Protein 9G03 (pdb70)

B-factor: mean 44.49, std 22.49, range [16.26, 176.78]

Secondary structure (DSSP, 8-state):
--HHHHHHHHHHHHHHHHHHHHHHHHHHH-TTSB---TT-SSSSHHHHHHH-PPP-BHHHHHHTHHHHHHT----SSHHHHHHHHHHHHHHHHHHHHHHHHH-S----TT---S--HHHHHHHHHHHHHSSS--EEEEEE--SSHHHHHHHHHHHHHTT-EEEEETTHHHHHHHTT---BTTTTEEEEESSGGGGHHHHHHHHHHHHHTS-PPTT-HHHHHHHHHHH--EEEEEES---HHHHHHHHHHHHTT--EEESS----BTTTEEE---TTSHHHHHHHHTT---/---SBS-HHHHHHHHHHHHHT---HHHHHHHH-S--HHHHHT-EE-SSTT--EE--SSTTSS--S-TT---HHHHHHHHHHHHHHHHHHHHHHHHHHHHHHHHT--TTSSS--S-HHHHHHHHHHTT---TT--HHHHHHHHHHHHHHHHH--SS-----TTS-HHHHHHHHHHT-----HHHHHHHHHHHTSTTS-B-HHHHHHHHHHHHHHIIIIIHHHHHHHHHHHH-----EEEEESGGG--SSSEEEEEESS-HHHHHHHHHHHT-HHHHHHHHHTT-S-EEEEEEHHHHHHHHHHH-PEEEE-GGGHHHHHHTS--SEEEE-SSS--THHHHHHHTSS-EEEE--TT--BTTSEE----SSSHHHHHHHHHHHHHHGGGG--GGG----S--EEEEE---HHHHHHHHGGGS-TTT---SSSHHHHHHHHHTSS-EEEEE-----TTS-BTHHHHHHHHHHHHTTEEEEEEHHHHHHHHHHT-SSHHHHHHH--HHHHHHHHHHT--SEEEEESSTTHHHHHHHHHHHHHHHTS-GGGSSEEEEETT--SHHHHHHHHHHHHTT-EEEESS--TTTT-HHHHHIIIIIHHHHHS--EEE-S-HHHHHHHHHHHHHHHHHHHT-/--SBS-HHHHHHHHHHHHHT---HHHHHHHH-S--HHHHHT-EE-SSTT--EE--SSTTSS--S-TT---HHHHHHHHHHHHHHHHHHHHHHHHHHHHHHHHT--TTSSS--S-HHHHHHHHHHTT---TT--HHHHHHHHHHHHHHHHH--SSPPP--TTS-HHHHHHHHHHT-----HHHHHHHHHHHTSTTS-B-HHHHHHHHHHHHHHIIIIIHHHHHHHHHHHH-----EEEEESGGG--TTSEEEEEESS-HHHHHHHHHHHT-HHHHHHHHHTT-S-EEEEEEHHHHHHHHHHH-PEEEE-GGGHHHHHHTS--SEEEE-SSS--THHHHHHHTSS-EEEE--TT--BTTSEE----SSSHHHHHHHHHHHHHHGGGG--GGG----S--EEEEE---HHHHHHHHGGGS-TTT---SSSHHHHHHHHHTSS-EEEEE-----TTS-BTHHHHHHHHHHHHTTEEEEE-HHHHHHHHHHT-SSHHHHHHH--HHHHHHHHHHT--SEEE--SSTTHHHHHHHHHHHHHHHTS-GGGSSEEEEETT--SHHHHHHHHHHHHTT-EEEESS--TTTT-HHHHHIIIIIHHHHHS--EEE-S-HHHHHHHHHHHHHHHHHHHT-/--HHHHHHHHHHHHHHHHHHHHHHHHHHH-TTSB---TT-SSSSHHHHHHH-----BHHHHHHTHHHHHHT----SSHHHHHHHHHHHHHHHHHHHHHHHHHSSS---TT---S--HHHHHHHHHHHHHTSS--EEEEEE--SSHHHHHHHHHHHHHTT-EEEEETTHHHHHHHTT---BTTTTEEEEESSGGGGHHHHHHHHHHHHHTS-PPTT-HHHHHHHHHHH--EEEEEES---HHHHHHHHHHHHTT--EEESS----BTTTEEE---TTSHHHHHHHHTT----/----TT-----HHHHH-SS--EEE-SSSEEE-GGG-----HHHHS-SS----

Solvent-accessible surface area: 61496 Å² total; per-residue (Å²): 152,22,10,0,62,22,1,0,28,0,0,97,78,2,26,60,50,0,60,42,28,2,131,87,0,24,96,109,82,30,125,140,98,138,3,40,8,65,98,32,68,36,18,0,0,10,0,26,1,20,50,29,121,94,11,71,40,0,20,70,0,58,41,3,7,82,20,0,106,80,30,25,61,85,94,35,44,7,45,46,6,50,52,0,0,12,0,3,11,1,0,7,0,0,12,0,0,0,47,38,10,39,52,152,78,41,41,82,151,44,7,55,0,14,5,19,5,63,51,3,116,71,16,7,106,27,34,115,92,42,93,1,23,0,6,0,5,1,10,16,76,4,88,75,22,120,28,1,5,79,0,0,87,30,0,44,93,61,15,0,2,0,0,0,0,9,104,0,0,51,23,0,80,107,15,140,9,126,42,24,66,125,72,61,0,5,4,0,0,76,82,40,14,0,16,2,1,10,18,1,16,2,4,0,2,0,13,39,83,31,47,29,156,23,28,92,42,121,54,0,33,106,39,0,27,113,134,8,28,4,0,14,0,3,1,6,107,44,60,58,40,17,27,0,20,11,4,3,10,21,12,3,18,9,4,7,0,0,11,56,129,26,47,28,10,10,44,32,14,11,16,12,104,62,54,102,71,0,2,95,0,0,16,64,24,39,111,15,157,119,226,184,62,82,3,77,20,94,0,0,59,64,0,14,93,21,2,164,147,56,70,20,55,2,0,20,50,4,50,69,71,13,105,74,27,19,47,46,4,49,9,2,0,14,12,51,12,15,7,1,5,11,11,24,1,15,49,90,96,73,140,49,42,85,52,2,0,10,0,1,43,16,30,9,1,0,1,6,21,8,0,30,14,0,0,0,0,0,0,0,2,0,1,3,0,3,26,3,0,48,12,0,62,110,1,48,134,119,24,55,14,81,16,125,28,85,117,34,0,89,109,8,0,160,33,14,145,16,105,31,143,81,88,80,27,29,70,0,0,47,36,0,0,85,71,0,5,45,1,0,6,49,33,71,74,104,6,44,19,15,105,9,3,3,123,100,0,30,75,43,0,103,150,37,44,0,25,2,76,1,0,1,21,2,0,0,5,0,0,1,0,0,0,4,2,2,1,6,28,1,58,14,0,0,58,31,0,0,60,0,0,0,0,0,0,1,1,0,0,19,4,0,6,15,0,2,0,0,1,10,17,14,2,92,55,50,102,11,40,0,6,0,12,1,6,64,90,103,12,0,0,0,0,2,1,0,12,28,0,12,8,2,8,9,0,27,80,0,17,85,25,107,124,9,44,93,28,0,125,76,11,60,7,116,14,37,14,17,0,0,0,2,6,1,0,0,3,0,0,2,26,70,16,26,36,0,0,0,0,2,0,0,0,1,0,1,0,0,0,2,0,1,0,0,2,2,0,7,0,1,10,0,0,9,4,0,5,103,10,12,120,58,20,32,9,62,4,1,0,2,10,66,37,0,47,10,64,104,23,72,75,31,96,17,60,99,140,77,4,32,89,17,0,58,97,2,0,72,50,0,0,66,3,17,146,88,23,65,66,104,75,21,65,23,2,163,65,112,25,146,2,29,1,0,2,0,4,48,11,10,9,64,41,13,29,135,11,19,14,88,46,54,14,74,83,104,40,6,60,6,15,3,24,12,5,37,0,0,4,0,12,0,17,1,11,0,14,8,14,0,0,21,86,32,47,0,3,22,6,0,3,65,1,0,56,20,0,0,120,46,0,1,10,0,8,0,0,0,14,0,0,0,1,0,0,13,88,7,0,0,35,82,97,0,7,131,115,49,16,3,52,0,0,29,34,9,3,151,46,6,55,10,0,0,0,6,0,0,0,1,21,8,1,4,1,10,10,2,12,13,13,0,81,5,0,71,80,59,57,25,12,0,18,55,2,1,9,4,6,4,5,4,0,2,0,4,2,5,9,13,0,10,4,1,0,15,0,0,0,0,6,0,6,2,14,9,8,45,4,30,1,83,1,0,64,59,0,47,56,0,5,38,84,52,1,61,124,31,0,22,0,38,9,39,62,32,98,48,30,117,112,4,10,88,47,0,27,78,25,3,36,53,10,1,129,152,51,48,20,171,61,83,3,78,20,94,0,0,57,66,0,17,94,21,2,162,150,55,70,21,60,3,0,18,55,5,51,69,71,8,86,36,26,18,21,5,3,50,9,1,0,14,12,52,12,16,7,1,6,10,11,18,1,10,32,84,98,75,77,46,28,86,54,2,0,11,0,2,44,16,29,7,2,0,1,7,21,8,0,28,14,0,0,0,0,0,0,0,3,0,1,5,0,2,14,3,0,50,8,0,61,112,2,49,133,120,24,55,13,80,16,124,30,84,107,26,0,91,106,8,0,175,33,14,144,16,114,31,146,80,86,82,28,30,70,0,0,47,34,0,0,85,70,0,5,43,1,0,6,50,32,72,75,105,5,45,16,13,103,11,3,4,121,123,0,30,76,43,0,104,153,36,43,0,24,3,78,1,0,0,21,2,0,0,5,0,0,1,0,0,0,3,2,3,2,6,28,1,58,14,0,0,47,31,0,0,62,0,0,0,0,0,0,1,0,0,0,20,4,0,7,14,0,2,0,0,1,11,17,16,2,91,52,53,102,11,41,0,6,0,9,0,5,60,90,89,14,0,0,0,0,3,1,0,14,22,0,7,6,2,8,8,0,26,81,0,18,84,26,108,132,12,46,92,31,0,126,75,12,60,7,105,15,38,14,17,0,0,0,4,6,2,0,0,4,0,0,2,27,69,18,25,35,1,0,0,0,2,0,0,0,1,0,0,0,0,0,3,0,0,0,0,1,1,0,6,0,2,12,1,0,10,6,0,6,111,12,7,118,56,19,36,9,42,6,0,1,2,10,71,37,0,48,10,62,105,22,75,76,39,99,23,63,94,143,77,4,33,81,14,0,57,144,2,0,83,56,0,0,63,2,16,141,89,23,67,65,103,76,20,63,24,2,165,62,109,24,146,2,28,0,0,1,0,3,50,13,10,10,64,42,11,28,117,10,19,12,90,53,55,14,72,83,104,40,6,56,6,15,2,27,10,6,35,1,1,4,0,15,0,18,1,12,0,13,7,13,0,0,6,78,31,33,0,3,23,5,0,3,64,2,0,58,19,0,0,120,46,0,0,9,0,8,0,0,0,14,0,0,0,1,0,0,12,90,8,0,0,35,73,96,0,7,128,113,50,15,3,50,0,0,28,32,10,3,150,44,5,57,11,0,0,0,6,0,0,0,1,21,10,1,4,1,8,10,1,13,12,11,0,83,5,0,70,83,60,52,27,12,0,16,39,2,1,9,4,6,4,5,4,0,2,1,4,1,7,9,12,0,9,4,1,0,14,0,0,0,0,7,0,6,1,15,9,7,47,4,29,1,85,1,0,65,64,0,48,57,1,6,34,87,61,0,64,122,31,0,22,0,31,9,34,60,30,96,48,29,118,111,4,10,84,47,0,27,80,31,3,33,65,11,5,154,154,53,45,22,150,21,12,1,62,21,1,0,27,0,0,98,79,2,25,61,53,0,62,34,25,2,135,94,0,23,102,119,80,27,125,140,93,138,3,42,8,63,91,31,70,37,18,1,0,10,0,27,0,22,54,29,101,98,6,74,42,0,22,78,0,60,38,1,8,84,18,0,103,79,30,26,64,89,90,39,43,9,45,45,6,49,56,0,0,11,0,2,10,1,0,6,0,0,15,0,0,0,44,38,7,44,56,144,82,43,40,80,152,47,6,58,0,12,5,20,9,72,51,1,122,73,11,0,94,31,29,112,89,44,91,6,23,0,5,0,5,2,9,24,76,6,92,68,21,115,26,2,1,82,1,0,86,25,0,41,94,62,18,0,2,0,0,0,1,9,108,0,0,37,22,0,85,102,5,145,8,132,45,21,78,129,74,63,0,6,5,0,0,94,81,42,15,0,16,2,0,9,20,0,7,3,4,0,5,0,13,31,76,29,58,26,165,20,26,94,40,119,61,0,31,103,31,0,35,126,168,10,29,4,0,11,0,2,1,7,106,43,60,59,40,20,27,0,18,10,4,4,10,21,13,3,18,8,4,8,0,0,10,55,134,25,44,26,9,10,42,34,13,11,13,12,119,61,52,100,74,0,0,72,0,0,18,63,21,37,120,16,159,71,224,68,153,23,47,152,52,20,40,1,12,6,13,12,24,91,64,16,89,34,97,4,13,62,45,16,150,89,31,10,72,22,43,91,152,109,34,129,114,80,13,46,10,30,99,7,18,31,24,45,1,8,105

Sequence (1890 aa):
MNLFQTVFTGSKQALAAAEGIVKQAVDEKGRDYKVAFPDTAYSLPVIFAATGKKITNVGELEGALDIVRSLIVEEEMLDKLLNSGLATAVAAEIIEAAKYVLSDAPYAEPCVGFISDPIIRSLGVPLVTGDIPGVAVILGECPDSETAAKIIKDYQSKGLLTCLVGKVIDQAIEGKVKMGLDLRVIPLGYDVTSVIHVVTIAIRAALIFGGIKGGQLNDILKYTAERVPAFVNAFGPLSELVVSAGAGAIALGFPVLTDQVVPEVPTLLLTQKDYDKMVKTSLEARNIKIEKAKSIDQATLQLLDKAKQDGVETVWDRKADMKVQCGFGSAGVCCRNCSMGPCRVSPVPGKGVERGICGATADVIVSRNFARMVAAGTAAHSDHGRSIALSLYHTSKDGDIKVKDENKLKEVAKSFNVETEGRDIYDIAHDVAKEGLSNYGKQLGEVTLPPSLPEKRKELWRKLGVYPRAVDREIAAVMHSTHIGCNADAEAMIKMSMRCSLTDGWMGSFMGTEFSDIMFGTPHSIDTEANLGVLEKNSVNVVLHGHEPLLSEMVVEAASDPELVELAKSVGADGINLCGMCCTGNEVSMRHGIKIAGNFMQQELAVVTGAVDGLIVDVQCIMPALAKLSKSYHTKFITTSPKAHITDSIYMEFDEENPLDSAKKILKEAILNFKNRDQSKVMIPELKCKAILGYSVEEIINKLDKVVNTQIGPMQTVKPLADVLVSGVLRGAAAVVGCNNPKVVQDSAHIETIKGLIKNDVIVVVTGCAAQAAAKYGLLQKEAAEKYAGPGLATVCKLVDIPPVLHMGSCVDISRILDLVGRVANLLGVDMSDLPVAGVAPEWMSEKAVAIGTYVVTSGIDTWLGVAPPVTGGPEVVDILTNKMEDWVGAKFFIETDPHKAVEQIVNRMNEKRKKLGIKAKSIDQATLQLLDKAKQDGVETVWDRKADMKVQCGFGSAGVCCRNCSMGPCRVSPVPGKGVERGICGATADVIVSRNFARMVAAGTAAHSDHGRSIALSLYHTSKDGDIKVKDENKLKEVAKSFNVETEGRDIYDIAHDVAKEGLSNYGKQLGEVTLPPSLPEKRKELWRKLGVYPRAVDREIAAVMHSTHIGCNADAEAMIKMSMRCSLTDGWMGSFMGTEFSDIMFGTPHSIDTEANLGVLEKNSVNVVLHGHEPLLSEMVVEAASDPELVELAKSVGADGINLCGMCCTGNEVSMRHGIKIAGNFMQQELAVVTGAVDGLIVDVQCIMPALAKLSKSYHTKFITTSPKAHITDSIYMEFDEENPLDSAKKILKEAILNFKNRDQSKVMIPELKCKAILGYSVEEIINKLDKVVNTQIGPMQTVKPLADVLVSGVLRGAAAVVGCNNPKVVQDSAHIETIKGLIKNDVIVVVTGCAAQAAAKYGLLQKEAAEKYAGPGLATVCKLVDIPPVLHMGSCVDISRILDLVGRVANLLGVDMSDLPVAGVAPEWMSEKAVAIGTYVVTSGIDTWLGVAPPVTGGPEVVDILTNKMEDWVGAKFFIETDPHKAVEQIVNRMNEKRKKLGIMNLFQTVFTGSKQALAAAEGIVKQAVDEKGRDYKVAFPDTAYSLPVIFAATGKKITNVGELEGALDIVRSLIVEEEMLDKLLNSGLATAVAAEIIEAAKYVLSDAPYAEPCVGFISDPIIRSLGVPLVTGDIPGVAVILGECPDSETAAKIIKDYQSKGLLTCLVGKVIDQAIEGKVKMGLDLRVIPLGYDVTSVIHVVTIAIRAALIFGGIKGGQLNDILKYTAERVPAFVNAFGPLSELVVSAGAGAIALGFPVLTDQVVPEVPTLLLTQKDYDKMVKTSLEARNIKIKYKITEDCVSCGSCASECPADAISQGDSQFVIDPEKCIECGNCANVCPVGAPV

Organism: NCBI:txid84023

InterPro domains:
  IPR004461 CO dehydrogenase/acetyl-CoA synthase complex beta subunit [PF03598] (297-450)
  IPR004461 CO dehydrogenase/acetyl-CoA synthase complex beta subunit [PTHR42281] (5-704)
  IPR004461 CO dehydrogenase/acetyl-CoA synthase complex beta subunit [TIGR00316] (296-703)
  IPR011254 Prismane-like superfamily [SSF56821] (3-707)
  IPR016099 Prismane-like, alpha/beta-sandwich [G3DSA:3.40.50.2030] (103-288)
  IPR038571 Bifunctional carbon monoxide dehydrogenase/acetyl-coa synthase, domain 3 superfamily [G3DSA:3.30.1650.10] (295-473)
  IPR041350 Carbon monoxide dehydrogenase subunit alpha ,N-terminal [PF18537] (20-101)
  IPR045822 CO dehydrogenase/acetyl-CoA synthase complex beta subunit , C-terminal [PF19436] (464-708)

Nearest PDB structures (foldseek):
  6ytt-assembly1_A  TM=1.000E+00  e=1.122E-45  Clostridium autoethanogenum DSM 10061
  6yua-assembly1_A  TM=1.000E+00  e=5.962E-45  Clostridium autoethanogenum DSM 10061
  6ytt-assembly1_D  TM=1.000E+00  e=1.815E-44  Clostridium autoethanogenum DSM 10061
  1mjg-assembly2_P  TM=9.627E-01  e=6.123E-26  Neomoorella thermoacetica
  8cjb-assembly1_B  TM=9.700E-01  e=4.190E-25  Carboxydothermus hydrogenoformans Z-2901

Structure (mmCIF, N/CA/C/O backbone):
data_9G03
#
_entry.id   9G03
#
_cell.length_a   1.00
_cell.length_b   1.00
_cell.length_c   1.00
_cell.angle_alpha   90.00
_cell.angle_beta   90.00
_cell.angle_gamma   90.00
#
_symmetry.space_group_name_H-M   'P 1'
#
loop_
_entity.id
_entity.type
_entity.pdbx_description
1 polymer 'CO-methylating acetyl-CoA synthase'
2 polymer 'Carbon monoxide dehydrogenase/acetyl-CoA synthase beta subunit'
3 polymer Ferredoxin
4 non-polymer 'IRON/SULFUR CLUSTER'
5 non-polymer 'Fe(3)-Ni(1)-S(4) cluster'
#
loop_
_atom_site.group_PDB
_atom_site.id
_atom_site.type_symbol
_atom_site.label_atom_id
_atom_site.label_alt_id
_atom_site.label_comp_id
_atom_site.label_asym_id
_atom_site.label_entity_id
_atom_site.label_seq_id
_atom_site.pdbx_PDB_ins_code
_atom_site.Cartn_x
_atom_site.Cartn_y
_atom_site.Cartn_z
_atom_site.occupancy
_atom_site.B_iso_or_equiv
_atom_site.auth_seq_id
_atom_site.auth_comp_id
_atom_site.auth_asym_id
_atom_site.auth_atom_id
_atom_site.pdbx_PDB_model_num
ATOM 1 N N . MET A 1 1 ? 214.684 206.419 246.491 1.00 61.39 1 MET A N 1
ATOM 2 C CA . MET A 1 1 ? 215.282 205.259 247.205 1.00 59.07 1 MET A CA 1
ATOM 3 C C . MET A 1 1 ? 216.646 204.922 246.625 1.00 53.21 1 MET A C 1
ATOM 4 O O . MET A 1 1 ? 216.765 204.567 245.455 1.00 53.36 1 MET A O 1
ATOM 9 N N . ASN A 1 2 ? 217.676 205.052 247.453 1.00 46.88 2 ASN A N 1
ATOM 10 C CA . ASN A 1 2 ? 219.036 204.816 247.009 1.00 41.92 2 ASN A CA 1
ATOM 11 C C . ASN A 1 2 ? 219.338 203.315 247.017 1.00 38.91 2 ASN A C 1
ATOM 12 O O . ASN A 1 2 ? 218.486 202.480 247.329 1.00 38.18 2 ASN A O 1
ATOM 17 N N . LEU A 1 3 ? 220.578 202.970 246.662 1.00 36.74 3 LEU A N 1
ATOM 18 C CA . LEU A 1 3 ? 220.968 201.568 246.541 1.00 35.33 3 LEU A CA 1
ATOM 19 C C . LEU A 1 3 ? 220.843 200.824 247.866 1.00 35.20 3 LEU A C 1
ATOM 20 O O . LEU A 1 3 ? 220.299 199.716 247.917 1.00 35.87 3 LEU A O 1
ATOM 25 N N . PHE A 1 4 ? 221.341 201.420 248.950 1.00 35.53 4 PHE A N 1
ATOM 26 C CA . PHE A 1 4 ? 221.280 200.765 250.252 1.00 37.02 4 PHE A CA 1
ATOM 27 C C . PHE A 1 4 ? 219.840 200.519 250.670 1.00 36.66 4 PHE A C 1
ATOM 28 O O . PHE A 1 4 ? 219.493 199.427 251.130 1.00 38.69 4 PHE A O 1
ATOM 36 N N . GLN A 1 5 ? 218.985 201.520 250.502 1.00 36.32 5 GLN A N 1
ATOM 37 C CA . GLN A 1 5 ? 217.589 201.371 250.887 1.00 37.42 5 GLN A CA 1
ATOM 38 C C . GLN A 1 5 ? 216.886 200.357 250.003 1.00 35.88 5 GLN A C 1
ATOM 39 O O . GLN A 1 5 ? 216.059 199.580 250.487 1.00 35.65 5 GLN A O 1
ATOM 45 N N . THR A 1 6 ? 217.214 200.328 248.714 1.00 34.41 6 THR A N 1
ATOM 46 C CA . THR A 1 6 ? 216.632 199.316 247.842 1.00 34.36 6 THR A CA 1
ATOM 47 C C . THR A 1 6 ? 217.021 197.914 248.302 1.00 32.88 6 THR A C 1
ATOM 48 O O . THR A 1 6 ? 216.173 197.019 248.361 1.00 33.03 6 THR A O 1
ATOM 52 N N . VAL A 1 7 ? 218.296 197.708 248.638 1.00 31.81 7 VAL A N 1
ATOM 53 C CA . VAL A 1 7 ? 218.749 196.392 249.087 1.00 31.31 7 VAL A CA 1
ATOM 54 C C . VAL A 1 7 ? 218.088 196.010 250.406 1.00 31.00 7 VAL A C 1
ATOM 55 O O . VAL A 1 7 ? 217.654 194.868 250.585 1.00 31.41 7 VAL A O 1
ATOM 59 N N . PHE A 1 8 ? 217.998 196.952 251.345 1.00 31.74 8 PHE A N 1
ATOM 60 C CA . PHE A 1 8 ? 217.354 196.657 252.621 1.00 33.30 8 PHE A CA 1
ATOM 61 C C . PHE A 1 8 ? 215.878 196.311 252.432 1.00 34.62 8 PHE A C 1
ATOM 62 O O . PHE A 1 8 ? 215.370 195.373 253.056 1.00 35.51 8 PHE A O 1
ATOM 70 N N . THR A 1 9 ? 215.176 197.054 251.572 1.00 36.59 9 THR A N 1
ATOM 71 C CA . THR A 1 9 ? 213.772 196.760 251.299 1.00 36.95 9 THR A CA 1
ATOM 72 C C . THR A 1 9 ? 213.613 195.383 250.671 1.00 36.70 9 THR A C 1
ATOM 73 O O . THR A 1 9 ? 212.722 194.614 251.054 1.00 37.50 9 THR A O 1
ATOM 77 N N . GLY A 1 10 ? 214.481 195.048 249.717 1.00 35.59 10 GLY A N 1
ATOM 78 C CA . GLY A 1 10 ? 214.430 193.726 249.121 1.00 34.50 10 GLY A CA 1
ATOM 79 C C . GLY A 1 10 ? 214.671 192.617 250.125 1.00 33.35 10 GLY A C 1
ATOM 80 O O . GLY A 1 10 ? 214.001 191.585 250.093 1.00 34.07 10 GLY A O 1
ATOM 81 N N . SER A 1 11 ? 215.644 192.808 251.018 1.00 35.45 11 SER A N 1
ATOM 82 C CA . SER A 1 11 ? 215.930 191.806 252.042 1.00 35.95 11 SER A CA 1
ATOM 83 C C . SER A 1 11 ? 214.762 191.637 252.999 1.00 39.00 11 SER A C 1
ATOM 84 O O . SER A 1 11 ? 214.448 190.517 253.413 1.00 38.39 11 SER A O 1
ATOM 87 N N . LYS A 1 12 ? 214.109 192.740 253.367 1.00 40.75 12 LYS A N 1
ATOM 88 C CA . LYS A 1 12 ? 212.947 192.650 254.242 1.00 42.34 12 LYS A CA 1
ATOM 89 C C . LYS A 1 12 ? 211.796 191.924 253.555 1.00 42.41 12 LYS A C 1
ATOM 90 O O . LYS A 1 12 ? 211.100 191.120 254.182 1.00 43.82 12 LYS A O 1
ATOM 96 N N . GLN A 1 13 ? 211.588 192.184 252.265 1.00 43.10 13 GLN A N 1
ATOM 97 C CA . GLN A 1 13 ? 210.560 191.458 251.521 1.00 44.67 13 GLN A CA 1
ATOM 98 C C . GLN A 1 13 ? 210.880 189.969 251.447 1.00 44.64 13 GLN A C 1
ATOM 99 O O . GLN A 1 13 ? 209.985 189.123 251.575 1.00 46.86 13 GLN A O 1
ATOM 105 N N . ALA A 1 14 ? 212.150 189.627 251.226 1.00 43.83 14 ALA A N 1
ATOM 106 C CA . ALA A 1 14 ? 212.542 188.220 251.211 1.00 43.24 14 ALA A CA 1
ATOM 107 C C . ALA A 1 14 ? 212.302 187.571 252.571 1.00 43.65 14 ALA A C 1
ATOM 108 O O . ALA A 1 14 ? 211.836 186.429 252.649 1.00 43.82 14 ALA A O 1
ATOM 110 N N . LEU A 1 15 ? 212.616 188.287 253.653 1.00 44.98 15 LEU A N 1
ATOM 111 C CA . LEU A 1 15 ? 212.358 187.776 254.995 1.00 45.80 15 LEU A CA 1
ATOM 112 C C . LEU A 1 15 ? 210.868 187.562 255.232 1.00 47.15 15 LEU A C 1
ATOM 113 O O . LEU A 1 15 ? 210.468 186.563 255.832 1.00 49.38 15 LEU A O 1
ATOM 118 N N . ALA A 1 16 ? 210.033 188.495 254.777 1.00 48.16 16 ALA A N 1
ATOM 119 C CA . ALA A 1 16 ? 208.590 188.345 254.942 1.00 48.11 16 ALA A CA 1
ATOM 120 C C . ALA A 1 16 ? 208.068 187.130 254.184 1.00 48.84 16 ALA A C 1
ATOM 121 O O . ALA A 1 16 ? 207.247 186.367 254.708 1.00 51.58 16 ALA A O 1
ATOM 123 N N . ALA A 1 17 ? 208.530 186.933 252.948 1.00 49.16 17 ALA A N 1
ATOM 124 C CA . ALA A 1 17 ? 208.107 185.765 252.180 1.00 48.21 17 ALA A CA 1
ATOM 125 C C . ALA A 1 17 ? 208.561 184.473 252.850 1.00 49.37 17 ALA A C 1
ATOM 126 O O . ALA A 1 17 ? 207.807 183.492 252.907 1.00 50.73 17 ALA A O 1
ATOM 128 N N . ALA A 1 18 ? 209.796 184.452 253.354 1.00 50.28 18 ALA A N 1
ATOM 129 C CA . ALA A 1 18 ? 210.302 183.273 254.046 1.00 50.45 18 ALA A CA 1
ATOM 130 C C . ALA A 1 18 ? 209.491 182.986 255.303 1.00 54.29 18 ALA A C 1
ATOM 131 O O . ALA A 1 18 ? 209.167 181.830 255.590 1.00 55.00 18 ALA A O 1
ATOM 133 N N . GLU A 1 19 ? 209.156 184.025 256.068 1.00 58.85 19 GLU A N 1
ATOM 134 C CA . GLU A 1 19 ? 208.348 183.834 257.267 1.00 61.64 19 GLU A CA 1
ATOM 135 C C . GLU A 1 19 ? 206.975 183.279 256.915 1.00 63.81 19 GLU A C 1
ATOM 136 O O . GLU A 1 19 ? 206.479 182.364 257.581 1.00 66.06 19 GLU A O 1
ATOM 142 N N . GLY A 1 20 ? 206.349 183.807 255.863 1.00 64.94 20 GLY A N 1
ATOM 143 C CA . GLY A 1 20 ? 205.044 183.299 255.471 1.00 65.85 20 GLY A CA 1
ATOM 144 C C . GLY A 1 20 ? 205.087 181.841 255.049 1.00 66.95 20 GLY A C 1
ATOM 145 O O . GLY A 1 20 ? 204.257 181.031 255.474 1.00 70.24 20 GLY A O 1
ATOM 146 N N . ILE A 1 21 ? 206.061 181.482 254.210 1.00 67.25 21 ILE A N 1
ATOM 147 C CA . ILE A 1 21 ? 206.125 180.104 253.729 1.00 66.91 21 ILE A CA 1
ATOM 148 C C . ILE A 1 21 ? 206.514 179.149 254.856 1.00 67.90 21 ILE A C 1
ATOM 149 O O . ILE A 1 21 ? 206.050 178.005 254.897 1.00 67.94 21 ILE A O 1
ATOM 154 N N . VAL A 1 22 ? 207.354 179.591 255.792 1.00 70.93 22 VAL A N 1
ATOM 155 C CA . VAL A 1 22 ? 207.700 178.750 256.931 1.00 73.76 22 VAL A CA 1
ATOM 156 C C . VAL A 1 22 ? 206.489 178.553 257.834 1.00 79.48 22 VAL A C 1
ATOM 157 O O . VAL A 1 22 ? 206.288 177.469 258.390 1.00 79.85 22 VAL A O 1
ATOM 161 N N . LYS A 1 23 ? 205.681 179.598 258.022 1.00 82.81 23 LYS A N 1
ATOM 162 C CA . LYS A 1 23 ? 204.454 179.442 258.795 1.00 86.13 23 LYS A CA 1
ATOM 163 C C . LYS A 1 23 ? 203.515 178.451 258.123 1.00 86.58 23 LYS A C 1
ATOM 164 O O . LYS A 1 23 ? 202.902 177.612 258.792 1.00 87.95 23 LYS A O 1
ATOM 170 N N . GLN A 1 24 ? 203.398 178.524 256.798 1.00 86.50 24 GLN A N 1
ATOM 171 C CA . GLN A 1 24 ? 202.561 177.563 256.086 1.00 86.64 24 GLN A CA 1
ATOM 172 C C . GLN A 1 24 ? 203.088 176.142 256.262 1.00 84.02 24 GLN A C 1
ATOM 173 O O . GLN A 1 24 ? 202.309 175.203 256.465 1.00 85.69 24 GLN A O 1
ATOM 179 N N . ALA A 1 25 ? 204.405 175.961 256.163 1.00 82.24 25 ALA A N 1
ATOM 180 C CA . ALA A 1 25 ? 204.987 174.636 256.353 1.00 82.30 25 ALA A CA 1
ATOM 181 C C . ALA A 1 25 ? 204.756 174.124 257.769 1.00 85.43 25 ALA A C 1
ATOM 182 O O . ALA A 1 25 ? 204.484 172.939 257.969 1.00 87.18 25 ALA A O 1
ATOM 184 N N . VAL A 1 26 ? 204.893 174.995 258.768 1.00 88.94 26 VAL A N 1
ATOM 185 C CA . VAL A 1 26 ? 204.643 174.607 260.154 1.00 90.03 26 VAL A CA 1
ATOM 186 C C . VAL A 1 26 ? 203.189 174.203 260.347 1.00 91.97 26 VAL A C 1
ATOM 187 O O . VAL A 1 26 ? 202.886 173.235 261.056 1.00 93.37 26 VAL A O 1
ATOM 191 N N . ASP A 1 27 ? 202.267 174.930 259.721 1.00 93.77 27 ASP A N 1
ATOM 192 C CA . ASP A 1 27 ? 200.853 174.607 259.860 1.00 95.25 27 ASP A CA 1
ATOM 193 C C . ASP A 1 27 ? 200.532 173.268 259.213 1.00 95.71 27 ASP A C 1
ATOM 194 O O . ASP A 1 27 ? 199.907 172.401 259.834 1.00 97.18 27 ASP A O 1
ATOM 199 N N . GLU A 1 28 ? 200.948 173.077 257.965 1.00 95.13 28 GLU A N 1
ATOM 200 C CA . GLU A 1 28 ? 200.609 171.844 257.266 1.00 95.19 28 GLU A CA 1
ATOM 201 C C . GLU A 1 28 ? 201.376 170.633 257.798 1.00 92.72 28 GLU A C 1
ATOM 202 O O . GLU A 1 28 ? 200.768 169.601 258.103 1.00 94.34 28 GLU A O 1
ATOM 208 N N . LYS A 1 29 ? 202.708 170.718 257.916 1.00 89.68 29 LYS A N 1
ATOM 209 C CA . LYS A 1 29 ? 203.488 169.509 258.162 1.00 87.93 29 LYS A CA 1
ATOM 210 C C . LYS A 1 29 ? 204.057 169.290 259.564 1.00 85.42 29 LYS A C 1
ATOM 211 O O . LYS A 1 29 ? 204.431 168.153 259.862 1.00 86.01 29 LYS A O 1
ATOM 217 N N . GLY A 1 30 ? 204.156 170.294 260.426 1.00 84.85 30 GLY A N 1
ATOM 218 C CA . GLY A 1 30 ? 204.711 169.956 261.730 1.00 84.18 30 GLY A CA 1
ATOM 219 C C . GLY A 1 30 ? 206.201 170.237 261.862 1.00 83.56 30 GLY A C 1
ATOM 220 O O . GLY A 1 30 ? 206.962 170.175 260.894 1.00 84.97 30 GLY A O 1
ATOM 221 N N . ARG A 1 31 ? 206.631 170.547 263.093 1.00 83.83 31 ARG A N 1
ATOM 222 C CA . ARG A 1 31 ? 208.010 170.969 263.334 1.00 84.92 31 ARG A CA 1
ATOM 223 C C . ARG A 1 31 ? 208.989 169.801 263.385 1.00 86.65 31 ARG A C 1
ATOM 224 O O . ARG A 1 31 ? 210.198 170.019 263.264 1.00 87.05 31 ARG A O 1
ATOM 232 N N . ASP A 1 32 ? 208.498 168.574 263.552 1.00 89.20 32 ASP A N 1
ATOM 233 C CA . ASP A 1 32 ? 209.311 167.365 263.484 1.00 91.54 32 ASP A CA 1
ATOM 234 C C . ASP A 1 32 ? 209.464 166.836 262.068 1.00 89.28 32 ASP A C 1
ATOM 235 O O . ASP A 1 32 ? 210.280 165.937 261.841 1.00 87.38 32 ASP A O 1
ATOM 240 N N . TYR A 1 33 ? 208.702 167.368 261.123 1.00 86.69 33 TYR A N 1
ATOM 241 C CA . TYR A 1 33 ? 208.774 166.912 259.747 1.00 85.91 33 TYR A CA 1
ATOM 242 C C . TYR A 1 33 ? 210.135 167.241 259.150 1.00 86.65 33 TYR A C 1
ATOM 243 O O . TYR A 1 33 ? 210.714 168.296 259.417 1.00 86.74 33 TYR A O 1
ATOM 252 N N . LYS A 1 34 ? 210.653 166.313 258.351 1.00 86.94 34 LYS A N 1
ATOM 253 C CA . LYS A 1 34 ? 212.011 166.421 257.838 1.00 88.52 34 LYS A CA 1
ATOM 254 C C . LYS A 1 34 ? 212.113 167.528 256.796 1.00 84.97 34 LYS A C 1
ATOM 255 O O . LYS A 1 34 ? 211.197 167.744 255.999 1.00 84.91 34 LYS A O 1
ATOM 261 N N . VAL A 1 35 ? 213.247 168.225 256.809 1.00 78.82 35 VAL A N 1
ATOM 262 C CA . VAL A 1 35 ? 213.574 169.256 255.829 1.00 74.48 35 VAL A CA 1
ATOM 263 C C . VAL A 1 35 ? 214.876 168.861 255.151 1.00 71.94 35 VAL A C 1
ATOM 264 O O . VAL A 1 35 ? 215.890 168.644 255.825 1.00 71.64 35 VAL A O 1
ATOM 268 N N . ALA A 1 36 ? 214.848 168.754 253.825 1.00 70.17 36 ALA A N 1
ATOM 269 C CA . ALA A 1 36 ? 216.034 168.360 253.080 1.00 69.87 36 ALA A CA 1
ATOM 27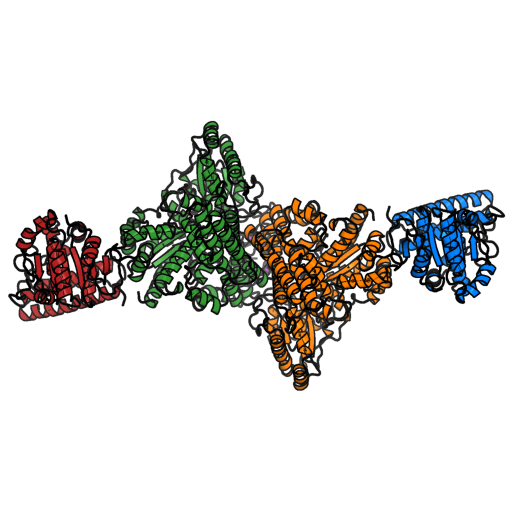0 C C . ALA A 1 36 ? 215.877 168.770 251.624 1.00 70.06 36 ALA A C 1
ATOM 271 O O . ALA A 1 36 ? 214.772 169.040 251.148 1.00 70.07 36 ALA A O 1
ATOM 273 N N . PHE A 1 37 ? 217.012 168.818 250.930 1.00 68.16 37 PHE A N 1
ATOM 274 C CA . PHE A 1 37 ? 217.180 169.005 249.499 1.00 66.34 37 PHE A CA 1
ATOM 275 C C . PHE A 1 37 ? 217.551 167.682 248.837 1.00 68.90 37 PHE A C 1
ATOM 276 O O . PHE A 1 37 ? 218.286 166.878 249.415 1.00 68.73 37 PHE A O 1
ATOM 284 N N . PRO A 1 38 ? 217.093 167.426 247.612 1.00 71.21 38 PRO A N 1
ATOM 285 C CA . PRO A 1 38 ? 217.315 166.107 247.000 1.00 74.03 38 PRO A CA 1
ATOM 286 C C . PRO A 1 38 ? 218.788 165.861 246.700 1.00 74.45 38 PRO A C 1
ATOM 287 O O . PRO A 1 38 ? 219.410 166.583 245.919 1.00 75.19 38 PRO A O 1
ATOM 291 N N . ASP A 1 39 ? 219.336 164.817 247.324 1.00 74.78 39 ASP A N 1
ATOM 292 C CA . ASP A 1 39 ? 220.683 164.321 247.045 1.00 76.67 39 ASP A CA 1
ATOM 293 C C . ASP A 1 39 ? 221.746 165.398 247.283 1.00 73.45 39 ASP A C 1
ATOM 294 O O . ASP A 1 39 ? 222.468 165.815 246.379 1.00 73.30 39 ASP A O 1
ATOM 299 N N . THR A 1 40 ? 221.847 165.820 248.540 1.00 72.13 40 THR A N 1
ATOM 300 C CA . THR A 1 40 ? 222.904 166.718 248.979 1.00 72.50 40 THR A CA 1
ATOM 301 C C . THR A 1 40 ? 223.449 166.228 250.312 1.00 71.87 40 THR A C 1
ATOM 302 O O . THR A 1 40 ? 222.750 165.569 251.084 1.00 75.09 40 THR A O 1
ATOM 306 N N . ALA A 1 41 ? 224.717 166.545 250.564 1.00 72.48 41 ALA A N 1
ATOM 307 C CA . ALA A 1 41 ? 225.399 166.174 251.796 1.00 71.19 41 ALA A CA 1
ATOM 308 C C . ALA A 1 41 ? 225.672 167.368 252.699 1.00 69.04 41 ALA A C 1
ATOM 309 O O . ALA A 1 41 ? 226.359 167.219 253.712 1.00 69.19 41 ALA A O 1
ATOM 311 N N . TYR A 1 42 ? 225.158 168.550 252.359 1.00 67.90 42 TYR A N 1
ATOM 312 C CA . TYR A 1 42 ? 225.414 169.762 253.126 1.00 66.30 42 TYR A CA 1
ATOM 313 C C . TYR A 1 42 ? 224.118 170.413 253.594 1.00 64.17 42 TYR A C 1
ATOM 314 O O . TYR A 1 42 ? 224.071 171.618 253.839 1.00 65.03 42 TYR A O 1
ATOM 323 N N . SER A 1 43 ? 223.066 169.612 253.740 1.00 63.15 43 SER A N 1
ATOM 324 C CA . SER A 1 43 ? 221.772 170.096 254.200 1.00 63.53 43 SER A CA 1
ATOM 325 C C . SER A 1 43 ? 221.303 171.294 253.383 1.00 62.58 43 SER A C 1
ATOM 326 O O . SER A 1 43 ? 221.029 171.163 252.187 1.00 62.31 43 SER A O 1
ATOM 329 N N . LEU A 1 44 ? 221.190 172.462 254.021 1.00 60.48 44 LEU A N 1
ATOM 330 C CA . LEU A 1 44 ? 220.939 173.700 253.305 1.00 60.21 44 LEU A CA 1
ATOM 331 C C . LEU A 1 44 ? 222.277 174.397 253.112 1.00 56.51 44 LEU A C 1
ATOM 332 O O . LEU A 1 44 ? 222.825 174.939 254.082 1.00 56.92 44 LEU A O 1
ATOM 337 N N . PRO A 1 45 ? 222.832 174.426 251.898 1.00 53.71 45 PRO A N 1
ATOM 338 C CA . PRO A 1 45 ? 224.234 174.854 251.748 1.00 54.63 45 PRO A CA 1
ATOM 339 C C . PRO A 1 45 ? 224.538 176.261 252.242 1.00 54.84 45 PRO A C 1
ATOM 340 O O . PRO A 1 45 ? 225.614 176.477 252.808 1.00 55.06 45 PRO A O 1
ATOM 344 N N . VAL A 1 46 ? 223.647 177.232 252.035 1.00 54.07 46 VAL A N 1
ATOM 345 C CA . VAL A 1 46 ? 223.955 178.605 252.429 1.00 54.64 46 VAL A CA 1
ATOM 346 C C . VAL A 1 46 ? 224.022 178.722 253.945 1.00 54.86 46 VAL A C 1
ATOM 347 O O . VAL A 1 46 ? 224.953 179.319 254.496 1.00 55.17 46 VAL A O 1
ATOM 351 N N . ILE A 1 47 ? 223.038 178.156 254.643 1.00 56.36 47 ILE A N 1
ATOM 352 C CA . ILE A 1 47 ? 223.045 178.192 256.102 1.00 57.35 47 ILE A CA 1
ATOM 353 C C . ILE A 1 47 ? 224.226 177.398 256.646 1.00 56.52 47 ILE A C 1
ATOM 354 O O . ILE A 1 47 ? 224.872 177.806 257.616 1.00 56.01 47 ILE A O 1
ATOM 359 N N . PHE A 1 48 ? 224.526 176.254 256.033 1.00 58.36 48 PHE A N 1
ATOM 360 C CA . PHE A 1 48 ? 225.659 175.456 256.487 1.00 59.57 48 PHE A CA 1
ATOM 361 C C . PHE A 1 48 ? 226.971 176.214 256.327 1.00 59.33 48 PHE A C 1
ATOM 362 O O . PHE A 1 48 ? 227.840 176.152 257.202 1.00 60.80 48 PHE A O 1
ATOM 370 N N . ALA A 1 49 ? 227.139 176.931 255.215 1.00 59.65 49 ALA A N 1
ATOM 371 C CA . ALA A 1 49 ? 228.354 177.717 255.022 1.00 59.19 49 ALA A CA 1
ATOM 372 C C . ALA A 1 49 ? 228.405 178.900 255.981 1.00 59.36 49 ALA A C 1
ATOM 373 O O . ALA A 1 49 ? 229.475 179.242 256.494 1.00 60.48 49 ALA A O 1
ATOM 375 N N . ALA A 1 50 ? 227.264 179.547 256.227 1.00 61.09 50 ALA A N 1
ATOM 376 C CA . ALA A 1 50 ? 227.267 180.749 257.055 1.00 65.27 50 ALA A CA 1
ATOM 377 C C . ALA A 1 50 ? 227.482 180.424 258.528 1.00 68.44 50 ALA A C 1
ATOM 378 O O . ALA A 1 50 ? 228.185 181.157 259.232 1.00 70.44 50 ALA A O 1
ATOM 380 N N . THR A 1 51 ? 226.899 179.327 259.014 1.00 71.43 51 THR A N 1
ATOM 381 C CA . THR A 1 51 ? 226.910 179.019 260.440 1.00 73.61 51 THR A CA 1
ATOM 382 C C . THR A 1 51 ? 227.435 177.635 260.781 1.00 74.28 51 THR A C 1
ATOM 383 O O . THR A 1 51 ? 227.831 177.423 261.932 1.00 76.24 51 THR A O 1
ATOM 387 N N . GLY A 1 52 ? 227.437 176.687 259.847 1.00 76.70 52 GLY A N 1
ATOM 388 C CA . GLY A 1 52 ? 227.812 175.323 260.141 1.00 78.31 52 GLY A CA 1
ATOM 389 C C . GLY A 1 52 ? 226.675 174.440 260.598 1.00 80.97 52 GLY A C 1
ATOM 390 O O . GLY A 1 52 ? 226.861 173.222 260.700 1.00 82.99 52 GLY A O 1
ATOM 391 N N . LYS A 1 53 ? 225.503 175.009 260.853 1.00 83.66 53 LYS A N 1
ATOM 392 C CA . LYS A 1 53 ? 224.353 174.236 261.294 1.00 86.53 53 LYS A CA 1
ATOM 393 C C . LYS A 1 53 ? 223.673 173.557 260.116 1.00 84.46 53 LYS A C 1
ATOM 394 O O . LYS A 1 53 ? 223.549 174.133 259.033 1.00 84.07 53 LYS A O 1
ATOM 400 N N . LYS A 1 54 ? 223.230 172.323 260.334 1.00 82.85 54 LYS A N 1
ATOM 401 C CA . LYS A 1 54 ? 222.475 171.578 259.338 1.00 81.13 54 LYS A CA 1
ATOM 402 C C . LYS A 1 54 ? 221.001 171.603 259.722 1.00 78.98 54 LYS A C 1
ATOM 403 O O . LYS A 1 54 ? 220.641 171.224 260.840 1.00 80.22 54 LYS A O 1
ATOM 409 N N . ILE A 1 55 ? 220.161 172.065 258.804 1.00 77.53 55 ILE A N 1
ATOM 410 C CA . ILE A 1 55 ? 218.722 172.137 259.020 1.00 76.20 55 ILE A CA 1
ATOM 411 C C . ILE A 1 55 ? 218.121 170.798 258.613 1.00 77.33 55 ILE A C 1
ATOM 412 O O . ILE A 1 55 ? 218.210 170.402 257.446 1.00 76.65 55 ILE A O 1
ATOM 417 N N . THR A 1 56 ? 217.500 170.107 259.566 1.00 76.78 56 THR A N 1
ATOM 418 C CA . THR A 1 56 ? 216.958 168.778 259.323 1.00 76.91 56 THR A CA 1
ATOM 419 C C . THR A 1 56 ? 215.448 168.686 259.477 1.00 75.72 56 THR A C 1
ATOM 420 O O . THR A 1 56 ? 214.832 167.845 258.821 1.00 79.16 56 THR A O 1
ATOM 424 N N . ASN A 1 57 ? 214.837 169.510 260.322 1.00 71.49 57 ASN A N 1
ATOM 425 C CA . ASN A 1 57 ? 213.400 169.477 260.543 1.00 70.72 57 ASN A CA 1
ATOM 426 C C . ASN A 1 57 ? 212.821 170.871 260.338 1.00 68.90 57 ASN A C 1
ATOM 427 O O . ASN A 1 57 ? 213.545 171.857 260.192 1.00 70.51 57 ASN A O 1
ATOM 432 N N . VAL A 1 58 ? 211.488 170.934 260.320 1.00 64.97 58 VAL A N 1
ATOM 433 C CA . VAL A 1 58 ? 210.789 172.189 260.064 1.00 65.17 58 VAL A CA 1
ATOM 434 C C . VAL A 1 58 ? 211.017 173.179 261.201 1.00 67.05 58 VAL A C 1
ATOM 435 O O . VAL A 1 58 ? 211.083 174.391 260.970 1.00 69.07 58 VAL A O 1
ATOM 439 N N . GLY A 1 59 ? 211.116 172.698 262.440 1.00 68.29 59 GLY A N 1
ATOM 440 C CA . GLY A 1 59 ? 211.383 173.598 263.550 1.00 69.50 59 GLY A CA 1
ATOM 441 C C . GLY A 1 59 ? 212.712 174.313 263.401 1.00 71.58 59 GLY A C 1
ATOM 442 O O . GLY A 1 59 ? 212.821 175.511 263.674 1.00 73.65 59 GLY A O 1
ATOM 443 N N . GLU A 1 60 ? 213.744 173.591 262.966 1.00 72.00 60 GLU A N 1
ATOM 444 C CA . GLU A 1 60 ? 215.031 174.226 262.708 1.00 74.06 60 GLU A CA 1
ATOM 445 C C . GLU A 1 60 ? 214.941 175.208 261.545 1.00 73.88 60 GLU A C 1
ATOM 446 O O . GLU A 1 60 ? 215.603 176.251 261.559 1.00 73.72 60 GLU A O 1
ATOM 452 N N . LEU A 1 61 ? 214.124 174.903 260.539 1.00 72.02 61 LEU A N 1
ATOM 453 C CA . LEU A 1 61 ? 213.923 175.844 259.444 1.00 71.16 61 LEU A CA 1
ATOM 454 C C . LEU A 1 61 ? 213.287 177.133 259.950 1.00 72.58 61 LEU A C 1
ATOM 455 O O . LEU A 1 61 ? 213.671 178.231 259.533 1.00 72.86 61 LEU A O 1
ATOM 460 N N . GLU A 1 62 ? 212.313 177.017 260.854 1.00 74.82 62 GLU A N 1
ATOM 461 C CA . GLU A 1 62 ? 211.720 178.202 261.468 1.00 76.12 62 GLU A CA 1
ATOM 462 C C . GLU A 1 62 ? 212.735 178.954 262.321 1.00 74.33 62 GLU A C 1
ATOM 463 O O . GLU A 1 62 ? 212.699 180.187 262.395 1.00 75.16 62 GLU A O 1
ATOM 469 N N . GLY A 1 63 ? 213.624 178.232 262.995 1.00 72.49 63 GLY A N 1
ATOM 470 C CA . GLY A 1 63 ? 214.682 178.880 263.751 1.00 71.23 63 GLY A CA 1
ATOM 471 C C . GLY A 1 63 ? 215.780 179.482 262.900 1.00 69.90 63 GLY A C 1
ATOM 472 O O . GLY A 1 63 ? 216.589 180.257 263.420 1.00 70.59 63 GLY A O 1
ATOM 473 N N . ALA A 1 64 ? 215.823 179.148 261.612 1.00 68.76 64 ALA A N 1
ATOM 474 C CA . ALA A 1 64 ? 216.808 179.710 260.698 1.00 65.26 64 ALA A CA 1
ATOM 475 C C . ALA A 1 64 ? 216.445 181.113 260.232 1.00 63.71 64 ALA A C 1
ATOM 476 O O . ALA A 1 64 ? 217.297 181.798 259.661 1.00 64.51 64 ALA A O 1
ATOM 478 N N . LEU A 1 65 ? 215.211 181.559 260.467 1.00 62.20 65 LEU A N 1
ATOM 479 C CA . LEU A 1 65 ? 214.844 182.931 260.144 1.00 63.00 65 LEU A CA 1
ATOM 480 C C . LEU A 1 65 ? 215.618 183.937 260.986 1.00 63.17 65 LEU A C 1
ATOM 481 O O . LEU A 1 65 ? 215.776 185.089 260.571 1.00 64.36 65 LEU A O 1
ATOM 486 N N . ASP A 1 66 ? 216.093 183.531 262.163 1.00 64.84 66 ASP A N 1
ATOM 487 C CA . ASP A 1 66 ? 216.887 184.432 262.988 1.00 66.88 66 ASP A CA 1
ATOM 488 C C . ASP A 1 66 ? 218.200 184.801 262.312 1.00 64.21 66 ASP A C 1
ATOM 489 O O . ASP A 1 66 ? 218.722 185.897 262.535 1.00 65.56 66 ASP A O 1
ATOM 494 N N . ILE A 1 67 ? 218.761 183.899 261.508 1.00 60.90 67 ILE A N 1
ATOM 495 C CA . ILE A 1 67 ? 219.952 184.235 260.733 1.00 59.85 67 ILE A CA 1
ATOM 496 C C . ILE A 1 67 ? 219.645 185.370 259.764 1.00 58.14 67 ILE A C 1
ATOM 497 O O . ILE A 1 67 ? 220.411 186.332 259.641 1.00 60.15 67 ILE A O 1
ATOM 502 N N . VAL A 1 68 ? 218.522 185.267 259.053 1.00 53.78 68 VAL A N 1
ATOM 503 C CA . VAL A 1 68 ? 218.124 186.322 258.126 1.00 52.37 68 VAL A CA 1
ATOM 504 C C . VAL A 1 68 ? 217.906 187.630 258.872 1.00 53.70 68 VAL A C 1
ATOM 505 O O . VAL A 1 68 ? 218.330 188.699 258.420 1.00 54.15 68 VAL A O 1
ATOM 509 N N . ARG A 1 69 ? 217.247 187.563 260.029 1.00 54.41 69 ARG A N 1
ATOM 510 C CA . ARG A 1 69 ? 216.990 188.769 260.809 1.00 54.24 69 ARG A CA 1
ATOM 511 C C . ARG A 1 69 ? 218.282 189.422 261.280 1.00 53.36 69 ARG A C 1
ATOM 512 O O . ARG A 1 69 ? 218.422 190.647 261.223 1.00 55.40 69 ARG A O 1
ATOM 520 N N . SER A 1 70 ? 219.242 188.622 261.741 1.00 51.67 70 SER A N 1
ATOM 521 C CA . SER A 1 70 ? 220.492 189.172 262.244 1.00 52.42 70 SER A CA 1
ATOM 522 C C . SER A 1 70 ? 221.413 189.659 261.133 1.00 51.75 70 SER A C 1
ATOM 523 O O . SER A 1 70 ? 222.334 190.433 261.409 1.00 53.28 70 SER A O 1
ATOM 526 N N . LEU A 1 71 ? 221.218 189.204 259.901 1.00 50.23 71 LEU A N 1
ATOM 527 C CA . LEU A 1 71 ? 222.042 189.660 258.792 1.00 47.99 71 LEU A CA 1
ATOM 528 C C . LEU A 1 71 ? 221.549 190.958 258.167 1.00 46.38 71 LEU A C 1
ATOM 529 O O . LEU A 1 71 ? 222.225 191.485 257.281 1.00 44.80 71 LEU A O 1
ATOM 534 N N . ILE A 1 72 ? 220.435 191.512 258.633 1.00 46.70 72 ILE A N 1
ATOM 535 C CA . ILE A 1 72 ? 219.886 192.753 258.100 1.00 47.09 72 ILE A CA 1
ATOM 536 C C . ILE A 1 72 ? 220.087 193.832 259.156 1.00 48.40 72 ILE A C 1
ATOM 537 O O . ILE A 1 72 ? 219.342 193.908 260.137 1.00 49.76 72 ILE A O 1
ATOM 542 N N . VAL A 1 73 ? 221.101 194.668 258.955 1.00 49.71 73 VAL A N 1
ATOM 543 C CA . VAL A 1 73 ? 221.356 195.841 259.782 1.00 51.09 73 VAL A CA 1
ATOM 544 C C . VAL A 1 73 ? 221.282 197.050 258.861 1.00 52.30 73 VAL A C 1
ATOM 545 O O . VAL A 1 73 ? 222.110 197.193 257.954 1.00 54.27 73 VAL A O 1
ATOM 549 N N . GLU A 1 74 ? 220.298 197.916 259.091 1.00 53.91 74 GLU A N 1
ATOM 550 C CA . GLU A 1 74 ? 220.002 199.013 258.168 1.00 55.34 74 GLU A CA 1
ATOM 551 C C . GLU A 1 74 ? 220.868 200.232 258.487 1.00 55.22 74 GLU A C 1
ATOM 552 O O . GLU A 1 74 ? 220.409 201.259 258.987 1.00 56.25 74 GLU A O 1
ATOM 558 N N . GLU A 1 75 ? 222.150 200.100 258.165 1.00 53.90 75 GLU A N 1
ATOM 559 C CA . GLU A 1 75 ? 223.102 201.197 258.242 1.00 54.55 75 GLU A CA 1
ATOM 560 C C . GLU A 1 75 ? 223.837 201.276 256.914 1.00 51.78 75 GLU A C 1
ATOM 561 O O . GLU A 1 75 ? 224.292 200.254 256.395 1.00 50.60 75 GLU A O 1
ATOM 567 N N . GLU A 1 76 ? 223.923 202.484 256.354 1.00 50.01 76 GLU A N 1
ATOM 568 C CA . GLU A 1 76 ? 224.411 202.672 254.987 1.00 48.45 76 GLU A CA 1
ATOM 569 C C . GLU A 1 76 ? 225.940 202.625 254.954 1.00 46.03 76 GLU A C 1
ATOM 570 O O . GLU A 1 76 ? 226.634 203.631 254.805 1.00 47.09 76 GLU A O 1
ATOM 576 N N . MET A 1 77 ? 226.459 201.416 255.127 1.00 43.98 77 MET A N 1
ATOM 577 C CA . MET A 1 77 ? 227.868 201.112 254.934 1.00 44.20 77 MET A CA 1
ATOM 578 C C . MET A 1 77 ? 227.956 199.825 254.127 1.00 42.37 77 MET A C 1
ATOM 579 O O . MET A 1 77 ? 227.062 198.979 254.186 1.00 44.48 77 MET A O 1
ATOM 584 N N . LEU A 1 78 ? 229.052 199.675 253.389 1.00 41.42 78 LEU A N 1
ATOM 585 C CA . LEU A 1 78 ? 229.149 198.608 252.396 1.00 41.48 78 LEU A CA 1
ATOM 586 C C . LEU A 1 78 ? 229.024 197.223 253.031 1.00 41.64 78 LEU A C 1
ATOM 587 O O . LEU A 1 78 ? 228.398 196.324 252.457 1.00 41.24 78 LEU A O 1
ATOM 592 N N . ASP A 1 79 ? 229.636 197.024 254.198 1.00 43.85 79 ASP A N 1
ATOM 593 C CA . ASP A 1 79 ? 229.565 195.719 254.848 1.00 46.20 79 ASP A CA 1
ATOM 594 C C . ASP A 1 79 ? 228.124 195.342 255.182 1.00 45.28 79 ASP A C 1
ATOM 595 O O . ASP A 1 79 ? 227.724 194.188 255.000 1.00 45.21 79 ASP A O 1
ATOM 600 N N . LYS A 1 80 ? 227.325 196.301 255.656 1.00 43.99 80 LYS A N 1
ATOM 601 C CA . LYS A 1 80 ? 225.919 196.019 255.938 1.00 43.34 80 LYS A CA 1
ATOM 602 C C . LYS A 1 80 ? 225.157 195.676 254.663 1.00 40.53 80 LYS A C 1
ATOM 603 O O . LYS A 1 80 ? 224.260 194.831 254.683 1.00 39.43 80 LYS A O 1
ATOM 609 N N . LEU A 1 81 ? 225.477 196.341 253.554 1.00 38.75 81 LEU A N 1
ATOM 610 C CA . LEU A 1 81 ? 224.829 196.016 252.288 1.00 37.72 81 LEU A CA 1
ATOM 611 C C . LEU A 1 81 ? 225.155 194.586 251.859 1.00 35.83 81 LEU A C 1
ATOM 612 O O . LEU A 1 81 ? 224.271 193.843 251.412 1.00 34.29 81 LEU A O 1
ATOM 617 N N . LEU A 1 82 ? 226.418 194.180 251.990 1.00 35.16 82 LEU A N 1
ATOM 618 C CA . LEU A 1 82 ? 226.779 192.809 251.638 1.00 35.46 82 LEU A CA 1
ATOM 619 C C . LEU A 1 82 ? 226.103 191.800 252.570 1.00 35.03 82 LEU A C 1
ATOM 620 O O . LEU A 1 82 ? 225.625 190.752 252.118 1.00 35.28 82 LEU A O 1
ATOM 625 N N . ASN A 1 83 ? 226.036 192.105 253.869 1.00 34.65 83 ASN A N 1
ATOM 626 C CA . ASN A 1 83 ? 225.341 191.225 254.805 1.00 34.68 83 ASN A CA 1
ATOM 627 C C . ASN A 1 83 ? 223.856 191.134 254.487 1.00 31.80 83 ASN A C 1
ATOM 628 O O . ASN A 1 83 ? 223.243 190.083 254.666 1.00 31.95 83 ASN A O 1
ATOM 633 N N . SER A 1 84 ? 223.259 192.230 254.029 1.00 30.61 84 SER A N 1
ATOM 634 C CA . SER A 1 84 ? 221.849 192.215 253.660 1.00 30.44 84 SER A CA 1
ATOM 635 C C . SER A 1 84 ? 221.615 191.390 252.397 1.00 30.11 84 SER A C 1
ATOM 636 O O . SER A 1 84 ? 220.611 190.677 252.288 1.00 29.95 84 SER A O 1
ATOM 639 N N . GLY A 1 85 ? 222.535 191.467 251.436 1.00 29.61 85 GLY A N 1
ATOM 640 C CA . GLY A 1 85 ? 222.462 190.568 250.296 1.00 29.51 85 GLY A CA 1
ATOM 641 C C . GLY A 1 85 ? 222.540 189.112 250.714 1.00 30.04 85 GLY A C 1
ATOM 642 O O . GLY A 1 85 ? 221.780 188.268 250.231 1.00 31.22 85 GLY A O 1
ATOM 643 N N . LEU A 1 86 ? 223.439 188.804 251.647 1.00 32.16 86 LEU A N 1
ATOM 644 C CA . LEU A 1 86 ? 223.531 187.446 252.180 1.00 35.49 86 LEU A CA 1
ATOM 645 C C . LEU A 1 86 ? 222.263 187.044 252.925 1.00 34.26 86 LEU A C 1
ATOM 646 O O . LEU A 1 86 ? 221.868 185.875 252.891 1.00 33.90 86 LEU A O 1
ATOM 651 N N . ALA A 1 87 ? 221.622 187.991 253.608 1.00 33.56 87 ALA A N 1
ATOM 652 C CA . ALA A 1 87 ? 220.343 187.710 254.248 1.00 33.87 87 ALA A CA 1
ATOM 653 C C . ALA A 1 87 ? 219.291 187.335 253.214 1.00 32.67 87 ALA A C 1
ATOM 654 O O . ALA A 1 87 ? 218.500 186.414 253.432 1.00 34.34 87 ALA A O 1
ATOM 656 N N . THR A 1 88 ? 219.259 188.049 252.093 1.00 31.99 88 THR A N 1
ATOM 657 C CA . THR A 1 88 ? 218.349 187.687 251.009 1.00 31.52 88 THR A CA 1
ATOM 658 C C . THR A 1 88 ? 218.646 186.287 250.486 1.00 31.90 88 THR A C 1
ATOM 659 O O . THR A 1 88 ? 217.724 185.519 250.199 1.00 31.26 88 THR A O 1
ATOM 663 N N . ALA A 1 89 ? 219.926 185.942 250.346 1.00 31.97 89 ALA A N 1
ATOM 664 C CA . ALA A 1 89 ? 220.282 184.603 249.879 1.00 32.55 89 ALA A CA 1
ATOM 665 C C . ALA A 1 89 ? 219.808 183.534 250.862 1.00 34.33 89 ALA A C 1
ATOM 666 O O . ALA A 1 89 ? 219.271 182.496 250.455 1.00 35.06 89 ALA A O 1
ATOM 668 N N . VAL A 1 90 ? 220.002 183.765 252.162 1.00 35.42 90 VAL A N 1
ATOM 669 C CA . VAL A 1 90 ? 219.546 182.802 253.163 1.00 35.78 90 VAL A CA 1
ATOM 670 C C . VAL A 1 90 ? 218.025 182.680 253.127 1.00 36.64 90 VAL A C 1
ATOM 671 O O . VAL A 1 90 ? 217.475 181.576 253.212 1.00 38.72 90 VAL A O 1
ATOM 675 N N . ALA A 1 91 ? 217.321 183.807 252.998 1.00 35.84 91 ALA A N 1
ATOM 676 C CA . ALA A 1 91 ? 215.864 183.763 252.925 1.00 35.91 91 ALA A CA 1
ATOM 677 C C . ALA A 1 91 ? 215.394 182.996 251.690 1.00 36.23 91 ALA A C 1
ATOM 678 O O . ALA A 1 91 ? 214.440 182.216 251.764 1.00 36.97 91 ALA A O 1
ATOM 680 N N . ALA A 1 92 ? 216.056 183.196 250.549 1.00 37.08 92 ALA A N 1
ATOM 681 C CA . ALA A 1 92 ? 215.702 182.454 249.341 1.00 37.83 92 ALA A CA 1
ATOM 682 C C . ALA A 1 92 ? 215.927 180.961 249.532 1.00 37.85 92 ALA A C 1
ATOM 683 O O . ALA A 1 92 ? 215.119 180.140 249.086 1.00 37.96 92 ALA A O 1
ATOM 685 N N . GLU A 1 93 ? 217.026 180.588 250.181 1.00 40.70 93 GLU A N 1
ATOM 686 C CA . GLU A 1 93 ? 217.259 179.177 250.451 1.00 43.62 93 GLU A CA 1
ATOM 687 C C . GLU A 1 93 ? 216.172 178.604 251.355 1.00 44.33 93 GLU A C 1
ATOM 688 O O . GLU A 1 93 ? 215.718 177.473 251.153 1.00 45.73 93 GLU A O 1
ATOM 694 N N . ILE A 1 94 ? 215.760 179.359 252.372 1.00 43.27 94 ILE A N 1
ATOM 695 C CA . ILE A 1 94 ? 214.695 178.892 253.254 1.00 43.73 94 ILE A CA 1
ATOM 696 C C . ILE A 1 94 ? 213.392 178.723 252.481 1.00 43.89 94 ILE A C 1
ATOM 697 O O . ILE A 1 94 ? 212.648 177.761 252.695 1.00 44.85 94 ILE A O 1
ATOM 702 N N . ILE A 1 95 ? 213.093 179.657 251.577 1.00 43.96 95 ILE A N 1
ATOM 703 C CA . ILE A 1 95 ? 211.885 179.546 250.764 1.00 43.88 95 ILE A CA 1
ATOM 704 C C . ILE A 1 95 ? 211.937 178.300 249.889 1.00 46.64 95 ILE A C 1
ATOM 705 O O . ILE A 1 95 ? 210.944 177.578 249.754 1.00 48.12 95 ILE A O 1
ATOM 710 N N . GLU A 1 96 ? 213.086 178.033 249.267 1.00 47.71 96 GLU A N 1
ATOM 711 C CA . GLU A 1 96 ? 213.207 176.844 248.427 1.00 48.47 96 GLU A CA 1
ATOM 712 C C . GLU A 1 96 ? 213.082 175.560 249.244 1.00 51.00 96 GLU A C 1
ATOM 713 O O . GLU A 1 96 ? 212.456 174.589 248.800 1.00 53.73 96 GLU A O 1
ATOM 719 N N . ALA A 1 97 ? 213.680 175.531 250.435 1.00 50.63 97 ALA A N 1
ATOM 720 C CA . ALA A 1 97 ? 213.547 174.363 251.299 1.00 51.26 97 ALA A CA 1
ATOM 721 C C . ALA A 1 97 ? 212.096 174.143 251.709 1.00 52.29 97 ALA A C 1
ATOM 722 O O . ALA A 1 97 ? 211.612 173.005 251.730 1.00 55.95 97 ALA A O 1
ATOM 724 N N . ALA A 1 98 ? 211.380 175.225 252.027 1.00 53.19 98 ALA A N 1
ATOM 725 C CA . ALA A 1 98 ? 209.965 175.111 252.364 1.00 52.54 98 ALA A CA 1
ATOM 726 C C . ALA A 1 98 ? 209.151 174.620 251.172 1.00 55.28 98 ALA A C 1
ATOM 727 O O . ALA A 1 98 ? 208.209 173.838 251.334 1.00 56.79 98 ALA A O 1
ATOM 729 N N . LYS A 1 99 ? 209.499 175.072 249.966 1.00 57.47 99 LYS A N 1
ATOM 730 C CA . LYS A 1 99 ? 208.852 174.559 248.763 1.00 58.02 99 LYS A CA 1
ATOM 731 C C . LYS A 1 99 ? 209.049 173.056 248.638 1.00 57.55 99 LYS A C 1
ATOM 732 O O . LYS A 1 99 ? 208.111 172.321 248.311 1.00 56.64 99 LYS A O 1
ATOM 738 N N . TYR A 1 100 ? 210.268 172.582 248.880 1.00 58.99 100 TYR A N 1
ATOM 739 C CA . TYR A 1 100 ? 210.537 171.154 248.753 1.00 60.47 100 TYR A CA 1
ATOM 740 C C . TYR A 1 100 ? 209.826 170.341 249.826 1.00 62.77 100 TYR A C 1
ATOM 741 O O . TYR A 1 100 ? 209.404 169.212 249.560 1.00 64.68 100 TYR A O 1
ATOM 750 N N . VAL A 1 101 ? 209.687 170.878 251.036 1.00 66.63 101 VAL A N 1
ATOM 751 C CA . VAL A 1 101 ? 209.000 170.116 252.075 1.00 68.56 101 VAL A CA 1
ATOM 752 C C . VAL A 1 101 ? 207.484 170.213 251.954 1.00 69.61 101 VAL A C 1
ATOM 753 O O . VAL A 1 101 ? 206.777 169.367 252.510 1.00 71.32 101 VAL A O 1
ATOM 757 N N . LEU A 1 102 ? 206.963 171.202 251.232 1.00 70.83 102 LEU A N 1
ATOM 758 C CA . LEU A 1 102 ? 205.522 171.321 251.047 1.00 73.22 102 LEU A CA 1
ATOM 759 C C . LEU A 1 102 ? 205.012 170.477 249.888 1.00 78.97 102 LEU A C 1
ATOM 760 O O . LEU A 1 102 ? 203.944 169.866 249.996 1.00 80.79 102 LEU A O 1
ATOM 765 N N . SER A 1 103 ? 205.734 170.452 248.773 1.00 84.67 103 SER A N 1
ATOM 766 C CA . SER A 1 103 ? 205.321 169.727 247.582 1.00 89.14 103 SER A CA 1
ATOM 767 C C . SER A 1 103 ? 206.329 168.630 247.272 1.00 92.92 103 SER A C 1
ATOM 768 O O . SER A 1 103 ? 207.534 168.806 247.464 1.00 93.28 103 SER A O 1
ATOM 771 N N . ASP A 1 104 ? 205.819 167.487 246.810 1.00 98.38 104 ASP A N 1
ATOM 772 C CA . ASP A 1 104 ? 206.688 166.369 246.457 1.00 101.05 104 ASP A CA 1
ATOM 773 C C . ASP A 1 104 ? 207.587 166.715 245.275 1.00 97.52 104 ASP A C 1
ATOM 774 O O . ASP A 1 104 ? 208.771 166.360 245.260 1.00 97.77 104 ASP A O 1
ATOM 779 N N . ALA A 1 105 ? 207.040 167.406 244.276 1.00 94.42 105 ALA A N 1
ATOM 780 C CA . ALA A 1 105 ? 207.774 167.820 243.079 1.00 91.77 105 ALA A CA 1
ATOM 781 C C . ALA A 1 105 ? 207.537 169.307 242.852 1.00 87.05 105 ALA A C 1
ATOM 782 O O . ALA A 1 105 ? 206.681 169.699 242.048 1.00 86.87 105 ALA A O 1
ATOM 784 N N . PRO A 1 106 ? 208.267 170.166 243.567 1.00 83.06 106 PRO A N 1
ATOM 785 C CA . PRO A 1 106 ? 208.058 171.616 243.423 1.00 80.59 106 PRO A CA 1
ATOM 786 C C . PRO A 1 106 ? 208.319 172.141 242.026 1.00 79.65 106 PRO A C 1
ATOM 787 O O . PRO A 1 106 ? 207.661 173.099 241.603 1.00 80.18 106 PRO A O 1
ATOM 791 N N . TYR A 1 107 ? 209.263 171.556 241.299 1.00 78.43 107 TYR A N 1
ATOM 792 C CA . TYR A 1 107 ? 209.666 172.046 239.992 1.00 78.55 107 TYR A CA 1
ATOM 793 C C . TYR A 1 107 ? 209.312 171.035 238.915 1.00 82.49 107 TYR A C 1
ATOM 794 O O . TYR A 1 107 ? 209.604 169.843 239.049 1.00 83.49 107 TYR A O 1
ATOM 803 N N . ALA A 1 108 ? 208.680 171.525 237.851 1.00 85.09 108 ALA A N 1
ATOM 804 C CA . ALA A 1 108 ? 208.270 170.715 236.718 1.00 87.62 108 ALA A CA 1
ATOM 805 C C . ALA A 1 108 ? 209.042 171.189 235.499 1.00 89.46 108 ALA A C 1
ATOM 806 O O . ALA A 1 108 ? 209.167 172.393 235.260 1.00 90.76 108 ALA A O 1
ATOM 808 N N . GLU A 1 109 ? 209.544 170.231 234.736 1.00 90.82 109 GLU A N 1
ATOM 809 C CA . GLU A 1 109 ? 210.375 170.528 233.581 1.00 92.21 109 GLU A CA 1
ATOM 810 C C . GLU A 1 109 ? 209.756 171.629 232.721 1.00 88.98 109 GLU A C 1
ATOM 811 O O . GLU A 1 109 ? 208.527 171.702 232.591 1.00 89.21 109 GLU A O 1
ATOM 817 N N . PRO A 1 110 ? 210.578 172.505 232.122 1.00 83.27 110 PRO A N 1
ATOM 818 C CA . PRO A 1 110 ? 212.027 172.333 231.981 1.00 79.56 110 PRO A CA 1
ATOM 819 C C . PRO A 1 110 ? 212.808 172.788 233.207 1.00 75.66 110 PRO A C 1
ATOM 820 O O . PRO A 1 110 ? 214.023 172.636 233.248 1.00 76.05 110 PRO A O 1
ATOM 824 N N . CYS A 1 111 ? 212.143 173.340 234.219 1.00 70.60 111 CYS A N 1
ATOM 825 C CA . CYS A 1 111 ? 212.848 173.803 235.405 1.00 66.25 111 CYS A CA 1
ATOM 826 C C . CYS A 1 111 ? 213.404 172.618 236.184 1.00 64.65 111 CYS A C 1
ATOM 827 O O . CYS A 1 111 ? 212.741 171.590 236.331 1.00 67.45 111 CYS A O 1
ATOM 830 N N . VAL A 1 112 ? 214.626 172.762 236.688 1.00 60.90 112 VAL A N 1
ATOM 831 C CA . VAL A 1 112 ? 215.280 171.678 237.405 1.00 60.03 112 VAL A CA 1
ATOM 832 C C . VAL A 1 112 ? 215.344 171.915 238.909 1.00 58.57 112 VAL A C 1
ATOM 833 O O . VAL A 1 112 ? 215.524 170.947 239.662 1.00 60.21 112 VAL A O 1
ATOM 837 N N . GLY A 1 113 ? 215.193 173.149 239.368 1.00 55.82 113 GLY A N 1
ATOM 838 C CA . GLY A 1 113 ? 215.233 173.417 240.795 1.00 53.46 113 GLY A CA 1
ATOM 839 C C . GLY A 1 113 ? 216.613 173.170 241.370 1.00 53.30 113 GLY A C 1
ATOM 840 O O . GLY A 1 113 ? 217.629 173.623 240.834 1.00 53.78 113 GLY A O 1
ATOM 841 N N . PHE A 1 114 ? 216.657 172.412 242.460 1.00 53.24 114 PHE A N 1
ATOM 842 C CA . PHE A 1 114 ? 217.906 172.168 243.162 1.00 53.01 114 PHE A CA 1
ATOM 843 C C . PHE A 1 114 ? 218.839 171.295 242.328 1.00 54.70 114 PHE A C 1
ATOM 844 O O . PHE A 1 114 ? 218.407 170.389 241.613 1.00 57.85 114 PHE A O 1
ATOM 852 N N . ILE A 1 115 ? 220.136 171.559 242.450 1.00 55.60 115 ILE A N 1
ATOM 853 C CA . ILE A 1 115 ? 221.169 170.809 241.745 1.00 57.40 115 ILE A CA 1
ATOM 854 C C . ILE A 1 115 ? 221.881 169.936 242.766 1.00 58.19 115 ILE A C 1
ATOM 855 O O . ILE A 1 115 ? 222.434 170.441 243.749 1.00 57.52 115 ILE A O 1
ATOM 860 N N . SER A 1 116 ? 221.908 168.634 242.510 1.00 60.53 116 SER A N 1
ATOM 861 C CA . SER A 1 116 ? 222.451 167.687 243.467 1.00 63.33 116 SER A CA 1
ATOM 862 C C . SER A 1 116 ? 223.974 167.736 243.492 1.00 66.12 116 SER A C 1
ATOM 863 O O . SER A 1 116 ? 224.627 168.243 242.579 1.00 69.74 116 SER A O 1
ATOM 866 N N . ASP A 1 117 ? 224.536 167.154 244.547 1.00 68.32 117 ASP A N 1
ATOM 867 C CA . ASP A 1 117 ? 225.988 167.079 244.674 1.00 71.50 117 ASP A CA 1
ATOM 868 C C . ASP A 1 117 ? 226.671 166.338 243.529 1.00 73.34 117 ASP A C 1
ATOM 869 O O . ASP A 1 117 ? 227.731 166.809 243.080 1.00 76.19 117 ASP A O 1
ATOM 874 N N . PRO A 1 118 ? 226.187 165.187 243.053 1.00 75.06 118 PRO A N 1
ATOM 875 C CA . PRO A 1 118 ? 226.886 164.533 241.936 1.00 76.50 118 PRO A CA 1
ATOM 876 C C . PRO A 1 118 ? 226.992 165.401 240.694 1.00 77.47 118 PRO A C 1
ATOM 877 O O . PRO A 1 118 ? 228.008 165.330 239.995 1.00 80.41 118 PRO A O 1
ATOM 881 N N . ILE A 1 119 ? 225.989 166.230 240.402 1.00 76.44 119 ILE A N 1
ATOM 882 C CA . ILE A 1 119 ? 226.096 167.151 239.273 1.00 75.11 119 ILE A CA 1
ATOM 883 C C . ILE A 1 119 ? 227.195 168.177 239.524 1.00 73.66 119 ILE A C 1
ATOM 884 O O . ILE A 1 119 ? 227.940 168.545 238.609 1.00 74.78 119 ILE A O 1
ATOM 889 N N . ILE A 1 120 ? 227.314 168.655 240.762 1.00 71.75 120 ILE A N 1
ATOM 890 C CA . ILE A 1 120 ? 228.381 169.593 241.099 1.00 72.27 120 ILE A CA 1
ATOM 891 C C . ILE A 1 120 ? 229.741 168.946 240.882 1.00 76.24 120 ILE A C 1
ATOM 892 O O . ILE A 1 120 ? 230.654 169.557 240.316 1.00 78.33 120 ILE A O 1
ATOM 897 N N . ARG A 1 121 ? 229.901 167.702 241.330 1.00 79.49 121 ARG A N 1
ATOM 898 C CA . ARG A 1 121 ? 231.172 167.011 241.140 1.00 80.54 121 ARG A CA 1
ATOM 899 C C . ARG A 1 121 ? 231.453 166.760 239.663 1.00 82.90 121 ARG A C 1
ATOM 900 O O . ARG A 1 121 ? 232.605 166.849 239.223 1.00 84.87 121 ARG A O 1
ATOM 908 N N . SER A 1 122 ? 230.420 166.445 238.882 1.00 84.44 122 SER A N 1
ATOM 909 C CA . SER A 1 122 ? 230.609 166.261 237.447 1.00 85.86 122 SER A CA 1
ATOM 910 C C . SER A 1 122 ? 231.059 167.553 236.778 1.00 88.37 122 SER A C 1
ATOM 911 O O . SER A 1 122 ? 231.940 167.536 235.911 1.00 90.30 122 SER A O 1
ATOM 914 N N . LEU A 1 123 ? 230.470 168.682 237.166 1.00 91.49 123 LEU A N 1
ATOM 915 C CA . LEU A 1 123 ? 230.845 169.965 236.582 1.00 93.85 123 LEU A CA 1
ATOM 916 C C . LEU A 1 123 ? 232.162 170.506 237.123 1.00 98.15 123 LEU A C 1
ATOM 917 O O . LEU A 1 123 ? 232.751 171.393 236.498 1.00 100.86 123 LEU A O 1
ATOM 922 N N . GLY A 1 124 ? 232.644 169.986 238.249 1.00 101.30 124 GLY A N 1
ATOM 923 C CA . GLY A 1 124 ? 233.898 170.476 238.798 1.00 104.91 124 GLY A CA 1
ATOM 924 C C . GLY A 1 124 ? 235.098 170.230 237.901 1.00 109.67 124 GLY A C 1
ATOM 925 O O . GLY A 1 124 ? 235.994 171.071 237.809 1.00 111.32 124 GLY A O 1
ATOM 926 N N . VAL A 1 125 ? 235.145 169.072 237.243 1.00 114.42 125 VAL A N 1
ATOM 927 C CA . VAL A 1 125 ? 236.286 168.761 236.378 1.00 117.75 125 VAL A CA 1
ATOM 928 C C . VAL A 1 125 ? 236.412 169.743 235.218 1.00 118.69 125 VAL A C 1
ATOM 929 O O . VAL A 1 125 ? 237.483 170.365 235.074 1.00 119.14 125 VAL A O 1
ATOM 933 N N . PRO A 1 126 ? 235.359 170.026 234.442 1.00 118.95 126 PRO A N 1
ATOM 934 C CA . PRO A 1 126 ? 235.491 171.054 233.403 1.00 119.44 126 PRO A CA 1
ATOM 935 C C . PRO A 1 126 ? 235.539 172.462 233.954 1.00 119.03 126 PRO A C 1
ATOM 936 O O . PRO A 1 126 ? 235.915 173.380 233.215 1.00 118.32 126 PRO A O 1
ATOM 940 N N . LEU A 1 127 ? 235.175 172.668 235.219 1.00 120.30 127 LEU A N 1
ATOM 941 C CA . LEU A 1 127 ? 235.213 174.013 235.776 1.00 121.66 127 LEU A CA 1
ATOM 942 C C . LEU A 1 127 ? 236.658 174.456 235.943 1.00 126.89 127 LEU A C 1
ATOM 943 O O . LEU A 1 127 ? 237.078 175.487 235.407 1.00 128.65 127 LEU A O 1
ATOM 948 N N . VAL A 1 128 ? 237.436 173.674 236.694 1.00 131.05 128 VAL A N 1
ATOM 949 C CA . VAL A 1 128 ? 238.832 174.016 236.928 1.00 134.06 128 VAL A CA 1
ATOM 950 C C . VAL A 1 128 ? 239.640 173.826 235.654 1.00 134.46 128 VAL A C 1
ATOM 951 O O . VAL A 1 128 ? 240.622 174.542 235.425 1.00 134.25 128 VAL A O 1
ATOM 955 N N . THR A 1 129 ? 239.255 172.868 234.800 1.00 134.35 129 THR A N 1
ATOM 956 C CA . THR A 1 129 ? 240.049 172.631 233.598 1.00 134.44 129 THR A CA 1
ATOM 957 C C . THR A 1 129 ? 240.053 173.852 232.687 1.00 131.42 129 THR A C 1
ATOM 958 O O . THR A 1 129 ? 241.092 174.205 232.117 1.00 132.38 129 THR A O 1
ATOM 962 N N . GLY A 1 130 ? 238.908 174.512 232.536 1.00 125.92 130 GLY A N 1
ATOM 963 C CA . GLY A 1 130 ? 238.777 175.646 231.638 1.00 120.63 130 GLY A CA 1
ATOM 964 C C . GLY A 1 130 ? 237.806 175.421 230.504 1.00 115.33 130 GLY A C 1
ATOM 965 O O . GLY A 1 130 ? 237.507 176.371 229.765 1.00 116.38 130 GLY A O 1
ATOM 966 N N . ASP A 1 131 ? 237.304 174.197 230.327 1.00 109.71 131 ASP A N 1
ATOM 967 C CA . ASP A 1 131 ? 236.232 173.970 229.366 1.00 105.66 131 ASP A CA 1
ATOM 968 C C . ASP A 1 131 ? 234.985 174.752 229.745 1.00 94.44 131 ASP A C 1
ATOM 969 O O . ASP A 1 131 ? 234.194 175.124 228.871 1.00 93.27 131 ASP A O 1
ATOM 974 N N . ILE A 1 132 ? 234.788 174.999 231.036 1.00 84.21 132 ILE A N 1
ATOM 975 C CA . ILE A 1 132 ? 233.768 175.930 231.506 1.00 76.13 132 ILE A CA 1
ATOM 976 C C . ILE A 1 132 ? 234.496 177.163 232.023 1.00 68.10 132 ILE A C 1
ATOM 977 O O . ILE A 1 132 ? 234.932 177.185 233.182 1.00 67.65 132 ILE A O 1
ATOM 982 N N . PRO A 1 133 ? 234.661 178.203 231.2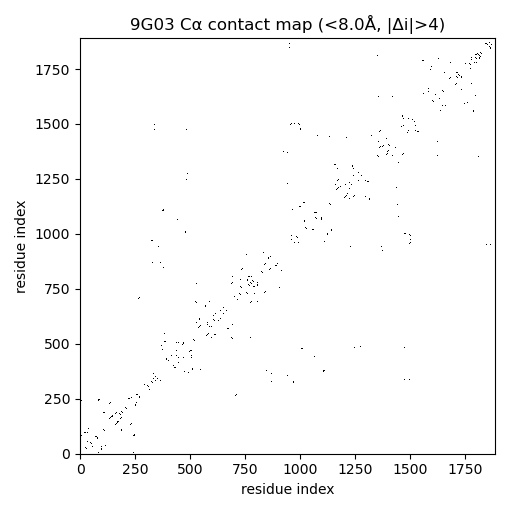03 1.00 61.65 133 PRO A N 1
ATOM 983 C CA . PRO A 1 133 ? 235.388 179.394 231.651 1.00 58.82 133 PRO A CA 1
ATOM 984 C C . PRO A 1 133 ? 234.565 180.349 232.501 1.00 55.10 133 PRO A C 1
ATOM 985 O O . PRO A 1 133 ? 235.122 181.328 233.007 1.00 56.35 133 PRO A O 1
ATOM 989 N N . GLY A 1 134 ? 233.283 180.081 232.708 1.00 50.38 134 GLY A N 1
ATOM 990 C CA . GLY A 1 134 ? 232.474 180.949 233.541 1.00 48.96 134 GLY A CA 1
ATOM 991 C C . GLY A 1 134 ? 231.073 180.406 233.681 1.00 45.75 134 GLY A C 1
ATOM 992 O O . GLY A 1 134 ? 230.681 179.442 233.016 1.00 45.12 134 GLY A O 1
ATOM 993 N N . VAL A 1 135 ? 230.323 181.039 234.579 1.00 42.07 135 VAL A N 1
ATOM 994 C CA . VAL A 1 135 ? 228.925 180.712 234.824 1.00 38.93 135 VAL A CA 1
ATOM 995 C C . VAL A 1 135 ? 228.103 181.974 234.617 1.00 35.98 135 VAL A C 1
ATOM 996 O O . VAL A 1 135 ? 228.283 182.965 235.333 1.00 36.29 135 VAL A O 1
ATOM 1000 N N . ALA A 1 136 ? 227.209 181.937 233.638 1.00 35.73 136 ALA A N 1
ATOM 1001 C CA . ALA A 1 136 ? 226.356 183.068 233.297 1.00 34.43 136 ALA A CA 1
ATOM 1002 C C . ALA A 1 136 ? 224.999 182.859 233.961 1.00 35.57 136 ALA A C 1
ATOM 1003 O O . ALA A 1 136 ? 224.256 181.947 233.593 1.00 36.61 136 ALA A O 1
ATOM 1005 N N . VAL A 1 137 ? 224.693 183.681 234.957 1.00 36.03 137 VAL A N 1
ATOM 1006 C CA . VAL A 1 137 ? 223.422 183.629 235.668 1.00 35.88 137 VAL A CA 1
ATOM 1007 C C . VAL A 1 137 ? 222.526 184.687 235.037 1.00 36.48 137 VAL A C 1
ATOM 1008 O O . VAL A 1 137 ? 222.690 185.883 235.280 1.00 36.06 137 VAL A O 1
ATOM 1012 N N . ILE A 1 138 ? 221.571 184.248 234.228 1.00 36.93 138 ILE A N 1
ATOM 1013 C CA . ILE A 1 138 ? 220.680 185.142 233.503 1.00 37.90 138 ILE A CA 1
ATOM 1014 C C . ILE A 1 138 ? 219.338 185.162 234.220 1.00 39.47 138 ILE A C 1
ATOM 1015 O O . ILE A 1 138 ? 218.699 184.118 234.387 1.00 38.50 138 ILE A O 1
ATOM 1020 N N . LEU A 1 139 ? 218.918 186.347 234.657 1.00 41.91 139 LEU A N 1
ATOM 1021 C CA . LEU A 1 139 ? 217.703 186.507 235.437 1.00 44.89 139 LEU A CA 1
ATOM 1022 C C . LEU A 1 139 ? 216.834 187.594 234.822 1.00 45.78 139 LEU A C 1
ATOM 1023 O O . LEU A 1 139 ? 217.338 188.622 234.363 1.00 45.61 139 LEU A O 1
ATOM 1028 N N . GLY A 1 140 ? 215.523 187.365 234.822 1.00 47.63 140 GLY A N 1
ATOM 1029 C CA . GLY A 1 140 ? 214.579 188.372 234.380 1.00 49.47 140 GLY A CA 1
ATOM 1030 C C . GLY A 1 140 ? 213.987 188.081 233.016 1.00 53.19 140 GLY A C 1
ATOM 1031 O O . GLY A 1 140 ? 213.744 186.923 232.671 1.00 53.12 140 GLY A O 1
ATOM 1032 N N . GLU A 1 141 ? 213.736 189.135 232.238 1.00 58.36 141 GLU A N 1
ATOM 1033 C CA . GLU A 1 141 ? 213.162 189.015 230.904 1.00 62.93 141 GLU A CA 1
ATOM 1034 C C . GLU A 1 141 ? 213.826 190.019 229.975 1.00 63.58 141 GLU A C 1
ATOM 1035 O O . GLU A 1 141 ? 213.961 191.193 230.326 1.00 61.37 141 GLU A O 1
ATOM 1041 N N . CYS A 1 142 ? 214.236 189.559 228.795 1.00 66.69 142 CYS A N 1
ATOM 1042 C CA . CYS A 1 142 ? 214.744 190.448 227.762 1.00 70.23 142 CYS A CA 1
ATOM 1043 C C . CYS A 1 142 ? 213.593 191.095 226.996 1.00 73.56 142 CYS A C 1
ATOM 1044 O O . CYS A 1 142 ? 212.472 190.582 226.993 1.00 74.04 142 CYS A O 1
ATOM 1047 N N . PRO A 1 143 ? 213.840 192.229 226.334 1.00 78.67 143 PRO A N 1
ATOM 1048 C CA . PRO A 1 143 ? 212.757 192.857 225.562 1.00 81.24 143 PRO A CA 1
ATOM 1049 C C . PRO A 1 143 ? 212.155 191.948 224.505 1.00 83.15 143 PRO A C 1
ATOM 1050 O O . PRO A 1 143 ? 210.965 192.077 224.197 1.00 84.02 143 PRO A O 1
ATOM 1054 N N . ASP A 1 144 ? 212.937 191.033 223.941 1.00 84.59 144 ASP A N 1
ATOM 1055 C CA . ASP A 1 144 ? 212.455 190.105 222.932 1.00 86.56 144 ASP A CA 1
ATOM 1056 C C . ASP A 1 144 ? 212.962 188.707 223.248 1.00 83.49 144 ASP A C 1
ATOM 1057 O O . ASP A 1 144 ? 213.942 188.528 223.975 1.00 82.53 144 ASP A O 1
ATOM 1062 N N . SER A 1 145 ? 212.283 187.708 222.685 1.00 81.20 145 SER A N 1
ATOM 1063 C CA . SER A 1 145 ? 212.797 186.347 222.747 1.00 80.71 145 SER A CA 1
ATOM 1064 C C . SER A 1 145 ? 214.046 186.185 221.894 1.00 81.47 145 SER A C 1
ATOM 1065 O O . SER A 1 145 ? 214.934 185.395 222.234 1.00 80.70 145 SER A O 1
ATOM 1068 N N . GLU A 1 146 ? 214.128 186.923 220.787 1.00 81.19 146 GLU A N 1
ATOM 1069 C CA . GLU A 1 146 ? 215.265 186.789 219.884 1.00 81.21 146 GLU A CA 1
ATOM 1070 C C . GLU A 1 146 ? 216.559 187.221 220.560 1.00 74.76 146 GLU A C 1
ATOM 1071 O O . GLU A 1 146 ? 217.585 186.544 220.448 1.00 73.34 146 GLU A O 1
ATOM 1077 N N . THR A 1 147 ? 216.536 188.357 221.259 1.00 69.13 147 THR A N 1
ATOM 1078 C CA . THR A 1 147 ? 217.750 188.834 221.914 1.00 66.29 147 THR A CA 1
ATOM 1079 C C . THR A 1 147 ? 218.155 187.924 223.068 1.00 62.95 147 THR A C 1
ATOM 1080 O O . THR A 1 147 ? 219.349 187.669 223.278 1.00 61.75 147 THR A O 1
ATOM 1084 N N . ALA A 1 148 ? 217.181 187.418 223.824 1.00 60.79 148 ALA A N 1
ATOM 1085 C CA . ALA A 1 148 ? 217.497 186.471 224.886 1.00 58.55 148 ALA A CA 1
ATOM 1086 C C . ALA A 1 148 ? 218.143 185.215 224.320 1.00 57.24 148 ALA A C 1
ATOM 1087 O O . ALA A 1 148 ? 219.153 184.729 224.843 1.00 57.74 148 ALA A O 1
ATOM 1089 N N . ALA A 1 149 ? 217.579 184.683 223.236 1.00 56.41 149 ALA A N 1
ATOM 1090 C CA . ALA A 1 149 ? 218.163 183.510 222.599 1.00 54.99 149 ALA A CA 1
ATOM 1091 C C . ALA A 1 149 ? 219.560 183.802 222.075 1.00 54.40 149 ALA A C 1
ATOM 1092 O O . ALA A 1 149 ? 220.465 182.977 222.213 1.00 54.91 149 ALA A O 1
ATOM 1094 N N . LYS A 1 150 ? 219.757 184.978 221.480 1.00 56.34 150 LYS A N 1
ATOM 1095 C CA . LYS A 1 150 ? 221.067 185.338 220.955 1.00 56.66 150 LYS A CA 1
ATOM 1096 C C . LYS A 1 150 ? 222.108 185.378 222.066 1.00 54.49 150 LYS A C 1
ATOM 1097 O O . LYS A 1 150 ? 223.202 184.822 221.926 1.00 55.10 150 LYS A O 1
ATOM 1103 N N . ILE A 1 151 ? 221.784 186.031 223.184 1.00 51.94 151 ILE A N 1
ATOM 1104 C CA . ILE A 1 151 ? 222.736 186.130 224.291 1.00 50.05 151 ILE A CA 1
ATOM 1105 C C . ILE A 1 151 ? 223.019 184.754 224.882 1.00 47.61 151 ILE A C 1
ATOM 1106 O O . ILE A 1 151 ? 224.179 184.391 225.132 1.00 45.78 151 ILE A O 1
ATOM 1111 N N . ILE A 1 152 ? 221.968 183.957 225.094 1.00 48.53 152 ILE A N 1
ATOM 1112 C CA . ILE A 1 152 ? 222.140 182.640 225.697 1.00 47.26 152 ILE A CA 1
ATOM 1113 C C . ILE A 1 152 ? 222.987 181.753 224.802 1.00 47.60 152 ILE A C 1
ATOM 1114 O O . ILE A 1 152 ? 223.887 181.052 225.275 1.00 46.41 152 ILE A O 1
ATOM 1119 N N . LYS A 1 153 ? 222.731 181.775 223.495 1.00 48.69 153 LYS A N 1
ATOM 1120 C CA . LYS A 1 153 ? 223.499 180.931 222.596 1.00 49.56 153 LYS A CA 1
ATOM 1121 C C . LYS A 1 153 ? 224.918 181.450 222.392 1.00 49.63 153 LYS A C 1
ATOM 1122 O O . LYS A 1 153 ? 225.826 180.655 222.156 1.00 50.78 153 LYS A O 1
ATOM 1128 N N . ASP A 1 154 ? 225.144 182.760 222.499 1.00 49.07 154 ASP A N 1
ATOM 1129 C CA . ASP A 1 154 ? 226.515 183.266 222.495 1.00 48.11 154 ASP A CA 1
ATOM 1130 C C . ASP A 1 154 ? 227.304 182.752 223.695 1.00 46.35 154 ASP A C 1
ATOM 1131 O O . ASP A 1 154 ? 228.414 182.204 223.545 1.00 48.14 154 ASP A O 1
ATOM 1136 N N . TYR A 1 155 ? 226.682 182.776 224.875 1.00 43.73 155 TYR A N 1
ATOM 1137 C CA . TYR A 1 155 ? 227.344 182.204 226.040 1.00 41.64 155 TYR A CA 1
ATOM 1138 C C . TYR A 1 155 ? 227.565 180.712 225.849 1.00 43.47 155 TYR A C 1
ATOM 1139 O O . TYR A 1 155 ? 228.624 180.184 226.205 1.00 42.63 155 TYR A O 1
ATOM 1148 N N . GLN A 1 156 ? 226.575 180.014 225.292 1.00 45.56 156 GLN A N 1
ATOM 1149 C CA . GLN A 1 156 ? 226.703 178.573 225.133 1.00 48.14 156 GLN A CA 1
ATOM 1150 C C . GLN A 1 156 ? 227.825 178.234 224.160 1.00 50.55 156 GLN A C 1
ATOM 1151 O O . GLN A 1 156 ? 228.617 177.320 224.409 1.00 50.81 156 GLN A O 1
ATOM 1157 N N . SER A 1 157 ? 227.920 178.976 223.053 1.00 52.19 157 SER A N 1
ATOM 1158 C CA . SER A 1 157 ? 228.944 178.705 222.058 1.00 53.61 157 SER A CA 1
ATOM 1159 C C . SER A 1 157 ? 230.327 179.011 222.594 1.00 53.13 157 SER A C 1
ATOM 1160 O O . SER A 1 157 ? 231.316 178.531 222.036 1.00 55.15 157 SER A O 1
ATOM 1163 N N . LYS A 1 158 ? 230.414 179.777 223.679 1.00 51.86 158 LYS A N 1
ATOM 1164 C CA . LYS A 1 158 ? 231.705 180.073 224.283 1.00 50.39 158 LYS A CA 1
ATOM 1165 C C . LYS A 1 158 ? 232.077 179.095 225.399 1.00 49.90 158 LYS A C 1
ATOM 1166 O O . LYS A 1 158 ? 233.142 179.237 225.997 1.00 50.79 158 LYS A O 1
ATOM 1172 N N . GLY A 1 159 ? 231.229 178.110 225.682 1.00 49.83 159 GLY A N 1
ATOM 1173 C CA . GLY A 1 159 ? 231.493 177.064 226.651 1.00 49.66 159 GLY A CA 1
ATOM 1174 C C . GLY A 1 159 ? 231.023 177.363 228.055 1.00 50.62 159 GLY A C 1
ATOM 1175 O O . GLY A 1 159 ? 231.189 176.516 228.934 1.00 52.17 159 GLY A O 1
ATOM 1176 N N . LEU A 1 160 ? 230.494 178.551 228.296 1.00 47.70 160 LEU A N 1
ATOM 1177 C CA . LEU A 1 160 ? 230.033 178.947 229.622 1.00 47.01 160 LEU A CA 1
ATOM 1178 C C . LEU A 1 160 ? 228.805 178.138 230.038 1.00 48.35 160 LEU A C 1
ATOM 1179 O O . LEU A 1 160 ? 227.973 177.785 229.204 1.00 48.62 160 LEU A O 1
ATOM 1184 N N . LEU A 1 161 ? 228.704 177.825 231.327 1.00 48.54 161 LEU A N 1
ATOM 1185 C CA . LEU A 1 161 ? 227.516 177.170 231.872 1.00 48.78 161 LEU A CA 1
ATOM 1186 C C . LEU A 1 161 ? 226.503 178.238 232.259 1.00 46.84 161 LEU A C 1
ATOM 1187 O O . LEU A 1 161 ? 226.711 178.951 233.241 1.00 46.81 161 LEU A O 1
ATOM 1192 N N . THR A 1 162 ? 225.437 178.381 231.477 1.00 47.64 162 THR A N 1
ATOM 1193 C CA . THR A 1 162 ? 224.437 179.418 231.712 1.00 48.30 162 THR A CA 1
ATOM 1194 C C . THR A 1 162 ? 223.231 178.855 232.464 1.00 47.87 162 THR A C 1
ATOM 1195 O O . THR A 1 162 ? 222.714 177.787 232.116 1.00 47.36 162 THR A O 1
ATOM 1199 N N . CYS A 1 163 ? 222.803 179.570 233.504 1.00 47.71 163 CYS A N 1
ATOM 1200 C CA . CYS A 1 163 ? 221.610 179.240 234.275 1.00 45.69 163 CYS A CA 1
ATOM 1201 C C . CYS A 1 163 ? 220.546 180.313 234.064 1.00 45.09 163 CYS A C 1
ATOM 1202 O O . CYS A 1 163 ? 220.859 181.505 233.997 1.00 45.21 163 CYS A O 1
ATOM 1205 N N . LEU A 1 164 ? 219.284 179.897 233.983 1.00 43.55 164 LEU A N 1
ATOM 1206 C CA . LEU A 1 164 ? 218.185 180.788 233.634 1.00 43.37 164 LEU A CA 1
ATOM 1207 C C . LEU A 1 164 ? 217.180 180.863 234.770 1.00 42.69 164 LEU A C 1
ATOM 1208 O O . LEU A 1 164 ? 216.723 179.831 235.270 1.00 44.33 164 LEU A O 1
ATOM 1213 N N . VAL A 1 165 ? 216.831 182.082 235.162 1.00 43.06 165 VAL A N 1
ATOM 1214 C CA . VAL A 1 165 ? 215.829 182.336 236.188 1.00 43.76 165 VAL A CA 1
ATOM 1215 C C . VAL A 1 165 ? 214.809 183.308 235.619 1.00 43.60 165 VAL A C 1
ATOM 1216 O O . VAL A 1 165 ? 215.185 184.322 235.025 1.00 45.11 165 VAL A O 1
ATOM 1220 N N . GLY A 1 166 ? 213.531 182.982 235.765 1.00 45.23 166 GLY A N 1
ATOM 1221 C CA . GLY A 1 166 ? 212.464 183.876 235.370 1.00 46.13 166 GLY A CA 1
ATOM 1222 C C . GLY A 1 166 ? 211.952 183.627 233.966 1.00 48.35 166 GLY A C 1
ATOM 1223 O O . GLY A 1 166 ? 212.085 182.547 233.387 1.00 47.79 166 GLY A O 1
ATOM 1224 N N . LYS A 1 167 ? 211.323 184.670 233.421 1.00 53.30 167 LYS A N 1
ATOM 1225 C CA . LYS A 1 167 ? 210.672 184.589 232.120 1.00 57.34 167 LYS A CA 1
ATOM 1226 C C . LYS A 1 167 ? 211.656 184.413 230.976 1.00 54.66 167 LYS A C 1
ATOM 1227 O O . LYS A 1 167 ? 211.229 184.101 229.862 1.00 55.47 167 LYS A O 1
ATOM 1233 N N . VAL A 1 168 ? 212.956 184.589 231.222 1.00 53.78 168 VAL A N 1
ATOM 1234 C CA . VAL A 1 168 ? 213.951 184.334 230.192 1.00 52.28 168 VAL A CA 1
ATOM 1235 C C . VAL A 1 168 ? 213.935 182.872 229.780 1.00 52.29 168 VAL A C 1
ATOM 1236 O O . VAL A 1 168 ? 214.369 182.539 228.676 1.00 54.75 168 VAL A O 1
ATOM 1240 N N . ILE A 1 169 ? 213.450 181.984 230.649 1.00 52.48 169 ILE A N 1
ATOM 1241 C CA . ILE A 1 169 ? 213.310 180.576 230.288 1.00 54.75 169 ILE A CA 1
ATOM 1242 C C . ILE A 1 169 ? 212.313 180.418 229.145 1.00 57.89 169 ILE A C 1
ATOM 1243 O O . ILE A 1 169 ? 212.577 179.728 228.153 1.00 59.87 169 ILE A O 1
ATOM 1248 N N . ASP A 1 170 ? 211.155 181.070 229.260 1.00 61.61 170 ASP A N 1
ATOM 1249 C CA . ASP A 1 170 ? 210.153 180.990 228.203 1.00 64.71 170 ASP A CA 1
ATOM 1250 C C . ASP A 1 170 ? 210.641 181.653 226.925 1.00 65.03 170 ASP A C 1
ATOM 1251 O O . ASP A 1 170 ? 210.407 181.141 225.826 1.00 66.82 170 ASP A O 1
ATOM 1256 N N . GLN A 1 171 ? 211.334 182.783 227.052 1.00 65.31 171 GLN A N 1
ATOM 1257 C CA . GLN A 1 171 ? 211.888 183.455 225.883 1.00 64.09 171 GLN A CA 1
ATOM 1258 C C . GLN A 1 171 ? 212.915 182.576 225.180 1.00 64.53 171 GLN A C 1
ATOM 1259 O O . GLN A 1 171 ? 212.943 182.508 223.946 1.00 67.68 171 GLN A O 1
ATOM 1265 N N . ALA A 1 172 ? 213.756 181.884 225.945 1.00 64.46 172 ALA A N 1
ATOM 1266 C CA . ALA A 1 172 ? 214.735 180.984 225.345 1.00 65.55 172 ALA A CA 1
ATOM 1267 C C . ALA A 1 172 ? 214.055 179.794 224.682 1.00 69.46 172 ALA A C 1
ATOM 1268 O O . ALA A 1 172 ? 214.509 179.320 223.635 1.00 71.46 172 ALA A O 1
ATOM 1270 N N . ILE A 1 173 ? 212.982 179.280 225.284 1.00 73.22 173 ILE A N 1
ATOM 1271 C CA . ILE A 1 173 ? 212.233 178.196 224.652 1.00 75.74 173 ILE A CA 1
ATOM 1272 C C . ILE A 1 173 ? 211.637 178.662 223.329 1.00 77.94 173 ILE A C 1
ATOM 1273 O O . ILE A 1 173 ? 211.678 177.941 222.325 1.00 79.95 173 ILE A O 1
ATOM 1278 N N . GLU A 1 174 ? 211.077 179.872 223.304 1.00 80.66 174 GLU A N 1
ATOM 1279 C CA . GLU A 1 174 ? 210.582 180.436 222.052 1.00 83.85 174 GLU A CA 1
ATOM 1280 C C . GLU A 1 174 ? 211.713 180.676 221.063 1.00 84.18 174 GLU A C 1
ATOM 1281 O O . GLU A 1 174 ? 211.486 180.675 219.848 1.00 85.82 174 GLU A O 1
ATOM 1287 N N . GLY A 1 175 ? 212.926 180.894 221.556 1.00 84.63 175 GLY A N 1
ATOM 1288 C CA . GLY A 1 175 ? 214.097 181.102 220.735 1.00 84.39 175 GLY A CA 1
ATOM 1289 C C . GLY A 1 175 ? 214.809 179.835 220.317 1.00 85.52 175 GLY A C 1
ATOM 1290 O O . GLY A 1 175 ? 215.893 179.913 219.728 1.00 86.43 175 GLY A O 1
ATOM 1291 N N . LYS A 1 176 ? 214.232 178.668 220.597 1.00 86.29 176 LYS A N 1
ATOM 1292 C CA . LYS A 1 176 ? 214.788 177.383 220.172 1.00 88.57 176 LYS A CA 1
ATOM 1293 C C . LYS A 1 176 ? 216.177 177.140 220.756 1.00 86.84 176 LYS A C 1
ATOM 1294 O O . LYS A 1 176 ? 217.068 176.612 220.088 1.00 87.67 176 LYS A O 1
ATOM 1300 N N . VAL A 1 177 ? 216.366 177.527 222.013 1.00 83.85 177 VAL A N 1
ATOM 1301 C CA . VAL A 1 177 ? 217.610 177.248 222.722 1.00 81.54 177 VAL A CA 1
ATOM 1302 C C . VAL A 1 177 ? 217.524 175.839 223.295 1.00 83.78 177 VAL A C 1
ATOM 1303 O O . VAL A 1 177 ? 216.575 175.507 224.012 1.00 83.42 177 VAL A O 1
ATOM 1307 N N . LYS A 1 178 ? 218.499 174.999 222.957 1.00 85.52 178 LYS A N 1
ATOM 1308 C CA . LYS A 1 178 ? 218.519 173.620 223.429 1.00 87.91 178 LYS A CA 1
ATOM 1309 C C . LYS A 1 178 ? 219.102 173.575 224.835 1.00 85.32 178 LYS A C 1
ATOM 1310 O O . LYS A 1 178 ? 220.232 174.018 225.059 1.00 85.87 178 LYS A O 1
ATOM 1316 N N . MET A 1 179 ? 218.338 173.029 225.777 1.00 83.15 179 MET A N 1
ATOM 1317 C CA . MET A 1 179 ? 218.664 173.100 227.191 1.00 81.42 179 MET A CA 1
ATOM 1318 C C . MET A 1 179 ? 219.032 171.731 227.746 1.00 79.43 179 MET A C 1
ATOM 1319 O O . MET A 1 179 ? 218.663 170.688 227.202 1.00 80.79 179 MET A O 1
ATOM 1324 N N . GLY A 1 180 ? 219.767 171.755 228.843 1.00 78.10 180 GLY A N 1
ATOM 1325 C CA . GLY A 1 180 ? 220.184 170.542 229.518 1.00 79.71 180 GLY A CA 1
ATOM 1326 C C . GLY A 1 180 ? 221.523 170.741 230.193 1.00 81.08 180 GLY A C 1
ATOM 1327 O O . GLY A 1 180 ? 222.199 171.750 230.014 1.00 83.31 180 GLY A O 1
ATOM 1328 N N . LEU A 1 181 ? 221.904 169.740 230.986 1.00 82.08 181 LEU A N 1
ATOM 1329 C CA . LEU A 1 181 ? 223.190 169.795 231.673 1.00 83.55 181 LEU A CA 1
ATOM 1330 C C . LEU A 1 181 ? 224.346 169.611 230.699 1.00 87.09 181 LEU A C 1
ATOM 1331 O O . LEU A 1 181 ? 225.392 170.255 230.841 1.00 87.94 181 LEU A O 1
ATOM 1336 N N . ASP A 1 182 ? 224.189 168.722 229.717 1.00 89.52 182 ASP A N 1
ATOM 1337 C CA . ASP A 1 182 ? 225.234 168.540 228.715 1.00 91.12 182 ASP A CA 1
ATOM 1338 C C . ASP A 1 182 ? 225.286 169.710 227.742 1.00 86.74 182 ASP A C 1
ATOM 1339 O O . ASP A 1 182 ? 226.354 170.019 227.205 1.00 87.82 182 ASP A O 1
ATOM 1344 N N . LEU A 1 183 ? 224.154 170.363 227.501 1.00 81.94 183 LEU A N 1
ATOM 1345 C CA . LEU A 1 183 ? 224.098 171.549 226.660 1.00 79.18 183 LEU A CA 1
ATOM 1346 C C . LEU A 1 183 ? 224.422 172.826 227.426 1.00 74.48 183 LEU A C 1
ATOM 1347 O O . LEU A 1 183 ? 224.465 173.901 226.822 1.00 72.74 183 LEU A O 1
ATOM 1352 N N . ARG A 1 184 ? 224.635 172.727 228.738 1.00 70.19 184 ARG A N 1
ATOM 1353 C CA . ARG A 1 184 ? 225.073 173.843 229.574 1.00 67.74 184 ARG A CA 1
ATOM 1354 C C . ARG A 1 184 ? 224.077 175.001 229.589 1.00 64.30 184 ARG A C 1
ATOM 1355 O O . ARG A 1 184 ? 224.470 176.165 229.678 1.00 62.85 184 ARG A O 1
ATOM 1363 N N . VAL A 1 185 ? 222.785 174.701 229.486 1.00 60.82 185 VAL A N 1
ATOM 1364 C CA . VAL A 1 185 ? 221.720 175.689 229.637 1.00 59.64 185 VAL A CA 1
ATOM 1365 C C . VAL A 1 185 ? 220.747 175.107 230.655 1.00 59.22 185 VAL A C 1
ATOM 1366 O O . VAL A 1 185 ? 219.945 174.231 230.321 1.00 61.49 185 VAL A O 1
ATOM 1370 N N . ILE A 1 186 ? 220.806 175.591 231.890 1.00 57.17 186 ILE A N 1
ATOM 1371 C CA . ILE A 1 186 ? 220.077 174.996 233.003 1.00 54.37 186 ILE A CA 1
ATOM 1372 C C . ILE A 1 186 ? 218.976 175.967 233.423 1.00 53.61 186 ILE A C 1
ATOM 1373 O O . ILE A 1 186 ? 219.276 177.047 233.941 1.00 53.29 186 ILE A O 1
ATOM 1378 N N . PRO A 1 187 ? 217.699 175.627 233.237 1.00 53.16 187 PRO A N 1
ATOM 1379 C CA . PRO A 1 187 ? 216.617 176.461 233.778 1.00 51.07 187 PRO A CA 1
ATOM 1380 C C . PRO A 1 187 ? 216.362 176.097 235.234 1.00 49.71 187 PRO A C 1
ATOM 1381 O O . PRO A 1 187 ? 216.003 174.961 235.543 1.00 50.89 187 PRO A O 1
ATOM 1385 N N . LEU A 1 188 ? 216.552 177.062 236.132 1.00 48.84 188 LEU A N 1
ATOM 1386 C CA . LEU A 1 188 ? 216.404 176.798 237.557 1.00 47.44 188 LEU A CA 1
ATOM 1387 C C . LEU A 1 188 ? 214.956 176.927 238.014 1.00 46.86 188 LEU A C 1
ATOM 1388 O O . LEU A 1 188 ? 214.457 176.064 238.742 1.00 47.82 188 LEU A O 1
ATOM 1393 N N . GLY A 1 189 ? 214.276 177.996 237.617 1.00 47.22 189 GLY A N 1
ATOM 1394 C CA . GLY A 1 189 ? 212.903 178.208 238.025 1.00 46.58 189 GLY A CA 1
ATOM 1395 C C . GLY A 1 189 ? 212.412 179.591 237.666 1.00 47.30 189 GLY A C 1
ATOM 1396 O O . GLY A 1 189 ? 213.217 180.486 237.402 1.00 49.08 189 GLY A O 1
ATOM 1397 N N . TYR A 1 190 ? 211.093 179.776 237.633 1.00 48.91 190 TYR A N 1
ATOM 1398 C CA . TYR A 1 190 ? 210.521 181.059 237.244 1.00 53.12 190 TYR A CA 1
ATOM 1399 C C . TYR A 1 190 ? 210.541 182.094 238.359 1.00 53.55 190 TYR A C 1
ATOM 1400 O O . TYR A 1 190 ? 210.398 183.288 238.077 1.00 57.14 190 TYR A O 1
ATOM 1409 N N . ASP A 1 191 ? 210.699 181.673 239.605 1.00 54.30 191 ASP A N 1
ATOM 1410 C CA . ASP A 1 191 ? 210.747 182.590 240.731 1.00 55.46 191 ASP A CA 1
ATOM 1411 C C . ASP A 1 191 ? 212.173 183.057 240.989 1.00 53.08 191 ASP A C 1
ATOM 1412 O O . ASP A 1 191 ? 213.139 182.340 240.723 1.00 53.12 191 ASP A O 1
ATOM 1417 N N . VAL A 1 192 ? 212.291 184.269 241.534 1.00 51.97 192 VAL A N 1
ATOM 1418 C CA . VAL A 1 192 ? 213.605 184.867 241.763 1.00 50.26 192 VAL A CA 1
ATOM 1419 C C . VAL A 1 192 ? 214.419 184.014 242.729 1.00 48.02 192 VAL A C 1
ATOM 1420 O O . VAL A 1 192 ? 215.633 183.846 242.559 1.00 48.91 192 VAL A O 1
ATOM 1424 N N . THR A 1 193 ? 213.763 183.450 243.745 1.00 45.90 193 THR A N 1
ATOM 1425 C CA . THR A 1 193 ? 214.462 182.648 244.743 1.00 44.52 193 THR A CA 1
ATOM 1426 C C . THR A 1 193 ? 215.180 181.454 244.126 1.00 41.68 193 THR A C 1
ATOM 1427 O O . THR A 1 193 ? 216.136 180.947 244.718 1.00 40.08 193 THR A O 1
ATOM 1431 N N . SER A 1 194 ? 214.747 181.001 242.950 1.00 41.42 194 SER A N 1
ATOM 1432 C CA . SER A 1 194 ? 215.419 179.889 242.293 1.00 40.75 194 SER A CA 1
ATOM 1433 C C . SER A 1 194 ? 216.870 180.206 241.966 1.00 38.64 194 SER A C 1
ATOM 1434 O O . SER A 1 194 ? 217.655 179.282 241.744 1.00 39.41 194 SER A O 1
ATOM 1437 N N . VAL A 1 195 ? 217.248 181.485 241.945 1.00 38.17 195 VAL A N 1
ATOM 1438 C CA . VAL A 1 195 ? 218.643 181.840 241.716 1.00 37.88 195 VAL A CA 1
ATOM 1439 C C . VAL A 1 195 ? 219.529 181.247 242.809 1.00 37.69 195 VAL A C 1
ATOM 1440 O O . VAL A 1 195 ? 220.709 180.960 242.581 1.00 36.80 195 VAL A O 1
ATOM 1444 N N . ILE A 1 196 ? 218.973 181.014 244.000 1.00 37.03 196 ILE A N 1
ATOM 1445 C CA . ILE A 1 196 ? 219.781 180.413 245.054 1.00 39.30 196 ILE A CA 1
ATOM 1446 C C . ILE A 1 196 ? 220.310 179.056 244.615 1.00 39.74 196 ILE A C 1
ATOM 1447 O O . ILE A 1 196 ? 221.383 178.630 245.054 1.00 39.60 196 ILE A O 1
ATOM 1452 N N . HIS A 1 197 ? 219.598 178.380 243.712 1.00 40.25 197 HIS A N 1
ATOM 1453 C CA . HIS A 1 197 ? 220.030 177.064 243.273 1.00 40.82 197 HIS A CA 1
ATOM 1454 C C . HIS A 1 197 ? 221.332 177.107 242.482 1.00 42.64 197 HIS A C 1
ATOM 1455 O O . HIS A 1 197 ? 221.998 176.074 242.376 1.00 42.55 197 HIS A O 1
ATOM 1462 N N . VAL A 1 198 ? 221.726 178.261 241.938 1.00 45.15 198 VAL A N 1
ATOM 1463 C CA . VAL A 1 198 ? 223.072 178.368 241.383 1.00 45.43 198 VAL A CA 1
ATOM 1464 C C . VAL A 1 198 ? 224.036 178.914 242.431 1.00 44.98 198 VAL A C 1
ATOM 1465 O O . VAL A 1 198 ? 225.228 178.598 242.400 1.00 48.10 198 VAL A O 1
ATOM 1469 N N . VAL A 1 199 ? 223.541 179.699 243.384 1.00 45.07 199 VAL A N 1
ATOM 1470 C CA . VAL A 1 199 ? 224.405 180.189 244.452 1.00 46.14 199 VAL A CA 1
ATOM 1471 C C . VAL A 1 199 ? 224.969 179.013 245.239 1.00 47.32 199 VAL A C 1
ATOM 1472 O O . VAL A 1 199 ? 226.171 178.944 245.515 1.00 49.04 199 VAL A O 1
ATOM 1476 N N . THR A 1 200 ? 224.109 178.052 245.583 1.00 47.56 200 THR A N 1
ATOM 1477 C CA . THR A 1 200 ? 224.573 176.856 246.276 1.00 48.96 200 THR A CA 1
ATOM 1478 C C . THR A 1 200 ? 225.548 176.045 245.435 1.00 48.98 200 THR A C 1
ATOM 1479 O O . THR A 1 200 ? 226.321 175.262 245.994 1.00 50.12 200 THR A O 1
ATOM 1483 N N . ILE A 1 201 ? 225.538 176.211 244.112 1.00 49.50 201 ILE A N 1
ATOM 1484 C CA . ILE A 1 201 ? 226.565 175.583 243.286 1.00 48.91 201 ILE A CA 1
ATOM 1485 C C . ILE A 1 201 ? 227.933 176.146 243.646 1.00 49.48 201 ILE A C 1
ATOM 1486 O O . ILE A 1 201 ? 228.907 175.405 243.816 1.00 50.20 201 ILE A O 1
ATOM 1491 N N . ALA A 1 202 ? 228.024 177.470 243.778 1.00 49.91 202 ALA A N 1
ATOM 1492 C CA . ALA A 1 202 ? 229.286 178.087 244.168 1.00 47.98 202 ALA A CA 1
ATOM 1493 C C . ALA A 1 202 ? 229.644 177.737 245.605 1.00 48.23 202 ALA A C 1
ATOM 1494 O O . ALA A 1 202 ? 230.786 177.373 245.900 1.00 50.15 202 ALA A O 1
ATOM 1496 N N . ILE A 1 203 ? 228.676 177.830 246.514 1.00 48.96 203 ILE A N 1
ATOM 1497 C CA . ILE A 1 203 ? 228.956 177.582 247.923 1.00 49.71 203 ILE A CA 1
ATOM 1498 C C . ILE A 1 203 ? 229.504 176.172 248.111 1.00 50.59 203 ILE A C 1
ATOM 1499 O O . ILE A 1 203 ? 230.551 175.972 248.738 1.00 51.97 203 ILE A O 1
ATOM 1504 N N . ARG A 1 204 ? 228.807 175.175 247.563 1.00 50.06 204 ARG A N 1
ATOM 1505 C CA . ARG A 1 204 ? 229.285 173.801 247.663 1.00 51.28 204 ARG A CA 1
ATOM 1506 C C . ARG A 1 204 ? 230.597 173.610 246.921 1.00 53.88 204 ARG A C 1
ATOM 1507 O O . ARG A 1 204 ? 231.400 172.752 247.299 1.00 58.35 204 ARG A O 1
ATOM 1515 N N . ALA A 1 205 ? 230.852 174.414 245.888 1.00 53.95 205 ALA A N 1
ATOM 1516 C CA . ALA A 1 205 ? 232.155 174.364 245.237 1.00 54.75 205 ALA A CA 1
ATOM 1517 C C . ALA A 1 205 ? 233.258 174.704 246.224 1.00 54.29 205 ALA A C 1
ATOM 1518 O O . ALA A 1 205 ? 234.341 174.114 246.186 1.00 57.30 205 ALA A O 1
ATOM 1520 N N . ALA A 1 206 ? 232.996 175.643 247.131 1.00 55.24 206 ALA A N 1
ATOM 1521 C CA . ALA A 1 206 ? 233.944 175.905 248.204 1.00 55.90 206 ALA A CA 1
ATOM 1522 C C . ALA A 1 206 ? 233.967 174.773 249.222 1.00 58.87 206 ALA A C 1
ATOM 1523 O O . ALA A 1 206 ? 235.014 174.499 249.816 1.00 59.93 206 ALA A O 1
ATOM 1525 N N . LEU A 1 207 ? 232.831 174.114 249.445 1.00 61.23 207 LEU A N 1
ATOM 1526 C CA . LEU A 1 207 ? 232.771 173.043 250.434 1.00 62.28 207 LEU A CA 1
ATOM 1527 C C . LEU A 1 207 ? 233.436 171.770 249.925 1.00 63.80 207 LEU A C 1
ATOM 1528 O O . LEU A 1 207 ? 234.064 171.045 250.702 1.00 66.91 207 LEU A O 1
ATOM 1533 N N . ILE A 1 208 ? 233.312 171.480 248.631 1.00 66.15 208 ILE A N 1
ATOM 1534 C CA . ILE A 1 208 ? 233.825 170.236 248.068 1.00 67.12 208 ILE A CA 1
ATOM 1535 C C . ILE A 1 208 ? 235.236 170.447 247.539 1.00 70.60 208 ILE A C 1
ATOM 1536 O O . ILE A 1 208 ? 236.188 169.812 248.005 1.00 73.39 208 ILE A O 1
ATOM 1541 N N . PHE A 1 209 ? 235.382 171.341 246.562 1.00 72.72 209 PHE A N 1
ATOM 1542 C CA . PHE A 1 209 ? 236.678 171.516 245.919 1.00 73.17 209 PHE A CA 1
ATOM 1543 C C . PHE A 1 209 ? 237.646 172.274 246.815 1.00 74.64 209 PHE A C 1
ATOM 1544 O O . PHE A 1 209 ? 238.823 171.912 246.913 1.00 78.30 209 PHE A O 1
ATOM 1552 N N . GLY A 1 210 ? 237.173 173.333 247.473 1.00 75.95 210 GLY A N 1
ATOM 1553 C CA . GLY A 1 210 ? 238.051 174.131 248.308 1.00 77.59 210 GLY A CA 1
ATOM 1554 C C . GLY A 1 210 ? 238.392 173.506 249.640 1.00 79.20 210 GLY A C 1
ATOM 1555 O O . GLY A 1 210 ? 239.416 173.862 250.231 1.00 80.30 210 GLY A O 1
ATOM 1556 N N . GLY A 1 211 ? 237.561 172.593 250.133 1.00 80.04 211 GLY A N 1
ATOM 1557 C CA . GLY A 1 211 ? 237.824 171.973 251.411 1.00 80.83 211 GLY A CA 1
ATOM 1558 C C . GLY A 1 211 ? 237.542 172.845 252.611 1.00 81.83 211 GLY A C 1
ATOM 1559 O O . GLY A 1 211 ? 237.892 172.458 253.730 1.00 84.91 211 GLY A O 1
ATOM 1560 N N . ILE A 1 212 ? 236.921 174.009 252.421 1.00 80.47 212 ILE A N 1
ATOM 1561 C CA . ILE A 1 212 ? 236.619 174.887 253.544 1.00 79.94 212 ILE A CA 1
ATOM 1562 C C . ILE A 1 212 ? 235.496 174.273 254.365 1.00 81.97 212 ILE A C 1
ATOM 1563 O O . ILE A 1 212 ? 234.455 173.877 253.827 1.00 83.21 212 ILE A O 1
ATOM 1568 N N . LYS A 1 213 ? 235.708 174.179 255.673 1.00 84.31 213 LYS A N 1
ATOM 1569 C CA . LYS A 1 213 ? 234.703 173.600 256.547 1.00 86.34 213 LYS A CA 1
ATOM 1570 C C . LYS A 1 213 ? 233.525 174.554 256.718 1.00 84.04 213 LYS A C 1
ATOM 1571 O O . LYS A 1 213 ? 233.636 175.767 256.530 1.00 84.61 213 LYS A O 1
ATOM 1577 N N . GLY A 1 214 ? 232.383 173.984 257.092 1.00 82.66 214 GLY A N 1
ATOM 1578 C CA . GLY A 1 214 ? 231.195 174.791 257.292 1.00 79.19 214 GLY A CA 1
ATOM 1579 C C . GLY A 1 214 ? 231.359 175.762 258.444 1.00 77.65 214 GLY A C 1
ATOM 1580 O O . GLY A 1 214 ? 232.011 175.470 259.447 1.00 78.91 214 GLY A O 1
ATOM 1581 N N . GLY A 1 215 ? 230.752 176.938 258.293 1.00 75.46 215 GLY A N 1
ATOM 1582 C CA . GLY A 1 215 ? 230.852 177.993 259.274 1.00 73.56 215 GLY A CA 1
ATOM 1583 C C . GLY A 1 215 ? 231.947 179.004 259.014 1.00 71.81 215 GLY A C 1
ATOM 1584 O O . GLY A 1 215 ? 231.937 180.074 259.628 1.00 73.19 215 GLY A O 1
ATOM 1585 N N . GLN A 1 216 ? 232.898 178.693 258.135 1.00 70.56 216 GLN A N 1
ATOM 1586 C CA . GLN A 1 216 ? 233.959 179.632 257.774 1.00 71.23 216 GLN A CA 1
ATOM 1587 C C . GLN A 1 216 ? 233.477 180.518 256.624 1.00 67.99 216 GLN A C 1
ATOM 1588 O O . GLN A 1 216 ? 233.925 180.425 255.485 1.00 66.50 216 GLN A O 1
ATOM 1594 N N . LEU A 1 217 ? 232.552 181.417 256.964 1.00 66.16 217 LEU A N 1
ATOM 1595 C CA . LEU A 1 217 ? 231.845 182.179 255.940 1.00 63.85 217 LEU A CA 1
ATOM 1596 C C . LEU A 1 217 ? 232.790 183.056 255.125 1.00 62.77 217 LEU A C 1
ATOM 1597 O O . LEU A 1 217 ? 232.667 183.134 253.899 1.00 62.12 217 LEU A O 1
ATOM 1602 N N . ASN A 1 218 ? 233.741 183.720 255.781 1.00 62.45 218 ASN A N 1
ATOM 1603 C CA . ASN A 1 218 ? 234.662 184.583 255.049 1.00 62.86 218 ASN A CA 1
ATOM 1604 C C . ASN A 1 218 ? 235.529 183.786 254.089 1.00 62.07 218 ASN A C 1
ATOM 1605 O O . ASN A 1 218 ? 235.797 184.233 252.969 1.00 62.61 218 ASN A O 1
ATOM 1610 N N . ASP A 1 219 ? 235.980 182.603 254.505 1.00 61.33 219 ASP A N 1
ATOM 1611 C CA . ASP A 1 219 ? 236.745 181.754 253.600 1.00 60.60 219 ASP A CA 1
ATOM 1612 C C . ASP A 1 219 ? 235.903 181.319 252.411 1.00 56.76 219 ASP A C 1
ATOM 1613 O O . ASP A 1 219 ? 236.396 181.273 251.280 1.00 56.88 219 ASP A O 1
ATOM 1618 N N . ILE A 1 220 ? 234.629 181.000 252.645 1.00 52.99 220 ILE A N 1
ATOM 1619 C CA . ILE A 1 220 ? 233.743 180.616 251.549 1.00 51.36 220 ILE A CA 1
ATOM 1620 C C . ILE A 1 220 ? 233.576 181.772 250.567 1.00 47.52 220 ILE A C 1
ATOM 1621 O O . ILE A 1 220 ? 233.636 181.583 249.349 1.00 48.58 220 ILE A O 1
ATOM 1626 N N . LEU A 1 221 ? 233.354 182.983 251.082 1.00 46.44 221 LEU A N 1
ATOM 1627 C CA . LEU A 1 221 ? 233.174 184.142 250.211 1.00 46.50 221 LEU A CA 1
ATOM 1628 C C . LEU A 1 221 ? 234.440 184.444 249.426 1.00 46.36 221 LEU A C 1
ATOM 1629 O O . LEU A 1 221 ? 234.380 184.768 248.237 1.00 46.05 221 LEU A O 1
ATOM 1634 N N . LYS A 1 222 ? 235.598 184.348 250.077 1.00 47.74 222 LYS A N 1
ATOM 1635 C CA . LYS A 1 222 ? 236.861 184.538 249.375 1.00 48.15 222 LYS A CA 1
ATOM 1636 C C . LYS A 1 222 ? 237.034 183.496 248.278 1.00 45.20 222 LYS A C 1
ATOM 1637 O O . LYS A 1 222 ? 237.469 183.818 247.168 1.00 45.95 222 LYS A O 1
ATOM 1643 N N . TYR A 1 223 ? 236.698 182.236 248.572 1.00 44.66 223 TYR A N 1
ATOM 1644 C CA . TYR A 1 223 ? 236.831 181.186 247.569 1.00 45.27 223 TYR A CA 1
ATOM 1645 C C . TYR A 1 223 ? 235.910 181.431 246.384 1.00 44.21 223 TYR A C 1
ATOM 1646 O O . TYR A 1 223 ? 236.334 181.320 245.233 1.00 42.84 223 TYR A O 1
ATOM 1655 N N . THR A 1 224 ? 234.656 181.802 246.643 1.00 43.90 224 THR A N 1
ATOM 1656 C CA . THR A 1 224 ? 233.736 182.067 245.540 1.00 43.71 224 THR A CA 1
ATOM 1657 C C . THR A 1 224 ? 234.204 183.267 244.728 1.00 42.44 224 THR A C 1
ATOM 1658 O O . THR A 1 224 ? 234.091 183.274 243.500 1.00 41.52 224 THR A O 1
ATOM 1662 N N . ALA A 1 225 ? 234.755 184.281 245.395 1.00 42.97 225 ALA A N 1
ATOM 1663 C CA . ALA A 1 225 ? 235.210 185.467 244.684 1.00 45.62 225 ALA A CA 1
ATOM 1664 C C . ALA A 1 225 ? 236.424 185.174 243.812 1.00 49.85 225 ALA A C 1
ATOM 1665 O O . ALA A 1 225 ? 236.523 185.690 242.694 1.00 51.07 225 ALA A O 1
ATOM 1667 N N . GLU A 1 226 ? 237.356 184.353 244.291 1.00 55.49 226 GLU A N 1
ATOM 1668 C CA . GLU A 1 226 ? 238.607 184.160 243.573 1.00 59.28 226 GLU A CA 1
ATOM 1669 C C . GLU A 1 226 ? 238.657 182.895 242.723 1.00 59.02 226 GLU A C 1
ATOM 1670 O O . GLU A 1 226 ? 239.606 182.737 241.951 1.00 62.29 226 GLU A O 1
ATOM 1676 N N . ARG A 1 227 ? 237.667 182.020 242.809 1.00 58.22 227 ARG A N 1
ATOM 1677 C CA . ARG A 1 227 ? 237.739 180.728 242.128 1.00 58.41 227 ARG A CA 1
ATOM 1678 C C . ARG A 1 227 ? 236.540 180.456 241.237 1.00 56.10 227 ARG A C 1
ATOM 1679 O O . ARG A 1 227 ? 236.695 179.801 240.204 1.00 57.20 227 ARG A O 1
ATOM 1687 N N . VAL A 1 228 ? 235.344 180.886 241.632 1.00 51.84 228 VAL A N 1
ATOM 1688 C CA . VAL A 1 228 ? 234.126 180.614 240.875 1.00 49.32 228 VAL A CA 1
ATOM 1689 C C . VAL A 1 228 ? 233.922 181.777 239.904 1.00 47.59 228 VAL A C 1
ATOM 1690 O O . VAL A 1 228 ? 233.692 182.908 240.359 1.00 48.97 228 VAL A O 1
ATOM 1694 N N . PRO A 1 229 ? 234.018 181.560 238.596 1.00 44.95 229 PRO A N 1
ATOM 1695 C CA . PRO A 1 229 ? 233.867 182.661 237.626 1.00 42.51 229 PRO A CA 1
ATOM 1696 C C . PRO A 1 229 ? 232.412 182.900 237.225 1.00 38.43 229 PRO A C 1
ATOM 1697 O O . PRO A 1 229 ? 232.036 182.804 236.058 1.00 39.99 229 PRO A O 1
ATOM 1701 N N . ALA A 1 230 ? 231.590 183.249 238.203 1.00 36.70 230 ALA A N 1
ATOM 1702 C CA . ALA A 1 230 ? 230.171 183.492 238.000 1.00 32.92 230 ALA A CA 1
ATOM 1703 C C . ALA A 1 230 ? 229.875 184.985 237.882 1.00 30.39 230 ALA A C 1
ATOM 1704 O O . ALA A 1 230 ? 230.599 185.822 238.416 1.00 30.48 230 ALA A O 1
ATOM 1706 N N . PHE A 1 231 ? 228.830 185.307 237.125 1.00 29.04 231 PHE A N 1
ATOM 1707 C CA . PHE A 1 231 ? 228.346 186.672 236.971 1.00 28.38 231 PHE A CA 1
ATOM 1708 C C . PHE A 1 231 ? 226.849 186.617 236.690 1.00 28.89 231 PHE A C 1
ATOM 1709 O O . PHE A 1 231 ? 226.306 185.578 236.314 1.00 27.52 231 PHE A O 1
ATOM 1717 N N . VAL A 1 232 ? 226.181 187.744 236.915 1.00 29.47 232 VAL A N 1
ATOM 1718 C CA . VAL A 1 232 ? 224.730 187.857 236.814 1.00 30.25 232 VAL A CA 1
ATOM 1719 C C . VAL A 1 232 ? 224.391 188.843 235.702 1.00 28.75 232 VAL A C 1
ATOM 1720 O O . VAL A 1 232 ? 224.958 189.938 235.645 1.00 28.60 232 VAL A O 1
ATOM 1724 N N . ASN A 1 233 ? 223.512 188.434 234.798 1.00 28.94 233 ASN A N 1
ATOM 1725 C CA . ASN A 1 233 ? 222.927 189.328 233.804 1.00 29.49 233 ASN A CA 1
ATOM 1726 C C . ASN A 1 233 ? 221.441 189.458 234.120 1.00 29.79 233 ASN A C 1
ATOM 1727 O O . ASN A 1 233 ? 220.661 188.537 233.877 1.00 30.86 233 ASN A O 1
ATOM 1732 N N . ALA A 1 234 ? 221.068 190.582 234.721 1.00 31.92 234 ALA A N 1
ATOM 1733 C CA . ALA A 1 234 ? 219.692 190.846 235.126 1.00 33.52 234 ALA A CA 1
ATOM 1734 C C . ALA A 1 234 ? 219.028 191.699 234.051 1.00 36.54 234 ALA A C 1
ATOM 1735 O O . ALA A 1 234 ? 219.393 192.861 233.861 1.00 36.56 234 ALA A O 1
ATOM 1737 N N . PHE A 1 235 ? 218.069 191.117 233.339 1.00 39.56 235 PHE A N 1
ATOM 1738 C CA . PHE A 1 235 ? 217.359 191.799 232.268 1.00 41.89 235 PHE A CA 1
ATOM 1739 C C . PHE A 1 235 ? 215.942 192.143 232.703 1.00 44.79 235 PHE A C 1
ATOM 1740 O O . PHE A 1 235 ? 215.340 191.445 233.519 1.00 47.72 235 PHE A O 1
ATOM 1748 N N . GLY A 1 236 ? 215.416 193.235 232.158 1.00 46.86 236 GLY A N 1
ATOM 1749 C CA . GLY A 1 236 ? 214.083 193.671 232.487 1.00 47.90 236 GLY A CA 1
ATOM 1750 C C . GLY A 1 236 ? 214.027 194.474 233.765 1.00 49.23 236 GLY A C 1
ATOM 1751 O O . GLY A 1 236 ? 215.015 194.595 234.491 1.00 50.08 236 GLY A O 1
ATOM 1752 N N . PRO A 1 237 ? 212.857 195.031 234.073 1.00 52.26 237 PRO A N 1
ATOM 1753 C CA . PRO A 1 237 ? 212.733 195.846 235.286 1.00 53.87 237 PRO A CA 1
ATOM 1754 C C . PRO A 1 237 ? 213.079 195.029 236.522 1.00 52.75 237 PRO A C 1
ATOM 1755 O O . PRO A 1 237 ? 212.748 193.848 236.623 1.00 52.68 237 PRO A O 1
ATOM 1759 N N . LEU A 1 238 ? 213.767 195.670 237.461 1.00 53.00 238 LEU A N 1
ATOM 1760 C CA . LEU A 1 238 ? 214.299 195.007 238.646 1.00 52.79 238 LEU A CA 1
ATOM 1761 C C . LEU A 1 238 ? 213.555 195.490 239.880 1.00 52.50 238 LEU A C 1
ATOM 1762 O O . LEU A 1 238 ? 213.552 196.689 240.174 1.00 55.54 238 LEU A O 1
ATOM 1767 N N . SER A 1 239 ? 212.940 194.561 240.603 1.00 50.53 239 SER A N 1
ATOM 1768 C CA . SER A 1 239 ? 212.310 194.913 241.863 1.00 49.69 239 SER A CA 1
ATOM 1769 C C . SER A 1 239 ? 213.363 195.022 242.960 1.00 49.12 239 SER A C 1
ATOM 1770 O O . SER A 1 239 ? 214.538 194.699 242.771 1.00 49.47 239 SER A O 1
ATOM 1773 N N . GLU A 1 240 ? 212.911 195.447 244.139 1.00 47.99 240 GLU A N 1
ATOM 1774 C CA . GLU A 1 240 ? 213.812 195.557 245.277 1.00 47.01 240 GLU A CA 1
ATOM 1775 C C . GLU A 1 240 ? 214.363 194.193 245.661 1.00 43.87 240 GLU A C 1
ATOM 1776 O O . GLU A 1 240 ? 215.520 194.077 246.073 1.00 42.38 240 GLU A O 1
ATOM 1782 N N . LEU A 1 241 ? 213.537 193.153 245.568 1.00 42.53 241 LEU A N 1
ATOM 1783 C CA . LEU A 1 241 ? 214.009 191.810 245.871 1.00 43.34 241 LEU A CA 1
ATOM 1784 C C . LEU A 1 241 ? 215.106 191.378 244.902 1.00 40.38 241 LEU A C 1
ATOM 1785 O O . LEU A 1 241 ? 216.089 190.752 245.305 1.00 39.70 241 LEU A O 1
ATOM 1790 N N . VAL A 1 242 ? 214.951 191.698 243.619 1.00 40.50 242 VAL A N 1
ATOM 1791 C CA . VAL A 1 242 ? 215.979 191.362 242.639 1.00 39.20 242 VAL A CA 1
ATOM 1792 C C . VAL A 1 242 ? 217.276 192.098 242.953 1.00 37.93 242 VAL A C 1
ATOM 1793 O O . VAL A 1 242 ? 218.364 191.525 242.869 1.00 38.24 242 VAL A O 1
ATOM 1797 N N . VAL A 1 243 ? 217.181 193.367 243.351 1.00 37.55 243 VAL A N 1
ATOM 1798 C CA . VAL A 1 243 ? 218.377 194.134 243.686 1.00 37.91 243 VAL A CA 1
ATOM 1799 C C . VAL A 1 243 ? 219.045 193.568 244.933 1.00 36.84 243 VAL A C 1
ATOM 1800 O O . VAL A 1 243 ? 220.275 193.530 245.030 1.00 37.11 243 VAL A O 1
ATOM 1804 N N . SER A 1 244 ? 218.251 193.114 245.898 1.00 35.37 244 SER A N 1
ATOM 1805 C CA . SER A 1 244 ? 218.813 192.505 247.099 1.00 33.91 244 SER A CA 1
ATOM 1806 C C . SER A 1 244 ? 219.508 191.180 246.780 1.00 33.03 244 SER A C 1
ATOM 1807 O O . SER A 1 244 ? 220.578 190.881 247.323 1.00 34.25 244 SER A O 1
ATOM 1810 N N . ALA A 1 245 ? 218.915 190.378 245.898 1.00 32.03 245 ALA A N 1
ATOM 1811 C CA . ALA A 1 245 ? 219.555 189.143 245.451 1.00 32.86 245 ALA A CA 1
ATOM 1812 C C . ALA A 1 245 ? 220.849 189.440 244.694 1.00 33.24 245 ALA A C 1
ATOM 1813 O O . ALA A 1 245 ? 221.837 188.711 244.821 1.00 34.41 245 ALA A O 1
ATOM 1815 N N . GLY A 1 246 ? 220.860 190.510 243.901 1.00 32.02 246 GLY A N 1
ATOM 1816 C CA . GLY A 1 246 ? 222.094 190.930 243.256 1.00 31.29 246 GLY A CA 1
ATOM 1817 C C . GLY A 1 246 ? 223.142 191.368 244.262 1.00 30.62 246 GLY A C 1
ATOM 1818 O O . GLY A 1 246 ? 224.333 191.139 244.072 1.00 30.55 246 GLY A O 1
ATOM 1819 N N . ALA A 1 247 ? 222.706 192.002 245.347 1.00 31.66 247 ALA A N 1
ATOM 1820 C CA . ALA A 1 247 ? 223.622 192.335 246.432 1.00 31.95 247 ALA A CA 1
ATOM 1821 C C . ALA A 1 247 ? 224.207 191.069 247.046 1.00 33.08 247 ALA A C 1
ATOM 1822 O O . ALA A 1 247 ? 225.386 191.031 247.403 1.00 30.99 247 ALA A O 1
ATOM 1824 N N . GLY A 1 248 ? 223.399 190.018 247.158 1.00 32.93 248 GLY A N 1
ATOM 1825 C CA . GLY A 1 248 ? 223.934 188.738 247.597 1.00 33.46 248 GLY A CA 1
ATOM 1826 C C . GLY A 1 248 ? 224.970 188.188 246.631 1.00 33.41 248 GLY A C 1
ATOM 1827 O O . GLY A 1 248 ? 225.999 187.652 247.048 1.00 32.91 248 GLY A O 1
ATOM 1828 N N . ALA A 1 249 ? 224.695 188.276 245.332 1.00 31.81 249 ALA A N 1
ATOM 1829 C CA . ALA A 1 249 ? 225.668 187.830 244.335 1.00 30.73 249 ALA A CA 1
ATOM 1830 C C . ALA A 1 249 ? 226.974 188.621 244.440 1.00 29.75 249 ALA A C 1
ATOM 1831 O O . ALA A 1 249 ? 228.065 188.045 244.405 1.00 28.91 249 ALA A O 1
ATOM 1833 N N . ILE A 1 250 ? 226.871 189.930 244.669 1.00 28.65 250 ILE A N 1
ATOM 1834 C CA . ILE A 1 250 ? 228.045 190.773 244.876 1.00 29.61 250 ILE A CA 1
ATOM 1835 C C . ILE A 1 250 ? 228.789 190.360 246.140 1.00 29.74 250 ILE A C 1
ATOM 1836 O O . ILE A 1 250 ? 230.023 190.307 246.156 1.00 29.26 250 ILE A O 1
ATOM 1841 N N . ALA A 1 251 ? 228.060 190.030 247.201 1.00 30.78 251 ALA A N 1
ATOM 1842 C CA . ALA A 1 251 ? 228.713 189.557 248.415 1.00 30.38 251 ALA A CA 1
ATOM 1843 C C . ALA A 1 251 ? 229.527 188.298 248.148 1.00 30.86 251 ALA A C 1
ATOM 1844 O O . ALA A 1 251 ? 230.568 188.098 248.780 1.00 31.58 251 ALA A O 1
ATOM 1846 N N . LEU A 1 252 ? 229.066 187.429 247.252 1.00 31.13 252 LEU A N 1
ATOM 1847 C CA . LEU A 1 252 ? 229.859 186.284 246.820 1.00 31.61 252 LEU A CA 1
ATOM 1848 C C . LEU A 1 252 ? 230.933 186.652 245.795 1.00 32.18 252 LEU A C 1
ATOM 1849 O O . LEU A 1 252 ? 231.589 185.752 245.264 1.00 33.16 252 LEU A O 1
ATOM 1854 N N . GLY A 1 253 ? 231.161 187.937 245.536 1.00 31.44 253 GLY A N 1
ATOM 1855 C CA . GLY A 1 253 ? 232.166 188.340 244.579 1.00 30.66 253 GLY A CA 1
ATOM 1856 C C . GLY A 1 253 ? 231.750 188.229 243.131 1.00 30.52 253 GLY A C 1
ATOM 1857 O O . GLY A 1 253 ? 232.608 188.340 242.252 1.00 31.35 253 GLY A O 1
ATOM 1858 N N . PHE A 1 254 ? 230.464 188.023 242.849 1.00 30.72 254 PHE A N 1
ATOM 1859 C CA . PHE A 1 254 ? 229.986 187.876 241.481 1.00 30.72 254 PHE A CA 1
ATOM 1860 C C . PHE A 1 254 ? 229.450 189.207 240.984 1.00 29.73 254 PHE A C 1
ATOM 1861 O O . PHE A 1 254 ? 228.500 189.737 241.576 1.00 30.97 254 PHE A O 1
ATOM 1869 N N . PRO A 1 255 ? 230.027 189.796 239.941 1.00 29.09 255 PRO A N 1
ATOM 1870 C CA . PRO A 1 255 ? 229.504 191.072 239.439 1.00 27.81 255 PRO A CA 1
ATOM 1871 C C . PRO A 1 255 ? 228.127 190.943 238.808 1.00 26.52 255 PRO A C 1
ATOM 1872 O O . PRO A 1 255 ? 227.764 189.916 238.237 1.00 25.51 255 PRO A O 1
ATOM 1876 N N . VAL A 1 256 ? 227.336 191.994 238.953 1.00 25.76 256 VAL A N 1
ATOM 1877 C CA . VAL A 1 256 ? 225.972 192.012 238.452 1.00 25.43 256 VAL A CA 1
ATOM 1878 C C . VAL A 1 256 ? 225.899 193.034 237.322 1.00 25.67 256 VAL A C 1
ATOM 1879 O O . VAL A 1 256 ? 226.246 194.206 237.504 1.00 24.95 256 VAL A O 1
ATOM 1883 N N . LEU A 1 257 ? 225.469 192.584 236.151 1.00 27.13 257 LEU A N 1
ATOM 1884 C CA . LEU A 1 257 ? 225.308 193.435 234.984 1.00 28.89 257 LEU A CA 1
ATOM 1885 C C . LEU A 1 257 ? 223.837 193.453 234.603 1.00 31.35 257 LEU A C 1
ATOM 1886 O O . LEU A 1 257 ? 223.160 192.424 234.666 1.00 31.75 257 LEU A O 1
ATOM 1891 N N . THR A 1 258 ? 223.346 194.618 234.197 1.00 33.72 258 THR A N 1
ATOM 1892 C CA . THR A 1 258 ? 221.934 194.777 233.892 1.00 35.41 258 THR A CA 1
ATOM 1893 C C . THR A 1 258 ? 221.781 195.762 232.747 1.00 37.79 258 THR A C 1
ATOM 1894 O O . THR A 1 258 ? 222.683 196.550 232.454 1.00 39.44 258 THR A O 1
ATOM 1898 N N . ASP A 1 259 ? 220.626 195.696 232.095 1.00 39.71 259 ASP A N 1
ATOM 1899 C CA . ASP A 1 259 ? 220.242 196.662 231.079 1.00 41.73 259 ASP A CA 1
ATOM 1900 C C . ASP A 1 259 ? 219.428 197.815 231.654 1.00 42.74 259 ASP A C 1
ATOM 1901 O O . ASP A 1 259 ? 218.995 198.686 230.896 1.00 45.02 259 ASP A O 1
ATOM 1906 N N . GLN A 1 260 ? 219.216 197.840 232.964 1.00 43.92 260 GLN A N 1
ATOM 1907 C CA . GLN A 1 260 ? 218.433 198.864 233.633 1.00 45.21 260 GLN A CA 1
ATOM 1908 C C . GLN A 1 260 ? 219.341 199.936 234.225 1.00 46.16 260 GLN A C 1
ATOM 1909 O O . GLN A 1 260 ? 220.517 199.703 234.507 1.00 46.16 260 GLN A O 1
ATOM 1915 N N . VAL A 1 261 ? 218.765 201.117 234.433 1.00 48.41 261 VAL A N 1
ATOM 1916 C CA . VAL A 1 261 ? 219.463 202.216 235.093 1.00 50.39 261 VAL A CA 1
ATOM 1917 C C . VAL A 1 261 ? 219.505 201.920 236.588 1.00 50.87 261 VAL A C 1
ATOM 1918 O O . VAL A 1 261 ? 218.467 201.864 237.250 1.00 53.49 261 VAL A O 1
ATOM 1922 N N . VAL A 1 262 ? 220.705 201.712 237.117 1.00 50.72 262 VAL A N 1
ATOM 1923 C CA . VAL A 1 262 ? 220.897 201.427 238.537 1.00 49.88 262 VAL A CA 1
ATOM 1924 C C . VAL A 1 262 ? 222.048 202.285 239.043 1.00 49.32 262 VAL A C 1
ATOM 1925 O O . VAL A 1 262 ? 222.855 202.790 238.249 1.00 49.82 262 VAL A O 1
ATOM 1929 N N . PRO A 1 263 ? 222.149 202.483 240.362 1.00 48.84 263 PRO A N 1
ATOM 1930 C CA . PRO A 1 263 ? 223.338 203.164 240.891 1.00 46.73 263 PRO A CA 1
ATOM 1931 C C . PRO A 1 263 ? 224.563 202.279 240.738 1.00 45.01 263 PRO A C 1
ATOM 1932 O O . PRO A 1 263 ? 224.764 201.328 241.499 1.00 45.12 263 PRO A O 1
ATOM 1936 N N . GLU A 1 264 ? 225.406 202.613 239.771 1.00 43.05 264 GLU A N 1
ATOM 1937 C CA . GLU A 1 264 ? 226.505 201.741 239.391 1.00 40.13 264 GLU A CA 1
ATOM 1938 C C . GLU A 1 264 ? 227.597 201.725 240.451 1.00 37.07 264 GLU A C 1
ATOM 1939 O O . GLU A 1 264 ? 227.875 202.732 241.102 1.00 36.59 264 GLU A O 1
ATOM 1945 N N . VAL A 1 265 ? 228.200 200.558 240.626 1.00 34.88 265 VAL A N 1
ATOM 1946 C CA . VAL A 1 265 ? 229.375 200.367 241.462 1.00 35.70 265 VAL A CA 1
ATOM 1947 C C . VAL A 1 265 ? 230.450 199.764 240.562 1.00 34.76 265 VAL A C 1
ATOM 1948 O O . VAL A 1 265 ? 230.257 198.670 240.024 1.00 34.64 265 VAL A O 1
ATOM 1952 N N . PRO A 1 266 ? 231.596 200.421 240.376 1.00 33.61 266 PRO A N 1
ATOM 1953 C CA . PRO A 1 266 ? 232.599 199.906 239.434 1.00 32.88 266 PRO A CA 1
ATOM 1954 C C . PRO A 1 266 ? 233.016 198.480 239.752 1.00 31.50 266 PRO A C 1
ATOM 1955 O O . PRO A 1 266 ? 233.291 198.127 240.898 1.00 31.66 266 PRO A O 1
ATOM 1959 N N . THR A 1 267 ? 233.094 197.679 238.693 1.00 31.17 267 THR A N 1
ATOM 1960 C CA . THR A 1 267 ? 233.494 196.275 238.727 1.00 31.80 267 THR A CA 1
ATOM 1961 C C . THR A 1 267 ? 232.478 195.379 239.434 1.00 30.78 267 THR A C 1
ATOM 1962 O O . THR A 1 267 ? 232.617 194.155 239.387 1.00 33.38 267 THR A O 1
ATOM 1966 N N . LEU A 1 268 ? 231.426 195.946 240.024 1.00 30.74 268 LEU A N 1
ATOM 1967 C CA . LEU A 1 268 ? 230.463 195.158 240.789 1.00 31.48 268 LEU A CA 1
ATOM 1968 C C . LEU A 1 268 ? 229.050 195.271 240.244 1.00 29.96 268 LEU A C 1
ATOM 1969 O O . LEU A 1 268 ? 228.393 194.251 240.034 1.00 30.30 268 LEU A O 1
ATOM 1974 N N . LEU A 1 269 ? 228.563 196.479 240.000 1.00 29.60 269 LEU A N 1
ATOM 1975 C CA . LEU A 1 269 ? 227.209 196.691 239.502 1.00 29.63 269 LEU A CA 1
ATOM 1976 C C . LEU A 1 269 ? 227.318 197.600 238.289 1.00 29.77 269 LEU A C 1
ATOM 1977 O O . LEU A 1 269 ? 227.714 198.763 238.409 1.00 30.18 269 LEU A O 1
ATOM 1982 N N . LEU A 1 270 ? 226.985 197.064 237.123 1.00 30.36 270 LEU A N 1
ATOM 1983 C CA . LEU A 1 270 ? 227.224 197.737 235.858 1.00 32.08 270 LEU A CA 1
ATOM 1984 C C . LEU A 1 270 ? 225.973 197.734 234.994 1.00 32.87 270 LEU A C 1
ATOM 1985 O O . LEU A 1 270 ? 225.242 196.742 234.939 1.00 31.58 270 LEU A O 1
ATOM 1990 N N . THR A 1 271 ? 225.749 198.845 234.307 1.00 34.84 271 THR A N 1
ATOM 1991 C CA . THR A 1 271 ? 224.641 198.977 233.375 1.00 38.06 271 THR A CA 1
ATOM 1992 C C . THR A 1 271 ? 225.167 198.892 231.951 1.00 37.35 271 THR A C 1
ATOM 1993 O O . THR A 1 271 ? 226.103 199.607 231.588 1.00 38.70 271 THR A O 1
ATOM 1997 N N . GLN A 1 272 ? 224.573 198.007 231.155 1.00 40.15 272 GLN A N 1
ATOM 1998 C CA . GLN A 1 272 ? 224.922 197.858 229.742 1.00 41.84 272 GLN A CA 1
ATOM 1999 C C . GLN A 1 272 ? 223.606 197.716 228.984 1.00 44.74 272 GLN A C 1
ATOM 2000 O O . GLN A 1 272 ? 222.986 196.650 229.006 1.00 44.76 272 GLN A O 1
ATOM 2006 N N . LYS A 1 273 ? 223.178 198.795 228.326 1.00 49.29 273 LYS A N 1
ATOM 2007 C CA . LYS A 1 273 ? 221.943 198.743 227.548 1.00 53.65 273 LYS A CA 1
ATOM 2008 C C . LYS A 1 273 ? 222.119 197.930 226.272 1.00 55.10 273 LYS A C 1
ATOM 2009 O O . LYS A 1 273 ? 221.201 197.218 225.852 1.00 59.52 273 LYS A O 1
ATOM 2015 N N . ASP A 1 274 ? 223.283 198.031 225.638 1.00 55.33 274 ASP A N 1
ATOM 2016 C CA . ASP A 1 274 ? 223.520 197.405 224.341 1.00 54.51 274 ASP A CA 1
ATOM 2017 C C . ASP A 1 274 ? 223.586 195.889 224.493 1.00 53.33 274 ASP A C 1
ATOM 2018 O O . ASP A 1 274 ? 224.564 195.350 225.016 1.00 50.78 274 ASP A O 1
ATOM 2023 N N . TYR A 1 275 ? 222.534 195.199 224.049 1.00 52.68 275 TYR A N 1
ATOM 2024 C CA . TYR A 1 275 ? 222.484 193.746 224.148 1.00 52.48 275 TYR A CA 1
ATOM 2025 C C . TYR A 1 275 ? 223.509 193.067 223.249 1.00 52.28 275 TYR A C 1
ATOM 2026 O O . TYR A 1 275 ? 223.852 191.906 223.487 1.00 52.62 275 TYR A O 1
ATOM 2035 N N . ASP A 1 276 ? 224.002 193.761 222.224 1.00 53.36 276 ASP A N 1
ATOM 2036 C CA . ASP A 1 276 ? 225.034 193.211 221.356 1.00 53.48 276 ASP A CA 1
ATOM 2037 C C . ASP A 1 276 ? 226.404 193.188 222.009 1.00 49.33 276 ASP A C 1
ATOM 2038 O O . ASP A 1 276 ? 227.290 192.491 221.513 1.00 50.16 276 ASP A O 1
ATOM 2043 N N . LYS A 1 277 ? 226.597 193.908 223.111 1.00 48.61 277 LYS A N 1
ATOM 2044 C CA . LYS A 1 277 ? 227.876 193.928 223.806 1.00 47.25 277 LYS A CA 1
ATOM 2045 C C . LYS A 1 277 ? 227.790 193.380 225.222 1.00 42.63 277 LYS A C 1
ATOM 2046 O O . LYS A 1 277 ? 228.788 193.431 225.950 1.00 43.12 277 LYS A O 1
ATOM 2052 N N . MET A 1 278 ? 226.642 192.833 225.623 1.00 40.34 278 MET A N 1
ATOM 2053 C CA . MET A 1 278 ? 226.486 192.343 226.990 1.00 38.76 278 MET A CA 1
ATOM 2054 C C . MET A 1 278 ? 227.405 191.159 227.284 1.00 36.82 278 MET A C 1
ATOM 2055 O O . MET A 1 278 ? 227.960 191.060 228.383 1.00 35.75 278 MET A O 1
ATOM 2060 N N . VAL A 1 279 ? 227.583 190.255 226.320 1.00 35.05 279 VAL A N 1
ATOM 2061 C CA . VAL A 1 279 ? 228.428 189.085 226.543 1.00 34.61 279 VAL A CA 1
ATOM 2062 C C . VAL A 1 279 ? 229.873 189.511 226.768 1.00 35.28 279 VAL A C 1
ATOM 2063 O O . VAL A 1 279 ? 230.510 189.102 227.743 1.00 36.35 279 VAL A O 1
ATOM 2067 N N . LYS A 1 280 ? 230.393 190.370 225.895 1.00 34.64 280 LYS A N 1
ATOM 2068 C CA . LYS A 1 280 ? 231.759 190.855 226.048 1.00 34.95 280 LYS A CA 1
ATOM 2069 C C . LYS A 1 280 ? 231.915 191.663 227.328 1.00 31.89 280 LYS A C 1
ATOM 2070 O O . LYS A 1 280 ? 232.943 191.564 228.010 1.00 33.04 280 LYS A O 1
ATOM 2076 N N . THR A 1 281 ? 230.913 192.476 227.663 1.00 29.78 281 THR A N 1
ATOM 2077 C CA . THR A 1 281 ? 230.970 193.246 228.900 1.00 29.34 281 THR A CA 1
ATOM 2078 C C . THR A 1 281 ? 231.056 192.331 230.112 1.00 27.97 281 THR A C 1
ATOM 2079 O O . THR A 1 281 ? 231.843 192.582 231.027 1.00 30.06 281 THR A O 1
ATOM 2083 N N . SER A 1 282 ? 230.267 191.255 230.126 1.00 28.55 282 SER A N 1
ATOM 2084 C CA . SER A 1 282 ? 230.300 190.323 231.248 1.00 28.85 282 SER A CA 1
ATOM 2085 C C . SER A 1 282 ? 231.614 189.566 231.308 1.00 28.39 282 SER A C 1
ATOM 2086 O O . SER A 1 282 ? 232.140 189.326 232.398 1.00 28.17 282 SER A O 1
ATOM 2089 N N . LEU A 1 283 ? 232.138 189.146 230.158 1.00 30.39 283 LEU A N 1
ATOM 2090 C CA . LEU A 1 283 ? 233.412 188.437 230.151 1.00 31.59 283 LEU A CA 1
ATOM 2091 C C . LEU A 1 283 ? 234.537 189.325 230.664 1.00 31.32 283 LEU A C 1
ATOM 2092 O O . LEU A 1 283 ? 235.401 188.867 231.416 1.00 34.28 283 LEU A O 1
ATOM 2097 N N . GLU A 1 284 ? 234.536 190.606 230.284 1.00 32.72 284 GLU A N 1
ATOM 2098 C CA . GLU A 1 284 ? 235.527 191.535 230.818 1.00 34.68 284 GLU A CA 1
ATOM 2099 C C . GLU A 1 284 ? 235.320 191.776 232.307 1.00 33.52 284 GLU A C 1
ATOM 2100 O O . GLU A 1 284 ? 236.288 191.840 233.068 1.00 34.72 284 GLU A O 1
ATOM 2106 N N . ALA A 1 285 ? 234.067 191.922 232.740 1.00 32.79 285 ALA A N 1
ATOM 2107 C CA . ALA A 1 285 ? 233.808 192.231 234.140 1.00 31.72 285 ALA A CA 1
ATOM 2108 C C . ALA A 1 285 ? 234.193 191.070 235.040 1.00 32.38 285 ALA A C 1
ATOM 2109 O O . ALA A 1 285 ? 234.659 191.285 236.163 1.00 32.77 285 ALA A O 1
ATOM 2111 N N . ARG A 1 286 ? 234.026 189.844 234.568 1.00 34.03 286 ARG A N 1
ATOM 2112 C CA . ARG A 1 286 ? 234.416 188.673 235.333 1.00 35.65 286 ARG A CA 1
ATOM 2113 C C . ARG A 1 286 ? 235.814 188.181 234.983 1.00 39.77 286 ARG A C 1
ATOM 2114 O O . ARG A 1 286 ? 236.262 187.175 235.542 1.00 39.67 286 ARG A O 1
ATOM 2122 N N . ASN A 1 287 ? 236.524 188.888 234.106 1.00 45.12 287 ASN A N 1
ATOM 2123 C CA . ASN A 1 287 ? 237.896 188.552 233.732 1.00 50.08 287 ASN A CA 1
ATOM 2124 C C . ASN A 1 287 ? 237.997 187.140 233.151 1.00 50.05 287 ASN A C 1
ATOM 2125 O O . ASN A 1 287 ? 238.896 186.369 233.484 1.00 51.94 287 ASN A O 1
ATOM 2130 N N . ILE A 1 288 ? 237.068 186.812 232.259 1.00 50.82 288 ILE A N 1
ATOM 2131 C CA . ILE A 1 288 ? 236.965 185.484 231.668 1.00 53.54 288 ILE A CA 1
ATOM 2132 C C . ILE A 1 288 ? 237.660 185.504 230.313 1.00 62.07 288 ILE A C 1
ATOM 2133 O O . ILE A 1 288 ? 237.400 186.385 229.485 1.00 62.78 288 ILE A O 1
ATOM 2138 N N . LYS A 1 289 ? 238.530 184.525 230.082 1.00 72.51 289 LYS A N 1
ATOM 2139 C CA . LYS A 1 289 ? 239.228 184.356 228.813 1.00 80.25 289 LYS A CA 1
ATOM 2140 C C . LYS A 1 289 ? 238.653 183.152 228.083 1.00 82.68 289 LYS A C 1
ATOM 2141 O O . LYS A 1 289 ? 238.513 182.075 228.670 1.00 82.91 289 LYS A O 1
ATOM 2147 N N . ILE A 1 290 ? 238.320 183.336 226.810 1.00 85.57 290 ILE A N 1
ATOM 2148 C CA . ILE A 1 290 ? 237.777 182.253 226.000 1.00 88.07 290 ILE A CA 1
ATOM 2149 C C . ILE A 1 290 ? 238.900 181.611 225.199 1.00 89.01 290 ILE A C 1
ATOM 2150 O O . ILE A 1 290 ? 239.670 182.300 224.530 1.00 90.91 290 ILE A O 1
ATOM 2155 N N . GLU B 2 2 ? 253.113 220.454 280.910 1.00 102.51 3 GLU B N 1
ATOM 2156 C CA . GLU B 2 2 ? 251.634 220.490 280.733 1.00 102.28 3 GLU B CA 1
ATOM 2157 C C . GLU B 2 2 ? 251.228 219.798 279.426 1.00 94.59 3 GLU B C 1
ATOM 2158 O O . GLU B 2 2 ? 251.437 218.596 279.266 1.00 95.33 3 GLU B O 1
ATOM 2164 N N . LYS B 2 3 ? 250.652 220.558 278.498 1.00 84.97 4 LYS B N 1
ATOM 2165 C CA . LYS B 2 3 ? 250.208 220.001 277.228 1.00 78.26 4 LYS B CA 1
ATOM 2166 C C . LYS B 2 3 ? 251.396 219.573 276.375 1.00 64.96 4 LYS B C 1
ATOM 2167 O O . LYS B 2 3 ? 252.438 220.233 276.356 1.00 65.72 4 LYS B O 1
ATOM 2173 N N . ALA B 2 4 ? 251.239 218.450 275.682 1.00 53.26 5 ALA B N 1
ATOM 2174 C CA . ALA B 2 4 ? 252.260 217.999 274.750 1.00 45.52 5 ALA B CA 1
ATOM 2175 C C . ALA B 2 4 ? 252.384 218.982 273.595 1.00 40.65 5 ALA B C 1
ATOM 2176 O O . ALA B 2 4 ? 251.405 219.584 273.150 1.00 39.78 5 ALA B O 1
ATOM 2178 N N . LYS B 2 5 ? 253.606 219.123 273.097 1.00 38.15 6 LYS B N 1
ATOM 2179 C CA . LYS B 2 5 ? 253.860 220.058 272.011 1.00 37.23 6 LYS B CA 1
ATOM 2180 C C . LYS B 2 5 ? 253.571 219.440 270.654 1.00 34.38 6 LYS B C 1
ATOM 2181 O O . LYS B 2 5 ? 253.190 220.155 269.725 1.00 33.18 6 LYS B O 1
ATOM 2187 N N . SER B 2 6 ? 253.685 218.124 270.531 1.00 33.31 7 SER B N 1
ATOM 2188 C CA . SER B 2 6 ? 253.453 217.478 269.249 1.00 33.63 7 SER B CA 1
ATOM 2189 C C . SER B 2 6 ? 253.164 216.006 269.485 1.00 33.20 7 SER B C 1
ATOM 2190 O O . SER B 2 6 ? 253.455 215.462 270.550 1.00 32.10 7 SER B O 1
ATOM 2193 N N . ILE B 2 7 ? 252.557 215.374 268.477 1.00 35.22 8 ILE B N 1
ATOM 2194 C CA . ILE B 2 7 ? 252.414 213.920 268.485 1.00 37.43 8 ILE B CA 1
ATOM 2195 C C . ILE B 2 7 ? 253.560 213.227 267.759 1.00 36.86 8 ILE B C 1
ATOM 2196 O O . ILE B 2 7 ? 253.657 211.993 267.815 1.00 39.38 8 ILE B O 1
ATOM 2201 N N . ASP B 2 8 ? 254.425 213.975 267.081 1.00 36.82 9 ASP B N 1
ATOM 2202 C CA . ASP B 2 8 ? 255.520 213.410 266.300 1.00 36.77 9 ASP B CA 1
ATOM 2203 C C . ASP B 2 8 ? 256.753 213.195 267.168 1.00 36.30 9 ASP B C 1
ATOM 2204 O O . ASP B 2 8 ? 257.252 214.132 267.795 1.00 36.80 9 ASP B O 1
ATOM 2209 N N . GLN B 2 9 ? 257.257 211.963 267.176 1.00 36.56 10 GLN B N 1
ATOM 2210 C CA . GLN B 2 9 ? 258.366 211.622 268.055 1.00 37.88 10 GLN B CA 1
ATOM 2211 C C . GLN B 2 9 ? 259.652 212.341 267.646 1.00 36.18 10 GLN B C 1
ATOM 2212 O O . GLN B 2 9 ? 260.406 212.797 268.510 1.00 36.39 10 GLN B O 1
ATOM 2218 N N . ALA B 2 10 ? 259.916 212.466 266.340 1.00 34.37 11 ALA B N 1
ATOM 2219 C CA . ALA B 2 10 ? 261.101 213.199 265.901 1.00 33.94 11 ALA B CA 1
ATOM 2220 C C . ALA B 2 10 ? 261.037 214.659 266.339 1.00 32.46 11 ALA B C 1
ATOM 2221 O O . ALA B 2 10 ? 262.047 215.240 266.761 1.00 32.07 11 ALA B O 1
ATOM 2223 N N . THR B 2 11 ? 259.851 215.263 266.253 1.00 31.46 12 THR B N 1
ATOM 2224 C CA . THR B 2 11 ? 259.658 216.614 266.763 1.00 31.19 12 THR B CA 1
ATOM 2225 C C . THR B 2 11 ? 259.995 216.698 268.250 1.00 29.91 12 THR B C 1
ATOM 2226 O O . THR B 2 11 ? 260.670 217.633 268.686 1.00 30.36 12 THR B O 1
ATOM 2230 N N . LEU B 2 12 ? 259.553 215.711 269.037 1.00 30.75 13 LEU B N 1
ATOM 2231 C CA . LEU B 2 12 ? 259.825 215.710 270.476 1.00 31.86 13 LEU B CA 1
ATOM 2232 C C . LEU B 2 12 ? 261.309 215.543 270.785 1.00 32.14 13 LEU B C 1
ATOM 2233 O O . LEU B 2 12 ? 261.845 216.224 271.671 1.00 34.12 13 LEU B O 1
ATOM 2238 N N . GLN B 2 13 ? 261.998 214.663 270.058 1.00 33.92 14 GLN B N 1
ATOM 2239 C CA . GLN B 2 13 ? 263.433 214.498 270.272 1.00 34.52 14 GLN B CA 1
ATOM 2240 C C . GLN B 2 13 ? 264.175 215.794 269.974 1.00 30.99 14 GLN B C 1
ATOM 2241 O O . GLN B 2 13 ? 265.071 216.203 270.722 1.00 30.93 14 GLN B O 1
ATOM 2247 N N . LEU B 2 14 ? 263.808 216.457 268.882 1.00 29.65 15 LEU B N 1
ATOM 2248 C CA . LEU B 2 14 ? 264.462 217.713 268.544 1.00 29.84 15 LEU B CA 1
ATOM 2249 C C . LEU B 2 14 ? 264.082 218.840 269.503 1.00 29.89 15 LEU B C 1
ATOM 2250 O O . LEU B 2 14 ? 264.888 219.740 269.725 1.00 29.70 15 LEU B O 1
ATOM 2255 N N . LEU B 2 15 ? 262.883 218.809 270.091 1.00 29.63 16 LEU B N 1
ATOM 2256 C CA . LEU B 2 15 ? 262.559 219.801 271.117 1.00 30.03 16 LEU B CA 1
ATOM 2257 C C . LEU B 2 15 ? 263.422 219.599 272.357 1.00 29.43 16 LEU B C 1
ATOM 2258 O O . LEU B 2 15 ? 263.877 220.572 272.963 1.00 31.12 16 LEU B O 1
ATOM 2263 N N . ASP B 2 16 ? 263.664 218.349 272.744 1.00 30.92 17 ASP B N 1
ATOM 2264 C CA . ASP B 2 16 ? 264.608 218.100 273.832 1.00 32.49 17 ASP B CA 1
ATOM 2265 C C . ASP B 2 16 ? 266.002 218.608 273.470 1.00 31.27 17 ASP B C 1
ATOM 2266 O O . ASP B 2 16 ? 266.678 219.227 274.297 1.00 31.32 17 ASP B O 1
ATOM 2271 N N . LYS B 2 17 ? 266.445 218.369 272.232 1.00 30.09 18 LYS B N 1
ATOM 2272 C CA . LYS B 2 17 ? 267.753 218.877 271.815 1.00 29.53 18 LYS B CA 1
ATOM 2273 C C . LYS B 2 17 ? 267.795 220.405 271.851 1.00 29.04 18 LYS B C 1
ATOM 2274 O O . LYS B 2 17 ? 268.770 220.990 272.328 1.00 27.91 18 LYS B O 1
ATOM 2280 N N . ALA B 2 18 ? 266.723 221.060 271.409 1.00 29.54 19 ALA B N 1
ATOM 2281 C CA . ALA B 2 18 ? 266.686 222.517 271.417 1.00 31.95 19 ALA B CA 1
ATOM 2282 C C . ALA B 2 18 ? 266.721 223.052 272.838 1.00 34.27 19 ALA B C 1
ATOM 2283 O O . ALA B 2 18 ? 267.336 224.089 273.101 1.00 32.91 19 ALA B O 1
ATOM 2285 N N . LYS B 2 19 ? 266.044 222.373 273.760 1.00 37.35 20 LYS B N 1
ATOM 2286 C CA . LYS B 2 19 ? 266.159 222.745 275.160 1.00 42.13 20 LYS B CA 1
ATOM 2287 C C . LYS B 2 19 ? 267.591 222.581 275.657 1.00 41.38 20 LYS B C 1
ATOM 2288 O O . LYS B 2 19 ? 268.121 223.462 276.340 1.00 42.31 20 LYS B O 1
ATOM 2294 N N . GLN B 2 20 ? 268.250 221.482 275.284 1.00 43.54 21 GLN B N 1
ATOM 2295 C CA . GLN B 2 20 ? 269.629 221.268 275.711 1.00 45.14 21 GLN B CA 1
ATOM 2296 C C . GLN B 2 20 ? 270.575 222.296 275.110 1.00 43.08 21 GLN B C 1
ATOM 2297 O O . GLN B 2 20 ? 271.577 222.653 275.736 1.00 44.27 21 GLN B O 1
ATOM 2303 N N . ASP B 2 21 ? 270.277 222.779 273.909 1.00 41.45 22 ASP B N 1
ATOM 2304 C CA . ASP B 2 21 ? 271.129 223.738 273.232 1.00 40.64 22 ASP B CA 1
ATOM 2305 C C . ASP B 2 21 ? 270.844 225.180 273.636 1.00 41.62 22 ASP B C 1
ATOM 2306 O O . ASP B 2 21 ? 271.576 226.077 273.214 1.00 43.55 22 ASP B O 1
ATOM 2311 N N . GLY B 2 22 ? 269.821 225.425 274.445 1.00 41.09 23 GLY B N 1
ATOM 2312 C CA . GLY B 2 22 ? 269.491 226.780 274.850 1.00 41.72 23 GLY B CA 1
ATOM 2313 C C . GLY B 2 22 ? 268.991 227.682 273.740 1.00 41.19 23 GLY B C 1
ATOM 2314 O O . GLY B 2 22 ? 269.339 228.867 273.715 1.00 43.74 23 GLY B O 1
ATOM 2315 N N . VAL B 2 23 ? 268.176 227.161 272.828 1.00 39.32 24 VAL B N 1
ATOM 2316 C CA . VAL B 2 23 ? 267.604 227.963 271.755 1.00 38.56 24 VAL B CA 1
ATOM 2317 C C . VAL B 2 23 ? 266.092 227.967 271.923 1.00 37.85 24 VAL B C 1
ATOM 2318 O O . VAL B 2 23 ? 265.502 227.018 272.446 1.00 39.13 24 VAL B O 1
ATOM 2322 N N . GLU B 2 24 ? 265.464 229.048 271.484 1.00 37.94 25 GLU B N 1
ATOM 2323 C CA . GLU B 2 24 ? 264.027 229.195 271.629 1.00 38.89 25 GLU B CA 1
ATOM 2324 C C . GLU B 2 24 ? 263.308 228.687 270.387 1.00 34.87 25 GLU B C 1
ATOM 2325 O O . GLU B 2 24 ? 263.815 228.780 269.268 1.00 34.50 25 GLU B O 1
ATOM 2331 N N . THR B 2 25 ? 262.115 228.162 270.595 1.00 32.36 26 THR B N 1
ATOM 2332 C CA . THR B 2 25 ? 261.282 227.685 269.511 1.00 31.07 26 THR B CA 1
ATOM 2333 C C . THR B 2 25 ? 259.997 228.496 269.473 1.00 29.01 26 THR B C 1
ATOM 2334 O O . THR B 2 25 ? 259.765 229.385 270.294 1.00 28.36 26 THR B O 1
ATOM 2338 N N . VAL B 2 26 ? 259.151 228.153 268.506 1.00 27.82 27 VAL B N 1
ATOM 2339 C CA . VAL B 2 26 ? 257.832 228.764 268.416 1.00 26.57 27 VAL B CA 1
ATOM 2340 C C . VAL B 2 26 ? 257.002 228.422 269.648 1.00 27.29 27 VAL B C 1
ATOM 2341 O O . VAL B 2 26 ? 256.219 229.245 270.131 1.00 29.05 27 VAL B O 1
ATOM 2345 N N . TRP B 2 27 ? 257.165 227.208 270.181 1.00 27.69 28 TRP B N 1
ATOM 2346 C CA . TRP B 2 27 ? 256.462 226.845 271.407 1.00 28.59 28 TRP B CA 1
ATOM 2347 C C . TRP B 2 27 ? 256.896 227.728 272.576 1.00 28.78 28 TRP B C 1
ATOM 2348 O O . TRP B 2 27 ? 256.060 228.174 273.370 1.00 29.42 28 TRP B O 1
ATOM 2359 N N . ASP B 2 28 ? 258.201 227.987 272.695 1.00 29.76 29 ASP B N 1
ATOM 2360 C CA . ASP B 2 28 ? 258.703 228.846 273.766 1.00 30.46 29 ASP B CA 1
ATOM 2361 C C . ASP B 2 28 ? 258.161 230.266 273.641 1.00 28.82 29 ASP B C 1
ATOM 2362 O O . ASP B 2 28 ? 257.757 230.876 274.636 1.00 28.67 29 ASP B O 1
ATOM 2367 N N . ARG B 2 29 ? 258.127 230.802 272.423 1.00 27.48 30 ARG B N 1
ATOM 2368 C CA . ARG B 2 29 ? 257.600 232.148 272.228 1.00 27.07 30 ARG B CA 1
ATOM 2369 C C . ARG B 2 29 ? 256.103 232.199 272.513 1.00 26.74 30 ARG B C 1
ATOM 2370 O O . ARG B 2 29 ? 255.624 233.149 273.138 1.00 26.22 30 ARG B O 1
ATOM 2378 N N . LYS B 2 30 ? 255.366 231.151 272.143 1.00 27.29 31 LYS B N 1
ATOM 2379 C CA . LYS B 2 30 ? 253.950 231.080 272.484 1.00 27.93 31 LYS B CA 1
ATOM 2380 C C . LYS B 2 30 ? 253.756 231.092 273.996 1.00 27.70 31 LYS B C 1
ATOM 2381 O O . LYS B 2 30 ? 252.881 231.795 274.507 1.00 28.99 31 LYS B O 1
ATOM 2387 N N . ALA B 2 31 ? 254.582 230.349 274.724 1.00 27.46 32 ALA B N 1
ATOM 2388 C CA . ALA B 2 31 ? 254.511 230.378 276.182 1.00 29.70 32 ALA B CA 1
ATOM 2389 C C . ALA B 2 31 ? 254.830 231.771 276.721 1.00 32.09 32 ALA B C 1
ATOM 2390 O O . ALA B 2 31 ? 254.158 232.257 277.636 1.00 33.63 32 ALA B O 1
ATOM 2392 N N . ASP B 2 32 ? 255.839 232.431 276.153 1.00 34.22 33 ASP B N 1
ATOM 2393 C CA . ASP B 2 32 ? 256.206 233.768 276.614 1.00 37.03 33 ASP B CA 1
ATOM 2394 C C . ASP B 2 32 ? 255.082 234.764 276.375 1.00 35.79 33 ASP B C 1
ATOM 2395 O O . ASP B 2 32 ? 254.916 235.708 277.153 1.00 36.23 33 ASP B O 1
ATOM 2400 N N . MET B 2 33 ? 254.307 234.578 275.312 1.00 34.72 34 MET B N 1
ATOM 2401 C CA . MET B 2 33 ? 253.198 235.478 275.054 1.00 35.00 34 MET B CA 1
ATOM 2402 C C . MET B 2 33 ? 252.112 235.349 276.119 1.00 36.50 34 MET B C 1
ATOM 2403 O O . MET B 2 33 ? 251.313 236.273 276.280 1.00 39.10 34 MET B O 1
ATOM 2408 N N . LYS B 2 34 ? 252.062 234.226 276.841 1.00 37.40 35 LYS B N 1
ATOM 2409 C CA . LYS B 2 34 ? 251.086 234.012 277.908 1.00 38.97 35 LYS B CA 1
ATOM 2410 C C . LYS B 2 34 ? 249.651 234.240 277.433 1.00 38.29 35 LYS B C 1
ATOM 2411 O O . LYS B 2 34 ? 249.310 233.892 276.300 1.00 39.18 35 LYS B O 1
ATOM 2417 N N . VAL B 2 35 ? 248.800 234.810 278.286 1.00 36.68 36 VAL B N 1
ATOM 2418 C CA . VAL B 2 35 ? 247.401 235.037 277.936 1.00 34.77 36 VAL B CA 1
ATOM 2419 C C . VAL B 2 35 ? 247.334 236.132 276.879 1.00 30.54 36 VAL B C 1
ATOM 2420 O O . VAL B 2 35 ? 247.731 237.276 277.116 1.00 31.78 36 VAL B O 1
ATOM 2424 N N . GLN B 2 36 ? 246.869 235.768 275.693 1.00 27.37 37 GLN B N 1
ATOM 2425 C CA . GLN B 2 36 ? 246.793 236.712 274.596 1.00 25.95 37 GLN B CA 1
ATOM 2426 C C . GLN B 2 36 ? 245.596 237.651 274.776 1.00 24.33 37 GLN B C 1
ATOM 2427 O O . GLN B 2 36 ? 244.601 237.323 275.423 1.00 24.69 37 GLN B O 1
ATOM 2433 N N . CYS B 2 37 ? 245.695 238.826 274.158 1.00 22.67 38 CYS B N 1
ATOM 2434 C CA . CYS B 2 37 ? 244.709 239.872 274.389 1.00 21.75 38 CYS B CA 1
ATOM 2435 C C . CYS B 2 37 ? 243.305 239.412 274.016 1.00 20.81 38 CYS B C 1
ATOM 2436 O O . CYS B 2 37 ? 243.054 238.994 272.887 1.00 20.13 38 CYS B O 1
ATOM 2439 N N . GLY B 2 38 ? 242.374 239.577 274.956 1.00 20.34 39 GLY B N 1
ATOM 2440 C CA . GLY B 2 38 ? 241.011 239.146 274.705 1.00 20.44 39 GLY B CA 1
ATOM 2441 C C . GLY B 2 38 ? 240.337 239.925 273.591 1.00 21.38 39 GLY B C 1
ATOM 2442 O O . GLY B 2 38 ? 239.590 239.355 272.792 1.00 22.09 39 GLY B O 1
ATOM 2443 N N . PHE B 2 39 ? 240.588 241.239 273.528 1.00 21.13 40 PHE B N 1
ATOM 2444 C CA . PHE B 2 39 ? 239.981 242.064 272.487 1.00 22.23 40 PHE B CA 1
ATOM 2445 C C . PHE B 2 39 ? 240.428 241.631 271.098 1.00 21.12 40 PHE B C 1
ATOM 2446 O O . PHE B 2 39 ? 239.606 241.454 270.198 1.00 21.88 40 PHE B O 1
ATOM 2454 N N . GLY B 2 40 ? 241.738 241.444 270.912 1.00 20.65 41 GLY B N 1
ATOM 2455 C CA . GLY B 2 40 ? 242.239 240.985 269.626 1.00 20.42 41 GLY B CA 1
ATOM 2456 C C . GLY B 2 40 ? 241.786 239.575 269.298 1.00 20.50 41 GLY B C 1
ATOM 2457 O O . GLY B 2 40 ? 241.549 239.243 268.137 1.00 20.92 41 GLY B O 1
ATOM 2458 N N . SER B 2 41 ? 241.708 238.720 270.315 1.00 20.65 42 SER B N 1
ATOM 2459 C CA . SER B 2 41 ? 241.262 237.351 270.091 1.00 21.53 42 SER B CA 1
ATOM 2460 C C . SER B 2 41 ? 239.810 237.315 269.634 1.00 21.62 42 SER B C 1
ATOM 2461 O O . SER B 2 41 ? 239.448 236.494 268.790 1.00 21.66 42 SER B O 1
ATOM 2464 N N . ALA B 2 42 ? 238.967 238.206 270.164 1.00 21.23 43 ALA B N 1
ATOM 2465 C CA . ALA B 2 42 ? 237.572 238.269 269.742 1.00 20.54 43 ALA B CA 1
ATOM 2466 C C . ALA B 2 42 ? 237.358 239.117 268.492 1.00 20.98 43 ALA B C 1
ATOM 2467 O O . ALA B 2 42 ? 236.239 239.147 267.978 1.00 20.81 43 ALA B O 1
ATOM 2469 N N . GLY B 2 43 ? 238.369 239.854 268.042 1.00 21.68 44 GLY B N 1
ATOM 2470 C CA . GLY B 2 43 ? 238.245 240.690 266.864 1.00 21.02 44 GLY B CA 1
ATOM 2471 C C . GLY B 2 43 ? 237.547 242.014 267.080 1.00 21.01 44 GLY B C 1
ATOM 2472 O O . GLY B 2 43 ? 237.188 242.670 266.103 1.00 20.17 44 GLY B O 1
ATOM 2473 N N . VAL B 2 44 ? 237.389 242.450 268.328 1.00 20.92 45 VAL B N 1
ATOM 2474 C CA . VAL B 2 44 ? 236.688 243.693 268.650 1.00 21.51 45 VAL B CA 1
ATOM 2475 C C . VAL B 2 44 ? 237.646 244.867 268.836 1.00 21.87 45 VAL B C 1
ATOM 2476 O O . VAL B 2 44 ? 237.240 245.914 269.340 1.00 23.26 45 VAL B O 1
ATOM 2480 N N . CYS B 2 45 ? 238.911 244.707 268.480 1.00 20.75 46 CYS B N 1
ATOM 2481 C CA . CYS B 2 45 ? 239.860 245.807 268.490 1.00 20.92 46 CYS B CA 1
ATOM 2482 C C . CYS B 2 45 ? 240.021 246.346 267.077 1.00 20.14 46 CYS B C 1
ATOM 2483 O O . CYS B 2 45 ? 240.124 245.577 266.122 1.00 20.45 46 CYS B O 1
ATOM 2486 N N . CYS B 2 46 ? 240.079 247.666 266.953 1.00 19.42 47 CYS B N 1
ATOM 2487 C CA . CYS B 2 46 ? 240.253 248.303 265.658 1.00 19.44 47 CYS B CA 1
ATOM 2488 C C . CYS B 2 46 ? 241.404 249.292 265.713 1.00 20.00 47 CYS B C 1
ATOM 2489 O O . CYS B 2 46 ? 241.568 250.025 266.689 1.00 20.73 47 CYS B O 1
ATOM 2492 N N . ARG B 2 47 ? 242.193 249.306 264.649 1.00 21.45 48 ARG B N 1
ATOM 2493 C CA . ARG B 2 47 ? 243.279 250.265 264.510 1.00 24.15 48 ARG B CA 1
ATOM 2494 C C . ARG B 2 47 ? 243.307 250.861 263.110 1.00 23.43 48 ARG B C 1
ATOM 2495 O O . ARG B 2 47 ? 244.366 251.265 262.624 1.00 24.73 48 ARG B O 1
ATOM 2503 N N . ASN B 2 48 ? 242.154 250.916 262.448 1.00 23.60 49 ASN B N 1
ATOM 2504 C CA . ASN B 2 48 ? 242.105 251.335 261.054 1.00 24.66 49 ASN B CA 1
ATOM 2505 C C . ASN B 2 48 ? 242.328 252.835 260.862 1.00 23.90 49 ASN B C 1
ATOM 2506 O O . ASN B 2 48 ? 242.567 253.253 259.728 1.00 25.47 49 ASN B O 1
ATOM 2511 N N . CYS B 2 49 ? 242.321 253.639 261.924 1.00 22.21 50 CYS B N 1
ATOM 2512 C CA . CYS B 2 49 ? 242.646 255.053 261.798 1.00 21.80 50 CYS B CA 1
ATOM 2513 C C . CYS B 2 49 ? 243.325 255.516 263.076 1.00 22.37 50 CYS B C 1
ATOM 2514 O O . CYS B 2 49 ? 243.245 254.855 264.111 1.00 23.04 50 CYS B O 1
ATOM 2517 N N . SER B 2 50 ? 243.971 256.681 263.003 1.00 23.21 51 SER B N 1
ATOM 2518 C CA . SER B 2 50 ? 244.735 257.181 264.142 1.00 24.13 51 SER B CA 1
ATOM 2519 C C . SER B 2 50 ? 243.875 257.894 265.174 1.00 23.87 51 SER B C 1
ATOM 2520 O O . SER B 2 50 ? 244.414 258.403 266.158 1.00 25.39 51 SER B O 1
ATOM 2523 N N . MET B 2 51 ? 242.565 257.995 264.962 1.00 24.36 52 MET B N 1
ATOM 2524 C CA . MET B 2 51 ? 241.696 258.307 266.091 1.00 23.76 52 MET B CA 1
ATOM 2525 C C . MET B 2 51 ? 241.776 257.196 267.132 1.00 23.10 52 MET B C 1
ATOM 2526 O O . MET B 2 51 ? 241.775 257.466 268.334 1.00 23.98 52 MET B O 1
ATOM 2531 N N . GLY B 2 52 ? 241.891 255.941 266.686 1.00 22.65 53 GLY B N 1
ATOM 2532 C CA . GLY B 2 52 ? 242.066 254.823 267.585 1.00 23.02 53 GLY B CA 1
ATOM 2533 C C . GLY B 2 52 ? 243.442 254.762 268.222 1.00 23.07 53 GLY B C 1
ATOM 2534 O O . GLY B 2 52 ? 244.213 255.723 268.168 1.00 25.20 53 GLY B O 1
ATOM 2535 N N . PRO B 2 53 ? 243.807 253.601 268.788 1.00 22.43 54 PRO B N 1
ATOM 2536 C CA . PRO B 2 53 ? 243.092 252.307 268.761 1.00 21.79 54 PRO B CA 1
ATOM 2537 C C . PRO B 2 53 ? 241.772 252.288 269.535 1.00 19.97 54 PRO B C 1
ATOM 2538 O O . PRO B 2 53 ? 241.668 252.856 270.612 1.00 19.76 54 PRO B O 1
ATOM 2542 N N . CYS B 2 54 ? 240.769 251.589 269.008 1.00 19.19 55 CYS B N 1
ATOM 2543 C CA . CYS B 2 54 ? 239.470 251.443 269.654 1.00 18.99 55 CYS B CA 1
ATOM 2544 C C . CYS B 2 54 ? 239.225 249.975 269.966 1.00 19.58 55 CYS B C 1
ATOM 2545 O O . CYS B 2 54 ? 239.452 249.108 269.118 1.00 20.89 55 CYS B O 1
ATOM 2548 N N . ARG B 2 55 ? 238.760 249.706 271.176 1.00 20.52 56 ARG B N 1
ATOM 2549 C CA . ARG B 2 55 ? 238.315 248.380 271.568 1.00 22.36 56 ARG B CA 1
ATOM 2550 C C . ARG B 2 55 ? 236.916 248.495 272.143 1.00 21.63 56 ARG B C 1
ATOM 2551 O O . ARG B 2 55 ? 236.646 249.364 272.975 1.00 22.65 56 ARG B O 1
ATOM 2559 N N . VAL B 2 56 ? 236.023 247.664 271.642 1.00 21.14 57 VAL B N 1
ATOM 2560 C CA . VAL B 2 56 ? 234.655 247.610 272.114 1.00 21.89 57 VAL B CA 1
ATOM 2561 C C . VAL B 2 56 ? 234.449 246.266 272.797 1.00 22.83 57 VAL B C 1
ATOM 2562 O O . VAL B 2 56 ? 235.194 245.307 272.582 1.00 23.44 57 VAL B O 1
ATOM 2566 N N . SER B 2 57 ? 233.397 246.188 273.584 1.00 24.31 58 SER B N 1
ATOM 2567 C CA . SER B 2 57 ? 233.160 244.994 274.373 1.00 26.73 58 SER B CA 1
ATOM 2568 C C . SER B 2 57 ? 232.834 243.801 273.478 1.00 27.84 58 SER B C 1
ATOM 2569 O O . SER B 2 57 ? 232.001 243.919 272.574 1.00 27.59 58 SER B O 1
ATOM 2572 N N . PRO B 2 58 ? 233.485 242.651 273.676 1.00 30.34 59 PRO B N 1
ATOM 2573 C CA . PRO B 2 58 ? 233.055 241.432 272.974 1.00 32.61 59 PRO B CA 1
ATOM 2574 C C . PRO B 2 58 ? 231.721 240.900 273.461 1.00 35.06 59 PRO B C 1
ATOM 2575 O O . PRO B 2 58 ? 231.149 240.028 272.806 1.00 36.87 59 PRO B O 1
ATOM 2579 N N . VAL B 2 59 ? 231.221 241.408 274.583 1.00 38.86 60 VAL B N 1
ATOM 2580 C CA . VAL B 2 59 ? 229.937 241.009 275.151 1.00 42.18 60 VAL B CA 1
ATOM 2581 C C . VAL B 2 59 ? 228.934 242.124 274.864 1.00 43.68 60 VAL B C 1
ATOM 2582 O O . VAL B 2 59 ? 229.089 243.229 275.406 1.00 44.34 60 VAL B O 1
ATOM 2586 N N . PRO B 2 60 ? 227.925 241.898 274.028 1.00 47.30 61 PRO B N 1
ATOM 2587 C CA . PRO B 2 60 ? 226.958 242.965 273.746 1.00 48.54 61 PRO B CA 1
ATOM 2588 C C . PRO B 2 60 ? 226.174 243.367 274.987 1.00 51.04 61 PRO B C 1
ATOM 2589 O O . PRO B 2 60 ? 225.896 242.551 275.868 1.00 51.12 61 PRO B O 1
ATOM 2593 N N . GLY B 2 61 ? 225.841 244.655 275.058 1.00 54.39 62 GLY B N 1
ATOM 2594 C CA . GLY B 2 61 ? 225.074 245.198 276.158 1.00 55.80 62 GLY B CA 1
ATOM 2595 C C . GLY B 2 61 ? 225.877 245.600 277.372 1.00 58.50 62 GLY B C 1
ATOM 2596 O O . GLY B 2 61 ? 225.291 246.092 278.344 1.00 61.52 62 GLY B O 1
ATOM 2597 N N . LYS B 2 62 ? 227.192 245.418 277.347 1.00 58.96 63 LYS B N 1
ATOM 2598 C CA . LYS B 2 62 ? 228.072 245.751 278.456 1.00 58.94 63 LYS B CA 1
ATOM 2599 C C . LYS B 2 62 ? 229.252 246.549 277.920 1.00 53.87 63 LYS B C 1
ATOM 2600 O O . LYS B 2 62 ? 229.703 246.332 276.794 1.00 54.38 63 LYS B O 1
ATOM 2606 N N . GLY B 2 63 ? 229.752 247.471 278.741 1.00 49.64 64 GLY B N 1
ATOM 2607 C CA . GLY B 2 63 ? 230.965 248.202 278.405 1.00 44.79 64 GLY B CA 1
ATOM 2608 C C . GLY B 2 63 ? 230.812 249.149 277.218 1.00 40.84 64 GLY B C 1
ATOM 2609 O O . GLY B 2 63 ? 229.719 249.597 276.866 1.00 41.80 64 GLY B O 1
ATOM 2610 N N . VAL B 2 64 ? 231.955 249.476 276.619 1.00 36.67 65 VAL B N 1
ATOM 2611 C CA . VAL B 2 64 ? 231.987 250.367 275.465 1.00 34.50 65 VAL B CA 1
ATOM 2612 C C . VAL B 2 64 ? 231.406 249.655 274.252 1.00 32.80 65 VAL B C 1
ATOM 2613 O O . VAL B 2 64 ? 231.816 248.544 273.909 1.00 35.46 65 VAL B O 1
ATOM 2617 N N . GLU B 2 65 ? 230.464 250.307 273.579 1.00 33.89 66 GLU B N 1
ATOM 2618 C CA . GLU B 2 65 ? 229.756 249.695 272.463 1.00 34.24 66 GLU B CA 1
ATOM 2619 C C . GLU B 2 65 ? 230.329 250.078 271.106 1.00 28.91 66 GLU B C 1
ATOM 2620 O O . GLU B 2 65 ? 230.325 249.253 270.195 1.00 28.56 66 GLU B O 1
ATOM 2626 N N . ARG B 2 66 ? 230.792 251.306 270.925 1.00 26.39 67 ARG B N 1
ATOM 2627 C CA . ARG B 2 66 ? 231.206 251.768 269.611 1.00 25.44 67 ARG B CA 1
ATOM 2628 C C . ARG B 2 66 ? 232.602 252.354 269.667 1.00 21.93 67 ARG B C 1
ATOM 2629 O O . ARG B 2 66 ? 233.017 252.913 270.683 1.00 22.73 67 ARG B O 1
ATOM 2637 N N . GLY B 2 67 ? 233.312 252.244 268.551 1.00 20.10 68 GLY B N 1
ATOM 2638 C CA . GLY B 2 67 ? 234.549 252.958 268.380 1.00 19.69 68 GLY B CA 1
ATOM 2639 C C . GLY B 2 67 ? 234.288 254.451 268.303 1.00 19.06 68 GLY B C 1
ATOM 2640 O O . GLY B 2 67 ? 233.152 254.918 268.283 1.00 18.54 68 GLY B O 1
ATOM 2641 N N . ILE B 2 68 ? 235.379 255.201 268.185 1.00 19.14 69 ILE B N 1
ATOM 2642 C CA . ILE B 2 68 ? 235.298 256.660 268.209 1.00 19.05 69 ILE B CA 1
ATOM 2643 C C . ILE B 2 68 ? 234.488 257.179 267.027 1.00 18.39 69 ILE B C 1
ATOM 2644 O O . ILE B 2 68 ? 233.660 258.077 267.180 1.00 18.26 69 ILE B O 1
ATOM 2649 N N . CYS B 2 69 ? 234.675 256.584 265.845 1.00 18.45 70 CYS B N 1
ATOM 2650 C CA . CYS B 2 69 ? 233.900 256.928 264.658 1.00 18.34 70 CYS B CA 1
ATOM 2651 C C . CYS B 2 69 ? 232.451 256.456 264.739 1.00 18.89 70 CYS B C 1
ATOM 2652 O O . CYS B 2 69 ? 231.654 256.811 263.870 1.00 19.55 70 CYS B O 1
ATOM 2655 N N . GLY B 2 70 ? 232.108 255.647 265.735 1.00 19.51 71 GLY B N 1
ATOM 2656 C CA . GLY B 2 70 ? 230.788 255.071 265.886 1.00 19.33 71 GLY B CA 1
ATOM 2657 C C . GLY B 2 70 ? 230.623 253.648 265.393 1.00 18.72 71 GLY B C 1
ATOM 2658 O O . GLY B 2 70 ? 229.508 253.135 265.428 1.00 19.54 71 GLY B O 1
ATOM 2659 N N . ALA B 2 71 ? 231.692 252.995 264.958 1.00 19.13 72 ALA B N 1
ATOM 2660 C CA . ALA B 2 71 ? 231.600 251.629 264.450 1.00 19.68 72 ALA B CA 1
ATOM 2661 C C . ALA B 2 71 ? 231.276 250.621 265.558 1.00 19.88 72 ALA B C 1
ATOM 2662 O O . ALA B 2 71 ? 231.895 250.629 266.621 1.00 20.18 72 ALA B O 1
ATOM 2664 N N . THR B 2 72 ? 230.318 249.737 265.291 1.00 20.22 73 THR B N 1
ATOM 2665 C CA . THR B 2 72 ? 229.899 248.718 266.245 1.00 20.50 73 THR B CA 1
ATOM 2666 C C . THR B 2 72 ? 230.881 247.550 266.259 1.00 19.98 73 THR B C 1
ATOM 2667 O O . THR B 2 72 ? 231.785 247.450 265.428 1.00 19.59 73 THR B O 1
ATOM 2671 N N . ALA B 2 73 ? 230.658 246.631 267.2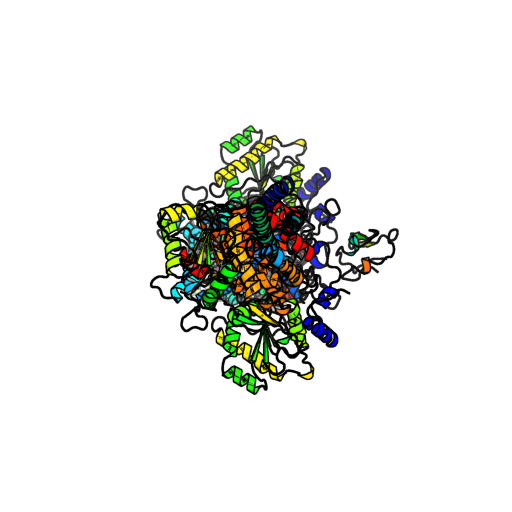00 1.00 20.62 74 ALA B N 1
ATOM 2672 C CA . ALA B 2 73 ? 231.480 245.428 267.258 1.00 21.15 74 ALA B CA 1
ATOM 2673 C C . ALA B 2 73 ? 231.355 244.617 265.974 1.00 21.84 74 ALA B C 1
ATOM 2674 O O . ALA B 2 73 ? 232.357 244.141 265.441 1.00 22.22 74 ALA B O 1
ATOM 2676 N N . ASP B 2 74 ? 230.143 244.497 265.431 1.00 23.45 75 ASP B N 1
ATOM 2677 C CA . ASP B 2 74 ? 229.975 243.760 264.186 1.00 25.18 75 ASP B CA 1
ATOM 2678 C C . ASP B 2 74 ? 230.766 244.397 263.054 1.00 23.93 75 ASP B C 1
ATOM 2679 O O . ASP B 2 74 ? 231.390 243.687 262.260 1.00 24.24 75 ASP B O 1
ATOM 2684 N N . VAL B 2 75 ? 230.759 245.732 262.964 1.00 22.26 76 VAL B N 1
ATOM 2685 C CA . VAL B 2 75 ? 231.520 246.407 261.914 1.00 21.19 76 VAL B CA 1
ATOM 2686 C C . VAL B 2 75 ? 233.016 246.146 262.075 1.00 20.71 76 VAL B C 1
ATOM 2687 O O . VAL B 2 75 ? 233.714 245.816 261.106 1.00 21.20 76 VAL B O 1
ATOM 2691 N N . ILE B 2 76 ? 233.526 246.266 263.305 1.00 19.91 77 ILE B N 1
ATOM 2692 C CA . ILE B 2 76 ? 234.959 246.075 263.539 1.00 19.51 77 ILE B CA 1
ATOM 2693 C C . ILE B 2 76 ? 235.366 244.642 263.211 1.00 18.83 77 ILE B C 1
ATOM 2694 O O . ILE B 2 76 ? 236.366 244.404 262.520 1.00 18.99 77 ILE B O 1
ATOM 2699 N N . VAL B 2 77 ? 234.562 243.672 263.657 1.00 19.66 78 VAL B N 1
ATOM 2700 C CA . VAL B 2 77 ? 234.842 242.264 263.386 1.00 19.32 78 VAL B CA 1
ATOM 2701 C C . VAL B 2 77 ? 234.806 241.985 261.885 1.00 19.08 78 VAL B C 1
ATOM 2702 O O . VAL B 2 77 ? 235.699 241.331 261.338 1.00 19.26 78 VAL B O 1
ATOM 2706 N N . SER B 2 78 ? 233.778 242.484 261.194 1.00 19.90 79 SER B N 1
ATOM 2707 C CA . SER B 2 78 ? 233.644 242.202 259.768 1.00 20.77 79 SER B CA 1
ATOM 2708 C C . SER B 2 78 ? 234.791 242.809 258.969 1.00 21.08 79 SER B C 1
ATOM 2709 O O . SER B 2 78 ? 235.333 242.158 258.072 1.00 21.77 79 SER B O 1
ATOM 2712 N N . ARG B 2 79 ? 235.210 244.033 259.309 1.00 21.83 80 ARG B N 1
ATOM 2713 C CA . ARG B 2 79 ? 236.336 244.644 258.604 1.00 22.65 80 ARG B CA 1
ATOM 2714 C C . ARG B 2 79 ? 237.633 243.880 258.854 1.00 22.58 80 ARG B C 1
ATOM 2715 O O . ARG B 2 79 ? 238.385 243.613 257.910 1.00 23.01 80 ARG B O 1
ATOM 2723 N N . ASN B 2 80 ? 237.878 243.464 260.100 1.00 22.59 81 ASN B N 1
ATOM 2724 C CA . ASN B 2 80 ? 239.073 242.674 260.394 1.00 23.11 81 ASN B CA 1
ATOM 2725 C C . ASN B 2 80 ? 239.075 241.362 259.602 1.00 23.58 81 ASN B C 1
ATOM 2726 O O . ASN B 2 80 ? 240.094 240.977 259.012 1.00 25.18 81 ASN B O 1
ATOM 2731 N N . PHE B 2 81 ? 237.934 240.678 259.558 1.00 24.22 82 PHE B N 1
ATOM 2732 C CA . PHE B 2 81 ? 237.844 239.440 258.788 1.00 25.13 82 PHE B CA 1
ATOM 2733 C C . PHE B 2 81 ? 238.104 239.695 257.305 1.00 24.43 82 PHE B C 1
ATOM 2734 O O . PHE B 2 81 ? 238.863 238.956 256.663 1.00 24.80 82 PHE B O 1
ATOM 2742 N N . ALA B 2 82 ? 237.522 240.767 256.760 1.00 23.89 83 ALA B N 1
ATOM 2743 C CA . ALA B 2 82 ? 237.714 241.088 255.350 1.00 23.89 83 ALA B CA 1
ATOM 2744 C C . ALA B 2 82 ? 239.178 241.368 255.037 1.00 24.28 83 ALA B C 1
ATOM 2745 O O . ALA B 2 82 ? 239.684 240.929 254.001 1.00 25.02 83 ALA B O 1
ATOM 2747 N N . ARG B 2 83 ? 239.885 242.055 255.935 1.00 25.43 84 ARG B N 1
ATOM 2748 C CA . ARG B 2 83 ? 241.301 242.334 255.696 1.00 26.85 84 ARG B CA 1
ATOM 2749 C C . ARG B 2 83 ? 242.135 241.054 255.762 1.00 27.21 84 ARG B C 1
ATOM 2750 O O . ARG B 2 83 ? 243.094 240.900 254.997 1.00 27.47 84 ARG B O 1
ATOM 2758 N N . MET B 2 84 ? 241.780 240.116 256.643 1.00 27.61 85 MET B N 1
ATOM 2759 C CA . MET B 2 84 ? 242.472 238.825 256.622 1.00 28.48 85 MET B CA 1
ATOM 2760 C C . MET B 2 84 ? 242.278 238.127 255.278 1.00 27.26 85 MET B C 1
ATOM 2761 O O . MET B 2 84 ? 243.235 237.586 254.699 1.00 27.49 85 MET B O 1
ATOM 2766 N N . VAL B 2 85 ? 241.044 238.132 254.770 1.00 25.76 86 VAL B N 1
ATOM 2767 C CA . VAL B 2 85 ? 240.764 237.520 253.468 1.00 25.59 86 VAL B CA 1
ATOM 2768 C C . VAL B 2 85 ? 241.565 238.208 252.367 1.00 25.80 86 VAL B C 1
ATOM 2769 O O . VAL B 2 85 ? 242.117 237.549 251.479 1.00 25.71 86 VAL B O 1
ATOM 2773 N N . ALA B 2 86 ? 241.619 239.540 252.398 1.00 25.73 87 ALA B N 1
ATOM 2774 C CA . ALA B 2 86 ? 242.343 240.287 251.377 1.00 25.45 87 ALA B CA 1
ATOM 2775 C C . ALA B 2 86 ? 243.829 239.959 251.415 1.00 25.40 87 ALA B C 1
ATOM 2776 O O . ALA B 2 86 ? 244.458 239.802 250.368 1.00 25.61 87 ALA B O 1
ATOM 2778 N N . ALA B 2 87 ? 244.405 239.831 252.610 1.00 24.98 88 ALA B N 1
ATOM 2779 C CA . ALA B 2 87 ? 245.820 239.482 252.714 1.00 24.57 88 ALA B CA 1
ATOM 2780 C C . ALA B 2 87 ? 246.093 238.080 252.164 1.00 25.01 88 ALA B C 1
ATOM 2781 O O . ALA B 2 87 ? 247.059 237.873 251.416 1.00 24.87 88 ALA B O 1
ATOM 2783 N N . GLY B 2 88 ? 245.252 237.104 252.516 1.00 24.36 89 GLY B N 1
ATOM 2784 C CA . GLY B 2 88 ? 245.435 235.764 251.973 1.00 24.30 89 GLY B CA 1
ATOM 2785 C C . GLY B 2 88 ? 245.306 235.737 250.459 1.00 24.59 89 GLY B C 1
ATOM 2786 O O . GLY B 2 88 ? 246.108 235.097 249.758 1.00 24.88 89 GLY B O 1
ATOM 2787 N N . THR B 2 89 ? 244.307 236.449 249.933 1.00 24.58 90 THR B N 1
ATOM 2788 C CA . THR B 2 89 ? 244.144 236.549 248.490 1.00 25.33 90 THR B CA 1
ATOM 2789 C C . THR B 2 89 ? 245.365 237.194 247.847 1.00 25.52 90 THR B C 1
ATOM 2790 O O . THR B 2 89 ? 245.823 236.735 246.801 1.00 26.00 90 THR B O 1
ATOM 2794 N N . ALA B 2 90 ? 245.933 238.227 248.480 1.00 25.73 91 ALA B N 1
ATOM 2795 C CA . ALA B 2 90 ? 247.119 238.882 247.932 1.00 27.07 91 ALA B CA 1
ATOM 2796 C C . ALA B 2 90 ? 248.303 237.928 247.863 1.00 27.90 91 ALA B C 1
ATOM 2797 O O . ALA B 2 90 ? 249.020 237.895 246.861 1.00 28.19 91 ALA B O 1
ATOM 2799 N N . ALA B 2 91 ? 248.528 237.151 248.920 1.00 29.04 92 ALA B N 1
ATOM 2800 C CA . ALA B 2 91 ? 249.636 236.196 248.905 1.00 31.33 92 ALA B CA 1
ATOM 2801 C C . ALA B 2 91 ? 249.479 235.196 247.761 1.00 34.73 92 ALA B C 1
ATOM 2802 O O . ALA B 2 91 ? 250.407 234.983 246.960 1.00 35.20 92 ALA B O 1
ATOM 2804 N N . HIS B 2 92 ? 248.303 234.574 247.666 1.00 37.01 93 HIS B N 1
ATOM 2805 C CA . HIS B 2 92 ? 248.100 233.580 246.616 1.00 40.19 93 HIS B CA 1
ATOM 2806 C C . HIS B 2 92 ? 248.174 234.205 245.224 1.00 41.01 93 HIS B C 1
ATOM 2807 O O . HIS B 2 92 ? 248.748 233.618 244.298 1.00 41.66 93 HIS B O 1
ATOM 2814 N N . SER B 2 93 ? 247.619 235.405 245.062 1.00 41.93 94 SER B N 1
ATOM 2815 C CA . SER B 2 93 ? 247.604 236.054 243.760 1.00 42.42 94 SER B CA 1
ATOM 2816 C C . SER B 2 93 ? 249.001 236.472 243.336 1.00 41.99 94 SER B C 1
ATOM 2817 O O . SER B 2 93 ? 249.336 236.398 242.156 1.00 42.61 94 SER B O 1
ATOM 2820 N N . ASP B 2 94 ? 249.834 236.911 244.276 1.00 42.17 95 ASP B N 1
ATOM 2821 C CA . ASP B 2 94 ? 251.210 237.236 243.924 1.00 43.13 95 ASP B CA 1
ATOM 2822 C C . ASP B 2 94 ? 251.964 235.985 243.488 1.00 41.42 95 ASP B C 1
ATOM 2823 O O . ASP B 2 94 ? 252.733 236.021 242.516 1.00 41.03 95 ASP B O 1
ATOM 2828 N N . HIS B 2 95 ? 251.736 234.859 244.172 1.00 40.83 96 HIS B N 1
ATOM 2829 C CA . HIS B 2 95 ? 252.331 233.603 243.716 1.00 40.53 96 HIS B CA 1
ATOM 2830 C C . HIS B 2 95 ? 251.911 233.275 242.277 1.00 36.72 96 HIS B C 1
ATOM 2831 O O . HIS B 2 95 ? 252.758 233.016 241.406 1.00 36.62 96 HIS B O 1
ATOM 2838 N N . GLY B 2 96 ? 250.604 233.321 242.005 1.00 34.95 97 GLY B N 1
ATOM 2839 C CA . GLY B 2 96 ? 250.118 233.028 240.660 1.00 33.41 97 GLY B CA 1
ATOM 2840 C C . GLY B 2 96 ? 250.614 234.012 239.610 1.00 32.72 97 GLY B C 1
ATOM 2841 O O . GLY B 2 96 ? 250.891 233.633 238.471 1.00 31.70 97 GLY B O 1
ATOM 2842 N N . ARG B 2 97 ? 250.744 235.286 239.983 1.00 32.23 98 ARG B N 1
ATOM 2843 C CA . ARG B 2 97 ? 251.257 236.295 239.060 1.00 32.48 98 ARG B CA 1
ATOM 2844 C C . ARG B 2 97 ? 252.703 236.003 238.675 1.00 31.20 98 ARG B C 1
ATOM 2845 O O . ARG B 2 97 ? 253.075 236.116 237.502 1.00 30.33 98 ARG B O 1
ATOM 2853 N N . SER B 2 98 ? 253.530 235.618 239.649 1.00 31.46 99 SER B N 1
ATOM 2854 C CA . SER B 2 98 ? 254.901 235.225 239.329 1.00 32.37 99 SER B CA 1
ATOM 2855 C C . SER B 2 98 ? 254.931 234.028 238.387 1.00 31.38 99 SER B C 1
ATOM 2856 O O . SER B 2 98 ? 255.731 233.992 237.442 1.00 30.34 99 SER B O 1
ATOM 2859 N N . ILE B 2 99 ? 254.060 233.045 238.622 1.00 30.81 100 ILE B N 1
ATOM 2860 C CA . ILE B 2 99 ? 254.018 231.882 237.738 1.00 30.53 100 ILE B CA 1
ATOM 2861 C C . ILE B 2 99 ? 253.629 232.299 236.324 1.00 28.67 100 ILE B C 1
ATOM 2862 O O . ILE B 2 99 ? 254.222 231.840 235.343 1.00 27.77 100 ILE B O 1
ATOM 2867 N N . ALA B 2 100 ? 252.631 233.170 236.194 1.00 28.21 101 ALA B N 1
ATOM 2868 C CA . ALA B 2 100 ? 252.218 233.607 234.863 1.00 28.29 101 ALA B CA 1
ATOM 2869 C C . ALA B 2 100 ? 253.336 234.373 234.161 1.00 28.29 101 ALA B C 1
ATOM 2870 O O . ALA B 2 100 ? 253.556 234.186 232.963 1.00 27.93 101 ALA B O 1
ATOM 2872 N N . LEU B 2 101 ? 254.055 235.235 234.884 1.00 28.96 102 LEU B N 1
ATOM 2873 C CA . LEU B 2 101 ? 255.176 235.942 234.266 1.00 29.82 102 LEU B CA 1
ATOM 2874 C C . LEU B 2 101 ? 256.272 234.969 233.814 1.00 29.69 102 LEU B C 1
ATOM 2875 O O . LEU B 2 101 ? 256.805 235.089 232.697 1.00 30.16 102 LEU B O 1
ATOM 2880 N N . SER B 2 102 ? 256.534 233.927 234.612 1.00 30.31 103 SER B N 1
ATOM 2881 C CA . SER B 2 102 ? 257.483 232.912 234.167 1.00 30.22 103 SER B CA 1
ATOM 2882 C C . SER B 2 102 ? 256.984 232.218 232.910 1.00 29.07 103 SER B C 1
ATOM 2883 O O . SER B 2 102 ? 257.761 231.964 231.987 1.00 29.77 103 SER B O 1
ATOM 2886 N N . LEU B 2 103 ? 255.690 231.924 232.843 1.00 28.94 104 LEU B N 1
ATOM 2887 C CA . LEU B 2 103 ? 255.155 231.320 231.630 1.00 28.28 104 LEU B CA 1
ATOM 2888 C C . LEU B 2 103 ? 255.354 232.250 230.436 1.00 29.62 104 LEU B C 1
ATOM 2889 O O . LEU B 2 103 ? 255.746 231.812 229.353 1.00 27.24 104 LEU B O 1
ATOM 2894 N N . TYR B 2 104 ? 255.148 233.556 230.645 1.00 32.06 105 TYR B N 1
ATOM 2895 C CA . TYR B 2 104 ? 255.303 234.518 229.564 1.00 34.51 105 TYR B CA 1
ATOM 2896 C C . TYR B 2 104 ? 256.725 234.537 229.037 1.00 34.44 105 TYR B C 1
ATOM 2897 O O . TYR B 2 104 ? 256.932 234.870 227.870 1.00 33.54 105 TYR B O 1
ATOM 2906 N N . HIS B 2 105 ? 257.705 234.139 229.852 1.00 36.62 106 HIS B N 1
ATOM 2907 C CA . HIS B 2 105 ? 259.099 234.193 229.424 1.00 38.66 106 HIS B CA 1
ATOM 2908 C C . HIS B 2 105 ? 259.664 232.841 228.982 1.00 37.45 106 HIS B C 1
ATOM 2909 O O . HIS B 2 105 ? 260.873 232.732 228.781 1.00 39.95 106 HIS B O 1
ATOM 2916 N N . THR B 2 106 ? 258.825 231.829 228.787 1.00 36.64 107 THR B N 1
ATOM 2917 C CA . THR B 2 106 ? 259.296 230.517 228.352 1.00 35.99 107 THR B CA 1
ATOM 2918 C C . THR B 2 106 ? 259.821 230.548 226.920 1.00 36.46 107 THR B C 1
ATOM 2919 O O . THR B 2 106 ? 259.320 231.279 226.061 1.00 36.43 107 THR B O 1
ATOM 2923 N N . SER B 2 107 ? 260.830 229.721 226.664 1.00 38.92 108 SER B N 1
ATOM 2924 C CA . SER B 2 107 ? 261.389 229.594 225.327 1.00 42.10 108 SER B CA 1
ATOM 2925 C C . SER B 2 107 ? 261.909 228.179 225.141 1.00 43.63 108 SER B C 1
ATOM 2926 O O . SER B 2 107 ? 262.172 227.458 226.104 1.00 46.56 108 SER B O 1
ATOM 2929 N N . LYS B 2 108 ? 262.075 227.805 223.876 1.00 47.35 109 LYS B N 1
ATOM 2930 C CA . LYS B 2 108 ? 262.546 226.468 223.540 1.00 52.31 109 LYS B CA 1
ATOM 2931 C C . LYS B 2 108 ? 263.945 226.218 224.087 1.00 54.33 109 LYS B C 1
ATOM 2932 O O . LYS B 2 108 ? 264.222 225.142 224.625 1.00 56.23 109 LYS B O 1
ATOM 2938 N N . ASP B 2 109 ? 264.845 227.188 223.946 1.00 57.89 110 ASP B N 1
ATOM 2939 C CA . ASP B 2 109 ? 266.232 227.019 224.348 1.00 61.87 110 ASP B CA 1
ATOM 2940 C C . ASP B 2 109 ? 266.551 227.706 225.672 1.00 61.05 110 ASP B C 1
ATOM 2941 O O . ASP B 2 109 ? 267.728 227.841 226.015 1.00 62.55 110 ASP B O 1
ATOM 2946 N N . GLY B 2 110 ? 265.537 228.141 226.424 1.00 59.00 111 GLY B N 1
ATOM 2947 C CA . GLY B 2 110 ? 265.761 228.820 227.682 1.00 56.77 111 GLY B CA 1
ATOM 2948 C C . GLY B 2 110 ? 265.746 227.873 228.871 1.00 54.20 111 GLY B C 1
ATOM 2949 O O . GLY B 2 110 ? 265.572 226.664 228.745 1.00 54.16 111 GLY B O 1
ATOM 2950 N N . ASP B 2 111 ? 265.940 228.460 230.055 1.00 52.59 112 ASP B N 1
ATOM 2951 C CA . ASP B 2 111 ? 265.911 227.683 231.291 1.00 51.76 112 ASP B CA 1
ATOM 2952 C C . ASP B 2 111 ? 264.509 227.184 231.615 1.00 48.62 112 ASP B C 1
ATOM 2953 O O . ASP B 2 111 ? 264.355 226.097 232.180 1.00 48.19 112 ASP B O 1
ATOM 2958 N N . ILE B 2 112 ? 263.484 227.951 231.259 1.00 45.29 113 ILE B N 1
ATOM 2959 C CA . ILE B 2 112 ? 262.097 227.604 231.532 1.00 43.91 113 ILE B CA 1
ATOM 2960 C C . ILE B 2 112 ? 261.446 227.235 230.208 1.00 42.58 113 ILE B C 1
ATOM 2961 O O . ILE B 2 112 ? 261.328 228.074 229.308 1.00 42.76 113 ILE B O 1
ATOM 2966 N N . LYS B 2 113 ? 260.985 226.002 230.110 1.00 41.21 114 LYS B N 1
ATOM 2967 C CA . LYS B 2 113 ? 260.375 225.460 228.906 1.00 39.94 114 LYS B CA 1
ATOM 2968 C C . LYS B 2 113 ? 258.940 225.038 229.192 1.00 37.23 114 LYS B C 1
ATOM 2969 O O . LYS B 2 113 ? 258.422 225.202 230.295 1.00 37.39 114 LYS B O 1
ATOM 2975 N N . VAL B 2 114 ? 258.303 224.482 228.173 1.00 37.09 115 VAL B N 1
ATOM 2976 C CA . VAL B 2 114 ? 256.987 223.873 228.298 1.00 37.27 115 VAL B CA 1
ATOM 2977 C C . VAL B 2 114 ? 257.183 222.364 228.342 1.00 38.44 115 VAL B C 1
ATOM 2978 O O . VAL B 2 114 ? 257.682 221.770 227.380 1.00 39.48 115 VAL B O 1
ATOM 2982 N N . LYS B 2 115 ? 256.809 221.739 229.459 1.00 41.38 116 LYS B N 1
ATOM 2983 C CA . LYS B 2 115 ? 257.015 220.306 229.624 1.00 44.29 116 LYS B CA 1
ATOM 2984 C C . LYS B 2 115 ? 255.753 219.484 229.423 1.00 45.34 116 LYS B C 1
ATOM 2985 O O . LYS B 2 115 ? 255.855 218.269 229.230 1.00 48.34 116 LYS B O 1
ATOM 2991 N N . ASP B 2 116 ? 254.572 220.100 229.465 1.00 46.14 117 ASP B N 1
ATOM 2992 C CA . ASP B 2 116 ? 253.306 219.396 229.267 1.00 46.63 117 ASP B CA 1
ATOM 2993 C C . ASP B 2 116 ? 252.518 220.161 228.205 1.00 45.29 117 ASP B C 1
ATOM 2994 O O . ASP B 2 116 ? 251.710 221.035 228.528 1.00 43.65 117 ASP B O 1
ATOM 2999 N N . GLU B 2 117 ? 252.713 219.778 226.942 1.00 47.43 118 GLU B N 1
ATOM 3000 C CA . GLU B 2 117 ? 252.066 220.481 225.835 1.00 49.50 118 GLU B CA 1
ATOM 3001 C C . GLU B 2 117 ? 250.568 220.207 225.778 1.00 47.27 118 GLU B C 1
ATOM 3002 O O . GLU B 2 117 ? 249.788 221.090 225.405 1.00 48.99 118 GLU B O 1
ATOM 3008 N N . ASN B 2 118 ? 250.143 218.994 226.124 1.00 47.08 119 ASN B N 1
ATOM 3009 C CA . ASN B 2 118 ? 248.713 218.702 226.127 1.00 47.48 119 ASN B CA 1
ATOM 3010 C C . ASN B 2 118 ? 247.982 219.545 227.164 1.00 43.06 119 ASN B C 1
ATOM 3011 O O . ASN B 2 118 ? 246.894 220.073 226.896 1.00 45.80 119 ASN B O 1
ATOM 3016 N N . LYS B 2 119 ? 248.566 219.680 228.356 1.00 39.62 120 LYS B N 1
ATOM 3017 C CA . LYS B 2 119 ? 247.979 220.532 229.380 1.00 39.52 120 LYS B CA 1
ATOM 3018 C C . LYS B 2 119 ? 247.905 221.983 228.913 1.00 37.63 120 LYS B C 1
ATOM 3019 O O . LYS B 2 119 ? 246.887 222.649 229.115 1.00 37.39 120 LYS B O 1
ATOM 3025 N N . LEU B 2 120 ? 248.958 222.474 228.255 1.00 36.77 121 LEU B N 1
ATOM 3026 C CA . LEU B 2 120 ? 248.938 223.838 227.739 1.00 38.66 121 LEU B CA 1
ATOM 3027 C C . LEU B 2 120 ? 247.847 224.015 226.695 1.00 40.03 121 LEU B C 1
ATOM 3028 O O . LEU B 2 120 ? 247.145 225.021 226.701 1.00 41.51 121 LEU B O 1
ATOM 3033 N N . LYS B 2 121 ? 247.664 223.036 225.817 1.00 42.68 122 LYS B N 1
ATOM 3034 C CA . LYS B 2 121 ? 246.621 223.162 224.805 1.00 46.58 122 LYS B CA 1
ATOM 3035 C C . LYS B 2 121 ? 245.232 223.169 225.436 1.00 46.72 122 LYS B C 1
ATOM 3036 O O . LYS B 2 121 ? 244.364 223.940 225.020 1.00 45.21 122 LYS B O 1
ATOM 3042 N N . GLU B 2 122 ? 245.003 222.335 226.453 1.00 47.97 123 GLU B N 1
ATOM 3043 C CA . GLU B 2 122 ? 243.712 222.371 227.135 1.00 48.93 123 GLU B CA 1
ATOM 3044 C C . GLU B 2 122 ? 243.490 223.704 227.850 1.00 46.42 123 GLU B C 1
ATOM 3045 O O . GLU B 2 122 ? 242.402 224.285 227.771 1.00 45.98 123 GLU B O 1
ATOM 3051 N N . VAL B 2 123 ? 244.528 224.228 228.506 1.00 45.32 124 VAL B N 1
ATOM 3052 C CA . VAL B 2 123 ? 244.426 225.530 229.164 1.00 44.14 124 VAL B CA 1
ATOM 3053 C C . VAL B 2 123 ? 244.160 226.627 228.142 1.00 43.54 124 VAL B C 1
ATOM 3054 O O . VAL B 2 123 ? 243.381 227.552 228.393 1.00 42.95 124 VAL B O 1
ATOM 3058 N N . ALA B 2 124 ? 244.810 226.546 226.983 1.00 43.72 125 ALA B N 1
ATOM 3059 C CA . ALA B 2 124 ? 244.592 227.520 225.921 1.00 45.39 125 ALA B CA 1
ATOM 3060 C C . ALA B 2 124 ? 243.161 227.461 225.418 1.00 45.71 125 ALA B C 1
ATOM 3061 O O . ALA B 2 124 ? 242.557 228.495 225.121 1.00 47.77 125 ALA B O 1
ATOM 3063 N N . LYS B 2 125 ? 242.601 226.257 225.333 1.00 48.52 126 LYS B N 1
ATOM 3064 C CA . LYS B 2 125 ? 241.182 226.108 225.030 1.00 51.75 126 LYS B CA 1
ATOM 3065 C C . LYS B 2 125 ? 240.325 226.798 226.085 1.00 51.90 126 LYS B C 1
ATOM 3066 O O . LYS B 2 125 ? 239.350 227.481 225.752 1.00 52.49 126 LYS B O 1
ATOM 3072 N N . SER B 2 126 ? 240.695 226.668 227.359 1.00 51.54 127 SER B N 1
ATOM 3073 C CA . SER B 2 126 ? 239.927 227.323 228.414 1.00 51.85 127 SER B CA 1
ATOM 3074 C C . SER B 2 126 ? 240.051 228.842 228.339 1.00 51.91 127 SER B C 1
ATOM 3075 O O . SER B 2 126 ? 239.156 229.551 228.805 1.00 53.32 127 SER B O 1
ATOM 3078 N N . PHE B 2 127 ? 241.135 229.361 227.764 1.00 50.61 128 PHE B N 1
ATOM 3079 C CA . PHE B 2 127 ? 241.343 230.799 227.649 1.00 49.65 128 PHE B CA 1
ATOM 3080 C C . PHE B 2 127 ? 241.021 231.331 226.258 1.00 49.87 128 PHE B C 1
ATOM 3081 O O . PHE B 2 127 ? 241.325 232.489 225.967 1.00 49.91 128 PHE B O 1
ATOM 3089 N N . ASN B 2 128 ? 240.378 230.530 225.409 1.00 52.30 129 ASN B N 1
ATOM 3090 C CA . ASN B 2 128 ? 240.036 230.944 224.047 1.00 55.62 129 ASN B CA 1
ATOM 3091 C C . ASN B 2 128 ? 241.275 231.351 223.249 1.00 52.54 129 ASN B C 1
ATOM 3092 O O . ASN B 2 128 ? 241.266 232.335 222.510 1.00 53.02 129 ASN B O 1
ATOM 3097 N N . VAL B 2 129 ? 242.343 230.571 223.379 1.00 50.11 130 VAL B N 1
ATOM 3098 C CA . VAL B 2 129 ? 243.586 230.771 222.641 1.00 48.64 130 VAL B CA 1
ATOM 3099 C C . VAL B 2 129 ? 243.681 229.673 221.592 1.00 50.74 130 VAL B C 1
ATOM 3100 O O . VAL B 2 129 ? 243.541 228.488 221.914 1.00 51.10 130 VAL B O 1
ATOM 3104 N N . GLU B 2 130 ? 243.866 230.069 220.338 1.00 54.17 131 GLU B N 1
ATOM 3105 C CA . GLU B 2 130 ? 243.973 229.101 219.253 1.00 58.88 131 GLU B CA 1
ATOM 3106 C C . GLU B 2 130 ? 245.272 228.308 219.363 1.00 57.46 131 GLU B C 1
ATOM 3107 O O . GLU B 2 130 ? 246.301 228.826 219.802 1.00 59.31 131 GLU B O 1
ATOM 3113 N N . THR B 2 131 ? 245.214 227.031 218.985 1.00 56.99 132 THR B N 1
ATOM 3114 C CA . THR B 2 131 ? 246.353 226.130 219.140 1.00 56.70 132 THR B CA 1
ATOM 3115 C C . THR B 2 131 ? 246.719 225.426 217.840 1.00 58.47 132 THR B C 1
ATOM 3116 O O . THR B 2 131 ? 247.885 225.086 217.625 1.00 60.72 132 THR B O 1
ATOM 3120 N N . GLU B 2 132 ? 245.742 225.197 216.969 1.00 63.45 133 GLU B N 1
ATOM 3121 C CA . GLU B 2 132 ? 245.968 224.373 215.790 1.00 67.91 133 GLU B CA 1
ATOM 3122 C C . GLU B 2 132 ? 246.962 225.033 214.846 1.00 66.55 133 GLU B C 1
ATOM 3123 O O . GLU B 2 132 ? 246.805 226.198 214.470 1.00 66.63 133 GLU B O 1
ATOM 3129 N N . GLY B 2 133 ? 247.978 224.271 214.453 1.00 64.90 134 GLY B N 1
ATOM 3130 C CA . GLY B 2 133 ? 248.994 224.767 213.542 1.00 63.87 134 GLY B CA 1
ATOM 3131 C C . GLY B 2 133 ? 249.760 225.961 214.063 1.00 62.82 134 GLY B C 1
ATOM 3132 O O . GLY B 2 133 ? 250.067 226.881 213.296 1.00 64.95 134 GLY B O 1
ATOM 3133 N N . ARG B 2 134 ? 250.085 225.968 215.353 1.00 58.86 135 ARG B N 1
ATOM 3134 C CA . ARG B 2 134 ? 250.782 227.084 215.969 1.00 56.50 135 ARG B CA 1
ATOM 3135 C C . ARG B 2 134 ? 251.989 226.570 216.739 1.00 53.47 135 ARG B C 1
ATOM 3136 O O . ARG B 2 134 ? 252.000 225.443 217.239 1.00 53.79 135 ARG B O 1
ATOM 3144 N N . ASP B 2 135 ? 253.000 227.423 216.833 1.00 50.58 136 ASP B N 1
ATOM 3145 C CA . ASP B 2 135 ? 254.163 227.131 217.652 1.00 49.65 136 ASP B CA 1
ATOM 3146 C C . ASP B 2 135 ? 253.762 227.056 219.121 1.00 45.90 136 ASP B C 1
ATOM 3147 O O . ASP B 2 135 ? 252.939 227.837 219.601 1.00 42.74 136 ASP B O 1
ATOM 3152 N N . ILE B 2 136 ? 254.365 226.114 219.843 1.00 44.71 137 ILE B N 1
ATOM 3153 C CA . ILE B 2 136 ? 253.945 225.848 221.213 1.00 44.68 137 ILE B CA 1
ATOM 3154 C C . ILE B 2 136 ? 254.238 227.049 222.107 1.00 40.91 137 ILE B C 1
ATOM 3155 O O . ILE B 2 136 ? 253.455 227.371 223.005 1.00 40.54 137 ILE B O 1
ATOM 3160 N N . TYR B 2 137 ? 255.358 227.734 221.878 1.00 38.38 138 TYR B N 1
ATOM 3161 C CA . TYR B 2 137 ? 255.709 228.859 222.735 1.00 38.10 138 TYR B CA 1
ATOM 3162 C C . TYR B 2 137 ? 254.907 230.115 222.401 1.00 38.08 138 TYR B C 1
ATOM 3163 O O . TYR B 2 137 ? 254.649 230.927 223.295 1.00 37.49 138 TYR B O 1
ATOM 3172 N N . ASP B 2 138 ? 254.468 230.277 221.151 1.00 38.05 139 ASP B N 1
ATOM 3173 C CA . ASP B 2 138 ? 253.509 231.336 220.857 1.00 39.05 139 ASP B CA 1
ATOM 3174 C C . ASP B 2 138 ? 252.211 231.118 221.627 1.00 35.80 139 ASP B C 1
ATOM 3175 O O . ASP B 2 138 ? 251.676 232.052 222.240 1.00 36.31 139 ASP B O 1
ATOM 3180 N N . ILE B 2 139 ? 251.726 229.873 221.649 1.00 32.78 140 ILE B N 1
ATOM 3181 C CA . ILE B 2 139 ? 250.548 229.533 222.444 1.00 31.70 140 ILE B CA 1
ATOM 3182 C C . ILE B 2 139 ? 250.796 229.823 223.917 1.00 30.77 140 ILE B C 1
ATOM 3183 O O . ILE B 2 139 ? 249.938 230.388 224.602 1.00 30.27 140 ILE B O 1
ATOM 3188 N N . ALA B 2 140 ? 251.967 229.428 224.425 1.00 29.83 141 ALA B N 1
ATOM 3189 C CA . ALA B 2 140 ? 252.266 229.653 225.835 1.00 30.22 141 ALA B CA 1
ATOM 3190 C C . ALA B 2 140 ? 252.253 231.138 226.170 1.00 30.79 141 ALA B C 1
ATOM 3191 O O . ALA B 2 140 ? 251.703 231.543 227.199 1.00 30.50 141 ALA B O 1
ATOM 3193 N N . HIS B 2 141 ? 252.829 231.965 225.301 1.00 31.50 142 HIS B N 1
ATOM 3194 C CA . HIS B 2 141 ? 252.846 233.399 225.554 1.00 32.48 142 HIS B CA 1
ATOM 3195 C C . HIS B 2 141 ? 251.438 233.985 225.510 1.00 32.74 142 HIS B C 1
ATOM 3196 O O . HIS B 2 141 ? 251.090 234.818 226.352 1.00 33.71 142 HIS B O 1
ATOM 3203 N N . ASP B 2 142 ? 250.605 233.559 224.554 1.00 32.76 143 ASP B N 1
ATOM 3204 C CA . ASP B 2 142 ? 249.224 234.048 224.532 1.00 33.28 143 ASP B CA 1
ATOM 3205 C C . ASP B 2 142 ? 248.464 233.644 225.793 1.00 31.33 143 ASP B C 1
ATOM 3206 O O . ASP B 2 142 ? 247.711 234.451 226.364 1.00 32.06 143 ASP B O 1
ATOM 3211 N N . VAL B 2 143 ? 248.636 232.396 226.232 1.00 29.04 144 VAL B N 1
ATOM 3212 C CA . VAL B 2 143 ? 247.983 231.940 227.457 1.00 29.02 144 VAL B CA 1
ATOM 3213 C C . VAL B 2 143 ? 248.451 232.763 228.650 1.00 27.76 144 VAL B C 1
ATOM 3214 O O . VAL B 2 143 ? 247.652 233.144 229.512 1.00 27.87 144 VAL B O 1
ATOM 3218 N N . ALA B 2 144 ? 249.753 233.036 228.727 1.00 28.98 145 ALA B N 1
ATOM 3219 C CA . ALA B 2 144 ? 250.272 233.856 229.817 1.00 30.54 145 ALA B CA 1
ATOM 3220 C C . ALA B 2 144 ? 249.696 235.271 229.778 1.00 31.21 145 ALA B C 1
ATOM 3221 O O . ALA B 2 144 ? 249.390 235.845 230.824 1.00 31.73 145 ALA B O 1
ATOM 3223 N N . LYS B 2 145 ? 249.541 235.842 228.585 1.00 33.76 146 LYS B N 1
ATOM 3224 C CA . LYS B 2 145 ? 248.934 237.169 228.470 1.00 36.27 146 LYS B CA 1
ATOM 3225 C C . LYS B 2 145 ? 247.499 237.174 228.996 1.00 34.65 146 LYS B C 1
ATOM 3226 O O . LYS B 2 145 ? 247.099 238.084 229.731 1.00 33.81 146 LYS B O 1
ATOM 3232 N N . GLU B 2 146 ? 246.705 236.162 228.623 1.00 35.19 147 GLU B N 1
ATOM 3233 C CA . GLU B 2 146 ? 245.326 236.074 229.117 1.00 36.78 147 GLU B CA 1
ATOM 3234 C C . GLU B 2 146 ? 245.284 235.913 230.634 1.00 35.35 147 GLU B C 1
ATOM 3235 O O . GLU B 2 146 ? 244.490 236.572 231.324 1.00 36.93 147 GLU B O 1
ATOM 3241 N N . GLY B 2 147 ? 246.155 235.061 231.172 1.00 33.63 148 GLY B N 1
ATOM 3242 C CA . GLY B 2 147 ? 246.213 234.878 232.610 1.00 32.61 148 GLY B CA 1
ATOM 3243 C C . GLY B 2 147 ? 246.576 236.159 233.339 1.00 33.29 148 GLY B C 1
ATOM 3244 O O . GLY B 2 147 ? 245.943 236.520 234.333 1.00 33.36 148 GLY B O 1
ATOM 3245 N N . LEU B 2 148 ? 247.559 236.894 232.814 1.00 31.88 149 LEU B N 1
ATOM 3246 C CA . LEU B 2 148 ? 247.950 238.173 233.401 1.00 31.93 149 LEU B CA 1
ATOM 3247 C C . LEU B 2 148 ? 246.810 239.178 233.328 1.00 31.29 149 LEU B C 1
ATOM 3248 O O . LEU B 2 148 ? 246.616 239.972 234.256 1.00 30.24 149 LEU B O 1
ATOM 3253 N N . SER B 2 149 ? 246.065 239.184 232.225 1.00 31.63 150 SER B N 1
ATOM 3254 C CA . SER B 2 149 ? 244.924 240.087 232.129 1.00 32.78 150 SER B CA 1
ATOM 3255 C C . SER B 2 149 ? 243.883 239.764 233.198 1.00 33.57 150 SER B C 1
ATOM 3256 O O . SER B 2 149 ? 243.221 240.671 233.706 1.00 35.14 150 SER B O 1
ATOM 3259 N N . ASN B 2 150 ? 243.765 238.496 233.591 1.00 35.10 151 ASN B N 1
ATOM 3260 C CA . ASN B 2 150 ? 242.855 238.155 234.688 1.00 35.74 151 ASN B CA 1
ATOM 3261 C C . ASN B 2 150 ? 243.192 238.924 235.966 1.00 35.32 151 ASN B C 1
ATOM 3262 O O . ASN B 2 150 ? 242.310 239.148 236.799 1.00 35.10 151 ASN B O 1
ATOM 3267 N N . TYR B 2 151 ? 244.455 239.304 236.163 1.00 35.68 152 TYR B N 1
ATOM 3268 C CA . TYR B 2 151 ? 244.839 239.974 237.402 1.00 37.19 152 TYR B CA 1
ATOM 3269 C C . TYR B 2 151 ? 244.445 241.450 237.441 1.00 37.86 152 TYR B C 1
ATOM 3270 O O . TYR B 2 151 ? 244.118 241.956 238.519 1.00 37.23 152 TYR B O 1
ATOM 3279 N N . GLY B 2 152 ? 244.475 242.158 236.315 1.00 36.79 153 GLY B N 1
ATOM 3280 C CA . GLY B 2 152 ? 244.336 243.603 236.367 1.00 38.11 153 GLY B CA 1
ATOM 3281 C C . GLY B 2 152 ? 243.450 244.242 235.315 1.00 38.36 153 GLY B C 1
ATOM 3282 O O . GLY B 2 152 ? 243.501 245.460 235.132 1.00 40.68 153 GLY B O 1
ATOM 3283 N N . LYS B 2 153 ? 242.611 243.462 234.642 1.00 38.42 154 LYS B N 1
ATOM 3284 C CA . LYS B 2 153 ? 241.697 244.032 233.662 1.00 39.53 154 LYS B CA 1
ATOM 3285 C C . LYS B 2 153 ? 240.658 244.913 234.347 1.00 38.83 154 LYS B C 1
ATOM 3286 O O . LYS B 2 153 ? 240.112 244.562 235.395 1.00 38.47 154 LYS B O 1
ATOM 3292 N N . GLN B 2 154 ? 240.393 246.072 233.750 1.00 38.78 155 GLN B N 1
ATOM 3293 C CA . GLN B 2 154 ? 239.417 247.006 234.289 1.00 39.33 155 GLN B CA 1
ATOM 3294 C C . GLN B 2 154 ? 238.110 247.020 233.513 1.00 41.08 155 GLN B C 1
ATOM 3295 O O . GLN B 2 154 ? 237.106 247.512 234.032 1.00 42.72 155 GLN B O 1
ATOM 3301 N N . LEU B 2 155 ? 238.103 246.499 232.292 1.00 44.36 156 LEU B N 1
ATOM 3302 C CA . LEU B 2 155 ? 236.908 246.377 231.471 1.00 46.75 156 LEU B CA 1
ATOM 3303 C C . LEU B 2 155 ? 236.693 244.914 231.108 1.00 48.52 156 LEU B C 1
ATOM 3304 O O . LEU B 2 155 ? 237.654 244.189 230.844 1.00 50.59 156 LEU B O 1
ATOM 3309 N N . GLY B 2 156 ? 235.438 244.484 231.105 1.00 49.63 157 GLY B N 1
ATOM 3310 C CA . GLY B 2 156 ? 235.098 243.129 230.723 1.00 50.12 157 GLY B CA 1
ATOM 3311 C C . GLY B 2 156 ? 235.082 242.159 231.884 1.00 50.37 157 GLY B C 1
ATOM 3312 O O . GLY B 2 156 ? 235.322 242.499 233.045 1.00 51.93 157 GLY B O 1
ATOM 3313 N N . GLU B 2 157 ? 234.801 240.906 231.545 1.00 49.82 158 GLU B N 1
ATOM 3314 C CA . GLU B 2 157 ? 234.699 239.830 232.516 1.00 49.90 158 GLU B CA 1
ATOM 3315 C C . GLU B 2 157 ? 235.968 238.987 232.531 1.00 44.65 158 GLU B C 1
ATOM 3316 O O . GLU B 2 157 ? 236.645 238.829 231.515 1.00 44.47 158 GLU B O 1
ATOM 3322 N N . VAL B 2 158 ? 236.277 238.441 233.702 1.00 41.36 159 VAL B N 1
ATOM 3323 C CA . VAL B 2 158 ? 237.439 237.579 233.881 1.00 40.13 159 VAL B CA 1
ATOM 3324 C C . VAL B 2 158 ? 237.162 236.195 233.302 1.00 39.27 159 VAL B C 1
ATOM 3325 O O . VAL B 2 158 ? 236.016 235.842 233.015 1.00 38.81 159 VAL B O 1
ATOM 3329 N N . THR B 2 159 ? 238.205 235.387 233.170 1.00 40.36 160 THR B N 1
ATOM 3330 C CA . THR B 2 159 ? 238.090 234.045 232.620 1.00 41.80 160 THR B CA 1
ATOM 3331 C C . THR B 2 159 ? 238.168 233.029 233.753 1.00 40.58 160 THR B C 1
ATOM 3332 O O . THR B 2 159 ? 239.090 233.075 234.573 1.00 42.05 160 THR B O 1
ATOM 3336 N N . LEU B 2 160 ? 237.203 232.114 233.791 1.00 38.79 161 LEU B N 1
ATOM 3337 C CA . LEU B 2 160 ? 237.102 231.123 234.848 1.00 38.14 161 LEU B CA 1
ATOM 3338 C C . LEU B 2 160 ? 237.201 229.718 234.259 1.00 35.94 161 LEU B C 1
ATOM 3339 O O . LEU B 2 160 ? 236.861 229.507 233.096 1.00 37.52 161 LEU B O 1
ATOM 3344 N N . PRO B 2 161 ? 237.691 228.745 235.034 1.00 36.25 162 PRO B N 1
ATOM 3345 C CA . PRO B 2 161 ? 237.904 227.406 234.480 1.00 36.29 162 PRO B CA 1
ATOM 3346 C C . PRO B 2 161 ? 236.599 226.745 234.075 1.00 35.59 162 PRO B C 1
ATOM 3347 O O . PRO B 2 161 ? 235.544 226.997 234.681 1.00 36.04 162 PRO B O 1
ATOM 3351 N N . PRO B 2 162 ? 236.624 225.870 233.062 1.00 36.13 163 PRO B N 1
ATOM 3352 C CA . PRO B 2 162 ? 235.380 225.213 232.632 1.00 36.23 163 PRO B CA 1
ATOM 3353 C C . PRO B 2 162 ? 234.794 224.259 233.668 1.00 34.97 163 PRO B C 1
ATOM 3354 O O . PRO B 2 162 ? 233.624 223.886 233.541 1.00 35.74 163 PRO B O 1
ATOM 3358 N N . SER B 2 163 ? 235.569 223.820 234.659 1.00 34.74 164 SER B N 1
ATOM 3359 C CA . SER B 2 163 ? 235.035 222.902 235.656 1.00 34.79 164 SER B CA 1
ATOM 3360 C C . SER B 2 163 ? 234.037 223.582 236.594 1.00 34.59 164 SER B C 1
ATOM 3361 O O . SER B 2 163 ? 233.270 222.887 237.267 1.00 33.53 164 SER B O 1
ATOM 3364 N N . LEU B 2 164 ? 234.017 224.908 236.633 1.00 33.30 165 LEU B N 1
ATOM 3365 C CA . LEU B 2 164 ? 233.104 225.637 237.505 1.00 32.74 165 LEU B CA 1
ATOM 3366 C C . LEU B 2 164 ? 231.679 225.551 236.965 1.00 32.41 165 LEU B C 1
ATOM 3367 O O . LEU B 2 164 ? 231.426 226.004 235.845 1.00 33.97 165 LEU B O 1
ATOM 3372 N N . PRO B 2 165 ? 230.725 225.017 237.723 1.00 32.29 166 PRO B N 1
ATOM 3373 C CA . PRO B 2 165 ? 229.367 224.838 237.189 1.00 33.42 166 PRO B CA 1
ATOM 3374 C C . PRO B 2 165 ? 228.683 226.151 236.835 1.00 34.59 166 PRO B C 1
ATOM 3375 O O . PRO B 2 165 ? 228.859 227.172 237.501 1.00 34.87 166 PRO B O 1
ATOM 3379 N N . GLU B 2 166 ? 227.852 226.097 235.793 1.00 37.18 167 GLU B N 1
ATOM 3380 C CA . GLU B 2 166 ? 227.115 227.285 235.376 1.00 39.20 167 GLU B CA 1
ATOM 3381 C C . GLU B 2 166 ? 226.177 227.760 236.476 1.00 37.59 167 GLU B C 1
ATOM 3382 O O . GLU B 2 166 ? 225.987 228.968 236.658 1.00 37.09 167 GLU B O 1
ATOM 3388 N N . LYS B 2 167 ? 225.583 226.825 237.214 1.00 37.44 168 LYS B N 1
ATOM 3389 C CA . LYS B 2 167 ? 224.676 227.202 238.290 1.00 38.43 168 LYS B CA 1
ATOM 3390 C C . LYS B 2 167 ? 225.404 227.988 239.372 1.00 35.89 168 LYS B C 1
ATOM 3391 O O . LYS B 2 167 ? 224.861 228.953 239.915 1.00 36.90 168 LYS B O 1
ATOM 3397 N N . ARG B 2 168 ? 226.629 227.583 239.710 1.00 32.06 169 ARG B N 1
ATOM 3398 C CA . ARG B 2 168 ? 227.398 228.318 240.709 1.00 31.13 169 ARG B CA 1
ATOM 3399 C C . ARG B 2 168 ? 227.712 229.736 240.236 1.00 31.10 169 ARG B C 1
ATOM 3400 O O . ARG B 2 168 ? 227.620 230.690 241.014 1.00 30.10 169 ARG B O 1
ATOM 3408 N N . LYS B 2 169 ? 228.066 229.897 238.962 1.00 32.94 170 LYS B N 1
ATOM 3409 C CA . LYS B 2 169 ? 228.318 231.236 238.439 1.00 35.62 170 LYS B CA 1
ATOM 3410 C C . LYS B 2 169 ? 227.057 232.092 238.474 1.00 36.12 170 LYS B C 1
ATOM 3411 O O . LYS B 2 169 ? 227.107 233.267 238.854 1.00 36.40 170 LYS B O 1
ATOM 3417 N N . GLU B 2 170 ? 225.913 231.515 238.105 1.00 36.63 171 GLU B N 1
ATOM 3418 C CA . GLU B 2 170 ? 224.667 232.277 238.146 1.00 38.66 171 GLU B CA 1
ATOM 3419 C C . GLU B 2 170 ? 224.289 232.661 239.575 1.00 36.85 171 GLU B C 1
ATOM 3420 O O . GLU B 2 170 ? 223.811 233.774 239.823 1.00 36.87 171 GLU B O 1
ATOM 3426 N N . LEU B 2 171 ? 224.497 231.754 240.527 1.00 33.88 172 LEU B N 1
ATOM 3427 C CA . LEU B 2 171 ? 224.247 232.084 241.921 1.00 32.48 172 LEU B CA 1
ATOM 3428 C C . LEU B 2 171 ? 225.146 233.225 242.385 1.00 31.81 172 LEU B C 1
ATOM 3429 O O . LEU B 2 171 ? 224.681 234.153 243.050 1.00 30.46 172 LEU B O 1
ATOM 3434 N N . TRP B 2 172 ? 226.424 233.192 242.002 1.00 30.47 173 TRP B N 1
ATOM 3435 C CA . TRP B 2 172 ? 227.336 234.280 242.344 1.00 30.77 173 TRP B CA 1
ATOM 3436 C C . TRP B 2 172 ? 226.870 235.607 241.753 1.00 32.48 173 TRP B C 1
ATOM 3437 O O . TRP B 2 172 ? 226.884 236.636 242.437 1.00 31.63 173 TRP B O 1
ATOM 3448 N N . ARG B 2 173 ? 226.449 235.598 240.485 1.00 35.18 174 ARG B N 1
ATOM 3449 C CA . ARG B 2 173 ? 225.980 236.823 239.842 1.00 38.16 174 ARG B CA 1
ATOM 3450 C C . ARG B 2 173 ? 224.746 237.374 240.543 1.00 39.71 174 ARG B C 1
ATOM 3451 O O . ARG B 2 173 ? 224.650 238.581 240.786 1.00 41.66 174 ARG B O 1
ATOM 3459 N N . LYS B 2 174 ? 223.803 236.505 240.900 1.00 40.95 175 LYS B N 1
ATOM 3460 C CA . LYS B 2 174 ? 222.613 236.972 241.603 1.00 42.59 175 LYS B CA 1
ATOM 3461 C C . LYS B 2 174 ? 222.975 237.518 242.978 1.00 40.52 175 LYS B C 1
ATOM 3462 O O . LYS B 2 174 ? 222.388 238.503 243.433 1.00 42.80 175 LYS B O 1
ATOM 3468 N N . LEU B 2 175 ? 223.927 236.888 243.661 1.00 39.08 176 LEU B N 1
ATOM 3469 C CA . LEU B 2 175 ? 224.301 237.340 244.993 1.00 37.85 176 LEU B CA 1
ATOM 3470 C C . LEU B 2 175 ? 225.132 238.620 244.967 1.00 37.11 176 LEU B C 1
ATOM 3471 O O . LEU B 2 175 ? 225.180 239.328 245.975 1.00 37.91 176 LEU B O 1
ATOM 3476 N N . GLY B 2 176 ? 225.772 238.938 243.848 1.00 36.23 177 GLY B N 1
ATOM 3477 C CA . GLY B 2 176 ? 226.641 240.092 243.777 1.00 35.41 177 GLY B CA 1
ATOM 3478 C C . GLY B 2 176 ? 228.084 239.838 244.157 1.00 34.82 177 GLY B C 1
ATOM 3479 O O . GLY B 2 176 ? 228.784 240.789 244.516 1.00 37.28 177 GLY B O 1
ATOM 3480 N N . VAL B 2 177 ? 228.542 238.588 244.137 1.00 32.13 178 VAL B N 1
ATOM 3481 C CA . VAL B 2 177 ? 229.914 238.245 244.496 1.00 30.95 178 VAL B CA 1
ATOM 3482 C C . VAL B 2 177 ? 230.690 237.703 243.305 1.00 29.32 178 VAL B C 1
ATOM 3483 O O . VAL B 2 177 ? 231.765 237.127 243.488 1.00 29.61 178 VAL B O 1
ATOM 3487 N N . TYR B 2 178 ? 230.180 237.877 242.095 1.00 28.61 179 TYR B N 1
ATOM 3488 C CA . TYR B 2 178 ? 230.875 237.374 240.923 1.00 29.84 179 TYR B CA 1
ATOM 3489 C C . TYR B 2 178 ? 232.222 238.078 240.784 1.00 29.08 179 TYR B C 1
ATOM 3490 O O . TYR B 2 178 ? 232.277 239.312 240.820 1.00 30.32 179 TYR B O 1
ATOM 3499 N N . PRO B 2 179 ? 233.323 237.339 240.683 1.00 30.05 180 PRO B N 1
ATOM 3500 C CA . PRO B 2 179 ? 234.649 237.957 240.792 1.00 30.66 180 PRO B CA 1
ATOM 3501 C C . PRO B 2 179 ? 234.990 238.884 239.634 1.00 31.37 180 PRO B C 1
ATOM 3502 O O . PRO B 2 179 ? 234.587 238.683 238.488 1.00 31.65 180 PRO B O 1
ATOM 3506 N N . ARG B 2 180 ? 235.790 239.888 239.958 1.00 33.28 181 ARG B N 1
ATOM 3507 C CA . ARG B 2 180 ? 236.473 240.763 239.021 1.00 34.18 181 ARG B CA 1
ATOM 3508 C C . ARG B 2 180 ? 237.967 240.433 239.065 1.00 32.71 181 ARG B C 1
ATOM 3509 O O . ARG B 2 180 ? 238.376 239.420 239.635 1.00 32.64 181 ARG B O 1
ATOM 3517 N N . ALA B 2 181 ? 238.779 241.267 238.420 1.00 31.33 182 ALA B N 1
ATOM 3518 C CA . ALA B 2 181 ? 240.225 241.079 238.439 1.00 31.36 182 ALA B CA 1
ATOM 3519 C C . ALA B 2 181 ? 240.750 241.027 239.876 1.00 30.84 182 ALA B C 1
ATOM 3520 O O . ALA B 2 181 ? 240.261 241.737 240.759 1.00 30.44 182 ALA B O 1
ATOM 3522 N N . VAL B 2 182 ? 241.755 240.171 240.103 1.00 31.15 183 VAL B N 1
ATOM 3523 C CA . VAL B 2 182 ? 242.150 239.812 241.468 1.00 32.40 183 VAL B CA 1
ATOM 3524 C C . VAL B 2 182 ? 242.627 241.039 242.243 1.00 32.54 183 VAL B C 1
ATOM 3525 O O . VAL B 2 182 ? 242.141 241.331 243.346 1.00 32.00 183 VAL B O 1
ATOM 3529 N N . ASP B 2 183 ? 243.570 241.786 241.668 1.00 32.88 184 ASP B N 1
ATOM 3530 C CA . ASP B 2 183 ? 244.098 242.961 242.357 1.00 35.25 184 ASP B CA 1
ATOM 3531 C C . ASP B 2 183 ? 243.013 244.009 242.575 1.00 33.43 184 ASP B C 1
ATOM 3532 O O . ASP B 2 183 ? 242.998 244.678 243.612 1.00 33.85 184 ASP B O 1
ATOM 3537 N N . ARG B 2 184 ? 242.075 244.125 241.635 1.00 32.98 185 ARG B N 1
ATOM 3538 C CA . ARG B 2 184 ? 240.950 245.035 241.801 1.00 33.46 185 ARG B CA 1
ATOM 3539 C C . ARG B 2 184 ? 240.109 244.661 243.020 1.00 32.96 185 ARG B C 1
ATOM 3540 O O . ARG B 2 184 ? 239.691 245.535 243.778 1.00 32.68 185 ARG B O 1
ATOM 3548 N N . GLU B 2 185 ? 239.870 243.367 243.236 1.00 32.86 186 GLU B N 1
ATOM 3549 C CA . GLU B 2 185 ? 239.062 242.947 244.380 1.00 33.08 186 GLU B CA 1
ATOM 3550 C C . GLU B 2 185 ? 239.804 243.158 245.696 1.00 30.72 186 GLU B C 1
ATOM 3551 O O . GLU B 2 185 ? 239.196 243.559 246.697 1.00 30.50 186 GLU B O 1
ATOM 3557 N N . ILE B 2 186 ? 241.114 242.903 245.712 1.00 28.86 187 ILE B N 1
ATOM 3558 C CA . ILE B 2 186 ? 241.904 243.201 246.908 1.00 28.95 187 ILE B CA 1
ATOM 3559 C C . ILE B 2 186 ? 241.816 244.690 247.235 1.00 28.32 187 ILE B C 1
ATOM 3560 O O . ILE B 2 186 ? 241.621 245.088 248.394 1.00 27.62 187 ILE B O 1
ATOM 3565 N N . ALA B 2 187 ? 241.981 245.533 246.216 1.00 27.78 188 ALA B N 1
ATOM 3566 C CA . ALA B 2 187 ? 241.890 246.973 246.431 1.00 28.37 188 ALA B CA 1
ATOM 3567 C C . ALA B 2 187 ? 240.498 247.374 246.905 1.00 27.42 188 ALA B C 1
ATOM 3568 O O . ALA B 2 187 ? 240.367 248.226 247.783 1.00 27.26 188 ALA B O 1
ATOM 3570 N N . ALA B 2 188 ? 239.453 246.746 246.364 1.00 27.39 189 ALA B N 1
ATOM 3571 C CA . ALA B 2 188 ? 238.094 247.063 246.796 1.00 27.74 189 ALA B CA 1
ATOM 3572 C C . ALA B 2 188 ? 237.898 246.741 248.270 1.00 28.02 189 ALA B C 1
ATOM 3573 O O . ALA B 2 188 ? 237.347 247.555 249.018 1.00 28.54 189 ALA B O 1
ATOM 3575 N N . VAL B 2 189 ? 238.379 245.580 248.714 1.00 28.07 190 VAL B N 1
ATOM 3576 C CA . VAL B 2 189 ? 238.257 245.226 250.126 1.00 28.15 190 VAL B CA 1
ATOM 3577 C C . VAL B 2 189 ? 239.013 246.230 250.989 1.00 28.27 190 VAL B C 1
ATOM 3578 O O . VAL B 2 189 ? 238.492 246.729 251.992 1.00 27.73 190 VAL B O 1
ATOM 3582 N N . MET B 2 190 ? 240.247 246.557 250.602 1.00 29.39 191 MET B N 1
ATOM 3583 C CA . MET B 2 190 ? 241.029 247.505 251.394 1.00 30.56 191 MET B CA 1
ATOM 3584 C C . MET B 2 190 ? 240.365 248.880 251.441 1.00 30.86 191 MET B C 1
ATOM 3585 O O . MET B 2 190 ? 240.381 249.551 252.480 1.00 30.63 191 MET B O 1
ATOM 3590 N N . HIS B 2 191 ? 239.765 249.310 250.335 1.00 30.04 192 HIS B N 1
ATOM 3591 C CA . HIS B 2 191 ? 239.051 250.580 250.313 1.00 30.46 192 HIS B CA 1
ATOM 3592 C C . HIS B 2 191 ? 237.834 250.568 251.231 1.00 28.33 192 HIS B C 1
ATOM 3593 O O . HIS B 2 191 ? 237.637 251.492 252.023 1.00 28.76 192 HIS B O 1
ATOM 3600 N N . SER B 2 192 ? 237.035 249.507 251.181 1.00 26.76 193 SER B N 1
ATOM 3601 C CA . SER B 2 192 ? 235.805 249.499 251.961 1.00 26.24 193 SER B CA 1
ATOM 3602 C C . SER B 2 192 ? 236.048 249.331 253.455 1.00 25.45 193 SER B C 1
ATOM 3603 O O . SER B 2 192 ? 235.159 249.663 254.239 1.00 25.93 193 SER B O 1
ATOM 3606 N N . THR B 2 193 ? 237.197 248.798 253.873 1.00 25.13 194 THR B N 1
ATOM 3607 C CA . THR B 2 193 ? 237.506 248.759 255.297 1.00 25.40 194 THR B CA 1
ATOM 3608 C C . THR B 2 193 ? 238.075 250.076 255.834 1.00 25.01 194 THR B C 1
ATOM 3609 O O . THR B 2 193 ? 238.272 250.193 257.044 1.00 25.05 194 THR B O 1
ATOM 3613 N N . HIS B 2 194 ? 238.361 251.053 254.973 1.00 25.10 195 HIS B N 1
ATOM 3614 C CA . HIS B 2 194 ? 238.887 252.341 255.418 1.00 24.08 195 HIS B CA 1
ATOM 3615 C C . HIS B 2 194 ? 237.882 253.055 256.326 1.00 22.91 195 HIS B C 1
ATOM 3616 O O . HIS B 2 194 ? 236.672 252.874 256.199 1.00 23.02 195 HIS B O 1
ATOM 3623 N N . ILE B 2 195 ? 238.392 253.885 257.244 1.00 22.71 196 ILE B N 1
ATOM 3624 C CA . ILE B 2 195 ? 237.518 254.554 258.208 1.00 22.61 196 ILE B CA 1
ATOM 3625 C C . ILE B 2 195 ? 236.405 255.272 257.455 1.00 22.33 196 ILE B C 1
ATOM 3626 O O . ILE B 2 195 ? 236.645 255.917 256.432 1.00 22.35 196 ILE B O 1
ATOM 3631 N N . GLY B 2 196 ? 235.176 255.097 257.915 1.00 22.07 197 GLY B N 1
ATOM 3632 C CA . GLY B 2 196 ? 234.055 255.819 257.353 1.00 22.60 197 GLY B CA 1
ATOM 3633 C C . GLY B 2 196 ? 233.624 255.351 255.984 1.00 23.61 197 GLY B C 1
ATOM 3634 O O . GLY B 2 196 ? 233.023 256.125 255.243 1.00 22.98 197 GLY B O 1
ATOM 3635 N N . CYS B 2 197 ? 233.877 254.085 255.636 1.00 24.54 198 CYS B N 1
ATOM 3636 C CA . CYS B 2 197 ? 233.339 253.534 254.408 1.00 26.51 198 CYS B CA 1
ATOM 3637 C C . CYS B 2 197 ? 232.221 252.572 254.749 1.00 26.14 198 CYS B C 1
ATOM 3638 O O . CYS B 2 197 ? 231.081 253.008 254.979 1.00 27.24 198 CYS B O 1
ATOM 3641 N N . ASN B 2 198 ? 232.493 251.287 254.910 1.00 27.18 199 ASN B N 1
ATOM 3642 C CA . ASN B 2 198 ? 231.463 250.269 254.987 1.00 27.98 199 ASN B CA 1
ATOM 3643 C C . ASN B 2 198 ? 231.274 249.915 256.449 1.00 27.07 199 ASN B C 1
ATOM 3644 O O . ASN B 2 198 ? 232.241 249.603 257.147 1.00 27.90 199 ASN B O 1
ATOM 3649 N N . ALA B 2 199 ? 230.040 250.020 256.913 1.00 26.70 200 ALA B N 1
ATOM 3650 C CA . ALA B 2 199 ? 229.667 249.757 258.295 1.00 26.95 200 ALA B CA 1
ATOM 3651 C C . ALA B 2 199 ? 228.420 248.890 258.331 1.00 27.80 200 ALA B C 1
ATOM 3652 O O . ALA B 2 199 ? 227.434 249.185 259.008 1.00 28.55 200 ALA B O 1
ATOM 3654 N N . ASP B 2 200 ? 228.446 247.823 257.533 1.00 28.99 201 ASP B N 1
ATOM 3655 C CA . ASP B 2 200 ? 227.368 246.842 257.457 1.00 29.47 201 ASP B CA 1
ATOM 3656 C C . ASP B 2 200 ? 227.988 245.461 257.289 1.00 27.95 201 ASP B C 1
ATOM 3657 O O . ASP B 2 200 ? 228.636 245.200 256.274 1.00 27.06 201 ASP B O 1
ATOM 3662 N N . ALA B 2 201 ? 227.760 244.575 258.262 1.00 28.00 202 ALA B N 1
ATOM 3663 C CA . ALA B 2 201 ? 228.479 243.303 258.314 1.00 28.84 202 ALA B CA 1
ATOM 3664 C C . ALA B 2 201 ? 228.181 242.421 257.099 1.00 28.62 202 ALA B C 1
ATOM 3665 O O . ALA B 2 201 ? 229.091 241.791 256.550 1.00 28.01 202 ALA B O 1
ATOM 3667 N N . GLU B 2 202 ? 226.919 242.352 256.668 1.00 29.06 203 GLU B N 1
ATOM 3668 C CA . GLU B 2 202 ? 226.573 241.461 255.559 1.00 31.65 203 GLU B CA 1
ATOM 3669 C C . GLU B 2 202 ? 227.297 241.866 254.281 1.00 29.41 203 GLU B C 1
ATOM 3670 O O . GLU B 2 202 ? 227.866 241.020 253.578 1.00 29.80 203 GLU B O 1
ATOM 3676 N N . ALA B 2 203 ? 227.281 243.161 253.967 1.00 27.58 204 ALA B N 1
ATOM 3677 C CA . ALA B 2 203 ? 227.959 243.646 252.769 1.00 27.05 204 ALA B CA 1
ATOM 3678 C C . ALA B 2 203 ? 229.464 243.426 252.863 1.00 25.25 204 ALA B C 1
ATOM 3679 O O . ALA B 2 203 ? 230.112 243.090 251.867 1.00 26.23 204 ALA B O 1
ATOM 3681 N N . MET B 2 204 ? 230.036 243.603 254.052 1.00 25.34 205 MET B N 1
ATOM 3682 C CA . MET B 2 204 ? 231.467 243.382 254.226 1.00 25.71 205 MET B CA 1
ATOM 3683 C C . MET B 2 204 ? 231.837 241.921 253.971 1.00 25.50 205 MET B C 1
ATOM 3684 O O . MET B 2 204 ? 232.813 241.627 253.269 1.00 26.58 205 MET B O 1
ATOM 3689 N N . ILE B 2 205 ? 231.054 240.989 254.521 1.00 25.57 206 ILE B N 1
ATOM 3690 C CA . ILE B 2 205 ? 231.307 239.566 254.303 1.00 26.55 206 ILE B CA 1
ATOM 3691 C C . ILE B 2 205 ? 231.163 239.216 252.827 1.00 27.07 206 ILE B C 1
ATOM 3692 O O . ILE B 2 205 ? 231.935 238.416 252.288 1.00 26.55 206 ILE B O 1
ATOM 3697 N N . LYS B 2 206 ? 230.159 239.787 252.158 1.00 27.32 207 LYS B N 1
ATOM 3698 C CA . LYS B 2 206 ? 229.987 239.517 250.732 1.00 28.76 207 LYS B CA 1
ATOM 3699 C C . LYS B 2 206 ? 231.166 240.041 249.919 1.00 28.55 207 LYS B C 1
ATOM 3700 O O . LYS B 2 206 ? 231.627 239.371 248.988 1.00 29.28 207 LYS B O 1
ATOM 3706 N N . MET B 2 207 ? 231.685 241.221 250.270 1.00 28.98 208 MET B N 1
ATOM 3707 C CA . MET B 2 207 ? 232.877 241.715 249.584 1.00 29.95 208 MET B CA 1
ATOM 3708 C C . MET B 2 207 ? 234.063 240.780 249.810 1.00 28.29 208 MET B C 1
ATOM 3709 O O . MET B 2 207 ? 234.845 240.530 248.886 1.00 28.71 208 MET B O 1
ATOM 3714 N N . SER B 2 208 ? 234.222 240.264 251.032 1.00 27.89 209 SER B N 1
ATOM 3715 C CA . SER B 2 208 ? 235.326 239.340 251.305 1.00 28.58 209 SER B CA 1
ATOM 3716 C C . SER B 2 208 ? 235.174 238.032 250.518 1.00 27.79 209 SER B C 1
ATOM 3717 O O . SER B 2 208 ? 236.159 237.494 250.003 1.00 27.44 209 SER B O 1
ATOM 3720 N N . MET B 2 209 ? 233.948 237.513 250.408 1.00 26.58 210 MET B N 1
ATOM 3721 C CA . MET B 2 209 ? 233.710 236.323 249.588 1.00 27.21 210 MET B CA 1
ATOM 3722 C C . MET B 2 209 ? 234.063 236.590 248.129 1.00 27.54 210 MET B C 1
ATOM 3723 O O . MET B 2 209 ? 234.711 235.762 247.471 1.00 27.82 210 MET B O 1
ATOM 3728 N N . ARG B 2 210 ? 233.643 237.745 247.615 1.00 27.91 211 ARG B N 1
ATOM 3729 C CA . ARG B 2 210 ? 233.957 238.116 246.242 1.00 29.52 211 ARG B CA 1
ATOM 3730 C C . ARG B 2 210 ? 235.466 238.156 246.032 1.00 28.30 211 ARG B C 1
ATOM 3731 O O . ARG B 2 210 ? 235.977 237.596 245.057 1.00 28.23 211 ARG B O 1
ATOM 3739 N N . CYS B 2 211 ? 236.198 238.742 246.985 1.00 26.67 212 CYS B N 1
ATOM 3740 C CA . CYS B 2 211 ? 237.654 238.776 246.891 1.00 26.14 212 CYS B CA 1
ATOM 3741 C C . CYS B 2 211 ? 238.253 237.371 246.930 1.00 25.34 212 CYS B C 1
ATOM 3742 O O . CYS B 2 211 ? 239.164 237.062 246.158 1.00 24.87 212 CYS B O 1
ATOM 3745 N N . SER B 2 212 ? 237.756 236.505 247.818 1.00 24.64 213 SER B N 1
ATOM 3746 C CA . SER B 2 212 ? 238.332 235.166 247.943 1.00 25.30 213 SER B CA 1
ATOM 3747 C C . SER B 2 212 ? 238.110 234.326 246.685 1.00 25.56 213 SER B C 1
ATOM 3748 O O . SER B 2 212 ? 238.934 233.459 246.367 1.00 26.00 213 SER B O 1
ATOM 3751 N N . LEU B 2 213 ? 237.028 234.587 245.947 1.00 25.95 214 LEU B N 1
ATOM 3752 C CA . LEU B 2 213 ? 236.793 233.850 244.703 1.00 26.39 214 LEU B CA 1
ATOM 3753 C C . LEU B 2 213 ? 237.911 234.078 243.687 1.00 28.13 214 LEU B C 1
ATOM 3754 O O . LEU B 2 213 ? 238.275 233.159 242.944 1.00 28.50 214 LEU B O 1
ATOM 3759 N N . THR B 2 214 ? 238.436 235.304 243.609 1.00 29.84 215 THR B N 1
ATOM 3760 C CA . THR B 2 214 ? 239.564 235.584 242.723 1.00 30.93 215 THR B CA 1
ATOM 3761 C C . THR B 2 214 ? 240.815 234.820 243.142 1.00 32.40 215 THR B C 1
ATOM 3762 O O . THR B 2 214 ? 241.734 234.664 242.333 1.00 32.14 215 THR B O 1
ATOM 3766 N N . ASP B 2 215 ? 240.903 234.408 244.404 1.00 33.67 216 ASP B N 1
ATOM 3767 C CA . ASP B 2 215 ? 241.989 233.531 244.822 1.00 36.04 216 ASP B CA 1
ATOM 3768 C C . ASP B 2 215 ? 241.717 232.096 244.374 1.00 35.34 216 ASP B C 1
ATOM 3769 O O . ASP B 2 215 ? 242.507 231.502 243.633 1.00 35.77 216 ASP B O 1
ATOM 3774 N N . GLY B 2 216 ? 240.577 231.543 244.789 1.00 33.04 217 GLY B N 1
ATOM 3775 C CA . GLY B 2 216 ? 240.322 230.126 244.571 1.00 32.32 217 GLY B CA 1
ATOM 3776 C C . GLY B 2 216 ? 240.266 229.743 243.103 1.00 31.69 217 GLY B C 1
ATOM 3777 O O . GLY B 2 216 ? 240.913 228.789 242.669 1.00 30.96 217 GLY B O 1
ATOM 3778 N N . TRP B 2 217 ? 239.531 230.515 242.308 1.00 30.43 218 TRP B N 1
ATOM 3779 C CA . TRP B 2 217 ? 239.256 230.132 240.935 1.00 29.85 218 TRP B CA 1
ATOM 3780 C C . TRP B 2 217 ? 240.138 230.835 239.910 1.00 30.47 218 TRP B C 1
ATOM 3781 O O . TRP B 2 217 ? 240.101 230.452 238.739 1.00 30.12 218 TRP B O 1
ATOM 3792 N N . MET B 2 218 ? 240.864 231.891 240.284 1.00 31.97 219 MET B N 1
ATOM 3793 C CA . MET B 2 218 ? 241.722 232.579 239.324 1.00 33.36 219 MET B CA 1
ATOM 3794 C C . MET B 2 218 ? 243.192 232.501 239.712 1.00 33.52 219 MET B C 1
ATOM 3795 O O . MET B 2 218 ? 243.985 231.930 238.965 1.00 33.39 219 MET B O 1
ATOM 3800 N N . GLY B 2 219 ? 243.569 232.997 240.892 1.00 34.22 220 GLY B N 1
ATOM 3801 C CA . GLY B 2 219 ? 244.967 233.049 241.276 1.00 34.78 220 GLY B CA 1
ATOM 3802 C C . GLY B 2 219 ? 245.607 231.692 241.504 1.00 35.44 220 GLY B C 1
ATOM 3803 O O . GLY B 2 219 ? 246.582 231.328 240.840 1.00 35.90 220 GLY B O 1
ATOM 3804 N N . SER B 2 220 ? 245.070 230.947 242.476 1.00 34.93 221 SER B N 1
ATOM 3805 C CA . SER B 2 220 ? 245.593 229.618 242.776 1.00 34.90 221 SER B CA 1
ATOM 3806 C C . SER B 2 220 ? 245.422 228.674 241.593 1.00 32.72 221 SER B C 1
ATOM 3807 O O . SER B 2 220 ? 246.309 227.869 241.299 1.00 32.35 221 SER B O 1
ATOM 3810 N N . PHE B 2 221 ? 244.286 228.770 240.900 1.00 32.18 222 PHE B N 1
ATOM 3811 C CA . PHE B 2 221 ? 244.013 227.893 239.768 1.00 32.92 222 PHE B CA 1
ATOM 3812 C C . PHE B 2 221 ? 245.023 228.117 238.646 1.00 34.25 222 PHE B C 1
ATOM 3813 O O . PHE B 2 221 ? 245.592 227.163 238.103 1.00 34.18 222 PHE B O 1
ATOM 3821 N N . MET B 2 222 ? 245.238 229.379 238.273 1.00 35.69 223 MET B N 1
ATOM 3822 C CA . MET B 2 222 ? 246.188 229.685 237.214 1.00 37.29 223 MET B CA 1
ATOM 3823 C C . MET B 2 222 ? 247.608 229.341 237.637 1.00 35.10 223 MET B C 1
ATOM 3824 O O . MET B 2 222 ? 248.379 228.800 236.840 1.00 34.53 223 MET B O 1
ATOM 3829 N N . GLY B 2 223 ? 247.959 229.609 238.895 1.00 32.90 224 GLY B N 1
ATOM 3830 C CA . GLY B 2 223 ? 249.278 229.228 239.363 1.00 32.19 224 GLY B CA 1
ATOM 3831 C C . GLY B 2 223 ? 249.513 227.737 239.238 1.00 32.15 224 GLY B C 1
ATOM 3832 O O . GLY B 2 223 ? 250.532 227.299 238.700 1.00 32.27 224 GLY B O 1
ATOM 3833 N N . THR B 2 224 ? 248.540 226.940 239.684 1.00 30.47 225 THR B N 1
ATOM 3834 C CA . THR B 2 224 ? 248.663 225.490 239.605 1.00 30.29 225 THR B CA 1
ATOM 3835 C C . THR B 2 224 ? 248.770 225.017 238.159 1.00 29.77 225 THR B C 1
ATOM 3836 O O . THR B 2 224 ? 249.658 224.230 237.820 1.00 29.72 225 THR B O 1
ATOM 3840 N N . GLU B 2 225 ? 247.883 225.497 237.282 1.00 29.67 226 GLU B N 1
ATOM 3841 C CA . GLU B 2 225 ? 247.878 224.978 235.915 1.00 30.83 226 GLU B CA 1
ATOM 3842 C C . GLU B 2 225 ? 249.121 225.414 235.137 1.00 29.23 226 GLU B C 1
ATOM 3843 O O . GLU B 2 225 ? 249.682 224.623 234.371 1.00 28.02 226 GLU B O 1
ATOM 3849 N N . PHE B 2 226 ? 249.588 226.651 235.336 1.00 28.60 227 PHE B N 1
ATOM 3850 C CA . PHE B 2 226 ? 250.805 227.094 234.664 1.00 29.04 227 PHE B CA 1
ATOM 3851 C C . PHE B 2 226 ? 252.034 226.378 235.222 1.00 28.99 227 PHE B C 1
ATOM 3852 O O . PHE B 2 226 ? 252.959 226.056 234.470 1.00 29.44 227 PHE B O 1
ATOM 3860 N N . SER B 2 227 ? 252.045 226.090 236.530 1.00 28.46 228 SER B N 1
ATOM 3861 C CA . SER B 2 227 ? 253.122 225.292 237.105 1.00 29.02 228 SER B CA 1
ATOM 3862 C C . SER B 2 227 ? 253.137 223.900 236.507 1.00 28.98 228 SER B C 1
ATOM 3863 O O . SER B 2 227 ? 254.202 223.352 236.235 1.00 29.10 228 SER B O 1
ATOM 3866 N N . ASP B 2 228 ? 251.964 223.310 236.302 1.00 28.21 229 ASP B N 1
ATOM 3867 C CA . ASP B 2 228 ? 251.914 222.025 235.615 1.00 29.31 229 ASP B CA 1
ATOM 3868 C C . ASP B 2 228 ? 252.469 222.140 234.197 1.00 29.21 229 ASP B C 1
ATOM 3869 O O . ASP B 2 228 ? 253.246 221.290 233.760 1.00 29.48 229 ASP B O 1
ATOM 3874 N N . ILE B 2 229 ? 252.107 223.206 233.480 1.00 29.28 230 ILE B N 1
ATOM 3875 C CA . ILE B 2 229 ? 252.564 223.381 232.101 1.00 29.10 230 ILE B CA 1
ATOM 3876 C C . ILE B 2 229 ? 254.088 223.480 232.045 1.00 27.43 230 ILE B C 1
ATOM 3877 O O . ILE B 2 229 ? 254.739 222.843 231.212 1.00 26.44 230 ILE B O 1
ATOM 3882 N N . MET B 2 230 ? 254.676 224.265 232.941 1.00 27.95 231 MET B N 1
ATOM 3883 C CA . MET B 2 230 ? 256.111 224.530 232.878 1.00 28.93 231 MET B CA 1
ATOM 3884 C C . MET B 2 230 ? 256.930 223.407 233.503 1.00 28.57 231 MET B C 1
ATOM 3885 O O . MET B 2 230 ? 258.008 223.085 233.003 1.00 29.45 231 MET B O 1
ATOM 3890 N N . PHE B 2 231 ? 256.471 222.825 234.604 1.00 28.83 232 PHE B N 1
ATOM 3891 C CA . PHE B 2 231 ? 257.280 221.877 235.352 1.00 30.05 232 PHE B CA 1
ATOM 3892 C C . PHE B 2 231 ? 256.749 220.451 235.296 1.00 29.51 232 PHE B C 1
ATOM 3893 O O . PHE B 2 231 ? 257.373 219.557 235.865 1.00 30.58 232 PHE B O 1
ATOM 3901 N N . GLY B 2 232 ? 255.635 220.211 234.612 1.00 28.86 233 GLY B N 1
ATOM 3902 C CA . GLY B 2 232 ? 255.100 218.873 234.481 1.00 28.59 233 GLY B CA 1
ATOM 3903 C C . GLY B 2 232 ? 253.916 218.600 235.379 1.00 27.81 233 GLY B C 1
ATOM 3904 O O . GLY B 2 232 ? 253.909 219.000 236.543 1.00 27.41 233 GLY B O 1
ATOM 3905 N N . THR B 2 233 ? 252.920 217.914 234.848 1.00 28.21 234 THR B N 1
ATOM 3906 C CA . THR B 2 233 ? 251.777 217.521 235.659 1.00 29.19 234 THR B CA 1
ATOM 3907 C C . THR B 2 233 ? 252.194 216.413 236.627 1.00 29.05 234 THR B C 1
ATOM 3908 O O . THR B 2 233 ? 252.800 215.426 236.203 1.00 30.38 234 THR B O 1
ATOM 3912 N N . PRO B 2 234 ? 251.887 216.535 237.917 1.00 28.85 235 PRO B N 1
ATOM 3913 C CA . PRO B 2 234 ? 252.271 215.489 238.874 1.00 29.52 235 PRO B CA 1
ATOM 3914 C C . PRO B 2 234 ? 251.588 214.165 238.569 1.00 30.89 235 PRO B C 1
ATOM 3915 O O . PRO B 2 234 ? 250.443 214.123 238.113 1.00 33.22 235 PRO B O 1
ATOM 3919 N N . HIS B 2 235 ? 252.310 213.081 238.814 1.00 31.98 236 HIS B N 1
ATOM 3920 C CA . HIS B 2 235 ? 251.774 211.730 238.753 1.00 34.67 236 HIS B CA 1
ATOM 3921 C C . HIS B 2 235 ? 252.189 210.992 240.018 1.00 33.70 236 HIS B C 1
ATOM 3922 O O . HIS B 2 235 ? 253.044 211.452 240.776 1.00 33.73 236 HIS B O 1
ATOM 3929 N N . SER B 2 236 ? 251.591 209.823 240.231 1.00 33.83 237 SER B N 1
ATOM 3930 C CA . SER B 2 236 ? 251.872 209.069 241.444 1.00 33.44 237 SER B CA 1
ATOM 3931 C C . SER B 2 236 ? 253.365 208.787 241.560 1.00 31.08 237 SER B C 1
ATOM 3932 O O . SER B 2 236 ? 254.007 208.337 240.611 1.00 32.16 237 SER B O 1
ATOM 3935 N N . ILE B 2 237 ? 253.924 209.111 242.722 1.00 29.98 238 ILE B N 1
ATOM 3936 C CA . ILE B 2 237 ? 255.362 209.043 242.940 1.00 30.42 238 ILE B CA 1
ATOM 3937 C C . ILE B 2 237 ? 255.626 208.782 244.418 1.00 30.68 238 ILE B C 1
ATOM 3938 O O . ILE B 2 237 ? 254.869 209.215 245.293 1.00 30.53 238 ILE B O 1
ATOM 3943 N N . ASP B 2 238 ? 256.697 208.045 244.689 1.00 32.85 239 ASP B N 1
ATOM 3944 C CA . ASP B 2 238 ? 257.112 207.715 246.044 1.00 35.80 239 ASP B CA 1
ATOM 3945 C C . ASP B 2 238 ? 258.084 208.759 246.589 1.00 36.97 239 ASP B C 1
ATOM 3946 O O . ASP B 2 238 ? 258.835 209.384 245.836 1.00 38.36 239 ASP B O 1
ATOM 3951 N N . THR B 2 239 ? 258.069 208.939 247.904 1.00 35.42 240 THR B N 1
ATOM 3952 C CA . THR B 2 239 ? 259.000 209.840 248.572 1.00 36.14 240 THR B CA 1
ATOM 3953 C C . THR B 2 239 ? 259.110 209.410 250.032 1.00 33.92 240 THR B C 1
ATOM 3954 O O . THR B 2 239 ? 258.450 208.466 250.471 1.00 32.98 240 THR B O 1
ATOM 3958 N N . GLU B 2 240 ? 259.959 210.111 250.778 1.00 34.73 241 GLU B N 1
ATOM 3959 C CA . GLU B 2 240 ? 260.110 209.919 252.213 1.00 34.10 241 GLU B CA 1
ATOM 3960 C C . GLU B 2 240 ? 259.850 211.239 252.927 1.00 30.18 241 GLU B C 1
ATOM 3961 O O . GLU B 2 240 ? 260.122 212.310 252.387 1.00 30.44 241 GLU B O 1
ATOM 3967 N N . ALA B 2 241 ? 259.349 211.156 254.157 1.00 29.14 242 ALA B N 1
ATOM 3968 C CA . ALA B 2 241 ? 258.913 212.326 254.904 1.00 27.49 242 ALA B CA 1
ATOM 3969 C C . ALA B 2 241 ? 259.466 212.277 256.324 1.00 27.19 242 ALA B C 1
ATOM 3970 O O . ALA B 2 241 ? 259.814 211.216 256.844 1.00 26.90 242 ALA B O 1
ATOM 3972 N N . ASN B 2 242 ? 259.492 213.461 256.947 1.00 27.51 243 ASN B N 1
ATOM 3973 C CA . ASN B 2 242 ? 259.932 213.746 258.314 1.00 27.55 243 ASN B CA 1
ATOM 3974 C C . ASN B 2 242 ? 261.440 213.978 258.392 1.00 27.77 243 ASN B C 1
ATOM 3975 O O . ASN B 2 242 ? 262.166 213.727 257.433 1.00 28.27 243 ASN B O 1
ATOM 3980 N N . LEU B 2 243 ? 261.906 214.479 259.538 1.00 28.72 244 LEU B N 1
ATOM 3981 C CA . LEU B 2 243 ? 263.260 215.009 259.658 1.00 29.03 244 LEU B CA 1
ATOM 3982 C C . LEU B 2 243 ? 264.337 213.945 259.478 1.00 27.29 244 LEU B C 1
ATOM 3983 O O . LEU B 2 243 ? 265.503 214.298 259.295 1.00 26.52 244 LEU B O 1
ATOM 3988 N N . GLY B 2 244 ? 263.981 212.663 259.548 1.00 27.36 245 GLY B N 1
ATOM 3989 C CA . GLY B 2 244 ? 264.959 211.610 259.364 1.00 26.33 245 GLY B CA 1
ATOM 3990 C C . GLY B 2 244 ? 265.570 211.584 257.981 1.00 25.79 245 GLY B C 1
ATOM 3991 O O . GLY B 2 244 ? 266.585 210.921 257.777 1.00 25.56 245 GLY B O 1
ATOM 3992 N N . VAL B 2 245 ? 264.964 212.279 257.016 1.00 26.26 246 VAL B N 1
ATOM 3993 C CA . VAL B 2 245 ? 265.497 212.285 255.660 1.00 25.79 246 VAL B CA 1
ATOM 3994 C C . VAL B 2 245 ? 266.823 213.027 255.549 1.00 26.42 246 VAL B C 1
ATOM 3995 O O . VAL B 2 245 ? 267.515 212.872 254.542 1.00 27.41 246 VAL B O 1
ATOM 3999 N N . LEU B 2 246 ? 267.205 213.808 256.556 1.00 27.00 247 LEU B N 1
ATOM 4000 C CA . LEU B 2 246 ? 268.502 214.477 256.532 1.00 28.50 247 LEU B CA 1
ATOM 4001 C C . LEU B 2 246 ? 269.638 213.466 256.645 1.00 29.06 247 LEU B C 1
ATOM 4002 O O . LEU B 2 246 ? 269.534 212.471 257.361 1.00 29.97 247 LEU B O 1
ATOM 4007 N N . GLU B 2 247 ? 270.732 213.733 255.937 1.00 31.50 248 GLU B N 1
ATOM 4008 C CA . GLU B 2 247 ? 271.894 212.852 255.919 1.00 33.87 248 GLU B CA 1
ATOM 4009 C C . GLU B 2 247 ? 273.030 213.511 256.684 1.00 33.91 248 GLU B C 1
ATOM 4010 O O . GLU B 2 247 ? 273.368 214.670 256.425 1.00 36.27 248 GLU B O 1
ATOM 4016 N N . LYS B 2 248 ? 273.638 212.762 257.600 1.00 34.03 249 LYS B N 1
ATOM 4017 C CA . LYS B 2 248 ? 274.774 213.292 258.342 1.00 35.51 249 LYS B CA 1
ATOM 4018 C C . LYS B 2 248 ? 275.983 213.486 257.437 1.00 34.31 249 LYS B C 1
ATOM 4019 O O . LYS B 2 248 ? 276.689 214.493 257.544 1.00 34.76 249 LYS B O 1
ATOM 4025 N N . ASN B 2 249 ? 276.231 212.544 256.535 1.00 35.18 250 ASN B N 1
ATOM 4026 C CA . ASN B 2 249 ? 277.439 212.529 255.723 1.00 34.96 250 ASN B CA 1
ATOM 4027 C C . ASN B 2 249 ? 277.278 213.234 254.379 1.00 32.03 250 ASN B C 1
ATOM 4028 O O . ASN B 2 249 ? 278.200 213.193 253.568 1.00 33.10 250 ASN B O 1
ATOM 4033 N N . SER B 2 250 ? 276.144 213.873 254.120 1.00 30.70 251 SER B N 1
ATOM 4034 C CA . SER B 2 250 ? 275.929 214.573 252.865 1.00 31.27 251 SER B CA 1
ATOM 4035 C C . SER B 2 250 ? 275.629 216.038 253.137 1.00 29.66 251 SER B C 1
ATOM 4036 O O . SER B 2 250 ? 275.176 216.408 254.219 1.00 30.43 251 SER B O 1
ATOM 4039 N N . VAL B 2 251 ? 275.860 216.874 252.126 1.00 28.29 252 VAL B N 1
ATOM 4040 C CA . VAL B 2 251 ? 275.373 218.241 252.193 1.00 26.87 252 VAL B CA 1
ATOM 4041 C C . VAL B 2 251 ? 273.855 218.210 252.278 1.00 25.27 252 VAL B C 1
ATOM 4042 O O . VAL B 2 251 ? 273.200 217.514 251.503 1.00 25.92 252 VAL B O 1
ATOM 4046 N N . ASN B 2 252 ? 273.288 218.976 253.202 1.00 23.77 253 ASN B N 1
ATOM 4047 C CA . ASN B 2 252 ? 271.843 219.035 253.386 1.00 23.10 253 ASN B CA 1
ATOM 4048 C C . ASN B 2 252 ? 271.377 220.423 252.973 1.00 23.19 253 ASN B C 1
ATOM 4049 O O . ASN B 2 252 ? 271.758 221.431 253.589 1.00 24.53 253 ASN B O 1
ATOM 4054 N N . VAL B 2 253 ? 270.546 220.469 251.940 1.00 24.63 254 VAL B N 1
ATOM 4055 C CA . VAL B 2 253 ? 269.996 221.712 251.414 1.00 25.73 254 VAL B CA 1
ATOM 4056 C C . VAL B 2 253 ? 268.489 221.626 251.559 1.00 25.43 254 VAL B C 1
ATOM 4057 O O . VAL B 2 253 ? 267.850 220.756 250.956 1.00 26.12 254 VAL B O 1
ATOM 4061 N N . VAL B 2 254 ? 267.927 222.520 252.360 1.00 25.04 255 VAL B N 1
ATOM 4062 C CA . VAL B 2 254 ? 266.510 222.524 252.691 1.00 25.20 255 VAL B CA 1
ATOM 4063 C C . VAL B 2 254 ? 265.863 223.711 251.988 1.00 25.38 255 VAL B C 1
ATOM 4064 O O . VAL B 2 254 ? 266.284 224.859 252.179 1.00 25.67 255 VAL B O 1
ATOM 4068 N N . LEU B 2 255 ? 264.854 223.427 251.166 1.00 27.00 256 LEU B N 1
ATOM 4069 C CA . LEU B 2 255 ? 264.111 224.437 250.421 1.00 28.28 256 LEU B CA 1
ATOM 4070 C C . LEU B 2 255 ? 262.805 224.725 251.152 1.00 28.35 256 LEU B C 1
ATOM 4071 O O . LEU B 2 255 ? 261.978 223.827 251.328 1.00 29.40 256 LEU B O 1
ATOM 4076 N N . HIS B 2 256 ? 262.627 225.963 251.578 1.00 28.40 257 HIS B N 1
ATOM 4077 C CA . HIS B 2 256 ? 261.482 226.382 252.373 1.00 29.05 257 HIS B CA 1
ATOM 4078 C C . HIS B 2 256 ? 260.805 227.555 251.672 1.00 30.01 257 HIS B C 1
ATOM 4079 O O . HIS B 2 256 ? 261.479 228.387 251.069 1.00 29.66 257 HIS B O 1
ATOM 4086 N N . GLY B 2 257 ? 259.477 227.598 251.712 1.00 31.76 258 GLY B N 1
ATOM 4087 C CA . GLY B 2 257 ? 258.744 228.657 251.041 1.00 33.24 258 GLY B CA 1
ATOM 4088 C C . GLY B 2 257 ? 257.633 228.169 250.138 1.00 34.71 258 GLY B C 1
ATOM 4089 O O . GLY B 2 257 ? 257.068 227.099 250.383 1.00 34.58 258 GLY B O 1
ATOM 4090 N N . HIS B 2 258 ? 257.273 228.957 249.125 1.00 36.29 259 HIS B N 1
ATOM 4091 C CA . HIS B 2 258 ? 256.107 228.621 248.320 1.00 38.99 259 HIS B CA 1
ATOM 4092 C C . HIS B 2 258 ? 256.328 228.676 246.812 1.00 44.11 259 HIS B C 1
ATOM 4093 O O . HIS B 2 258 ? 255.698 227.911 246.075 1.00 46.27 259 HIS B O 1
ATOM 4100 N N . GLU B 2 259 ? 257.208 229.547 246.333 1.00 47.48 260 GLU B N 1
ATOM 4101 C CA . GLU B 2 259 ? 257.314 229.771 244.892 1.00 50.45 260 GLU B CA 1
ATOM 4102 C C . GLU B 2 259 ? 258.134 228.669 244.228 1.00 48.55 260 GLU B C 1
ATOM 4103 O O . GLU B 2 259 ? 259.293 228.465 244.600 1.00 51.28 260 GLU B O 1
ATOM 4109 N N . PRO B 2 260 ? 257.588 227.960 243.233 1.00 46.59 261 PRO B N 1
ATOM 4110 C CA . PRO B 2 260 ? 258.233 226.728 242.759 1.00 44.69 261 PRO B CA 1
ATOM 4111 C C . PRO B 2 260 ? 259.379 226.921 241.776 1.00 42.35 261 PRO B C 1
ATOM 4112 O O . PRO B 2 260 ? 260.175 225.990 241.623 1.00 41.97 261 PRO B O 1
ATOM 4116 N N . LEU B 2 261 ? 259.503 228.068 241.102 1.00 39.79 262 LEU B N 1
ATOM 4117 C CA . LEU B 2 261 ? 260.546 228.193 240.086 1.00 38.54 262 LEU B CA 1
ATOM 4118 C C . LEU B 2 261 ? 261.935 228.036 240.697 1.00 36.26 262 LEU B C 1
ATOM 4119 O O . LEU B 2 261 ? 262.793 227.340 240.139 1.00 35.38 262 LEU B O 1
ATOM 4124 N N . LEU B 2 262 ? 262.174 228.675 241.844 1.00 34.73 263 LEU B N 1
ATOM 4125 C CA . LEU B 2 262 ? 263.477 228.570 242.494 1.00 33.04 263 LEU B CA 1
ATOM 4126 C C . LEU B 2 262 ? 263.787 227.132 242.890 1.00 30.79 263 LEU B C 1
ATOM 4127 O O . LEU B 2 262 ? 264.895 226.649 242.652 1.00 30.41 263 LEU B O 1
ATOM 4132 N N . SER B 2 263 ? 262.821 226.427 243.478 1.00 30.34 264 SER B N 1
ATOM 4133 C CA . SER B 2 263 ? 263.085 225.060 243.919 1.00 30.41 264 SER B CA 1
ATOM 4134 C C . SER B 2 263 ? 263.283 224.132 242.725 1.00 29.80 264 SER B C 1
ATOM 4135 O O . SER B 2 263 ? 264.124 223.232 242.772 1.00 29.28 264 SER B O 1
ATOM 4138 N N . GLU B 2 264 ? 262.542 224.350 241.642 1.00 30.37 265 GLU B N 1
ATOM 4139 C CA . GLU B 2 264 ? 262.765 223.585 240.420 1.00 31.41 265 GLU B CA 1
ATOM 4140 C C . GLU B 2 264 ? 264.178 223.807 239.896 1.00 29.96 265 GLU B C 1
ATOM 4141 O O . GLU B 2 264 ? 264.864 222.855 239.506 1.00 29.56 265 GLU B O 1
ATOM 4147 N N . MET B 2 265 ? 264.630 225.065 239.868 1.00 30.69 266 MET B N 1
ATOM 4148 C CA . MET B 2 265 ? 265.983 225.331 239.388 1.00 31.00 266 MET B CA 1
ATOM 4149 C C . MET B 2 265 ? 267.040 224.759 240.328 1.00 29.07 266 MET B C 1
ATOM 4150 O O . MET B 2 265 ? 268.071 224.284 239.861 1.00 28.85 266 MET B O 1
ATOM 4155 N N . VAL B 2 266 ? 266.792 224.759 241.642 1.00 28.09 267 VAL B N 1
ATOM 4156 C CA . VAL B 2 266 ? 267.731 224.144 242.583 1.00 28.28 267 VAL B CA 1
ATOM 4157 C C . VAL B 2 266 ? 267.802 222.636 242.360 1.00 27.81 267 VAL B C 1
ATOM 4158 O O . VAL B 2 266 ? 268.882 222.038 242.409 1.00 27.01 267 VAL B O 1
ATOM 4162 N N . VAL B 2 267 ? 266.656 221.996 242.125 1.00 29.14 268 VAL B N 1
ATOM 4163 C CA . VAL B 2 267 ? 266.658 220.567 241.840 1.00 31.11 268 VAL B CA 1
ATOM 4164 C C . VAL B 2 267 ? 267.463 220.296 240.579 1.00 33.15 268 VAL B C 1
ATOM 4165 O O . VAL B 2 267 ? 268.292 219.383 240.541 1.00 34.70 268 VAL B O 1
ATOM 4169 N N . GLU B 2 268 ? 267.257 221.102 239.538 1.00 35.39 269 GLU B N 1
ATOM 4170 C CA . GLU B 2 268 ? 268.029 220.919 238.313 1.00 38.77 269 GLU B CA 1
ATOM 4171 C C . GLU B 2 268 ? 269.520 221.155 238.552 1.00 38.40 269 GLU B C 1
ATOM 4172 O O . GLU B 2 268 ? 270.361 220.408 238.044 1.00 38.80 269 GLU B O 1
ATOM 4178 N N . ALA B 2 269 ? 269.865 222.177 239.339 1.00 38.01 270 ALA B N 1
ATOM 4179 C CA . ALA B 2 269 ? 271.266 222.476 239.617 1.00 37.84 270 ALA B CA 1
ATOM 4180 C C . ALA B 2 269 ? 271.939 221.379 240.431 1.00 38.54 270 ALA B C 1
ATOM 4181 O O . ALA B 2 269 ? 273.140 221.148 240.272 1.00 39.94 270 ALA B O 1
ATOM 4183 N N . ALA B 2 270 ? 271.188 220.677 241.281 1.00 39.40 271 ALA B N 1
ATOM 4184 C CA . ALA B 2 270 ? 271.782 219.632 242.109 1.00 41.49 271 ALA B CA 1
ATOM 4185 C C . ALA B 2 270 ? 272.380 218.495 241.287 1.00 45.71 271 ALA B C 1
ATOM 4186 O O . ALA B 2 270 ? 273.247 217.775 241.791 1.00 47.66 271 ALA B O 1
ATOM 4188 N N . SER B 2 271 ? 271.929 218.300 240.053 1.00 49.22 272 SER B N 1
ATOM 4189 C CA . SER B 2 271 ? 272.492 217.287 239.171 1.00 52.64 272 SER B CA 1
ATOM 4190 C C . SER B 2 271 ? 273.633 217.817 238.309 1.00 54.71 272 SER B C 1
ATOM 4191 O O . SER B 2 271 ? 274.170 217.066 237.491 1.00 56.66 272 SER B O 1
ATOM 4194 N N . ASP B 2 272 ? 274.023 219.075 238.480 1.00 56.55 273 ASP B N 1
ATOM 4195 C CA . ASP B 2 272 ? 275.138 219.625 237.718 1.00 57.57 273 ASP B CA 1
ATOM 4196 C C . ASP B 2 272 ? 276.434 218.910 238.094 1.00 57.70 273 ASP B C 1
ATOM 4197 O O . ASP B 2 272 ? 276.753 218.807 239.283 1.00 57.07 273 ASP B O 1
ATOM 4202 N N . PRO B 2 273 ? 277.208 218.415 237.119 1.00 58.38 274 PRO B N 1
ATOM 4203 C CA . PRO B 2 273 ? 278.430 217.670 237.469 1.00 57.34 274 PRO B CA 1
ATOM 4204 C C . PRO B 2 273 ? 279.427 218.465 238.290 1.00 54.87 274 PRO B C 1
ATOM 4205 O O . PRO B 2 273 ? 280.069 217.904 239.185 1.00 54.32 274 PRO B O 1
ATOM 4209 N N . GLU B 2 274 ? 279.573 219.762 238.020 1.00 54.43 275 GLU B N 1
ATOM 4210 C CA . GLU B 2 274 ? 280.522 220.560 238.786 1.00 55.66 275 GLU B CA 1
ATOM 4211 C C . GLU B 2 274 ? 280.108 220.667 240.250 1.00 50.61 275 GLU B C 1
ATOM 4212 O O . GLU B 2 274 ? 280.950 220.551 241.140 1.00 50.69 275 GLU B O 1
ATOM 4218 N N . LEU B 2 275 ? 278.816 220.850 240.519 1.00 46.32 276 LEU B N 1
ATOM 4219 C CA . LEU B 2 275 ? 278.362 220.965 241.901 1.00 43.72 276 LEU B CA 1
ATOM 4220 C C . LEU B 2 275 ? 278.462 219.633 242.637 1.00 42.35 276 LEU B C 1
ATOM 4221 O O . LEU B 2 275 ? 278.792 219.602 243.824 1.00 41.58 276 LEU B O 1
ATOM 4226 N N . VAL B 2 276 ? 278.179 218.523 241.954 1.00 43.17 277 VAL B N 1
ATOM 4227 C CA . VAL B 2 276 ? 278.339 217.208 242.572 1.00 43.96 277 VAL B CA 1
ATOM 4228 C C . VAL B 2 276 ? 279.806 216.950 242.894 1.00 43.70 277 VAL B C 1
ATOM 4229 O O . VAL B 2 276 ? 280.147 216.423 243.963 1.00 44.62 277 VAL B O 1
ATOM 4233 N N . GLU B 2 277 ? 280.697 217.307 241.972 1.00 45.90 278 GLU B N 1
ATOM 4234 C CA . GLU B 2 277 ? 282.125 217.174 242.230 1.00 48.46 278 GLU B CA 1
ATOM 4235 C C . GLU B 2 277 ? 282.552 218.053 243.403 1.00 44.02 278 GLU B C 1
ATOM 4236 O O . GLU B 2 277 ? 283.365 217.637 244.230 1.00 43.95 278 GLU B O 1
ATOM 4242 N N . LEU B 2 278 ? 282.020 219.274 243.481 1.00 41.86 279 LEU B N 1
ATOM 4243 C CA . LEU B 2 278 ? 282.334 220.165 244.594 1.00 41.07 279 LEU B CA 1
ATOM 4244 C C . LEU B 2 278 ? 281.851 219.588 245.916 1.00 39.98 279 LEU B C 1
ATOM 4245 O O . LEU B 2 278 ? 282.545 219.679 246.933 1.00 39.87 279 LEU B O 1
ATOM 4250 N N . ALA B 2 279 ? 280.653 219.007 245.925 1.00 38.75 280 ALA B N 1
ATOM 4251 C CA . ALA B 2 279 ? 280.154 218.368 247.132 1.00 38.37 280 ALA B CA 1
ATOM 4252 C C . ALA B 2 279 ? 281.061 217.220 247.554 1.00 38.89 280 ALA B C 1
ATOM 4253 O O . ALA B 2 279 ? 281.346 217.053 248.743 1.00 38.11 280 ALA B O 1
ATOM 4255 N N . LYS B 2 280 ? 281.542 216.431 246.591 1.00 40.80 281 LYS B N 1
ATOM 4256 C CA . LYS B 2 280 ? 282.504 215.383 246.920 1.00 43.96 281 LYS B CA 1
ATOM 4257 C C . LYS B 2 280 ? 283.800 215.969 247.467 1.00 42.71 281 LYS B C 1
ATOM 4258 O O . LYS B 2 280 ? 284.408 215.401 248.380 1.00 43.84 281 LYS B O 1
ATOM 4264 N N . SER B 2 281 ? 284.251 217.091 246.907 1.00 41.51 282 SER B N 1
ATOM 4265 C CA . SER B 2 281 ? 285.532 217.661 247.300 1.00 42.80 282 SER B CA 1
ATOM 4266 C C . SER B 2 281 ? 285.486 218.329 248.672 1.00 41.88 282 SER B C 1
ATOM 4267 O O . SER B 2 281 ? 286.527 218.435 249.325 1.00 42.14 282 SER B O 1
ATOM 4270 N N . VAL B 2 282 ? 284.318 218.780 249.129 1.00 40.59 283 VAL B N 1
ATOM 4271 C CA . VAL B 2 282 ? 284.220 219.387 250.452 1.00 40.67 283 VAL B CA 1
ATOM 4272 C C . VAL B 2 282 ? 284.055 218.288 251.495 1.00 40.76 283 VAL B C 1
ATOM 4273 O O . VAL B 2 282 ? 283.847 218.572 252.677 1.00 43.55 283 VAL B O 1
ATOM 4277 N N . GLY B 2 283 ? 284.136 217.030 251.072 1.00 39.97 284 GLY B N 1
ATOM 4278 C CA . GLY B 2 283 ? 284.114 215.920 251.997 1.00 39.22 284 GLY B CA 1
ATOM 4279 C C . GLY B 2 283 ? 282.767 215.282 252.229 1.00 39.64 284 GLY B C 1
ATOM 4280 O O . GLY B 2 283 ? 282.634 214.502 253.177 1.00 40.92 284 GLY B O 1
ATOM 4281 N N . ALA B 2 284 ? 281.766 215.586 251.413 1.00 38.64 285 ALA B N 1
ATOM 4282 C CA . ALA B 2 284 ? 280.445 214.997 251.558 1.00 38.85 285 ALA B CA 1
ATOM 4283 C C . ALA B 2 284 ? 280.225 213.890 250.537 1.00 41.74 285 ALA B C 1
ATOM 4284 O O . ALA B 2 284 ? 280.877 213.845 249.493 1.00 45.10 285 ALA B O 1
ATOM 4286 N N . ASP B 2 285 ? 279.335 212.958 250.883 1.00 45.42 286 ASP B N 1
ATOM 4287 C CA . ASP B 2 285 ? 278.993 211.885 249.954 1.00 49.37 286 ASP B CA 1
ATOM 4288 C C . ASP B 2 285 ? 278.229 212.415 248.747 1.00 46.03 286 ASP B C 1
ATOM 4289 O O . ASP B 2 285 ? 278.370 211.889 247.638 1.00 50.28 286 ASP B O 1
ATOM 4294 N N . GLY B 2 286 ? 277.390 213.421 248.944 1.00 41.44 287 GLY B N 1
ATOM 4295 C CA . GLY B 2 286 ? 276.642 213.984 247.842 1.00 36.53 287 GLY B CA 1
ATOM 4296 C C . GLY B 2 286 ? 275.778 215.131 248.310 1.00 33.83 287 GLY B C 1
ATOM 4297 O O . GLY B 2 286 ? 275.985 215.674 249.393 1.00 35.64 287 GLY B O 1
ATOM 4298 N N . ILE B 2 287 ? 274.792 215.481 247.492 1.00 32.22 288 ILE B N 1
ATOM 4299 C CA . ILE B 2 287 ? 273.859 216.565 247.784 1.00 31.58 288 ILE B CA 1
ATOM 4300 C C . ILE B 2 287 ? 272.513 215.943 248.126 1.00 30.83 288 ILE B C 1
ATOM 4301 O O . ILE B 2 287 ? 271.971 215.162 247.340 1.00 31.49 288 ILE B O 1
ATOM 4306 N N . ASN B 2 288 ? 271.951 216.329 249.266 1.00 29.94 289 ASN B N 1
ATOM 4307 C CA . ASN B 2 288 ? 270.659 215.844 249.733 1.00 29.33 289 ASN B CA 1
ATOM 4308 C C . ASN B 2 288 ? 269.730 217.051 249.806 1.00 29.75 289 ASN B C 1
ATOM 4309 O O . ASN B 2 288 ? 269.809 217.858 250.742 1.00 29.03 289 ASN B O 1
ATOM 4314 N N . LEU B 2 289 ? 268.857 217.164 248.809 1.00 30.67 290 LEU B N 1
ATOM 4315 C CA . LEU B 2 289 ? 267.823 218.184 248.784 1.00 32.64 290 LEU B CA 1
ATOM 4316 C C . LEU B 2 289 ? 266.609 217.679 249.547 1.00 32.51 290 LEU B C 1
ATOM 4317 O O . LEU B 2 289 ? 266.141 216.560 249.320 1.00 32.79 290 LEU B O 1
ATOM 4322 N N . CYS B 2 290 ? 266.111 218.506 250.450 1.00 32.24 291 CYS B N 1
ATOM 4323 C CA . CYS B 2 290 ? 264.906 218.230 251.205 1.00 33.06 291 CYS B CA 1
ATOM 4324 C C . CYS B 2 290 ? 264.021 219.462 251.155 1.00 31.21 291 CYS B C 1
ATOM 4325 O O . CYS B 2 290 ? 264.514 220.587 251.077 1.00 31.83 291 CYS B O 1
ATOM 4328 N N . GLY B 2 291 ? 262.715 219.243 251.151 1.00 29.71 292 GLY B N 1
ATOM 4329 C CA . GLY B 2 291 ? 261.784 220.343 251.045 1.00 28.75 292 GLY B CA 1
ATOM 4330 C C . GLY B 2 291 ? 260.939 220.506 252.288 1.00 27.95 292 GLY B C 1
ATOM 4331 O O . GLY B 2 291 ? 260.786 219.558 253.059 1.00 29.32 292 GLY B O 1
ATOM 4332 N N . MET B 2 292 ? 260.437 221.709 252.531 1.00 28.54 293 MET B N 1
ATOM 4333 C CA . MET B 2 292 ? 259.535 221.971 253.643 1.00 28.98 293 MET B CA 1
ATOM 4334 C C . MET B 2 292 ? 258.370 222.819 253.161 1.00 27.34 293 MET B C 1
ATOM 4335 O O . MET B 2 292 ? 258.517 223.649 252.263 1.00 27.36 293 MET B O 1
ATOM 4340 N N . CYS B 2 293 ? 257.211 222.596 253.763 1.00 27.18 294 CYS B N 1
ATOM 4341 C CA . CYS B 2 293 ? 255.997 223.386 253.489 1.00 27.79 294 CYS B CA 1
ATOM 4342 C C . CYS B 2 293 ? 255.654 223.250 251.997 1.00 27.45 294 CYS B C 1
ATOM 4343 O O . CYS B 2 293 ? 255.822 222.169 251.412 1.00 27.48 294 CYS B O 1
ATOM 4346 N N . CYS B 2 294 ? 255.164 224.311 251.354 1.00 27.85 295 CYS B N 1
ATOM 4347 C CA . CYS B 2 294 ? 254.562 224.170 250.032 1.00 29.46 295 CYS B CA 1
ATOM 4348 C C . CYS B 2 294 ? 255.590 223.995 248.920 1.00 30.69 295 CYS B C 1
ATOM 4349 O O . CYS B 2 294 ? 255.340 223.252 247.974 1.00 31.21 295 CYS B O 1
ATOM 4352 N N . THR B 2 295 ? 256.751 224.636 249.011 1.00 31.14 296 THR B N 1
ATOM 4353 C CA . THR B 2 295 ? 257.774 224.390 247.999 1.00 32.91 296 THR B CA 1
ATOM 4354 C C . THR B 2 295 ? 258.261 222.947 248.076 1.00 31.30 296 THR B C 1
ATOM 4355 O O . THR B 2 295 ? 258.478 222.301 247.040 1.00 32.04 296 THR B O 1
ATOM 4359 N N . GLY B 2 296 ? 258.406 222.419 249.292 1.00 29.24 297 GLY B N 1
ATOM 4360 C CA . GLY B 2 296 ? 258.666 221.000 249.436 1.00 29.14 297 GLY B CA 1
ATOM 4361 C C . GLY B 2 296 ? 257.560 220.147 248.838 1.00 30.07 297 GLY B C 1
ATOM 4362 O O . GLY B 2 296 ? 257.833 219.147 248.175 1.00 30.53 297 GLY B O 1
ATOM 4363 N N . ASN B 2 297 ? 256.300 220.549 249.034 1.00 30.77 298 ASN B N 1
ATOM 4364 C CA . ASN B 2 297 ? 255.197 219.811 248.423 1.00 31.41 298 ASN B CA 1
ATOM 4365 C C . ASN B 2 297 ? 255.303 219.815 246.898 1.00 31.91 298 ASN B C 1
ATOM 4366 O O . ASN B 2 297 ? 255.107 218.782 246.260 1.00 31.94 298 ASN B O 1
ATOM 4371 N N . GLU B 2 298 ? 255.624 220.964 246.300 1.00 33.13 299 GLU B N 1
ATOM 4372 C CA . GLU B 2 298 ? 255.726 221.050 244.842 1.00 34.66 299 GLU B CA 1
ATOM 4373 C C . GLU B 2 298 ? 256.835 220.152 244.305 1.00 32.21 299 GLU B C 1
ATOM 4374 O O . GLU B 2 298 ? 256.610 219.338 243.398 1.00 32.71 299 GLU B O 1
ATOM 4380 N N . VAL B 2 299 ? 258.043 220.286 244.854 1.00 30.64 300 VAL B N 1
ATOM 4381 C CA . VAL B 2 299 ? 259.145 219.491 244.322 1.00 30.71 300 VAL B CA 1
ATOM 4382 C C . VAL B 2 299 ? 258.944 218.009 244.622 1.00 29.65 300 VAL B C 1
ATOM 4383 O O . VAL B 2 299 ? 259.417 217.157 243.871 1.00 29.01 300 VAL B O 1
ATOM 4387 N N . SER B 2 300 ? 258.231 217.676 245.697 1.00 29.00 301 SER B N 1
ATOM 4388 C CA . SER B 2 300 ? 257.947 216.278 246.006 1.00 30.87 301 SER B CA 1
ATOM 4389 C C . SER B 2 300 ? 256.878 215.704 245.076 1.00 30.41 301 SER B C 1
ATOM 4390 O O . SER B 2 300 ? 257.006 214.571 244.608 1.00 29.45 301 SER B O 1
ATOM 4393 N N . MET B 2 301 ? 255.841 216.486 244.767 1.00 30.72 302 MET B N 1
ATOM 4394 C CA . MET B 2 301 ? 254.813 216.039 243.833 1.00 31.74 302 MET B CA 1
ATOM 4395 C C . MET B 2 301 ? 255.403 215.796 242.454 1.00 32.14 302 MET B C 1
ATOM 4396 O O . MET B 2 301 ? 254.995 214.861 241.761 1.00 32.92 302 MET B O 1
ATOM 4401 N N . ARG B 2 302 ? 256.350 216.636 242.025 1.00 33.20 303 ARG B N 1
ATOM 4402 C CA . ARG B 2 302 ? 256.840 216.528 240.653 1.00 33.18 303 ARG B CA 1
ATOM 4403 C C . ARG B 2 302 ? 258.130 215.726 240.506 1.00 33.84 303 ARG B C 1
ATOM 4404 O O . ARG B 2 302 ? 258.408 215.248 239.405 1.00 35.15 303 ARG B O 1
ATOM 4412 N N . HIS B 2 303 ? 258.906 215.531 241.572 1.00 35.52 304 HIS B N 1
ATOM 4413 C CA . HIS B 2 303 ? 260.179 214.834 241.458 1.00 36.54 304 HIS B CA 1
ATOM 4414 C C . HIS B 2 303 ? 260.460 213.854 242.588 1.00 35.99 304 HIS B C 1
ATOM 4415 O O . HIS B 2 303 ? 261.506 213.202 242.561 1.00 37.78 304 HIS B O 1
ATOM 4422 N N . GLY B 2 304 ? 259.589 213.744 243.581 1.00 34.50 305 GLY B N 1
ATOM 4423 C CA . GLY B 2 304 ? 259.859 212.851 244.686 1.00 33.96 305 GLY B CA 1
ATOM 4424 C C . GLY B 2 304 ? 260.899 213.359 245.655 1.00 32.52 305 GLY B C 1
ATOM 4425 O O . GLY B 2 304 ? 261.492 212.563 246.373 1.00 33.98 305 GLY B O 1
ATOM 4426 N N . ILE B 2 305 ? 261.145 214.672 245.689 1.00 31.28 306 ILE B N 1
ATOM 4427 C CA . ILE B 2 305 ? 262.085 215.224 246.654 1.00 29.23 306 ILE B CA 1
ATOM 4428 C C . ILE B 2 305 ? 261.566 214.942 248.057 1.00 28.24 306 ILE B C 1
ATOM 4429 O O . ILE B 2 305 ? 260.390 215.174 248.358 1.00 28.22 306 ILE B O 1
ATOM 4434 N N . LYS B 2 306 ? 262.454 214.487 248.937 1.00 28.34 307 LYS B N 1
ATOM 4435 C CA . LYS B 2 306 ? 262.046 214.159 250.299 1.00 28.78 307 LYS B CA 1
ATOM 4436 C C . LYS B 2 306 ? 261.552 215.395 251.043 1.00 27.76 307 LYS B C 1
ATOM 4437 O O . LYS B 2 306 ? 262.060 216.498 250.851 1.00 28.11 307 LYS B O 1
ATOM 4443 N N . ILE B 2 307 ? 260.526 215.208 251.868 1.00 28.96 308 ILE B N 1
ATOM 4444 C CA . ILE B 2 307 ? 259.912 216.294 252.627 1.00 29.10 308 ILE B CA 1
ATOM 4445 C C . ILE B 2 307 ? 260.471 216.253 254.040 1.00 28.45 308 ILE B C 1
ATOM 4446 O O . ILE B 2 307 ? 260.283 215.268 254.764 1.00 28.92 308 ILE B O 1
ATOM 4451 N N . ALA B 2 308 ? 261.161 217.317 254.436 1.00 27.20 309 ALA B N 1
ATOM 4452 C CA . ALA B 2 308 ? 261.765 217.354 255.763 1.00 26.87 309 ALA B CA 1
ATOM 4453 C C . ALA B 2 308 ? 260.729 217.596 256.865 1.00 26.40 309 ALA B C 1
ATOM 4454 O O . ALA B 2 308 ? 260.830 217.004 257.943 1.00 27.33 309 ALA B O 1
ATOM 4456 N N . GLY B 2 309 ? 259.730 218.441 256.617 1.00 24.52 310 GLY B N 1
ATOM 4457 C CA . GLY B 2 309 ? 258.701 218.716 257.608 1.00 24.89 310 GLY B CA 1
ATOM 4458 C C . GLY B 2 309 ? 257.834 219.897 257.217 1.00 24.20 310 GLY B C 1
ATOM 4459 O O . GLY B 2 309 ? 258.107 220.607 256.249 1.00 25.13 310 GLY B O 1
ATOM 4460 N N . ASN B 2 310 ? 256.753 220.083 257.985 1.00 23.86 311 ASN B N 1
ATOM 4461 C CA . ASN B 2 310 ? 255.791 221.158 257.753 1.00 23.88 311 ASN B CA 1
ATOM 4462 C C . ASN B 2 310 ? 256.119 222.402 258.603 1.00 23.29 311 ASN B C 1
ATOM 4463 O O . ASN B 2 310 ? 257.182 222.501 259.216 1.00 22.85 311 ASN B O 1
ATOM 4468 N N . PHE B 2 311 ? 255.172 223.344 258.688 1.00 23.54 312 PHE B N 1
ATOM 4469 C CA . PHE B 2 311 ? 255.414 224.692 259.207 1.00 24.22 312 PHE B CA 1
ATOM 4470 C C . PHE B 2 311 ? 256.124 224.663 260.559 1.00 23.79 312 PHE B C 1
ATOM 4471 O O . PHE B 2 311 ? 257.265 225.123 260.669 1.00 23.07 312 PHE B O 1
ATOM 4479 N N . MET B 2 312 ? 255.472 224.140 261.591 1.00 25.02 313 MET B N 1
ATOM 4480 C CA . MET B 2 312 ? 256.044 224.268 262.923 1.00 27.56 313 MET B CA 1
ATOM 4481 C C . MET B 2 312 ? 257.257 223.377 263.148 1.00 27.05 313 MET B C 1
ATOM 4482 O O . MET B 2 312 ? 257.776 223.361 264.264 1.00 29.32 313 MET B O 1
ATOM 4487 N N . GLN B 2 313 ? 257.734 222.658 262.134 1.00 26.61 314 GLN B N 1
ATOM 4488 C CA . GLN B 2 313 ? 258.982 221.918 262.235 1.00 26.22 314 GLN B CA 1
ATOM 4489 C C . GLN B 2 313 ? 260.174 222.661 261.656 1.00 24.48 314 GLN B C 1
ATOM 4490 O O . GLN B 2 313 ? 261.303 222.231 261.885 1.00 23.39 314 GLN B O 1
ATOM 4496 N N . GLN B 2 314 ? 259.968 223.793 260.975 1.00 24.70 315 GLN B N 1
ATOM 4497 C CA . GLN B 2 314 ? 261.083 224.415 260.258 1.00 24.90 315 GLN B CA 1
ATOM 4498 C C . GLN B 2 314 ? 262.264 224.694 261.186 1.00 25.09 315 GLN B C 1
ATOM 4499 O O . GLN B 2 314 ? 263.393 224.276 260.907 1.00 26.74 315 GLN B O 1
ATOM 4505 N N . GLU B 2 315 ? 262.010 225.312 262.336 1.00 25.30 316 GLU B N 1
ATOM 4506 C CA . GLU B 2 315 ? 263.090 225.583 263.280 1.00 25.67 316 GLU B CA 1
ATOM 4507 C C . GLU B 2 315 ? 263.816 224.305 263.678 1.00 24.27 316 GLU B C 1
ATOM 4508 O O . GLU B 2 315 ? 265.048 224.261 263.708 1.00 22.85 316 GLU B O 1
ATOM 4514 N N . LEU B 2 316 ? 263.064 223.240 263.954 1.00 25.37 317 LEU B N 1
ATOM 4515 C CA . LEU B 2 316 ? 263.693 222.003 264.391 1.00 25.50 317 LEU B CA 1
ATOM 4516 C C . LEU B 2 316 ? 264.610 221.425 263.327 1.00 24.16 317 LEU B C 1
ATOM 4517 O O . LEU B 2 316 ? 265.586 220.752 263.670 1.00 23.48 317 LEU B O 1
ATOM 4522 N N . ALA B 2 317 ? 264.345 221.695 262.046 1.00 23.59 318 ALA B N 1
ATOM 4523 C CA . ALA B 2 317 ? 265.267 221.241 261.010 1.00 23.55 318 ALA B CA 1
ATOM 4524 C C . ALA B 2 317 ? 266.665 221.811 261.250 1.00 22.85 318 ALA B C 1
ATOM 4525 O O . ALA B 2 317 ? 267.660 221.088 261.140 1.00 21.91 318 ALA B O 1
ATOM 4527 N N . VAL B 2 318 ? 266.750 223.095 261.625 1.00 21.61 319 VAL B N 1
ATOM 4528 C CA . VAL B 2 318 ? 268.048 223.693 261.944 1.00 21.30 319 VAL B CA 1
ATOM 4529 C C . VAL B 2 318 ? 268.602 223.110 263.238 1.00 20.41 319 VAL B C 1
ATOM 4530 O O . VAL B 2 318 ? 269.820 223.043 263.424 1.00 19.93 319 VAL B O 1
ATOM 4534 N N . VAL B 2 319 ? 267.726 222.713 264.165 1.00 20.97 320 VAL B N 1
ATOM 4535 C CA . VAL B 2 319 ? 268.181 222.249 265.474 1.00 21.11 320 VAL B CA 1
ATOM 4536 C C . VAL B 2 319 ? 268.992 220.965 265.342 1.00 20.31 320 VAL B C 1
ATOM 4537 O O . VAL B 2 319 ? 269.833 220.669 266.196 1.00 20.90 320 VAL B O 1
ATOM 4541 N N . THR B 2 320 ? 268.754 220.186 264.278 1.00 20.38 321 THR B N 1
ATOM 4542 C CA . THR B 2 320 ? 269.535 218.972 264.027 1.00 21.19 321 THR B CA 1
ATOM 4543 C C . THR B 2 320 ? 271.023 219.267 263.909 1.00 22.10 321 THR B C 1
ATOM 4544 O O . THR B 2 320 ? 271.844 218.377 264.139 1.00 22.89 321 THR B O 1
ATOM 4548 N N . GLY B 2 321 ? 271.382 220.474 263.484 1.00 21.76 322 GLY B N 1
ATOM 4549 C CA . GLY B 2 321 ? 272.761 220.807 263.226 1.00 22.39 322 GLY B CA 1
ATOM 4550 C C . GLY B 2 321 ? 273.297 220.268 261.922 1.00 22.47 322 GLY B C 1
ATOM 4551 O O . GLY B 2 321 ? 274.503 220.361 261.685 1.00 23.33 322 GLY B O 1
ATOM 4552 N N . ALA B 2 322 ? 272.439 219.749 261.048 1.00 21.76 323 ALA B N 1
ATOM 4553 C CA . ALA B 2 322 ? 272.897 219.136 259.815 1.00 22.45 323 ALA B CA 1
ATOM 4554 C C . ALA B 2 322 ? 272.512 219.911 258.563 1.00 21.85 323 ALA B C 1
ATOM 4555 O O . ALA B 2 322 ? 272.951 219.539 257.475 1.00 22.82 323 ALA B O 1
ATOM 4557 N N . VAL B 2 323 ? 271.712 220.964 258.685 1.00 21.95 324 VAL B N 1
ATOM 4558 C CA . VAL B 2 323 ? 271.282 221.752 257.536 1.00 21.72 324 VAL B CA 1
ATOM 4559 C C . VAL B 2 323 ? 272.432 222.673 257.130 1.00 22.41 324 VAL B C 1
ATOM 4560 O O . VAL B 2 323 ? 272.720 223.653 257.814 1.00 22.09 324 VAL B O 1
ATOM 4564 N N . ASP B 2 324 ? 273.097 222.356 256.024 1.00 24.33 325 ASP B N 1
ATOM 4565 C CA . ASP B 2 324 ? 274.160 223.218 255.518 1.00 24.67 325 ASP B CA 1
ATOM 4566 C C . ASP B 2 324 ? 273.608 224.451 254.820 1.00 24.73 325 ASP B C 1
ATOM 4567 O O . ASP B 2 324 ? 274.188 225.534 254.930 1.00 24.63 325 ASP B O 1
ATOM 4572 N N . GLY B 2 325 ? 272.475 224.323 254.140 1.00 23.73 326 GLY B N 1
ATOM 4573 C CA . GLY B 2 325 ? 271.864 225.492 253.547 1.00 23.82 326 GLY B CA 1
ATOM 4574 C C . GLY B 2 325 ? 270.365 225.474 253.684 1.00 24.46 326 GLY B C 1
ATOM 4575 O O . GLY B 2 325 ? 269.737 224.444 253.442 1.00 25.14 326 GLY B O 1
ATOM 4576 N N . LEU B 2 326 ? 269.779 226.618 254.011 1.00 24.66 327 LEU B N 1
ATOM 4577 C CA . LEU B 2 326 ? 268.332 226.770 254.121 1.00 25.72 327 LEU B CA 1
ATOM 4578 C C . LEU B 2 326 ? 267.930 227.927 253.213 1.00 25.20 327 LEU B C 1
ATOM 4579 O O . LEU B 2 326 ? 268.150 229.093 253.542 1.00 26.47 327 LEU B O 1
ATOM 4584 N N . ILE B 2 327 ? 267.366 227.586 252.061 1.00 25.34 328 ILE B N 1
ATOM 4585 C CA . ILE B 2 327 ? 267.044 228.534 251.005 1.00 25.74 328 ILE B CA 1
ATOM 4586 C C . ILE B 2 327 ? 265.546 228.791 251.060 1.00 25.80 328 ILE B C 1
ATOM 4587 O O . ILE B 2 327 ? 264.742 227.864 250.893 1.00 26.40 328 ILE B O 1
ATOM 4592 N N . VAL B 2 328 ? 265.166 230.052 251.258 1.00 26.11 329 VAL B N 1
ATOM 4593 C CA . VAL B 2 328 ? 263.769 230.428 251.427 1.00 27.03 329 VAL B CA 1
ATOM 4594 C C . VAL B 2 328 ? 263.374 231.498 250.418 1.00 28.14 329 VAL B C 1
ATOM 4595 O O . VAL B 2 328 ? 264.212 232.308 250.011 1.00 28.68 329 VAL B O 1
ATOM 4599 N N . ASP B 2 329 ? 262.136 231.422 249.918 1.00 29.78 330 ASP B N 1
ATOM 4600 C CA . ASP B 2 329 ? 261.654 232.477 249.031 1.00 32.23 330 ASP B CA 1
ATOM 4601 C C . ASP B 2 329 ? 260.662 233.438 249.704 1.00 32.71 330 ASP B C 1
ATOM 4602 O O . ASP B 2 329 ? 261.049 234.555 250.049 1.00 36.58 330 ASP B O 1
ATOM 4607 N N . VAL B 2 330 ? 259.446 232.990 250.037 1.00 31.54 331 VAL B N 1
ATOM 4608 C CA . VAL B 2 330 ? 258.395 233.871 250.566 1.00 31.74 331 VAL B CA 1
ATOM 4609 C C . VAL B 2 330 ? 257.391 233.021 251.336 1.00 28.96 331 VAL B C 1
ATOM 4610 O O . VAL B 2 330 ? 257.161 231.860 251.002 1.00 29.04 331 VAL B O 1
ATOM 4614 N N . GLN B 2 331 ? 256.718 233.648 252.309 1.00 27.31 332 GLN B N 1
ATOM 4615 C CA . GLN B 2 331 ? 255.515 233.137 252.975 1.00 26.32 332 GLN B CA 1
ATOM 4616 C C . GLN B 2 331 ? 255.827 232.014 253.968 1.00 24.44 332 GLN B C 1
ATOM 4617 O O . GLN B 2 331 ? 256.540 231.066 253.637 1.00 23.17 332 GLN B O 1
ATOM 4623 N N . CYS B 2 332 ? 255.280 232.120 255.185 1.00 23.57 333 CYS B N 1
ATOM 4624 C CA . CYS B 2 332 ? 255.376 231.075 256.216 1.00 23.83 333 CYS B CA 1
ATOM 4625 C C . CYS B 2 332 ? 256.822 230.734 256.580 1.00 23.19 333 CYS B C 1
ATOM 4626 O O . CYS B 2 332 ? 257.123 229.614 256.987 1.00 23.02 333 CYS B O 1
ATOM 4629 N N . ILE B 2 333 ? 257.712 231.708 256.447 1.00 22.94 334 ILE B N 1
ATOM 4630 C CA . ILE B 2 333 ? 259.112 231.583 256.829 1.00 23.50 334 ILE B CA 1
ATOM 4631 C C . ILE B 2 333 ? 259.250 232.338 258.146 1.00 23.59 334 ILE B C 1
ATOM 4632 O O . ILE B 2 333 ? 259.273 233.568 258.173 1.00 24.70 334 ILE B O 1
ATOM 4637 N N . MET B 2 334 ? 259.336 231.602 259.243 1.00 23.54 335 MET B N 1
ATOM 4638 C CA . MET B 2 334 ? 259.449 232.221 260.554 1.00 24.06 335 MET B CA 1
ATOM 4639 C C . MET B 2 334 ? 260.706 233.084 260.580 1.00 23.05 335 MET B C 1
ATOM 4640 O O . MET B 2 334 ? 261.807 232.571 260.331 1.00 22.33 335 MET B O 1
ATOM 4645 N N . PRO B 2 335 ? 260.593 234.386 260.853 1.00 22.77 336 PRO B N 1
ATOM 4646 C CA . PRO B 2 335 ? 261.801 235.225 260.903 1.00 23.14 336 PRO B CA 1
ATOM 4647 C C . PRO B 2 335 ? 262.771 234.794 261.986 1.00 23.23 336 PRO B C 1
ATOM 4648 O O . PRO B 2 335 ? 263.973 235.054 261.864 1.00 24.72 336 PRO B O 1
ATOM 4652 N N . ALA B 2 336 ? 262.295 234.111 263.024 1.00 23.38 337 ALA B N 1
ATOM 4653 C CA . ALA B 2 336 ? 263.187 233.638 264.074 1.00 23.81 337 ALA B CA 1
ATOM 4654 C C . ALA B 2 336 ? 264.287 232.739 263.525 1.00 24.22 337 ALA B C 1
ATOM 4655 O O . ALA B 2 336 ? 265.353 232.643 264.140 1.00 25.21 337 ALA B O 1
ATOM 4657 N N . LEU B 2 337 ? 264.072 232.113 262.364 1.00 25.04 338 LEU B N 1
ATOM 4658 C CA . LEU B 2 337 ? 265.135 231.322 261.751 1.00 26.04 338 LEU B CA 1
ATOM 4659 C C . LEU B 2 337 ? 266.435 232.110 261.645 1.00 25.46 338 LEU B C 1
ATOM 4660 O O . LEU B 2 337 ? 267.511 231.574 261.924 1.00 25.15 338 LEU B O 1
ATOM 4665 N N . ALA B 2 338 ? 266.353 233.393 261.276 1.00 26.16 339 ALA B N 1
ATOM 4666 C CA . ALA B 2 338 ? 267.562 234.207 261.175 1.00 27.99 339 ALA B CA 1
ATOM 4667 C C . ALA B 2 338 ? 268.358 234.196 262.477 1.00 29.24 339 ALA B C 1
ATOM 4668 O O . ALA B 2 338 ? 269.562 233.923 262.479 1.00 29.39 339 ALA B O 1
ATOM 4670 N N . LYS B 2 339 ? 267.678 234.393 263.609 1.00 31.55 340 LYS B N 1
ATOM 4671 C CA . LYS B 2 339 ? 268.343 234.285 264.903 1.00 34.06 340 LYS B CA 1
ATOM 4672 C C . LYS B 2 339 ? 268.842 232.863 265.128 1.00 32.25 340 LYS B C 1
ATOM 4673 O O . LYS B 2 339 ? 270.001 232.649 265.498 1.00 32.22 340 LYS B O 1
ATOM 4679 N N . LEU B 2 340 ? 267.996 231.873 264.849 1.00 30.72 341 LEU B N 1
ATOM 4680 C CA . LEU B 2 340 ? 268.313 230.496 265.218 1.00 30.89 341 LEU B CA 1
ATOM 4681 C C . LEU B 2 340 ? 269.562 230.001 264.494 1.00 31.50 341 LEU B C 1
ATOM 4682 O O . LEU B 2 340 ? 270.419 229.350 265.100 1.00 32.43 341 LEU B O 1
ATOM 4687 N N . SER B 2 341 ? 269.704 230.339 263.213 1.00 32.97 342 SER B N 1
ATOM 4688 C CA . SER B 2 341 ? 270.852 229.896 262.430 1.00 36.11 342 SER B CA 1
ATOM 4689 C C . SER B 2 341 ? 272.171 230.448 262.956 1.00 38.40 342 SER B C 1
ATOM 4690 O O . SER B 2 341 ? 273.225 229.897 262.631 1.00 39.54 342 SER B O 1
ATOM 4693 N N . LYS B 2 342 ? 272.132 231.477 263.805 1.00 41.41 343 LYS B N 1
ATOM 4694 C CA . LYS B 2 342 ? 273.357 231.972 264.429 1.00 44.82 343 LYS B CA 1
ATOM 4695 C C . LYS B 2 342 ? 273.945 230.940 265.382 1.00 41.81 343 LYS B C 1
ATOM 4696 O O . LYS B 2 342 ? 275.165 230.900 265.572 1.00 43.14 343 LYS B O 1
ATOM 4702 N N . SER B 2 343 ? 273.107 230.112 265.991 1.00 38.68 344 SER B N 1
ATOM 4703 C CA . SER B 2 343 ? 273.567 229.097 266.930 1.00 38.24 344 SER B CA 1
ATOM 4704 C C . SER B 2 343 ? 274.146 227.867 266.236 1.00 35.53 344 SER B C 1
ATOM 4705 O O . SER B 2 343 ? 274.668 226.984 266.918 1.00 36.53 344 SER B O 1
ATOM 4708 N N . TYR B 2 344 ? 274.087 227.797 264.910 1.00 34.04 345 TYR B N 1
ATOM 4709 C CA . TYR B 2 344 ? 274.622 226.681 264.146 1.00 33.08 345 TYR B CA 1
ATOM 4710 C C . TYR B 2 344 ? 275.411 227.235 262.969 1.00 32.80 345 TYR B C 1
ATOM 4711 O O . TYR B 2 344 ? 275.546 228.449 262.801 1.00 34.54 345 TYR B O 1
ATOM 4720 N N . HIS B 2 345 ? 275.937 226.339 262.143 1.00 31.58 346 HIS B N 1
ATOM 4721 C CA . HIS B 2 345 ? 276.687 226.763 260.972 1.00 29.59 346 HIS B CA 1
ATOM 4722 C C . HIS B 2 345 ? 275.786 227.121 259.796 1.00 28.32 346 HIS B C 1
ATOM 4723 O O . HIS B 2 345 ? 276.286 227.652 258.802 1.00 29.83 346 HIS B O 1
ATOM 4730 N N . THR B 2 346 ? 274.476 226.928 259.922 1.00 26.90 347 THR B N 1
ATOM 4731 C CA . THR B 2 346 ? 273.561 227.004 258.784 1.00 27.54 347 THR B CA 1
ATOM 4732 C C . THR B 2 346 ? 273.577 228.370 258.105 1.00 28.50 347 THR B C 1
ATOM 4733 O O . THR B 2 346 ? 273.488 229.409 258.765 1.00 30.79 347 THR B O 1
ATOM 4737 N N . LYS B 2 347 ? 273.668 228.358 256.775 1.00 29.40 348 LYS B N 1
ATOM 4738 C CA . LYS B 2 347 ? 273.469 229.547 255.954 1.00 30.84 348 LYS B CA 1
ATOM 4739 C C . LYS B 2 347 ? 271.978 229.691 255.684 1.00 28.26 348 LYS B C 1
ATOM 4740 O O . LYS B 2 347 ? 271.389 228.870 254.976 1.00 28.11 348 LYS B O 1
ATOM 4746 N N . PHE B 2 348 ? 271.381 230.740 256.233 1.00 27.91 349 PHE B N 1
ATOM 4747 C CA . PHE B 2 348 ? 269.979 231.074 256.007 1.00 27.56 349 PHE B CA 1
ATOM 4748 C C . PHE B 2 348 ? 269.917 232.085 254.865 1.00 27.20 349 PHE B C 1
ATOM 4749 O O . PHE B 2 348 ? 270.311 233.242 255.029 1.00 27.72 349 PHE B O 1
ATOM 4757 N N . ILE B 2 349 ? 269.479 231.638 253.694 1.00 26.13 350 ILE B N 1
ATOM 4758 C CA . ILE B 2 349 ? 269.593 232.405 252.463 1.00 25.21 350 ILE B CA 1
ATOM 4759 C C . ILE B 2 349 ? 268.199 232.829 252.019 1.00 24.26 350 ILE B C 1
ATOM 4760 O O . ILE B 2 349 ? 267.363 231.990 251.658 1.00 24.63 350 ILE B O 1
ATOM 4765 N N . THR B 2 350 ? 267.959 234.135 252.026 1.00 23.96 351 THR B N 1
ATOM 4766 C CA . THR B 2 350 ? 266.777 234.703 251.397 1.00 23.86 351 THR B CA 1
ATOM 4767 C C . THR B 2 350 ? 267.094 235.011 249.941 1.00 23.84 351 THR B C 1
ATOM 4768 O O . THR B 2 350 ? 268.210 235.410 249.609 1.00 24.41 351 THR B O 1
ATOM 4772 N N . THR B 2 351 ? 266.101 234.829 249.084 1.00 24.67 352 THR B N 1
ATOM 4773 C CA . THR B 2 351 ? 266.281 234.955 247.648 1.00 26.09 352 THR B CA 1
ATOM 4774 C C . THR B 2 351 ? 265.274 235.863 246.962 1.00 26.78 352 THR B C 1
ATOM 4775 O O . THR B 2 351 ? 265.442 236.137 245.772 1.00 28.39 352 THR B O 1
ATOM 4779 N N . SER B 2 352 ? 264.249 236.340 247.653 1.00 27.93 353 SER B N 1
ATOM 4780 C CA . SER B 2 352 ? 263.192 237.085 246.999 1.00 29.81 353 SER B CA 1
ATOM 4781 C C . SER B 2 352 ? 263.170 238.527 247.475 1.00 31.73 353 SER B C 1
ATOM 4782 O O . SER B 2 352 ? 263.231 238.776 248.686 1.00 31.52 353 SER B O 1
ATOM 4785 N N . PRO B 2 353 ? 263.070 239.505 246.572 1.00 35.24 354 PRO B N 1
ATOM 4786 C CA . PRO B 2 353 ? 262.897 240.889 247.036 1.00 36.32 354 PRO B CA 1
ATOM 4787 C C . PRO B 2 353 ? 261.601 241.107 247.794 1.00 36.66 354 PRO B C 1
ATOM 4788 O O . PRO B 2 353 ? 261.498 242.093 248.530 1.00 37.98 354 PRO B O 1
ATOM 4792 N N . LYS B 2 354 ? 260.604 240.233 247.633 1.00 36.52 355 LYS B N 1
ATOM 4793 C CA . LYS B 2 354 ? 259.374 240.376 248.401 1.00 36.85 355 LYS B CA 1
ATOM 4794 C C . LYS B 2 354 ? 259.557 240.025 249.872 1.00 35.58 355 LYS B C 1
ATOM 4795 O O . LYS B 2 354 ? 258.784 240.499 250.708 1.00 36.62 355 LYS B O 1
ATOM 4801 N N . ALA B 2 355 ? 260.545 239.200 250.205 1.00 33.41 356 ALA B N 1
ATOM 4802 C CA . ALA B 2 355 ? 260.731 238.694 251.565 1.00 32.21 356 ALA B CA 1
ATOM 4803 C C . ALA B 2 355 ? 262.190 238.905 251.967 1.00 31.79 356 ALA B C 1
ATOM 4804 O O . ALA B 2 355 ? 263.007 237.991 251.880 1.00 32.84 356 ALA B O 1
ATOM 4806 N N . HIS B 2 356 ? 262.505 240.096 252.448 1.00 31.14 357 HIS B N 1
ATOM 4807 C CA . HIS B 2 356 ? 263.778 240.340 253.097 1.00 30.30 357 HIS B CA 1
ATOM 4808 C C . HIS B 2 356 ? 263.642 240.021 254.574 1.00 27.90 357 HIS B C 1
ATOM 4809 O O . HIS B 2 356 ? 262.607 240.287 255.186 1.00 27.87 357 HIS B O 1
ATOM 4816 N N . ILE B 2 357 ? 264.651 239.353 255.113 1.00 26.42 358 ILE B N 1
ATOM 4817 C CA . ILE B 2 357 ? 264.712 239.030 256.531 1.00 27.65 358 ILE B CA 1
ATOM 4818 C C . ILE B 2 357 ? 266.031 239.541 257.086 1.00 28.55 358 ILE B C 1
ATOM 4819 O O . ILE B 2 357 ? 267.103 239.152 256.613 1.00 28.68 358 ILE B O 1
ATOM 4824 N N . THR B 2 358 ? 265.950 240.348 258.136 1.00 31.05 359 THR B N 1
ATOM 4825 C CA . THR B 2 358 ? 267.141 240.957 258.709 1.00 33.14 359 THR B CA 1
ATOM 4826 C C . THR B 2 358 ? 268.079 239.887 259.253 1.00 34.23 359 THR B C 1
ATOM 4827 O O . THR B 2 358 ? 267.648 238.910 259.867 1.00 34.94 359 THR B O 1
ATOM 4831 N N . ASP B 2 359 ? 269.376 240.101 259.039 1.00 36.79 360 ASP B N 1
ATOM 4832 C CA . ASP B 2 359 ? 270.473 239.238 259.472 1.00 38.85 360 ASP B CA 1
ATOM 4833 C C . ASP B 2 359 ? 270.522 237.901 258.735 1.00 37.40 360 ASP B C 1
ATOM 4834 O O . ASP B 2 359 ? 271.228 236.990 259.176 1.00 37.76 360 ASP B O 1
ATOM 4839 N N . SER B 2 360 ? 269.780 237.744 257.645 1.00 34.48 361 SER B N 1
ATOM 4840 C CA . SER B 2 360 ? 269.936 236.594 256.768 1.00 33.97 361 SER B CA 1
ATOM 4841 C C . SER B 2 360 ? 270.837 236.988 255.601 1.00 33.20 361 SER B C 1
ATOM 4842 O O . SER B 2 360 ? 271.070 238.169 255.338 1.00 34.96 361 SER B O 1
ATOM 4845 N N . ILE B 2 361 ? 271.382 235.984 254.934 1.00 31.21 362 ILE B N 1
ATOM 4846 C CA . ILE B 2 361 ? 272.220 236.187 253.760 1.00 31.20 362 ILE B CA 1
ATOM 4847 C C . ILE B 2 361 ? 271.310 236.301 252.545 1.00 31.15 362 ILE B C 1
ATOM 4848 O O . ILE B 2 361 ? 270.572 235.367 252.225 1.00 30.30 362 ILE B O 1
ATOM 4853 N N . TYR B 2 362 ? 271.347 237.447 251.878 1.00 30.57 363 TYR B N 1
ATOM 4854 C CA . TYR B 2 362 ? 270.459 237.715 250.757 1.00 31.94 363 TYR B CA 1
ATOM 4855 C C . TYR B 2 362 ? 271.189 237.469 249.439 1.00 32.16 363 TYR B C 1
ATOM 4856 O O . TYR B 2 362 ? 272.184 238.132 249.141 1.00 33.39 363 TYR B O 1
ATOM 4865 N N . MET B 2 363 ? 270.684 236.519 248.660 1.00 32.23 364 MET B N 1
ATOM 4866 C CA . MET B 2 363 ? 271.193 236.209 247.322 1.00 32.94 364 MET B CA 1
ATOM 4867 C C . MET B 2 363 ? 269.984 236.224 246.396 1.00 33.56 364 MET B C 1
ATOM 4868 O O . MET B 2 363 ? 269.284 235.217 246.267 1.00 33.95 364 MET B O 1
ATOM 4873 N N . GLU B 2 364 ? 269.748 237.361 245.752 1.00 36.16 365 GLU B N 1
ATOM 4874 C CA . GLU B 2 364 ? 268.536 237.532 244.964 1.00 39.11 365 GLU B CA 1
ATOM 4875 C C . GLU B 2 364 ? 268.469 236.521 243.828 1.00 39.06 365 GLU B C 1
ATOM 4876 O O . GLU B 2 364 ? 269.392 236.414 243.019 1.00 40.27 365 GLU B O 1
ATOM 4882 N N . PHE B 2 365 ? 267.373 235.773 243.779 1.00 38.86 366 PHE B N 1
ATOM 4883 C CA . PHE B 2 365 ? 267.164 234.813 242.705 1.00 40.95 366 PHE B CA 1
ATOM 4884 C C . PHE B 2 365 ? 266.820 235.552 241.416 1.00 43.58 366 PHE B C 1
ATOM 4885 O O . PHE B 2 365 ? 265.790 236.226 241.332 1.00 43.60 366 PHE B O 1
ATOM 4893 N N . ASP B 2 366 ? 267.684 235.417 240.416 1.00 47.50 367 ASP B N 1
ATOM 4894 C CA . ASP B 2 366 ? 267.555 236.124 239.150 1.00 51.69 367 ASP B CA 1
ATOM 4895 C C . ASP B 2 366 ? 266.659 235.310 238.225 1.00 54.55 367 ASP B C 1
ATOM 4896 O O . ASP B 2 366 ? 267.075 234.277 237.696 1.00 53.00 367 ASP B O 1
ATOM 4901 N N . GLU B 2 367 ? 265.441 235.798 238.004 1.00 60.73 368 GLU B N 1
ATOM 4902 C CA . GLU B 2 367 ? 264.503 235.125 237.116 1.00 66.05 368 GLU B CA 1
ATOM 4903 C C . GLU B 2 367 ? 264.953 235.170 235.661 1.00 68.25 368 GLU B C 1
ATOM 4904 O O . GLU B 2 367 ? 264.526 234.325 234.870 1.00 68.28 368 GLU B O 1
ATOM 4910 N N . GLU B 2 368 ? 265.794 236.138 235.288 1.00 70.31 369 GLU B N 1
ATOM 4911 C CA . GLU B 2 368 ? 266.280 236.208 233.913 1.00 71.72 369 GLU B CA 1
ATOM 4912 C C . GLU B 2 368 ? 267.232 235.059 233.603 1.00 66.91 369 GLU B C 1
ATOM 4913 O O . GLU B 2 368 ? 267.233 234.539 232.482 1.00 68.25 369 GLU B O 1
ATOM 4919 N N . ASN B 2 369 ? 268.057 234.656 234.570 1.00 61.47 370 ASN B N 1
ATOM 4920 C CA . ASN B 2 369 ? 268.958 233.512 234.420 1.00 58.69 370 ASN B CA 1
ATOM 4921 C C . ASN B 2 369 ? 268.726 232.572 235.597 1.00 52.26 370 ASN B C 1
ATOM 4922 O O . ASN B 2 369 ? 269.589 232.417 236.468 1.00 50.46 370 ASN B O 1
ATOM 4927 N N . PRO B 2 370 ? 267.569 231.905 235.637 1.00 48.34 371 PRO B N 1
ATOM 4928 C CA . PRO B 2 370 ? 267.230 231.131 236.844 1.00 45.62 371 PRO B CA 1
ATOM 4929 C C . PRO B 2 370 ? 268.221 230.035 237.178 1.00 40.90 371 PRO B C 1
ATOM 4930 O O . PRO B 2 370 ? 268.553 229.849 238.353 1.00 41.36 371 PRO B O 1
ATOM 4934 N N . LEU B 2 371 ? 268.718 229.314 236.174 1.00 40.44 372 LEU B N 1
ATOM 4935 C CA . LEU B 2 371 ? 269.575 228.167 236.452 1.00 41.17 372 LEU B CA 1
ATOM 4936 C C . LEU B 2 371 ? 270.924 228.599 237.013 1.00 39.56 372 LEU B C 1
ATOM 4937 O O . LEU B 2 371 ? 271.418 228.008 237.976 1.00 40.80 372 LEU B O 1
ATOM 4942 N N . ASP B 2 372 ? 271.535 229.625 236.420 1.00 39.71 373 ASP B N 1
ATOM 4943 C CA . ASP B 2 372 ? 272.823 230.100 236.915 1.00 39.86 373 ASP B CA 1
ATOM 4944 C C . ASP B 2 372 ? 272.693 230.678 238.317 1.00 35.86 373 ASP B C 1
ATOM 4945 O O . ASP B 2 372 ? 273.532 230.413 239.184 1.00 36.42 373 ASP B O 1
ATOM 4950 N N . SER B 2 373 ? 271.624 231.431 238.566 1.00 33.47 374 SER B N 1
ATOM 4951 C CA . SER B 2 373 ? 271.399 231.977 239.898 1.00 34.05 374 SER B CA 1
ATOM 4952 C C . SER B 2 373 ? 271.203 230.863 240.929 1.00 31.68 374 SER B C 1
ATOM 4953 O O . SER B 2 373 ? 271.781 230.912 242.026 1.00 32.60 374 SER B O 1
ATOM 4956 N N . ALA B 2 374 ? 270.411 229.843 240.584 1.00 30.31 375 ALA B N 1
ATOM 4957 C CA . ALA B 2 374 ? 270.214 228.701 241.476 1.00 30.92 375 ALA B CA 1
ATOM 4958 C C . ALA B 2 374 ? 271.520 227.956 241.724 1.00 30.50 375 ALA B C 1
ATOM 4959 O O . ALA B 2 374 ? 271.788 227.527 242.848 1.00 30.33 375 ALA B O 1
ATOM 4961 N N . LYS B 2 375 ? 272.355 227.822 240.693 1.00 32.68 376 LYS B N 1
ATOM 4962 C CA . LYS B 2 375 ? 273.646 227.167 240.856 1.00 34.87 376 LYS B CA 1
ATOM 4963 C C . LYS B 2 375 ? 274.535 227.942 241.821 1.00 34.72 376 LYS B C 1
ATOM 4964 O O . LYS B 2 375 ? 275.211 227.345 242.659 1.00 35.11 376 LYS B O 1
ATOM 4970 N N . LYS B 2 376 ? 274.537 229.270 241.734 1.00 37.11 377 LYS B N 1
ATOM 4971 C CA . LYS B 2 376 ? 275.335 230.070 242.668 1.00 39.95 377 LYS B CA 1
ATOM 4972 C C . LYS B 2 376 ? 274.854 229.896 244.112 1.00 35.97 377 LYS B C 1
ATOM 4973 O O . LYS B 2 376 ? 275.661 229.680 245.032 1.00 35.73 377 LYS B O 1
ATOM 4979 N N . ILE B 2 377 ? 273.536 229.952 244.323 1.00 33.35 378 ILE B N 1
ATOM 4980 C CA . ILE B 2 377 ? 272.989 229.786 245.673 1.00 33.33 378 ILE B CA 1
ATOM 4981 C C . ILE B 2 377 ? 273.332 228.400 246.220 1.00 32.21 378 ILE B C 1
ATOM 4982 O O . ILE B 2 377 ? 273.797 228.252 247.365 1.00 33.90 378 ILE B O 1
ATOM 4987 N N . LEU B 2 378 ? 273.166 227.372 245.390 1.00 32.45 379 LEU B N 1
ATOM 4988 C CA . LEU B 2 378 ? 273.461 226.007 245.799 1.00 32.68 379 LEU B CA 1
ATOM 4989 C C . LEU B 2 378 ? 274.943 225.815 246.078 1.00 32.91 379 LEU B C 1
ATOM 4990 O O . LEU B 2 378 ? 275.299 225.098 247.014 1.00 30.58 379 LEU B O 1
ATOM 4995 N N . LYS B 2 379 ? 275.811 226.491 245.326 1.00 33.31 380 LYS B N 1
ATOM 4996 C CA . LYS B 2 379 ? 277.242 226.409 245.583 1.00 34.29 380 LYS B CA 1
ATOM 4997 C C . LYS B 2 379 ? 277.580 227.007 246.944 1.00 32.87 380 LYS B C 1
ATOM 4998 O O . LYS B 2 379 ? 278.419 226.468 247.672 1.00 30.96 380 LYS B O 1
ATOM 5004 N N . GLU B 2 380 ? 276.935 228.112 247.311 1.00 32.98 381 GLU B N 1
ATOM 5005 C CA . GLU B 2 380 ? 277.142 228.636 248.661 1.00 35.26 381 GLU B CA 1
ATOM 5006 C C . GLU B 2 380 ? 276.736 227.605 249.719 1.00 33.82 381 GLU B C 1
ATOM 5007 O O . GLU B 2 380 ? 277.474 227.353 250.685 1.00 34.22 381 GLU B O 1
ATOM 5013 N N . ALA B 2 381 ? 275.576 226.972 249.536 1.00 32.50 382 ALA B N 1
ATOM 5014 C CA . ALA B 2 381 ? 275.137 225.952 250.491 1.00 30.62 382 ALA B CA 1
ATOM 5015 C C . ALA B 2 381 ? 276.129 224.788 250.563 1.00 29.63 382 ALA B C 1
ATOM 5016 O O . ALA B 2 381 ? 276.461 224.309 251.651 1.00 27.88 382 ALA B O 1
ATOM 5018 N N . ILE B 2 382 ? 276.626 224.333 249.411 1.00 29.24 383 ILE B N 1
ATOM 5019 C CA . ILE B 2 382 ? 277.560 223.210 249.375 1.00 28.66 383 ILE B CA 1
ATOM 5020 C C . ILE B 2 382 ? 278.861 223.580 250.067 1.00 28.85 383 ILE B C 1
ATOM 5021 O O . ILE B 2 382 ? 279.429 222.779 250.817 1.00 28.54 383 ILE B O 1
ATOM 5026 N N . LEU B 2 383 ? 279.381 224.775 249.794 1.00 30.17 384 LEU B N 1
ATOM 5027 C CA . LEU B 2 383 ? 280.624 225.192 250.426 1.00 32.20 384 LEU B CA 1
ATOM 5028 C C . LEU B 2 383 ? 280.478 225.326 251.937 1.00 30.84 384 LEU B C 1
ATOM 5029 O O . LEU B 2 383 ? 281.455 225.140 252.664 1.00 32.35 384 LEU B O 1
ATOM 5034 N N . ASN B 2 384 ? 279.270 225.613 252.431 1.00 30.32 385 ASN B N 1
ATOM 5035 C CA . ASN B 2 384 ? 279.083 225.681 253.880 1.00 30.33 385 ASN B CA 1
ATOM 5036 C C . ASN B 2 384 ? 279.255 224.331 254.582 1.00 31.58 385 ASN B C 1
ATOM 5037 O O . ASN B 2 384 ? 279.356 224.305 255.811 1.00 31.91 385 ASN B O 1
ATOM 5042 N N . PHE B 2 385 ? 279.293 223.217 253.852 1.00 32.67 386 PHE B N 1
ATOM 5043 C CA . PHE B 2 385 ? 279.438 221.914 254.493 1.00 32.39 386 PHE B CA 1
ATOM 5044 C C . PHE B 2 385 ? 280.747 221.807 255.271 1.00 35.42 386 PHE B C 1
ATOM 5045 O O . PHE B 2 385 ? 280.826 221.054 256.246 1.00 35.38 386 PHE B O 1
ATOM 5053 N N . LYS B 2 386 ? 281.776 222.556 254.870 1.00 39.73 387 LYS B N 1
ATOM 5054 C CA . LYS B 2 386 ? 283.044 222.531 255.591 1.00 43.37 387 LYS B CA 1
ATOM 5055 C C . LYS B 2 386 ? 282.913 223.100 256.998 1.00 41.47 387 LYS B C 1
ATOM 5056 O O . LYS B 2 386 ? 283.739 222.785 257.859 1.00 41.26 387 LYS B O 1
ATOM 5062 N N . ASN B 2 387 ? 281.904 223.927 257.249 1.00 39.36 388 ASN B N 1
ATOM 5063 C CA . ASN B 2 387 ? 281.683 224.511 258.559 1.00 38.28 388 ASN B CA 1
ATOM 5064 C C . ASN B 2 387 ? 280.795 223.648 259.448 1.00 36.75 388 ASN B C 1
ATOM 5065 O O . ASN B 2 387 ? 280.456 224.074 260.552 1.00 38.94 388 ASN B O 1
ATOM 5070 N N . ARG B 2 388 ? 280.404 222.463 258.988 1.00 37.43 389 ARG B N 1
ATOM 5071 C CA . ARG B 2 388 ? 279.596 221.557 259.790 1.00 37.86 389 ARG B CA 1
ATOM 5072 C C . ARG B 2 388 ? 280.364 221.124 261.032 1.00 40.73 389 ARG B C 1
ATOM 5073 O O . ARG B 2 388 ? 281.542 220.764 260.963 1.00 40.92 389 ARG B O 1
ATOM 5081 N N . ASP B 2 389 ? 279.676 221.122 262.166 1.00 44.24 390 ASP B N 1
ATOM 5082 C CA . ASP B 2 389 ? 280.209 220.589 263.417 1.00 47.87 390 ASP B CA 1
ATOM 5083 C C . ASP B 2 389 ? 279.470 219.280 263.668 1.00 48.20 390 ASP B C 1
ATOM 5084 O O . ASP B 2 389 ? 278.319 219.281 264.107 1.00 49.11 390 ASP B O 1
ATOM 5089 N N . GLN B 2 390 ? 280.129 218.163 263.357 1.00 49.29 391 GLN B N 1
ATOM 5090 C CA . GLN B 2 390 ? 279.476 216.865 263.460 1.00 50.73 391 GLN B CA 1
ATOM 5091 C C . GLN B 2 390 ? 279.200 216.464 264.901 1.00 52.12 391 GLN B C 1
ATOM 5092 O O . GLN B 2 390 ? 278.352 215.598 265.135 1.00 54.35 391 GLN B O 1
ATOM 5098 N N . SER B 2 391 ? 279.879 217.079 265.869 1.00 52.78 392 SER B N 1
ATOM 5099 C CA . SER B 2 391 ? 279.597 216.792 267.269 1.00 53.85 392 SER B CA 1
ATOM 5100 C C . SER B 2 391 ? 278.267 217.383 267.712 1.00 51.88 392 SER B C 1
ATOM 5101 O O . SER B 2 391 ? 277.698 216.920 268.704 1.00 54.44 392 SER B O 1
ATOM 5104 N N . LYS B 2 392 ? 277.765 218.392 267.007 1.00 49.92 393 LYS B N 1
ATOM 5105 C CA . LYS B 2 392 ? 276.474 218.992 267.300 1.00 49.09 393 LYS B CA 1
ATOM 5106 C C . LYS B 2 392 ? 275.340 218.392 266.479 1.00 44.21 393 LYS B C 1
ATOM 5107 O O . LYS B 2 392 ? 274.213 218.889 266.552 1.00 45.33 393 LYS B O 1
ATOM 5113 N N . VAL B 2 393 ? 275.606 217.370 265.685 1.00 38.99 394 VAL B N 1
ATOM 5114 C CA . VAL B 2 393 ? 274.614 216.836 264.763 1.00 36.31 394 VAL B CA 1
ATOM 5115 C C . VAL B 2 393 ? 273.815 215.750 265.474 1.00 34.28 394 VAL B C 1
ATOM 5116 O O . VAL B 2 393 ? 274.386 214.845 266.088 1.00 34.72 394 VAL B O 1
ATOM 5120 N N . MET B 2 394 ? 272.492 215.840 265.389 1.00 33.09 395 MET B N 1
ATOM 5121 C CA . MET B 2 394 ? 271.618 214.774 265.868 1.00 34.36 395 MET B CA 1
ATOM 5122 C C . MET B 2 394 ? 270.430 214.744 264.922 1.00 31.59 395 MET B C 1
ATOM 5123 O O . MET B 2 394 ? 269.579 215.631 264.961 1.00 32.48 395 MET B O 1
ATOM 5128 N N . ILE B 2 395 ? 270.367 213.713 264.097 1.00 31.86 396 ILE B N 1
ATOM 5129 C CA . ILE B 2 395 ? 269.277 213.482 263.156 1.00 32.25 396 ILE B CA 1
ATOM 5130 C C . ILE B 2 395 ? 268.451 212.308 263.668 1.00 33.85 396 ILE B C 1
ATOM 5131 O O . ILE B 2 395 ? 268.976 211.194 263.767 1.00 35.21 396 ILE B O 1
ATOM 5136 N N . PRO B 2 396 ? 267.186 212.502 264.025 1.00 37.19 397 PRO B N 1
ATOM 5137 C CA . PRO B 2 396 ? 266.368 211.359 264.453 1.00 39.35 397 PRO B CA 1
ATOM 5138 C C . PRO B 2 396 ? 266.256 210.316 263.351 1.00 40.81 397 PRO B C 1
ATOM 5139 O O . PRO B 2 396 ? 266.121 210.644 262.174 1.00 41.52 397 PRO B O 1
ATOM 5143 N N . GLU B 2 397 ? 266.308 209.044 263.745 1.00 45.43 398 GLU B N 1
ATOM 5144 C CA . GLU B 2 397 ? 266.122 207.949 262.800 1.00 47.92 398 GLU B CA 1
ATOM 5145 C C . GLU B 2 397 ? 264.638 207.687 262.584 1.00 44.90 398 GLU B C 1
ATOM 5146 O O . GLU B 2 397 ? 264.174 206.555 262.738 1.00 45.50 398 GLU B O 1
ATOM 5152 N N . LEU B 2 398 ? 263.894 208.723 262.208 1.00 42.86 399 LEU B N 1
ATOM 5153 C CA . LEU B 2 398 ? 262.447 208.642 262.039 1.00 41.68 399 LEU B CA 1
ATOM 5154 C C . LEU B 2 398 ? 262.048 209.293 260.721 1.00 39.56 399 LEU B C 1
ATOM 5155 O O . LEU B 2 398 ? 262.032 210.521 260.603 1.00 41.05 399 LEU B O 1
ATOM 5160 N N . LYS B 2 399 ? 261.724 208.463 259.738 1.00 37.56 400 LYS B N 1
ATOM 5161 C CA . LYS B 2 399 ? 261.210 208.916 258.457 1.00 37.10 400 LYS B CA 1
ATOM 5162 C C . LYS B 2 399 ? 260.193 207.899 257.962 1.00 35.27 400 LYS B C 1
ATOM 5163 O O . LYS B 2 399 ? 260.197 206.740 258.378 1.00 35.44 400 LYS B O 1
ATOM 5169 N N . CYS B 2 400 ? 259.293 208.341 257.091 1.00 33.39 401 CYS B N 1
ATOM 5170 C CA . CYS B 2 400 ? 258.178 207.498 256.687 1.00 32.33 401 CYS B CA 1
ATOM 5171 C C . CYS B 2 400 ? 257.987 207.550 255.179 1.00 30.33 401 CYS B C 1
ATOM 5172 O O . CYS B 2 400 ? 258.125 208.607 254.566 1.00 29.84 401 CYS B O 1
ATOM 5175 N N . LYS B 2 401 ? 257.670 206.402 254.590 1.00 29.59 402 LYS B N 1
ATOM 5176 C CA . LYS B 2 401 ? 257.397 206.345 253.161 1.00 29.84 402 LYS B CA 1
ATOM 5177 C C . LYS B 2 401 ? 256.038 206.950 252.853 1.00 27.64 402 LYS B C 1
ATOM 5178 O O . LYS B 2 401 ? 255.067 206.739 253.582 1.00 28.11 402 LYS B O 1
ATOM 5184 N N . ALA B 2 402 ? 255.968 207.698 251.763 1.00 26.01 403 ALA B N 1
ATOM 5185 C CA . ALA B 2 402 ? 254.736 208.348 251.364 1.00 25.59 403 ALA B CA 1
ATOM 5186 C C . ALA B 2 402 ? 254.590 208.241 249.856 1.00 26.81 403 ALA B C 1
ATOM 5187 O O . ALA B 2 402 ? 255.576 208.168 249.122 1.00 27.61 403 ALA B O 1
ATOM 5189 N N . ILE B 2 403 ? 253.346 208.265 249.403 1.00 27.80 404 ILE B N 1
ATOM 5190 C CA . ILE B 2 403 ? 253.004 208.272 247.991 1.00 29.18 404 ILE B CA 1
ATOM 5191 C C . ILE B 2 403 ? 252.170 209.514 247.751 1.00 27.83 404 ILE B C 1
ATOM 5192 O O . ILE B 2 403 ? 251.273 209.820 248.541 1.00 29.11 404 ILE B O 1
ATOM 5197 N N . LEU B 2 404 ? 252.485 210.244 246.693 1.00 27.89 405 LEU B N 1
ATOM 5198 C CA . LEU B 2 404 ? 251.825 211.512 246.409 1.00 29.37 405 LEU B CA 1
ATOM 5199 C C . LEU B 2 404 ? 251.769 211.680 244.895 1.00 28.29 405 LEU B C 1
ATOM 5200 O O . LEU B 2 404 ? 251.965 210.719 244.148 1.00 27.68 405 LEU B O 1
ATOM 5205 N N . GLY B 2 405 ? 251.526 212.904 244.442 1.00 27.83 406 GLY B N 1
ATOM 5206 C CA . GLY B 2 405 ? 251.420 213.175 243.026 1.00 27.92 406 GLY B CA 1
ATOM 5207 C C . GLY B 2 405 ? 250.042 213.031 242.433 1.00 27.38 406 GLY B C 1
ATOM 5208 O O . GLY B 2 405 ? 249.931 212.865 241.218 1.00 28.40 406 GLY B O 1
ATOM 5209 N N . TYR B 2 406 ? 248.988 213.098 243.248 1.00 27.64 407 TYR B N 1
ATOM 5210 C CA . TYR B 2 406 ? 247.618 212.867 242.789 1.00 28.22 407 TYR B CA 1
ATOM 5211 C C . TYR B 2 406 ? 246.986 214.171 242.300 1.00 28.71 407 TYR B C 1
ATOM 5212 O O . TYR B 2 406 ? 246.148 214.785 242.958 1.00 29.43 407 TYR B O 1
ATOM 5221 N N . SER B 2 407 ? 247.407 214.595 241.114 1.00 28.35 408 SER B N 1
ATOM 5222 C CA . SER B 2 407 ? 246.678 215.627 240.397 1.00 28.44 408 SER B CA 1
ATOM 5223 C C . SER B 2 407 ? 245.355 215.043 239.886 1.00 28.80 408 SER B C 1
ATOM 5224 O O . SER B 2 407 ? 245.137 213.831 239.901 1.00 28.95 408 SER B O 1
ATOM 5227 N N . VAL B 2 408 ? 244.468 215.928 239.424 1.00 28.90 409 VAL B N 1
ATOM 5228 C CA . VAL B 2 408 ? 243.191 215.500 238.848 1.00 29.31 409 VAL B CA 1
ATOM 5229 C C . VAL B 2 408 ? 243.432 214.562 237.673 1.00 29.70 409 VAL B C 1
ATOM 5230 O O . VAL B 2 408 ? 242.727 213.561 237.505 1.00 29.72 409 VAL B O 1
ATOM 5234 N N . GLU B 2 409 ? 244.422 214.874 236.840 1.00 30.71 410 GLU B N 1
ATOM 5235 C CA . GLU B 2 409 ? 244.750 214.002 235.719 1.00 32.58 410 GLU B CA 1
ATOM 5236 C C . GLU B 2 409 ? 245.192 212.627 236.211 1.00 32.15 410 GLU B C 1
ATOM 5237 O O . GLU B 2 409 ? 244.769 211.603 235.664 1.00 31.85 410 GLU B O 1
ATOM 5243 N N . GLU B 2 410 ? 246.043 212.584 237.239 1.00 32.74 411 GLU B N 1
ATOM 5244 C CA . GLU B 2 410 ? 246.498 211.309 237.783 1.00 33.75 411 GLU B CA 1
ATOM 5245 C C . GLU B 2 410 ? 245.342 210.530 238.406 1.00 32.36 411 GLU B C 1
ATOM 5246 O O . GLU B 2 410 ? 245.256 209.308 238.252 1.00 31.25 411 GLU B O 1
ATOM 5252 N N . ILE B 2 411 ? 244.446 211.222 239.113 1.00 30.45 412 ILE B N 1
ATOM 5253 C CA . ILE B 2 411 ? 243.289 210.562 239.707 1.00 29.58 412 ILE B CA 1
ATOM 5254 C C . ILE B 2 411 ? 242.412 209.958 238.614 1.00 28.57 412 ILE B C 1
ATOM 5255 O O . ILE B 2 411 ? 241.918 208.836 238.747 1.00 26.97 412 ILE B O 1
ATOM 5260 N N . ILE B 2 412 ? 242.200 210.698 237.525 1.00 28.84 413 ILE B N 1
ATOM 5261 C CA . ILE B 2 412 ? 241.405 210.184 236.412 1.00 29.75 413 ILE B CA 1
ATOM 5262 C C . ILE B 2 412 ? 242.091 208.972 235.781 1.00 30.23 413 ILE B C 1
ATOM 5263 O O . ILE B 2 412 ? 241.440 207.968 235.468 1.00 30.33 413 ILE B O 1
ATOM 5268 N N . ASN B 2 413 ? 243.414 209.036 235.605 1.00 31.77 414 ASN B N 1
ATOM 5269 C CA . ASN B 2 413 ? 244.134 207.881 235.073 1.00 33.12 414 ASN B CA 1
ATOM 5270 C C . ASN B 2 413 ? 243.965 206.659 235.976 1.00 32.90 414 ASN B C 1
ATOM 5271 O O . ASN B 2 413 ? 243.782 205.545 235.485 1.00 32.98 414 ASN B O 1
ATOM 5276 N N . LYS B 2 414 ? 244.043 206.842 237.296 1.00 33.98 415 LYS B N 1
ATOM 5277 C CA . LYS B 2 414 ? 243.829 205.722 238.212 1.00 35.64 415 LYS B CA 1
ATOM 5278 C C . LYS B 2 414 ? 242.401 205.190 238.127 1.00 35.35 415 LYS B C 1
ATOM 5279 O O . LYS B 2 414 ? 242.179 203.975 238.124 1.00 33.91 415 LYS B O 1
ATOM 5285 N N . LEU B 2 415 ? 241.421 206.090 238.031 1.00 36.04 416 LEU B N 1
ATOM 5286 C CA . LEU B 2 415 ? 240.024 205.683 237.942 1.00 35.12 416 LEU B CA 1
ATOM 5287 C C . LEU B 2 415 ? 239.729 204.926 236.655 1.00 35.36 416 LEU B C 1
ATOM 5288 O O . LEU B 2 415 ? 238.806 204.108 236.616 1.00 35.01 416 LEU B O 1
ATOM 5293 N N . ASP B 2 416 ? 240.514 205.160 235.607 1.00 36.24 417 ASP B N 1
ATOM 5294 C CA . ASP B 2 416 ? 240.324 204.414 234.369 1.00 38.44 417 ASP B CA 1
ATOM 5295 C C . ASP B 2 416 ? 240.482 202.910 234.567 1.00 39.07 417 ASP B C 1
ATOM 5296 O O . ASP B 2 416 ? 239.953 202.135 233.770 1.00 39.35 417 ASP B O 1
ATOM 5301 N N . LYS B 2 417 ? 241.175 202.485 235.627 1.00 41.30 418 LYS B N 1
ATOM 5302 C CA . LYS B 2 417 ? 241.390 201.061 235.873 1.00 42.68 418 LYS B CA 1
ATOM 5303 C C . LYS B 2 417 ? 240.077 200.325 236.117 1.00 39.90 418 LYS B C 1
ATOM 5304 O O . LYS B 2 417 ? 239.916 199.181 235.683 1.00 41.78 418 LYS B O 1
ATOM 5310 N N . VAL B 2 418 ? 239.133 200.960 236.800 1.00 37.69 419 VAL B N 1
ATOM 5311 C CA . VAL B 2 418 ? 237.879 200.319 237.184 1.00 36.57 419 VAL B CA 1
ATOM 5312 C C . VAL B 2 418 ? 236.760 200.604 236.175 1.00 35.54 419 VAL B C 1
ATOM 5313 O O . VAL B 2 418 ? 235.589 200.440 236.500 1.00 37.46 419 VAL B O 1
ATOM 5317 N N . VAL B 2 419 ? 237.099 201.043 234.965 1.00 33.23 420 VAL B N 1
ATOM 5318 C CA . VAL B 2 419 ? 236.116 201.307 233.919 1.00 33.03 420 VAL B CA 1
ATOM 5319 C C . VAL B 2 419 ? 236.048 200.081 233.014 1.00 32.57 420 VAL B C 1
ATOM 5320 O O . VAL B 2 419 ? 237.062 199.673 232.436 1.00 33.19 420 VAL B O 1
ATOM 5324 N N . ASN B 2 420 ? 234.853 199.510 232.862 1.00 31.17 421 ASN B N 1
ATOM 5325 C CA . ASN B 2 420 ? 234.664 198.426 231.903 1.00 31.45 421 ASN B CA 1
ATOM 5326 C C . ASN B 2 420 ? 234.845 198.971 230.490 1.00 33.64 421 ASN B C 1
ATOM 5327 O O . ASN B 2 420 ? 234.163 199.917 230.092 1.00 34.16 421 ASN B O 1
ATOM 5332 N N . THR B 2 421 ? 235.735 198.347 229.720 1.00 36.42 422 THR B N 1
ATOM 5333 C CA . THR B 2 421 ? 236.065 198.852 228.387 1.00 40.66 422 THR B CA 1
ATOM 5334 C C . THR B 2 421 ? 234.848 198.830 227.475 1.00 41.12 422 THR B C 1
ATOM 5335 O O . THR B 2 421 ? 234.682 199.716 226.631 1.00 43.17 422 THR B O 1
ATOM 5339 N N . GLN B 2 422 ? 233.994 197.815 227.613 1.00 41.37 423 GLN B N 1
ATOM 5340 C CA . GLN B 2 422 ? 232.810 197.719 226.771 1.00 41.38 423 GLN B CA 1
ATOM 5341 C C . GLN B 2 422 ? 231.740 198.739 227.135 1.00 40.06 423 GLN B C 1
ATOM 5342 O O . GLN B 2 422 ? 230.777 198.885 226.378 1.00 40.24 423 GLN B O 1
ATOM 5348 N N . ILE B 2 423 ? 231.870 199.436 228.262 1.00 38.80 424 ILE B N 1
ATOM 5349 C CA . ILE B 2 423 ? 230.898 200.438 228.691 1.00 37.86 424 ILE B CA 1
ATOM 5350 C C . ILE B 2 423 ? 231.458 201.844 228.518 1.00 39.92 424 ILE B C 1
ATOM 5351 O O . ILE B 2 423 ? 230.911 202.648 227.764 1.00 41.35 424 ILE B O 1
ATOM 5356 N N . GLY B 2 424 ? 232.547 202.160 229.214 1.00 41.49 425 GLY B N 1
ATOM 5357 C CA . GLY B 2 424 ? 233.126 203.479 229.169 1.00 43.30 425 GLY B CA 1
ATOM 5358 C C . GLY B 2 424 ? 232.262 204.498 229.879 1.00 46.20 425 GLY B C 1
ATOM 5359 O O . GLY B 2 424 ? 231.356 204.152 230.640 1.00 49.36 425 GLY B O 1
ATOM 5360 N N . PRO B 2 425 ? 232.549 205.787 229.670 1.00 49.00 426 PRO B N 1
ATOM 5361 C CA . PRO B 2 425 ? 233.645 206.357 228.881 1.00 49.05 426 PRO B CA 1
ATOM 5362 C C . PRO B 2 425 ? 234.957 206.340 229.656 1.00 48.49 426 PRO B C 1
ATOM 5363 O O . PRO B 2 425 ? 234.960 206.106 230.860 1.00 49.30 426 PRO B O 1
ATOM 5367 N N . MET B 2 426 ? 236.087 206.560 228.999 1.00 47.70 427 MET B N 1
ATOM 5368 C CA . MET B 2 426 ? 237.378 206.652 229.662 1.00 45.40 427 MET B CA 1
ATOM 5369 C C . MET B 2 426 ? 237.728 208.112 229.936 1.00 43.02 427 MET B C 1
ATOM 5370 O O . MET B 2 426 ? 237.144 209.034 229.365 1.00 44.30 427 MET B O 1
ATOM 5375 N N . GLN B 2 427 ? 238.700 208.307 230.824 1.00 39.66 428 GLN B N 1
ATOM 5376 C CA . GLN B 2 427 ? 239.257 209.628 231.125 1.00 38.98 428 GLN B CA 1
ATOM 5377 C C . GLN B 2 427 ? 238.203 210.615 231.625 1.00 37.52 428 GLN B C 1
ATOM 5378 O O . GLN B 2 427 ? 238.141 211.763 231.194 1.00 38.91 428 GLN B O 1
ATOM 5384 N N . THR B 2 428 ? 237.386 210.163 232.568 1.00 36.08 429 THR B N 1
ATOM 5385 C CA . THR B 2 428 ? 236.411 211.000 233.253 1.00 34.28 429 THR B CA 1
ATOM 5386 C C . THR B 2 428 ? 236.484 210.718 234.746 1.00 32.01 429 THR B C 1
ATOM 5387 O O . THR B 2 428 ? 237.198 209.825 235.203 1.00 31.10 429 THR B O 1
ATOM 5391 N N . VAL B 2 429 ? 235.729 211.503 235.508 1.00 31.66 430 VAL B N 1
ATOM 5392 C CA . VAL B 2 429 ? 235.630 211.317 236.947 1.00 31.68 430 VAL B CA 1
ATOM 5393 C C . VAL B 2 429 ? 234.427 210.423 237.234 1.00 31.30 430 VAL B C 1
ATOM 5394 O O . VAL B 2 429 ? 234.028 210.256 238.388 1.00 30.73 430 VAL B O 1
ATOM 5398 N N . LYS B 2 430 ? 233.883 209.794 236.193 1.00 32.12 431 LYS B N 1
ATOM 5399 C CA . LYS B 2 430 ? 232.663 209.008 236.359 1.00 33.89 431 LYS B CA 1
ATOM 5400 C C . LYS B 2 430 ? 232.768 207.888 237.391 1.00 32.87 431 LYS B C 1
ATOM 5401 O O . LYS B 2 430 ? 231.793 207.694 238.130 1.00 32.59 431 LYS B O 1
ATOM 5407 N N . PRO B 2 431 ? 233.842 207.094 237.470 1.00 31.14 432 PRO B N 1
ATOM 5408 C CA . PRO B 2 431 ? 233.901 206.088 238.550 1.00 31.53 432 PRO B CA 1
ATOM 5409 C C . PRO B 2 431 ? 233.790 206.690 239.948 1.00 31.77 432 PRO B C 1
ATOM 5410 O O . PRO B 2 431 ? 233.133 206.105 240.824 1.00 31.33 432 PRO B O 1
ATOM 5414 N N . LEU B 2 432 ? 234.418 207.847 240.180 1.00 31.52 433 LEU B N 1
ATOM 5415 C CA . LEU B 2 432 ? 234.306 208.512 241.475 1.00 32.51 433 LEU B CA 1
ATOM 5416 C C . LEU B 2 432 ? 232.876 208.980 241.725 1.00 31.65 433 LEU B C 1
ATOM 5417 O O . LEU B 2 432 ? 232.335 208.798 242.823 1.00 31.13 433 LEU B O 1
ATOM 5422 N N . ALA B 2 433 ? 232.239 209.552 240.704 1.00 31.92 434 ALA B N 1
ATOM 5423 C CA . ALA B 2 433 ? 230.844 209.946 240.831 1.00 33.31 434 ALA B CA 1
ATOM 5424 C C . ALA B 2 433 ? 229.966 208.735 241.120 1.00 33.65 434 ALA B C 1
ATOM 5425 O O . ALA B 2 433 ? 229.034 208.818 241.922 1.00 34.31 434 ALA B O 1
ATOM 5427 N N . ASP B 2 434 ? 230.264 207.598 240.492 1.00 34.12 435 ASP B N 1
ATOM 5428 C CA . ASP B 2 434 ? 229.475 206.388 240.710 1.00 34.62 435 ASP B CA 1
ATOM 5429 C C . ASP B 2 434 ? 229.610 205.891 242.142 1.00 31.75 435 ASP B C 1
ATOM 5430 O O . ASP B 2 434 ? 228.610 205.581 242.788 1.00 31.25 435 ASP B O 1
ATOM 5435 N N . VAL B 2 435 ? 230.838 205.835 242.665 1.00 30.83 436 VAL B N 1
ATOM 5436 C CA . VAL B 2 435 ? 231.019 205.339 244.031 1.00 30.49 436 VAL B CA 1
ATOM 5437 C C . VAL B 2 435 ? 230.385 206.299 245.034 1.00 30.18 436 VAL B C 1
ATOM 5438 O O . VAL B 2 435 ? 229.814 205.860 246.039 1.00 30.96 436 VAL B O 1
ATOM 5442 N N . LEU B 2 436 ? 230.422 207.606 244.762 1.00 30.05 437 LEU B N 1
ATOM 5443 C CA . LEU B 2 436 ? 229.770 208.562 245.654 1.00 29.87 437 LEU B CA 1
ATOM 5444 C C . LEU B 2 436 ? 228.253 208.428 245.596 1.00 29.20 437 LEU B C 1
ATOM 5445 O O . LEU B 2 436 ? 227.588 208.470 246.632 1.00 28.74 437 LEU B O 1
ATOM 5450 N N . VAL B 2 437 ? 227.686 208.282 244.402 1.00 29.24 438 VAL B N 1
ATOM 5451 C CA . VAL B 2 437 ? 226.235 208.207 244.287 1.00 29.65 438 VAL B CA 1
ATOM 5452 C C . VAL B 2 437 ? 225.719 206.902 244.889 1.00 29.68 438 VAL B C 1
ATOM 5453 O O . VAL B 2 437 ? 224.684 206.882 245.561 1.00 30.52 438 VAL B O 1
ATOM 5457 N N . SER B 2 438 ? 226.407 205.786 244.634 1.00 28.98 439 SER B N 1
ATOM 5458 C CA . SER B 2 438 ? 225.928 204.509 245.154 1.00 29.06 439 SER B CA 1
ATOM 5459 C C . SER B 2 438 ? 225.997 204.435 246.675 1.00 28.70 439 SER B C 1
ATOM 5460 O O . SER B 2 438 ? 225.277 203.634 247.272 1.00 29.34 439 SER B O 1
ATOM 5463 N N . GLY B 2 439 ? 226.821 205.257 247.316 1.00 28.91 440 GLY B N 1
ATOM 5464 C CA . GLY B 2 439 ? 226.972 205.188 248.750 1.00 28.46 440 GLY B CA 1
ATOM 5465 C C . GLY B 2 439 ? 228.088 204.291 249.234 1.00 28.37 440 GLY B C 1
ATOM 5466 O O . GLY B 2 439 ? 228.308 204.211 250.445 1.00 29.33 440 GLY B O 1
ATOM 5467 N N . VAL B 2 440 ? 228.836 203.656 248.331 1.00 29.10 441 VAL B N 1
ATOM 5468 C CA . VAL B 2 440 ? 230.012 202.900 248.748 1.00 29.53 441 VAL B CA 1
ATOM 5469 C C . VAL B 2 440 ? 230.999 203.832 249.436 1.00 29.59 441 VAL B C 1
ATOM 5470 O O . VAL B 2 440 ? 231.582 203.491 250.469 1.00 29.67 441 VAL B O 1
ATOM 5474 N N . LEU B 2 441 ? 231.180 205.022 248.886 1.00 29.77 442 LEU B N 1
ATOM 5475 C CA . LEU B 2 441 ? 231.856 206.110 249.569 1.00 30.52 442 LEU B CA 1
ATOM 5476 C C . LEU B 2 441 ? 230.793 207.088 250.048 1.00 29.18 442 LEU B C 1
ATOM 5477 O O . LEU B 2 441 ? 229.923 207.494 249.273 1.00 28.74 442 LEU B O 1
ATOM 5482 N N . ARG B 2 442 ? 230.863 207.447 251.330 1.00 28.39 443 ARG B N 1
ATOM 5483 C CA . ARG B 2 442 ? 229.902 208.384 251.895 1.00 28.48 443 ARG B CA 1
ATOM 5484 C C . ARG B 2 442 ? 230.155 209.803 251.406 1.00 27.98 443 ARG B C 1
ATOM 5485 O O . ARG B 2 442 ? 229.208 210.579 251.272 1.00 29.02 443 ARG B O 1
ATOM 5493 N N . GLY B 2 443 ? 231.404 210.151 251.127 1.00 27.68 444 GLY B N 1
ATOM 5494 C CA . GLY B 2 443 ? 231.709 211.474 250.624 1.00 26.60 444 GLY B CA 1
ATOM 5495 C C . GLY B 2 443 ? 233.199 211.669 250.455 1.00 26.12 444 GLY B C 1
ATOM 5496 O O . GLY B 2 443 ? 233.999 210.737 250.593 1.00 26.78 444 GLY B O 1
ATOM 5497 N N . ALA B 2 444 ? 233.559 212.904 250.139 1.00 25.69 445 ALA B N 1
ATOM 5498 C CA . ALA B 2 444 ? 234.948 213.307 249.996 1.00 25.49 445 ALA B CA 1
ATOM 5499 C C . ALA B 2 444 ? 235.207 214.544 250.837 1.00 24.87 445 ALA B C 1
ATOM 5500 O O . ALA B 2 444 ? 234.395 215.471 250.862 1.00 24.19 445 ALA B O 1
ATOM 5502 N N . ALA B 2 445 ? 236.336 214.550 251.526 1.00 24.78 446 ALA B N 1
ATOM 5503 C CA . ALA B 2 445 ? 236.687 215.640 252.414 1.00 24.40 446 ALA B CA 1
ATOM 5504 C C . ALA B 2 445 ? 238.108 216.103 252.133 1.00 24.86 446 ALA B C 1
ATOM 5505 O O . ALA B 2 445 ? 239.013 215.290 251.917 1.00 25.01 446 ALA B O 1
ATOM 5507 N N . ALA B 2 446 ? 238.283 217.412 252.090 1.00 25.08 447 ALA B N 1
ATOM 5508 C CA . ALA B 2 446 ? 239.588 218.014 251.889 1.00 25.14 447 ALA B CA 1
ATOM 5509 C C . ALA B 2 446 ? 240.113 218.457 253.248 1.00 25.07 447 ALA B C 1
ATOM 5510 O O . ALA B 2 446 ? 239.411 219.153 253.988 1.00 25.45 447 ALA B O 1
ATOM 5512 N N . VAL B 2 447 ? 241.307 217.995 253.603 1.00 24.84 448 VAL B N 1
ATOM 5513 C CA . VAL B 2 447 ? 241.991 218.385 254.835 1.00 24.61 448 VAL B CA 1
ATOM 5514 C C . VAL B 2 447 ? 243.187 219.240 254.441 1.00 24.54 448 VAL B C 1
ATOM 5515 O O . VAL B 2 447 ? 244.119 218.758 253.788 1.00 25.50 448 VAL B O 1
ATOM 5519 N N . VAL B 2 448 ? 243.174 220.494 254.867 1.00 24.72 449 VAL B N 1
ATOM 5520 C CA . VAL B 2 448 ? 244.130 221.511 254.452 1.00 25.17 449 VAL B CA 1
ATOM 5521 C C . VAL B 2 448 ? 244.519 222.319 255.681 1.00 25.04 449 VAL B C 1
ATOM 5522 O O . VAL B 2 448 ? 243.914 222.203 256.741 1.00 25.53 449 VAL B O 1
ATOM 5526 N N . GLY B 2 449 ? 245.553 223.133 255.539 1.00 25.95 450 GLY B N 1
ATOM 5527 C CA . GLY B 2 449 ? 245.863 224.099 256.569 1.00 27.35 450 GLY B CA 1
ATOM 5528 C C . GLY B 2 449 ? 247.222 223.872 257.190 1.00 26.47 450 GLY B C 1
ATOM 5529 O O . GLY B 2 449 ? 247.908 222.890 256.920 1.00 26.09 450 GLY B O 1
ATOM 5530 N N . CYS B 2 450 ? 247.539 224.758 258.120 1.00 26.57 451 CYS B N 1
ATOM 5531 C CA . CYS B 2 450 ? 248.837 224.845 258.752 1.00 26.49 451 CYS B CA 1
ATOM 5532 C C . CYS B 2 450 ? 248.856 224.107 260.081 1.00 26.63 451 CYS B C 1
ATOM 5533 O O . CYS B 2 450 ? 247.985 223.293 260.372 1.00 27.55 451 CYS B O 1
ATOM 5536 N N . ASN B 2 451 ? 249.902 224.346 260.861 1.00 27.24 452 ASN B N 1
ATOM 5537 C CA . ASN B 2 451 ? 249.943 224.032 262.278 1.00 27.78 452 ASN B CA 1
ATOM 5538 C C . ASN B 2 451 ? 249.662 225.315 263.050 1.00 28.34 452 ASN B C 1
ATOM 5539 O O . ASN B 2 451 ? 249.662 226.410 262.491 1.00 29.06 452 ASN B O 1
ATOM 5544 N N . ASN B 2 452 ? 249.458 225.175 264.342 1.00 27.65 453 ASN B N 1
ATOM 5545 C CA . ASN B 2 452 ? 249.201 226.321 265.196 1.00 26.53 453 ASN B CA 1
ATOM 5546 C C . ASN B 2 452 ? 249.582 225.921 266.613 1.00 26.74 453 ASN B C 1
ATOM 5547 O O . ASN B 2 452 ? 249.066 224.923 267.127 1.00 27.19 453 ASN B O 1
ATOM 5552 N N . PRO B 2 453 ? 250.402 226.708 267.312 1.00 27.88 454 PRO B N 1
ATOM 5553 C CA . PRO B 2 453 ? 250.782 226.322 268.678 1.00 28.24 454 PRO B CA 1
ATOM 5554 C C . PRO B 2 453 ? 249.587 226.173 269.603 1.00 28.75 454 PRO B C 1
ATOM 5555 O O . PRO B 2 453 ? 249.715 225.555 270.664 1.00 29.96 454 PRO B O 1
ATOM 5559 N N . LYS B 2 454 ? 248.442 226.763 269.260 1.00 28.47 455 LYS B N 1
ATOM 5560 C CA . LYS B 2 454 ? 247.237 226.571 270.058 1.00 29.98 455 LYS B CA 1
ATOM 5561 C C . LYS B 2 454 ? 246.744 225.121 270.047 1.00 29.73 455 LYS B C 1
ATOM 5562 O O . LYS B 2 454 ? 245.965 224.743 270.925 1.00 31.18 455 LYS B O 1
ATOM 5568 N N . VAL B 2 455 ? 247.148 224.310 269.070 1.00 29.32 456 VAL B N 1
ATOM 5569 C CA . VAL B 2 455 ? 246.763 222.904 268.979 1.00 29.52 456 VAL B CA 1
ATOM 5570 C C . VAL B 2 455 ? 248.022 222.054 269.040 1.00 28.61 456 VAL B C 1
ATOM 5571 O O . VAL B 2 455 ? 249.062 222.439 268.496 1.00 31.00 456 VAL B O 1
ATOM 5575 N N . VAL B 2 456 ? 247.932 220.905 269.712 1.00 27.88 457 VAL B N 1
ATOM 5576 C CA . VAL B 2 456 ? 249.030 219.942 269.726 1.00 27.13 457 VAL B CA 1
ATOM 5577 C C . VAL B 2 456 ? 249.378 219.627 268.275 1.00 26.92 457 VAL B C 1
ATOM 5578 O O . VAL B 2 456 ? 248.530 219.175 267.500 1.00 26.16 457 VAL B O 1
ATOM 5582 N N . GLN B 2 457 ? 250.628 219.876 267.903 1.00 27.33 458 GLN B N 1
ATOM 5583 C CA . GLN B 2 457 ? 251.011 219.888 266.496 1.00 29.23 458 GLN B CA 1
ATOM 5584 C C . GLN B 2 457 ? 250.740 218.540 265.823 1.00 29.26 458 GLN B C 1
ATOM 5585 O O . GLN B 2 457 ? 251.180 217.490 266.300 1.00 28.42 458 GLN B O 1
ATOM 5591 N N . ASP B 2 458 ? 250.002 218.595 264.709 1.00 29.88 459 ASP B N 1
ATOM 5592 C CA . ASP B 2 458 ? 249.634 217.458 263.860 1.00 30.97 459 ASP B CA 1
ATOM 5593 C C . ASP B 2 458 ? 248.561 216.568 264.492 1.00 29.46 459 ASP B C 1
ATOM 5594 O O . ASP B 2 458 ? 248.031 215.680 263.824 1.00 30.78 459 ASP B O 1
ATOM 5599 N N . SER B 2 459 ? 248.190 216.817 265.748 1.00 28.73 460 SER B N 1
ATOM 5600 C CA . SER B 2 459 ? 247.199 215.966 266.403 1.00 28.45 460 SER B CA 1
ATOM 5601 C C . SER B 2 459 ? 245.849 216.075 265.703 1.00 27.61 460 SER B C 1
ATOM 5602 O O . SER B 2 459 ? 245.241 215.062 265.347 1.00 28.37 460 SER B O 1
ATOM 5605 N N . ALA B 2 460 ? 245.369 217.303 265.498 1.00 26.36 461 ALA B N 1
ATOM 5606 C CA . ALA B 2 460 ? 244.053 217.501 264.903 1.00 25.45 461 ALA B CA 1
ATOM 5607 C C . ALA B 2 460 ? 244.018 216.994 263.467 1.00 25.25 461 ALA B C 1
ATOM 5608 O O . ALA B 2 460 ? 243.040 216.361 263.061 1.00 25.77 461 ALA B O 1
ATOM 5610 N N . HIS B 2 461 ? 245.066 217.259 262.683 1.00 24.66 462 HIS B N 1
ATOM 5611 C CA . HIS B 2 461 ? 245.112 216.729 261.321 1.00 25.40 462 HIS B CA 1
ATOM 5612 C C . HIS B 2 461 ? 244.943 215.210 261.308 1.00 24.86 462 HIS B C 1
ATOM 5613 O O . HIS B 2 461 ? 244.082 214.673 260.605 1.00 24.05 462 HIS B O 1
ATOM 5620 N N . ILE B 2 462 ? 245.760 214.507 262.093 1.00 24.64 463 ILE B N 1
ATOM 5621 C CA . ILE B 2 462 ? 245.762 213.048 262.063 1.00 25.12 463 ILE B CA 1
ATOM 5622 C C . ILE B 2 462 ? 244.432 212.501 262.570 1.00 25.58 463 ILE B C 1
ATOM 5623 O O . ILE B 2 462 ? 243.842 211.606 261.955 1.00 24.50 463 ILE B O 1
ATOM 5628 N N . GLU B 2 463 ? 243.928 213.045 263.679 1.00 26.43 464 GLU B N 1
ATOM 5629 C CA . GLU B 2 463 ? 242.674 212.539 264.220 1.00 28.14 464 GLU B CA 1
ATOM 5630 C C . GLU B 2 463 ? 241.525 212.776 263.248 1.00 25.30 464 GLU B C 1
ATOM 5631 O O . GLU B 2 463 ? 240.725 211.870 262.997 1.00 25.98 464 GLU B O 1
ATOM 5637 N N . THR B 2 464 ? 241.460 213.960 262.644 1.00 23.73 465 THR B N 1
ATOM 5638 C CA . THR B 2 464 ? 240.406 214.233 261.675 1.00 23.90 465 THR B CA 1
ATOM 5639 C C . THR B 2 464 ? 240.490 213.293 260.475 1.00 23.26 465 THR B C 1
ATOM 5640 O O . THR B 2 464 ? 239.477 212.730 260.050 1.00 23.37 465 THR B O 1
ATOM 5644 N N . ILE B 2 465 ? 241.698 213.089 259.937 1.00 22.80 466 ILE B N 1
ATOM 5645 C CA . ILE B 2 465 ? 241.857 212.246 258.751 1.00 23.13 466 ILE B CA 1
ATOM 5646 C C . ILE B 2 465 ? 241.481 210.799 259.057 1.00 22.88 466 ILE B C 1
ATOM 5647 O O . ILE B 2 465 ? 240.753 210.156 258.294 1.00 23.50 466 ILE B O 1
ATOM 5652 N N . LYS B 2 466 ? 241.954 210.274 260.189 1.00 23.32 467 LYS B N 1
ATOM 5653 C CA . LYS B 2 466 ? 241.656 208.894 260.557 1.00 24.37 467 LYS B CA 1
ATOM 5654 C C . LYS B 2 466 ? 240.165 208.697 260.787 1.00 24.12 467 LYS B C 1
ATOM 5655 O O . LYS B 2 466 ? 239.584 207.720 260.304 1.00 25.67 467 LYS B O 1
ATOM 5661 N N . GLY B 2 467 ? 239.521 209.640 261.472 1.00 23.13 468 GLY B N 1
ATOM 5662 C CA . GLY B 2 467 ? 238.086 209.543 261.657 1.00 23.37 468 GLY B CA 1
ATOM 5663 C C . GLY B 2 467 ? 237.335 209.554 260.342 1.00 22.75 468 GLY B C 1
ATOM 5664 O O . GLY B 2 467 ? 236.438 208.739 260.131 1.00 23.18 468 GLY B O 1
ATOM 5665 N N . LEU B 2 468 ? 237.712 210.452 259.429 1.00 22.41 469 LEU B N 1
ATOM 5666 C CA . LEU B 2 468 ? 237.016 210.552 258.149 1.00 22.84 469 LEU B CA 1
ATOM 5667 C C . LEU B 2 468 ? 237.166 209.272 257.328 1.00 22.72 469 LEU B C 1
ATOM 5668 O O . LEU B 2 468 ? 236.183 208.758 256.783 1.00 22.53 469 LEU B O 1
ATOM 5673 N N . ILE B 2 469 ? 238.386 208.734 257.226 1.00 22.86 470 ILE B N 1
ATOM 5674 C CA . ILE B 2 469 ? 238.569 207.545 256.391 1.00 23.59 470 ILE B CA 1
ATOM 5675 C C . ILE B 2 469 ? 237.942 206.324 257.062 1.00 24.47 470 ILE B C 1
ATOM 5676 O O . ILE B 2 469 ? 237.439 205.429 256.379 1.00 24.68 470 ILE B O 1
ATOM 5681 N N . LYS B 2 470 ? 237.895 206.293 258.395 1.00 26.52 471 LYS B N 1
ATOM 5682 C CA . LYS B 2 470 ? 237.181 205.213 259.068 1.00 28.81 471 LYS B CA 1
ATOM 5683 C C . LYS B 2 470 ? 235.689 205.242 258.739 1.00 28.10 471 LYS B C 1
ATOM 5684 O O . LYS B 2 470 ? 235.052 204.187 258.689 1.00 27.96 471 LYS B O 1
ATOM 5690 N N . ASN B 2 471 ? 235.119 206.427 258.496 1.00 28.22 472 ASN B N 1
ATOM 5691 C CA . ASN B 2 471 ? 233.713 206.571 258.139 1.00 27.97 472 ASN B CA 1
ATOM 5692 C C . ASN B 2 471 ? 233.464 206.497 256.631 1.00 27.54 472 ASN B C 1
ATOM 5693 O O . ASN B 2 471 ? 232.452 207.016 256.154 1.00 28.21 472 ASN B O 1
ATOM 5698 N N . ASP B 2 472 ? 234.359 205.859 255.882 1.00 27.69 473 ASP B N 1
ATOM 5699 C CA . ASP B 2 472 ? 234.246 205.705 254.428 1.00 28.73 473 ASP B CA 1
ATOM 5700 C C . ASP B 2 472 ? 234.094 207.055 253.729 1.00 26.61 473 ASP B C 1
ATOM 5701 O O . ASP B 2 472 ? 233.329 207.200 252.779 1.00 26.48 473 ASP B O 1
ATOM 5706 N N . VAL B 2 473 ? 234.836 208.049 254.198 1.00 25.29 474 VAL B N 1
ATOM 5707 C CA . VAL B 2 473 ? 234.971 209.323 253.510 1.00 24.46 474 VAL B CA 1
ATOM 5708 C C . VAL B 2 473 ? 236.384 209.377 252.956 1.00 24.12 474 VAL B C 1
ATOM 5709 O O . VAL B 2 473 ? 237.359 209.364 253.720 1.00 23.01 474 VAL B O 1
ATOM 5713 N N . ILE B 2 474 ? 236.498 209.460 251.636 1.00 23.53 475 ILE B N 1
ATOM 5714 C CA . ILE B 2 474 ? 237.816 209.571 251.028 1.00 24.14 475 ILE B CA 1
ATOM 5715 C C . ILE B 2 474 ? 238.363 210.976 251.277 1.00 23.90 475 ILE B C 1
ATOM 5716 O O . ILE B 2 474 ? 237.619 211.965 251.245 1.00 24.01 475 ILE B O 1
ATOM 5721 N N . VAL B 2 475 ? 239.652 211.066 251.588 1.00 23.35 476 VAL B N 1
ATOM 5722 C CA . VAL B 2 475 ? 240.285 212.308 252.023 1.00 23.47 476 VAL B CA 1
ATOM 5723 C C . VAL B 2 475 ? 241.339 212.725 251.003 1.00 23.15 476 VAL B C 1
ATOM 5724 O O . VAL B 2 475 ? 242.161 211.907 250.576 1.00 22.71 476 VAL B O 1
ATOM 5728 N N . VAL B 2 476 ? 241.279 213.980 250.581 1.00 23.73 477 VAL B N 1
ATOM 5729 C CA . VAL B 2 476 ? 242.346 214.613 249.816 1.00 24.34 477 VAL B CA 1
ATOM 5730 C C . VAL B 2 476 ? 243.014 215.651 250.708 1.00 23.78 477 VAL B C 1
ATOM 5731 O O . VAL B 2 476 ? 242.334 216.368 251.447 1.00 24.22 477 VAL B O 1
ATOM 5735 N N . VAL B 2 477 ? 244.346 215.703 250.680 1.00 23.58 478 VAL B N 1
ATOM 5736 C CA . VAL B 2 477 ? 245.104 216.544 251.601 1.00 23.73 478 VAL B CA 1
ATOM 5737 C C . VAL B 2 477 ? 246.031 217.465 250.821 1.00 23.82 478 VAL B C 1
ATOM 5738 O O . VAL B 2 477 ? 246.504 217.130 249.733 1.00 24.08 478 VAL B O 1
ATOM 5742 N N . THR B 2 478 ? 246.234 218.665 251.361 1.00 24.79 479 THR B N 1
ATOM 5743 C CA . THR B 2 478 ? 247.187 219.620 250.812 1.00 25.08 479 THR B CA 1
ATOM 5744 C C . THR B 2 478 ? 247.993 220.258 251.933 1.00 24.82 479 THR B C 1
ATOM 5745 O O . THR B 2 478 ? 247.590 220.262 253.095 1.00 25.39 479 THR B O 1
ATOM 5749 N N . GLY B 2 479 ? 249.159 220.774 251.562 1.00 25.17 480 GLY B N 1
ATOM 5750 C CA . GLY B 2 479 ? 249.931 221.627 252.445 1.00 24.24 480 GLY B CA 1
ATOM 5751 C C . GLY B 2 479 ? 250.479 220.908 253.663 1.00 24.16 480 GLY B C 1
ATOM 5752 O O . GLY B 2 479 ? 250.913 219.752 253.612 1.00 23.28 480 GLY B O 1
ATOM 5753 N N . CYS B 2 480 ? 250.498 221.641 254.776 1.00 24.45 481 CYS B N 1
ATOM 5754 C CA . CYS B 2 480 ? 251.069 221.108 256.002 1.00 24.73 481 CYS B CA 1
ATOM 5755 C C . CYS B 2 480 ? 250.244 219.944 256.554 1.00 23.80 481 CYS B C 1
ATOM 5756 O O . CYS B 2 480 ? 250.801 219.040 257.176 1.00 24.13 481 CYS B O 1
ATOM 5759 N N . ALA B 2 481 ? 248.926 219.938 256.321 1.00 23.65 482 ALA B N 1
ATOM 5760 C CA . ALA B 2 481 ? 248.117 218.770 256.664 1.00 23.84 482 ALA B CA 1
ATOM 5761 C C . ALA B 2 481 ? 248.550 217.547 255.863 1.00 22.53 482 ALA B C 1
ATOM 5762 O O . ALA B 2 481 ? 248.682 216.447 256.414 1.00 22.71 482 ALA B O 1
ATOM 5764 N N . ALA B 2 482 ? 248.805 217.734 254.568 1.00 22.68 483 ALA B N 1
ATOM 5765 C CA . ALA B 2 482 ? 249.294 216.635 253.745 1.00 22.41 483 ALA B CA 1
ATOM 5766 C C . ALA B 2 482 ? 250.635 216.132 254.254 1.00 22.46 483 ALA B C 1
ATOM 5767 O O . ALA B 2 482 ? 250.888 214.925 254.276 1.00 21.57 483 ALA B O 1
ATOM 5769 N N . GLN B 2 483 ? 251.506 217.050 254.679 1.00 23.51 484 GLN B N 1
ATOM 5770 C CA . GLN B 2 483 ? 252.808 216.641 255.197 1.00 24.10 484 GLN B CA 1
ATOM 5771 C C . GLN B 2 483 ? 252.693 215.943 256.552 1.00 24.14 484 GLN B C 1
ATOM 5772 O O . GLN B 2 483 ? 253.444 215.006 256.823 1.00 24.49 484 GLN B O 1
ATOM 5778 N N . ALA B 2 484 ? 251.733 216.345 257.386 1.00 23.93 485 ALA B N 1
ATOM 5779 C CA . ALA B 2 484 ? 251.473 215.617 258.622 1.00 24.25 485 ALA B CA 1
ATOM 5780 C C . ALA B 2 484 ? 251.013 214.194 258.324 1.00 24.20 485 ALA B C 1
ATOM 5781 O O . ALA B 2 484 ? 251.428 213.241 258.993 1.00 23.26 485 ALA B O 1
ATOM 5783 N N . ALA B 2 485 ? 250.131 214.041 257.334 1.00 24.00 486 ALA B N 1
ATOM 5784 C CA . ALA B 2 485 ? 249.711 212.709 256.912 1.00 23.76 486 ALA B CA 1
ATOM 5785 C C . ALA B 2 485 ? 250.899 211.899 256.393 1.00 24.10 486 ALA B C 1
ATOM 5786 O O . ALA B 2 485 ? 251.014 210.703 256.674 1.00 23.10 486 ALA B O 1
ATOM 5788 N N . ALA B 2 486 ? 251.792 212.540 255.635 1.00 23.75 487 ALA B N 1
ATOM 5789 C CA . ALA B 2 486 ? 252.973 211.847 255.129 1.00 23.31 487 ALA B CA 1
ATOM 5790 C C . ALA B 2 486 ? 253.861 211.366 256.274 1.00 23.88 487 ALA B C 1
ATOM 5791 O O . ALA B 2 486 ? 254.298 210.214 256.290 1.00 22.69 487 ALA B O 1
ATOM 5793 N N . LYS B 2 487 ? 254.116 212.235 257.253 1.00 25.78 488 LYS B N 1
ATOM 5794 C CA . LYS B 2 487 ? 254.958 211.853 258.384 1.00 27.02 488 LYS B CA 1
ATOM 5795 C C . LYS B 2 487 ? 254.322 210.729 259.186 1.00 26.76 488 LYS B C 1
ATOM 5796 O O . LYS B 2 487 ? 255.005 209.799 259.616 1.00 27.16 488 LYS B O 1
ATOM 5802 N N . TYR B 2 488 ? 253.004 210.781 259.365 1.00 27.85 489 TYR B N 1
ATOM 5803 C CA . TYR B 2 488 ? 252.339 209.772 260.179 1.00 28.86 489 TYR B CA 1
ATOM 5804 C C . TYR B 2 488 ? 252.296 208.403 259.506 1.00 28.41 489 TYR B C 1
ATOM 5805 O O . TYR B 2 488 ? 252.290 207.385 260.196 1.00 30.04 489 TYR B O 1
ATOM 5814 N N . GLY B 2 489 ? 252.244 208.352 258.182 1.00 28.21 490 GLY B N 1
ATOM 5815 C CA . GLY B 2 489 ? 252.149 207.104 257.453 1.00 27.11 490 GLY B CA 1
ATOM 5816 C C . GLY B 2 489 ? 250.816 206.845 256.780 1.00 26.79 490 GLY B C 1
ATOM 5817 O O . GLY B 2 489 ? 250.543 205.700 256.419 1.00 26.13 490 GLY B O 1
ATOM 5818 N N . LEU B 2 490 ? 249.949 207.847 256.674 1.00 26.32 491 LEU B N 1
ATOM 5819 C CA . LEU B 2 490 ? 248.661 207.658 256.024 1.00 26.01 491 LEU B CA 1
ATOM 5820 C C . LEU B 2 490 ? 248.746 207.612 254.505 1.00 25.65 491 LEU B C 1
ATOM 5821 O O . LEU B 2 490 ? 247.864 207.032 253.874 1.00 25.86 491 LEU B O 1
ATOM 5826 N N . LEU B 2 491 ? 249.790 208.195 253.917 1.00 25.23 492 LEU B N 1
ATOM 5827 C CA . LEU B 2 491 ? 249.976 208.238 252.470 1.00 25.27 492 LEU B CA 1
ATOM 5828 C C . LEU B 2 491 ? 250.607 206.935 251.990 1.00 25.62 492 LEU B C 1
ATOM 5829 O O . LEU B 2 491 ? 251.674 206.941 251.375 1.00 25.50 492 LEU B O 1
ATOM 5834 N N . GLN B 2 492 ? 249.980 205.813 252.318 1.00 27.43 493 GLN B N 1
ATOM 5835 C CA . GLN B 2 492 ? 250.469 204.490 251.962 1.00 28.66 493 GLN B CA 1
ATOM 5836 C C . GLN B 2 492 ? 249.291 203.617 251.561 1.00 29.94 493 GLN B C 1
ATOM 5837 O O . GLN B 2 492 ? 248.197 203.736 252.113 1.00 30.76 493 GLN B O 1
ATOM 5843 N N . LYS B 2 493 ? 249.527 202.727 250.603 1.00 32.57 494 LYS B N 1
ATOM 5844 C CA . LYS B 2 493 ? 248.470 201.813 250.186 1.00 34.66 494 LYS B CA 1
ATOM 5845 C C . LYS B 2 493 ? 248.073 200.906 251.344 1.00 35.22 494 LYS B C 1
ATOM 5846 O O . LYS B 2 493 ? 246.890 200.604 251.524 1.00 36.52 494 LYS B O 1
ATOM 5852 N N . GLU B 2 494 ? 249.049 200.451 252.124 1.00 36.64 495 GLU B N 1
ATOM 5853 C CA . GLU B 2 494 ? 248.756 199.631 253.294 1.00 39.03 495 GLU B CA 1
ATOM 5854 C C . GLU B 2 494 ? 247.793 200.338 254.251 1.00 37.13 495 GLU B C 1
ATOM 5855 O O . GLU B 2 494 ? 246.961 199.684 254.895 1.00 37.19 495 GLU B O 1
ATOM 5861 N N . ALA B 2 495 ? 247.866 201.668 254.341 1.00 34.71 496 ALA B N 1
ATOM 5862 C CA . ALA B 2 495 ? 246.966 202.393 255.239 1.00 33.61 496 ALA B CA 1
ATOM 5863 C C . ALA B 2 495 ? 245.500 202.089 254.954 1.00 32.77 496 ALA B C 1
ATOM 5864 O O . ALA B 2 495 ? 244.675 202.120 255.872 1.00 32.46 496 ALA B O 1
ATOM 5866 N N . ALA B 2 496 ? 245.166 201.752 253.709 1.00 33.50 497 ALA B N 1
ATOM 5867 C CA . ALA B 2 496 ? 243.783 201.422 253.378 1.00 35.19 497 ALA B CA 1
ATOM 5868 C C . ALA B 2 496 ? 243.256 200.297 254.259 1.00 37.33 497 ALA B C 1
ATOM 5869 O O . ALA B 2 496 ? 242.183 200.417 254.857 1.00 37.42 497 ALA B O 1
ATOM 5871 N N . GLU B 2 497 ? 244.032 199.230 254.417 1.00 39.85 498 GLU B N 1
ATOM 5872 C CA . GLU B 2 497 ? 243.566 198.135 255.253 1.00 43.76 498 GLU B CA 1
ATOM 5873 C C . GLU B 2 497 ? 243.799 198.370 256.736 1.00 43.31 498 GLU B C 1
ATOM 5874 O O . GLU B 2 497 ? 243.284 197.601 257.549 1.00 44.03 498 GLU B O 1
ATOM 5880 N N . LYS B 2 498 ? 244.505 199.430 257.114 1.00 43.22 499 LYS B N 1
ATOM 5881 C CA . LYS B 2 498 ? 244.781 199.678 258.519 1.00 43.21 499 LYS B CA 1
ATOM 5882 C C . LYS B 2 498 ? 243.829 200.683 259.148 1.00 39.32 499 LYS B C 1
ATOM 5883 O O . LYS B 2 498 ? 243.559 200.585 260.346 1.00 39.81 499 LYS B O 1
ATOM 5889 N N . TYR B 2 499 ? 243.295 201.627 258.375 1.00 36.07 500 TYR B N 1
ATOM 5890 C CA . TYR B 2 499 ? 242.508 202.713 258.947 1.00 35.01 500 TYR B CA 1
ATOM 5891 C C . TYR B 2 499 ? 241.141 202.898 258.295 1.00 33.10 500 TYR B C 1
ATOM 5892 O O . TYR B 2 499 ? 240.203 203.359 258.947 1.00 34.33 500 TYR B O 1
ATOM 5901 N N . ALA B 2 500 ? 241.011 202.560 257.020 1.00 31.96 501 ALA B N 1
ATOM 5902 C CA . ALA B 2 500 ? 239.802 202.874 256.277 1.00 31.42 501 ALA B CA 1
ATOM 5903 C C . ALA B 2 500 ? 238.657 201.937 256.655 1.00 30.71 501 ALA B C 1
ATOM 5904 O O . ALA B 2 500 ? 238.860 200.816 257.120 1.00 33.51 501 ALA B O 1
ATOM 5906 N N . GLY B 2 501 ? 237.438 202.424 256.455 1.00 30.67 502 GLY B N 1
ATOM 5907 C CA . GLY B 2 501 ? 236.261 201.606 256.616 1.00 31.30 502 GLY B CA 1
ATOM 5908 C C . GLY B 2 501 ? 236.092 200.660 255.443 1.00 31.68 502 GLY B C 1
ATOM 5909 O O . GLY B 2 501 ? 236.865 200.664 254.484 1.00 32.28 502 GLY B O 1
ATOM 5910 N N . PRO B 2 502 ? 235.037 199.846 255.494 1.00 33.05 503 PRO B N 1
ATOM 5911 C CA . PRO B 2 502 ? 234.890 198.798 254.462 1.00 32.70 503 PRO B CA 1
ATOM 5912 C C . PRO B 2 502 ? 234.755 199.336 253.047 1.00 31.69 503 PRO B C 1
ATOM 5913 O O . PRO B 2 502 ? 235.446 198.852 252.142 1.00 32.27 503 PRO B O 1
ATOM 5917 N N . GLY B 2 503 ? 233.891 200.327 252.828 1.00 30.44 504 GLY B N 1
ATOM 5918 C CA . GLY B 2 503 ? 233.700 200.850 251.484 1.00 29.21 504 GLY B CA 1
ATOM 5919 C C . GLY B 2 503 ? 234.945 201.518 250.930 1.00 29.02 504 GLY B C 1
ATOM 5920 O O . GLY B 2 503 ? 235.325 201.289 249.780 1.00 29.68 504 GLY B O 1
ATOM 5921 N N . LEU B 2 504 ? 235.604 202.347 251.743 1.00 28.07 505 LEU B N 1
ATOM 5922 C CA . LEU B 2 504 ? 236.824 203.006 251.293 1.00 27.62 505 LEU B CA 1
ATOM 5923 C C . LEU B 2 504 ? 237.952 201.998 251.092 1.00 27.42 505 LEU B C 1
ATOM 5924 O O . LEU B 2 504 ? 238.757 202.153 250.173 1.00 26.86 505 LEU B O 1
ATOM 5929 N N . ALA B 2 505 ? 238.036 200.971 251.943 1.00 27.14 506 ALA B N 1
ATOM 5930 C CA . ALA B 2 505 ? 239.047 199.935 251.744 1.00 27.98 506 ALA B CA 1
ATOM 5931 C C . ALA B 2 505 ? 238.817 199.201 250.429 1.00 28.49 506 ALA B C 1
ATOM 5932 O O . ALA B 2 505 ? 239.768 198.932 249.685 1.00 29.05 506 ALA B O 1
ATOM 5934 N N . THR B 2 506 ? 237.558 198.877 250.118 1.00 29.14 507 THR B N 1
ATOM 5935 C CA . THR B 2 506 ? 237.254 198.252 248.836 1.00 30.42 507 THR B CA 1
ATOM 5936 C C . THR B 2 506 ? 237.625 199.172 247.676 1.00 29.81 507 THR B C 1
ATOM 5937 O O . THR B 2 506 ? 238.239 198.733 246.701 1.00 29.59 507 THR B O 1
ATOM 5941 N N . VAL B 2 507 ? 237.283 200.456 247.775 1.00 31.01 508 VAL B N 1
ATOM 5942 C CA . VAL B 2 507 ? 237.606 201.391 246.697 1.00 32.09 508 VAL B CA 1
ATOM 5943 C C . VAL B 2 507 ? 239.116 201.490 246.513 1.00 31.92 508 VAL B C 1
ATOM 5944 O O . VAL B 2 507 ? 239.622 201.480 245.386 1.00 31.75 508 VAL B O 1
ATOM 5948 N N . CYS B 2 508 ? 239.857 201.582 247.617 1.00 31.93 509 CYS B N 1
ATOM 5949 C CA . CYS B 2 508 ? 241.308 201.682 247.529 1.00 33.46 509 CYS B CA 1
ATOM 5950 C C . CYS B 2 508 ? 241.906 200.431 246.913 1.00 33.52 509 CYS B C 1
ATOM 5951 O O . CYS B 2 508 ? 242.840 200.518 246.112 1.00 34.72 509 CYS B O 1
ATOM 5954 N N . LYS B 2 509 ? 241.394 199.260 247.278 1.00 35.30 510 LYS B N 1
ATOM 5955 C CA . LYS B 2 509 ? 241.895 198.030 246.680 1.00 39.21 510 LYS B CA 1
ATOM 5956 C C . LYS B 2 509 ? 241.600 197.977 245.184 1.00 38.76 510 LYS B C 1
ATOM 5957 O O . LYS B 2 509 ? 242.474 197.623 244.387 1.00 40.31 510 LYS B O 1
ATOM 5963 N N . LEU B 2 510 ? 240.391 198.376 244.780 1.00 38.59 511 LEU B N 1
ATOM 5964 C CA . LEU B 2 510 ? 240.024 198.322 243.366 1.00 38.26 511 LEU B CA 1
ATOM 5965 C C . LEU B 2 510 ? 240.834 199.307 242.534 1.00 37.60 511 LEU B C 1
ATOM 5966 O O . LEU B 2 510 ? 241.296 198.966 241.443 1.00 39.87 511 LEU B O 1
ATOM 5971 N N . VAL B 2 511 ? 241.010 200.533 243.026 1.00 37.52 512 VAL B N 1
ATOM 5972 C CA . VAL B 2 511 ? 241.712 201.568 242.272 1.00 36.85 512 VAL B CA 1
ATOM 5973 C C . VAL B 2 511 ? 243.212 201.555 242.542 1.00 37.88 512 VAL B C 1
ATOM 5974 O O . VAL B 2 511 ? 243.969 202.197 241.797 1.00 39.86 512 VAL B O 1
ATOM 5978 N N . ASP B 2 512 ? 243.670 200.842 243.569 1.00 37.38 513 ASP B N 1
ATOM 5979 C CA . ASP B 2 512 ? 245.088 200.784 243.923 1.00 38.41 513 ASP B CA 1
ATOM 5980 C C . ASP B 2 512 ? 245.616 202.175 244.289 1.00 35.78 513 ASP B C 1
ATOM 5981 O O . ASP B 2 512 ? 246.569 202.684 243.702 1.00 35.78 513 ASP B O 1
ATOM 5986 N N . ILE B 2 513 ? 244.954 202.791 245.259 1.00 33.14 514 ILE B N 1
ATOM 5987 C CA . ILE B 2 513 ? 245.350 204.105 245.757 1.00 31.50 514 ILE B CA 1
ATOM 5988 C C . ILE B 2 513 ? 245.355 204.059 247.278 1.00 30.25 514 ILE B C 1
ATOM 5989 O O . ILE B 2 513 ? 244.676 203.225 247.894 1.00 30.57 514 ILE B O 1
ATOM 5994 N N . PRO B 2 514 ? 246.115 204.937 247.917 1.00 29.02 515 PRO B N 1
ATOM 5995 C CA . PRO B 2 514 ? 245.978 205.090 249.359 1.00 28.24 515 PRO B CA 1
ATOM 5996 C C . PRO B 2 514 ? 244.644 205.731 249.696 1.00 27.07 515 PRO B C 1
ATOM 5997 O O . PRO B 2 514 ? 244.017 206.355 248.829 1.00 28.35 515 PRO B O 1
ATOM 6001 N N . PRO B 2 515 ? 244.136 205.533 250.915 1.00 26.74 516 PRO B N 1
ATOM 6002 C CA . PRO B 2 515 ? 242.883 206.207 251.305 1.00 26.29 516 PRO B CA 1
ATOM 6003 C C . PRO B 2 515 ? 242.997 207.727 251.402 1.00 26.05 516 PRO B C 1
ATOM 6004 O O . PRO B 2 515 ? 241.963 208.408 251.433 1.00 25.82 516 PRO B O 1
ATOM 6008 N N . VAL B 2 516 ? 244.208 208.270 251.479 1.00 24.79 517 VAL B N 1
ATOM 6009 C CA . VAL B 2 516 ? 244.447 209.707 251.601 1.00 24.11 517 VAL B CA 1
ATOM 6010 C C . VAL B 2 516 ? 245.273 210.123 250.392 1.00 23.38 517 VAL B C 1
ATOM 6011 O O . VAL B 2 516 ? 246.354 209.574 250.166 1.00 24.38 517 VAL B O 1
ATOM 6015 N N . LEU B 2 517 ? 244.767 211.071 249.615 1.00 23.38 518 LEU B N 1
ATOM 6016 C CA . LEU B 2 517 ? 245.391 211.468 248.358 1.00 24.07 518 LEU B CA 1
ATOM 6017 C C . LEU B 2 517 ? 246.038 212.837 248.518 1.00 24.03 518 LEU B C 1
ATOM 6018 O O . LEU B 2 517 ? 245.349 213.823 248.783 1.00 23.62 518 LEU B O 1
ATOM 6023 N N . HIS B 2 518 ? 247.358 212.891 248.375 1.00 24.98 519 HIS B N 1
ATOM 6024 C CA . HIS B 2 518 ? 248.094 214.149 248.477 1.00 25.50 519 HIS B CA 1
ATOM 6025 C C . HIS B 2 518 ? 247.989 214.895 247.151 1.00 25.97 519 HIS B C 1
ATOM 6026 O O . HIS B 2 518 ? 248.608 214.499 246.159 1.00 26.39 519 HIS B O 1
ATOM 6033 N N . MET B 2 519 ? 247.223 215.981 247.129 1.00 27.40 520 MET B N 1
ATOM 6034 C CA . MET B 2 519 ? 246.987 216.721 245.897 1.00 28.95 520 MET B CA 1
ATOM 6035 C C . MET B 2 519 ? 247.911 217.927 245.718 1.00 28.83 520 MET B C 1
ATOM 6036 O O . MET B 2 519 ? 247.770 218.646 244.729 1.00 29.50 520 MET B O 1
ATOM 6041 N N . GLY B 2 520 ? 248.870 218.150 246.619 1.00 27.77 521 GLY B N 1
ATOM 6042 C CA . GLY B 2 520 ? 249.922 219.123 246.395 1.00 27.76 521 GLY B CA 1
ATOM 6043 C C . GLY B 2 520 ? 249.940 220.218 247.456 1.00 27.62 521 GLY B C 1
ATOM 6044 O O . GLY B 2 520 ? 249.657 219.976 248.634 1.00 26.93 521 GLY B O 1
ATOM 6045 N N . SER B 2 521 ? 250.316 221.422 247.022 1.00 29.60 522 SER B N 1
ATOM 6046 C CA . SER B 2 521 ? 250.527 222.557 247.909 1.00 30.73 522 SER B CA 1
ATOM 6047 C C . SER B 2 521 ? 249.202 223.277 248.169 1.00 30.66 522 SER B C 1
ATOM 6048 O O . SER B 2 521 ? 248.135 222.839 247.740 1.00 31.03 522 SER B O 1
ATOM 6051 N N . CYS B 2 522 ? 249.276 224.426 248.836 1.00 31.89 523 CYS B N 1
ATOM 6052 C CA . CYS B 2 522 ? 248.075 225.191 249.158 1.00 34.42 523 CYS B CA 1
ATOM 6053 C C . CYS B 2 522 ? 247.393 225.738 247.909 1.00 33.46 523 CYS B C 1
ATOM 6054 O O . CYS B 2 522 ? 246.163 225.728 247.820 1.00 32.69 523 CYS B O 1
ATOM 6057 N N . VAL B 2 523 ? 248.167 226.244 246.947 1.00 33.34 524 VAL B N 1
ATOM 6058 C CA . VAL B 2 523 ? 247.560 226.690 245.693 1.00 35.00 524 VAL B CA 1
ATOM 6059 C C . VAL B 2 523 ? 246.910 225.514 244.975 1.00 33.78 524 VAL B C 1
ATOM 6060 O O . VAL B 2 523 ? 245.889 225.681 244.300 1.00 32.78 524 VAL B O 1
ATOM 6064 N N . ASP B 2 524 ? 247.449 224.303 245.151 1.00 34.09 525 ASP B N 1
ATOM 6065 C CA . ASP B 2 524 ? 246.867 223.099 244.558 1.00 34.16 525 ASP B CA 1
ATOM 6066 C C . ASP B 2 524 ? 245.516 222.742 245.155 1.00 31.69 525 ASP B C 1
ATOM 6067 O O . ASP B 2 524 ? 244.882 221.795 244.686 1.00 31.15 525 ASP B O 1
ATOM 6072 N N . ILE B 2 525 ? 245.063 223.461 246.179 1.00 30.30 526 ILE B N 1
ATOM 6073 C CA . ILE B 2 525 ? 243.671 223.321 246.588 1.00 30.03 526 ILE B CA 1
ATOM 6074 C C . ILE B 2 525 ? 242.759 223.637 245.406 1.00 29.25 526 ILE B C 1
ATOM 6075 O O . ILE B 2 525 ? 241.638 223.122 245.323 1.00 27.80 526 ILE B O 1
ATOM 6080 N N . SER B 2 526 ? 243.224 224.465 244.465 1.00 28.76 527 SER B N 1
ATOM 6081 C CA . SER B 2 526 ? 242.444 224.687 243.253 1.00 29.12 527 SER B CA 1
ATOM 6082 C C . SER B 2 526 ? 242.128 223.362 242.562 1.00 28.89 527 SER B C 1
ATOM 6083 O O . SER B 2 526 ? 241.007 223.162 242.081 1.00 29.53 527 SER B O 1
ATOM 6086 N N . ARG B 2 527 ? 243.096 222.438 242.515 1.00 29.10 528 ARG B N 1
ATOM 6087 C CA . ARG B 2 527 ? 242.832 221.109 241.960 1.00 29.96 528 ARG B CA 1
ATOM 6088 C C . ARG B 2 527 ? 241.600 220.486 242.603 1.00 30.39 528 ARG B C 1
ATOM 6089 O O . ARG B 2 527 ? 240.743 219.920 241.915 1.00 30.59 528 ARG B O 1
ATOM 6097 N N . ILE B 2 528 ? 241.509 220.564 243.935 1.00 30.48 529 ILE B N 1
ATOM 6098 C CA . ILE B 2 528 ? 240.350 220.013 244.634 1.00 30.99 529 ILE B CA 1
ATOM 6099 C C . ILE B 2 528 ? 239.074 220.633 244.081 1.00 30.35 529 ILE B C 1
ATOM 6100 O O . ILE B 2 528 ? 238.156 219.925 243.647 1.00 29.86 529 ILE B O 1
ATOM 6105 N N . LEU B 2 529 ? 239.047 221.967 243.997 1.00 30.93 530 LEU B N 1
ATOM 6106 C CA . LEU B 2 529 ? 237.912 222.648 243.386 1.00 31.90 530 LEU B CA 1
ATOM 6107 C C . LEU B 2 529 ? 237.631 222.050 242.017 1.00 30.58 530 LEU B C 1
ATOM 6108 O O . LEU B 2 529 ? 236.522 221.571 241.752 1.00 30.46 530 LEU B O 1
ATOM 6113 N N . ASP B 2 530 ? 238.670 221.955 241.188 1.00 30.30 531 ASP B N 1
ATOM 6114 C CA . ASP B 2 530 ? 238.513 221.385 239.860 1.00 31.51 531 ASP B CA 1
ATOM 6115 C C . ASP B 2 530 ? 237.830 220.023 239.953 1.00 29.58 531 ASP B C 1
ATOM 6116 O O . ASP B 2 530 ? 236.762 219.815 239.368 1.00 29.95 531 ASP B O 1
ATOM 6121 N N . LEU B 2 531 ? 238.369 219.134 240.788 1.00 29.17 532 LEU B N 1
ATOM 6122 C CA . LEU B 2 531 ? 237.798 217.799 240.935 1.00 29.55 532 LEU B CA 1
ATOM 6123 C C . LEU B 2 531 ? 236.323 217.878 241.305 1.00 28.57 532 LEU B C 1
ATOM 6124 O O . LEU B 2 531 ? 235.469 217.315 240.611 1.00 28.47 532 LEU B O 1
ATOM 6129 N N . VAL B 2 532 ? 235.999 218.635 242.357 1.00 28.80 533 VAL B N 1
ATOM 6130 C CA . VAL B 2 532 ? 234.610 218.708 242.792 1.00 29.00 533 VAL B CA 1
ATOM 6131 C C . VAL B 2 532 ? 233.756 219.234 241.653 1.00 28.41 533 VAL B C 1
ATOM 6132 O O . VAL B 2 532 ? 232.716 218.655 241.319 1.00 28.10 533 VAL B O 1
ATOM 6136 N N . GLY B 2 533 ? 234.233 220.282 240.978 1.00 27.76 534 GLY B N 1
ATOM 6137 C CA . GLY B 2 533 ? 233.465 220.841 239.885 1.00 26.92 534 GLY B CA 1
ATOM 6138 C C . GLY B 2 533 ? 233.153 219.796 238.836 1.00 26.68 534 GLY B C 1
ATOM 6139 O O . GLY B 2 533 ? 232.007 219.656 238.402 1.00 26.38 534 GLY B O 1
ATOM 6140 N N . ARG B 2 534 ? 234.162 219.004 238.453 1.00 27.28 535 ARG B N 1
ATOM 6141 C CA . ARG B 2 534 ? 233.921 217.989 237.434 1.00 28.59 535 ARG B CA 1
ATOM 6142 C C . ARG B 2 534 ? 232.828 217.040 237.897 1.00 28.90 535 ARG B C 1
ATOM 6143 O O . ARG B 2 534 ? 231.856 216.792 237.175 1.00 28.86 535 ARG B O 1
ATOM 6151 N N . VAL B 2 535 ? 232.923 216.577 239.146 1.00 28.72 536 VAL B N 1
ATOM 6152 C CA . VAL B 2 535 ? 231.900 215.680 239.674 1.00 29.09 536 VAL B CA 1
ATOM 6153 C C . VAL B 2 535 ? 230.533 216.340 239.574 1.00 28.45 536 VAL B C 1
ATOM 6154 O O . VAL B 2 535 ? 229.573 215.752 239.058 1.00 28.01 536 VAL B O 1
ATOM 6158 N N . ALA B 2 536 ? 230.447 217.604 239.992 1.00 28.79 537 ALA B N 1
ATOM 6159 C CA . ALA B 2 536 ? 229.173 218.303 239.922 1.00 28.43 537 ALA B CA 1
ATOM 6160 C C . ALA B 2 536 ? 228.689 218.375 238.482 1.00 28.90 537 ALA B C 1
ATOM 6161 O O . ALA B 2 536 ? 227.530 218.067 238.188 1.00 28.35 537 ALA B O 1
ATOM 6163 N N . ASN B 2 537 ? 229.588 218.733 237.562 1.00 30.58 538 ASN B N 1
ATOM 6164 C CA . ASN B 2 537 ? 229.205 218.839 236.162 1.00 32.30 538 ASN B CA 1
ATOM 6165 C C . ASN B 2 537 ? 228.815 217.483 235.589 1.00 34.06 538 ASN B C 1
ATOM 6166 O O . ASN B 2 537 ? 227.957 217.409 234.706 1.00 37.16 538 ASN B O 1
ATOM 6171 N N . LEU B 2 538 ? 229.344 216.396 236.142 1.00 36.57 539 LEU B N 1
ATOM 6172 C CA . LEU B 2 538 ? 228.943 215.088 235.650 1.00 38.45 539 LEU B CA 1
ATOM 6173 C C . LEU B 2 538 ? 227.562 214.715 236.160 1.00 38.21 539 LEU B C 1
ATOM 6174 O O . LEU B 2 538 ? 226.835 213.986 235.485 1.00 39.64 539 LEU B O 1
ATOM 6179 N N . LEU B 2 539 ? 227.176 215.218 237.325 1.00 38.16 540 LEU B N 1
ATOM 6180 C CA . LEU B 2 539 ? 225.895 214.879 237.915 1.00 37.48 540 LEU B CA 1
ATOM 6181 C C . LEU B 2 539 ? 224.835 215.933 237.614 1.00 37.29 540 LEU B C 1
ATOM 6182 O O . LEU B 2 539 ? 223.672 215.734 237.965 1.00 38.64 540 LEU B O 1
ATOM 6187 N N . GLY B 2 540 ? 225.195 217.018 236.934 1.00 37.07 541 GLY B N 1
ATOM 6188 C CA . GLY B 2 540 ? 224.218 218.053 236.628 1.00 38.14 541 GLY B CA 1
ATOM 6189 C C . GLY B 2 540 ? 223.657 218.760 237.843 1.00 38.25 541 GLY B C 1
ATOM 6190 O O . GLY B 2 540 ? 222.470 219.100 237.865 1.00 39.54 541 GLY B O 1
ATOM 6191 N N . VAL B 2 541 ? 224.482 218.970 238.870 1.00 38.17 542 VAL B N 1
ATOM 6192 C CA . VAL B 2 541 ? 224.080 219.648 240.095 1.00 37.68 542 VAL B CA 1
ATOM 6193 C C . VAL B 2 541 ? 225.131 220.688 240.458 1.00 36.64 542 VAL B C 1
ATOM 6194 O O . VAL B 2 541 ? 226.212 220.749 239.875 1.00 36.78 542 VAL B O 1
ATOM 6198 N N . ASP B 2 542 ? 224.766 221.558 241.390 1.00 37.52 543 ASP B N 1
ATOM 6199 C CA . ASP B 2 542 ? 225.711 222.515 241.933 1.00 37.78 543 ASP B CA 1
ATOM 6200 C C . ASP B 2 542 ? 226.612 221.833 242.960 1.00 37.08 543 ASP B C 1
ATOM 6201 O O . ASP B 2 542 ? 226.278 220.791 243.528 1.00 35.88 543 ASP B O 1
ATOM 6206 N N . MET B 2 543 ? 227.766 222.452 243.207 1.00 37.58 544 MET B N 1
ATOM 6207 C CA . MET B 2 543 ? 228.725 221.879 244.140 1.00 37.78 544 MET B CA 1
ATOM 6208 C C . MET B 2 543 ? 228.191 221.837 245.568 1.00 35.92 544 MET B C 1
ATOM 6209 O O . MET B 2 543 ? 228.656 221.015 246.361 1.00 36.69 544 MET B O 1
ATOM 6214 N N . SER B 2 544 ? 227.185 222.648 245.890 1.00 34.03 545 SER B N 1
ATOM 6215 C CA . SER B 2 544 ? 226.575 222.637 247.214 1.00 32.76 545 SER B CA 1
ATOM 6216 C C . SER B 2 544 ? 225.616 221.470 247.413 1.00 31.35 545 SER B C 1
ATOM 6217 O O . SER B 2 544 ? 225.145 221.267 248.533 1.00 32.08 545 SER B O 1
ATOM 6220 N N . ASP B 2 545 ? 225.283 220.731 246.361 1.00 32.03 546 ASP B N 1
ATOM 6221 C CA . ASP B 2 545 ? 224.432 219.554 246.482 1.00 33.68 546 ASP B CA 1
ATOM 6222 C C . ASP B 2 545 ? 225.210 218.273 246.778 1.00 32.71 546 ASP B C 1
ATOM 6223 O O . ASP B 2 545 ? 224.590 217.246 247.056 1.00 34.17 546 ASP B O 1
ATOM 6228 N N . LEU B 2 546 ? 226.535 218.304 246.716 1.00 32.15 547 LEU B N 1
ATOM 6229 C CA . LEU B 2 546 ? 227.352 217.112 246.877 1.00 31.61 547 LEU B CA 1
ATOM 6230 C C . LEU B 2 546 ? 227.716 216.865 248.339 1.00 31.13 547 LEU B C 1
ATOM 6231 O O . LEU B 2 546 ? 227.773 217.799 249.136 1.00 31.15 547 LEU B O 1
ATOM 6236 N N . PRO B 2 547 ? 227.925 215.592 248.726 1.00 31.05 548 PRO B N 1
ATOM 6237 C CA . PRO B 2 547 ? 228.413 215.285 250.092 1.00 30.60 548 PRO B CA 1
ATOM 6238 C C . PRO B 2 547 ? 229.923 215.471 250.204 1.00 29.37 548 PRO B C 1
ATOM 6239 O O . PRO B 2 547 ? 230.706 214.533 250.311 1.00 29.08 548 PRO B O 1
ATOM 6243 N N . VAL B 2 548 ? 230.349 216.729 250.170 1.00 29.19 549 VAL B N 1
ATOM 6244 C CA . VAL B 2 548 ? 231.755 217.094 250.238 1.00 28.76 549 VAL B CA 1
ATOM 6245 C C . VAL B 2 548 ? 231.943 218.099 251.363 1.00 27.34 549 VAL B C 1
ATOM 6246 O O . VAL B 2 548 ? 230.999 218.755 251.802 1.00 28.71 549 VAL B O 1
ATOM 6250 N N . ALA B 2 549 ? 233.175 218.194 251.847 1.00 26.42 550 ALA B N 1
ATOM 6251 C CA . ALA B 2 549 ? 233.473 219.131 252.917 1.00 26.24 550 ALA B CA 1
ATOM 6252 C C . ALA B 2 549 ? 234.953 219.465 252.888 1.00 25.51 550 ALA B C 1
ATOM 6253 O O . ALA B 2 549 ? 235.758 218.756 252.283 1.00 25.63 550 ALA B O 1
ATOM 6255 N N . GLY B 2 550 ? 235.293 220.568 253.531 1.00 25.33 551 GLY B N 1
ATOM 6256 C CA . GLY B 2 550 ? 236.677 220.935 253.731 1.00 25.38 551 GLY B CA 1
ATOM 6257 C C . GLY B 2 550 ? 236.924 221.155 255.207 1.00 24.67 551 GLY B C 1
ATOM 6258 O O . GLY B 2 550 ? 236.042 221.592 255.943 1.00 24.69 551 GLY B O 1
ATOM 6259 N N . VAL B 2 551 ? 238.130 220.804 255.640 1.00 24.63 552 VAL B N 1
ATOM 6260 C CA . VAL B 2 551 ? 238.537 220.921 257.035 1.00 25.09 552 VAL B CA 1
ATOM 6261 C C . VAL B 2 551 ? 239.892 221.616 257.105 1.00 24.60 552 VAL B C 1
ATOM 6262 O O . VAL B 2 551 ? 240.812 221.276 256.354 1.00 24.34 552 VAL B O 1
ATOM 6266 N N . ALA B 2 552 ? 240.028 222.542 258.049 1.00 24.30 553 ALA B N 1
ATOM 6267 C CA . ALA B 2 552 ? 241.295 223.212 258.352 1.00 24.66 553 ALA B CA 1
ATOM 6268 C C . ALA B 2 552 ? 241.540 223.025 259.844 1.00 24.83 553 ALA B C 1
ATOM 6269 O O . ALA B 2 552 ? 241.276 223.927 260.647 1.00 26.22 553 ALA B O 1
ATOM 6271 N N . PRO B 2 553 ? 241.993 221.836 260.256 1.00 25.27 554 PRO B N 1
ATOM 6272 C CA . PRO B 2 553 ? 242.065 221.543 261.701 1.00 25.80 554 PRO B CA 1
ATOM 6273 C C . PRO B 2 553 ? 242.989 222.458 262.497 1.00 25.79 554 PRO B C 1
ATOM 6274 O O . PRO B 2 553 ? 242.698 222.707 263.670 1.00 26.67 554 PRO B O 1
ATOM 6278 N N . GLU B 2 554 ? 244.097 222.933 261.924 1.00 26.74 555 GLU B N 1
ATOM 6279 C CA . GLU B 2 554 ? 245.139 223.640 262.680 1.00 28.21 555 GLU B CA 1
ATOM 6280 C C . GLU B 2 554 ? 245.633 224.876 261.920 1.00 28.10 555 GLU B C 1
ATOM 6281 O O . GLU B 2 554 ? 246.828 225.180 261.924 1.00 29.79 555 GLU B O 1
ATOM 6287 N N . TRP B 2 555 ? 244.735 225.603 261.259 1.00 27.34 556 TRP B N 1
ATOM 6288 C CA . TRP B 2 555 ? 245.145 226.714 260.401 1.00 26.31 556 TRP B CA 1
ATOM 6289 C C . TRP B 2 555 ? 245.684 227.895 261.209 1.00 26.16 556 TRP B C 1
ATOM 6290 O O . TRP B 2 555 ? 245.284 228.130 262.352 1.00 26.15 556 TRP B O 1
ATOM 6301 N N . MET B 2 556 ? 246.589 228.658 260.589 1.00 26.33 557 MET B N 1
ATOM 6302 C CA . MET B 2 556 ? 247.128 229.860 261.221 1.00 26.56 557 MET B CA 1
ATOM 6303 C C . MET B 2 556 ? 247.142 231.087 260.308 1.00 26.06 557 MET B C 1
ATOM 6304 O O . MET B 2 556 ? 247.032 232.213 260.795 1.00 27.27 557 MET B O 1
ATOM 6309 N N . SER B 2 557 ? 247.277 230.897 259.002 1.00 25.80 558 SER B N 1
ATOM 6310 C CA . SER B 2 557 ? 247.621 231.983 258.094 1.00 26.23 558 SER B CA 1
ATOM 6311 C C . SER B 2 557 ? 246.371 232.695 257.565 1.00 26.10 558 SER B C 1
ATOM 6312 O O . SER B 2 557 ? 245.270 232.146 257.544 1.00 26.31 558 SER B O 1
ATOM 6315 N N . GLU B 2 558 ? 246.578 233.932 257.109 1.00 26.63 559 GLU B N 1
ATOM 6316 C CA . GLU B 2 558 ? 245.529 234.653 256.391 1.00 27.37 559 GLU B CA 1
ATOM 6317 C C . GLU B 2 558 ? 245.167 233.923 255.101 1.00 25.94 559 GLU B C 1
ATOM 6318 O O . GLU B 2 558 ? 243.998 233.916 254.698 1.00 26.10 559 GLU B O 1
ATOM 6324 N N . LYS B 2 559 ? 246.144 233.262 254.477 1.00 25.77 560 LYS B N 1
ATOM 6325 C CA . LYS B 2 559 ? 245.852 232.434 253.312 1.00 26.15 560 LYS B CA 1
ATOM 6326 C C . LYS B 2 559 ? 244.818 231.361 253.638 1.00 25.66 560 LYS B C 1
ATOM 6327 O O . LYS B 2 559 ? 243.907 231.119 252.845 1.00 25.76 560 LYS B O 1
ATOM 6333 N N . ALA B 2 560 ? 244.907 230.759 254.824 1.00 25.45 561 ALA B N 1
ATOM 6334 C CA . ALA B 2 560 ? 243.919 229.762 255.229 1.00 25.92 561 ALA B CA 1
ATOM 6335 C C . ALA B 2 560 ? 242.526 230.374 255.334 1.00 26.21 561 ALA B C 1
ATOM 6336 O O . ALA B 2 560 ? 241.537 229.741 254.951 1.00 26.93 561 ALA B O 1
ATOM 6338 N N . VAL B 2 561 ? 242.431 231.607 255.834 1.00 26.68 562 VAL B N 1
ATOM 6339 C CA . VAL B 2 561 ? 241.143 232.297 255.926 1.00 26.53 562 VAL B CA 1
ATOM 6340 C C . VAL B 2 561 ? 240.560 232.509 254.535 1.00 25.39 562 VAL B C 1
ATOM 6341 O O . VAL B 2 561 ? 239.385 232.215 254.282 1.00 25.75 562 VAL B O 1
ATOM 6345 N N . ALA B 2 562 ? 241.381 233.004 253.610 1.00 24.85 563 ALA B N 1
ATOM 6346 C CA . ALA B 2 562 ? 240.904 233.212 252.246 1.00 25.28 563 ALA B CA 1
ATOM 6347 C C . ALA B 2 562 ? 240.470 231.887 251.616 1.00 24.66 563 ALA B C 1
ATOM 6348 O O . ALA B 2 562 ? 239.451 231.827 250.917 1.00 24.39 563 ALA B O 1
ATOM 6350 N N . ILE B 2 563 ? 241.219 230.814 251.881 1.00 25.15 564 ILE B N 1
ATOM 6351 C CA . ILE B 2 563 ? 240.896 229.496 251.332 1.00 25.51 564 ILE B CA 1
ATOM 6352 C C . ILE B 2 563 ? 239.543 229.022 251.849 1.00 24.41 564 ILE B C 1
ATOM 6353 O O . ILE B 2 563 ? 238.675 228.618 251.073 1.00 24.75 564 ILE B O 1
ATOM 6358 N N . GLY B 2 564 ? 239.346 229.066 253.165 1.00 24.10 565 GLY B N 1
ATOM 6359 C CA . GLY B 2 564 ? 238.066 228.659 253.720 1.00 23.72 565 GLY B CA 1
ATOM 6360 C C . GLY B 2 564 ? 236.921 229.496 253.183 1.00 23.75 565 GLY B C 1
ATOM 6361 O O . GLY B 2 564 ? 235.846 228.970 252.875 1.00 23.35 565 GLY B O 1
ATOM 6362 N N . THR B 2 565 ? 237.149 230.801 253.024 1.00 22.94 566 THR B N 1
ATOM 6363 C CA . THR B 2 565 ? 236.097 231.670 252.511 1.00 22.52 566 THR B CA 1
ATOM 6364 C C . THR B 2 565 ? 235.712 231.282 251.087 1.00 22.42 566 THR B C 1
ATOM 6365 O O . THR B 2 565 ? 234.527 231.173 250.769 1.00 22.10 566 THR B O 1
ATOM 6369 N N . TYR B 2 566 ? 236.690 231.063 250.213 1.00 22.63 567 TYR B N 1
ATOM 6370 C CA . TYR B 2 566 ? 236.308 230.733 248.844 1.00 23.67 567 TYR B CA 1
ATOM 6371 C C . TYR B 2 566 ? 235.783 229.300 248.727 1.00 23.05 567 TYR B C 1
ATOM 6372 O O . TYR B 2 566 ? 234.984 229.018 247.831 1.00 22.32 567 TYR B O 1
ATOM 6381 N N . VAL B 2 567 ? 236.214 228.388 249.601 1.00 22.54 568 VAL B N 1
ATOM 6382 C CA . VAL B 2 567 ? 235.646 227.042 249.591 1.00 22.94 568 VAL B CA 1
ATOM 6383 C C . VAL B 2 567 ? 234.172 227.083 249.985 1.00 22.78 568 VAL B C 1
ATOM 6384 O O . VAL B 2 567 ? 233.328 226.471 249.325 1.00 22.96 568 VAL B O 1
ATOM 6388 N N . VAL B 2 568 ? 233.833 227.849 251.026 1.00 22.88 569 VAL B N 1
ATOM 6389 C CA . VAL B 2 568 ? 232.431 228.012 251.410 1.00 22.90 569 VAL B CA 1
ATOM 6390 C C . VAL B 2 568 ? 231.648 228.726 250.302 1.00 23.19 569 VAL B C 1
ATOM 6391 O O . VAL B 2 568 ? 230.547 228.302 249.931 1.00 21.72 569 VAL B O 1
ATOM 6395 N N . THR B 2 569 ? 232.234 229.774 249.708 1.00 23.56 570 THR B N 1
ATOM 6396 C CA . THR B 2 569 ? 231.541 230.521 248.661 1.00 24.10 570 THR B CA 1
ATOM 6397 C C . THR B 2 569 ? 231.292 229.651 247.435 1.00 23.78 570 THR B C 1
ATOM 6398 O O . THR B 2 569 ? 230.298 229.845 246.735 1.00 23.90 570 THR B O 1
ATOM 6402 N N . SER B 2 570 ? 232.188 228.708 247.150 1.00 24.54 571 SER B N 1
ATOM 6403 C CA . SER B 2 570 ? 231.977 227.764 246.061 1.00 24.72 571 SER B CA 1
ATOM 6404 C C . SER B 2 570 ? 230.885 226.741 246.356 1.00 24.97 571 SER B C 1
ATOM 6405 O O . SER B 2 570 ? 230.458 226.041 245.434 1.00 26.79 571 SER B O 1
ATOM 6408 N N . GLY B 2 571 ? 230.430 226.636 247.601 1.00 24.56 572 GLY B N 1
ATOM 6409 C CA . GLY B 2 571 ? 229.359 225.734 247.981 1.00 24.50 572 GLY B CA 1
ATOM 6410 C C . GLY B 2 571 ? 229.815 224.495 248.739 1.00 25.04 572 GLY B C 1
ATOM 6411 O O . GLY B 2 571 ? 229.140 223.468 248.693 1.00 25.57 572 GLY B O 1
ATOM 6412 N N . ILE B 2 572 ? 230.911 224.584 249.488 1.00 24.61 573 ILE B N 1
ATOM 6413 C CA . ILE B 2 572 ? 231.460 223.450 250.229 1.00 25.08 573 ILE B CA 1
ATOM 6414 C C . ILE B 2 572 ? 231.583 223.853 251.690 1.00 24.83 573 ILE B C 1
ATOM 6415 O O . ILE B 2 572 ? 232.330 224.780 252.023 1.00 25.93 573 ILE B O 1
ATOM 6420 N N . ASP B 2 573 ? 230.880 223.133 252.557 1.00 25.65 574 ASP B N 1
ATOM 6421 C CA . ASP B 2 573 ? 230.942 223.378 253.992 1.00 25.85 574 ASP B CA 1
ATOM 6422 C C . ASP B 2 573 ? 232.364 223.210 254.504 1.00 26.03 574 ASP B C 1
ATOM 6423 O O . ASP B 2 573 ? 233.082 222.290 254.107 1.00 26.94 574 ASP B O 1
ATOM 6428 N N . THR B 2 574 ? 232.780 224.119 255.379 1.00 26.07 575 THR B N 1
ATOM 6429 C CA . THR B 2 574 ? 234.142 224.130 255.886 1.00 25.64 575 THR B CA 1
ATOM 6430 C C . THR B 2 574 ? 234.148 224.125 257.407 1.00 24.30 575 THR B C 1
ATOM 6431 O O . THR B 2 574 ? 233.487 224.950 258.042 1.00 24.59 575 THR B O 1
ATOM 6435 N N . TRP B 2 575 ? 234.917 223.202 257.976 1.00 23.22 576 TRP B N 1
ATOM 6436 C CA . TRP B 2 575 ? 235.149 223.114 259.410 1.00 22.50 576 TRP B CA 1
ATOM 6437 C C . TRP B 2 575 ? 236.494 223.752 259.745 1.00 24.00 576 TRP B C 1
ATOM 6438 O O . TRP B 2 575 ? 237.499 223.465 259.092 1.00 23.91 576 TRP B O 1
ATOM 6449 N N . LEU B 2 576 ? 236.511 224.603 260.763 1.00 24.97 577 LEU B N 1
ATOM 6450 C CA . LEU B 2 576 ? 237.729 225.258 261.226 1.00 26.00 577 LEU B CA 1
ATOM 6451 C C . LEU B 2 576 ? 238.075 224.728 262.613 1.00 26.03 577 LEU B C 1
ATOM 6452 O O . LEU B 2 576 ? 237.266 224.827 263.538 1.00 26.29 577 LEU B O 1
ATOM 6457 N N . GLY B 2 577 ? 239.266 224.151 262.745 1.00 27.27 578 GLY B N 1
ATOM 6458 C CA . GLY B 2 577 ? 239.733 223.643 264.022 1.00 28.37 578 GLY B CA 1
ATOM 6459 C C . GLY B 2 577 ? 240.314 224.688 264.950 1.00 29.66 578 GLY B C 1
ATOM 6460 O O . GLY B 2 577 ? 240.599 224.376 266.107 1.00 30.84 578 GLY B O 1
ATOM 6461 N N . VAL B 2 578 ? 240.528 225.905 264.454 1.00 31.35 579 VAL B N 1
ATOM 6462 C CA . VAL B 2 578 ? 240.987 227.043 265.243 1.00 31.83 579 VAL B CA 1
ATOM 6463 C C . VAL B 2 578 ? 239.984 228.171 265.055 1.00 31.85 579 VAL B C 1
ATOM 6464 O O . VAL B 2 578 ? 239.665 228.540 263.921 1.00 32.72 579 VAL B O 1
ATOM 6468 N N . ALA B 2 579 ? 239.476 228.701 266.156 1.00 32.75 580 ALA B N 1
ATOM 6469 C CA . ALA B 2 579 ? 238.477 229.757 266.075 1.00 33.63 580 ALA B CA 1
ATOM 6470 C C . ALA B 2 579 ? 239.079 231.011 265.436 1.00 34.08 580 ALA B C 1
ATOM 6471 O O . ALA B 2 579 ? 240.160 231.449 265.849 1.00 36.54 580 ALA B O 1
ATOM 6473 N N . PRO B 2 580 ? 238.452 231.577 264.409 1.00 34.39 581 PRO B N 1
ATOM 6474 C CA . PRO B 2 580 ? 238.906 232.869 263.881 1.00 35.62 581 PRO B CA 1
ATOM 6475 C C . PRO B 2 580 ? 238.437 234.001 264.782 1.00 35.01 581 PRO B C 1
ATOM 6476 O O . PRO B 2 580 ? 237.448 233.845 265.509 1.00 36.15 581 PRO B O 1
ATOM 6480 N N . PRO B 2 581 ? 239.133 235.152 264.791 1.00 36.36 582 PRO B N 1
ATOM 6481 C CA . PRO B 2 581 ? 238.747 236.247 265.702 1.00 34.84 582 PRO B CA 1
ATOM 6482 C C . PRO B 2 581 ? 237.444 236.935 265.311 1.00 32.34 582 PRO B C 1
ATOM 6483 O O . PRO B 2 581 ? 237.460 238.062 264.821 1.00 34.74 582 PRO B O 1
ATOM 6487 N N . VAL B 2 582 ? 236.316 236.245 265.484 1.00 31.28 583 VAL B N 1
ATOM 6488 C CA . VAL B 2 582 ? 235.001 236.783 265.152 1.00 31.52 583 VAL B CA 1
ATOM 6489 C C . VAL B 2 582 ? 233.992 236.637 266.281 1.00 30.48 583 VAL B C 1
ATOM 6490 O O . VAL B 2 582 ? 232.869 237.119 266.151 1.00 31.14 583 VAL B O 1
ATOM 6494 N N . THR B 2 583 ? 234.354 236.005 267.396 1.00 30.30 584 THR B N 1
ATOM 6495 C CA . THR B 2 583 ? 233.383 235.761 268.456 1.00 30.30 584 THR B CA 1
ATOM 6496 C C . THR B 2 583 ? 232.869 237.046 269.082 1.00 30.17 584 THR B C 1
ATOM 6497 O O . THR B 2 583 ? 231.809 237.032 269.711 1.00 30.72 584 THR B O 1
ATOM 6501 N N . GLY B 2 584 ? 233.606 238.148 268.953 1.00 29.83 585 GLY B N 1
ATOM 6502 C CA . GLY B 2 584 ? 233.151 239.417 269.482 1.00 28.35 585 GLY B CA 1
ATOM 6503 C C . GLY B 2 584 ? 231.986 240.027 268.724 1.00 27.71 585 GLY B C 1
ATOM 6504 O O . GLY B 2 584 ? 231.285 240.875 269.280 1.00 27.34 585 GLY B O 1
ATOM 6505 N N . GLY B 2 585 ? 231.793 239.658 267.455 1.00 28.62 586 GLY B N 1
ATOM 6506 C CA . GLY B 2 585 ? 230.682 240.159 266.671 1.00 29.51 586 GLY B CA 1
ATOM 6507 C C . GLY B 2 585 ? 229.611 239.105 266.447 1.00 30.29 586 GLY B C 1
ATOM 6508 O O . GLY B 2 585 ? 229.729 238.250 265.569 1.00 32.00 586 GLY B O 1
ATOM 6509 N N . PRO B 2 586 ? 228.506 239.191 267.195 1.00 31.88 587 PRO B N 1
ATOM 6510 C CA . PRO B 2 586 ? 227.449 238.171 267.045 1.00 32.73 587 PRO B CA 1
ATOM 6511 C C . PRO B 2 586 ? 226.872 238.092 265.647 1.00 33.30 587 PRO B C 1
ATOM 6512 O O . PRO B 2 586 ? 226.620 236.990 265.147 1.00 34.53 587 PRO B O 1
ATOM 6516 N N . GLU B 2 587 ? 226.717 239.233 264.981 1.00 33.05 588 GLU B N 1
ATOM 6517 C CA . GLU B 2 587 ? 226.187 239.234 263.625 1.00 35.01 588 GLU B CA 1
ATOM 6518 C C . GLU B 2 587 ? 227.133 238.525 262.659 1.00 32.64 588 GLU B C 1
ATOM 6519 O O . GLU B 2 587 ? 226.684 237.776 261.792 1.00 34.20 588 GLU B O 1
ATOM 6525 N N . VAL B 2 588 ? 228.442 238.731 262.802 1.00 31.45 589 VAL B N 1
ATOM 6526 C CA . VAL B 2 588 ? 229.409 238.074 261.921 1.00 30.95 589 VAL B CA 1
ATOM 6527 C C . VAL B 2 588 ? 229.402 236.564 262.150 1.00 31.19 589 VAL B C 1
ATOM 6528 O O . VAL B 2 588 ? 229.486 235.778 261.199 1.00 31.29 589 VAL B O 1
ATOM 6532 N N . VAL B 2 589 ? 229.321 236.137 263.410 1.00 31.59 590 VAL B N 1
ATOM 6533 C CA . VAL B 2 589 ? 229.221 234.712 263.706 1.00 33.25 590 VAL B CA 1
ATOM 6534 C C . VAL B 2 589 ? 227.969 234.130 263.061 1.00 32.52 590 VAL B C 1
ATOM 6535 O O . VAL B 2 589 ? 228.010 233.059 262.443 1.00 32.63 590 VAL B O 1
ATOM 6539 N N . ASP B 2 590 ? 226.843 234.833 263.187 1.00 32.95 591 ASP B N 1
ATOM 6540 C CA . ASP B 2 590 ? 225.593 234.357 262.608 1.00 33.72 591 ASP B CA 1
ATOM 6541 C C . ASP B 2 590 ? 225.670 234.292 261.085 1.00 32.11 591 ASP B C 1
ATOM 6542 O O . ASP B 2 590 ? 225.132 233.365 260.475 1.00 33.75 591 ASP B O 1
ATOM 6547 N N . ILE B 2 591 ? 226.319 235.271 260.454 1.00 30.57 592 ILE B N 1
ATOM 6548 C CA . ILE B 2 591 ? 226.479 235.245 259.000 1.00 30.64 592 ILE B CA 1
ATOM 6549 C C . ILE B 2 591 ? 227.321 234.045 258.576 1.00 29.81 592 ILE B C 1
ATOM 6550 O O . ILE B 2 591 ? 226.909 233.244 257.731 1.00 29.61 592 ILE B O 1
ATOM 6555 N N . LEU B 2 592 ? 228.481 233.869 259.214 1.00 29.32 593 LEU B N 1
ATOM 6556 C CA . LEU B 2 592 ? 229.434 232.849 258.776 1.00 29.44 593 LEU B CA 1
ATOM 6557 C C . LEU B 2 592 ? 228.922 231.440 259.047 1.00 29.13 593 LEU B C 1
ATOM 6558 O O . LEU B 2 592 ? 229.159 230.531 258.246 1.00 29.52 593 LEU B O 1
ATOM 6563 N N . THR B 2 593 ? 228.219 231.233 260.156 1.00 30.07 594 THR B N 1
ATOM 6564 C CA . THR B 2 593 ? 227.841 229.884 260.547 1.00 31.01 594 THR B CA 1
ATOM 6565 C C . THR B 2 593 ? 226.376 229.570 260.292 1.00 33.00 594 THR B C 1
ATOM 6566 O O . THR B 2 593 ? 226.008 228.395 260.335 1.00 36.07 594 THR B O 1
ATOM 6570 N N . ASN B 2 594 ? 225.519 230.573 260.112 1.00 35.80 595 ASN B N 1
ATOM 6571 C CA . ASN B 2 594 ? 224.111 230.310 259.837 1.00 37.99 595 ASN B CA 1
ATOM 6572 C C . ASN B 2 594 ? 223.642 230.893 258.508 1.00 39.04 595 ASN B C 1
ATOM 6573 O O . ASN B 2 594 ? 223.205 230.134 257.639 1.00 38.97 595 ASN B O 1
ATOM 6578 N N . LYS B 2 595 ? 223.809 232.198 258.275 1.00 39.64 596 LYS B N 1
ATOM 6579 C CA . LYS B 2 595 ? 223.173 232.848 257.129 1.00 40.74 596 LYS B CA 1
ATOM 6580 C C . LYS B 2 595 ? 223.870 232.555 255.810 1.00 38.62 596 LYS B C 1
ATOM 6581 O O . LYS B 2 595 ? 223.265 232.743 254.750 1.00 37.06 596 LYS B O 1
ATOM 6587 N N . MET B 2 596 ? 225.120 232.102 255.852 1.00 38.36 597 MET B N 1
ATOM 6588 C CA . MET B 2 596 ? 225.846 231.806 254.627 1.00 38.66 597 MET B CA 1
ATOM 6589 C C . MET B 2 596 ? 225.171 230.687 253.838 1.00 37.28 597 MET B C 1
ATOM 6590 O O . MET B 2 596 ? 225.242 230.665 252.604 1.00 35.40 597 MET B O 1
ATOM 6595 N N . GLU B 2 597 ? 224.511 229.756 254.526 1.00 38.31 598 GLU B N 1
ATOM 6596 C CA . GLU B 2 597 ? 223.878 228.645 253.826 1.00 40.30 598 GLU B CA 1
ATOM 6597 C C . GLU B 2 597 ? 222.753 229.138 252.929 1.00 38.56 598 GLU B C 1
ATOM 6598 O O . GLU B 2 597 ? 222.539 228.600 251.841 1.00 37.63 598 GLU B O 1
ATOM 6604 N N . ASP B 2 598 ? 222.031 230.172 253.360 1.00 39.44 599 ASP B N 1
ATOM 6605 C CA . ASP B 2 598 ? 221.010 230.752 252.498 1.00 39.73 599 ASP B CA 1
ATOM 6606 C C . ASP B 2 598 ? 221.620 231.401 251.265 1.00 37.43 599 ASP B C 1
ATOM 6607 O O . ASP B 2 598 ? 220.999 231.394 250.197 1.00 38.97 599 ASP B O 1
ATOM 6612 N N . TRP B 2 599 ? 222.821 231.965 251.388 1.00 35.28 600 TRP B N 1
ATOM 6613 C CA . TRP B 2 599 ? 223.442 232.660 250.263 1.00 35.16 600 TRP B CA 1
ATOM 6614 C C . TRP B 2 599 ? 224.051 231.698 249.247 1.00 32.08 600 TRP B C 1
ATOM 6615 O O . TRP B 2 599 ? 223.729 231.757 248.058 1.00 32.48 600 TRP B O 1
ATOM 6626 N N . VAL B 2 600 ? 224.955 230.823 249.692 1.00 29.56 601 VAL B N 1
ATOM 6627 C CA . VAL B 2 600 ? 225.762 230.019 248.784 1.00 28.46 601 VAL B CA 1
ATOM 6628 C C . VAL B 2 600 ? 225.586 228.524 249.011 1.00 27.81 601 VAL B C 1
ATOM 6629 O O . VAL B 2 600 ? 226.259 227.727 248.367 1.00 28.15 601 VAL B O 1
ATOM 6633 N N . GLY B 2 601 ? 224.675 228.125 249.893 1.00 27.39 602 GLY B N 1
ATOM 6634 C CA . GLY B 2 601 ? 224.395 226.727 250.146 1.00 27.57 602 GLY B CA 1
ATOM 6635 C C . GLY B 2 601 ? 225.398 226.021 251.036 1.00 28.79 602 GLY B C 1
ATOM 6636 O O . GLY B 2 601 ? 225.271 224.809 251.237 1.00 30.83 602 GLY B O 1
ATOM 6637 N N . ALA B 2 602 ? 226.405 226.728 251.550 1.00 27.84 603 ALA B N 1
ATOM 6638 C CA . ALA B 2 602 ? 227.385 226.166 252.471 1.00 27.05 603 ALA B CA 1
ATOM 6639 C C . ALA B 2 602 ? 227.635 227.179 253.584 1.00 26.79 603 ALA B C 1
ATOM 6640 O O . ALA B 2 602 ? 227.212 228.331 253.496 1.00 26.49 603 ALA B O 1
ATOM 6642 N N . LYS B 2 603 ? 228.369 226.760 254.613 1.00 27.12 604 LYS B N 1
ATOM 6643 C CA . LYS B 2 603 ? 228.631 227.621 255.763 1.00 27.57 604 LYS B CA 1
ATOM 6644 C C . LYS B 2 603 ? 229.851 227.121 256.531 1.00 26.75 604 LYS B C 1
ATOM 6645 O O . LYS B 2 603 ? 230.350 226.018 256.299 1.00 26.60 604 LYS B O 1
ATOM 6651 N N . PHE B 2 604 ? 230.355 227.974 257.419 1.00 26.08 605 PHE B N 1
ATOM 6652 C CA . PHE B 2 604 ? 231.467 227.606 258.279 1.00 25.76 605 PHE B CA 1
ATOM 6653 C C . PHE B 2 604 ? 230.962 226.834 259.497 1.00 25.27 605 PHE B C 1
ATOM 6654 O O . PHE B 2 604 ? 229.866 227.074 260.007 1.00 25.42 605 PHE B O 1
ATOM 6662 N N . PHE B 2 605 ? 231.781 225.896 259.952 1.00 25.27 606 PHE B N 1
ATOM 6663 C CA . PHE B 2 605 ? 231.590 225.173 261.203 1.00 26.04 606 PHE B CA 1
ATOM 6664 C C . PHE B 2 605 ? 232.849 225.381 262.033 1.00 27.85 606 PHE B C 1
ATOM 6665 O O . PHE B 2 605 ? 233.954 225.123 261.551 1.00 28.17 606 PHE B O 1
ATOM 6673 N N . ILE B 2 606 ? 232.696 225.869 263.254 1.00 29.17 607 ILE B N 1
ATOM 6674 C CA . ILE B 2 606 ? 233.818 226.054 264.168 1.00 31.15 607 ILE B CA 1
ATOM 6675 C C . ILE B 2 606 ? 233.774 224.934 265.197 1.00 31.33 607 ILE B C 1
ATOM 6676 O O . ILE B 2 606 ? 232.831 224.845 265.990 1.00 32.16 607 ILE B O 1
ATOM 6681 N N . GLU B 2 607 ? 234.794 224.077 265.184 1.00 32.68 608 GLU B N 1
ATOM 6682 C CA . GLU B 2 607 ? 234.839 222.915 266.071 1.00 34.36 608 GLU B CA 1
ATOM 6683 C C . GLU B 2 607 ? 236.298 222.597 266.368 1.00 34.80 608 GLU B C 1
ATOM 6684 O O . GLU B 2 607 ? 237.063 222.266 265.458 1.00 34.74 608 GLU B O 1
ATOM 6690 N N . THR B 2 608 ? 236.684 222.761 267.632 1.00 34.68 609 THR B N 1
ATOM 6691 C CA . THR B 2 608 ? 238.046 222.528 268.089 1.00 35.87 609 THR B CA 1
ATOM 6692 C C . THR B 2 608 ? 238.298 221.095 268.546 1.00 36.27 609 THR B C 1
ATOM 6693 O O . THR B 2 608 ? 239.444 220.752 268.847 1.00 37.14 609 THR B O 1
ATOM 6697 N N . ASP B 2 609 ? 237.263 220.264 268.621 1.00 36.69 610 ASP B N 1
ATOM 6698 C CA . ASP B 2 609 ? 237.411 218.863 268.979 1.00 38.03 610 ASP B CA 1
ATOM 6699 C C . ASP B 2 609 ? 237.396 218.050 267.696 1.00 36.40 610 ASP B C 1
ATOM 6700 O O . ASP B 2 609 ? 236.356 218.000 267.030 1.00 35.96 610 ASP B O 1
ATOM 6705 N N . PRO B 2 610 ? 238.498 217.397 267.305 1.00 36.48 611 PRO B N 1
ATOM 6706 C CA . PRO B 2 610 ? 238.498 216.698 266.005 1.00 36.62 611 PRO B CA 1
ATOM 6707 C C . PRO B 2 610 ? 237.472 215.576 265.900 1.00 35.19 611 PRO B C 1
ATOM 6708 O O . PRO B 2 610 ? 236.855 215.419 264.841 1.00 34.57 611 PRO B O 1
ATOM 6712 N N . HIS B 2 611 ? 237.249 214.814 266.971 1.00 36.90 612 HIS B N 1
ATOM 6713 C CA . HIS B 2 611 ? 236.258 213.739 266.926 1.00 40.71 612 HIS B CA 1
ATOM 6714 C C . HIS B 2 611 ? 234.854 214.287 266.697 1.00 38.67 612 HIS B C 1
ATOM 6715 O O . HIS B 2 611 ? 234.084 213.745 265.892 1.00 39.06 612 HIS B O 1
ATOM 6722 N N . LYS B 2 612 ? 234.505 215.365 267.401 1.00 37.71 613 LYS B N 1
ATOM 6723 C CA . LYS B 2 612 ? 233.218 216.009 267.176 1.00 37.50 613 LYS B CA 1
ATOM 6724 C C . LYS B 2 612 ? 233.122 216.562 265.764 1.00 33.16 613 LYS B C 1
ATOM 6725 O O . LYS B 2 612 ? 232.058 216.509 265.146 1.00 32.84 613 LYS B O 1
ATOM 6731 N N . ALA B 2 613 ? 234.220 217.108 265.244 1.00 30.55 614 ALA B N 1
ATOM 6732 C CA . ALA B 2 613 ? 234.225 217.598 263.871 1.00 29.35 614 ALA B CA 1
ATOM 6733 C C . ALA B 2 613 ? 233.942 216.470 262.882 1.00 28.95 614 ALA B C 1
ATOM 6734 O O . ALA B 2 613 ? 233.180 216.652 261.929 1.00 28.26 614 ALA B O 1
ATOM 6736 N N . VAL B 2 614 ? 234.550 215.300 263.090 1.00 28.13 615 VAL B N 1
ATOM 6737 C CA . VAL B 2 614 ? 234.289 214.166 262.207 1.00 28.49 615 VAL B CA 1
ATOM 6738 C C . VAL B 2 614 ? 232.822 213.771 262.278 1.00 28.51 615 VAL B C 1
ATOM 6739 O O . VAL B 2 614 ? 232.169 213.568 261.246 1.00 27.55 615 VAL B O 1
ATOM 6743 N N . GLU B 2 615 ? 232.268 213.705 263.490 1.00 29.51 616 GLU B N 1
ATOM 6744 C CA . GLU B 2 615 ? 230.853 213.370 263.628 1.00 32.38 616 GLU B CA 1
ATOM 6745 C C . GLU B 2 615 ? 229.967 214.381 262.891 1.00 29.77 616 GLU B C 1
ATOM 6746 O O . GLU B 2 615 ? 229.040 214.000 262.168 1.00 29.74 616 GLU B O 1
ATOM 6752 N N . GLN B 2 616 ? 230.249 215.674 263.060 1.00 28.35 617 GLN B N 1
ATOM 6753 C CA . GLN B 2 616 ? 229.451 216.702 262.398 1.00 27.35 617 GLN B CA 1
ATOM 6754 C C . GLN B 2 616 ? 229.588 216.620 260.883 1.00 25.22 617 GLN B C 1
ATOM 6755 O O . GLN B 2 616 ? 228.604 216.783 260.159 1.00 25.15 617 GLN B O 1
ATOM 6761 N N . ILE B 2 617 ? 230.796 216.348 260.387 1.00 25.04 618 ILE B N 1
ATOM 6762 C CA . ILE B 2 617 ? 231.007 216.223 258.948 1.00 25.79 618 ILE B CA 1
ATOM 6763 C C . ILE B 2 617 ? 230.197 215.058 258.392 1.00 26.31 618 ILE B C 1
ATOM 6764 O O . ILE B 2 617 ? 229.519 215.195 257.371 1.00 26.99 618 ILE B O 1
ATOM 6769 N N . VAL B 2 618 ? 230.212 213.917 259.083 1.00 27.14 619 VAL B N 1
ATOM 6770 C CA . VAL B 2 618 ? 229.455 212.751 258.625 1.00 29.13 619 VAL B CA 1
ATOM 6771 C C . VAL B 2 618 ? 227.960 213.058 258.618 1.00 29.60 619 VAL B C 1
ATOM 6772 O O . VAL B 2 618 ? 227.253 212.737 257.657 1.00 30.07 619 VAL B O 1
ATOM 6776 N N . ASN B 2 619 ? 227.459 213.710 259.669 1.00 29.83 620 ASN B N 1
ATOM 6777 C CA . ASN B 2 619 ? 226.032 214.038 259.715 1.00 30.70 620 ASN B CA 1
ATOM 6778 C C . ASN B 2 619 ? 225.636 214.996 258.596 1.00 28.64 620 ASN B C 1
ATOM 6779 O O . ASN B 2 619 ? 224.613 214.797 257.927 1.00 28.87 620 ASN B O 1
ATOM 6784 N N . ARG B 2 620 ? 226.453 216.016 258.354 1.00 27.93 621 ARG B N 1
ATOM 6785 C CA . ARG B 2 620 ? 226.161 216.976 257.295 1.00 29.09 621 ARG B CA 1
ATOM 6786 C C . ARG B 2 620 ? 226.190 216.304 255.922 1.00 28.33 621 ARG B C 1
ATOM 6787 O O . ARG B 2 620 ? 225.314 216.544 255.084 1.00 28.46 621 ARG B O 1
ATOM 6795 N N . MET B 2 621 ? 227.173 215.438 255.688 1.00 28.88 622 MET B N 1
ATOM 6796 C CA . MET B 2 621 ? 227.232 214.705 254.426 1.00 29.95 622 MET B CA 1
ATOM 6797 C C . MET B 2 621 ? 226.008 213.813 254.255 1.00 28.65 622 MET B C 1
ATOM 6798 O O . MET B 2 621 ? 225.437 213.745 253.166 1.00 28.45 622 MET B O 1
ATOM 6803 N N . ASN B 2 622 ? 225.574 213.148 255.319 1.00 29.50 623 ASN B N 1
ATOM 6804 C CA . ASN B 2 622 ? 224.403 212.287 255.206 1.00 31.71 623 ASN B CA 1
ATOM 6805 C C . ASN B 2 622 ? 223.153 213.107 254.894 1.00 32.72 623 ASN B C 1
ATOM 6806 O O . ASN B 2 622 ? 222.331 212.699 254.067 1.00 32.69 623 ASN B O 1
ATOM 6811 N N . GLU B 2 623 ? 222.989 214.266 255.529 1.00 34.44 624 GLU B N 1
ATOM 6812 C CA . GLU B 2 623 ? 221.802 215.067 255.249 1.00 38.24 624 GLU B CA 1
ATOM 6813 C C . GLU B 2 623 ? 221.836 215.643 253.829 1.00 37.26 624 GLU B C 1
ATOM 6814 O O . GLU B 2 623 ? 220.797 215.705 253.164 1.00 36.96 624 GLU B O 1
ATOM 6820 N N . LYS B 2 624 ? 223.016 216.011 253.322 1.00 35.32 625 LYS B N 1
ATOM 6821 C CA . LYS B 2 624 ? 223.092 216.450 251.929 1.00 35.70 625 LYS B CA 1
ATOM 6822 C C . LYS B 2 624 ? 222.815 215.293 250.972 1.00 34.37 625 LYS B C 1
ATOM 6823 O O . LYS B 2 624 ? 222.200 215.492 249.920 1.00 34.04 625 LYS B O 1
ATOM 6829 N N . ARG B 2 625 ? 223.251 214.080 251.319 1.00 33.38 626 ARG B N 1
ATOM 6830 C CA . ARG B 2 625 ? 222.913 212.914 250.506 1.00 33.07 626 ARG B CA 1
ATOM 6831 C C . ARG B 2 625 ? 221.405 212.686 250.472 1.00 35.48 626 ARG B C 1
ATOM 6832 O O . ARG B 2 625 ? 220.835 212.418 249.412 1.00 34.05 626 ARG B O 1
ATOM 6840 N N . LYS B 2 626 ? 220.741 212.789 251.627 1.00 39.34 627 LYS B N 1
ATOM 6841 C CA . LYS B 2 626 ? 219.293 212.598 251.655 1.00 42.59 627 LYS B CA 1
ATOM 6842 C C . LYS B 2 626 ? 218.576 213.681 250.864 1.00 43.38 627 LYS B C 1
ATOM 6843 O O . LYS B 2 626 ? 217.565 213.416 250.207 1.00 43.06 627 LYS B O 1
ATOM 6849 N N . LYS B 2 627 ? 219.098 214.903 250.893 1.00 44.84 628 LYS B N 1
ATOM 6850 C CA . LYS B 2 627 ? 218.556 215.946 250.032 1.00 47.90 628 LYS B CA 1
ATOM 6851 C C . LYS B 2 627 ? 218.723 215.589 248.561 1.00 46.99 628 LYS B C 1
ATOM 6852 O O . LYS B 2 627 ? 217.793 215.751 247.766 1.00 46.89 628 LYS B O 1
ATOM 6858 N N . LEU B 2 628 ? 219.880 215.055 248.193 1.00 47.04 629 LEU B N 1
ATOM 6859 C CA . LEU B 2 628 ? 220.143 214.697 246.810 1.00 46.62 629 LEU B CA 1
ATOM 6860 C C . LEU B 2 628 ? 219.466 213.397 246.394 1.00 46.95 629 LEU B C 1
ATOM 6861 O O . LEU B 2 628 ? 219.397 213.114 245.196 1.00 48.85 629 LEU B O 1
ATOM 6866 N N . GLY B 2 629 ? 218.969 212.606 247.341 1.00 47.64 630 GLY B N 1
ATOM 6867 C CA . GLY B 2 629 ? 218.327 211.349 247.024 1.00 48.10 630 GLY B CA 1
ATOM 6868 C C . GLY B 2 629 ? 219.242 210.148 246.913 1.00 49.05 630 GLY B C 1
ATOM 6869 O O . GLY B 2 629 ? 218.762 209.060 246.577 1.00 51.15 630 GLY B O 1
ATOM 6870 N N . ILE B 2 630 ? 220.535 210.302 247.172 1.00 48.62 631 ILE B N 1
ATOM 6871 C CA . ILE B 2 630 ? 221.471 209.184 247.090 1.00 47.91 631 ILE B CA 1
ATOM 6872 C C . ILE B 2 630 ? 221.689 208.566 248.467 1.00 50.54 631 ILE B C 1
ATOM 6873 O O . ILE B 2 630 ? 222.504 207.656 248.628 1.00 52.26 631 ILE B O 1
ATOM 6878 N N . LYS C 2 3 ? 239.932 269.809 278.384 1.00 56.30 4 LYS C N 1
ATOM 6879 C CA . LYS C 2 3 ? 240.344 270.727 277.285 1.00 55.80 4 LYS C CA 1
ATOM 6880 C C . LYS C 2 3 ? 239.144 271.116 276.426 1.00 50.35 4 LYS C C 1
ATOM 6881 O O . LYS C 2 3 ? 238.110 270.454 276.454 1.00 52.38 4 LYS C O 1
ATOM 6887 N N . ALA C 2 4 ? 239.295 272.193 275.664 1.00 45.16 5 ALA C N 1
ATOM 6888 C CA . ALA C 2 4 ? 238.252 272.623 274.747 1.00 41.10 5 ALA C CA 1
ATOM 6889 C C . ALA C 2 4 ? 238.081 271.615 273.616 1.00 37.36 5 ALA C C 1
ATOM 6890 O O . ALA C 2 4 ? 239.036 270.981 273.166 1.00 37.52 5 ALA C O 1
ATOM 6892 N N . LYS C 2 5 ? 236.837 271.469 273.162 1.00 35.24 6 LYS C N 1
ATOM 6893 C CA . LYS C 2 5 ? 236.555 270.540 272.077 1.00 34.70 6 LYS C CA 1
ATOM 6894 C C . LYS C 2 5 ? 236.880 271.137 270.712 1.00 32.39 6 LYS C C 1
ATOM 6895 O O . LYS C 2 5 ? 237.277 270.402 269.806 1.00 30.26 6 LYS C O 1
ATOM 6901 N N . SER C 2 6 ? 236.778 272.454 270.557 1.00 31.41 7 SER C N 1
ATOM 6902 C CA . SER C 2 6 ? 237.028 273.081 269.265 1.00 32.27 7 SER C CA 1
ATOM 6903 C C . SER C 2 6 ? 237.325 274.558 269.483 1.00 32.38 7 SER C C 1
ATOM 6904 O O . SER C 2 6 ? 237.011 275.122 270.530 1.00 32.62 7 SER C O 1
ATOM 6907 N N . ILE C 2 7 ? 237.941 275.180 268.471 1.00 32.92 8 ILE C N 1
ATOM 6908 C CA . ILE C 2 7 ? 238.099 276.633 268.470 1.00 34.92 8 ILE C CA 1
ATOM 6909 C C . ILE C 2 7 ? 236.968 277.334 267.736 1.00 35.29 8 ILE C C 1
ATOM 6910 O O . ILE C 2 7 ? 236.861 278.566 267.816 1.00 37.23 8 ILE C O 1
ATOM 6915 N N . ASP C 2 8 ? 236.104 276.591 267.054 1.00 35.17 9 ASP C N 1
ATOM 6916 C CA . ASP C 2 8 ? 235.022 277.160 266.267 1.00 35.33 9 ASP C CA 1
ATOM 6917 C C . ASP C 2 8 ? 233.798 277.378 267.143 1.00 34.46 9 ASP C C 1
ATOM 6918 O O . ASP C 2 8 ? 233.311 276.443 267.786 1.00 34.65 9 ASP C O 1
ATOM 6923 N N . GLN C 2 9 ? 233.300 278.613 267.154 1.00 34.74 10 GLN C N 1
ATOM 6924 C CA . GLN C 2 9 ? 232.199 278.962 268.042 1.00 36.44 10 GLN C CA 1
ATOM 6925 C C . GLN C 2 9 ? 230.903 278.253 267.645 1.00 34.64 10 GLN C C 1
ATOM 6926 O O . GLN C 2 9 ? 230.146 277.819 268.517 1.00 34.88 10 GLN C O 1
ATOM 6932 N N . ALA C 2 10 ? 230.627 278.128 266.342 1.00 33.93 11 ALA C N 1
ATOM 6933 C CA . ALA C 2 10 ? 229.434 277.406 265.898 1.00 34.25 11 ALA C CA 1
ATOM 6934 C C . ALA C 2 10 ? 229.476 275.942 266.322 1.00 31.70 11 ALA C C 1
ATOM 6935 O O . ALA C 2 10 ? 228.462 275.375 266.752 1.00 31.35 11 ALA C O 1
ATOM 6937 N N . THR C 2 11 ? 230.656 275.330 266.233 1.00 30.44 12 THR C N 1
ATOM 6938 C CA . THR C 2 11 ? 230.844 273.974 266.722 1.00 30.01 12 THR C CA 1
ATOM 6939 C C . THR C 2 11 ? 230.509 273.883 268.204 1.00 29.17 12 THR C C 1
ATOM 6940 O O . THR C 2 11 ? 229.817 272.959 268.632 1.00 30.49 12 THR C O 1
ATOM 6944 N N . LEU C 2 12 ? 230.955 274.864 268.990 1.00 29.49 13 LEU C N 1
ATOM 6945 C CA . LEU C 2 12 ? 230.689 274.866 270.428 1.00 30.96 13 LEU C CA 1
ATOM 6946 C C . LEU C 2 12 ? 229.206 275.039 270.737 1.00 30.67 13 LEU C C 1
ATOM 6947 O O . LEU C 2 12 ? 228.669 274.366 271.629 1.00 30.66 13 LEU C O 1
ATOM 6952 N N . GLN C 2 13 ? 228.518 275.923 270.014 1.00 31.77 14 GLN C N 1
ATOM 6953 C CA . GLN C 2 13 ? 227.084 276.083 270.241 1.00 33.08 14 GLN C CA 1
ATOM 6954 C C . GLN C 2 13 ? 226.339 274.780 269.945 1.00 30.32 14 GLN C C 1
ATOM 6955 O O . GLN C 2 13 ? 225.461 274.363 270.711 1.00 29.42 14 GLN C O 1
ATOM 6961 N N . LEU C 2 14 ? 226.689 274.114 268.847 1.00 28.65 15 LEU C N 1
ATOM 6962 C CA . LEU C 2 14 ? 226.030 272.853 268.512 1.00 28.24 15 LEU C CA 1
ATOM 6963 C C . LEU C 2 14 ? 226.418 271.725 269.468 1.00 27.85 15 LEU C C 1
ATOM 6964 O O . LEU C 2 14 ? 225.609 270.838 269.721 1.00 27.41 15 LEU C O 1
ATOM 6969 N N . LEU C 2 15 ? 227.621 271.755 270.038 1.00 28.56 16 LEU C N 1
ATOM 6970 C CA . LEU C 2 15 ? 227.959 270.768 271.063 1.00 28.94 16 LEU C CA 1
ATOM 6971 C C . LEU C 2 15 ? 227.107 270.976 272.308 1.00 28.13 16 LEU C C 1
ATOM 6972 O O . LEU C 2 15 ? 226.641 270.004 272.913 1.00 27.73 16 LEU C O 1
ATOM 6977 N N . ASP C 2 16 ? 226.871 272.230 272.686 1.00 28.64 17 ASP C N 1
ATOM 6978 C CA . ASP C 2 16 ? 225.937 272.492 273.778 1.00 30.93 17 ASP C CA 1
ATOM 6979 C C . ASP C 2 16 ? 224.541 271.965 273.430 1.00 30.24 17 ASP C C 1
ATOM 6980 O O . ASP C 2 16 ? 223.865 271.363 274.273 1.00 30.86 17 ASP C O 1
ATOM 6985 N N . LYS C 2 17 ? 224.088 272.194 272.196 1.00 28.48 18 LYS C N 1
ATOM 6986 C CA . LYS C 2 17 ? 222.781 271.677 271.786 1.00 28.63 18 LYS C CA 1
ATOM 6987 C C . LYS C 2 17 ? 222.739 270.151 271.831 1.00 28.02 18 LYS C C 1
ATOM 6988 O O . LYS C 2 17 ? 221.755 269.575 272.296 1.00 27.39 18 LYS C O 1
ATOM 6994 N N . ALA C 2 18 ? 223.802 269.486 271.381 1.00 28.00 19 ALA C N 1
ATOM 6995 C CA . ALA C 2 18 ? 223.837 268.026 271.398 1.00 30.40 19 ALA C CA 1
ATOM 6996 C C . ALA C 2 18 ? 223.803 267.497 272.822 1.00 33.65 19 ALA C C 1
ATOM 6997 O O . ALA C 2 18 ? 223.167 266.476 273.100 1.00 33.42 19 ALA C O 1
ATOM 6999 N N . LYS C 2 19 ? 224.473 268.186 273.739 1.00 38.00 20 LYS C N 1
ATOM 7000 C CA . LYS C 2 19 ? 224.353 267.834 275.146 1.00 43.25 20 LYS C CA 1
ATOM 7001 C C . LYS C 2 19 ? 222.919 267.996 275.641 1.00 43.29 20 LYS C C 1
ATOM 7002 O O . LYS C 2 19 ? 222.405 267.131 276.355 1.00 44.04 20 LYS C O 1
ATOM 7008 N N . GLN C 2 20 ? 222.251 269.087 275.262 1.00 45.30 21 GLN C N 1
ATOM 7009 C CA . GLN C 2 20 ? 220.864 269.279 275.683 1.00 47.29 21 GLN C CA 1
ATOM 7010 C C . GLN C 2 20 ? 219.925 268.246 275.069 1.00 46.74 21 GLN C C 1
ATOM 7011 O O . GLN C 2 20 ? 218.932 267.865 275.695 1.00 47.41 21 GLN C O 1
ATOM 7017 N N . ASP C 2 21 ? 220.217 267.786 273.856 1.00 47.04 22 ASP C N 1
ATOM 7018 C CA . ASP C 2 21 ? 219.376 266.826 273.158 1.00 45.89 22 ASP C CA 1
ATOM 7019 C C . ASP C 2 21 ? 219.647 265.388 273.569 1.00 46.08 22 ASP C C 1
ATOM 7020 O O . ASP C 2 21 ? 218.903 264.496 273.155 1.00 47.67 22 ASP C O 1
ATOM 7025 N N . GLY C 2 22 ? 220.670 265.140 274.382 1.00 44.42 23 GLY C N 1
ATOM 7026 C CA . GLY C 2 22 ? 220.942 263.787 274.809 1.00 43.50 23 GLY C CA 1
ATOM 7027 C C . GLY C 2 22 ? 221.564 262.893 273.761 1.00 42.36 23 GLY C C 1
ATOM 7028 O O . GLY C 2 22 ? 221.433 261.673 273.857 1.00 45.70 23 GLY C O 1
ATOM 7029 N N . VAL C 2 23 ? 222.231 263.452 272.758 1.00 39.84 24 VAL C N 1
ATOM 7030 C CA . VAL C 2 23 ? 222.888 262.648 271.735 1.00 39.08 24 VAL C CA 1
ATOM 7031 C C . VAL C 2 23 ? 224.389 262.716 271.963 1.00 38.40 24 VAL C C 1
ATOM 7032 O O . VAL C 2 23 ? 224.920 263.702 272.484 1.00 39.37 24 VAL C O 1
ATOM 7036 N N . GLU C 2 24 ? 225.082 261.669 271.543 1.00 38.81 25 GLU C N 1
ATOM 7037 C CA . GLU C 2 24 ? 226.519 261.588 271.734 1.00 40.94 25 GLU C CA 1
ATOM 7038 C C . GLU C 2 24 ? 227.258 261.910 270.445 1.00 36.71 25 GLU C C 1
ATOM 7039 O O . GLU C 2 24 ? 226.799 261.596 269.346 1.00 38.03 25 GLU C O 1
ATOM 7045 N N . THR C 2 25 ? 228.409 262.539 270.594 1.00 33.62 26 THR C N 1
ATOM 7046 C CA . THR C 2 25 ? 229.229 262.938 269.469 1.00 31.93 26 THR C CA 1
ATOM 7047 C C . THR C 2 25 ? 230.509 262.114 269.443 1.00 29.02 26 THR C C 1
ATOM 7048 O O . THR C 2 25 ? 230.762 261.272 270.306 1.00 28.52 26 THR C O 1
ATOM 7052 N N . VAL C 2 26 ? 231.364 262.449 268.482 1.00 28.10 27 VAL C N 1
ATOM 7053 C CA . VAL C 2 26 ? 232.680 261.833 268.394 1.00 27.31 27 VAL C CA 1
ATOM 7054 C C . VAL C 2 26 ? 233.503 262.181 269.627 1.00 27.66 27 VAL C C 1
ATOM 7055 O O . VAL C 2 26 ? 234.294 261.368 270.111 1.00 28.10 27 VAL C O 1
ATOM 7059 N N . TRP C 2 27 ? 233.333 263.395 270.152 1.00 28.02 28 TRP C N 1
ATOM 7060 C CA . TRP C 2 27 ? 234.030 263.759 271.379 1.00 28.89 28 TRP C CA 1
ATOM 7061 C C . TRP C 2 27 ? 233.593 262.872 272.543 1.00 28.95 28 TRP C C 1
ATOM 7062 O O . TRP C 2 27 ? 234.426 262.445 273.352 1.00 30.34 28 TRP C O 1
ATOM 7073 N N . ASP C 2 28 ? 232.290 262.606 272.661 1.00 29.22 29 ASP C N 1
ATOM 7074 C CA . ASP C 2 28 ? 231.802 261.741 273.736 1.00 30.30 29 ASP C CA 1
ATOM 7075 C C . ASP C 2 28 ? 232.355 260.324 273.610 1.00 28.53 29 ASP C C 1
ATOM 7076 O O . ASP C 2 28 ? 232.774 259.723 274.605 1.00 28.17 29 ASP C O 1
ATOM 7081 N N . ARG C 2 29 ? 232.390 259.782 272.391 1.00 26.66 30 ARG C N 1
ATOM 7082 C CA . ARG C 2 29 ? 232.927 258.439 272.201 1.00 26.36 30 ARG C CA 1
ATOM 7083 C C . ARG C 2 29 ? 234.425 258.406 272.482 1.00 26.92 30 ARG C C 1
ATOM 7084 O O . ARG C 2 29 ? 234.922 257.450 273.078 1.00 26.43 30 ARG C O 1
ATOM 7092 N N . LYS C 2 30 ? 235.149 259.461 272.109 1.00 28.09 31 LYS C N 1
ATOM 7093 C CA . LYS C 2 30 ? 236.564 259.542 272.452 1.00 29.13 31 LYS C CA 1
ATOM 7094 C C . LYS C 2 30 ? 236.753 259.539 273.964 1.00 29.24 31 LYS C C 1
ATOM 7095 O O . LYS C 2 30 ? 237.622 258.833 274.481 1.00 30.27 31 LYS C O 1
ATOM 7101 N N . ALA C 2 31 ? 235.917 260.279 274.690 1.00 29.51 32 ALA C N 1
ATOM 7102 C CA . ALA C 2 31 ? 235.989 260.252 276.149 1.00 30.63 32 ALA C CA 1
ATOM 7103 C C . ALA C 2 31 ? 235.682 258.861 276.692 1.00 34.39 32 ALA C C 1
ATOM 7104 O O . ALA C 2 31 ? 236.352 258.388 277.615 1.00 37.34 32 ALA C O 1
ATOM 7106 N N . ASP C 2 32 ? 234.679 258.190 276.129 1.00 36.87 33 ASP C N 1
ATOM 7107 C CA . ASP C 2 32 ? 234.320 256.852 276.591 1.00 38.68 33 ASP C CA 1
ATOM 7108 C C . ASP C 2 32 ? 235.449 255.859 276.355 1.00 38.61 33 ASP C C 1
ATOM 7109 O O . ASP C 2 32 ? 235.621 254.921 277.138 1.00 39.64 33 ASP C O 1
ATOM 7114 N N . MET C 2 33 ? 236.227 256.044 275.290 1.00 38.10 34 MET C N 1
ATOM 7115 C CA . MET C 2 33 ? 237.338 255.139 275.048 1.00 37.99 34 MET C CA 1
ATOM 7116 C C . MET C 2 33 ? 238.420 255.266 276.114 1.00 40.12 34 MET C C 1
ATOM 7117 O O . MET C 2 33 ? 239.229 254.349 276.266 1.00 43.54 34 MET C O 1
ATOM 7122 N N . LYS C 2 34 ? 238.475 256.390 276.829 1.00 41.39 35 LYS C N 1
ATOM 7123 C CA . LYS C 2 34 ? 239.446 256.605 277.898 1.00 42.15 35 LYS C CA 1
ATOM 7124 C C . LYS C 2 34 ? 240.881 256.366 277.431 1.00 40.91 35 LYS C C 1
ATOM 7125 O O . LYS C 2 34 ? 241.224 256.680 276.290 1.00 40.76 35 LYS C O 1
ATOM 7131 N N . VAL C 2 35 ? 241.723 255.795 278.294 1.00 38.99 36 VAL C N 1
ATOM 7132 C CA . VAL C 2 35 ? 243.118 255.562 277.938 1.00 36.88 36 VAL C CA 1
ATOM 7133 C C . VAL C 2 35 ? 243.175 254.464 276.887 1.00 32.39 36 VAL C C 1
ATOM 7134 O O . VAL C 2 35 ? 242.761 253.328 277.133 1.00 34.36 36 VAL C O 1
ATOM 7138 N N . GLN C 2 36 ? 243.635 254.811 275.697 1.00 27.91 37 GLN C N 1
ATOM 7139 C CA . GLN C 2 36 ? 243.699 253.850 274.609 1.00 26.15 37 GLN C CA 1
ATOM 7140 C C . GLN C 2 36 ? 244.890 252.904 274.788 1.00 23.94 37 GLN C C 1
ATOM 7141 O O . GLN C 2 36 ? 245.890 253.232 275.425 1.00 24.43 37 GLN C O 1
ATOM 7147 N N . CYS C 2 37 ? 244.780 251.723 274.183 1.00 21.33 38 CYS C N 1
ATOM 7148 C CA . CYS C 2 37 ? 245.761 250.672 274.415 1.00 19.78 38 CYS C CA 1
ATOM 7149 C C . CYS C 2 37 ? 247.161 251.131 274.020 1.00 18.98 38 CYS C C 1
ATOM 7150 O O . CYS C 2 37 ? 247.401 251.529 272.880 1.00 18.45 38 CYS C O 1
ATOM 7153 N N . GLY C 2 38 ? 248.103 250.974 274.952 1.00 18.28 39 GLY C N 1
ATOM 7154 C CA . GLY C 2 38 ? 249.470 251.401 274.699 1.00 18.88 39 GLY C CA 1
ATOM 7155 C C . GLY C 2 38 ? 250.159 250.620 273.590 1.00 19.29 39 GLY C C 1
ATOM 7156 O O . GLY C 2 38 ? 250.889 251.196 272.782 1.00 20.22 39 GLY C O 1
ATOM 7157 N N . PHE C 2 39 ? 249.914 249.305 273.520 1.00 19.14 40 PHE C N 1
ATOM 7158 C CA . PHE C 2 39 ? 250.536 248.481 272.483 1.00 19.49 40 PHE C CA 1
ATOM 7159 C C . PHE C 2 39 ? 250.096 248.920 271.095 1.00 19.16 40 PHE C C 1
ATOM 7160 O O . PHE C 2 39 ? 250.919 249.074 270.191 1.00 19.75 40 PHE C O 1
ATOM 7168 N N . GLY C 2 40 ? 248.789 249.101 270.904 1.00 19.40 41 GLY C N 1
ATOM 7169 C CA . GLY C 2 40 ? 248.291 249.561 269.620 1.00 19.51 41 GLY C CA 1
ATOM 7170 C C . GLY C 2 40 ? 248.731 250.978 269.299 1.00 20.19 41 GLY C C 1
ATOM 7171 O O . GLY C 2 40 ? 248.954 251.321 268.137 1.00 20.37 41 GLY C O 1
ATOM 7172 N N . SER C 2 41 ? 248.808 251.831 270.318 1.00 20.61 42 SER C N 1
ATOM 7173 C CA . SER C 2 41 ? 249.251 253.206 270.098 1.00 22.37 42 SER C CA 1
ATOM 7174 C C . SER C 2 41 ? 250.704 253.254 269.639 1.00 22.64 42 SER C C 1
ATOM 7175 O O . SER C 2 41 ? 251.068 254.096 268.816 1.00 23.74 42 SER C O 1
ATOM 7178 N N . ALA C 2 42 ? 251.551 252.369 270.168 1.00 21.74 43 ALA C N 1
ATOM 7179 C CA . ALA C 2 42 ? 252.948 252.303 269.758 1.00 21.28 43 ALA C CA 1
ATOM 7180 C C . ALA C 2 42 ? 253.178 251.455 268.510 1.00 22.12 43 ALA C C 1
ATOM 7181 O O . ALA C 2 42 ? 254.296 251.448 267.992 1.00 22.72 43 ALA C O 1
ATOM 7183 N N . GLY C 2 43 ? 252.170 250.723 268.047 1.00 21.96 44 GLY C N 1
ATOM 7184 C CA . GLY C 2 43 ? 252.290 249.883 266.874 1.00 21.26 44 GLY C CA 1
ATOM 7185 C C . GLY C 2 43 ? 252.985 248.556 267.092 1.00 20.88 44 GLY C C 1
ATOM 7186 O O . GLY C 2 43 ? 253.363 247.909 266.118 1.00 21.34 44 GLY C O 1
ATOM 7187 N N . VAL C 2 44 ? 253.134 248.114 268.340 1.00 20.57 45 VAL C N 1
ATOM 7188 C CA . VAL C 2 44 ? 253.824 246.868 268.669 1.00 21.01 45 VAL C CA 1
ATOM 7189 C C . VAL C 2 44 ? 252.855 245.699 268.856 1.00 20.75 45 VAL C C 1
ATOM 7190 O O . VAL C 2 44 ? 253.243 244.661 269.391 1.00 21.54 45 VAL C O 1
ATOM 7194 N N . CYS C 2 45 ? 251.592 245.866 268.492 1.00 19.73 46 CYS C N 1
ATOM 7195 C CA . CYS C 2 45 ? 250.634 244.771 268.503 1.00 19.93 46 CYS C CA 1
ATOM 7196 C C . CYS C 2 45 ? 250.489 244.240 267.088 1.00 19.03 46 CYS C C 1
ATOM 7197 O O . CYS C 2 45 ? 250.440 245.014 266.131 1.00 19.25 46 CYS C O 1
ATOM 7200 N N . CYS C 2 46 ? 250.426 242.921 266.959 1.00 18.79 47 CYS C N 1
ATOM 7201 C CA . CYS C 2 46 ? 250.264 242.282 265.663 1.00 18.67 47 CYS C CA 1
ATOM 7202 C C . CYS C 2 46 ? 249.103 241.299 265.706 1.00 18.96 47 CYS C C 1
ATOM 7203 O O . CYS C 2 46 ? 248.915 240.584 266.689 1.00 19.15 47 CYS C O 1
ATOM 7206 N N . ARG C 2 47 ? 248.319 241.285 264.636 1.00 20.78 48 ARG C N 1
ATOM 7207 C CA . ARG C 2 47 ? 247.233 240.323 264.498 1.00 23.43 48 ARG C CA 1
ATOM 7208 C C . ARG C 2 47 ? 247.209 239.716 263.103 1.00 22.87 48 ARG C C 1
ATOM 7209 O O . ARG C 2 47 ? 246.154 239.292 262.625 1.00 23.61 48 ARG C O 1
ATOM 7217 N N . ASN C 2 48 ? 248.363 239.655 262.444 1.00 22.97 49 ASN C N 1
ATOM 7218 C CA . ASN C 2 48 ? 248.408 239.223 261.055 1.00 24.07 49 ASN C CA 1
ATOM 7219 C C . ASN C 2 48 ? 248.183 237.722 260.871 1.00 23.56 49 ASN C C 1
ATOM 7220 O O . ASN C 2 48 ? 247.939 237.301 259.740 1.00 25.71 49 ASN C O 1
ATOM 7225 N N . CYS C 2 49 ? 248.190 236.922 261.936 1.00 22.48 50 CYS C N 1
ATOM 7226 C CA . CYS C 2 49 ? 247.864 235.505 261.822 1.00 22.15 50 CYS C CA 1
ATOM 7227 C C . CYS C 2 49 ? 247.190 235.036 263.104 1.00 22.56 50 CYS C C 1
ATOM 7228 O O . CYS C 2 49 ? 247.254 235.701 264.138 1.00 22.57 50 CYS C O 1
ATOM 7231 N N . SER C 2 50 ? 246.549 233.869 263.030 1.00 23.08 51 SER C N 1
ATOM 7232 C CA . SER C 2 50 ? 245.792 233.365 264.170 1.00 23.67 51 SER C CA 1
ATOM 7233 C C . SER C 2 50 ? 246.663 232.654 265.200 1.00 23.21 51 SER C C 1
ATOM 7234 O O . SER C 2 50 ? 246.133 232.142 266.185 1.00 23.89 51 SER C O 1
ATOM 7237 N N . MET C 2 51 ? 247.974 232.557 264.989 1.00 23.44 52 MET C N 1
ATOM 7238 C CA . MET C 2 51 ? 248.846 232.251 266.120 1.00 23.00 52 MET C CA 1
ATOM 7239 C C . MET C 2 51 ? 248.761 233.364 267.160 1.00 22.54 52 MET C C 1
ATOM 7240 O O . MET C 2 51 ? 248.785 233.102 268.363 1.00 22.72 52 MET C O 1
ATOM 7245 N N . GLY C 2 52 ? 248.649 234.615 266.705 1.00 22.68 53 GLY C N 1
ATOM 7246 C CA . GLY C 2 52 ? 248.458 235.743 267.585 1.00 22.92 53 GLY C CA 1
ATOM 7247 C C . GLY C 2 52 ? 247.084 235.801 268.228 1.00 23.04 53 GLY C C 1
ATOM 7248 O O . GLY C 2 52 ? 246.321 234.835 268.200 1.00 25.55 53 GLY C O 1
ATOM 7249 N N . PRO C 2 53 ? 246.721 236.962 268.790 1.00 22.25 54 PRO C N 1
ATOM 7250 C CA . PRO C 2 53 ? 247.423 238.260 268.761 1.00 21.10 54 PRO C CA 1
ATOM 7251 C C . PRO C 2 53 ? 248.741 238.272 269.540 1.00 19.14 54 PRO C C 1
ATOM 7252 O O . PRO C 2 53 ? 248.839 237.673 270.599 1.00 19.15 54 PRO C O 1
ATOM 7256 N N . CYS C 2 54 ? 249.750 238.965 269.015 1.00 18.47 55 CYS C N 1
ATOM 7257 C CA . CYS C 2 54 ? 251.049 239.107 269.661 1.00 18.41 55 CYS C CA 1
ATOM 7258 C C . CYS C 2 54 ? 251.280 240.578 269.965 1.00 19.91 55 CYS C C 1
ATOM 7259 O O . CYS C 2 54 ? 251.056 241.443 269.111 1.00 21.44 55 CYS C O 1
ATOM 7262 N N . ARG C 2 55 ? 251.735 240.854 271.174 1.00 20.76 56 ARG C N 1
ATOM 7263 C CA . ARG C 2 55 ? 252.169 242.183 271.567 1.00 23.00 56 ARG C CA 1
ATOM 7264 C C . ARG C 2 55 ? 253.565 242.070 272.147 1.00 22.94 56 ARG C C 1
ATOM 7265 O O . ARG C 2 55 ? 253.842 241.188 272.963 1.00 23.52 56 ARG C O 1
ATOM 7273 N N . VAL C 2 56 ? 254.455 242.904 271.645 1.00 22.97 57 VAL C N 1
ATOM 7274 C CA . VAL C 2 56 ? 255.820 242.962 272.123 1.00 24.00 57 VAL C CA 1
ATOM 7275 C C . VAL C 2 56 ? 256.017 244.307 272.809 1.00 24.97 57 VAL C C 1
ATOM 7276 O O . VAL C 2 56 ? 255.257 245.258 272.612 1.00 25.25 57 VAL C O 1
ATOM 7280 N N . SER C 2 57 ? 257.067 244.383 273.600 1.00 26.19 58 SER C N 1
ATOM 7281 C CA . SER C 2 57 ? 257.310 245.572 274.396 1.00 27.91 58 SER C CA 1
ATOM 7282 C C . SER C 2 57 ? 257.644 246.765 273.507 1.00 28.87 58 SER C C 1
ATOM 7283 O O . SER C 2 57 ? 258.486 246.649 272.613 1.00 29.14 58 SER C O 1
ATOM 7286 N N . PRO C 2 58 ? 256.998 247.919 273.706 1.00 31.19 59 PRO C N 1
ATOM 7287 C CA . PRO C 2 58 ? 257.449 249.136 273.017 1.00 33.22 59 PRO C CA 1
ATOM 7288 C C . PRO C 2 58 ? 258.792 249.658 273.507 1.00 35.83 59 PRO C C 1
ATOM 7289 O O . PRO C 2 58 ? 259.380 250.508 272.837 1.00 36.58 59 PRO C O 1
ATOM 7293 N N . VAL C 2 59 ? 259.295 249.161 274.635 1.00 39.39 60 VAL C N 1
ATOM 7294 C CA . VAL C 2 59 ? 260.584 249.570 275.185 1.00 41.77 60 VAL C CA 1
ATOM 7295 C C . VAL C 2 59 ? 261.587 248.456 274.896 1.00 44.08 60 VAL C C 1
ATOM 7296 O O . VAL C 2 59 ? 261.459 247.364 275.470 1.00 44.86 60 VAL C O 1
ATOM 7300 N N . PRO C 2 60 ? 262.591 248.680 274.051 1.00 47.85 61 PRO C N 1
ATOM 7301 C CA . PRO C 2 60 ? 263.557 247.614 273.771 1.00 49.83 61 PRO C CA 1
ATOM 7302 C C . PRO C 2 60 ? 264.337 247.218 275.017 1.00 51.55 61 PRO C C 1
ATOM 7303 O O . PRO C 2 60 ? 264.648 248.046 275.874 1.00 52.61 61 PRO C O 1
ATOM 7307 N N . GLY C 2 61 ? 264.651 245.928 275.104 1.00 54.38 62 GLY C N 1
ATOM 7308 C CA . GLY C 2 61 ? 265.408 245.373 276.207 1.00 55.59 62 GLY C CA 1
ATOM 7309 C C . GLY C 2 61 ? 264.587 244.972 277.412 1.00 57.21 62 GLY C C 1
ATOM 7310 O O . GLY C 2 61 ? 265.155 244.464 278.386 1.00 59.61 62 GLY C O 1
ATOM 7311 N N . LYS C 2 62 ? 263.276 245.177 277.375 1.00 56.91 63 LYS C N 1
ATOM 7312 C CA . LYS C 2 62 ? 262.380 244.871 278.478 1.00 57.05 63 LYS C CA 1
ATOM 7313 C C . LYS C 2 62 ? 261.220 244.044 277.945 1.00 51.93 63 LYS C C 1
ATOM 7314 O O . LYS C 2 62 ? 260.776 244.248 276.815 1.00 50.84 63 LYS C O 1
ATOM 7320 N N . GLY C 2 63 ? 260.744 243.104 278.756 1.00 47.37 64 GLY C N 1
ATOM 7321 C CA . GLY C 2 63 ? 259.539 242.367 278.431 1.00 43.69 64 GLY C CA 1
ATOM 7322 C C . GLY C 2 63 ? 259.682 241.431 277.238 1.00 40.30 64 GLY C C 1
ATOM 7323 O O . GLY C 2 63 ? 260.772 240.990 276.868 1.00 42.21 64 GLY C O 1
ATOM 7324 N N . VAL C 2 64 ? 258.534 241.105 276.651 1.00 36.02 65 VAL C N 1
ATOM 7325 C CA . VAL C 2 64 ? 258.503 240.224 275.488 1.00 33.59 65 VAL C CA 1
ATOM 7326 C C . VAL C 2 64 ? 259.082 240.955 274.286 1.00 31.85 65 VAL C C 1
ATOM 7327 O O . VAL C 2 64 ? 258.669 242.071 273.960 1.00 32.18 65 VAL C O 1
ATOM 7331 N N . GLU C 2 65 ? 260.021 240.311 273.602 1.00 32.23 66 GLU C N 1
ATOM 7332 C CA . GLU C 2 65 ? 260.732 240.930 272.494 1.00 32.62 66 GLU C CA 1
ATOM 7333 C C . GLU C 2 65 ? 260.178 240.548 271.130 1.00 28.72 66 GLU C C 1
ATOM 7334 O O . GLU C 2 65 ? 260.172 241.384 270.226 1.00 27.53 66 GLU C O 1
ATOM 7340 N N . ARG C 2 66 ? 259.725 239.313 270.947 1.00 25.62 67 ARG C N 1
ATOM 7341 C CA . ARG C 2 66 ? 259.316 238.836 269.637 1.00 24.43 67 ARG C CA 1
ATOM 7342 C C . ARG C 2 66 ? 257.917 238.250 269.692 1.00 21.04 67 ARG C C 1
ATOM 7343 O O . ARG C 2 66 ? 257.511 237.677 270.699 1.00 21.12 67 ARG C O 1
ATOM 7351 N N . GLY C 2 67 ? 257.219 238.337 268.568 1.00 18.72 68 GLY C N 1
ATOM 7352 C CA . GLY C 2 67 ? 255.978 237.630 268.398 1.00 18.65 68 GLY C CA 1
ATOM 7353 C C . GLY C 2 67 ? 256.225 236.131 268.317 1.00 18.36 68 GLY C C 1
ATOM 7354 O O . GLY C 2 67 ? 257.354 235.645 268.336 1.00 17.78 68 GLY C O 1
ATOM 7355 N N . ILE C 2 68 ? 255.129 235.394 268.176 1.00 18.41 69 ILE C N 1
ATOM 7356 C CA . ILE C 2 68 ? 255.224 233.937 268.201 1.00 18.64 69 ILE C CA 1
ATOM 7357 C C . ILE C 2 68 ? 256.036 233.422 267.017 1.00 18.41 69 ILE C C 1
ATOM 7358 O O . ILE C 2 68 ? 256.847 232.506 267.164 1.00 18.19 69 ILE C O 1
ATOM 7363 N N . CYS C 2 69 ? 255.834 234.001 265.833 1.00 18.26 70 CYS C N 1
ATOM 7364 C CA . CYS C 2 69 ? 256.609 233.646 264.649 1.00 17.89 70 CYS C CA 1
ATOM 7365 C C . CYS C 2 69 ? 258.064 234.105 264.717 1.00 18.89 70 CYS C C 1
ATOM 7366 O O . CYS C 2 69 ? 258.854 233.734 263.847 1.00 19.03 70 CYS C O 1
ATOM 7369 N N . GLY C 2 70 ? 258.418 234.925 265.702 1.00 19.27 71 GLY C N 1
ATOM 7370 C CA . GLY C 2 70 ? 259.737 235.502 265.847 1.00 19.09 71 GLY C CA 1
ATOM 7371 C C . GLY C 2 70 ? 259.885 236.940 265.387 1.00 18.86 71 GLY C C 1
ATOM 7372 O O . GLY C 2 70 ? 260.992 237.471 265.450 1.00 19.62 71 GLY C O 1
ATOM 7373 N N . ALA C 2 71 ? 258.809 237.590 264.952 1.00 19.07 72 ALA C N 1
ATOM 7374 C CA . ALA C 2 71 ? 258.900 238.956 264.446 1.00 19.16 72 ALA C CA 1
ATOM 7375 C C . ALA C 2 71 ? 259.216 239.952 265.565 1.00 19.33 72 ALA C C 1
ATOM 7376 O O . ALA C 2 71 ? 258.566 239.951 266.611 1.00 19.83 72 ALA C O 1
ATOM 7378 N N . THR C 2 72 ? 260.172 240.842 265.311 1.00 19.32 73 THR C N 1
ATOM 7379 C CA . THR C 2 72 ? 260.580 241.862 266.267 1.00 19.76 73 THR C CA 1
ATOM 7380 C C . THR C 2 72 ? 259.603 243.031 266.271 1.00 19.38 73 THR C C 1
ATOM 7381 O O . THR C 2 72 ? 258.704 243.137 265.437 1.00 19.41 73 THR C O 1
ATOM 7385 N N . ALA C 2 73 ? 259.827 243.946 267.215 1.00 20.25 74 ALA C N 1
ATOM 7386 C CA . ALA C 2 73 ? 259.008 245.149 267.272 1.00 20.44 74 ALA C CA 1
ATOM 7387 C C . ALA C 2 73 ? 259.144 245.958 265.987 1.00 21.73 74 ALA C C 1
ATOM 7388 O O . ALA C 2 73 ? 258.146 246.446 265.456 1.00 22.91 74 ALA C O 1
ATOM 7390 N N . ASP C 2 74 ? 260.360 246.079 265.446 1.00 23.07 75 ASP C N 1
ATOM 7391 C CA . ASP C 2 74 ? 260.524 246.821 264.200 1.00 24.39 75 ASP C CA 1
ATOM 7392 C C . ASP C 2 74 ? 259.736 246.187 263.063 1.00 23.86 75 ASP C C 1
ATOM 7393 O O . ASP C 2 74 ? 259.137 246.898 262.250 1.00 24.05 75 ASP C O 1
ATOM 7398 N N . VAL C 2 75 ? 259.748 244.852 262.972 1.00 22.22 76 VAL C N 1
ATOM 7399 C CA . VAL C 2 75 ? 258.996 244.173 261.922 1.00 21.48 76 VAL C CA 1
ATOM 7400 C C . VAL C 2 75 ? 257.498 244.424 262.081 1.00 20.36 76 VAL C C 1
ATOM 7401 O O . VAL C 2 75 ? 256.802 244.753 261.114 1.00 20.55 76 VAL C O 1
ATOM 7405 N N . ILE C 2 76 ? 256.988 244.305 263.312 1.00 20.16 77 ILE C N 1
ATOM 7406 C CA . ILE C 2 76 ? 255.556 244.486 263.548 1.00 20.02 77 ILE C CA 1
ATOM 7407 C C . ILE C 2 76 ? 255.143 245.920 263.219 1.00 20.20 77 ILE C C 1
ATOM 7408 O O . ILE C 2 76 ? 254.140 246.156 262.530 1.00 20.39 77 ILE C O 1
ATOM 7413 N N . VAL C 2 77 ? 255.947 246.891 263.662 1.00 20.38 78 VAL C N 1
ATOM 7414 C CA . VAL C 2 77 ? 255.667 248.297 263.390 1.00 20.96 78 VAL C CA 1
ATOM 7415 C C . VAL C 2 77 ? 255.699 248.572 261.890 1.00 21.02 78 VAL C C 1
ATOM 7416 O O . VAL C 2 77 ? 254.802 249.222 261.343 1.00 21.94 78 VAL C O 1
ATOM 7420 N N . SER C 2 78 ? 256.730 248.072 261.199 1.00 21.34 79 SER C N 1
ATOM 7421 C CA . SER C 2 78 ? 256.862 248.353 259.775 1.00 22.13 79 SER C CA 1
ATOM 7422 C C . SER C 2 78 ? 255.715 247.746 258.978 1.00 22.47 79 SER C C 1
ATOM 7423 O O . SER C 2 78 ? 255.169 248.396 258.082 1.00 23.27 79 SER C O 1
ATOM 7426 N N . ARG C 2 79 ? 255.300 246.522 259.321 1.00 22.82 80 ARG C N 1
ATOM 7427 C CA . ARG C 2 79 ? 254.176 245.909 258.617 1.00 23.35 80 ARG C CA 1
ATOM 7428 C C . ARG C 2 79 ? 252.880 246.673 258.870 1.00 22.83 80 ARG C C 1
ATOM 7429 O O . ARG C 2 79 ? 252.119 246.928 257.931 1.00 23.15 80 ARG C O 1
ATOM 7437 N N . ASN C 2 80 ? 252.635 247.089 260.116 1.00 23.29 81 ASN C N 1
ATOM 7438 C CA . ASN C 2 80 ? 251.438 247.880 260.402 1.00 23.57 81 ASN C CA 1
ATOM 7439 C C . ASN C 2 80 ? 251.433 249.190 259.606 1.00 23.86 81 ASN C C 1
ATOM 7440 O O . ASN C 2 80 ? 250.413 249.565 259.010 1.00 24.74 81 ASN C O 1
ATOM 7445 N N . PHE C 2 81 ? 252.573 249.881 259.563 1.00 23.71 82 PHE C N 1
ATOM 7446 C CA . PHE C 2 81 ? 252.668 251.122 258.794 1.00 24.78 82 PHE C CA 1
ATOM 7447 C C . PHE C 2 81 ? 252.415 250.874 257.310 1.00 23.87 82 PHE C C 1
ATOM 7448 O O . PHE C 2 81 ? 251.653 251.609 256.668 1.00 24.43 82 PHE C O 1
ATOM 7456 N N . ALA C 2 82 ? 253.001 249.806 256.765 1.00 23.98 83 ALA C N 1
ATOM 7457 C CA . ALA C 2 82 ? 252.819 249.486 255.353 1.00 24.56 83 ALA C CA 1
ATOM 7458 C C . ALA C 2 82 ? 251.358 249.206 255.038 1.00 24.73 83 ALA C C 1
ATOM 7459 O O . ALA C 2 82 ? 250.852 249.635 253.999 1.00 25.19 83 ALA C O 1
ATOM 7461 N N . ARG C 2 83 ? 250.657 248.520 255.938 1.00 25.79 84 ARG C N 1
ATOM 7462 C CA . ARG C 2 83 ? 249.243 248.235 255.706 1.00 27.05 84 ARG C CA 1
ATOM 7463 C C . ARG C 2 83 ? 248.408 249.512 255.774 1.00 26.94 84 ARG C C 1
ATOM 7464 O O . ARG C 2 83 ? 247.441 249.660 255.018 1.00 26.67 84 ARG C O 1
ATOM 7472 N N . MET C 2 84 ? 248.768 250.452 256.650 1.00 27.24 85 MET C N 1
ATOM 7473 C CA . MET C 2 84 ? 248.072 251.740 256.625 1.00 27.87 85 MET C CA 1
ATOM 7474 C C . MET C 2 84 ? 248.261 252.431 255.275 1.00 26.52 85 MET C C 1
ATOM 7475 O O . MET C 2 84 ? 247.303 252.968 254.696 1.00 25.88 85 MET C O 1
ATOM 7480 N N . VAL C 2 85 ? 249.494 252.423 254.762 1.00 25.35 86 VAL C N 1
ATOM 7481 C CA . VAL C 2 85 ? 249.764 253.028 253.456 1.00 25.03 86 VAL C CA 1
ATOM 7482 C C . VAL C 2 85 ? 248.958 252.326 252.361 1.00 24.93 86 VAL C C 1
ATOM 7483 O O . VAL C 2 85 ? 248.397 252.977 251.474 1.00 24.69 86 VAL C O 1
ATOM 7487 N N . ALA C 2 86 ? 248.904 250.993 252.400 1.00 24.53 87 ALA C N 1
ATOM 7488 C CA . ALA C 2 86 ? 248.172 250.245 251.383 1.00 24.04 87 ALA C CA 1
ATOM 7489 C C . ALA C 2 86 ? 246.687 250.579 251.427 1.00 23.86 87 ALA C C 1
ATOM 7490 O O . ALA C 2 86 ? 246.057 250.743 250.382 1.00 23.65 87 ALA C O 1
ATOM 7492 N N . ALA C 2 87 ? 246.118 250.709 252.625 1.00 23.28 88 ALA C N 1
ATOM 7493 C CA . ALA C 2 87 ? 244.704 251.062 252.729 1.00 23.41 88 ALA C CA 1
ATOM 7494 C C . ALA C 2 87 ? 244.434 252.465 252.177 1.00 23.24 88 ALA C C 1
ATOM 7495 O O . ALA C 2 87 ? 243.467 252.670 251.431 1.00 24.16 88 ALA C O 1
ATOM 7497 N N . GLY C 2 88 ? 245.280 253.442 252.523 1.00 23.40 89 GLY C N 1
ATOM 7498 C CA . GLY C 2 88 ? 245.101 254.785 251.978 1.00 23.56 89 GLY C CA 1
ATOM 7499 C C . GLY C 2 88 ? 245.226 254.818 250.465 1.00 23.62 89 GLY C C 1
ATOM 7500 O O . GLY C 2 88 ? 244.421 255.457 249.766 1.00 24.60 89 GLY C O 1
ATOM 7501 N N . THR C 2 89 ? 246.224 254.108 249.938 1.00 24.00 90 THR C N 1
ATOM 7502 C CA . THR C 2 89 ? 246.395 254.007 248.497 1.00 24.57 90 THR C CA 1
ATOM 7503 C C . THR C 2 89 ? 245.175 253.368 247.850 1.00 25.27 90 THR C C 1
ATOM 7504 O O . THR C 2 89 ? 244.722 253.825 246.799 1.00 26.57 90 THR C O 1
ATOM 7508 N N . ALA C 2 90 ? 244.605 252.339 248.482 1.00 25.44 91 ALA C N 1
ATOM 7509 C CA . ALA C 2 90 ? 243.419 251.684 247.937 1.00 27.07 91 ALA C CA 1
ATOM 7510 C C . ALA C 2 90 ? 242.237 252.639 247.862 1.00 28.18 91 ALA C C 1
ATOM 7511 O O . ALA C 2 90 ? 241.531 252.679 246.851 1.00 28.54 91 ALA C O 1
ATOM 7513 N N . ALA C 2 91 ? 242.009 253.419 248.917 1.00 29.40 92 ALA C N 1
ATOM 7514 C CA . ALA C 2 91 ? 240.900 254.371 248.891 1.00 31.17 92 ALA C CA 1
ATOM 7515 C C . ALA C 2 91 ? 241.059 255.367 247.743 1.00 33.78 92 ALA C C 1
ATOM 7516 O O . ALA C 2 91 ? 240.137 255.559 246.929 1.00 34.32 92 ALA C O 1
ATOM 7518 N N . HIS C 2 92 ? 242.234 255.994 247.645 1.00 36.71 93 HIS C N 1
ATOM 7519 C CA . HIS C 2 92 ? 242.437 256.987 246.587 1.00 39.35 93 HIS C CA 1
ATOM 7520 C C . HIS C 2 92 ? 242.368 256.357 245.196 1.00 41.05 93 HIS C C 1
ATOM 7521 O O . HIS C 2 92 ? 241.784 256.934 244.269 1.00 42.37 93 HIS C O 1
ATOM 7528 N N . SER C 2 93 ? 242.926 255.156 245.037 1.00 42.96 94 SER C N 1
ATOM 7529 C CA . SER C 2 93 ? 242.941 254.507 243.732 1.00 43.78 94 SER C CA 1
ATOM 7530 C C . SER C 2 93 ? 241.546 254.089 243.303 1.00 43.83 94 SER C C 1
ATOM 7531 O O . SER C 2 93 ? 241.212 254.173 242.121 1.00 44.28 94 SER C O 1
ATOM 7534 N N . ASP C 2 94 ? 240.711 253.648 244.240 1.00 43.07 95 ASP C N 1
ATOM 7535 C CA . ASP C 2 94 ? 239.336 253.318 243.889 1.00 43.64 95 ASP C CA 1
ATOM 7536 C C . ASP C 2 94 ? 238.577 254.569 243.449 1.00 41.15 95 ASP C C 1
ATOM 7537 O O . ASP C 2 94 ? 237.797 254.526 242.487 1.00 40.15 95 ASP C O 1
ATOM 7542 N N . HIS C 2 95 ? 238.802 255.693 244.133 1.00 39.98 96 HIS C N 1
ATOM 7543 C CA . HIS C 2 95 ? 238.209 256.953 243.682 1.00 40.30 96 HIS C CA 1
ATOM 7544 C C . HIS C 2 95 ? 238.627 257.285 242.244 1.00 37.03 96 HIS C C 1
ATOM 7545 O O . HIS C 2 95 ? 237.778 257.544 241.375 1.00 37.15 96 HIS C O 1
ATOM 7552 N N . GLY C 2 96 ? 239.930 257.241 241.969 1.00 35.20 97 GLY C N 1
ATOM 7553 C CA . GLY C 2 96 ? 240.414 257.536 240.627 1.00 34.08 97 GLY C CA 1
ATOM 7554 C C . GLY C 2 96 ? 239.902 256.553 239.584 1.00 34.40 97 GLY C C 1
ATOM 7555 O O . GLY C 2 96 ? 239.638 256.929 238.442 1.00 33.56 97 GLY C O 1
ATOM 7556 N N . ARG C 2 97 ? 239.761 255.280 239.962 1.00 32.87 98 ARG C N 1
ATOM 7557 C CA . ARG C 2 97 ? 239.241 254.274 239.041 1.00 32.09 98 ARG C CA 1
ATOM 7558 C C . ARG C 2 97 ? 237.795 254.568 238.662 1.00 30.74 98 ARG C C 1
ATOM 7559 O O . ARG C 2 97 ? 237.418 254.460 237.489 1.00 29.59 98 ARG C O 1
ATOM 7567 N N . SER C 2 98 ? 236.971 254.951 239.640 1.00 30.05 99 SER C N 1
ATOM 7568 C CA . SER C 2 98 ? 235.605 255.345 239.311 1.00 30.29 99 SER C CA 1
ATOM 7569 C C . SER C 2 98 ? 235.592 256.536 238.361 1.00 28.96 99 SER C C 1
ATOM 7570 O O . SER C 2 98 ? 234.806 256.565 237.404 1.00 28.63 99 SER C O 1
ATOM 7573 N N . ILE C 2 99 ? 236.460 257.523 238.603 1.00 28.55 100 ILE C N 1
ATOM 7574 C CA . ILE C 2 99 ? 236.515 258.677 237.704 1.00 28.38 100 ILE C CA 1
ATOM 7575 C C . ILE C 2 99 ? 236.922 258.253 236.293 1.00 27.04 100 ILE C C 1
ATOM 7576 O O . ILE C 2 99 ? 236.374 258.741 235.300 1.00 25.58 100 ILE C O 1
ATOM 7581 N N . ALA C 2 100 ? 237.909 257.362 236.180 1.00 26.54 101 ALA C N 1
ATOM 7582 C CA . ALA C 2 100 ? 238.355 256.919 234.860 1.00 26.20 101 ALA C CA 1
ATOM 7583 C C . ALA C 2 100 ? 237.251 256.163 234.127 1.00 26.36 101 ALA C C 1
ATOM 7584 O O . ALA C 2 100 ? 237.053 256.355 232.923 1.00 26.07 101 ALA C O 1
ATOM 7586 N N . LEU C 2 101 ? 236.508 255.318 234.843 1.00 27.26 102 LEU C N 1
ATOM 7587 C CA . LEU C 2 101 ? 235.385 254.620 234.223 1.00 28.64 102 LEU C CA 1
ATOM 7588 C C . LEU C 2 101 ? 234.320 255.610 233.761 1.00 28.98 102 LEU C C 1
ATOM 7589 O O . LEU C 2 101 ? 233.780 255.477 232.660 1.00 29.74 102 LEU C O 1
ATOM 7594 N N . SER C 2 102 ? 234.031 256.631 234.575 1.00 29.31 103 SER C N 1
ATOM 7595 C CA . SER C 2 102 ? 233.085 257.663 234.158 1.00 29.67 103 SER C CA 1
ATOM 7596 C C . SER C 2 102 ? 233.561 258.374 232.898 1.00 28.68 103 SER C C 1
ATOM 7597 O O . SER C 2 102 ? 232.770 258.638 231.990 1.00 28.94 103 SER C O 1
ATOM 7600 N N . LEU C 2 103 ? 234.856 258.669 232.817 1.00 28.67 104 LEU C N 1
ATOM 7601 C CA . LEU C 2 103 ? 235.412 259.259 231.600 1.00 29.02 104 LEU C CA 1
ATOM 7602 C C . LEU C 2 103 ? 235.230 258.335 230.397 1.00 29.95 104 LEU C C 1
ATOM 7603 O O . LEU C 2 103 ? 234.899 258.792 229.299 1.00 28.16 104 LEU C O 1
ATOM 7608 N N . TYR C 2 104 ? 235.446 257.034 230.585 1.00 32.01 105 TYR C N 1
ATOM 7609 C CA . TYR C 2 104 ? 235.262 256.091 229.492 1.00 34.60 105 TYR C CA 1
ATOM 7610 C C . TYR C 2 104 ? 233.822 256.073 228.988 1.00 36.35 105 TYR C C 1
ATOM 7611 O O . TYR C 2 104 ? 233.588 255.792 227.809 1.00 35.79 105 TYR C O 1
ATOM 7620 N N . HIS C 2 105 ? 232.851 256.364 229.854 1.00 38.71 106 HIS C N 1
ATOM 7621 C CA . HIS C 2 105 ? 231.440 256.357 229.486 1.00 41.91 106 HIS C CA 1
ATOM 7622 C C . HIS C 2 105 ? 230.905 257.749 229.145 1.00 40.67 106 HIS C C 1
ATOM 7623 O O . HIS C 2 105 ? 229.702 257.990 229.274 1.00 42.63 106 HIS C O 1
ATOM 7630 N N . THR C 2 106 ? 231.755 258.662 228.685 1.00 37.86 107 THR C N 1
ATOM 7631 C CA . THR C 2 106 ? 231.286 259.989 228.307 1.00 37.02 107 THR C CA 1
ATOM 7632 C C . THR C 2 106 ? 230.746 259.967 226.883 1.00 37.90 107 THR C C 1
ATOM 7633 O O . THR C 2 106 ? 231.230 259.229 226.023 1.00 37.89 107 THR C O 1
ATOM 7637 N N . SER C 2 107 ? 229.762 260.822 226.630 1.00 38.74 108 SER C N 1
ATOM 7638 C CA . SER C 2 107 ? 229.197 260.955 225.298 1.00 41.51 108 SER C CA 1
ATOM 7639 C C . SER C 2 107 ? 228.685 262.371 225.110 1.00 44.47 108 SER C C 1
ATOM 7640 O O . SER C 2 107 ? 228.452 263.107 226.070 1.00 46.34 108 SER C O 1
ATOM 7643 N N . LYS C 2 108 ? 228.506 262.735 223.844 1.00 48.81 109 LYS C N 1
ATOM 7644 C CA . LYS C 2 108 ? 228.036 264.071 223.506 1.00 54.39 109 LYS C CA 1
ATOM 7645 C C . LYS C 2 108 ? 226.636 264.319 224.054 1.00 56.84 109 LYS C C 1
ATOM 7646 O O . LYS C 2 108 ? 226.352 265.405 224.569 1.00 57.39 109 LYS C O 1
ATOM 7652 N N . ASP C 2 109 ? 225.735 263.352 223.911 1.00 61.25 110 ASP C N 1
ATOM 7653 C CA . ASP C 2 109 ? 224.347 263.523 224.312 1.00 65.28 110 ASP C CA 1
ATOM 7654 C C . ASP C 2 109 ? 224.026 262.843 225.638 1.00 64.24 110 ASP C C 1
ATOM 7655 O O . ASP C 2 109 ? 222.849 262.727 225.988 1.00 67.47 110 ASP C O 1
ATOM 7660 N N . GLY C 2 110 ? 225.037 262.404 226.393 1.00 61.06 111 GLY C N 1
ATOM 7661 C CA . GLY C 2 110 ? 224.806 261.735 227.654 1.00 57.48 111 GLY C CA 1
ATOM 7662 C C . GLY C 2 110 ? 224.820 262.684 228.839 1.00 54.12 111 GLY C C 1
ATOM 7663 O O . GLY C 2 110 ? 225.019 263.889 228.712 1.00 54.24 111 GLY C O 1
ATOM 7664 N N . ASP C 2 111 ? 224.620 262.102 230.025 1.00 51.23 112 ASP C N 1
ATOM 7665 C CA . ASP C 2 111 ? 224.648 262.889 231.254 1.00 49.55 112 ASP C CA 1
ATOM 7666 C C . ASP C 2 111 ? 226.050 263.387 231.573 1.00 46.39 112 ASP C C 1
ATOM 7667 O O . ASP C 2 111 ? 226.204 264.473 232.140 1.00 46.71 112 ASP C O 1
ATOM 7672 N N . ILE C 2 112 ? 227.073 262.616 231.221 1.00 44.77 113 ILE C N 1
ATOM 7673 C CA . ILE C 2 112 ? 228.464 262.953 231.492 1.00 43.84 113 ILE C CA 1
ATOM 7674 C C . ILE C 2 112 ? 229.117 263.313 230.168 1.00 42.17 113 ILE C C 1
ATOM 7675 O O . ILE C 2 112 ? 229.154 262.495 229.243 1.00 41.45 113 ILE C O 1
ATOM 7680 N N . LYS C 2 113 ? 229.571 264.551 230.058 1.00 42.15 114 LYS C N 1
ATOM 7681 C CA . LYS C 2 113 ? 230.184 265.092 228.855 1.00 41.33 114 LYS C CA 1
ATOM 7682 C C . LYS C 2 113 ? 231.623 265.512 229.150 1.00 39.10 114 LYS C C 1
ATOM 7683 O O . LYS C 2 113 ? 232.140 265.330 230.250 1.00 38.75 114 LYS C O 1
ATOM 7689 N N . VAL C 2 114 ? 232.269 266.069 228.133 1.00 38.64 115 VAL C N 1
ATOM 7690 C CA . VAL C 2 114 ? 233.588 266.674 228.261 1.00 38.41 115 VAL C CA 1
ATOM 7691 C C . VAL C 2 114 ? 233.381 268.181 228.302 1.00 39.52 115 VAL C C 1
ATOM 7692 O O . VAL C 2 114 ? 232.908 268.774 227.327 1.00 40.20 115 VAL C O 1
ATOM 7696 N N . LYS C 2 115 ? 233.735 268.811 229.419 1.00 42.41 116 LYS C N 1
ATOM 7697 C CA . LYS C 2 115 ? 233.515 270.243 229.562 1.00 46.07 116 LYS C CA 1
ATOM 7698 C C . LYS C 2 115 ? 234.771 271.071 229.346 1.00 46.63 116 LYS C C 1
ATOM 7699 O O . LYS C 2 115 ? 234.658 272.267 229.066 1.00 49.93 116 LYS C O 1
ATOM 7705 N N . ASP C 2 116 ? 235.954 270.463 229.423 1.00 46.67 117 ASP C N 1
ATOM 7706 C CA . ASP C 2 116 ? 237.228 271.153 229.223 1.00 46.97 117 ASP C CA 1
ATOM 7707 C C . ASP C 2 116 ? 238.029 270.385 228.174 1.00 45.83 117 ASP C C 1
ATOM 7708 O O . ASP C 2 116 ? 238.807 269.489 228.508 1.00 45.45 117 ASP C O 1
ATOM 7713 N N . GLU C 2 117 ? 237.821 270.738 226.904 1.00 47.08 118 GLU C N 1
ATOM 7714 C CA . GLU C 2 117 ? 238.485 270.038 225.808 1.00 49.28 118 GLU C CA 1
ATOM 7715 C C . GLU C 2 117 ? 239.983 270.323 225.773 1.00 47.62 118 GLU C C 1
ATOM 7716 O O . GLU C 2 117 ? 240.773 269.452 225.396 1.00 48.15 118 GLU C O 1
ATOM 7722 N N . ASN C 2 118 ? 240.393 271.541 226.125 1.00 48.26 119 ASN C N 1
ATOM 7723 C CA . ASN C 2 118 ? 241.820 271.855 226.144 1.00 49.61 119 ASN C CA 1
ATOM 7724 C C . ASN C 2 118 ? 242.553 271.004 227.171 1.00 47.23 119 ASN C C 1
ATOM 7725 O O . ASN C 2 118 ? 243.641 270.479 226.897 1.00 48.10 119 ASN C O 1
ATOM 7730 N N . LYS C 2 119 ? 241.978 270.871 228.367 1.00 43.86 120 LYS C N 1
ATOM 7731 C CA . LYS C 2 119 ? 242.579 270.019 229.384 1.00 42.85 120 LYS C CA 1
ATOM 7732 C C . LYS C 2 119 ? 242.644 268.574 228.908 1.00 40.78 120 LYS C C 1
ATOM 7733 O O . LYS C 2 119 ? 243.660 267.899 229.100 1.00 41.27 120 LYS C O 1
ATOM 7739 N N . LEU C 2 120 ? 241.585 268.091 228.251 1.00 39.34 121 LEU C N 1
ATOM 7740 C CA . LEU C 2 120 ? 241.604 266.729 227.726 1.00 38.94 121 LEU C CA 1
ATOM 7741 C C . LEU C 2 120 ? 242.702 266.550 226.690 1.00 39.23 121 LEU C C 1
ATOM 7742 O O . LEU C 2 120 ? 243.411 265.541 226.698 1.00 39.48 121 LEU C O 1
ATOM 7747 N N . LYS C 2 121 ? 242.888 267.529 225.814 1.00 39.85 122 LYS C N 1
ATOM 7748 C CA . LYS C 2 121 ? 243.933 267.402 224.805 1.00 43.44 122 LYS C CA 1
ATOM 7749 C C . LYS C 2 121 ? 245.322 267.412 225.435 1.00 43.10 122 LYS C C 1
ATOM 7750 O O . LYS C 2 121 ? 246.205 266.661 225.009 1.00 42.57 122 LYS C O 1
ATOM 7756 N N . GLU C 2 122 ? 245.535 268.238 226.459 1.00 44.60 123 GLU C N 1
ATOM 7757 C CA . GLU C 2 122 ? 246.822 268.214 227.154 1.00 48.51 123 GLU C CA 1
ATOM 7758 C C . GLU C 2 122 ? 247.065 266.878 227.856 1.00 45.25 123 GLU C C 1
ATOM 7759 O O . GLU C 2 122 ? 248.161 266.309 227.771 1.00 45.74 123 GLU C O 1
ATOM 7765 N N . VAL C 2 123 ? 246.036 266.334 228.508 1.00 43.03 124 VAL C N 1
ATOM 7766 C CA . VAL C 2 123 ? 246.156 265.031 229.159 1.00 40.80 124 VAL C CA 1
ATOM 7767 C C . VAL C 2 123 ? 246.435 263.939 228.132 1.00 40.09 124 VAL C C 1
ATOM 7768 O O . VAL C 2 123 ? 247.218 263.017 228.388 1.00 39.34 124 VAL C O 1
ATOM 7772 N N . ALA C 2 124 ? 245.785 264.015 226.970 1.00 39.65 125 ALA C N 1
ATOM 7773 C CA . ALA C 2 124 ? 246.015 263.048 225.902 1.00 40.66 125 ALA C CA 1
ATOM 7774 C C . ALA C 2 124 ? 247.445 263.125 225.399 1.00 42.64 125 ALA C C 1
ATOM 7775 O O . ALA C 2 124 ? 248.073 262.097 225.131 1.00 42.35 125 ALA C O 1
ATOM 7777 N N . LYS C 2 125 ? 247.988 264.338 225.310 1.00 46.14 126 LYS C N 1
ATOM 7778 C CA . LYS C 2 125 ? 249.409 264.492 225.022 1.00 50.62 126 LYS C CA 1
ATOM 7779 C C . LYS C 2 125 ? 250.251 263.780 226.078 1.00 48.33 126 LYS C C 1
ATOM 7780 O O . LYS C 2 125 ? 251.217 263.085 225.743 1.00 48.66 126 LYS C O 1
ATOM 7786 N N . SER C 2 126 ? 249.887 263.917 227.354 1.00 46.91 127 SER C N 1
ATOM 7787 C CA . SER C 2 126 ? 250.644 263.246 228.411 1.00 46.22 127 SER C CA 1
ATOM 7788 C C . SER C 2 126 ? 250.512 261.724 228.340 1.00 44.71 127 SER C C 1
ATOM 7789 O O . SER C 2 126 ? 251.393 261.012 228.829 1.00 46.46 127 SER C O 1
ATOM 7792 N N . PHE C 2 127 ? 249.432 261.204 227.760 1.00 43.60 128 PHE C N 1
ATOM 7793 C CA . PHE C 2 127 ? 249.216 259.766 227.645 1.00 43.59 128 PHE C CA 1
ATOM 7794 C C . PHE C 2 127 ? 249.538 259.235 226.252 1.00 44.34 128 PHE C C 1
ATOM 7795 O O . PHE C 2 127 ? 249.207 258.086 225.949 1.00 43.27 128 PHE C O 1
ATOM 7803 N N . ASN C 2 128 ? 250.185 260.036 225.405 1.00 47.45 129 ASN C N 1
ATOM 7804 C CA . ASN C 2 128 ? 250.528 259.625 224.043 1.00 51.10 129 ASN C CA 1
ATOM 7805 C C . ASN C 2 128 ? 249.292 259.237 223.235 1.00 48.11 129 ASN C C 1
ATOM 7806 O O . ASN C 2 128 ? 249.287 258.243 222.508 1.00 49.86 129 ASN C O 1
ATOM 7811 N N . VAL C 2 129 ? 248.238 260.032 223.353 1.00 46.21 130 VAL C N 1
ATOM 7812 C CA . VAL C 2 129 ? 247.005 259.841 222.598 1.00 44.43 130 VAL C CA 1
ATOM 7813 C C . VAL C 2 129 ? 246.924 260.947 221.558 1.00 45.56 130 VAL C C 1
ATOM 7814 O O . VAL C 2 129 ? 247.027 262.131 221.894 1.00 46.82 130 VAL C O 1
ATOM 7818 N N . GLU C 2 130 ? 246.773 260.560 220.296 1.00 49.51 131 GLU C N 1
ATOM 7819 C CA . GLU C 2 130 ? 246.663 261.534 219.218 1.00 55.26 131 GLU C CA 1
ATOM 7820 C C . GLU C 2 130 ? 245.348 262.296 219.334 1.00 54.17 131 GLU C C 1
ATOM 7821 O O . GLU C 2 130 ? 244.322 261.740 219.728 1.00 54.11 131 GLU C O 1
ATOM 7827 N N . THR C 2 131 ? 245.391 263.586 219.012 1.00 56.08 132 THR C N 1
ATOM 7828 C CA . THR C 2 131 ? 244.221 264.453 219.107 1.00 59.34 132 THR C CA 1
ATOM 7829 C C . THR C 2 131 ? 243.876 265.192 217.823 1.00 61.32 132 THR C C 1
ATOM 7830 O O . THR C 2 131 ? 242.713 265.570 217.654 1.00 62.53 132 THR C O 1
ATOM 7834 N N . GLU C 2 132 ? 244.819 265.390 216.910 1.00 66.71 133 GLU C N 1
ATOM 7835 C CA . GLU C 2 132 ? 244.570 266.222 215.740 1.00 71.93 133 GLU C CA 1
ATOM 7836 C C . GLU C 2 132 ? 243.580 265.554 214.797 1.00 69.97 133 GLU C C 1
ATOM 7837 O O . GLU C 2 132 ? 243.745 264.389 214.422 1.00 68.75 133 GLU C O 1
ATOM 7843 N N . GLY C 2 133 ? 242.554 266.305 214.409 1.00 67.82 134 GLY C N 1
ATOM 7844 C CA . GLY C 2 133 ? 241.544 265.798 213.496 1.00 66.73 134 GLY C CA 1
ATOM 7845 C C . GLY C 2 133 ? 240.788 264.597 214.019 1.00 64.63 134 GLY C C 1
ATOM 7846 O O . GLY C 2 133 ? 240.455 263.691 213.245 1.00 66.87 134 GLY C O 1
ATOM 7847 N N . ARG C 2 134 ? 240.492 264.577 215.315 1.00 59.29 135 ARG C N 1
ATOM 7848 C CA . ARG C 2 134 ? 239.797 263.465 215.942 1.00 54.72 135 ARG C CA 1
ATOM 7849 C C . ARG C 2 134 ? 238.595 263.981 216.718 1.00 52.87 135 ARG C C 1
ATOM 7850 O O . ARG C 2 134 ? 238.596 265.098 217.237 1.00 52.46 135 ARG C O 1
ATOM 7858 N N . ASP C 2 135 ? 237.574 263.137 216.800 1.00 51.35 136 ASP C N 1
ATOM 7859 C CA . ASP C 2 135 ? 236.417 263.428 217.630 1.00 50.28 136 ASP C CA 1
ATOM 7860 C C . ASP C 2 135 ? 236.825 263.502 219.096 1.00 47.27 136 ASP C C 1
ATOM 7861 O O . ASP C 2 135 ? 237.674 262.740 219.563 1.00 46.12 136 ASP C O 1
ATOM 7866 N N . ILE C 2 136 ? 236.232 264.448 219.820 1.00 45.12 137 ILE C N 1
ATOM 7867 C CA . ILE C 2 136 ? 236.665 264.714 221.188 1.00 43.72 137 ILE C CA 1
ATOM 7868 C C . ILE C 2 136 ? 236.356 263.524 222.091 1.00 39.67 137 ILE C C 1
ATOM 7869 O O . ILE C 2 136 ? 237.135 263.199 222.994 1.00 38.02 137 ILE C O 1
ATOM 7874 N N . TYR C 2 137 ? 235.234 262.840 221.856 1.00 37.97 138 TYR C N 1
ATOM 7875 C CA . TYR C 2 137 ? 234.870 261.715 222.710 1.00 37.18 138 TYR C CA 1
ATOM 7876 C C . TYR C 2 137 ? 235.674 260.460 222.391 1.00 37.58 138 TYR C C 1
ATOM 7877 O O . TYR C 2 137 ? 235.933 259.659 223.293 1.00 37.28 138 TYR C O 1
ATOM 7886 N N . ASP C 2 138 ? 236.116 260.285 221.144 1.00 39.27 139 ASP C N 1
ATOM 7887 C CA . ASP C 2 138 ? 237.078 259.223 220.860 1.00 39.73 139 ASP C CA 1
ATOM 7888 C C . ASP C 2 138 ? 238.375 259.449 221.632 1.00 36.49 139 ASP C C 1
ATOM 7889 O O . ASP C 2 138 ? 238.939 258.510 222.214 1.00 36.72 139 ASP C O 1
ATOM 7894 N N . ILE C 2 139 ? 238.854 260.695 221.658 1.00 32.31 140 ILE C N 1
ATOM 7895 C CA . ILE C 2 139 ? 240.030 261.034 222.456 1.00 31.61 140 ILE C CA 1
ATOM 7896 C C . ILE C 2 139 ? 239.779 260.749 223.929 1.00 31.00 140 ILE C C 1
ATOM 7897 O O . ILE C 2 139 ? 240.628 260.173 224.617 1.00 30.02 140 ILE C O 1
ATOM 7902 N N . ALA C 2 140 ? 238.610 261.143 224.433 1.00 30.18 141 ALA C N 1
ATOM 7903 C CA . ALA C 2 140 ? 238.306 260.919 225.841 1.00 30.42 141 ALA C CA 1
ATOM 7904 C C . ALA C 2 140 ? 238.318 259.433 226.175 1.00 30.16 141 ALA C C 1
ATOM 7905 O O . ALA C 2 140 ? 238.858 259.028 227.208 1.00 28.88 141 ALA C O 1
ATOM 7907 N N . HIS C 2 141 ? 237.744 258.608 225.304 1.00 31.08 142 HIS C N 1
ATOM 7908 C CA . HIS C 2 141 ? 237.725 257.171 225.550 1.00 32.51 142 HIS C CA 1
ATOM 7909 C C . HIS C 2 141 ? 239.127 256.579 225.515 1.00 32.39 142 HIS C C 1
ATOM 7910 O O . HIS C 2 141 ? 239.468 255.747 226.362 1.00 32.91 142 HIS C O 1
ATOM 7917 N N . ASP C 2 142 ? 239.960 257.006 224.563 1.00 32.20 143 ASP C N 1
ATOM 7918 C CA . ASP C 2 142 ? 241.337 256.520 224.534 1.00 31.87 143 ASP C CA 1
ATOM 7919 C C . ASP C 2 142 ? 242.096 256.916 225.795 1.00 29.80 143 ASP C C 1
ATOM 7920 O O . ASP C 2 142 ? 242.831 256.101 226.371 1.00 30.33 143 ASP C O 1
ATOM 7925 N N . VAL C 2 143 ? 241.922 258.161 226.239 1.00 28.02 144 VAL C N 1
ATOM 7926 C CA . VAL C 2 143 ? 242.576 258.620 227.462 1.00 27.61 144 VAL C CA 1
ATOM 7927 C C . VAL C 2 143 ? 242.114 257.800 228.659 1.00 26.80 144 VAL C C 1
ATOM 7928 O O . VAL C 2 143 ? 242.917 257.421 229.519 1.00 26.36 144 VAL C O 1
ATOM 7932 N N . ALA C 2 144 ? 240.814 257.525 228.740 1.00 27.82 145 ALA C N 1
ATOM 7933 C CA . ALA C 2 144 ? 240.304 256.709 229.836 1.00 29.77 145 ALA C CA 1
ATOM 7934 C C . ALA C 2 144 ? 240.883 255.299 229.796 1.00 31.56 145 ALA C C 1
ATOM 7935 O O . ALA C 2 144 ? 241.222 254.740 230.841 1.00 30.56 145 ALA C O 1
ATOM 7937 N N . LYS C 2 145 ? 241.036 254.728 228.601 1.00 33.72 146 LYS C N 1
ATOM 7938 C CA . LYS C 2 145 ? 241.650 253.406 228.482 1.00 37.23 146 LYS C CA 1
ATOM 7939 C C . LYS C 2 145 ? 243.086 253.410 228.999 1.00 35.72 146 LYS C C 1
ATOM 7940 O O . LYS C 2 145 ? 243.484 252.513 229.748 1.00 37.07 146 LYS C O 1
ATOM 7946 N N . GLU C 2 146 ? 243.872 254.422 228.628 1.00 35.93 147 GLU C N 1
ATOM 7947 C CA . GLU C 2 146 ? 245.249 254.507 229.122 1.00 37.46 147 GLU C CA 1
ATOM 7948 C C . GLU C 2 146 ? 245.286 254.663 230.641 1.00 35.55 147 GLU C C 1
ATOM 7949 O O . GLU C 2 146 ? 246.082 254.004 231.332 1.00 36.90 147 GLU C O 1
ATOM 7955 N N . GLY C 2 147 ? 244.412 255.512 231.180 1.00 33.55 148 GLY C N 1
ATOM 7956 C CA . GLY C 2 147 ? 244.351 255.689 232.621 1.00 32.03 148 GLY C CA 1
ATOM 7957 C C . GLY C 2 147 ? 243.989 254.407 233.347 1.00 31.28 148 GLY C C 1
ATOM 7958 O O . GLY C 2 147 ? 244.612 254.050 234.347 1.00 31.63 148 GLY C O 1
ATOM 7959 N N . LEU C 2 148 ? 243.012 253.671 232.821 1.00 31.09 149 LEU C N 1
ATOM 7960 C CA . LEU C 2 148 ? 242.628 252.391 233.408 1.00 31.26 149 LEU C CA 1
ATOM 7961 C C . LEU C 2 148 ? 243.770 251.387 233.338 1.00 30.93 149 LEU C C 1
ATOM 7962 O O . LEU C 2 148 ? 244.019 250.656 234.300 1.00 30.93 149 LEU C O 1
ATOM 7967 N N . SER C 2 149 ? 244.514 251.381 232.237 1.00 31.33 150 SER C N 1
ATOM 7968 C CA . SER C 2 149 ? 245.658 250.482 232.143 1.00 32.82 150 SER C CA 1
ATOM 7969 C C . SER C 2 149 ? 246.690 250.811 233.217 1.00 33.02 150 SER C C 1
ATOM 7970 O O . SER C 2 149 ? 247.370 249.911 233.715 1.00 32.73 150 SER C O 1
ATOM 7973 N N . ASN C 2 150 ? 246.798 252.080 233.606 1.00 33.96 151 ASN C N 1
ATOM 7974 C CA . ASN C 2 150 ? 247.700 252.421 234.706 1.00 35.47 151 ASN C CA 1
ATOM 7975 C C . ASN C 2 150 ? 247.352 251.649 235.981 1.00 35.29 151 ASN C C 1
ATOM 7976 O O . ASN C 2 150 ? 248.230 251.412 236.813 1.00 34.40 151 ASN C O 1
ATOM 7981 N N . TYR C 2 151 ? 246.088 251.263 236.165 1.00 35.62 152 TYR C N 1
ATOM 7982 C CA . TYR C 2 151 ? 245.693 250.598 237.404 1.00 36.66 152 TYR C CA 1
ATOM 7983 C C . TYR C 2 151 ? 246.101 249.127 237.436 1.00 37.36 152 TYR C C 1
ATOM 7984 O O . TYR C 2 151 ? 246.417 248.616 238.514 1.00 37.89 152 TYR C O 1
ATOM 7993 N N . GLY C 2 152 ? 246.083 248.424 236.306 1.00 37.37 153 GLY C N 1
ATOM 7994 C CA . GLY C 2 152 ? 246.228 246.983 236.361 1.00 38.31 153 GLY C CA 1
ATOM 7995 C C . GLY C 2 152 ? 247.127 246.344 235.319 1.00 39.37 153 GLY C C 1
ATOM 7996 O O . GLY C 2 152 ? 247.054 245.130 235.122 1.00 41.20 153 GLY C O 1
ATOM 7997 N N . LYS C 2 153 ? 247.973 247.119 234.645 1.00 38.88 154 LYS C N 1
ATOM 7998 C CA . LYS C 2 153 ? 248.893 246.541 233.673 1.00 39.28 154 LYS C CA 1
ATOM 7999 C C . LYS C 2 153 ? 249.936 245.660 234.359 1.00 39.72 154 LYS C C 1
ATOM 8000 O O . LYS C 2 153 ? 250.500 246.025 235.394 1.00 40.21 154 LYS C O 1
ATOM 8006 N N . GLN C 2 154 ? 250.189 244.489 233.776 1.00 39.98 155 GLN C N 1
ATOM 8007 C CA . GLN C 2 154 ? 251.169 243.556 234.317 1.00 40.43 155 GLN C CA 1
ATOM 8008 C C . GLN C 2 154 ? 252.477 243.559 233.542 1.00 41.18 155 GLN C C 1
ATOM 8009 O O . GLN C 2 154 ? 253.497 243.115 234.072 1.00 42.04 155 GLN C O 1
ATOM 8015 N N . LEU C 2 155 ? 252.473 244.072 232.319 1.00 43.90 156 LEU C N 1
ATOM 8016 C CA . LEU C 2 155 ? 253.664 244.205 231.496 1.00 46.16 156 LEU C CA 1
ATOM 8017 C C . LEU C 2 155 ? 253.862 245.670 231.139 1.00 48.77 156 LEU C C 1
ATOM 8018 O O . LEU C 2 155 ? 252.892 246.403 230.932 1.00 48.99 156 LEU C O 1
ATOM 8023 N N . GLY C 2 156 ? 255.118 246.096 231.095 1.00 50.84 157 GLY C N 1
ATOM 8024 C CA . GLY C 2 156 ? 255.457 247.452 230.716 1.00 51.53 157 GLY C CA 1
ATOM 8025 C C . GLY C 2 156 ? 255.477 248.415 231.883 1.00 52.14 157 GLY C C 1
ATOM 8026 O O . GLY C 2 156 ? 255.207 248.076 233.037 1.00 53.23 157 GLY C O 1
ATOM 8027 N N . GLU C 2 157 ? 255.760 249.668 231.552 1.00 51.94 158 GLU C N 1
ATOM 8028 C CA . GLU C 2 157 ? 255.868 250.736 232.532 1.00 51.40 158 GLU C CA 1
ATOM 8029 C C . GLU C 2 157 ? 254.597 251.575 232.543 1.00 45.13 158 GLU C C 1
ATOM 8030 O O . GLU C 2 157 ? 253.927 251.733 231.523 1.00 45.50 158 GLU C O 1
ATOM 8036 N N . VAL C 2 158 ? 254.279 252.117 233.713 1.00 41.76 159 VAL C N 1
ATOM 8037 C CA . VAL C 2 158 ? 253.112 252.974 233.892 1.00 40.03 159 VAL C CA 1
ATOM 8038 C C . VAL C 2 158 ? 253.393 254.358 233.315 1.00 39.09 159 VAL C C 1
ATOM 8039 O O . VAL C 2 158 ? 254.541 254.697 233.016 1.00 38.98 159 VAL C O 1
ATOM 8043 N N . THR C 2 159 ? 252.349 255.169 233.171 1.00 39.36 160 THR C N 1
ATOM 8044 C CA . THR C 2 159 ? 252.464 256.515 232.626 1.00 40.02 160 THR C CA 1
ATOM 8045 C C . THR C 2 159 ? 252.385 257.538 233.752 1.00 38.49 160 THR C C 1
ATOM 8046 O O . THR C 2 159 ? 251.465 257.496 234.572 1.00 38.90 160 THR C O 1
ATOM 8050 N N . LEU C 2 160 ? 253.348 258.456 233.783 1.00 37.48 161 LEU C N 1
ATOM 8051 C CA . LEU C 2 160 ? 253.441 259.454 234.835 1.00 36.14 161 LEU C CA 1
ATOM 8052 C C . LEU C 2 160 ? 253.343 260.868 234.257 1.00 34.76 161 LEU C C 1
ATOM 8053 O O . LEU C 2 160 ? 253.679 261.085 233.092 1.00 35.55 161 LEU C O 1
ATOM 8058 N N . PRO C 2 161 ? 252.848 261.832 235.032 1.00 34.15 162 PRO C N 1
ATOM 8059 C CA . PRO C 2 161 ? 252.637 263.171 234.485 1.00 34.47 162 PRO C CA 1
ATOM 8060 C C . PRO C 2 161 ? 253.947 263.825 234.091 1.00 33.97 162 PRO C C 1
ATOM 8061 O O . PRO C 2 161 ? 254.992 263.595 234.725 1.00 32.34 162 PRO C O 1
ATOM 8065 N N . PRO C 2 162 ? 253.927 264.693 233.073 1.00 35.46 163 PRO C N 1
ATOM 8066 C CA . PRO C 2 162 ? 255.171 265.361 232.644 1.00 35.83 163 PRO C CA 1
ATOM 8067 C C . PRO C 2 162 ? 255.766 266.307 233.683 1.00 36.01 163 PRO C C 1
ATOM 8068 O O . PRO C 2 162 ? 256.944 266.658 233.566 1.00 37.45 163 PRO C O 1
ATOM 8072 N N . SER C 2 163 ? 254.995 266.752 234.676 1.00 35.58 164 SER C N 1
ATOM 8073 C CA . SER C 2 163 ? 255.527 267.673 235.677 1.00 36.03 164 SER C CA 1
ATOM 8074 C C . SER C 2 163 ? 256.529 267.004 236.613 1.00 36.36 164 SER C C 1
ATOM 8075 O O . SER C 2 163 ? 257.279 267.706 237.298 1.00 36.17 164 SER C O 1
ATOM 8078 N N . LEU C 2 164 ? 256.557 265.680 236.657 1.00 35.28 165 LEU C N 1
ATOM 8079 C CA . LEU C 2 164 ? 257.479 264.956 237.523 1.00 34.79 165 LEU C CA 1
ATOM 8080 C C . LEU C 2 164 ? 258.905 265.048 236.985 1.00 33.87 165 LEU C C 1
ATOM 8081 O O . LEU C 2 164 ? 259.160 264.602 235.861 1.00 35.41 165 LEU C O 1
ATOM 8086 N N . PRO C 2 165 ? 259.861 265.580 237.748 1.00 34.35 166 PRO C N 1
ATOM 8087 C CA . PRO C 2 165 ? 261.223 265.751 237.218 1.00 34.54 166 PRO C CA 1
ATOM 8088 C C . PRO C 2 165 ? 261.902 264.435 236.867 1.00 36.39 166 PRO C C 1
ATOM 8089 O O . PRO C 2 165 ? 261.709 263.409 237.521 1.00 36.33 166 PRO C O 1
ATOM 8093 N N . GLU C 2 166 ? 262.736 264.486 235.826 1.00 39.44 167 GLU C N 1
ATOM 8094 C CA . GLU C 2 166 ? 263.474 263.296 235.417 1.00 40.97 167 GLU C CA 1
ATOM 8095 C C . GLU C 2 166 ? 264.411 262.827 236.519 1.00 39.00 167 GLU C C 1
ATOM 8096 O O . GLU C 2 166 ? 264.622 261.620 236.692 1.00 38.01 167 GLU C O 1
ATOM 8102 N N . LYS C 2 167 ? 264.987 263.766 237.267 1.00 39.30 168 LYS C N 1
ATOM 8103 C CA . LYS C 2 167 ? 265.886 263.397 238.352 1.00 39.40 168 LYS C CA 1
ATOM 8104 C C . LYS C 2 167 ? 265.157 262.594 239.422 1.00 36.13 168 LYS C C 1
ATOM 8105 O O . LYS C 2 167 ? 265.715 261.645 239.980 1.00 37.39 168 LYS C O 1
ATOM 8111 N N . ARG C 2 168 ? 263.924 262.984 239.752 1.00 32.80 169 ARG C N 1
ATOM 8112 C CA . ARG C 2 168 ? 263.148 262.233 240.734 1.00 31.66 169 ARG C CA 1
ATOM 8113 C C . ARG C 2 168 ? 262.831 260.824 240.241 1.00 31.88 169 ARG C C 1
ATOM 8114 O O . ARG C 2 168 ? 262.898 259.862 241.012 1.00 30.47 169 ARG C O 1
ATOM 8122 N N . LYS C 2 169 ? 262.500 260.680 238.954 1.00 34.48 170 LYS C N 1
ATOM 8123 C CA . LYS C 2 169 ? 262.266 259.354 238.389 1.00 36.14 170 LYS C CA 1
ATOM 8124 C C . LYS C 2 169 ? 263.516 258.490 238.496 1.00 36.88 170 LYS C C 1
ATOM 8125 O O . LYS C 2 169 ? 263.450 257.326 238.906 1.00 35.73 170 LYS C O 1
ATOM 8131 N N . GLU C 2 170 ? 264.674 259.057 238.150 1.00 37.82 171 GLU C N 1
ATOM 8132 C CA . GLU C 2 170 ? 265.912 258.290 238.202 1.00 40.62 171 GLU C CA 1
ATOM 8133 C C . GLU C 2 170 ? 266.275 257.912 239.634 1.00 39.53 171 GLU C C 1
ATOM 8134 O O . GLU C 2 170 ? 266.748 256.799 239.890 1.00 40.88 171 GLU C O 1
ATOM 8140 N N . LEU C 2 171 ? 266.056 258.824 240.581 1.00 36.79 172 LEU C N 1
ATOM 8141 C CA . LEU C 2 171 ? 266.292 258.505 241.980 1.00 35.51 172 LEU C CA 1
ATOM 8142 C C . LEU C 2 171 ? 265.390 257.361 242.436 1.00 33.92 172 LEU C C 1
ATOM 8143 O O . LEU C 2 171 ? 265.844 256.447 243.129 1.00 32.90 172 LEU C O 1
ATOM 8148 N N . TRP C 2 172 ? 264.112 257.391 242.040 1.00 31.80 173 TRP C N 1
ATOM 8149 C CA . TRP C 2 172 ? 263.204 256.299 242.378 1.00 31.22 173 TRP C CA 1
ATOM 8150 C C . TRP C 2 172 ? 263.679 254.972 241.790 1.00 32.51 173 TRP C C 1
ATOM 8151 O O . TRP C 2 172 ? 263.676 253.948 242.479 1.00 31.40 173 TRP C O 1
ATOM 8162 N N . ARG C 2 173 ? 264.109 254.978 240.526 1.00 35.13 174 ARG C N 1
ATOM 8163 C CA . ARG C 2 173 ? 264.581 253.749 239.887 1.00 36.80 174 ARG C CA 1
ATOM 8164 C C . ARG C 2 173 ? 265.812 253.197 240.597 1.00 38.00 174 ARG C C 1
ATOM 8165 O O . ARG C 2 173 ? 265.898 251.994 240.858 1.00 38.00 174 ARG C O 1
ATOM 8173 N N . LYS C 2 174 ? 266.754 254.065 240.957 1.00 39.34 175 LYS C N 1
ATOM 8174 C CA . LYS C 2 174 ? 267.942 253.594 241.660 1.00 41.95 175 LYS C CA 1
ATOM 8175 C C . LYS C 2 174 ? 267.582 253.067 243.042 1.00 40.62 175 LYS C C 1
ATOM 8176 O O . LYS C 2 174 ? 268.172 252.089 243.511 1.00 42.59 175 LYS C O 1
ATOM 8182 N N . LEU C 2 175 ? 266.620 253.696 243.712 1.00 39.34 176 LEU C N 1
ATOM 8183 C CA . LEU C 2 175 ? 266.249 253.247 245.046 1.00 38.87 176 LEU C CA 1
ATOM 8184 C C . LEU C 2 175 ? 265.428 251.963 245.014 1.00 38.40 176 LEU C C 1
ATOM 8185 O O . LEU C 2 175 ? 265.401 251.242 246.013 1.00 39.84 176 LEU C O 1
ATOM 8190 N N . GLY C 2 176 ? 264.788 251.644 243.892 1.00 37.23 177 GLY C N 1
ATOM 8191 C CA . GLY C 2 176 ? 263.922 250.485 243.816 1.00 35.79 177 GLY C CA 1
ATOM 8192 C C . GLY C 2 176 ? 262.476 250.722 244.191 1.00 35.48 177 GLY C C 1
ATOM 8193 O O . GLY C 2 176 ? 261.773 249.757 244.505 1.00 37.95 177 GLY C O 1
ATOM 8194 N N . VAL C 2 177 ? 262.009 251.968 244.180 1.00 32.19 178 VAL C N 1
ATOM 8195 C CA . VAL C 2 177 ? 260.640 252.311 244.537 1.00 30.79 178 VAL C CA 1
ATOM 8196 C C . VAL C 2 177 ? 259.868 252.863 243.347 1.00 29.78 178 VAL C C 1
ATOM 8197 O O . VAL C 2 177 ? 258.795 253.437 243.528 1.00 29.97 178 VAL C O 1
ATOM 8201 N N . TYR C 2 178 ? 260.381 252.695 242.138 1.00 29.97 179 TYR C N 1
ATOM 8202 C CA . TYR C 2 178 ? 259.693 253.206 240.967 1.00 31.34 179 TYR C CA 1
ATOM 8203 C C . TYR C 2 178 ? 258.344 252.505 240.815 1.00 31.17 179 TYR C C 1
ATOM 8204 O O . TYR C 2 178 ? 258.284 251.272 240.846 1.00 32.05 179 TYR C O 1
ATOM 8213 N N . PRO C 2 179 ? 257.247 253.245 240.707 1.00 31.67 180 PRO C N 1
ATOM 8214 C CA . PRO C 2 179 ? 255.921 252.623 240.808 1.00 32.25 180 PRO C CA 1
ATOM 8215 C C . PRO C 2 179 ? 255.588 251.696 239.648 1.00 32.58 180 PRO C C 1
ATOM 8216 O O . PRO C 2 179 ? 256.010 251.895 238.508 1.00 32.62 180 PRO C O 1
ATOM 8220 N N . ARG C 2 180 ? 254.788 250.684 239.966 1.00 34.04 181 ARG C N 1
ATOM 8221 C CA . ARG C 2 180 ? 254.113 249.811 239.018 1.00 34.08 181 ARG C CA 1
ATOM 8222 C C . ARG C 2 180 ? 252.616 250.148 239.060 1.00 31.49 181 ARG C C 1
ATOM 8223 O O . ARG C 2 180 ? 252.212 251.145 239.660 1.00 32.50 181 ARG C O 1
ATOM 8231 N N . ALA C 2 181 ? 251.797 249.322 238.411 1.00 30.54 182 ALA C N 1
ATOM 8232 C CA . ALA C 2 181 ? 250.346 249.513 238.424 1.00 30.03 182 ALA C CA 1
ATOM 8233 C C . ALA C 2 181 ? 249.812 249.563 239.858 1.00 30.44 182 ALA C C 1
ATOM 8234 O O . ALA C 2 181 ? 250.298 248.854 240.741 1.00 30.89 182 ALA C O 1
ATOM 8236 N N . VAL C 2 182 ? 248.805 250.417 240.084 1.00 30.35 183 VAL C N 1
ATOM 8237 C CA . VAL C 2 182 ? 248.404 250.762 241.451 1.00 32.50 183 VAL C CA 1
ATOM 8238 C C . VAL C 2 182 ? 247.918 249.535 242.225 1.00 32.08 183 VAL C C 1
ATOM 8239 O O . VAL C 2 182 ? 248.389 249.254 243.336 1.00 31.90 183 VAL C O 1
ATOM 8243 N N . ASP C 2 183 ? 246.973 248.786 241.652 1.00 32.70 184 ASP C N 1
ATOM 8244 C CA . ASP C 2 183 ? 246.447 247.614 242.347 1.00 34.23 184 ASP C CA 1
ATOM 8245 C C . ASP C 2 183 ? 247.531 246.564 242.568 1.00 32.67 184 ASP C C 1
ATOM 8246 O O . ASP C 2 183 ? 247.551 245.906 243.610 1.00 32.50 184 ASP C O 1
ATOM 8251 N N . ARG C 2 184 ? 248.465 246.438 241.623 1.00 31.97 185 ARG C N 1
ATOM 8252 C CA . ARG C 2 184 ? 249.587 245.522 241.788 1.00 32.31 185 ARG C CA 1
ATOM 8253 C C . ARG C 2 184 ? 250.437 245.906 242.994 1.00 31.69 185 ARG C C 1
ATOM 8254 O O . ARG C 2 184 ? 250.866 245.038 243.754 1.00 30.82 185 ARG C O 1
ATOM 8262 N N . GLU C 2 185 ? 250.683 247.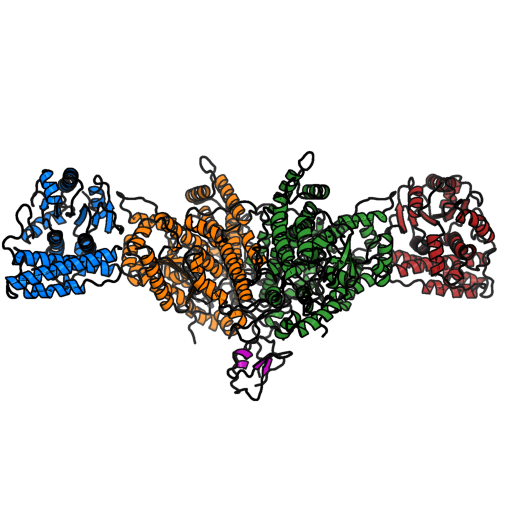204 243.193 1.00 31.62 186 GLU C N 1
ATOM 8263 C CA . GLU C 2 185 ? 251.496 247.631 244.331 1.00 31.87 186 GLU C CA 1
ATOM 8264 C C . GLU C 2 185 ? 250.759 247.430 245.650 1.00 29.70 186 GLU C C 1
ATOM 8265 O O . GLU C 2 185 ? 251.366 247.025 246.649 1.00 30.34 186 GLU C O 1
ATOM 8271 N N . ILE C 2 186 ? 249.449 247.687 245.667 1.00 28.24 187 ILE C N 1
ATOM 8272 C CA . ILE C 2 186 ? 248.650 247.401 246.859 1.00 27.71 187 ILE C CA 1
ATOM 8273 C C . ILE C 2 186 ? 248.724 245.914 247.201 1.00 26.96 187 ILE C C 1
ATOM 8274 O O . ILE C 2 186 ? 248.906 245.525 248.362 1.00 26.94 187 ILE C O 1
ATOM 8279 N N . ALA C 2 187 ? 248.566 245.063 246.186 1.00 26.29 188 ALA C N 1
ATOM 8280 C CA . ALA C 2 187 ? 248.634 243.621 246.402 1.00 25.94 188 ALA C CA 1
ATOM 8281 C C . ALA C 2 187 ? 250.012 243.207 246.892 1.00 25.10 188 ALA C C 1
ATOM 8282 O O . ALA C 2 187 ? 250.128 242.361 247.778 1.00 25.52 188 ALA C O 1
ATOM 8284 N N . ALA C 2 188 ? 251.066 243.806 246.340 1.00 25.55 189 ALA C N 1
ATOM 8285 C CA . ALA C 2 188 ? 252.415 243.480 246.781 1.00 26.27 189 ALA C CA 1
ATOM 8286 C C . ALA C 2 188 ? 252.618 243.827 248.249 1.00 26.92 189 ALA C C 1
ATOM 8287 O O . ALA C 2 188 ? 253.165 243.020 249.011 1.00 26.87 189 ALA C O 1
ATOM 8289 N N . VAL C 2 189 ? 252.161 245.007 248.674 1.00 27.57 190 VAL C N 1
ATOM 8290 C CA . VAL C 2 189 ? 252.293 245.377 250.082 1.00 27.98 190 VAL C CA 1
ATOM 8291 C C . VAL C 2 189 ? 251.524 244.399 250.961 1.00 27.91 190 VAL C C 1
ATOM 8292 O O . VAL C 2 189 ? 252.051 243.896 251.959 1.00 28.13 190 VAL C O 1
ATOM 8296 N N . MET C 2 190 ? 250.289 244.063 250.571 1.00 28.68 191 MET C N 1
ATOM 8297 C CA . MET C 2 190 ? 249.523 243.107 251.369 1.00 30.41 191 MET C CA 1
ATOM 8298 C C . MET C 2 190 ? 250.188 241.733 251.411 1.00 30.33 191 MET C C 1
ATOM 8299 O O . MET C 2 190 ? 250.117 241.041 252.432 1.00 30.16 191 MET C O 1
ATOM 8304 N N . HIS C 2 191 ? 250.834 241.321 250.325 1.00 29.56 192 HIS C N 1
ATOM 8305 C CA . HIS C 2 191 ? 251.520 240.033 250.310 1.00 29.06 192 HIS C CA 1
ATOM 8306 C C . HIS C 2 191 ? 252.719 240.029 251.252 1.00 27.41 192 HIS C C 1
ATOM 8307 O O . HIS C 2 191 ? 252.901 239.092 252.037 1.00 27.07 192 HIS C O 1
ATOM 8314 N N . SER C 2 192 ? 253.542 241.078 251.204 1.00 25.51 193 SER C N 1
ATOM 8315 C CA . SER C 2 192 ? 254.780 241.060 251.975 1.00 24.99 193 SER C CA 1
ATOM 8316 C C . SER C 2 192 ? 254.558 241.218 253.475 1.00 24.01 193 SER C C 1
ATOM 8317 O O . SER C 2 192 ? 255.465 240.900 254.245 1.00 24.41 193 SER C O 1
ATOM 8320 N N . THR C 2 193 ? 253.396 241.705 253.910 1.00 23.78 194 THR C N 1
ATOM 8321 C CA . THR C 2 193 ? 253.079 241.765 255.332 1.00 24.18 194 THR C CA 1
ATOM 8322 C C . THR C 2 193 ? 252.476 240.461 255.859 1.00 24.25 194 THR C C 1
ATOM 8323 O O . THR C 2 193 ? 252.287 240.335 257.072 1.00 25.07 194 THR C O 1
ATOM 8327 N N . HIS C 2 194 ? 252.148 239.508 254.986 1.00 24.96 195 HIS C N 1
ATOM 8328 C CA . HIS C 2 194 ? 251.642 238.213 255.430 1.00 24.65 195 HIS C CA 1
ATOM 8329 C C . HIS C 2 194 ? 252.660 237.503 256.327 1.00 23.82 195 HIS C C 1
ATOM 8330 O O . HIS C 2 194 ? 253.870 237.681 256.182 1.00 24.77 195 HIS C O 1
ATOM 8337 N N . ILE C 2 195 ? 252.159 236.692 257.265 1.00 22.97 196 ILE C N 1
ATOM 8338 C CA . ILE C 2 195 ? 253.035 236.055 258.248 1.00 22.38 196 ILE C CA 1
ATOM 8339 C C . ILE C 2 195 ? 254.146 235.324 257.509 1.00 21.92 196 ILE C C 1
ATOM 8340 O O . ILE C 2 195 ? 253.904 234.671 256.492 1.00 22.23 196 ILE C O 1
ATOM 8345 N N . GLY C 2 196 ? 255.377 235.488 257.970 1.00 21.81 197 GLY C N 1
ATOM 8346 C CA . GLY C 2 196 ? 256.473 234.750 257.380 1.00 21.63 197 GLY C CA 1
ATOM 8347 C C . GLY C 2 196 ? 256.931 235.243 256.030 1.00 22.41 197 GLY C C 1
ATOM 8348 O O . GLY C 2 196 ? 257.526 234.471 255.276 1.00 21.58 197 GLY C O 1
ATOM 8349 N N . CYS C 2 197 ? 256.677 236.506 255.694 1.00 23.44 198 CYS C N 1
ATOM 8350 C CA . CYS C 2 197 ? 257.256 237.084 254.488 1.00 24.58 198 CYS C CA 1
ATOM 8351 C C . CYS C 2 197 ? 258.358 238.083 254.840 1.00 24.20 198 CYS C C 1
ATOM 8352 O O . CYS C 2 197 ? 259.434 237.679 255.288 1.00 24.35 198 CYS C O 1
ATOM 8355 N N . ASN C 2 198 ? 258.111 239.374 254.625 1.00 25.03 199 ASN C N 1
ATOM 8356 C CA . ASN C 2 198 ? 259.101 240.425 254.855 1.00 25.57 199 ASN C CA 1
ATOM 8357 C C . ASN C 2 198 ? 259.254 240.699 256.351 1.00 25.13 199 ASN C C 1
ATOM 8358 O O . ASN C 2 198 ? 258.297 241.108 257.014 1.00 26.52 199 ASN C O 1
ATOM 8363 N N . ALA C 2 199 ? 260.450 240.442 256.877 1.00 24.78 200 ALA C N 1
ATOM 8364 C CA . ALA C 2 199 ? 260.846 240.741 258.255 1.00 25.20 200 ALA C CA 1
ATOM 8365 C C . ALA C 2 199 ? 262.089 241.627 258.307 1.00 26.93 200 ALA C C 1
ATOM 8366 O O . ALA C 2 199 ? 263.067 241.306 258.987 1.00 27.29 200 ALA C O 1
ATOM 8368 N N . ASP C 2 200 ? 262.076 242.697 257.512 1.00 28.39 201 ASP C N 1
ATOM 8369 C CA . ASP C 2 200 ? 263.143 243.696 257.456 1.00 29.68 201 ASP C CA 1
ATOM 8370 C C . ASP C 2 200 ? 262.513 245.073 257.275 1.00 27.87 201 ASP C C 1
ATOM 8371 O O . ASP C 2 200 ? 261.916 245.341 256.230 1.00 27.54 201 ASP C O 1
ATOM 8376 N N . ALA C 2 201 ? 262.678 245.948 258.274 1.00 27.75 202 ALA C N 1
ATOM 8377 C CA . ALA C 2 201 ? 261.949 247.220 258.314 1.00 28.60 202 ALA C CA 1
ATOM 8378 C C . ALA C 2 201 ? 262.287 248.117 257.128 1.00 27.93 202 ALA C C 1
ATOM 8379 O O . ALA C 2 201 ? 261.401 248.780 256.583 1.00 27.22 202 ALA C O 1
ATOM 8381 N N . GLU C 2 202 ? 263.559 248.185 256.735 1.00 29.03 203 GLU C N 1
ATOM 8382 C CA . GLU C 2 202 ? 263.943 249.087 255.655 1.00 31.57 203 GLU C CA 1
ATOM 8383 C C . GLU C 2 202 ? 263.250 248.704 254.349 1.00 29.73 203 GLU C C 1
ATOM 8384 O O . GLU C 2 202 ? 262.674 249.557 253.661 1.00 29.29 203 GLU C O 1
ATOM 8390 N N . ALA C 2 203 ? 263.273 247.411 254.011 1.00 28.55 204 ALA C N 1
ATOM 8391 C CA . ALA C 2 203 ? 262.609 246.942 252.799 1.00 27.06 204 ALA C CA 1
ATOM 8392 C C . ALA C 2 203 ? 261.103 247.149 252.882 1.00 26.08 204 ALA C C 1
ATOM 8393 O O . ALA C 2 203 ? 260.460 247.486 251.882 1.00 26.80 204 ALA C O 1
ATOM 8395 N N . MET C 2 204 ? 260.523 246.956 254.064 1.00 26.35 205 MET C N 1
ATOM 8396 C CA . MET C 2 204 ? 259.089 247.162 254.229 1.00 27.15 205 MET C CA 1
ATOM 8397 C C . MET C 2 204 ? 258.703 248.620 253.983 1.00 26.95 205 MET C C 1
ATOM 8398 O O . MET C 2 204 ? 257.724 248.901 253.277 1.00 27.34 205 MET C O 1
ATOM 8403 N N . ILE C 2 205 ? 259.475 249.558 254.543 1.00 26.48 206 ILE C N 1
ATOM 8404 C CA . ILE C 2 205 ? 259.213 250.981 254.336 1.00 27.33 206 ILE C CA 1
ATOM 8405 C C . ILE C 2 205 ? 259.366 251.348 252.862 1.00 27.20 206 ILE C C 1
ATOM 8406 O O . ILE C 2 205 ? 258.571 252.120 252.315 1.00 27.12 206 ILE C O 1
ATOM 8411 N N . LYS C 2 206 ? 260.378 250.789 252.196 1.00 27.04 207 LYS C N 1
ATOM 8412 C CA . LYS C 2 206 ? 260.563 251.066 250.770 1.00 28.15 207 LYS C CA 1
ATOM 8413 C C . LYS C 2 206 ? 259.390 250.543 249.950 1.00 27.65 207 LYS C C 1
ATOM 8414 O O . LYS C 2 206 ? 258.938 251.208 249.011 1.00 27.70 207 LYS C O 1
ATOM 8420 N N . MET C 2 207 ? 258.875 249.360 250.297 1.00 28.74 208 MET C N 1
ATOM 8421 C CA . MET C 2 207 ? 257.692 248.859 249.604 1.00 29.58 208 MET C CA 1
ATOM 8422 C C . MET C 2 207 ? 256.496 249.782 249.822 1.00 28.21 208 MET C C 1
ATOM 8423 O O . MET C 2 207 ? 255.717 250.024 248.891 1.00 28.01 208 MET C O 1
ATOM 8428 N N . SER C 2 208 ? 256.328 250.300 251.044 1.00 27.60 209 SER C N 1
ATOM 8429 C CA . SER C 2 208 ? 255.214 251.214 251.315 1.00 28.11 209 SER C CA 1
ATOM 8430 C C . SER C 2 208 ? 255.361 252.522 250.529 1.00 27.33 209 SER C C 1
ATOM 8431 O O . SER C 2 208 ? 254.374 253.056 250.015 1.00 27.67 209 SER C O 1
ATOM 8434 N N . MET C 2 209 ? 256.587 253.047 250.420 1.00 26.85 210 MET C N 1
ATOM 8435 C CA . MET C 2 209 ? 256.834 254.239 249.599 1.00 27.60 210 MET C CA 1
ATOM 8436 C C . MET C 2 209 ? 256.488 253.972 248.139 1.00 27.83 210 MET C C 1
ATOM 8437 O O . MET C 2 209 ? 255.850 254.804 247.472 1.00 27.88 210 MET C O 1
ATOM 8442 N N . ARG C 2 210 ? 256.908 252.815 247.631 1.00 28.41 211 ARG C N 1
ATOM 8443 C CA . ARG C 2 210 ? 256.602 252.448 246.257 1.00 29.78 211 ARG C CA 1
ATOM 8444 C C . ARG C 2 210 ? 255.094 252.416 246.041 1.00 29.08 211 ARG C C 1
ATOM 8445 O O . ARG C 2 210 ? 254.590 252.978 245.065 1.00 28.06 211 ARG C O 1
ATOM 8453 N N . CYS C 2 211 ? 254.358 251.833 246.992 1.00 28.14 212 CYS C N 1
ATOM 8454 C CA . CYS C 2 211 ? 252.902 251.804 246.896 1.00 28.23 212 CYS C CA 1
ATOM 8455 C C . CYS C 2 211 ? 252.305 253.211 246.936 1.00 27.56 212 CYS C C 1
ATOM 8456 O O . CYS C 2 211 ? 251.401 253.523 246.156 1.00 27.97 212 CYS C O 1
ATOM 8459 N N . SER C 2 212 ? 252.797 254.077 247.827 1.00 26.81 213 SER C N 1
ATOM 8460 C CA . SER C 2 212 ? 252.221 255.418 247.953 1.00 26.39 213 SER C CA 1
ATOM 8461 C C . SER C 2 212 ? 252.443 256.260 246.695 1.00 25.95 213 SER C C 1
ATOM 8462 O O . SER C 2 212 ? 251.637 257.150 246.393 1.00 25.76 213 SER C O 1
ATOM 8465 N N . LEU C 2 213 ? 253.525 255.997 245.959 1.00 26.30 214 LEU C N 1
ATOM 8466 C CA . LEU C 2 213 ? 253.764 256.730 244.716 1.00 26.75 214 LEU C CA 1
ATOM 8467 C C . LEU C 2 213 ? 252.641 256.496 243.704 1.00 28.44 214 LEU C C 1
ATOM 8468 O O . LEU C 2 213 ? 252.274 257.409 242.957 1.00 28.97 214 LEU C O 1
ATOM 8473 N N . THR C 2 214 ? 252.115 255.272 243.635 1.00 29.25 215 THR C N 1
ATOM 8474 C CA . THR C 2 214 ? 250.984 254.993 242.751 1.00 30.67 215 THR C CA 1
ATOM 8475 C C . THR C 2 214 ? 249.729 255.758 243.167 1.00 31.40 215 THR C C 1
ATOM 8476 O O . THR C 2 214 ? 248.806 255.889 242.363 1.00 31.52 215 THR C O 1
ATOM 8480 N N . ASP C 2 215 ? 249.633 256.179 244.427 1.00 33.22 216 ASP C N 1
ATOM 8481 C CA . ASP C 2 215 ? 248.541 257.058 244.835 1.00 35.35 216 ASP C CA 1
ATOM 8482 C C . ASP C 2 215 ? 248.807 258.489 244.384 1.00 34.81 216 ASP C C 1
ATOM 8483 O O . ASP C 2 215 ? 248.025 259.071 243.624 1.00 33.58 216 ASP C O 1
ATOM 8488 N N . GLY C 2 216 ? 249.948 259.042 244.803 1.00 33.64 217 GLY C N 1
ATOM 8489 C CA . GLY C 2 216 ? 250.204 260.458 244.585 1.00 33.01 217 GLY C CA 1
ATOM 8490 C C . GLY C 2 216 ? 250.271 260.839 243.119 1.00 32.86 217 GLY C C 1
ATOM 8491 O O . GLY C 2 216 ? 249.609 261.779 242.678 1.00 33.81 217 GLY C O 1
ATOM 8492 N N . TRP C 2 217 ? 251.008 260.069 242.328 1.00 32.45 218 TRP C N 1
ATOM 8493 C CA . TRP C 2 217 ? 251.284 260.466 240.959 1.00 32.13 218 TRP C CA 1
ATOM 8494 C C . TRP C 2 217 ? 250.407 259.772 239.925 1.00 33.23 218 TRP C C 1
ATOM 8495 O O . TRP C 2 217 ? 250.439 260.172 238.759 1.00 33.37 218 TRP C O 1
ATOM 8506 N N . MET C 2 218 ? 249.688 258.710 240.289 1.00 34.75 219 MET C N 1
ATOM 8507 C CA . MET C 2 218 ? 248.829 258.019 239.332 1.00 35.84 219 MET C CA 1
ATOM 8508 C C . MET C 2 218 ? 247.357 258.082 239.721 1.00 35.86 219 MET C C 1
ATOM 8509 O O . MET C 2 218 ? 246.552 258.633 238.969 1.00 36.06 219 MET C O 1
ATOM 8514 N N . GLY C 2 219 ? 246.985 257.580 240.899 1.00 35.08 220 GLY C N 1
ATOM 8515 C CA . GLY C 2 219 ? 245.583 257.518 241.278 1.00 35.46 220 GLY C CA 1
ATOM 8516 C C . GLY C 2 219 ? 244.948 258.875 241.500 1.00 35.59 220 GLY C C 1
ATOM 8517 O O . GLY C 2 219 ? 243.975 259.237 240.831 1.00 36.46 220 GLY C O 1
ATOM 8518 N N . SER C 2 220 ? 245.480 259.621 242.467 1.00 34.16 221 SER C N 1
ATOM 8519 C CA . SER C 2 220 ? 244.955 260.950 242.762 1.00 33.58 221 SER C CA 1
ATOM 8520 C C . SER C 2 220 ? 245.132 261.895 241.577 1.00 32.65 221 SER C C 1
ATOM 8521 O O . SER C 2 220 ? 244.242 262.690 241.269 1.00 32.62 221 SER C O 1
ATOM 8524 N N . PHE C 2 221 ? 246.268 261.800 240.887 1.00 33.46 222 PHE C N 1
ATOM 8525 C CA . PHE C 2 221 ? 246.540 262.681 239.755 1.00 35.24 222 PHE C CA 1
ATOM 8526 C C . PHE C 2 221 ? 245.530 262.452 238.638 1.00 35.86 222 PHE C C 1
ATOM 8527 O O . PHE C 2 221 ? 244.956 263.404 238.098 1.00 36.24 222 PHE C O 1
ATOM 8535 N N . MET C 2 222 ? 245.320 261.187 238.268 1.00 36.95 223 MET C N 1
ATOM 8536 C CA . MET C 2 222 ? 244.367 260.871 237.212 1.00 38.64 223 MET C CA 1
ATOM 8537 C C . MET C 2 222 ? 242.950 261.208 237.643 1.00 36.32 223 MET C C 1
ATOM 8538 O O . MET C 2 222 ? 242.166 261.736 236.848 1.00 35.68 223 MET C O 1
ATOM 8543 N N . GLY C 2 223 ? 242.610 260.945 238.902 1.00 34.62 224 GLY C N 1
ATOM 8544 C CA . GLY C 2 223 ? 241.292 261.325 239.367 1.00 35.11 224 GLY C CA 1
ATOM 8545 C C . GLY C 2 223 ? 241.058 262.815 239.229 1.00 34.02 224 GLY C C 1
ATOM 8546 O O . GLY C 2 223 ? 240.044 263.247 238.681 1.00 34.97 224 GLY C O 1
ATOM 8547 N N . THR C 2 224 ? 242.028 263.618 239.669 1.00 32.85 225 THR C N 1
ATOM 8548 C CA . THR C 2 224 ? 241.905 265.066 239.580 1.00 32.05 225 THR C CA 1
ATOM 8549 C C . THR C 2 224 ? 241.800 265.541 238.135 1.00 32.08 225 THR C C 1
ATOM 8550 O O . THR C 2 224 ? 240.908 266.322 237.793 1.00 31.87 225 THR C O 1
ATOM 8554 N N . GLU C 2 225 ? 242.691 265.062 237.261 1.00 32.49 226 GLU C N 1
ATOM 8555 C CA . GLU C 2 225 ? 242.700 265.580 235.896 1.00 33.52 226 GLU C CA 1
ATOM 8556 C C . GLU C 2 225 ? 241.460 265.144 235.120 1.00 31.05 226 GLU C C 1
ATOM 8557 O O . GLU C 2 225 ? 240.900 265.934 234.353 1.00 30.07 226 GLU C O 1
ATOM 8563 N N . PHE C 2 226 ? 240.996 263.906 235.321 1.00 30.13 227 PHE C N 1
ATOM 8564 C CA . PHE C 2 226 ? 239.780 263.465 234.647 1.00 29.68 227 PHE C CA 1
ATOM 8565 C C . PHE C 2 226 ? 238.552 264.183 235.205 1.00 28.91 227 PHE C C 1
ATOM 8566 O O . PHE C 2 226 ? 237.621 264.494 234.455 1.00 28.98 227 PHE C O 1
ATOM 8574 N N . SER C 2 227 ? 238.540 264.471 236.512 1.00 28.44 228 SER C N 1
ATOM 8575 C CA . SER C 2 227 ? 237.459 265.271 237.078 1.00 29.36 228 SER C CA 1
ATOM 8576 C C . SER C 2 227 ? 237.446 266.665 236.477 1.00 28.51 228 SER C C 1
ATOM 8577 O O . SER C 2 227 ? 236.385 267.196 236.164 1.00 29.46 228 SER C O 1
ATOM 8580 N N . ASP C 2 228 ? 238.620 267.262 236.277 1.00 28.34 229 ASP C N 1
ATOM 8581 C CA . ASP C 2 228 ? 238.667 268.549 235.588 1.00 28.96 229 ASP C CA 1
ATOM 8582 C C . ASP C 2 228 ? 238.118 268.427 234.172 1.00 28.37 229 ASP C C 1
ATOM 8583 O O . ASP C 2 228 ? 237.355 269.284 233.720 1.00 27.59 229 ASP C O 1
ATOM 8588 N N . ILE C 2 229 ? 238.488 267.362 233.462 1.00 27.77 230 ILE C N 1
ATOM 8589 C CA . ILE C 2 229 ? 238.036 267.181 232.085 1.00 28.19 230 ILE C CA 1
ATOM 8590 C C . ILE C 2 229 ? 236.515 267.076 232.028 1.00 27.09 230 ILE C C 1
ATOM 8591 O O . ILE C 2 229 ? 235.859 267.709 231.197 1.00 27.53 230 ILE C O 1
ATOM 8596 N N . MET C 2 230 ? 235.930 266.290 232.924 1.00 27.89 231 MET C N 1
ATOM 8597 C CA . MET C 2 230 ? 234.497 266.023 232.852 1.00 29.03 231 MET C CA 1
ATOM 8598 C C . MET C 2 230 ? 233.670 267.145 233.470 1.00 29.47 231 MET C C 1
ATOM 8599 O O . MET C 2 230 ? 232.600 267.470 232.953 1.00 30.40 231 MET C O 1
ATOM 8604 N N . PHE C 2 231 ? 234.117 267.733 234.573 1.00 29.12 232 PHE C N 1
ATOM 8605 C CA . PHE C 2 231 ? 233.299 268.679 235.315 1.00 30.32 232 PHE C CA 1
ATOM 8606 C C . PHE C 2 231 ? 233.836 270.101 235.257 1.00 29.18 232 PHE C C 1
ATOM 8607 O O . PHE C 2 231 ? 233.207 271.001 235.810 1.00 30.77 232 PHE C O 1
ATOM 8615 N N . GLY C 2 232 ? 234.957 270.334 234.579 1.00 29.22 233 GLY C N 1
ATOM 8616 C CA . GLY C 2 232 ? 235.492 271.673 234.453 1.00 28.18 233 GLY C CA 1
ATOM 8617 C C . GLY C 2 232 ? 236.671 271.953 235.355 1.00 27.12 233 GLY C C 1
ATOM 8618 O O . GLY C 2 232 ? 236.683 271.546 236.517 1.00 25.95 233 GLY C O 1
ATOM 8619 N N . THR C 2 233 ? 237.665 272.645 234.827 1.00 27.20 234 THR C N 1
ATOM 8620 C CA . THR C 2 233 ? 238.802 273.045 235.644 1.00 28.34 234 THR C CA 1
ATOM 8621 C C . THR C 2 233 ? 238.378 274.152 236.613 1.00 27.81 234 THR C C 1
ATOM 8622 O O . THR C 2 233 ? 237.739 275.118 236.196 1.00 28.73 234 THR C O 1
ATOM 8626 N N . PRO C 2 234 ? 238.686 274.031 237.904 1.00 28.52 235 PRO C N 1
ATOM 8627 C CA . PRO C 2 234 ? 238.303 275.073 238.866 1.00 29.57 235 PRO C CA 1
ATOM 8628 C C . PRO C 2 234 ? 238.983 276.401 238.565 1.00 30.56 235 PRO C C 1
ATOM 8629 O O . PRO C 2 234 ? 240.132 276.452 238.128 1.00 32.11 235 PRO C O 1
ATOM 8633 N N . HIS C 2 235 ? 238.260 277.481 238.824 1.00 32.90 236 HIS C N 1
ATOM 8634 C CA . HIS C 2 235 ? 238.786 278.837 238.754 1.00 34.99 236 HIS C CA 1
ATOM 8635 C C . HIS C 2 235 ? 238.364 279.593 240.006 1.00 33.74 236 HIS C C 1
ATOM 8636 O O . HIS C 2 235 ? 237.555 279.114 240.803 1.00 33.38 236 HIS C O 1
ATOM 8643 N N . SER C 2 236 ? 238.918 280.794 240.170 1.00 33.49 237 SER C N 1
ATOM 8644 C CA . SER C 2 236 ? 238.612 281.605 241.341 1.00 33.25 237 SER C CA 1
ATOM 8645 C C . SER C 2 236 ? 237.110 281.788 241.478 1.00 31.36 237 SER C C 1
ATOM 8646 O O . SER C 2 236 ? 236.432 282.177 240.528 1.00 32.10 237 SER C O 1
ATOM 8649 N N . ILE C 2 237 ? 236.592 281.474 242.661 1.00 30.51 238 ILE C N 1
ATOM 8650 C CA . ILE C 2 237 ? 235.157 281.499 242.905 1.00 30.81 238 ILE C CA 1
ATOM 8651 C C . ILE C 2 237 ? 234.900 281.766 244.384 1.00 31.11 238 ILE C C 1
ATOM 8652 O O . ILE C 2 237 ? 235.670 281.353 245.257 1.00 29.72 238 ILE C O 1
ATOM 8657 N N . ASP C 2 238 ? 233.825 282.499 244.656 1.00 33.58 239 ASP C N 1
ATOM 8658 C CA . ASP C 2 238 ? 233.419 282.829 246.016 1.00 36.80 239 ASP C CA 1
ATOM 8659 C C . ASP C 2 238 ? 232.444 281.787 246.556 1.00 37.57 239 ASP C C 1
ATOM 8660 O O . ASP C 2 238 ? 231.684 281.170 245.806 1.00 39.21 239 ASP C O 1
ATOM 8665 N N . THR C 2 239 ? 232.464 281.608 247.870 1.00 36.56 240 THR C N 1
ATOM 8666 C CA . THR C 2 239 ? 231.540 280.703 248.537 1.00 36.07 240 THR C CA 1
ATOM 8667 C C . THR C 2 239 ? 231.425 281.134 249.995 1.00 33.70 240 THR C C 1
ATOM 8668 O O . THR C 2 239 ? 232.089 282.072 250.440 1.00 33.67 240 THR C O 1
ATOM 8672 N N . GLU C 2 240 ? 230.562 280.440 250.732 1.00 34.38 241 GLU C N 1
ATOM 8673 C CA . GLU C 2 240 ? 230.399 280.621 252.166 1.00 34.10 241 GLU C CA 1
ATOM 8674 C C . GLU C 2 240 ? 230.675 279.306 252.883 1.00 31.20 241 GLU C C 1
ATOM 8675 O O . GLU C 2 240 ? 230.445 278.228 252.335 1.00 31.24 241 GLU C O 1
ATOM 8681 N N . ALA C 2 241 ? 231.166 279.405 254.116 1.00 29.07 242 ALA C N 1
ATOM 8682 C CA . ALA C 2 241 ? 231.608 278.252 254.884 1.00 27.51 242 ALA C CA 1
ATOM 8683 C C . ALA C 2 241 ? 231.055 278.317 256.307 1.00 26.66 242 ALA C C 1
ATOM 8684 O O . ALA C 2 241 ? 230.669 279.377 256.803 1.00 25.11 242 ALA C O 1
ATOM 8686 N N . ASN C 2 242 ? 231.037 277.136 256.938 1.00 26.70 243 ASN C N 1
ATOM 8687 C CA . ASN C 2 242 ? 230.596 276.839 258.304 1.00 27.81 243 ASN C CA 1
ATOM 8688 C C . ASN C 2 242 ? 229.094 276.577 258.372 1.00 28.16 243 ASN C C 1
ATOM 8689 O O . ASN C 2 242 ? 228.364 276.841 257.418 1.00 27.60 243 ASN C O 1
ATOM 8694 N N . LEU C 2 243 ? 228.633 276.063 259.516 1.00 29.55 244 LEU C N 1
ATOM 8695 C CA . LEU C 2 243 ? 227.287 275.505 259.622 1.00 30.96 244 LEU C CA 1
ATOM 8696 C C . LEU C 2 243 ? 226.185 276.537 259.443 1.00 29.26 244 LEU C C 1
ATOM 8697 O O . LEU C 2 243 ? 225.030 276.151 259.244 1.00 28.92 244 LEU C O 1
ATOM 8702 N N . GLY C 2 244 ? 226.512 277.824 259.526 1.00 27.95 245 GLY C N 1
ATOM 8703 C CA . GLY C 2 244 ? 225.538 278.878 259.348 1.00 27.10 245 GLY C CA 1
ATOM 8704 C C . GLY C 2 244 ? 224.929 278.931 257.964 1.00 27.05 245 GLY C C 1
ATOM 8705 O O . GLY C 2 244 ? 223.923 279.619 257.781 1.00 27.23 245 GLY C O 1
ATOM 8706 N N . VAL C 2 245 ? 225.529 278.251 256.983 1.00 27.92 246 VAL C N 1
ATOM 8707 C CA . VAL C 2 245 ? 225.010 278.260 255.622 1.00 27.79 246 VAL C CA 1
ATOM 8708 C C . VAL C 2 245 ? 223.683 277.526 255.492 1.00 27.87 246 VAL C C 1
ATOM 8709 O O . VAL C 2 245 ? 223.000 277.691 254.484 1.00 29.10 246 VAL C O 1
ATOM 8713 N N . LEU C 2 246 ? 223.298 276.739 256.492 1.00 29.08 247 LEU C N 1
ATOM 8714 C CA . LEU C 2 246 ? 222.007 276.064 256.470 1.00 30.17 247 LEU C CA 1
ATOM 8715 C C . LEU C 2 246 ? 220.877 277.079 256.591 1.00 31.43 247 LEU C C 1
ATOM 8716 O O . LEU C 2 246 ? 221.005 278.097 257.275 1.00 30.85 247 LEU C O 1
ATOM 8721 N N . GLU C 2 247 ? 219.784 276.816 255.886 1.00 32.86 248 GLU C N 1
ATOM 8722 C CA . GLU C 2 247 ? 218.619 277.692 255.864 1.00 34.95 248 GLU C CA 1
ATOM 8723 C C . GLU C 2 247 ? 217.471 277.044 256.625 1.00 33.16 248 GLU C C 1
ATOM 8724 O O . GLU C 2 247 ? 217.092 275.910 256.330 1.00 33.13 248 GLU C O 1
ATOM 8730 N N . LYS C 2 248 ? 216.861 277.802 257.530 1.00 33.50 249 LYS C N 1
ATOM 8731 C CA . LYS C 2 248 ? 215.717 277.285 258.270 1.00 35.19 249 LYS C CA 1
ATOM 8732 C C . LYS C 2 248 ? 214.510 277.098 257.358 1.00 34.44 249 LYS C C 1
ATOM 8733 O O . LYS C 2 248 ? 213.793 276.096 257.461 1.00 34.44 249 LYS C O 1
ATOM 8739 N N . ASN C 2 249 ? 214.274 278.042 256.457 1.00 34.88 250 ASN C N 1
ATOM 8740 C CA . ASN C 2 249 ? 213.074 278.076 255.634 1.00 35.16 250 ASN C CA 1
ATOM 8741 C C . ASN C 2 249 ? 213.236 277.377 254.286 1.00 32.99 250 ASN C C 1
ATOM 8742 O O . ASN C 2 249 ? 212.321 277.442 253.464 1.00 33.21 250 ASN C O 1
ATOM 8747 N N . SER C 2 250 ? 214.353 276.701 254.045 1.00 30.92 251 SER C N 1
ATOM 8748 C CA . SER C 2 250 ? 214.582 275.986 252.801 1.00 31.91 251 SER C CA 1
ATOM 8749 C C . SER C 2 250 ? 214.880 274.523 253.093 1.00 28.89 251 SER C C 1
ATOM 8750 O O . SER C 2 250 ? 215.300 274.162 254.189 1.00 28.91 251 SER C O 1
ATOM 8753 N N . VAL C 2 251 ? 214.654 273.678 252.085 1.00 27.26 252 VAL C N 1
ATOM 8754 C CA . VAL C 2 251 ? 215.153 272.311 252.143 1.00 26.44 252 VAL C CA 1
ATOM 8755 C C . VAL C 2 251 ? 216.670 272.342 252.214 1.00 24.97 252 VAL C C 1
ATOM 8756 O O . VAL C 2 251 ? 217.318 273.022 251.419 1.00 25.35 252 VAL C O 1
ATOM 8760 N N . ASN C 2 252 ? 217.248 271.594 253.151 1.00 24.10 253 ASN C N 1
ATOM 8761 C CA . ASN C 2 252 ? 218.696 271.533 253.290 1.00 23.51 253 ASN C CA 1
ATOM 8762 C C . ASN C 2 252 ? 219.195 270.139 252.916 1.00 23.73 253 ASN C C 1
ATOM 8763 O O . ASN C 2 252 ? 218.816 269.125 253.536 1.00 24.23 253 ASN C O 1
ATOM 8768 N N . VAL C 2 253 ? 219.972 270.088 251.841 1.00 24.06 254 VAL C N 1
ATOM 8769 C CA . VAL C 2 253 ? 220.537 268.845 251.340 1.00 24.63 254 VAL C CA 1
ATOM 8770 C C . VAL C 2 253 ? 222.044 268.915 251.516 1.00 24.53 254 VAL C C 1
ATOM 8771 O O . VAL C 2 253 ? 222.697 269.798 250.950 1.00 25.45 254 VAL C O 1
ATOM 8775 N N . VAL C 2 254 ? 222.589 268.019 252.324 1.00 23.75 255 VAL C N 1
ATOM 8776 C CA . VAL C 2 254 ? 224.004 268.020 252.673 1.00 23.99 255 VAL C CA 1
ATOM 8777 C C . VAL C 2 254 ? 224.675 266.859 251.944 1.00 24.35 255 VAL C C 1
ATOM 8778 O O . VAL C 2 254 ? 224.278 265.701 252.118 1.00 25.07 255 VAL C O 1
ATOM 8782 N N . LEU C 2 255 ? 225.697 267.161 251.148 1.00 26.43 256 LEU C N 1
ATOM 8783 C CA . LEU C 2 255 ? 226.436 266.156 250.390 1.00 27.28 256 LEU C CA 1
ATOM 8784 C C . LEU C 2 255 ? 227.743 265.864 251.118 1.00 27.57 256 LEU C C 1
ATOM 8785 O O . LEU C 2 255 ? 228.562 266.765 251.320 1.00 28.11 256 LEU C O 1
ATOM 8790 N N . HIS C 2 256 ? 227.921 264.619 251.530 1.00 27.86 257 HIS C N 1
ATOM 8791 C CA . HIS C 2 256 ? 229.058 264.197 252.334 1.00 29.14 257 HIS C CA 1
ATOM 8792 C C . HIS C 2 256 ? 229.736 263.024 251.636 1.00 29.18 257 HIS C C 1
ATOM 8793 O O . HIS C 2 256 ? 229.061 262.190 251.033 1.00 29.17 257 HIS C O 1
ATOM 8800 N N . GLY C 2 257 ? 231.065 262.983 251.676 1.00 30.53 258 GLY C N 1
ATOM 8801 C CA . GLY C 2 257 ? 231.799 261.917 251.020 1.00 32.77 258 GLY C CA 1
ATOM 8802 C C . GLY C 2 257 ? 232.916 262.396 250.115 1.00 35.15 258 GLY C C 1
ATOM 8803 O O . GLY C 2 257 ? 233.494 263.463 250.351 1.00 33.25 258 GLY C O 1
ATOM 8804 N N . HIS C 2 258 ? 233.253 261.602 249.097 1.00 36.90 259 HIS C N 1
ATOM 8805 C CA . HIS C 2 258 ? 234.411 261.919 248.272 1.00 39.81 259 HIS C CA 1
ATOM 8806 C C . HIS C 2 258 ? 234.156 261.816 246.770 1.00 44.72 259 HIS C C 1
ATOM 8807 O O . HIS C 2 258 ? 234.809 262.518 245.993 1.00 47.24 259 HIS C O 1
ATOM 8814 N N . GLU C 2 259 ? 233.211 260.989 246.342 1.00 47.78 260 GLU C N 1
ATOM 8815 C CA . GLU C 2 259 ? 233.023 260.764 244.910 1.00 51.57 260 GLU C CA 1
ATOM 8816 C C . GLU C 2 259 ? 232.309 261.954 244.281 1.00 49.61 260 GLU C C 1
ATOM 8817 O O . GLU C 2 259 ? 231.197 262.286 244.699 1.00 52.91 260 GLU C O 1
ATOM 8823 N N . PRO C 2 260 ? 232.889 262.598 243.265 1.00 48.01 261 PRO C N 1
ATOM 8824 C CA . PRO C 2 260 ? 232.310 263.851 242.767 1.00 46.87 261 PRO C CA 1
ATOM 8825 C C . PRO C 2 260 ? 231.174 263.682 241.772 1.00 43.61 261 PRO C C 1
ATOM 8826 O O . PRO C 2 260 ? 230.377 264.615 241.641 1.00 42.83 261 PRO C O 1
ATOM 8830 N N . LEU C 2 261 ? 231.044 262.538 241.095 1.00 39.91 262 LEU C N 1
ATOM 8831 C CA . LEU C 2 261 ? 229.999 262.403 240.083 1.00 37.45 262 LEU C CA 1
ATOM 8832 C C . LEU C 2 261 ? 228.613 262.543 240.696 1.00 35.46 262 LEU C C 1
ATOM 8833 O O . LEU C 2 261 ? 227.746 263.225 240.136 1.00 35.03 262 LEU C O 1
ATOM 8838 N N . LEU C 2 262 ? 228.380 261.900 241.841 1.00 33.85 263 LEU C N 1
ATOM 8839 C CA . LEU C 2 262 ? 227.076 261.997 242.485 1.00 33.09 263 LEU C CA 1
ATOM 8840 C C . LEU C 2 262 ? 226.759 263.434 242.876 1.00 30.91 263 LEU C C 1
ATOM 8841 O O . LEU C 2 262 ? 225.653 263.914 242.628 1.00 30.08 263 LEU C O 1
ATOM 8846 N N . SER C 2 263 ? 227.721 264.142 243.461 1.00 31.09 264 SER C N 1
ATOM 8847 C CA . SER C 2 263 ? 227.457 265.507 243.899 1.00 30.77 264 SER C CA 1
ATOM 8848 C C . SER C 2 263 ? 227.262 266.431 242.700 1.00 29.97 264 SER C C 1
ATOM 8849 O O . SER C 2 263 ? 226.426 267.335 242.743 1.00 29.70 264 SER C O 1
ATOM 8852 N N . GLU C 2 264 ? 228.006 266.210 241.617 1.00 31.00 265 GLU C N 1
ATOM 8853 C CA . GLU C 2 264 ? 227.782 266.972 240.393 1.00 31.79 265 GLU C CA 1
ATOM 8854 C C . GLU C 2 264 ? 226.368 266.751 239.865 1.00 30.44 265 GLU C C 1
ATOM 8855 O O . GLU C 2 264 ? 225.687 267.704 239.465 1.00 30.67 265 GLU C O 1
ATOM 8861 N N . MET C 2 265 ? 225.911 265.494 239.836 1.00 30.13 266 MET C N 1
ATOM 8862 C CA . MET C 2 265 ? 224.558 265.231 239.351 1.00 29.87 266 MET C CA 1
ATOM 8863 C C . MET C 2 265 ? 223.496 265.805 240.287 1.00 28.33 266 MET C C 1
ATOM 8864 O O . MET C 2 265 ? 222.466 266.285 239.820 1.00 27.78 266 MET C O 1
ATOM 8869 N N . VAL C 2 266 ? 223.740 265.798 241.601 1.00 28.60 267 VAL C N 1
ATOM 8870 C CA . VAL C 2 266 ? 222.800 266.414 242.540 1.00 28.76 267 VAL C CA 1
ATOM 8871 C C . VAL C 2 266 ? 222.730 267.921 242.321 1.00 28.32 267 VAL C C 1
ATOM 8872 O O . VAL C 2 266 ? 221.650 268.517 242.371 1.00 28.07 267 VAL C O 1
ATOM 8876 N N . VAL C 2 267 ? 223.877 268.563 242.092 1.00 30.24 268 VAL C N 1
ATOM 8877 C CA . VAL C 2 267 ? 223.871 269.995 241.805 1.00 31.97 268 VAL C CA 1
ATOM 8878 C C . VAL C 2 267 ? 223.077 270.281 240.541 1.00 33.31 268 VAL C C 1
ATOM 8879 O O . VAL C 2 267 ? 222.249 271.198 240.508 1.00 32.54 268 VAL C O 1
ATOM 8883 N N . GLU C 2 268 ? 223.289 269.482 239.492 1.00 34.52 269 GLU C N 1
ATOM 8884 C CA . GLU C 2 268 ? 222.527 269.675 238.263 1.00 36.79 269 GLU C CA 1
ATOM 8885 C C . GLU C 2 268 ? 221.033 269.444 238.486 1.00 35.55 269 GLU C C 1
ATOM 8886 O O . GLU C 2 268 ? 220.201 270.210 237.991 1.00 35.10 269 GLU C O 1
ATOM 8892 N N . ALA C 2 269 ? 220.679 268.420 239.268 1.00 35.03 270 ALA C N 1
ATOM 8893 C CA . ALA C 2 269 ? 219.276 268.115 239.535 1.00 35.32 270 ALA C CA 1
ATOM 8894 C C . ALA C 2 269 ? 218.605 269.203 240.363 1.00 36.16 270 ALA C C 1
ATOM 8895 O O . ALA C 2 269 ? 217.404 269.443 240.211 1.00 35.73 270 ALA C O 1
ATOM 8897 N N . ALA C 2 270 ? 219.364 269.891 241.215 1.00 37.92 271 ALA C N 1
ATOM 8898 C CA . ALA C 2 270 ? 218.775 270.934 242.048 1.00 41.01 271 ALA C CA 1
ATOM 8899 C C . ALA C 2 270 ? 218.183 272.076 241.230 1.00 44.02 271 ALA C C 1
ATOM 8900 O O . ALA C 2 270 ? 217.297 272.778 241.723 1.00 46.54 271 ALA C O 1
ATOM 8902 N N . SER C 2 271 ? 218.639 272.271 239.999 1.00 47.83 272 SER C N 1
ATOM 8903 C CA . SER C 2 271 ? 218.085 273.289 239.117 1.00 51.88 272 SER C CA 1
ATOM 8904 C C . SER C 2 271 ? 216.944 272.766 238.249 1.00 54.20 272 SER C C 1
ATOM 8905 O O . SER C 2 271 ? 216.415 273.521 237.430 1.00 56.52 272 SER C O 1
ATOM 8908 N N . ASP C 2 272 ? 216.550 271.513 238.416 1.00 56.94 273 ASP C N 1
ATOM 8909 C CA . ASP C 2 272 ? 215.438 270.966 237.653 1.00 59.95 273 ASP C CA 1
ATOM 8910 C C . ASP C 2 272 ? 214.145 271.684 238.030 1.00 59.96 273 ASP C C 1
ATOM 8911 O O . ASP C 2 272 ? 213.831 271.798 239.219 1.00 59.91 273 ASP C O 1
ATOM 8916 N N . PRO C 2 273 ? 213.374 272.182 237.055 1.00 60.88 274 PRO C N 1
ATOM 8917 C CA . PRO C 2 273 ? 212.153 272.936 237.397 1.00 60.56 274 PRO C CA 1
ATOM 8918 C C . PRO C 2 273 ? 211.153 272.140 238.216 1.00 58.31 274 PRO C C 1
ATOM 8919 O O . PRO C 2 273 ? 210.484 272.704 239.088 1.00 59.49 274 PRO C O 1
ATOM 8923 N N . GLU C 2 274 ? 211.043 270.840 237.968 1.00 58.39 275 GLU C N 1
ATOM 8924 C CA . GLU C 2 274 ? 210.070 270.038 238.699 1.00 58.80 275 GLU C CA 1
ATOM 8925 C C . GLU C 2 274 ? 210.473 269.927 240.161 1.00 54.01 275 GLU C C 1
ATOM 8926 O O . GLU C 2 274 ? 209.619 270.010 241.047 1.00 53.25 275 GLU C O 1
ATOM 8932 N N . LEU C 2 275 ? 211.764 269.743 240.433 1.00 49.09 276 LEU C N 1
ATOM 8933 C CA . LEU C 2 275 ? 212.220 269.612 241.812 1.00 45.91 276 LEU C CA 1
ATOM 8934 C C . LEU C 2 275 ? 212.114 270.938 242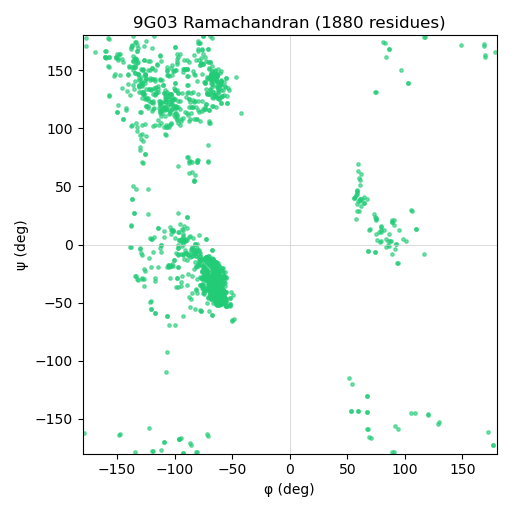.555 1.00 44.58 276 LEU C C 1
ATOM 8935 O O . LEU C 2 275 ? 211.784 270.960 243.743 1.00 44.92 276 LEU C O 1
ATOM 8940 N N . VAL C 2 276 ? 212.386 272.052 241.874 1.00 44.52 277 VAL C N 1
ATOM 8941 C CA . VAL C 2 276 ? 212.220 273.363 242.496 1.00 45.02 277 VAL C CA 1
ATOM 8942 C C . VAL C 2 276 ? 210.751 273.615 242.819 1.00 45.44 277 VAL C C 1
ATOM 8943 O O . VAL C 2 276 ? 210.407 274.126 243.895 1.00 47.12 277 VAL C O 1
ATOM 8947 N N . GLU C 2 277 ? 209.859 273.258 241.895 1.00 46.13 278 GLU C N 1
ATOM 8948 C CA . GLU C 2 277 ? 208.432 273.383 242.164 1.00 47.91 278 GLU C CA 1
ATOM 8949 C C . GLU C 2 277 ? 208.012 272.496 243.334 1.00 43.70 278 GLU C C 1
ATOM 8950 O O . GLU C 2 277 ? 207.202 272.907 244.168 1.00 41.74 278 GLU C O 1
ATOM 8956 N N . LEU C 2 278 ? 208.550 271.277 243.407 1.00 41.52 279 LEU C N 1
ATOM 8957 C CA . LEU C 2 278 ? 208.237 270.380 244.517 1.00 40.45 279 LEU C CA 1
ATOM 8958 C C . LEU C 2 278 ? 208.714 270.949 245.849 1.00 38.05 279 LEU C C 1
ATOM 8959 O O . LEU C 2 278 ? 208.003 270.865 246.854 1.00 37.97 279 LEU C O 1
ATOM 8964 N N . ALA C 2 279 ? 209.908 271.544 245.873 1.00 37.95 280 ALA C N 1
ATOM 8965 C CA . ALA C 2 279 ? 210.384 272.182 247.094 1.00 39.54 280 ALA C CA 1
ATOM 8966 C C . ALA C 2 279 ? 209.456 273.319 247.499 1.00 39.78 280 ALA C C 1
ATOM 8967 O O . ALA C 2 279 ? 209.126 273.465 248.678 1.00 38.74 280 ALA C O 1
ATOM 8969 N N . LYS C 2 280 ? 208.984 274.103 246.528 1.00 42.87 281 LYS C N 1
ATOM 8970 C CA . LYS C 2 280 ? 208.005 275.140 246.844 1.00 45.47 281 LYS C CA 1
ATOM 8971 C C . LYS C 2 280 ? 206.712 274.535 247.384 1.00 45.47 281 LYS C C 1
ATOM 8972 O O . LYS C 2 280 ? 206.069 275.113 248.266 1.00 44.77 281 LYS C O 1
ATOM 8978 N N . SER C 2 281 ? 206.299 273.382 246.850 1.00 45.45 282 SER C N 1
ATOM 8979 C CA . SER C 2 281 ? 205.005 272.822 247.216 1.00 45.49 282 SER C CA 1
ATOM 8980 C C . SER C 2 281 ? 205.010 272.199 248.608 1.00 46.76 282 SER C C 1
ATOM 8981 O O . SER C 2 281 ? 203.935 272.007 249.182 1.00 49.73 282 SER C O 1
ATOM 8984 N N . VAL C 2 282 ? 206.179 271.875 249.165 1.00 46.73 283 VAL C N 1
ATOM 8985 C CA . VAL C 2 282 ? 206.237 271.292 250.503 1.00 44.87 283 VAL C CA 1
ATOM 8986 C C . VAL C 2 282 ? 206.425 272.403 251.529 1.00 45.91 283 VAL C C 1
ATOM 8987 O O . VAL C 2 282 ? 206.655 272.136 252.714 1.00 48.11 283 VAL C O 1
ATOM 8991 N N . GLY C 2 283 ? 206.322 273.653 251.088 1.00 44.36 284 GLY C N 1
ATOM 8992 C CA . GLY C 2 283 ? 206.387 274.783 251.989 1.00 43.55 284 GLY C CA 1
ATOM 8993 C C . GLY C 2 283 ? 207.765 275.349 252.229 1.00 43.54 284 GLY C C 1
ATOM 8994 O O . GLY C 2 283 ? 207.945 276.099 253.194 1.00 44.37 284 GLY C O 1
ATOM 8995 N N . ALA C 2 284 ? 208.738 275.036 251.384 1.00 42.51 285 ALA C N 1
ATOM 8996 C CA . ALA C 2 284 ? 210.092 275.546 251.537 1.00 42.36 285 ALA C CA 1
ATOM 8997 C C . ALA C 2 284 ? 210.356 276.668 250.542 1.00 44.34 285 ALA C C 1
ATOM 8998 O O . ALA C 2 284 ? 209.740 276.738 249.477 1.00 47.97 285 ALA C O 1
ATOM 9000 N N . ASP C 2 285 ? 211.260 277.572 250.922 1.00 44.21 286 ASP C N 1
ATOM 9001 C CA . ASP C 2 285 ? 211.642 278.667 250.037 1.00 44.98 286 ASP C CA 1
ATOM 9002 C C . ASP C 2 285 ? 212.396 278.167 248.814 1.00 42.57 286 ASP C C 1
ATOM 9003 O O . ASP C 2 285 ? 212.328 278.787 247.749 1.00 44.83 286 ASP C O 1
ATOM 9008 N N . GLY C 2 286 ? 213.115 277.059 248.943 1.00 39.74 287 GLY C N 1
ATOM 9009 C CA . GLY C 2 286 ? 213.862 276.521 247.825 1.00 36.58 287 GLY C CA 1
ATOM 9010 C C . GLY C 2 286 ? 214.741 275.378 248.282 1.00 33.89 287 GLY C C 1
ATOM 9011 O O . GLY C 2 286 ? 214.542 274.823 249.358 1.00 33.62 287 GLY C O 1
ATOM 9012 N N . ILE C 2 287 ? 215.736 275.064 247.462 1.00 32.31 288 ILE C N 1
ATOM 9013 C CA . ILE C 2 287 ? 216.683 273.990 247.732 1.00 31.60 288 ILE C CA 1
ATOM 9014 C C . ILE C 2 287 ? 218.027 274.610 248.075 1.00 30.41 288 ILE C C 1
ATOM 9015 O O . ILE C 2 287 ? 218.548 275.434 247.317 1.00 33.09 288 ILE C O 1
ATOM 9020 N N . ASN C 2 288 ? 218.595 274.207 249.204 1.00 29.54 289 ASN C N 1
ATOM 9021 C CA . ASN C 2 288 ? 219.882 274.707 249.665 1.00 28.94 289 ASN C CA 1
ATOM 9022 C C . ASN C 2 288 ? 220.823 273.513 249.750 1.00 28.99 289 ASN C C 1
ATOM 9023 O O . ASN C 2 288 ? 220.752 272.711 250.690 1.00 28.71 289 ASN C O 1
ATOM 9028 N N . LEU C 2 289 ? 221.683 273.391 248.747 1.00 29.38 290 LEU C N 1
ATOM 9029 C CA . LEU C 2 289 ? 222.717 272.373 248.750 1.00 31.53 290 LEU C CA 1
ATOM 9030 C C . LEU C 2 289 ? 223.926 272.871 249.526 1.00 30.53 290 LEU C C 1
ATOM 9031 O O . LEU C 2 289 ? 224.369 274.005 249.333 1.00 31.52 290 LEU C O 1
ATOM 9036 N N . CYS C 2 290 ? 224.418 272.051 250.435 1.00 30.67 291 CYS C N 1
ATOM 9037 C CA . CYS C 2 290 ? 225.622 272.342 251.191 1.00 31.41 291 CYS C CA 1
ATOM 9038 C C . CYS C 2 290 ? 226.507 271.108 251.141 1.00 30.00 291 CYS C C 1
ATOM 9039 O O . CYS C 2 290 ? 226.007 269.983 251.109 1.00 29.56 291 CYS C O 1
ATOM 9042 N N . GLY C 2 291 ? 227.815 271.307 251.129 1.00 28.50 292 GLY C N 1
ATOM 9043 C CA . GLY C 2 291 ? 228.753 270.211 251.014 1.00 28.10 292 GLY C CA 1
ATOM 9044 C C . GLY C 2 291 ? 229.595 270.087 252.270 1.00 27.63 292 GLY C C 1
ATOM 9045 O O . GLY C 2 291 ? 229.789 271.057 253.000 1.00 28.95 292 GLY C O 1
ATOM 9046 N N . MET C 2 292 ? 230.089 268.881 252.517 1.00 27.82 293 MET C N 1
ATOM 9047 C CA . MET C 2 292 ? 230.989 268.606 253.627 1.00 28.51 293 MET C CA 1
ATOM 9048 C C . MET C 2 292 ? 232.150 267.752 253.144 1.00 28.19 293 MET C C 1
ATOM 9049 O O . MET C 2 292 ? 231.989 266.894 252.273 1.00 27.68 293 MET C O 1
ATOM 9054 N N . CYS C 2 293 ? 233.309 267.962 253.752 1.00 28.38 294 CYS C N 1
ATOM 9055 C CA . CYS C 2 293 ? 234.523 267.171 253.482 1.00 28.87 294 CYS C CA 1
ATOM 9056 C C . CYS C 2 293 ? 234.875 267.306 251.993 1.00 28.63 294 CYS C C 1
ATOM 9057 O O . CYS C 2 293 ? 234.702 268.385 251.409 1.00 28.77 294 CYS C O 1
ATOM 9060 N N . CYS C 2 294 ? 235.368 266.242 251.350 1.00 29.18 295 CYS C N 1
ATOM 9061 C CA . CYS C 2 294 ? 235.982 266.377 250.031 1.00 30.85 295 CYS C CA 1
ATOM 9062 C C . CYS C 2 294 ? 234.970 266.552 248.905 1.00 31.59 295 CYS C C 1
ATOM 9063 O O . CYS C 2 294 ? 235.240 267.282 247.953 1.00 32.49 295 CYS C O 1
ATOM 9066 N N . THR C 2 295 ? 233.805 265.912 248.986 1.00 31.82 296 THR C N 1
ATOM 9067 C CA . THR C 2 295 ? 232.782 266.147 247.971 1.00 32.84 296 THR C CA 1
ATOM 9068 C C . THR C 2 295 ? 232.289 267.588 248.029 1.00 31.20 296 THR C C 1
ATOM 9069 O O . THR C 2 295 ? 232.092 268.228 246.987 1.00 32.48 296 THR C O 1
ATOM 9073 N N . GLY C 2 296 ? 232.138 268.123 249.238 1.00 30.10 297 GLY C N 1
ATOM 9074 C CA . GLY C 2 296 ? 231.870 269.542 249.383 1.00 29.80 297 GLY C CA 1
ATOM 9075 C C . GLY C 2 296 ? 232.968 270.401 248.788 1.00 30.00 297 GLY C C 1
ATOM 9076 O O . GLY C 2 296 ? 232.688 271.390 248.111 1.00 29.86 297 GLY C O 1
ATOM 9077 N N . ASN C 2 297 ? 234.228 270.005 248.985 1.00 30.45 298 ASN C N 1
ATOM 9078 C CA . ASN C 2 297 ? 235.335 270.744 248.381 1.00 31.09 298 ASN C CA 1
ATOM 9079 C C . ASN C 2 297 ? 235.232 270.740 246.857 1.00 31.92 298 ASN C C 1
ATOM 9080 O O . ASN C 2 297 ? 235.427 271.774 246.218 1.00 30.96 298 ASN C O 1
ATOM 9085 N N . GLU C 2 298 ? 234.910 269.592 246.260 1.00 33.06 299 GLU C N 1
ATOM 9086 C CA . GLU C 2 298 ? 234.809 269.507 244.802 1.00 34.99 299 GLU C CA 1
ATOM 9087 C C . GLU C 2 298 ? 233.698 270.408 244.268 1.00 32.67 299 GLU C C 1
ATOM 9088 O O . GLU C 2 298 ? 233.924 271.230 243.367 1.00 32.43 299 GLU C O 1
ATOM 9094 N N . VAL C 2 299 ? 232.491 270.277 244.819 1.00 31.40 300 VAL C N 1
ATOM 9095 C CA . VAL C 2 299 ? 231.387 271.076 244.290 1.00 32.15 300 VAL C CA 1
ATOM 9096 C C . VAL C 2 299 ? 231.594 272.557 244.593 1.00 31.09 300 VAL C C 1
ATOM 9097 O O . VAL C 2 299 ? 231.141 273.411 243.831 1.00 31.84 300 VAL C O 1
ATOM 9101 N N . SER C 2 300 ? 232.312 272.892 245.668 1.00 30.42 301 SER C N 1
ATOM 9102 C CA . SER C 2 300 ? 232.597 274.293 245.973 1.00 30.88 301 SER C CA 1
ATOM 9103 C C . SER C 2 300 ? 233.664 274.869 245.040 1.00 30.31 301 SER C C 1
ATOM 9104 O O . SER C 2 300 ? 233.527 275.996 244.556 1.00 29.24 301 SER C O 1
ATOM 9107 N N . MET C 2 301 ? 234.704 274.093 244.734 1.00 30.87 302 MET C N 1
ATOM 9108 C CA . MET C 2 301 ? 235.728 274.541 243.799 1.00 31.94 302 MET C CA 1
ATOM 9109 C C . MET C 2 301 ? 235.140 274.784 242.414 1.00 31.76 302 MET C C 1
ATOM 9110 O O . MET C 2 301 ? 235.543 275.727 241.725 1.00 32.15 302 MET C O 1
ATOM 9115 N N . ARG C 2 302 ? 234.199 273.945 241.982 1.00 31.71 303 ARG C N 1
ATOM 9116 C CA . ARG C 2 302 ? 233.709 274.047 240.611 1.00 31.98 303 ARG C CA 1
ATOM 9117 C C . ARG C 2 302 ? 232.416 274.842 240.457 1.00 33.03 303 ARG C C 1
ATOM 9118 O O . ARG C 2 302 ? 232.140 275.315 239.354 1.00 34.37 303 ARG C O 1
ATOM 9126 N N . HIS C 2 303 ? 231.638 275.036 241.520 1.00 35.39 304 HIS C N 1
ATOM 9127 C CA . HIS C 2 303 ? 230.361 275.726 241.404 1.00 36.88 304 HIS C CA 1
ATOM 9128 C C . HIS C 2 303 ? 230.081 276.705 242.535 1.00 36.38 304 HIS C C 1
ATOM 9129 O O . HIS C 2 303 ? 229.038 277.362 242.507 1.00 37.37 304 HIS C O 1
ATOM 9136 N N . GLY C 2 304 ? 230.957 276.820 243.526 1.00 34.64 305 GLY C N 1
ATOM 9137 C CA . GLY C 2 304 ? 230.689 277.714 244.631 1.00 34.59 305 GLY C CA 1
ATOM 9138 C C . GLY C 2 304 ? 229.651 277.221 245.609 1.00 33.37 305 GLY C C 1
ATOM 9139 O O . GLY C 2 304 ? 229.036 278.032 246.298 1.00 34.40 305 GLY C O 1
ATOM 9140 N N . ILE C 2 305 ? 229.402 275.911 245.656 1.00 31.68 306 ILE C N 1
ATOM 9141 C CA . ILE C 2 305 ? 228.466 275.364 246.633 1.00 29.90 306 ILE C CA 1
ATOM 9142 C C . ILE C 2 305 ? 228.988 275.650 248.033 1.00 27.96 306 ILE C C 1
ATOM 9143 O O . ILE C 2 305 ? 230.174 275.458 248.319 1.00 27.72 306 ILE C O 1
ATOM 9148 N N . LYS C 2 306 ? 228.103 276.109 248.913 1.00 28.11 307 LYS C N 1
ATOM 9149 C CA . LYS C 2 306 ? 228.504 276.445 250.274 1.00 29.59 307 LYS C CA 1
ATOM 9150 C C . LYS C 2 306 ? 228.995 275.209 251.021 1.00 28.76 307 LYS C C 1
ATOM 9151 O O . LYS C 2 306 ? 228.501 274.101 250.812 1.00 29.59 307 LYS C O 1
ATOM 9157 N N . ILE C 2 307 ? 230.017 275.393 251.847 1.00 29.22 308 ILE C N 1
ATOM 9158 C CA . ILE C 2 307 ? 230.624 274.306 252.609 1.00 30.08 308 ILE C CA 1
ATOM 9159 C C . ILE C 2 307 ? 230.062 274.338 254.021 1.00 29.43 308 ILE C C 1
ATOM 9160 O O . ILE C 2 307 ? 230.250 275.316 254.752 1.00 29.65 308 ILE C O 1
ATOM 9165 N N . ALA C 2 308 ? 229.370 273.272 254.407 1.00 29.17 309 ALA C N 1
ATOM 9166 C CA . ALA C 2 308 ? 228.763 273.223 255.731 1.00 29.44 309 ALA C CA 1
ATOM 9167 C C . ALA C 2 308 ? 229.801 272.970 256.825 1.00 28.85 309 ALA C C 1
ATOM 9168 O O . ALA C 2 308 ? 229.700 273.541 257.913 1.00 29.99 309 ALA C O 1
ATOM 9170 N N . GLY C 2 309 ? 230.804 272.136 256.558 1.00 27.77 310 GLY C N 1
ATOM 9171 C CA . GLY C 2 309 ? 231.831 271.845 257.546 1.00 27.41 310 GLY C CA 1
ATOM 9172 C C . GLY C 2 309 ? 232.705 270.681 257.127 1.00 25.77 310 GLY C C 1
ATOM 9173 O O . GLY C 2 309 ? 232.460 270.015 256.122 1.00 26.30 310 GLY C O 1
ATOM 9174 N N . ASN C 2 310 ? 233.764 270.469 257.909 1.00 25.44 311 ASN C N 1
ATOM 9175 C CA . ASN C 2 310 ? 234.746 269.411 257.688 1.00 25.64 311 ASN C CA 1
ATOM 9176 C C . ASN C 2 310 ? 234.418 268.171 258.547 1.00 25.61 311 ASN C C 1
ATOM 9177 O O . ASN C 2 310 ? 233.340 268.066 259.136 1.00 25.33 311 ASN C O 1
ATOM 9182 N N . PHE C 2 311 ? 235.371 267.232 258.643 1.00 25.76 312 PHE C N 1
ATOM 9183 C CA . PHE C 2 311 ? 235.116 265.889 259.175 1.00 25.77 312 PHE C CA 1
ATOM 9184 C C . PHE C 2 311 ? 234.388 265.909 260.517 1.00 26.15 312 PHE C C 1
ATOM 9185 O O . PHE C 2 311 ? 233.239 265.460 260.600 1.00 26.76 312 PHE C O 1
ATOM 9193 N N . MET C 2 312 ? 235.022 266.429 261.566 1.00 26.70 313 MET C N 1
ATOM 9194 C CA . MET C 2 312 ? 234.449 266.304 262.900 1.00 28.57 313 MET C CA 1
ATOM 9195 C C . MET C 2 312 ? 233.231 267.197 263.117 1.00 28.21 313 MET C C 1
ATOM 9196 O O . MET C 2 312 ? 232.688 267.201 264.220 1.00 29.18 313 MET C O 1
ATOM 9201 N N . GLN C 2 313 ? 232.756 267.913 262.097 1.00 28.99 314 GLN C N 1
ATOM 9202 C CA . GLN C 2 313 ? 231.508 268.652 262.200 1.00 28.09 314 GLN C CA 1
ATOM 9203 C C . GLN C 2 313 ? 230.322 267.899 261.621 1.00 26.51 314 GLN C C 1
ATOM 9204 O O . GLN C 2 313 ? 229.188 268.344 261.806 1.00 25.64 314 GLN C O 1
ATOM 9210 N N . GLN C 2 314 ? 230.542 266.772 260.941 1.00 24.93 315 GLN C N 1
ATOM 9211 C CA . GLN C 2 314 ? 229.433 266.142 260.227 1.00 24.58 315 GLN C CA 1
ATOM 9212 C C . GLN C 2 314 ? 228.261 265.862 261.169 1.00 24.42 315 GLN C C 1
ATOM 9213 O O . GLN C 2 314 ? 227.125 266.262 260.895 1.00 25.05 315 GLN C O 1
ATOM 9219 N N . GLU C 2 315 ? 228.530 265.249 262.323 1.00 24.94 316 GLU C N 1
ATOM 9220 C CA . GLU C 2 315 ? 227.447 264.983 263.269 1.00 26.66 316 GLU C CA 1
ATOM 9221 C C . GLU C 2 315 ? 226.721 266.269 263.658 1.00 25.80 316 GLU C C 1
ATOM 9222 O O . GLU C 2 315 ? 225.489 266.304 263.691 1.00 25.83 316 GLU C O 1
ATOM 9228 N N . LEU C 2 316 ? 227.467 267.341 263.928 1.00 25.98 317 LEU C N 1
ATOM 9229 C CA . LEU C 2 316 ? 226.832 268.584 264.358 1.00 26.47 317 LEU C CA 1
ATOM 9230 C C . LEU C 2 316 ? 225.914 269.151 263.283 1.00 25.34 317 LEU C C 1
ATOM 9231 O O . LEU C 2 316 ? 224.927 269.816 263.610 1.00 24.95 317 LEU C O 1
ATOM 9236 N N . ALA C 2 317 ? 226.184 268.866 262.007 1.00 25.08 318 ALA C N 1
ATOM 9237 C CA . ALA C 2 317 ? 225.268 269.312 260.963 1.00 24.76 318 ALA C CA 1
ATOM 9238 C C . ALA C 2 317 ? 223.870 268.741 261.196 1.00 23.83 318 ALA C C 1
ATOM 9239 O O . ALA C 2 317 ? 222.879 269.465 261.079 1.00 23.59 318 ALA C O 1
ATOM 9241 N N . VAL C 2 318 ? 223.780 267.459 261.583 1.00 23.27 319 VAL C N 1
ATOM 9242 C CA . VAL C 2 318 ? 222.478 266.869 261.898 1.00 22.82 319 VAL C CA 1
ATOM 9243 C C . VAL C 2 318 ? 221.899 267.454 263.184 1.00 22.57 319 VAL C C 1
ATOM 9244 O O . VAL C 2 318 ? 220.678 267.582 263.316 1.00 22.92 319 VAL C O 1
ATOM 9248 N N . VAL C 2 319 ? 222.756 267.857 264.128 1.00 23.17 320 VAL C N 1
ATOM 9249 C CA . VAL C 2 319 ? 222.301 268.331 265.440 1.00 22.66 320 VAL C CA 1
ATOM 9250 C C . VAL C 2 319 ? 221.493 269.617 265.317 1.00 22.12 320 VAL C C 1
ATOM 9251 O O . VAL C 2 319 ? 220.649 269.910 266.170 1.00 21.71 320 VAL C O 1
ATOM 9255 N N . THR C 2 320 ? 221.732 270.394 264.254 1.00 21.39 321 THR C N 1
ATOM 9256 C CA . THR C 2 320 ? 220.960 271.608 263.993 1.00 21.60 321 THR C CA 1
ATOM 9257 C C . THR C 2 320 ? 219.474 271.312 263.874 1.00 22.09 321 THR C C 1
ATOM 9258 O O . THR C 2 320 ? 218.650 272.184 264.162 1.00 22.21 321 THR C O 1
ATOM 9262 N N . GLY C 2 321 ? 219.115 270.112 263.427 1.00 21.41 322 GLY C N 1
ATOM 9263 C CA . GLY C 2 321 ? 217.737 269.780 263.169 1.00 21.90 322 GLY C CA 1
ATOM 9264 C C . GLY C 2 321 ? 217.202 270.311 261.864 1.00 22.23 322 GLY C C 1
ATOM 9265 O O . GLY C 2 321 ? 215.993 270.238 261.633 1.00 22.48 322 GLY C O 1
ATOM 9266 N N . ALA C 2 322 ? 218.066 270.818 260.995 1.00 22.35 323 ALA C N 1
ATOM 9267 C CA . ALA C 2 322 ? 217.650 271.433 259.747 1.00 22.73 323 ALA C CA 1
ATOM 9268 C C . ALA C 2 322 ? 218.062 270.640 258.515 1.00 22.47 323 ALA C C 1
ATOM 9269 O O . ALA C 2 322 ? 217.692 271.026 257.407 1.00 23.44 323 ALA C O 1
ATOM 9271 N N . VAL C 2 323 ? 218.791 269.537 258.670 1.00 22.08 324 VAL C N 1
ATOM 9272 C CA . VAL C 2 323 ? 219.207 268.735 257.526 1.00 22.30 324 VAL C CA 1
ATOM 9273 C C . VAL C 2 323 ? 218.073 267.788 257.144 1.00 22.65 324 VAL C C 1
ATOM 9274 O O . VAL C 2 323 ? 217.765 266.842 257.870 1.00 22.39 324 VAL C O 1
ATOM 9278 N N . ASP C 2 324 ? 217.418 268.081 256.022 1.00 22.28 325 ASP C N 1
ATOM 9279 C CA . ASP C 2 324 ? 216.360 267.229 255.504 1.00 22.64 325 ASP C CA 1
ATOM 9280 C C . ASP C 2 324 ? 216.939 265.980 254.866 1.00 22.41 325 ASP C C 1
ATOM 9281 O O . ASP C 2 324 ? 216.374 264.892 255.006 1.00 22.38 325 ASP C O 1
ATOM 9286 N N . GLY C 2 325 ? 218.028 266.130 254.113 1.00 22.29 326 GLY C N 1
ATOM 9287 C CA . GLY C 2 325 ? 218.630 264.954 253.520 1.00 21.86 326 GLY C CA 1
ATOM 9288 C C . GLY C 2 325 ? 220.138 264.970 253.578 1.00 21.83 326 GLY C C 1
ATOM 9289 O O . GLY C 2 325 ? 220.751 265.954 253.164 1.00 23.26 326 GLY C O 1
ATOM 9290 N N . LEU C 2 326 ? 220.755 263.902 254.069 1.00 22.48 327 LEU C N 1
ATOM 9291 C CA . LEU C 2 326 ? 222.207 263.798 254.116 1.00 23.63 327 LEU C CA 1
ATOM 9292 C C . LEU C 2 326 ? 222.605 262.659 253.185 1.00 23.94 327 LEU C C 1
ATOM 9293 O O . LEU C 2 326 ? 222.398 261.485 253.507 1.00 24.38 327 LEU C O 1
ATOM 9298 N N . ILE C 2 327 ? 223.175 263.010 252.039 1.00 23.75 328 ILE C N 1
ATOM 9299 C CA . ILE C 2 327 ? 223.496 262.055 250.991 1.00 24.54 328 ILE C CA 1
ATOM 9300 C C . ILE C 2 327 ? 224.990 261.774 251.057 1.00 24.83 328 ILE C C 1
ATOM 9301 O O . ILE C 2 327 ? 225.801 262.702 250.950 1.00 25.53 328 ILE C O 1
ATOM 9306 N N . VAL C 2 328 ? 225.363 260.505 251.209 1.00 25.11 329 VAL C N 1
ATOM 9307 C CA . VAL C 2 328 ? 226.759 260.126 251.398 1.00 26.61 329 VAL C CA 1
ATOM 9308 C C . VAL C 2 328 ? 227.190 259.088 250.367 1.00 27.95 329 VAL C C 1
ATOM 9309 O O . VAL C 2 328 ? 226.382 258.241 249.971 1.00 27.48 329 VAL C O 1
ATOM 9313 N N . ASP C 2 329 ? 228.408 259.234 249.823 1.00 30.24 330 ASP C N 1
ATOM 9314 C CA . ASP C 2 329 ? 228.918 258.179 248.946 1.00 33.16 330 ASP C CA 1
ATOM 9315 C C . ASP C 2 329 ? 229.902 257.201 249.625 1.00 32.57 330 ASP C C 1
ATOM 9316 O O . ASP C 2 329 ? 229.515 256.067 249.916 1.00 34.30 330 ASP C O 1
ATOM 9321 N N . VAL C 2 330 ? 231.118 257.640 249.978 1.00 30.85 331 VAL C N 1
ATOM 9322 C CA . VAL C 2 330 ? 232.165 256.751 250.510 1.00 30.86 331 VAL C CA 1
ATOM 9323 C C . VAL C 2 330 ? 233.165 257.581 251.317 1.00 29.06 331 VAL C C 1
ATOM 9324 O O . VAL C 2 330 ? 233.392 258.752 251.021 1.00 28.80 331 VAL C O 1
ATOM 9328 N N . GLN C 2 331 ? 233.820 256.937 252.292 1.00 27.53 332 GLN C N 1
ATOM 9329 C CA . GLN C 2 331 ? 235.013 257.441 252.985 1.00 27.59 332 GLN C CA 1
ATOM 9330 C C . GLN C 2 331 ? 234.710 258.564 253.980 1.00 25.39 332 GLN C C 1
ATOM 9331 O O . GLN C 2 331 ? 234.030 259.534 253.645 1.00 24.58 332 GLN C O 1
ATOM 9337 N N . CYS C 2 332 ? 235.231 258.443 255.203 1.00 25.07 333 CYS C N 1
ATOM 9338 C CA . CYS C 2 332 ? 235.138 259.490 256.229 1.00 25.09 333 CYS C CA 1
ATOM 9339 C C . CYS C 2 332 ? 233.691 259.831 256.581 1.00 24.31 333 CYS C C 1
ATOM 9340 O O . CYS C 2 332 ? 233.385 260.947 256.992 1.00 24.25 333 CYS C O 1
ATOM 9343 N N . ILE C 2 333 ? 232.806 258.855 256.438 1.00 24.33 334 ILE C N 1
ATOM 9344 C CA . ILE C 2 333 ? 231.404 258.976 256.807 1.00 24.29 334 ILE C CA 1
ATOM 9345 C C . ILE C 2 333 ? 231.268 258.224 258.124 1.00 24.32 334 ILE C C 1
ATOM 9346 O O . ILE C 2 333 ? 231.264 256.993 258.154 1.00 24.58 334 ILE C O 1
ATOM 9351 N N . MET C 2 334 ? 231.165 258.965 259.216 1.00 23.87 335 MET C N 1
ATOM 9352 C CA . MET C 2 334 ? 231.045 258.352 260.531 1.00 24.09 335 MET C CA 1
ATOM 9353 C C . MET C 2 334 ? 229.795 257.479 260.559 1.00 23.82 335 MET C C 1
ATOM 9354 O O . MET C 2 334 ? 228.695 257.982 260.287 1.00 24.15 335 MET C O 1
ATOM 9359 N N . PRO C 2 335 ? 229.915 256.177 260.835 1.00 23.57 336 PRO C N 1
ATOM 9360 C CA . PRO C 2 335 ? 228.705 255.342 260.880 1.00 23.54 336 PRO C CA 1
ATOM 9361 C C . PRO C 2 335 ? 227.722 255.792 261.946 1.00 23.58 336 PRO C C 1
ATOM 9362 O O . PRO C 2 335 ? 226.513 255.610 261.775 1.00 25.11 336 PRO C O 1
ATOM 9366 N N . ALA C 2 336 ? 228.195 256.443 263.008 1.00 23.40 337 ALA C N 1
ATOM 9367 C CA . ALA C 2 336 ? 227.290 256.916 264.045 1.00 23.96 337 ALA C CA 1
ATO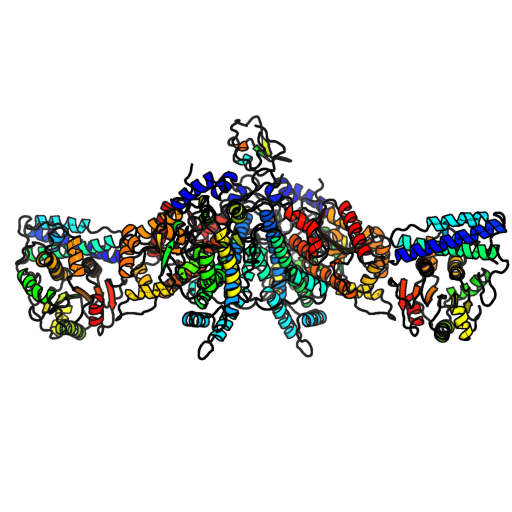M 9368 C C . ALA C 2 336 ? 226.207 257.829 263.488 1.00 24.77 337 ALA C C 1
ATOM 9369 O O . ALA C 2 336 ? 225.134 257.935 264.091 1.00 25.88 337 ALA C O 1
ATOM 9371 N N . LEU C 2 337 ? 226.449 258.464 262.339 1.00 25.46 338 LEU C N 1
ATOM 9372 C CA . LEU C 2 337 ? 225.412 259.290 261.732 1.00 27.18 338 LEU C CA 1
ATOM 9373 C C . LEU C 2 337 ? 224.088 258.545 261.652 1.00 27.58 338 LEU C C 1
ATOM 9374 O O . LEU C 2 337 ? 223.039 259.106 261.981 1.00 27.84 338 LEU C O 1
ATOM 9379 N N . ALA C 2 338 ? 224.117 257.266 261.257 1.00 28.42 339 ALA C N 1
ATOM 9380 C CA . ALA C 2 338 ? 222.867 256.522 261.175 1.00 30.24 339 ALA C CA 1
ATOM 9381 C C . ALA C 2 338 ? 222.104 256.573 262.494 1.00 31.28 339 ALA C C 1
ATOM 9382 O O . ALA C 2 338 ? 220.958 257.033 262.545 1.00 34.69 339 ALA C O 1
ATOM 9384 N N . LYS C 2 339 ? 222.770 256.207 263.593 1.00 33.23 340 LYS C N 1
ATOM 9385 C CA . LYS C 2 339 ? 222.132 256.294 264.902 1.00 34.88 340 LYS C CA 1
ATOM 9386 C C . LYS C 2 339 ? 221.659 257.716 265.180 1.00 31.94 340 LYS C C 1
ATOM 9387 O O . LYS C 2 339 ? 220.497 257.941 265.534 1.00 30.89 340 LYS C O 1
ATOM 9393 N N . LEU C 2 340 ? 222.520 258.698 264.906 1.00 31.00 341 LEU C N 1
ATOM 9394 C CA . LEU C 2 340 ? 222.167 260.088 265.173 1.00 32.13 341 LEU C CA 1
ATOM 9395 C C . LEU C 2 340 ? 220.934 260.507 264.386 1.00 32.54 341 LEU C C 1
ATOM 9396 O O . LEU C 2 340 ? 220.065 261.210 264.913 1.00 31.82 341 LEU C O 1
ATOM 9401 N N . SER C 2 341 ? 220.793 260.004 263.159 1.00 34.54 342 SER C N 1
ATOM 9402 C CA . SER C 2 341 ? 219.669 260.390 262.312 1.00 36.50 342 SER C CA 1
ATOM 9403 C C . SER C 2 341 ? 218.333 259.946 262.886 1.00 40.13 342 SER C C 1
ATOM 9404 O O . SER C 2 341 ? 217.302 260.527 262.540 1.00 44.23 342 SER C O 1
ATOM 9407 N N . LYS C 2 342 ? 218.334 258.978 263.800 1.00 42.07 343 LYS C N 1
ATOM 9408 C CA . LYS C 2 342 ? 217.090 258.550 264.431 1.00 43.80 343 LYS C CA 1
ATOM 9409 C C . LYS C 2 342 ? 216.554 259.606 265.387 1.00 40.97 343 LYS C C 1
ATOM 9410 O O . LYS C 2 342 ? 215.341 259.673 265.606 1.00 40.68 343 LYS C O 1
ATOM 9416 N N . SER C 2 343 ? 217.420 260.443 265.950 1.00 39.13 344 SER C N 1
ATOM 9417 C CA . SER C 2 343 ? 216.984 261.457 266.900 1.00 37.88 344 SER C CA 1
ATOM 9418 C C . SER C 2 343 ? 216.400 262.689 266.220 1.00 35.04 344 SER C C 1
ATOM 9419 O O . SER C 2 343 ? 215.906 263.581 266.914 1.00 34.95 344 SER C O 1
ATOM 9422 N N . TYR C 2 344 ? 216.442 262.753 264.890 1.00 33.79 345 TYR C N 1
ATOM 9423 C CA . TYR C 2 344 ? 215.904 263.869 264.131 1.00 32.41 345 TYR C CA 1
ATOM 9424 C C . TYR C 2 344 ? 215.137 263.311 262.937 1.00 31.78 345 TYR C C 1
ATOM 9425 O O . TYR C 2 344 ? 215.025 262.095 262.761 1.00 33.71 345 TYR C O 1
ATOM 9434 N N . HIS C 2 345 ? 214.559 264.205 262.137 1.00 30.15 346 HIS C N 1
ATOM 9435 C CA . HIS C 2 345 ? 213.827 263.796 260.944 1.00 27.95 346 HIS C CA 1
ATOM 9436 C C . HIS C 2 345 ? 214.738 263.451 259.769 1.00 26.28 346 HIS C C 1
ATOM 9437 O O . HIS C 2 345 ? 214.250 262.920 258.771 1.00 27.96 346 HIS C O 1
ATOM 9444 N N . THR C 2 346 ? 216.042 263.676 259.893 1.00 25.45 347 THR C N 1
ATOM 9445 C CA . THR C 2 346 ? 216.960 263.595 258.760 1.00 25.78 347 THR C CA 1
ATOM 9446 C C . THR C 2 346 ? 216.935 262.232 258.072 1.00 26.53 347 THR C C 1
ATOM 9447 O O . THR C 2 346 ? 217.003 261.189 258.727 1.00 27.60 347 THR C O 1
ATOM 9451 N N . LYS C 2 347 ? 216.849 262.246 256.742 1.00 26.63 348 LYS C N 1
ATOM 9452 C CA . LYS C 2 347 ? 217.008 261.034 255.943 1.00 27.77 348 LYS C CA 1
ATOM 9453 C C . LYS C 2 347 ? 218.483 260.868 255.613 1.00 25.63 348 LYS C C 1
ATOM 9454 O O . LYS C 2 347 ? 219.060 261.689 254.894 1.00 25.31 348 LYS C O 1
ATOM 9460 N N . PHE C 2 348 ? 219.092 259.826 256.163 1.00 25.06 349 PHE C N 1
ATOM 9461 C CA . PHE C 2 348 ? 220.494 259.502 255.936 1.00 24.68 349 PHE C CA 1
ATOM 9462 C C . PHE C 2 348 ? 220.574 258.491 254.795 1.00 25.45 349 PHE C C 1
ATOM 9463 O O . PHE C 2 348 ? 220.175 257.333 254.955 1.00 25.37 349 PHE C O 1
ATOM 9471 N N . ILE C 2 349 ? 221.048 258.929 253.634 1.00 24.46 350 ILE C N 1
ATOM 9472 C CA . ILE C 2 349 ? 220.951 258.155 252.403 1.00 24.06 350 ILE C CA 1
ATOM 9473 C C . ILE C 2 349 ? 222.352 257.736 251.978 1.00 23.82 350 ILE C C 1
ATOM 9474 O O . ILE C 2 349 ? 223.182 258.579 251.614 1.00 24.91 350 ILE C O 1
ATOM 9479 N N . THR C 2 350 ? 222.600 256.432 251.990 1.00 23.73 351 THR C N 1
ATOM 9480 C CA . THR C 2 350 ? 223.786 255.864 251.366 1.00 24.31 351 THR C CA 1
ATOM 9481 C C . THR C 2 350 ? 223.467 255.555 249.912 1.00 24.23 351 THR C C 1
ATOM 9482 O O . THR C 2 350 ? 222.349 255.156 249.584 1.00 24.44 351 THR C O 1
ATOM 9486 N N . THR C 2 351 ? 224.461 255.733 249.052 1.00 25.05 352 THR C N 1
ATOM 9487 C CA . THR C 2 351 ? 224.282 255.599 247.613 1.00 26.19 352 THR C CA 1
ATOM 9488 C C . THR C 2 351 ? 225.286 254.680 246.935 1.00 27.38 352 THR C C 1
ATOM 9489 O O . THR C 2 351 ? 225.102 254.374 245.753 1.00 27.35 352 THR C O 1
ATOM 9493 N N . SER C 2 352 ? 226.315 254.224 247.625 1.00 28.43 353 SER C N 1
ATOM 9494 C CA . SER C 2 352 ? 227.341 253.459 246.958 1.00 29.79 353 SER C CA 1
ATOM 9495 C C . SER C 2 352 ? 227.372 252.019 247.450 1.00 32.26 353 SER C C 1
ATOM 9496 O O . SER C 2 352 ? 227.313 251.773 248.659 1.00 32.21 353 SER C O 1
ATOM 9499 N N . PRO C 2 353 ? 227.497 251.046 246.543 1.00 36.09 354 PRO C N 1
ATOM 9500 C CA . PRO C 2 353 ? 227.633 249.653 246.993 1.00 37.81 354 PRO C CA 1
ATOM 9501 C C . PRO C 2 353 ? 228.890 249.408 247.803 1.00 38.33 354 PRO C C 1
ATOM 9502 O O . PRO C 2 353 ? 228.952 248.414 248.531 1.00 41.97 354 PRO C O 1
ATOM 9506 N N . LYS C 2 354 ? 229.891 250.280 247.708 1.00 37.67 355 LYS C N 1
ATOM 9507 C CA . LYS C 2 354 ? 231.105 250.118 248.494 1.00 37.60 355 LYS C CA 1
ATOM 9508 C C . LYS C 2 354 ? 230.955 250.566 249.943 1.00 35.39 355 LYS C C 1
ATOM 9509 O O . LYS C 2 354 ? 231.827 250.257 250.759 1.00 35.45 355 LYS C O 1
ATOM 9515 N N . ALA C 2 355 ? 229.897 251.296 250.275 1.00 33.00 356 ALA C N 1
ATOM 9516 C CA . ALA C 2 355 ? 229.775 251.962 251.569 1.00 31.77 356 ALA C CA 1
ATOM 9517 C C . ALA C 2 355 ? 228.377 251.775 252.161 1.00 31.30 356 ALA C C 1
ATOM 9518 O O . ALA C 2 355 ? 227.685 252.741 252.475 1.00 32.94 356 ALA C O 1
ATOM 9520 N N . HIS C 2 356 ? 227.890 250.537 252.205 1.00 30.75 357 HIS C N 1
ATOM 9521 C CA . HIS C 2 356 ? 226.664 250.254 252.948 1.00 30.81 357 HIS C CA 1
ATOM 9522 C C . HIS C 2 356 ? 226.843 250.590 254.423 1.00 29.07 357 HIS C C 1
ATOM 9523 O O . HIS C 2 356 ? 227.905 250.366 255.003 1.00 28.63 357 HIS C O 1
ATOM 9530 N N . ILE C 2 357 ? 225.825 251.218 255.004 1.00 28.01 358 ILE C N 1
ATOM 9531 C CA . ILE C 2 357 ? 225.796 251.537 256.425 1.00 28.45 358 ILE C CA 1
ATOM 9532 C C . ILE C 2 357 ? 224.483 251.034 257.012 1.00 28.62 358 ILE C C 1
ATOM 9533 O O . ILE C 2 357 ? 223.405 251.412 256.548 1.00 28.74 358 ILE C O 1
ATOM 9538 N N . THR C 2 358 ? 224.579 250.236 258.072 1.00 29.60 359 THR C N 1
ATOM 9539 C CA . THR C 2 358 ? 223.400 249.623 258.668 1.00 31.61 359 THR C CA 1
ATOM 9540 C C . THR C 2 358 ? 222.458 250.693 259.204 1.00 32.40 359 THR C C 1
ATOM 9541 O O . THR C 2 358 ? 222.883 251.687 259.796 1.00 34.32 359 THR C O 1
ATOM 9545 N N . ASP C 2 359 ? 221.165 250.477 258.983 1.00 35.46 360 ASP C N 1
ATOM 9546 C CA . ASP C 2 359 ? 220.062 251.331 259.416 1.00 37.91 360 ASP C CA 1
ATOM 9547 C C . ASP C 2 359 ? 220.007 252.659 258.670 1.00 37.33 360 ASP C C 1
ATOM 9548 O O . ASP C 2 359 ? 219.294 253.570 259.098 1.00 38.25 360 ASP C O 1
ATOM 9553 N N . SER C 2 360 ? 220.736 252.803 257.570 1.00 36.10 361 SER C N 1
ATOM 9554 C CA . SER C 2 360 ? 220.577 253.956 256.697 1.00 34.63 361 SER C CA 1
ATOM 9555 C C . SER C 2 360 ? 219.679 253.575 255.525 1.00 32.79 361 SER C C 1
ATOM 9556 O O . SER C 2 360 ? 219.492 252.399 255.211 1.00 33.36 361 SER C O 1
ATOM 9559 N N . ILE C 2 361 ? 219.111 254.593 254.890 1.00 31.36 362 ILE C N 1
ATOM 9560 C CA . ILE C 2 361 ? 218.285 254.413 253.701 1.00 30.52 362 ILE C CA 1
ATOM 9561 C C . ILE C 2 361 ? 219.216 254.282 252.503 1.00 30.56 362 ILE C C 1
ATOM 9562 O O . ILE C 2 361 ? 219.978 255.201 252.193 1.00 29.84 362 ILE C O 1
ATOM 9567 N N . TYR C 2 362 ? 219.168 253.140 251.835 1.00 30.76 363 TYR C N 1
ATOM 9568 C CA . TYR C 2 362 ? 220.060 252.864 250.718 1.00 31.87 363 TYR C CA 1
ATOM 9569 C C . TYR C 2 362 ? 219.342 253.126 249.401 1.00 31.52 363 TYR C C 1
ATOM 9570 O O . TYR C 2 362 ? 218.327 252.491 249.102 1.00 33.07 363 TYR C O 1
ATOM 9579 N N . MET C 2 363 ? 219.875 254.062 248.620 1.00 31.89 364 MET C N 1
ATOM 9580 C CA . MET C 2 363 ? 219.359 254.391 247.290 1.00 31.96 364 MET C CA 1
ATOM 9581 C C . MET C 2 363 ? 220.567 254.376 246.367 1.00 33.02 364 MET C C 1
ATOM 9582 O O . MET C 2 363 ? 221.273 255.377 246.231 1.00 33.08 364 MET C O 1
ATOM 9587 N N . GLU C 2 364 ? 220.791 253.237 245.725 1.00 36.29 365 GLU C N 1
ATOM 9588 C CA . GLU C 2 364 ? 222.001 253.059 244.942 1.00 39.41 365 GLU C CA 1
ATOM 9589 C C . GLU C 2 364 ? 222.068 254.069 243.806 1.00 39.54 365 GLU C C 1
ATOM 9590 O O . GLU C 2 364 ? 221.136 254.190 243.008 1.00 40.52 365 GLU C O 1
ATOM 9596 N N . PHE C 2 365 ? 223.168 254.809 243.751 1.00 39.62 366 PHE C N 1
ATOM 9597 C CA . PHE C 2 365 ? 223.378 255.765 242.673 1.00 41.27 366 PHE C CA 1
ATOM 9598 C C . PHE C 2 365 ? 223.714 255.021 241.384 1.00 43.07 366 PHE C C 1
ATOM 9599 O O . PHE C 2 365 ? 224.737 254.337 241.301 1.00 42.55 366 PHE C O 1
ATOM 9607 N N . ASP C 2 366 ? 222.849 255.152 240.384 1.00 47.25 367 ASP C N 1
ATOM 9608 C CA . ASP C 2 366 ? 222.985 254.444 239.119 1.00 51.91 367 ASP C CA 1
ATOM 9609 C C . ASP C 2 366 ? 223.842 255.294 238.189 1.00 55.56 367 ASP C C 1
ATOM 9610 O O . ASP C 2 366 ? 223.416 256.363 237.744 1.00 55.24 367 ASP C O 1
ATOM 9615 N N . GLU C 2 367 ? 225.049 254.815 237.894 1.00 61.22 368 GLU C N 1
ATOM 9616 C CA . GLU C 2 367 ? 225.951 255.528 237.000 1.00 66.92 368 GLU C CA 1
ATOM 9617 C C . GLU C 2 367 ? 225.537 255.407 235.540 1.00 69.79 368 GLU C C 1
ATOM 9618 O O . GLU C 2 367 ? 225.995 256.200 234.713 1.00 70.32 368 GLU C O 1
ATOM 9624 N N . GLU C 2 368 ? 224.700 254.425 235.202 1.00 73.99 369 GLU C N 1
ATOM 9625 C CA . GLU C 2 368 ? 224.186 254.327 233.839 1.00 77.56 369 GLU C CA 1
ATOM 9626 C C . GLU C 2 368 ? 223.270 255.498 233.513 1.00 73.45 369 GLU C C 1
ATOM 9627 O O . GLU C 2 368 ? 223.303 256.022 232.393 1.00 75.44 369 GLU C O 1
ATOM 9633 N N . ASN C 2 369 ? 222.450 255.925 234.470 1.00 67.90 370 ASN C N 1
ATOM 9634 C CA . ASN C 2 369 ? 221.581 257.091 234.313 1.00 64.48 370 ASN C CA 1
ATOM 9635 C C . ASN C 2 369 ? 221.814 258.018 235.498 1.00 56.80 370 ASN C C 1
ATOM 9636 O O . ASN C 2 369 ? 220.950 258.173 236.367 1.00 56.26 370 ASN C O 1
ATOM 9641 N N . PRO C 2 370 ? 222.981 258.665 235.552 1.00 50.21 371 PRO C N 1
ATOM 9642 C CA . PRO C 2 370 ? 223.328 259.431 236.760 1.00 47.21 371 PRO C CA 1
ATOM 9643 C C . PRO C 2 370 ? 222.349 260.542 237.105 1.00 42.39 371 PRO C C 1
ATOM 9644 O O . PRO C 2 370 ? 222.031 260.730 238.285 1.00 41.08 371 PRO C O 1
ATOM 9648 N N . LEU C 2 371 ? 221.834 261.263 236.107 1.00 39.72 372 LEU C N 1
ATOM 9649 C CA . LEU C 2 371 ? 220.987 262.418 236.394 1.00 40.28 372 LEU C CA 1
ATOM 9650 C C . LEU C 2 371 ? 219.643 262.005 236.985 1.00 39.42 372 LEU C C 1
ATOM 9651 O O . LEU C 2 371 ? 219.179 262.609 237.957 1.00 38.88 372 LEU C O 1
ATOM 9656 N N . ASP C 2 372 ? 219.008 260.980 236.414 1.00 39.82 373 ASP C N 1
ATOM 9657 C CA . ASP C 2 372 ? 217.726 260.508 236.932 1.00 40.36 373 ASP C CA 1
ATOM 9658 C C . ASP C 2 372 ? 217.871 259.925 238.329 1.00 37.23 373 ASP C C 1
ATOM 9659 O O . ASP C 2 372 ? 217.020 260.153 239.199 1.00 39.04 373 ASP C O 1
ATOM 9664 N N . SER C 2 373 ? 218.951 259.185 238.564 1.00 35.39 374 SER C N 1
ATOM 9665 C CA . SER C 2 373 ? 219.210 258.639 239.891 1.00 34.85 374 SER C CA 1
ATOM 9666 C C . SER C 2 373 ? 219.402 259.755 240.916 1.00 32.55 374 SER C C 1
ATOM 9667 O O . SER C 2 373 ? 218.814 259.718 242.010 1.00 34.27 374 SER C O 1
ATOM 9670 N N . ALA C 2 374 ? 220.180 260.779 240.558 1.00 30.93 375 ALA C N 1
ATOM 9671 C CA . ALA C 2 374 ? 220.357 261.924 241.445 1.00 30.77 375 ALA C CA 1
ATOM 9672 C C . ALA C 2 374 ? 219.032 262.634 241.690 1.00 29.73 375 ALA C C 1
ATOM 9673 O O . ALA C 2 374 ? 218.752 263.054 242.812 1.00 29.85 375 ALA C O 1
ATOM 9675 N N . LYS C 2 375 ? 218.195 262.738 240.661 1.00 30.97 376 LYS C N 1
ATOM 9676 C CA . LYS C 2 375 ? 216.902 263.393 240.800 1.00 32.74 376 LYS C CA 1
ATOM 9677 C C . LYS C 2 375 ? 215.999 262.650 241.779 1.00 33.69 376 LYS C C 1
ATOM 9678 O O . LYS C 2 375 ? 215.354 263.278 242.620 1.00 34.03 376 LYS C O 1
ATOM 9684 N N . LYS C 2 376 ? 215.953 261.318 241.713 1.00 35.25 377 LYS C N 1
ATOM 9685 C CA . LYS C 2 376 ? 215.091 260.592 242.648 1.00 38.97 377 LYS C CA 1
ATOM 9686 C C . LYS C 2 376 ? 215.622 260.679 244.081 1.00 36.33 377 LYS C C 1
ATOM 9687 O O . LYS C 2 376 ? 214.842 260.877 245.026 1.00 35.15 377 LYS C O 1
ATOM 9693 N N . ILE C 2 377 ? 216.944 260.608 244.256 1.00 34.76 378 ILE C N 1
ATOM 9694 C CA . ILE C 2 377 ? 217.522 260.771 245.593 1.00 33.89 378 ILE C CA 1
ATOM 9695 C C . ILE C 2 377 ? 217.196 262.157 246.149 1.00 33.16 378 ILE C C 1
ATOM 9696 O O . ILE C 2 377 ? 216.751 262.309 247.301 1.00 33.37 378 ILE C O 1
ATOM 9701 N N . LEU C 2 378 ? 217.364 263.186 245.316 1.00 32.50 379 LEU C N 1
ATOM 9702 C CA . LEU C 2 378 ? 217.081 264.551 245.739 1.00 33.06 379 LEU C CA 1
ATOM 9703 C C . LEU C 2 378 ? 215.604 264.750 246.030 1.00 32.48 379 LEU C C 1
ATOM 9704 O O . LEU C 2 378 ? 215.258 265.496 246.945 1.00 32.21 379 LEU C O 1
ATOM 9709 N N . LYS C 2 379 ? 214.730 264.077 245.285 1.00 34.18 380 LYS C N 1
ATOM 9710 C CA . LYS C 2 379 ? 213.298 264.160 245.542 1.00 35.94 380 LYS C CA 1
ATOM 9711 C C . LYS C 2 379 ? 212.955 263.567 246.902 1.00 33.98 380 LYS C C 1
ATOM 9712 O O . LYS C 2 379 ? 212.100 264.094 247.621 1.00 31.20 380 LYS C O 1
ATOM 9718 N N . GLU C 2 380 ? 213.601 262.463 247.265 1.00 34.58 381 GLU C N 1
ATOM 9719 C CA . GLU C 2 380 ? 213.395 261.933 248.609 1.00 35.98 381 GLU C CA 1
ATOM 9720 C C . GLU C 2 380 ? 213.817 262.957 249.661 1.00 32.99 381 GLU C C 1
ATOM 9721 O O . GLU C 2 380 ? 213.078 263.220 250.622 1.00 32.98 381 GLU C O 1
ATOM 9727 N N . ALA C 2 381 ? 214.974 263.588 249.461 1.00 31.98 382 ALA C N 1
ATOM 9728 C CA . ALA C 2 381 ? 215.425 264.608 250.406 1.00 30.94 382 ALA C CA 1
ATOM 9729 C C . ALA C 2 381 ? 214.428 265.767 250.489 1.00 30.11 382 ALA C C 1
ATOM 9730 O O . ALA C 2 381 ? 214.117 266.250 251.583 1.00 29.50 382 ALA C O 1
ATOM 9732 N N . ILE C 2 382 ? 213.913 266.219 249.344 1.00 29.97 383 ILE C N 1
ATOM 9733 C CA . ILE C 2 382 ? 212.972 267.337 249.318 1.00 29.59 383 ILE C CA 1
ATOM 9734 C C . ILE C 2 382 ? 211.669 266.973 250.015 1.00 30.43 383 ILE C C 1
ATOM 9735 O O . ILE C 2 382 ? 211.116 267.777 250.773 1.00 28.73 383 ILE C O 1
ATOM 9740 N N . LEU C 2 383 ? 211.140 265.775 249.752 1.00 31.28 384 LEU C N 1
ATOM 9741 C CA . LEU C 2 383 ? 209.898 265.371 250.396 1.00 32.45 384 LEU C CA 1
ATOM 9742 C C . LEU C 2 383 ? 210.058 265.243 251.904 1.00 31.67 384 LEU C C 1
ATOM 9743 O O . LEU C 2 383 ? 209.091 265.446 252.640 1.00 31.70 384 LEU C O 1
ATOM 9748 N N . ASN C 2 384 ? 211.269 264.954 252.388 1.00 31.11 385 ASN C N 1
ATOM 9749 C CA . ASN C 2 384 ? 211.457 264.895 253.835 1.00 29.91 385 ASN C CA 1
ATOM 9750 C C . ASN C 2 384 ? 211.294 266.249 254.526 1.00 31.01 385 ASN C C 1
ATOM 9751 O O . ASN C 2 384 ? 211.158 266.284 255.753 1.00 32.21 385 ASN C O 1
ATOM 9756 N N . PHE C 2 385 ? 211.251 267.355 253.782 1.00 31.53 386 PHE C N 1
ATOM 9757 C CA . PHE C 2 385 ? 211.105 268.663 254.415 1.00 31.10 386 PHE C CA 1
ATOM 9758 C C . PHE C 2 385 ? 209.788 268.764 255.174 1.00 33.42 386 PHE C C 1
ATOM 9759 O O . PHE C 2 385 ? 209.687 269.528 256.136 1.00 34.15 386 PHE C O 1
ATOM 9767 N N . LYS C 2 386 ? 208.771 268.006 254.764 1.00 37.70 387 LYS C N 1
ATOM 9768 C CA . LYS C 2 386 ? 207.496 268.042 255.470 1.00 42.14 387 LYS C CA 1
ATOM 9769 C C . LYS C 2 386 ? 207.601 267.478 256.880 1.00 40.43 387 LYS C C 1
ATOM 9770 O O . LYS C 2 386 ? 206.760 267.799 257.723 1.00 40.57 387 LYS C O 1
ATOM 9776 N N . ASN C 2 387 ? 208.609 266.658 257.154 1.00 40.37 388 ASN C N 1
ATOM 9777 C CA . ASN C 2 387 ? 208.825 266.073 258.468 1.00 39.02 388 ASN C CA 1
ATOM 9778 C C . ASN C 2 387 ? 209.712 266.930 259.361 1.00 38.54 388 ASN C C 1
ATOM 9779 O O . ASN C 2 387 ? 210.065 266.497 260.461 1.00 43.17 388 ASN C O 1
ATOM 9784 N N . ARG C 2 388 ? 210.101 268.110 258.900 1.00 38.01 389 ARG C N 1
ATOM 9785 C CA . ARG C 2 388 ? 210.907 269.016 259.700 1.00 37.76 389 ARG C CA 1
ATOM 9786 C C . ARG C 2 388 ? 210.143 269.451 260.943 1.00 41.32 389 ARG C C 1
ATOM 9787 O O . ARG C 2 388 ? 208.956 269.775 260.881 1.00 43.62 389 ARG C O 1
ATOM 9795 N N . ASP C 2 389 ? 210.827 269.444 262.081 1.00 44.43 390 ASP C N 1
ATOM 9796 C CA . ASP C 2 389 ? 210.294 269.979 263.333 1.00 47.69 390 ASP C CA 1
ATOM 9797 C C . ASP C 2 389 ? 211.030 271.292 263.590 1.00 46.60 390 ASP C C 1
ATOM 9798 O O . ASP C 2 389 ? 212.179 271.291 264.036 1.00 47.67 390 ASP C O 1
ATOM 9803 N N . GLN C 2 390 ? 210.375 272.412 263.281 1.00 46.58 391 GLN C N 1
ATOM 9804 C CA . GLN C 2 390 ? 211.037 273.707 263.390 1.00 47.65 391 GLN C CA 1
ATOM 9805 C C . GLN C 2 390 ? 211.325 274.116 264.833 1.00 47.48 391 GLN C C 1
ATOM 9806 O O . GLN C 2 390 ? 212.171 274.985 265.055 1.00 47.48 391 GLN C O 1
ATOM 9812 N N . SER C 2 391 ? 210.651 273.512 265.813 1.00 49.12 392 SER C N 1
ATOM 9813 C CA . SER C 2 391 ? 210.935 273.802 267.217 1.00 49.96 392 SER C CA 1
ATOM 9814 C C . SER C 2 391 ? 212.261 273.207 267.671 1.00 48.43 392 SER C C 1
ATOM 9815 O O . SER C 2 391 ? 212.840 273.684 268.651 1.00 50.47 392 SER C O 1
ATOM 9818 N N . LYS C 2 392 ? 212.758 272.193 266.975 1.00 46.77 393 LYS C N 1
ATOM 9819 C CA . LYS C 2 392 ? 214.044 271.584 267.270 1.00 46.63 393 LYS C CA 1
ATOM 9820 C C . LYS C 2 392 ? 215.182 272.178 266.456 1.00 42.56 393 LYS C C 1
ATOM 9821 O O . LYS C 2 392 ? 216.313 271.699 266.565 1.00 42.57 393 LYS C O 1
ATOM 9827 N N . VAL C 2 393 ? 214.915 273.195 265.650 1.00 38.69 394 VAL C N 1
ATOM 9828 C CA . VAL C 2 393 ? 215.904 273.739 264.729 1.00 37.00 394 VAL C CA 1
ATOM 9829 C C . VAL C 2 393 ? 216.706 274.822 265.435 1.00 36.45 394 VAL C C 1
ATOM 9830 O O . VAL C 2 393 ? 216.142 275.715 266.075 1.00 37.56 394 VAL C O 1
ATOM 9834 N N . MET C 2 394 ? 218.027 274.731 265.328 1.00 36.10 395 MET C N 1
ATOM 9835 C CA . MET C 2 394 ? 218.920 275.786 265.791 1.00 36.89 395 MET C CA 1
ATOM 9836 C C . MET C 2 394 ? 220.103 275.832 264.837 1.00 34.51 395 MET C C 1
ATOM 9837 O O . MET C 2 394 ? 220.925 274.915 264.820 1.00 34.14 395 MET C O 1
ATOM 9842 N N . ILE C 2 395 ? 220.154 276.872 264.017 1.00 33.24 396 ILE C N 1
ATOM 9843 C CA . ILE C 2 395 ? 221.243 277.117 263.081 1.00 32.53 396 ILE C CA 1
ATOM 9844 C C . ILE C 2 395 ? 222.045 278.306 263.608 1.00 33.28 396 ILE C C 1
ATOM 9845 O O . ILE C 2 395 ? 221.521 279.427 263.657 1.00 33.99 396 ILE C O 1
ATOM 9850 N N . PRO C 2 396 ? 223.277 278.114 264.070 1.00 37.35 397 PRO C N 1
ATOM 9851 C CA . PRO C 2 396 ? 224.066 279.265 264.526 1.00 39.38 397 PRO C CA 1
ATOM 9852 C C . PRO C 2 396 ? 224.289 280.257 263.394 1.00 40.32 397 PRO C C 1
ATOM 9853 O O . PRO C 2 396 ? 224.531 279.874 262.250 1.00 40.11 397 PRO C O 1
ATOM 9857 N N . GLU C 2 397 ? 224.182 281.545 263.716 1.00 44.47 398 GLU C N 1
ATOM 9858 C CA . GLU C 2 397 ? 224.381 282.606 262.730 1.00 47.68 398 GLU C CA 1
ATOM 9859 C C . GLU C 2 397 ? 225.873 282.896 262.558 1.00 44.92 398 GLU C C 1
ATOM 9860 O O . GLU C 2 397 ? 226.358 283.999 262.798 1.00 46.63 398 GLU C O 1
ATOM 9866 N N . LEU C 2 398 ? 226.605 281.864 262.149 1.00 42.77 399 LEU C N 1
ATOM 9867 C CA . LEU C 2 398 ? 228.053 281.945 261.979 1.00 41.86 399 LEU C CA 1
ATOM 9868 C C . LEU C 2 398 ? 228.436 281.341 260.633 1.00 39.68 399 LEU C C 1
ATOM 9869 O O . LEU C 2 398 ? 228.508 280.118 260.481 1.00 38.62 399 LEU C O 1
ATOM 9874 N N . LYS C 2 399 ? 228.689 282.209 259.666 1.00 39.61 400 LYS C N 1
ATOM 9875 C CA . LYS C 2 399 ? 229.125 281.828 258.334 1.00 39.83 400 LYS C CA 1
ATOM 9876 C C . LYS C 2 399 ? 230.276 282.740 257.947 1.00 37.81 400 LYS C C 1
ATOM 9877 O O . LYS C 2 399 ? 230.390 283.855 258.457 1.00 39.11 400 LYS C O 1
ATOM 9883 N N . CYS C 2 400 ? 231.130 282.268 257.050 1.00 34.45 401 CYS C N 1
ATOM 9884 C CA . CYS C 2 400 ? 232.299 283.043 256.670 1.00 32.99 401 CYS C CA 1
ATOM 9885 C C . CYS C 2 400 ? 232.506 283.010 255.162 1.00 32.12 401 CYS C C 1
ATOM 9886 O O . CYS C 2 400 ? 232.358 281.961 254.539 1.00 32.43 401 CYS C O 1
ATOM 9889 N N . LYS C 2 401 ? 232.829 284.160 254.579 1.00 31.56 402 LYS C N 1
ATOM 9890 C CA . LYS C 2 401 ? 233.110 284.218 253.149 1.00 32.26 402 LYS C CA 1
ATOM 9891 C C . LYS C 2 401 ? 234.474 283.616 252.836 1.00 29.40 402 LYS C C 1
ATOM 9892 O O . LYS C 2 401 ? 235.443 283.824 253.565 1.00 28.08 402 LYS C O 1
ATOM 9898 N N . ALA C 2 402 ? 234.547 282.867 251.738 1.00 27.79 403 ALA C N 1
ATOM 9899 C CA . ALA C 2 402 ? 235.782 282.220 251.333 1.00 28.13 403 ALA C CA 1
ATOM 9900 C C . ALA C 2 402 ? 235.931 282.316 249.821 1.00 28.87 403 ALA C C 1
ATOM 9901 O O . ALA C 2 402 ? 234.944 282.377 249.086 1.00 28.26 403 ALA C O 1
ATOM 9903 N N . ILE C 2 403 ? 237.179 282.287 249.368 1.00 29.76 404 ILE C N 1
ATOM 9904 C CA . ILE C 2 403 ? 237.527 282.279 247.952 1.00 30.80 404 ILE C CA 1
ATOM 9905 C C . ILE C 2 403 ? 238.363 281.038 247.701 1.00 29.17 404 ILE C C 1
ATOM 9906 O O . ILE C 2 403 ? 239.280 280.744 248.474 1.00 29.62 404 ILE C O 1
ATOM 9911 N N . LEU C 2 404 ? 238.045 280.312 246.639 1.00 28.95 405 LEU C N 1
ATOM 9912 C CA . LEU C 2 404 ? 238.721 279.050 246.342 1.00 29.84 405 LEU C CA 1
ATOM 9913 C C . LEU C 2 404 ? 238.772 278.875 244.829 1.00 29.30 405 LEU C C 1
ATOM 9914 O O . LEU C 2 404 ? 238.539 279.824 244.075 1.00 29.07 405 LEU C O 1
ATOM 9919 N N . GLY C 2 405 ? 239.053 277.652 244.385 1.00 28.67 406 GLY C N 1
ATOM 9920 C CA . GLY C 2 405 ? 239.172 277.374 242.972 1.00 29.16 406 GLY C CA 1
ATOM 9921 C C . GLY C 2 405 ? 240.558 277.518 242.397 1.00 29.30 406 GLY C C 1
ATOM 9922 O O . GLY C 2 405 ? 240.692 277.692 241.183 1.00 29.70 406 GLY C O 1
ATOM 9923 N N . TYR C 2 406 ? 241.599 277.455 243.229 1.00 28.79 407 TYR C N 1
ATOM 9924 C CA . TYR C 2 406 ? 242.968 277.693 242.778 1.00 29.18 407 TYR C CA 1
ATOM 9925 C C . TYR C 2 406 ? 243.608 276.390 242.305 1.00 29.21 407 TYR C C 1
ATOM 9926 O O . TYR C 2 406 ? 244.480 275.809 242.948 1.00 31.59 407 TYR C O 1
ATOM 9935 N N . SER C 2 407 ? 243.194 275.962 241.122 1.00 28.93 408 SER C N 1
ATOM 9936 C CA . SER C 2 407 ? 243.917 274.932 240.403 1.00 29.13 408 SER C CA 1
ATOM 9937 C C . SER C 2 407 ? 245.236 275.511 239.889 1.00 29.08 408 SER C C 1
ATOM 9938 O O . SER C 2 407 ? 245.473 276.719 239.933 1.00 28.46 408 SER C O 1
ATOM 9941 N N . VAL C 2 408 ? 246.113 274.621 239.426 1.00 29.76 409 VAL C N 1
ATOM 9942 C CA . VAL C 2 408 ? 247.385 275.051 238.848 1.00 30.37 409 VAL C CA 1
ATOM 9943 C C . VAL C 2 408 ? 247.136 275.993 237.673 1.00 30.89 409 VAL C C 1
ATOM 9944 O O . VAL C 2 408 ? 247.830 277.002 237.509 1.00 30.19 409 VAL C O 1
ATOM 9948 N N . GLU C 2 409 ? 246.143 275.682 236.844 1.00 31.91 410 GLU C N 1
ATOM 9949 C CA . GLU C 2 409 ? 245.807 276.558 235.725 1.00 33.75 410 GLU C CA 1
ATOM 9950 C C . GLU C 2 409 ? 245.362 277.935 236.216 1.00 33.43 410 GLU C C 1
ATOM 9951 O O . GLU C 2 409 ? 245.785 278.961 235.672 1.00 32.57 410 GLU C O 1
ATOM 9957 N N . GLU C 2 410 ? 244.515 277.975 237.245 1.00 33.74 411 GLU C N 1
ATOM 9958 C CA . GLU C 2 410 ? 244.057 279.249 237.790 1.00 33.92 411 GLU C CA 1
ATOM 9959 C C . GLU C 2 410 ? 245.215 280.026 238.403 1.00 32.55 411 GLU C C 1
ATOM 9960 O O . GLU C 2 410 ? 245.302 281.247 238.247 1.00 32.89 411 GLU C O 1
ATOM 9966 N N . ILE C 2 411 ? 246.114 279.336 239.105 1.00 31.27 412 ILE C N 1
ATOM 9967 C CA . ILE C 2 411 ? 247.275 279.996 239.691 1.00 31.26 412 ILE C CA 1
ATOM 9968 C C . ILE C 2 411 ? 248.150 280.598 238.598 1.00 31.25 412 ILE C C 1
ATOM 9969 O O . ILE C 2 411 ? 248.638 281.725 238.726 1.00 30.75 412 ILE C O 1
ATOM 9974 N N . ILE C 2 412 ? 248.362 279.859 237.509 1.00 30.75 413 ILE C N 1
ATOM 9975 C CA . ILE C 2 412 ? 249.158 280.377 236.400 1.00 31.55 413 ILE C CA 1
ATOM 9976 C C . ILE C 2 412 ? 248.473 281.593 235.776 1.00 30.71 413 ILE C C 1
ATOM 9977 O O . ILE C 2 412 ? 249.120 282.605 235.476 1.00 30.82 413 ILE C O 1
ATOM 9982 N N . ASN C 2 413 ? 247.154 281.527 235.600 1.00 30.98 414 ASN C N 1
ATOM 9983 C CA . ASN C 2 413 ? 246.426 282.676 235.072 1.00 32.67 414 ASN C CA 1
ATOM 9984 C C . ASN C 2 413 ? 246.582 283.895 235.974 1.00 33.11 414 ASN C C 1
ATOM 9985 O O . ASN C 2 413 ? 246.785 285.009 235.484 1.00 33.87 414 ASN C O 1
ATOM 9990 N N . LYS C 2 414 ? 246.502 283.707 237.292 1.00 33.34 415 LYS C N 1
ATOM 9991 C CA . LYS C 2 414 ? 246.702 284.830 238.204 1.00 34.97 415 LYS C CA 1
ATOM 9992 C C . LYS C 2 414 ? 248.125 285.372 238.119 1.00 34.54 415 LYS C C 1
ATOM 9993 O O . LYS C 2 414 ? 248.330 286.589 238.127 1.00 34.91 415 LYS C O 1
ATOM 9999 N N . LEU C 2 415 ? 249.121 284.483 238.037 1.00 34.06 416 LEU C N 1
ATOM 10000 C CA . LEU C 2 415 ? 250.515 284.903 237.945 1.00 34.35 416 LEU C CA 1
ATOM 10001 C C . LEU C 2 415 ? 250.816 285.655 236.657 1.00 34.89 416 LEU C C 1
ATOM 10002 O O . LEU C 2 415 ? 251.748 286.461 236.626 1.00 34.91 416 LEU C O 1
ATOM 10007 N N . ASP C 2 416 ? 250.033 285.429 235.607 1.00 37.52 417 ASP C N 1
ATOM 10008 C CA . ASP C 2 416 ? 250.237 286.148 234.354 1.00 39.53 417 ASP C CA 1
ATOM 10009 C C . ASP C 2 416 ? 250.106 287.658 234.514 1.00 40.75 417 ASP C C 1
ATOM 10010 O O . ASP C 2 416 ? 250.631 288.399 233.682 1.00 42.21 417 ASP C O 1
ATOM 10015 N N . LYS C 2 417 ? 249.427 288.133 235.559 1.00 40.97 418 LYS C N 1
ATOM 10016 C CA . LYS C 2 417 ? 249.255 289.571 235.734 1.00 41.89 418 LYS C CA 1
ATOM 10017 C C . LYS C 2 417 ? 250.586 290.264 236.017 1.00 39.77 418 LYS C C 1
ATOM 10018 O O . LYS C 2 417 ? 250.794 291.401 235.588 1.00 40.86 418 LYS C O 1
ATOM 10024 N N . VAL C 2 418 ? 251.482 289.622 236.765 1.00 38.22 419 VAL C N 1
ATOM 10025 C CA . VAL C 2 418 ? 252.725 290.266 237.183 1.00 36.56 419 VAL C CA 1
ATOM 10026 C C . VAL C 2 418 ? 253.844 289.980 236.183 1.00 36.42 419 VAL C C 1
ATOM 10027 O O . VAL C 2 418 ? 255.023 290.179 236.490 1.00 38.40 419 VAL C O 1
ATOM 10031 N N . VAL C 2 419 ? 253.492 289.521 234.986 1.00 35.34 420 VAL C N 1
ATOM 10032 C CA . VAL C 2 419 ? 254.457 289.258 233.924 1.00 35.73 420 VAL C CA 1
ATOM 10033 C C . VAL C 2 419 ? 254.530 290.480 233.017 1.00 35.03 420 VAL C C 1
ATOM 10034 O O . VAL C 2 419 ? 253.510 290.919 232.476 1.00 36.71 420 VAL C O 1
ATOM 10038 N N . ASN C 2 420 ? 255.727 291.038 232.856 1.00 35.05 421 ASN C N 1
ATOM 10039 C CA . ASN C 2 420 ? 255.911 292.114 231.893 1.00 34.95 421 ASN C CA 1
ATOM 10040 C C . ASN C 2 420 ? 255.730 291.563 230.484 1.00 36.69 421 ASN C C 1
ATOM 10041 O O . ASN C 2 420 ? 256.402 290.610 230.087 1.00 36.45 421 ASN C O 1
ATOM 10046 N N . THR C 2 421 ? 254.858 292.206 229.710 1.00 39.25 422 THR C N 1
ATOM 10047 C CA . THR C 2 421 ? 254.533 291.707 228.378 1.00 41.80 422 THR C CA 1
ATOM 10048 C C . THR C 2 421 ? 255.759 291.713 227.481 1.00 40.73 422 THR C C 1
ATOM 10049 O O . THR C 2 421 ? 255.932 290.817 226.649 1.00 42.26 422 THR C O 1
ATOM 10053 N N . GLN C 2 422 ? 256.599 292.737 227.604 1.00 39.78 423 GLN C N 1
ATOM 10054 C CA . GLN C 2 422 ? 257.787 292.831 226.771 1.00 39.03 423 GLN C CA 1
ATOM 10055 C C . GLN C 2 422 ? 258.851 291.801 227.133 1.00 36.87 423 GLN C C 1
ATOM 10056 O O . GLN C 2 422 ? 259.804 291.637 226.368 1.00 37.58 423 GLN C O 1
ATOM 10062 N N . ILE C 2 423 ? 258.725 291.115 228.264 1.00 36.37 424 ILE C N 1
ATOM 10063 C CA . ILE C 2 423 ? 259.694 290.106 228.694 1.00 37.99 424 ILE C CA 1
ATOM 10064 C C . ILE C 2 423 ? 259.123 288.702 228.523 1.00 40.05 424 ILE C C 1
ATOM 10065 O O . ILE C 2 423 ? 259.660 287.893 227.769 1.00 42.44 424 ILE C O 1
ATOM 10070 N N . GLY C 2 424 ? 258.030 288.397 229.218 1.00 42.73 425 GLY C N 1
ATOM 10071 C CA . GLY C 2 424 ? 257.445 287.080 229.199 1.00 45.45 425 GLY C CA 1
ATOM 10072 C C . GLY C 2 424 ? 258.325 286.067 229.897 1.00 48.21 425 GLY C C 1
ATOM 10073 O O . GLY C 2 424 ? 259.246 286.421 230.637 1.00 51.29 425 GLY C O 1
ATOM 10074 N N . PRO C 2 425 ? 258.047 284.777 229.686 1.00 49.87 426 PRO C N 1
ATOM 10075 C CA . PRO C 2 425 ? 256.949 284.206 228.899 1.00 50.25 426 PRO C CA 1
ATOM 10076 C C . PRO C 2 425 ? 255.637 284.215 229.670 1.00 48.79 426 PRO C C 1
ATOM 10077 O O . PRO C 2 425 ? 255.619 284.467 230.872 1.00 49.15 426 PRO C O 1
ATOM 10081 N N . MET C 2 426 ? 254.522 283.954 229.005 1.00 46.66 427 MET C N 1
ATOM 10082 C CA . MET C 2 426 ? 253.227 283.865 229.656 1.00 45.00 427 MET C CA 1
ATOM 10083 C C . MET C 2 426 ? 252.874 282.406 229.934 1.00 41.86 427 MET C C 1
ATOM 10084 O O . MET C 2 426 ? 253.492 281.481 229.408 1.00 41.93 427 MET C O 1
ATOM 10089 N N . GLN C 2 427 ? 251.895 282.217 230.816 1.00 39.87 428 GLN C N 1
ATOM 10090 C CA . GLN C 2 427 ? 251.333 280.900 231.128 1.00 39.15 428 GLN C CA 1
ATOM 10091 C C . GLN C 2 427 ? 252.385 279.915 231.639 1.00 38.58 428 GLN C C 1
ATOM 10092 O O . GLN C 2 427 ? 252.422 278.751 231.244 1.00 40.50 428 GLN C O 1
ATOM 10098 N N . THR C 2 428 ? 253.218 280.378 232.558 1.00 37.28 429 THR C N 1
ATOM 10099 C CA . THR C 2 428 ? 254.194 279.544 233.246 1.00 37.19 429 THR C CA 1
ATOM 10100 C C . THR C 2 428 ? 254.121 279.842 234.736 1.00 34.30 429 THR C C 1
ATOM 10101 O O . THR C 2 428 ? 253.432 280.762 235.177 1.00 35.21 429 THR C O 1
ATOM 10105 N N . VAL C 2 429 ? 254.870 279.066 235.507 1.00 32.63 430 VAL C N 1
ATOM 10106 C CA . VAL C 2 429 ? 254.962 279.267 236.945 1.00 32.27 430 VAL C CA 1
ATOM 10107 C C . VAL C 2 429 ? 256.165 280.160 237.234 1.00 31.51 430 VAL C C 1
ATOM 10108 O O . VAL C 2 429 ? 256.569 280.320 238.386 1.00 30.89 430 VAL C O 1
ATOM 10112 N N . LYS C 2 430 ? 256.713 280.787 236.195 1.00 32.51 431 LYS C N 1
ATOM 10113 C CA . LYS C 2 430 ? 257.936 281.565 236.369 1.00 34.06 431 LYS C CA 1
ATOM 10114 C C . LYS C 2 430 ? 257.820 282.690 237.399 1.00 32.73 431 LYS C C 1
ATOM 10115 O O . LYS C 2 430 ? 258.779 282.872 238.161 1.00 31.72 431 LYS C O 1
ATOM 10121 N N . PRO C 2 431 ? 256.743 283.483 237.469 1.00 31.78 432 PRO C N 1
ATOM 10122 C CA . PRO C 2 431 ? 256.671 284.490 238.551 1.00 31.45 432 PRO C CA 1
ATOM 10123 C C . PRO C 2 431 ? 256.767 283.900 239.958 1.00 31.43 432 PRO C C 1
ATOM 10124 O O . PRO C 2 431 ? 257.422 284.486 240.834 1.00 30.58 432 PRO C O 1
ATOM 10128 N N . LEU C 2 432 ? 256.138 282.742 240.189 1.00 31.19 433 LEU C N 1
ATOM 10129 C CA . LEU C 2 432 ? 256.230 282.081 241.489 1.00 31.41 433 LEU C CA 1
ATOM 10130 C C . LEU C 2 432 ? 257.653 281.615 241.762 1.00 30.58 433 LEU C C 1
ATOM 10131 O O . LEU C 2 432 ? 258.187 281.817 242.862 1.00 30.13 433 LEU C O 1
ATOM 10136 N N . ALA C 2 433 ? 258.298 281.039 240.749 1.00 30.54 434 ALA C N 1
ATOM 10137 C CA . ALA C 2 433 ? 259.689 280.638 240.880 1.00 30.94 434 ALA C CA 1
ATOM 10138 C C . ALA C 2 433 ? 260.574 281.843 241.169 1.00 31.96 434 ALA C C 1
ATOM 10139 O O . ALA C 2 433 ? 261.499 281.756 241.976 1.00 32.78 434 ALA C O 1
ATOM 10141 N N . ASP C 2 434 ? 260.282 282.979 240.541 1.00 32.80 435 ASP C N 1
ATOM 10142 C CA . ASP C 2 434 ? 261.073 284.187 240.756 1.00 34.12 435 ASP C CA 1
ATOM 10143 C C . ASP C 2 434 ? 260.935 284.685 242.184 1.00 32.14 435 ASP C C 1
ATOM 10144 O O . ASP C 2 434 ? 261.932 285.006 242.829 1.00 31.75 435 ASP C O 1
ATOM 10149 N N . VAL C 2 435 ? 259.707 284.743 242.701 1.00 31.45 436 VAL C N 1
ATOM 10150 C CA . VAL C 2 435 ? 259.535 285.240 244.066 1.00 30.62 436 VAL C CA 1
ATOM 10151 C C . VAL C 2 435 ? 260.171 284.278 245.064 1.00 29.09 436 VAL C C 1
ATOM 10152 O O . VAL C 2 435 ? 260.746 284.710 246.069 1.00 29.32 436 VAL C O 1
ATOM 10156 N N . LEU C 2 436 ? 260.128 282.972 244.790 1.00 28.94 437 LEU C N 1
ATOM 10157 C CA . LEU C 2 436 ? 260.784 282.015 245.680 1.00 29.43 437 LEU C CA 1
ATOM 10158 C C . LEU C 2 436 ? 262.299 282.146 245.617 1.00 29.18 437 LEU C C 1
ATOM 10159 O O . LEU C 2 436 ? 262.970 282.087 246.651 1.00 30.62 437 LEU C O 1
ATOM 10164 N N . VAL C 2 437 ? 262.864 282.286 244.421 1.00 28.71 438 VAL C N 1
ATOM 10165 C CA . VAL C 2 437 ? 264.313 282.355 244.306 1.00 29.06 438 VAL C CA 1
ATOM 10166 C C . VAL C 2 437 ? 264.830 283.658 244.906 1.00 28.66 438 VAL C C 1
ATOM 10167 O O . VAL C 2 437 ? 265.863 283.675 245.582 1.00 30.87 438 VAL C O 1
ATOM 10171 N N . SER C 2 438 ? 264.146 284.772 244.649 1.00 27.64 439 SER C N 1
ATOM 10172 C CA . SER C 2 438 ? 264.629 286.046 245.168 1.00 28.00 439 SER C CA 1
ATOM 10173 C C . SER C 2 438 ? 264.558 286.118 246.688 1.00 27.84 439 SER C C 1
ATOM 10174 O O . SER C 2 438 ? 265.313 286.885 247.287 1.00 28.22 439 SER C O 1
ATOM 10177 N N . GLY C 2 439 ? 263.729 285.299 247.325 1.00 28.03 440 GLY C N 1
ATOM 10178 C CA . GLY C 2 439 ? 263.578 285.368 248.759 1.00 29.09 440 GLY C CA 1
ATOM 10179 C C . GLY C 2 439 ? 262.463 286.269 249.245 1.00 29.40 440 GLY C C 1
ATOM 10180 O O . GLY C 2 439 ? 262.262 286.373 250.459 1.00 29.36 440 GLY C O 1
ATOM 10181 N N . VAL C 2 440 ? 261.719 286.908 248.342 1.00 30.24 441 VAL C N 1
ATOM 10182 C CA . VAL C 2 440 ? 260.545 287.671 248.758 1.00 31.30 441 VAL C CA 1
ATOM 10183 C C . VAL C 2 440 ? 259.555 286.747 249.446 1.00 31.11 441 VAL C C 1
ATOM 10184 O O . VAL C 2 440 ? 258.965 287.097 250.474 1.00 31.79 441 VAL C O 1
ATOM 10188 N N . LEU C 2 441 ? 259.370 285.557 248.896 1.00 30.50 442 LEU C N 1
ATOM 10189 C CA . LEU C 2 441 ? 258.690 284.471 249.580 1.00 30.63 442 LEU C CA 1
ATOM 10190 C C . LEU C 2 441 ? 259.748 283.489 250.060 1.00 28.97 442 LEU C C 1
ATOM 10191 O O . LEU C 2 441 ? 260.619 283.077 249.285 1.00 28.67 442 LEU C O 1
ATOM 10196 N N . ARG C 2 442 ? 259.675 283.132 251.340 1.00 27.96 443 ARG C N 1
ATOM 10197 C CA . ARG C 2 442 ? 260.633 282.191 251.902 1.00 27.83 443 ARG C CA 1
ATOM 10198 C C . ARG C 2 442 ? 260.374 280.774 251.412 1.00 26.16 443 ARG C C 1
ATOM 10199 O O . ARG C 2 442 ? 261.316 279.986 251.295 1.00 26.82 443 ARG C O 1
ATOM 10207 N N . GLY C 2 443 ? 259.123 280.433 251.133 1.00 25.56 444 GLY C N 1
ATOM 10208 C CA . GLY C 2 443 ? 258.809 279.112 250.627 1.00 25.18 444 GLY C CA 1
ATOM 10209 C C . GLY C 2 443 ? 257.317 278.922 250.462 1.00 25.16 444 GLY C C 1
ATOM 10210 O O . GLY C 2 443 ? 256.527 279.859 250.591 1.00 25.88 444 GLY C O 1
ATOM 10211 N N . ALA C 2 444 ? 256.949 277.685 250.145 1.00 24.83 445 ALA C N 1
ATOM 10212 C CA . ALA C 2 444 ? 255.562 277.274 249.997 1.00 24.55 445 ALA C CA 1
ATOM 10213 C C . ALA C 2 444 ? 255.300 276.032 250.836 1.00 24.15 445 ALA C C 1
ATOM 10214 O O . ALA C 2 444 ? 256.102 275.097 250.841 1.00 23.95 445 ALA C O 1
ATOM 10216 N N . ALA C 2 445 ? 254.169 276.018 251.523 1.00 24.15 446 ALA C N 1
ATOM 10217 C CA . ALA C 2 445 ? 253.812 274.924 252.409 1.00 24.34 446 ALA C CA 1
ATOM 10218 C C . ALA C 2 445 ? 252.393 274.454 252.127 1.00 24.67 446 ALA C C 1
ATOM 10219 O O . ALA C 2 445 ? 251.484 275.265 251.925 1.00 25.64 446 ALA C O 1
ATOM 10221 N N . ALA C 2 446 ? 252.219 273.144 252.083 1.00 25.11 447 ALA C N 1
ATOM 10222 C CA . ALA C 2 446 ? 250.913 272.542 251.881 1.00 25.02 447 ALA C CA 1
ATOM 10223 C C . ALA C 2 446 ? 250.401 272.100 253.246 1.00 24.25 447 ALA C C 1
ATOM 10224 O O . ALA C 2 446 ? 251.106 271.401 253.980 1.00 24.41 447 ALA C O 1
ATOM 10226 N N . VAL C 2 447 ? 249.210 272.563 253.608 1.00 24.30 448 VAL C N 1
ATOM 10227 C CA . VAL C 2 447 ? 248.532 272.180 254.847 1.00 23.99 448 VAL C CA 1
ATOM 10228 C C . VAL C 2 447 ? 247.338 271.325 254.457 1.00 23.84 448 VAL C C 1
ATOM 10229 O O . VAL C 2 447 ? 246.415 271.797 253.782 1.00 23.99 448 VAL C O 1
ATOM 10233 N N . VAL C 2 448 ? 247.355 270.070 254.888 1.00 24.61 449 VAL C N 1
ATOM 10234 C CA . VAL C 2 448 ? 246.396 269.053 254.476 1.00 25.63 449 VAL C CA 1
ATOM 10235 C C . VAL C 2 448 ? 246.004 268.246 255.705 1.00 25.80 449 VAL C C 1
ATOM 10236 O O . VAL C 2 448 ? 246.598 268.375 256.771 1.00 25.88 449 VAL C O 1
ATOM 10240 N N . GLY C 2 449 ? 244.983 267.416 255.554 1.00 26.38 450 GLY C N 1
ATOM 10241 C CA . GLY C 2 449 ? 244.675 266.450 256.584 1.00 28.03 450 GLY C CA 1
ATOM 10242 C C . GLY C 2 449 ? 243.312 266.681 257.197 1.00 27.34 450 GLY C C 1
ATOM 10243 O O . GLY C 2 449 ? 242.621 267.655 256.908 1.00 26.41 450 GLY C O 1
ATOM 10244 N N . CYS C 2 450 ? 242.987 265.803 258.127 1.00 27.70 451 CYS C N 1
ATOM 10245 C CA . CYS C 2 450 ? 241.687 265.717 258.754 1.00 27.67 451 CYS C CA 1
ATOM 10246 C C . CYS C 2 450 ? 241.655 266.460 260.080 1.00 27.48 451 CYS C C 1
ATOM 10247 O O . CYS C 2 450 ? 242.500 267.304 260.364 1.00 29.23 451 CYS C O 1
ATOM 10250 N N . ASN C 2 451 ? 240.605 266.220 260.853 1.00 27.70 452 ASN C N 1
ATOM 10251 C CA . ASN C 2 451 ? 240.565 266.544 262.268 1.00 27.99 452 ASN C CA 1
ATOM 10252 C C . ASN C 2 451 ? 240.848 265.269 263.048 1.00 28.01 452 ASN C C 1
ATOM 10253 O O . ASN C 2 451 ? 240.899 264.176 262.491 1.00 29.28 452 ASN C O 1
ATOM 10258 N N . ASN C 2 452 ? 241.051 265.418 264.338 1.00 27.99 453 ASN C N 1
ATOM 10259 C CA . ASN C 2 452 ? 241.306 264.268 265.187 1.00 26.38 453 ASN C CA 1
ATOM 10260 C C . ASN C 2 452 ? 240.930 264.649 266.614 1.00 26.30 453 ASN C C 1
ATOM 10261 O O . ASN C 2 452 ? 241.460 265.633 267.135 1.00 26.56 453 ASN C O 1
ATOM 10266 N N . PRO C 2 453 ? 240.093 263.873 267.309 1.00 27.06 454 PRO C N 1
ATOM 10267 C CA . PRO C 2 453 ? 239.722 264.261 268.680 1.00 27.38 454 PRO C CA 1
ATOM 10268 C C . PRO C 2 453 ? 240.918 264.408 269.607 1.00 27.23 454 PRO C C 1
ATOM 10269 O O . PRO C 2 453 ? 240.803 265.073 270.640 1.00 28.04 454 PRO C O 1
ATOM 10273 N N . LYS C 2 454 ? 242.065 263.814 269.265 1.00 27.51 455 LYS C N 1
ATOM 10274 C CA . LYS C 2 454 ? 243.272 264.003 270.063 1.00 30.00 455 LYS C CA 1
ATOM 10275 C C . LYS C 2 454 ? 243.767 265.450 270.056 1.00 29.61 455 LYS C C 1
ATOM 10276 O O . LYS C 2 454 ? 244.513 265.833 270.959 1.00 31.17 455 LYS C O 1
ATOM 10282 N N . VAL C 2 455 ? 243.368 266.261 269.078 1.00 28.71 456 VAL C N 1
ATOM 10283 C CA . VAL C 2 455 ? 243.753 267.666 268.988 1.00 28.60 456 VAL C CA 1
ATOM 10284 C C . VAL C 2 455 ? 242.493 268.518 269.050 1.00 27.19 456 VAL C C 1
ATOM 10285 O O . VAL C 2 455 ? 241.452 268.127 268.514 1.00 27.46 456 VAL C O 1
ATOM 10289 N N . VAL C 2 456 ? 242.582 269.669 269.724 1.00 25.89 457 VAL C N 1
ATOM 10290 C CA . VAL C 2 456 ? 241.486 270.637 269.738 1.00 26.66 457 VAL C CA 1
ATOM 10291 C C . VAL C 2 456 ? 241.141 270.955 268.285 1.00 25.71 457 VAL C C 1
ATOM 10292 O O . VAL C 2 456 ? 241.979 271.461 267.535 1.00 24.59 457 VAL C O 1
ATOM 10296 N N . GLN C 2 457 ? 239.889 270.719 267.903 1.00 25.57 458 GLN C N 1
ATOM 10297 C CA . GLN C 2 457 ? 239.513 270.705 266.491 1.00 27.48 458 GLN C CA 1
ATOM 10298 C C . GLN C 2 457 ? 239.786 272.049 265.811 1.00 27.55 458 GLN C C 1
ATOM 10299 O O . GLN C 2 457 ? 239.343 273.103 266.276 1.00 26.69 458 GLN C O 1
ATOM 10305 N N . ASP C 2 458 ? 240.526 271.982 264.697 1.00 28.26 459 ASP C N 1
ATOM 10306 C CA . ASP C 2 458 ? 240.895 273.117 263.847 1.00 29.46 459 ASP C CA 1
ATOM 10307 C C . ASP C 2 458 ? 241.966 274.006 264.475 1.00 29.70 459 ASP C C 1
ATOM 10308 O O . ASP C 2 458 ? 242.483 274.904 263.806 1.00 30.44 459 ASP C O 1
ATOM 10313 N N . SER C 2 459 ? 242.338 273.757 265.734 1.00 29.05 460 SER C N 1
ATOM 10314 C CA . SER C 2 459 ? 243.330 274.609 266.385 1.00 29.67 460 SER C CA 1
ATOM 10315 C C . SER C 2 459 ? 244.675 274.494 265.681 1.00 29.22 460 SER C C 1
ATOM 10316 O O . SER C 2 459 ? 245.291 275.505 265.333 1.00 30.41 460 SER C O 1
ATOM 10319 N N . ALA C 2 460 ? 245.152 273.267 265.478 1.00 29.22 461 ALA C N 1
ATOM 10320 C CA . ALA C 2 460 ? 246.463 273.073 264.878 1.00 28.52 461 ALA C CA 1
ATOM 10321 C C . ALA C 2 460 ? 246.492 273.578 263.440 1.00 27.93 461 ALA C C 1
ATOM 10322 O O . ALA C 2 460 ? 247.465 274.216 263.031 1.00 27.63 461 ALA C O 1
ATOM 10324 N N . HIS C 2 461 ? 245.441 273.312 262.657 1.00 26.78 462 HIS C N 1
ATOM 10325 C CA . HIS C 2 461 ? 245.393 273.840 261.294 1.00 26.57 462 HIS C CA 1
ATOM 10326 C C . HIS C 2 461 ? 245.559 275.361 261.285 1.00 25.24 462 HIS C C 1
ATOM 10327 O O . HIS C 2 461 ? 246.424 275.902 260.587 1.00 25.24 462 HIS C O 1
ATOM 10334 N N . ILE C 2 462 ? 244.744 276.062 262.073 1.00 24.42 463 ILE C N 1
ATOM 10335 C CA . ILE C 2 462 ? 244.745 277.520 262.042 1.00 25.02 463 ILE C CA 1
ATOM 10336 C C . ILE C 2 462 ? 246.081 278.069 262.544 1.00 25.24 463 ILE C C 1
ATOM 10337 O O . ILE C 2 462 ? 246.662 278.970 261.932 1.00 24.34 463 ILE C O 1
ATOM 10342 N N . GLU C 2 463 ? 246.592 277.527 263.652 1.00 26.58 464 GLU C N 1
ATOM 10343 C CA . GLU C 2 463 ? 247.851 278.031 264.194 1.00 28.33 464 GLU C CA 1
ATOM 10344 C C . GLU C 2 463 ? 249.004 277.791 263.228 1.00 26.24 464 GLU C C 1
ATOM 10345 O O . GLU C 2 463 ? 249.828 278.685 263.004 1.00 25.92 464 GLU C O 1
ATOM 10351 N N . THR C 2 464 ? 249.067 276.605 262.624 1.00 24.88 465 THR C N 1
ATOM 10352 C CA . THR C 2 464 ? 250.126 276.329 261.660 1.00 24.93 465 THR C CA 1
ATOM 10353 C C . THR C 2 464 ? 250.046 277.269 260.461 1.00 24.47 465 THR C C 1
ATOM 10354 O O . THR C 2 464 ? 251.063 277.826 260.038 1.00 23.67 465 THR C O 1
ATOM 10358 N N . ILE C 2 465 ? 248.838 277.477 259.922 1.00 24.77 466 ILE C N 1
ATOM 10359 C CA . ILE C 2 465 ? 248.680 278.320 258.737 1.00 24.30 466 ILE C CA 1
ATOM 10360 C C . ILE C 2 465 ? 249.055 279.768 259.043 1.00 24.18 466 ILE C C 1
ATOM 10361 O O . ILE C 2 465 ? 249.765 280.419 258.268 1.00 25.70 466 ILE C O 1
ATOM 10366 N N . LYS C 2 466 ? 248.582 280.293 260.173 1.00 25.21 467 LYS C N 1
ATOM 10367 C CA . LYS C 2 466 ? 248.881 281.673 260.539 1.00 26.65 467 LYS C CA 1
ATOM 10368 C C . LYS C 2 466 ? 250.372 281.867 260.768 1.00 26.18 467 LYS C C 1
ATOM 10369 O O . LYS C 2 466 ? 250.950 282.856 260.307 1.00 27.28 467 LYS C O 1
ATOM 10375 N N . GLY C 2 467 ? 251.015 280.921 261.456 1.00 24.94 468 GLY C N 1
ATOM 10376 C CA . GLY C 2 467 ? 252.449 281.013 261.643 1.00 24.07 468 GLY C CA 1
ATOM 10377 C C . GLY C 2 467 ? 253.207 281.000 260.330 1.00 23.31 468 GLY C C 1
ATOM 10378 O O . GLY C 2 467 ? 254.095 281.822 260.115 1.00 23.18 468 GLY C O 1
ATOM 10379 N N . LEU C 2 468 ? 252.832 280.101 259.415 1.00 23.02 469 LEU C N 1
ATOM 10380 C CA . LEU C 2 468 ? 253.535 279.999 258.139 1.00 23.33 469 LEU C CA 1
ATOM 10381 C C . LEU C 2 468 ? 253.392 281.280 257.320 1.00 23.21 469 LEU C C 1
ATOM 10382 O O . LEU C 2 468 ? 254.378 281.789 256.774 1.00 23.04 469 LEU C O 1
ATOM 10387 N N . ILE C 2 469 ? 252.174 281.817 257.212 1.00 23.42 470 ILE C N 1
ATOM 10388 C CA . ILE C 2 469 ? 251.994 283.008 256.379 1.00 24.06 470 ILE C CA 1
ATOM 10389 C C . ILE C 2 469 ? 252.616 284.231 257.051 1.00 25.56 470 ILE C C 1
ATOM 10390 O O . ILE C 2 469 ? 253.089 285.143 256.368 1.00 26.29 470 ILE C O 1
ATOM 10395 N N . LYS C 2 470 ? 252.659 284.265 258.383 1.00 27.01 471 LYS C N 1
ATOM 10396 C CA . LYS C 2 470 ? 253.369 285.347 259.056 1.00 29.36 471 LYS C CA 1
ATOM 10397 C C . LYS C 2 470 ? 254.863 285.323 258.737 1.00 28.94 471 LYS C C 1
ATOM 10398 O O . LYS C 2 470 ? 255.490 286.383 258.648 1.00 28.78 471 LYS C O 1
ATOM 10404 N N . ASN C 2 471 ? 255.434 284.139 258.499 1.00 28.75 472 ASN C N 1
ATOM 10405 C CA . ASN C 2 471 ? 256.840 283.987 258.149 1.00 28.72 472 ASN C CA 1
ATOM 10406 C C . ASN C 2 471 ? 257.086 284.057 256.637 1.00 28.67 472 ASN C C 1
ATOM 10407 O O . ASN C 2 471 ? 258.094 283.531 256.156 1.00 29.21 472 ASN C O 1
ATOM 10412 N N . ASP C 2 472 ? 256.189 284.700 255.884 1.00 28.23 473 ASP C N 1
ATOM 10413 C CA . ASP C 2 472 ? 256.305 284.848 254.428 1.00 28.65 473 ASP C CA 1
ATOM 10414 C C . ASP C 2 472 ? 256.452 283.498 253.728 1.00 26.92 473 ASP C C 1
ATOM 10415 O O . ASP C 2 472 ? 257.217 283.347 252.776 1.00 27.87 473 ASP C O 1
ATOM 10420 N N . VAL C 2 473 ? 255.711 282.506 254.199 1.00 25.41 474 VAL C N 1
ATOM 10421 C CA . VAL C 2 473 ? 255.565 281.235 253.509 1.00 24.35 474 VAL C CA 1
ATOM 10422 C C . VAL C 2 473 ? 254.152 281.193 252.949 1.00 23.86 474 VAL C C 1
ATOM 10423 O O . VAL C 2 473 ? 253.175 281.197 253.709 1.00 23.41 474 VAL C O 1
ATOM 10427 N N . ILE C 2 474 ? 254.041 281.109 251.629 1.00 23.53 475 ILE C N 1
ATOM 10428 C CA . ILE C 2 474 ? 252.725 281.005 251.016 1.00 24.45 475 ILE C CA 1
ATOM 10429 C C . ILE C 2 474 ? 252.176 279.604 251.263 1.00 24.11 475 ILE C C 1
ATOM 10430 O O . ILE C 2 474 ? 252.921 278.617 251.256 1.00 24.10 475 ILE C O 1
ATOM 10435 N N . VAL C 2 475 ? 250.888 279.520 251.572 1.00 24.19 476 VAL C N 1
ATOM 10436 C CA . VAL C 2 475 ? 250.257 278.278 252.005 1.00 24.45 476 VAL C CA 1
ATOM 10437 C C . VAL C 2 475 ? 249.209 277.863 250.985 1.00 24.46 476 VAL C C 1
ATOM 10438 O O . VAL C 2 475 ? 248.373 278.676 250.575 1.00 25.11 476 VAL C O 1
ATOM 10442 N N . VAL C 2 476 ? 249.272 276.607 250.564 1.00 24.43 477 VAL C N 1
ATOM 10443 C CA . VAL C 2 476 ? 248.211 275.971 249.797 1.00 24.78 477 VAL C CA 1
ATOM 10444 C C . VAL C 2 476 ? 247.546 274.932 250.694 1.00 24.30 477 VAL C C 1
ATOM 10445 O O . VAL C 2 476 ? 248.229 274.198 251.412 1.00 24.17 477 VAL C O 1
ATOM 10449 N N . VAL C 2 477 ? 246.216 274.875 250.664 1.00 23.86 478 VAL C N 1
ATOM 10450 C CA . VAL C 2 477 ? 245.458 274.035 251.586 1.00 23.49 478 VAL C CA 1
ATOM 10451 C C . VAL C 2 477 ? 244.540 273.115 250.794 1.00 23.03 478 VAL C C 1
ATOM 10452 O O . VAL C 2 477 ? 244.083 273.452 249.698 1.00 23.07 478 VAL C O 1
ATOM 10456 N N . THR C 2 478 ? 244.334 271.911 251.328 1.00 23.36 479 THR C N 1
ATOM 10457 C CA . THR C 2 478 ? 243.387 270.957 250.763 1.00 24.28 479 THR C CA 1
ATOM 10458 C C . THR C 2 478 ? 242.574 270.318 251.884 1.00 23.60 479 THR C C 1
ATOM 10459 O O . THR C 2 478 ? 242.967 270.328 253.049 1.00 23.92 479 THR C O 1
ATOM 10463 N N . GLY C 2 479 ? 241.408 269.799 251.512 1.00 23.90 480 GLY C N 1
ATOM 10464 C CA . GLY C 2 479 ? 240.625 268.943 252.393 1.00 23.20 480 GLY C CA 1
ATOM 10465 C C . GLY C 2 479 ? 240.072 269.664 253.609 1.00 23.65 480 GLY C C 1
ATOM 10466 O O . GLY C 2 479 ? 239.629 270.817 253.549 1.00 23.60 480 GLY C O 1
ATOM 10467 N N . CYS C 2 480 ? 240.044 268.933 254.728 1.00 23.65 481 CYS C N 1
ATOM 10468 C CA . CYS C 2 480 ? 239.463 269.466 255.955 1.00 24.09 481 CYS C CA 1
ATOM 10469 C C . CYS C 2 480 ? 240.274 270.631 256.527 1.00 23.33 481 CYS C C 1
ATOM 10470 O O . CYS C 2 480 ? 239.702 271.526 257.148 1.00 24.23 481 CYS C O 1
ATOM 10473 N N . ALA C 2 481 ? 241.595 270.650 256.310 1.00 22.90 482 ALA C N 1
ATOM 10474 C CA . ALA C 2 481 ? 242.402 271.815 256.668 1.00 22.93 482 ALA C CA 1
ATOM 10475 C C . ALA C 2 481 ? 241.974 273.039 255.872 1.00 22.14 482 ALA C C 1
ATOM 10476 O O . ALA C 2 481 ? 241.819 274.132 256.429 1.00 21.66 482 ALA C O 1
ATOM 10478 N N . ALA C 2 482 ? 241.732 272.854 254.574 1.00 22.52 483 ALA C N 1
ATOM 10479 C CA . ALA C 2 482 ? 241.250 273.946 253.742 1.00 22.18 483 ALA C CA 1
ATOM 10480 C C . ALA C 2 482 ? 239.905 274.433 254.247 1.00 22.83 483 ALA C C 1
ATOM 10481 O O . ALA C 2 482 ? 239.638 275.637 254.270 1.00 22.41 483 ALA C O 1
ATOM 10483 N N . GLN C 2 483 ? 239.044 273.504 254.667 1.00 23.43 484 GLN C N 1
ATOM 10484 C CA . GLN C 2 483 ? 237.737 273.906 255.178 1.00 24.29 484 GLN C CA 1
ATOM 10485 C C . GLN C 2 483 ? 237.852 274.608 256.538 1.00 22.64 484 GLN C C 1
ATOM 10486 O O . GLN C 2 483 ? 237.111 275.555 256.797 1.00 22.68 484 GLN C O 1
ATOM 10492 N N . ALA C 2 484 ? 238.812 274.215 257.379 1.00 21.81 485 ALA C N 1
ATOM 10493 C CA . ALA C 2 484 ? 239.066 274.953 258.613 1.00 21.83 485 ALA C CA 1
ATOM 10494 C C . ALA C 2 484 ? 239.519 276.380 258.316 1.00 21.34 485 ALA C C 1
ATOM 10495 O O . ALA C 2 484 ? 239.095 277.331 258.984 1.00 19.91 485 ALA C O 1
ATOM 10497 N N . ALA C 2 485 ? 240.401 276.538 257.328 1.00 21.39 486 ALA C N 1
ATOM 10498 C CA . ALA C 2 485 ? 240.817 277.870 256.906 1.00 21.52 486 ALA C CA 1
ATOM 10499 C C . ALA C 2 485 ? 239.632 278.677 256.383 1.00 21.28 486 ALA C C 1
ATOM 10500 O O . ALA C 2 485 ? 239.509 279.869 256.671 1.00 20.59 486 ALA C O 1
ATOM 10502 N N . ALA C 2 486 ? 238.744 278.035 255.619 1.00 21.71 487 ALA C N 1
ATOM 10503 C CA . ALA C 2 486 ? 237.563 278.727 255.111 1.00 22.20 487 ALA C CA 1
ATOM 10504 C C . ALA C 2 486 ? 236.670 279.202 256.252 1.00 22.49 487 ALA C C 1
ATOM 10505 O O . ALA C 2 486 ? 236.262 280.363 256.292 1.00 22.66 487 ALA C O 1
ATOM 10507 N N . LYS C 2 487 ? 236.422 278.332 257.229 1.00 24.84 488 LYS C N 1
ATOM 10508 C CA . LYS C 2 487 ? 235.584 278.709 258.366 1.00 25.95 488 LYS C CA 1
ATOM 10509 C C . LYS C 2 487 ? 236.200 279.845 259.162 1.00 24.97 488 LYS C C 1
ATOM 10510 O O . LYS C 2 487 ? 235.504 280.775 259.568 1.00 25.11 488 LYS C O 1
ATOM 10516 N N . TYR C 2 488 ? 237.517 279.803 259.357 1.00 25.97 489 TYR C N 1
ATOM 10517 C CA . TYR C 2 488 ? 238.184 280.810 260.172 1.00 27.18 489 TYR C CA 1
ATOM 10518 C C . TYR C 2 488 ? 238.232 282.180 259.500 1.00 27.70 489 TYR C C 1
ATOM 10519 O O . TYR C 2 488 ? 238.274 283.196 260.192 1.00 28.22 489 TYR C O 1
ATOM 10528 N N . GLY C 2 489 ? 238.288 282.229 258.174 1.00 27.59 490 GLY C N 1
ATOM 10529 C CA . GLY C 2 489 ? 238.389 283.474 257.441 1.00 26.57 490 GLY C CA 1
ATOM 10530 C C . GLY C 2 489 ? 239.725 283.727 256.772 1.00 25.55 490 GLY C C 1
ATOM 10531 O O . GLY C 2 489 ? 239.975 284.852 256.340 1.00 25.31 490 GLY C O 1
ATOM 10532 N N . LEU C 2 490 ? 240.585 282.721 256.667 1.00 25.14 491 LEU C N 1
ATOM 10533 C CA . LEU C 2 490 ? 241.876 282.906 256.021 1.00 25.04 491 LEU C CA 1
ATOM 10534 C C . LEU C 2 490 ? 241.789 282.950 254.498 1.00 25.22 491 LEU C C 1
ATOM 10535 O O . LEU C 2 490 ? 242.679 283.518 253.864 1.00 26.20 491 LEU C O 1
ATOM 10540 N N . LEU C 2 491 ? 240.740 282.378 253.912 1.00 24.55 492 LEU C N 1
ATOM 10541 C CA . LEU C 2 491 ? 240.547 282.331 252.459 1.00 25.91 492 LEU C CA 1
ATOM 10542 C C . LEU C 2 491 ? 239.917 283.638 251.964 1.00 26.35 492 LEU C C 1
ATOM 10543 O O . LEU C 2 491 ? 238.862 283.664 251.338 1.00 26.47 492 LEU C O 1
ATOM 10548 N N . GLN C 2 492 ? 240.573 284.742 252.288 1.00 27.78 493 GLN C N 1
ATOM 10549 C CA . GLN C 2 492 ? 240.091 286.063 251.921 1.00 29.20 493 GLN C CA 1
ATOM 10550 C C . GLN C 2 492 ? 241.264 286.937 251.505 1.00 30.09 493 GLN C C 1
ATOM 10551 O O . GLN C 2 492 ? 242.367 286.818 252.042 1.00 30.82 493 GLN C O 1
ATOM 10557 N N . LYS C 2 493 ? 241.008 287.832 250.553 1.00 32.45 494 LYS C N 1
ATOM 10558 C CA . LYS C 2 493 ? 242.052 288.760 250.130 1.00 35.29 494 LYS C CA 1
ATOM 10559 C C . LYS C 2 493 ? 242.469 289.642 251.300 1.00 35.93 494 LYS C C 1
ATOM 10560 O O . LYS C 2 493 ? 243.650 289.955 251.455 1.00 36.90 494 LYS C O 1
ATOM 10566 N N . GLU C 2 494 ? 241.501 290.092 252.095 1.00 35.74 495 GLU C N 1
ATOM 10567 C CA . GLU C 2 494 ? 241.795 290.918 253.262 1.00 38.27 495 GLU C CA 1
ATOM 10568 C C . GLU C 2 494 ? 242.760 290.222 254.225 1.00 37.00 495 GLU C C 1
ATOM 10569 O O . GLU C 2 494 ? 243.591 290.883 254.859 1.00 38.01 495 GLU C O 1
ATOM 10575 N N . ALA C 2 495 ? 242.697 288.889 254.317 1.00 34.62 496 ALA C N 1
ATOM 10576 C CA . ALA C 2 495 ? 243.594 288.161 255.215 1.00 33.82 496 ALA C CA 1
ATOM 10577 C C . ALA C 2 495 ? 245.060 288.469 254.945 1.00 32.67 496 ALA C C 1
ATOM 10578 O O . ALA C 2 495 ? 245.876 288.441 255.871 1.00 31.98 496 ALA C O 1
ATOM 10580 N N . ALA C 2 496 ? 245.402 288.808 253.706 1.00 34.18 497 ALA C N 1
ATOM 10581 C CA . ALA C 2 496 ? 246.784 289.139 253.378 1.00 34.87 497 ALA C CA 1
ATOM 10582 C C . ALA C 2 496 ? 247.303 290.271 254.254 1.00 37.38 497 ALA C C 1
ATOM 10583 O O . ALA C 2 496 ? 248.379 290.162 254.851 1.00 38.41 497 ALA C O 1
ATOM 10585 N N . GLU C 2 497 ? 246.520 291.334 254.410 1.00 40.21 498 GLU C N 1
ATOM 10586 C CA . GLU C 2 497 ? 246.981 292.431 255.247 1.00 44.12 498 GLU C CA 1
ATOM 10587 C C . GLU C 2 497 ? 246.744 292.199 256.729 1.00 43.64 498 GLU C C 1
ATOM 10588 O O . GLU C 2 497 ? 247.271 292.958 257.544 1.00 45.61 498 GLU C O 1
ATOM 10594 N N . LYS C 2 498 ? 246.039 291.141 257.109 1.00 43.07 499 LYS C N 1
ATOM 10595 C CA . LYS C 2 498 ? 245.768 290.905 258.516 1.00 42.32 499 LYS C CA 1
ATOM 10596 C C . LYS C 2 498 ? 246.722 289.904 259.148 1.00 39.23 499 LYS C C 1
ATOM 10597 O O . LYS C 2 498 ? 246.999 290.012 260.343 1.00 39.75 499 LYS C O 1
ATOM 10603 N N . TYR C 2 499 ? 247.255 288.956 258.381 1.00 36.48 500 TYR C N 1
ATOM 10604 C CA . TYR C 2 499 ? 248.043 287.876 258.964 1.00 35.03 500 TYR C CA 1
ATOM 10605 C C . TYR C 2 499 ? 249.402 287.697 258.301 1.00 32.20 500 TYR C C 1
ATOM 10606 O O . TYR C 2 499 ? 250.355 287.265 258.956 1.00 33.26 500 TYR C O 1
ATOM 10615 N N . ALA C 2 500 ? 249.517 288.028 257.023 1.00 30.17 501 ALA C N 1
ATOM 10616 C CA . ALA C 2 500 ? 250.729 287.712 256.288 1.00 30.44 501 ALA C CA 1
ATOM 10617 C C . ALA C 2 500 ? 251.867 288.659 256.657 1.00 30.96 501 ALA C C 1
ATOM 10618 O O . ALA C 2 500 ? 251.658 289.786 257.107 1.00 32.10 501 ALA C O 1
ATOM 10620 N N . GLY C 2 501 ? 253.091 288.169 256.464 1.00 32.07 502 GLY C N 1
ATOM 10621 C CA . GLY C 2 501 ? 254.268 288.985 256.616 1.00 32.30 502 GLY C CA 1
ATOM 10622 C C . GLY C 2 501 ? 254.447 289.919 255.434 1.00 33.24 502 GLY C C 1
ATOM 10623 O O . GLY C 2 501 ? 253.665 289.929 254.480 1.00 32.66 502 GLY C O 1
ATOM 10624 N N . PRO C 2 502 ? 255.508 290.725 255.485 1.00 34.57 503 PRO C N 1
ATOM 10625 C CA . PRO C 2 502 ? 255.673 291.763 254.445 1.00 34.33 503 PRO C CA 1
ATOM 10626 C C . PRO C 2 502 ? 255.815 291.214 253.034 1.00 31.98 503 PRO C C 1
ATOM 10627 O O . PRO C 2 502 ? 255.130 291.691 252.119 1.00 32.98 503 PRO C O 1
ATOM 10631 N N . GLY C 2 503 ? 256.668 290.210 252.828 1.00 30.45 504 GLY C N 1
ATOM 10632 C CA . GLY C 2 503 ? 256.860 289.687 251.486 1.00 29.40 504 GLY C CA 1
ATOM 10633 C C . GLY C 2 503 ? 255.605 289.037 250.930 1.00 28.73 504 GLY C C 1
ATOM 10634 O O . GLY C 2 503 ? 255.219 289.283 249.784 1.00 26.76 504 GLY C O 1
ATOM 10635 N N . LEU C 2 504 ? 254.934 288.222 251.746 1.00 28.03 505 LEU C N 1
ATOM 10636 C CA . LEU C 2 504 ? 253.710 287.572 251.300 1.00 28.05 505 LEU C CA 1
ATOM 10637 C C . LEU C 2 504 ? 252.581 288.580 251.097 1.00 27.72 505 LEU C C 1
ATOM 10638 O O . LEU C 2 504 ? 251.794 288.438 250.164 1.00 27.72 505 LEU C O 1
ATOM 10643 N N . ALA C 2 505 ? 252.497 289.613 251.942 1.00 27.50 506 ALA C N 1
ATOM 10644 C CA . ALA C 2 505 ? 251.486 290.650 251.741 1.00 28.29 506 ALA C CA 1
ATOM 10645 C C . ALA C 2 505 ? 251.714 291.382 250.423 1.00 28.76 506 ALA C C 1
ATOM 10646 O O . ALA C 2 505 ? 250.764 291.640 249.672 1.00 28.39 506 ALA C O 1
ATOM 10648 N N . THR C 2 506 ? 252.973 291.701 250.115 1.00 29.22 507 THR C N 1
ATOM 10649 C CA . THR C 2 506 ? 253.282 292.322 248.834 1.00 29.65 507 THR C CA 1
ATOM 10650 C C . THR C 2 506 ? 252.913 291.403 247.676 1.00 29.70 507 THR C C 1
ATOM 10651 O O . THR C 2 506 ? 252.301 291.844 246.700 1.00 30.44 507 THR C O 1
ATOM 10655 N N . VAL C 2 507 ? 253.247 290.117 247.780 1.00 29.98 508 VAL C N 1
ATOM 10656 C CA . VAL C 2 507 ? 252.924 289.178 246.708 1.00 31.95 508 VAL C CA 1
ATOM 10657 C C . VAL C 2 507 ? 251.414 289.080 246.517 1.00 31.50 508 VAL C C 1
ATOM 10658 O O . VAL C 2 507 ? 250.916 289.080 245.387 1.00 31.43 508 VAL C O 1
ATOM 10662 N N . CYS C 2 508 ? 250.666 288.996 247.615 1.00 31.24 509 CYS C N 1
ATOM 10663 C CA . CYS C 2 508 ? 249.218 288.896 247.518 1.00 32.23 509 CYS C CA 1
ATOM 10664 C C . CYS C 2 508 ? 248.624 290.145 246.890 1.00 33.42 509 CYS C C 1
ATOM 10665 O O . CYS C 2 508 ? 247.698 290.057 246.079 1.00 33.73 509 CYS C O 1
ATOM 10668 N N . LYS C 2 509 ? 249.138 291.319 247.254 1.00 34.84 510 LYS C N 1
ATOM 10669 C CA . LYS C 2 509 ? 248.647 292.545 246.644 1.00 37.45 510 LYS C CA 1
ATOM 10670 C C . LYS C 2 509 ? 248.958 292.589 245.149 1.00 37.53 510 LYS C C 1
ATOM 10671 O O . LYS C 2 509 ? 248.106 292.978 244.345 1.00 39.37 510 LYS C O 1
ATOM 10677 N N . LEU C 2 510 ? 250.169 292.187 244.759 1.00 37.58 511 LEU C N 1
ATOM 10678 C CA . LEU C 2 510 ? 250.551 292.232 243.348 1.00 37.96 511 LEU C CA 1
ATOM 10679 C C . LEU C 2 510 ? 249.742 291.249 242.511 1.00 36.42 511 LEU C C 1
ATOM 10680 O O . LEU C 2 510 ? 249.313 291.582 241.404 1.00 36.96 511 LEU C O 1
ATOM 10685 N N . VAL C 2 511 ? 249.522 290.035 243.022 1.00 35.77 512 VAL C N 1
ATOM 10686 C CA . VAL C 2 511 ? 248.820 288.999 242.270 1.00 35.93 512 VAL C CA 1
ATOM 10687 C C . VAL C 2 511 ? 247.318 289.000 242.535 1.00 37.42 512 VAL C C 1
ATOM 10688 O O . VAL C 2 511 ? 246.572 288.341 241.797 1.00 37.95 512 VAL C O 1
ATOM 10692 N N . ASP C 2 512 ? 246.852 289.711 243.560 1.00 38.25 513 ASP C N 1
ATOM 10693 C CA . ASP C 2 512 ? 245.434 289.755 243.924 1.00 40.35 513 ASP C CA 1
ATOM 10694 C C . ASP C 2 512 ? 244.920 288.355 244.278 1.00 37.25 513 ASP C C 1
ATOM 10695 O O . ASP C 2 512 ? 243.968 287.842 243.693 1.00 37.01 513 ASP C O 1
ATOM 10700 N N . ILE C 2 513 ? 245.577 287.747 245.259 1.00 34.02 514 ILE C N 1
ATOM 10701 C CA . ILE C 2 513 ? 245.191 286.429 245.754 1.00 31.88 514 ILE C CA 1
ATOM 10702 C C . ILE C 2 513 ? 245.172 286.471 247.273 1.00 29.71 514 ILE C C 1
ATOM 10703 O O . ILE C 2 513 ? 245.809 287.334 247.895 1.00 29.98 514 ILE C O 1
ATOM 10708 N N . PRO C 2 514 ? 244.435 285.567 247.903 1.00 29.01 515 PRO C N 1
ATOM 10709 C CA . PRO C 2 514 ? 244.563 285.409 249.342 1.00 28.09 515 PRO C CA 1
ATOM 10710 C C . PRO C 2 514 ? 245.917 284.815 249.687 1.00 26.17 515 PRO C C 1
ATOM 10711 O O . PRO C 2 514 ? 246.565 284.207 248.825 1.00 24.55 515 PRO C O 1
ATOM 10715 N N . PRO C 2 515 ? 246.408 285.027 250.913 1.00 24.89 516 PRO C N 1
ATOM 10716 C CA . PRO C 2 515 ? 247.660 284.365 251.319 1.00 24.95 516 PRO C CA 1
ATOM 10717 C C . PRO C 2 515 ? 247.545 282.847 251.406 1.00 24.31 516 PRO C C 1
ATOM 10718 O O . PRO C 2 515 ? 248.573 282.163 251.428 1.00 24.28 516 PRO C O 1
ATOM 10722 N N . VAL C 2 516 ? 246.330 282.307 251.470 1.00 23.28 517 VAL C N 1
ATOM 10723 C CA . VAL C 2 516 ? 246.088 280.874 251.585 1.00 23.41 517 VAL C CA 1
ATOM 10724 C C . VAL C 2 516 ? 245.269 280.453 250.374 1.00 22.64 517 VAL C C 1
ATOM 10725 O O . VAL C 2 516 ? 244.187 280.999 250.140 1.00 23.24 517 VAL C O 1
ATOM 10729 N N . LEU C 2 517 ? 245.776 279.503 249.603 1.00 22.79 518 LEU C N 1
ATOM 10730 C CA . LEU C 2 517 ? 245.150 279.103 248.351 1.00 23.10 518 LEU C CA 1
ATOM 10731 C C . LEU C 2 517 ? 244.505 277.734 248.516 1.00 23.71 518 LEU C C 1
ATOM 10732 O O . LEU C 2 517 ? 245.200 276.751 248.779 1.00 23.19 518 LEU C O 1
ATOM 10737 N N . HIS C 2 518 ? 243.184 277.674 248.373 1.00 24.60 519 HIS C N 1
ATOM 10738 C CA . HIS C 2 518 ? 242.442 276.419 248.479 1.00 24.48 519 HIS C CA 1
ATOM 10739 C C . HIS C 2 518 ? 242.549 275.679 247.148 1.00 24.76 519 HIS C C 1
ATOM 10740 O O . HIS C 2 518 ? 241.934 276.085 246.157 1.00 24.60 519 HIS C O 1
ATOM 10747 N N . MET C 2 519 ? 243.313 274.589 247.118 1.00 25.47 520 MET C N 1
ATOM 10748 C CA . MET C 2 519 ? 243.558 273.855 245.885 1.00 26.26 520 MET C CA 1
ATOM 10749 C C . MET C 2 519 ? 242.633 272.650 245.693 1.00 26.37 520 MET C C 1
ATOM 10750 O O . MET C 2 519 ? 242.769 271.940 244.696 1.00 25.64 520 MET C O 1
ATOM 10755 N N . GLY C 2 520 ? 241.668 272.426 246.589 1.00 25.80 521 GLY C N 1
ATOM 10756 C CA . GLY C 2 520 ? 240.613 271.459 246.352 1.00 26.46 521 GLY C CA 1
ATOM 10757 C C . GLY C 2 520 ? 240.591 270.364 247.408 1.00 27.35 521 GLY C C 1
ATOM 10758 O O . GLY C 2 520 ? 240.882 270.602 248.586 1.00 27.60 521 GLY C O 1
ATOM 10759 N N . SER C 2 521 ? 240.224 269.159 246.973 1.00 28.32 522 SER C N 1
ATOM 10760 C CA . SER C 2 521 ? 239.998 268.039 247.873 1.00 29.26 522 SER C CA 1
ATOM 10761 C C . SER C 2 521 ? 241.316 267.304 248.135 1.00 28.96 522 SER C C 1
ATOM 10762 O O . SER C 2 521 ? 242.394 267.761 247.752 1.00 28.77 522 SER C O 1
ATOM 10765 N N . CYS C 2 522 ? 241.234 266.146 248.792 1.00 30.53 523 CYS C N 1
ATOM 10766 C CA . CYS C 2 522 ? 242.434 265.387 249.144 1.00 33.16 523 CYS C CA 1
ATOM 10767 C C . CYS C 2 522 ? 243.119 264.768 247.933 1.00 32.89 523 CYS C C 1
ATOM 10768 O O . CYS C 2 522 ? 244.349 264.674 247.908 1.00 34.10 523 CYS C O 1
ATOM 10771 N N . VAL C 2 523 ? 242.359 264.370 246.916 1.00 32.22 524 VAL C N 1
ATOM 10772 C CA . VAL C 2 523 ? 242.986 263.918 245.677 1.00 33.56 524 VAL C CA 1
ATOM 10773 C C . VAL C 2 523 ? 243.651 265.095 244.979 1.00 32.81 524 VAL C C 1
ATOM 10774 O O . VAL C 2 523 ? 244.681 264.927 244.318 1.00 33.25 524 VAL C O 1
ATOM 10778 N N . ASP C 2 524 ? 243.111 266.304 245.146 1.00 33.04 525 ASP C N 1
ATOM 10779 C CA . ASP C 2 524 ? 243.684 267.504 244.539 1.00 33.67 525 ASP C CA 1
ATOM 10780 C C . ASP C 2 524 ? 245.041 267.869 245.135 1.00 31.69 525 ASP C C 1
ATOM 10781 O O . ASP C 2 524 ? 245.673 268.815 244.657 1.00 31.46 525 ASP C O 1
ATOM 10786 N N . ILE C 2 525 ? 245.499 267.151 246.162 1.00 29.84 526 ILE C N 1
ATOM 10787 C CA . ILE C 2 525 ? 246.893 267.273 246.582 1.00 29.74 526 ILE C CA 1
ATOM 10788 C C . ILE C 2 525 ? 247.815 266.946 245.412 1.00 29.56 526 ILE C C 1
ATOM 10789 O O . ILE C 2 525 ? 248.939 267.450 245.339 1.00 28.90 526 ILE C O 1
ATOM 10794 N N . SER C 2 526 ? 247.355 266.114 244.475 1.00 29.20 527 SER C N 1
ATOM 10795 C CA . SER C 2 526 ? 248.138 265.881 243.270 1.00 30.22 527 SER C CA 1
ATOM 10796 C C . SER C 2 526 ? 248.456 267.204 242.577 1.00 29.43 527 SER C C 1
ATOM 10797 O O . SER C 2 526 ? 249.577 267.406 242.104 1.00 31.02 527 SER C O 1
ATOM 10800 N N . ARG C 2 527 ? 247.487 268.125 242.528 1.00 28.98 528 ARG C N 1
ATOM 10801 C CA . ARG C 2 527 ? 247.747 269.454 241.977 1.00 29.82 528 ARG C CA 1
ATOM 10802 C C . ARG C 2 527 ? 248.974 270.085 242.624 1.00 29.58 528 ARG C C 1
ATOM 10803 O O . ARG C 2 527 ? 249.832 270.648 241.938 1.00 29.95 528 ARG C O 1
ATOM 10811 N N . ILE C 2 528 ? 249.062 270.009 243.955 1.00 30.52 529 ILE C N 1
ATOM 10812 C CA . ILE C 2 528 ? 250.220 270.566 244.647 1.00 31.44 529 ILE C CA 1
ATOM 10813 C C . ILE C 2 528 ? 251.494 269.947 244.095 1.00 31.26 529 ILE C C 1
ATOM 10814 O O . ILE C 2 528 ? 252.412 270.656 243.667 1.00 31.61 529 ILE C O 1
ATOM 10819 N N . LEU C 2 529 ? 251.526 268.610 244.015 1.00 31.38 530 LEU C N 1
ATOM 10820 C CA . LEU C 2 529 ? 252.663 267.933 243.400 1.00 32.09 530 LEU C CA 1
ATOM 10821 C C . LEU C 2 529 ? 252.938 268.526 242.029 1.00 31.09 530 LEU C C 1
ATOM 10822 O O . LEU C 2 529 ? 254.048 268.995 241.752 1.00 30.98 530 LEU C O 1
ATOM 10827 N N . ASP C 2 530 ? 251.894 268.613 241.201 1.00 31.00 531 ASP C N 1
ATOM 10828 C CA . ASP C 2 530 ? 252.043 269.179 239.869 1.00 32.00 531 ASP C CA 1
ATOM 10829 C C . ASP C 2 530 ? 252.714 270.546 239.950 1.00 30.90 531 ASP C C 1
ATOM 10830 O O . ASP C 2 530 ? 253.783 270.759 239.366 1.00 30.53 531 ASP C O 1
ATOM 10835 N N . LEU C 2 531 ? 252.171 271.432 240.789 1.00 30.01 532 LEU C N 1
ATOM 10836 C CA . LEU C 2 531 ? 252.738 272.768 240.926 1.00 30.54 532 LEU C CA 1
ATOM 10837 C C . LEU C 2 531 ? 254.213 272.689 241.290 1.00 29.14 532 LEU C C 1
ATOM 10838 O O . LEU C 2 531 ? 255.070 273.237 240.584 1.00 28.12 532 LEU C O 1
ATOM 10843 N N . VAL C 2 532 ? 254.534 271.934 242.347 1.00 28.80 533 VAL C N 1
ATOM 10844 C CA . VAL C 2 532 ? 255.920 271.848 242.787 1.00 29.12 533 VAL C CA 1
ATOM 10845 C C . VAL C 2 532 ? 256.781 271.306 241.660 1.00 28.01 533 VAL C C 1
ATOM 10846 O O . VAL C 2 532 ? 257.844 271.860 241.350 1.00 28.03 533 VAL C O 1
ATOM 10850 N N . GLY C 2 533 ? 256.303 270.260 240.983 1.00 26.92 534 GLY C N 1
ATOM 10851 C CA . GLY C 2 533 ? 257.080 269.696 239.899 1.00 27.17 534 GLY C CA 1
ATOM 10852 C C . GLY C 2 533 ? 257.407 270.738 238.853 1.00 26.85 534 GLY C C 1
ATOM 10853 O O . GLY C 2 533 ? 258.560 270.881 238.439 1.00 26.98 534 GLY C O 1
ATOM 10854 N N . ARG C 2 534 ? 256.402 271.525 238.454 1.00 28.18 535 ARG C N 1
ATOM 10855 C CA . ARG C 2 534 ? 256.645 272.552 237.450 1.00 29.71 535 ARG C CA 1
ATOM 10856 C C . ARG C 2 534 ? 257.746 273.488 237.923 1.00 30.16 535 ARG C C 1
ATOM 10857 O O . ARG C 2 534 ? 258.725 273.730 237.207 1.00 30.42 535 ARG C O 1
ATOM 10865 N N . VAL C 2 535 ? 257.645 273.952 239.167 1.00 29.51 536 VAL C N 1
ATOM 10866 C CA . VAL C 2 535 ? 258.664 274.851 239.692 1.00 30.02 536 VAL C CA 1
ATOM 10867 C C . VAL C 2 535 ? 260.028 274.188 239.600 1.00 29.27 536 VAL C C 1
ATOM 10868 O O . VAL C 2 535 ? 260.994 274.774 239.095 1.00 28.25 536 VAL C O 1
ATOM 10872 N N . ALA C 2 536 ? 260.106 272.926 240.019 1.00 28.92 537 ALA C N 1
ATOM 10873 C CA . ALA C 2 536 ? 261.380 272.231 239.955 1.00 28.74 537 ALA C CA 1
ATOM 10874 C C . ALA C 2 536 ? 261.871 272.163 238.516 1.00 29.04 537 ALA C C 1
ATOM 10875 O O . ALA C 2 536 ? 263.021 272.504 238.226 1.00 29.45 537 ALA C O 1
ATOM 10877 N N . ASN C 2 537 ? 260.980 271.801 237.589 1.00 30.66 538 ASN C N 1
ATOM 10878 C CA . ASN C 2 537 ? 261.375 271.698 236.190 1.00 32.20 538 ASN C CA 1
ATOM 10879 C C . ASN C 2 537 ? 261.766 273.049 235.610 1.00 33.18 538 ASN C C 1
ATOM 10880 O O . ASN C 2 537 ? 262.625 273.114 234.728 1.00 34.57 538 ASN C O 1
ATOM 10885 N N . LEU C 2 538 ? 261.233 274.139 236.155 1.00 35.13 539 LEU C N 1
ATOM 10886 C CA . LEU C 2 538 ? 261.633 275.446 235.656 1.00 37.15 539 LEU C CA 1
ATOM 10887 C C . LEU C 2 538 ? 263.009 275.835 236.166 1.00 36.72 539 LEU C C 1
ATOM 10888 O O . LEU C 2 538 ? 263.737 276.551 235.477 1.00 38.99 539 LEU C O 1
ATOM 10893 N N . LEU C 2 539 ? 263.394 275.343 237.333 1.00 36.87 540 LEU C N 1
ATOM 10894 C CA . LEU C 2 539 ? 264.667 275.689 237.940 1.00 37.21 540 LEU C CA 1
ATOM 10895 C C . LEU C 2 539 ? 265.739 274.646 237.663 1.00 38.10 540 LEU C C 1
ATOM 10896 O O . LEU C 2 539 ? 266.886 274.843 238.068 1.00 38.78 540 LEU C O 1
ATOM 10901 N N . GLY C 2 540 ? 265.398 273.555 236.982 1.00 37.52 541 GLY C N 1
ATOM 10902 C CA . GLY C 2 540 ? 266.383 272.525 236.686 1.00 38.05 541 GLY C CA 1
ATOM 10903 C C . GLY C 2 540 ? 266.938 271.817 237.901 1.00 37.79 541 GLY C C 1
ATOM 10904 O O . GLY C 2 540 ? 268.120 271.455 237.921 1.00 39.57 541 GLY C O 1
ATOM 10905 N N . VAL C 2 541 ? 266.105 271.600 238.915 1.00 37.24 542 VAL C N 1
ATOM 10906 C CA . VAL C 2 541 ? 266.493 270.913 240.137 1.00 36.70 542 VAL C CA 1
ATOM 10907 C C . VAL C 2 541 ? 265.430 269.874 240.477 1.00 36.26 542 VAL C C 1
ATOM 10908 O O . VAL C 2 541 ? 264.351 269.837 239.888 1.00 36.52 542 VAL C O 1
ATOM 10912 N N . ASP C 2 542 ? 265.777 268.989 241.405 1.00 36.79 543 ASP C N 1
ATOM 10913 C CA . ASP C 2 542 ? 264.829 268.032 241.947 1.00 36.97 543 ASP C CA 1
ATOM 10914 C C . ASP C 2 542 ? 263.912 268.717 242.959 1.00 36.37 543 ASP C C 1
ATOM 10915 O O . ASP C 2 542 ? 264.218 269.781 243.500 1.00 36.59 543 ASP C O 1
ATOM 10920 N N . MET C 2 543 ? 262.776 268.077 243.225 1.00 36.05 544 MET C N 1
ATOM 10921 C CA . MET C 2 543 ? 261.820 268.660 244.157 1.00 37.32 544 MET C CA 1
ATOM 10922 C C . MET C 2 543 ? 262.345 268.717 245.587 1.00 34.72 544 MET C C 1
ATOM 10923 O O . MET C 2 543 ? 261.893 269.565 246.359 1.00 34.06 544 MET C O 1
ATOM 10928 N N . SER C 2 544 ? 263.354 267.917 245.923 1.00 33.54 545 SER C N 1
ATOM 10929 C CA . SER C 2 544 ? 263.953 267.938 247.249 1.00 32.65 545 SER C CA 1
ATOM 10930 C C . SER C 2 544 ? 264.904 269.113 247.450 1.00 32.18 545 SER C C 1
ATOM 10931 O O . SER C 2 544 ? 265.351 269.334 248.578 1.00 32.33 545 SER C O 1
ATOM 10934 N N . ASP C 2 545 ? 265.241 269.849 246.395 1.00 33.10 546 ASP C N 1
ATOM 10935 C CA . ASP C 2 545 ? 266.082 271.035 246.510 1.00 35.01 546 ASP C CA 1
ATOM 10936 C C . ASP C 2 545 ? 265.289 272.308 246.787 1.00 34.83 546 ASP C C 1
ATOM 10937 O O . ASP C 2 545 ? 265.892 273.349 247.056 1.00 36.35 546 ASP C O 1
ATOM 10942 N N . LEU C 2 546 ? 263.991 272.259 246.719 1.00 34.03 547 LEU C N 1
ATOM 10943 C CA . LEU C 2 546 ? 263.175 273.453 246.865 1.00 33.61 547 LEU C CA 1
ATOM 10944 C C . LEU C 2 546 ? 262.814 273.708 248.327 1.00 33.47 547 LEU C C 1
ATOM 10945 O O . LEU C 2 546 ? 262.761 272.775 249.131 1.00 33.16 547 LEU C O 1
ATOM 10950 N N . PRO C 2 547 ? 262.608 274.978 248.709 1.00 33.36 548 PRO C N 1
ATOM 10951 C CA . PRO C 2 547 ? 262.125 275.285 250.075 1.00 33.01 548 PRO C CA 1
ATOM 10952 C C . PRO C 2 547 ? 260.616 275.098 250.195 1.00 31.94 548 PRO C C 1
ATOM 10953 O O . PRO C 2 547 ? 259.829 276.038 250.288 1.00 31.47 548 PRO C O 1
ATOM 10957 N N . VAL C 2 548 ? 260.193 273.835 250.165 1.00 30.60 549 VAL C N 1
ATOM 10958 C CA . VAL C 2 548 ? 258.788 273.466 250.241 1.00 29.81 549 VAL C CA 1
ATOM 10959 C C . VAL C 2 548 ? 258.604 272.458 251.365 1.00 28.03 549 VAL C C 1
ATOM 10960 O O . VAL C 2 548 ? 259.544 271.784 251.786 1.00 29.26 549 VAL C O 1
ATOM 10964 N N . ALA C 2 549 ? 257.372 272.362 251.851 1.00 26.81 550 ALA C N 1
ATOM 10965 C CA . ALA C 2 549 ? 257.069 271.427 252.922 1.00 25.87 550 ALA C CA 1
ATOM 10966 C C . ALA C 2 549 ? 255.584 271.097 252.890 1.00 25.01 550 ALA C C 1
ATOM 10967 O O . ALA C 2 549 ? 254.784 271.816 252.291 1.00 25.23 550 ALA C O 1
ATOM 10969 N N . GLY C 2 550 ? 255.232 269.994 253.533 1.00 25.31 551 GLY C N 1
ATOM 10970 C CA . GLY C 2 550 ? 253.841 269.638 253.725 1.00 25.15 551 GLY C CA 1
ATOM 10971 C C . GLY C 2 550 ? 253.585 269.422 255.201 1.00 24.24 551 GLY C C 1
ATOM 10972 O O . GLY C 2 550 ? 254.450 268.954 255.936 1.00 24.53 551 GLY C O 1
ATOM 10973 N N . VAL C 2 551 ? 252.379 269.781 255.631 1.00 24.40 552 VAL C N 1
ATOM 10974 C CA . VAL C 2 551 ? 251.974 269.667 257.024 1.00 25.10 552 VAL C CA 1
ATOM 10975 C C . VAL C 2 551 ? 250.615 268.982 257.094 1.00 24.77 552 VAL C C 1
ATOM 10976 O O . VAL C 2 551 ? 249.705 269.305 256.323 1.00 25.20 552 VAL C O 1
ATOM 10980 N N . ALA C 2 552 ? 250.480 268.058 258.038 1.00 24.42 553 ALA C N 1
ATOM 10981 C CA . ALA C 2 552 ? 249.217 267.392 258.350 1.00 24.95 553 ALA C CA 1
ATOM 10982 C C . ALA C 2 552 ? 248.967 267.571 259.843 1.00 25.47 553 ALA C C 1
ATOM 10983 O O . ALA C 2 552 ? 249.221 266.663 260.641 1.00 26.20 553 ALA C O 1
ATOM 10985 N N . PRO C 2 553 ? 248.512 268.757 260.259 1.00 26.56 554 PRO C N 1
ATOM 10986 C CA . PRO C 2 553 ? 248.431 269.046 261.704 1.00 27.08 554 PRO C CA 1
ATOM 10987 C C . PRO C 2 553 ? 247.505 268.124 262.488 1.00 26.91 554 PRO C C 1
ATOM 10988 O O . PRO C 2 553 ? 247.789 267.866 263.660 1.00 28.28 554 PRO C O 1
ATOM 10992 N N . GLU C 2 554 ? 246.402 267.647 261.907 1.00 27.76 555 GLU C N 1
ATOM 10993 C CA . GLU C 2 554 ? 245.370 266.937 262.669 1.00 28.65 555 GLU C CA 1
ATOM 10994 C C . GLU C 2 554 ? 244.873 265.696 261.916 1.00 27.22 555 GLU C C 1
ATOM 10995 O O . GLU C 2 554 ? 243.679 265.387 261.929 1.00 27.77 555 GLU C O 1
ATOM 11001 N N . TRP C 2 555 ? 245.767 264.970 261.252 1.00 25.50 556 TRP C N 1
ATOM 11002 C CA . TRP C 2 555 ? 245.355 263.852 260.405 1.00 24.98 556 TRP C CA 1
ATOM 11003 C C . TRP C 2 555 ? 244.831 262.673 261.227 1.00 25.01 556 TRP C C 1
ATOM 11004 O O . TRP C 2 555 ? 245.225 262.462 262.376 1.00 24.81 556 TRP C O 1
ATOM 11015 N N . MET C 2 556 ? 243.931 261.899 260.617 1.00 25.12 557 MET C N 1
ATOM 11016 C CA . MET C 2 556 ? 243.396 260.701 261.260 1.00 26.09 557 MET C CA 1
ATOM 11017 C C . MET C 2 556 ? 243.366 259.478 260.338 1.00 26.26 557 MET C C 1
ATOM 11018 O O . MET C 2 556 ? 243.489 258.353 260.820 1.00 26.89 557 MET C O 1
ATOM 11023 N N . SER C 2 557 ? 243.266 259.673 259.027 1.00 26.03 558 SER C N 1
ATOM 11024 C CA . SER C 2 557 ? 242.915 258.596 258.108 1.00 26.18 558 SER C CA 1
ATOM 11025 C C . SER C 2 557 ? 244.159 257.882 257.566 1.00 26.56 558 SER C C 1
ATOM 11026 O O . SER C 2 557 ? 245.266 258.420 257.546 1.00 26.92 558 SER C O 1
ATOM 11029 N N . GLU C 2 558 ? 243.947 256.650 257.104 1.00 26.87 559 GLU C N 1
ATOM 11030 C CA . GLU C 2 558 ? 244.994 255.937 256.374 1.00 28.05 559 GLU C CA 1
ATOM 11031 C C . GLU C 2 558 ? 245.360 256.665 255.086 1.00 26.50 559 GLU C C 1
ATOM 11032 O O . GLU C 2 558 ? 246.527 256.660 254.680 1.00 26.21 559 GLU C O 1
ATOM 11038 N N . LYS C 2 559 ? 244.389 257.327 254.460 1.00 26.48 560 LYS C N 1
ATOM 11039 C CA . LYS C 2 559 ? 244.687 258.153 253.298 1.00 27.22 560 LYS C CA 1
ATOM 11040 C C . LYS C 2 559 ? 245.724 259.217 253.632 1.00 26.54 560 LYS C C 1
ATOM 11041 O O . LYS C 2 559 ? 246.635 259.467 252.840 1.00 26.63 560 LYS C O 1
ATOM 11047 N N . ALA C 2 560 ? 245.627 259.819 254.819 1.00 25.70 561 ALA C N 1
ATOM 11048 C CA . ALA C 2 560 ? 246.617 260.808 255.231 1.00 25.77 561 ALA C CA 1
ATOM 11049 C C . ALA C 2 560 ? 248.006 260.190 255.346 1.00 25.79 561 ALA C C 1
ATOM 11050 O O . ALA C 2 560 ? 249.002 260.822 254.978 1.00 26.13 561 ALA C O 1
ATOM 11052 N N . VAL C 2 561 ? 248.092 258.956 255.848 1.00 25.68 562 VAL C N 1
ATOM 11053 C CA . VAL C 2 561 ? 249.382 258.269 255.943 1.00 26.28 562 VAL C CA 1
ATOM 11054 C C . VAL C 2 561 ? 249.974 258.063 254.553 1.00 25.34 562 VAL C C 1
ATOM 11055 O O . VAL C 2 561 ? 251.149 258.365 254.307 1.00 25.94 562 VAL C O 1
ATOM 11059 N N . ALA C 2 562 ? 249.161 257.566 253.620 1.00 24.76 563 ALA C N 1
ATOM 11060 C CA . ALA C 2 562 ? 249.648 257.365 252.257 1.00 25.65 563 ALA C CA 1
ATOM 11061 C C . ALA C 2 562 ? 250.081 258.690 251.628 1.00 25.54 563 ALA C C 1
ATOM 11062 O O . ALA C 2 562 ? 251.099 258.748 250.930 1.00 26.39 563 ALA C O 1
ATOM 11064 N N . ILE C 2 563 ? 249.331 259.762 251.886 1.00 26.44 564 ILE C N 1
ATOM 11065 C CA . ILE C 2 563 ? 249.657 261.078 251.337 1.00 26.95 564 ILE C CA 1
ATOM 11066 C C . ILE C 2 563 ? 251.008 261.552 251.859 1.00 25.93 564 ILE C C 1
ATOM 11067 O O . ILE C 2 563 ? 251.883 261.949 251.086 1.00 25.73 564 ILE C O 1
ATOM 11072 N N . GLY C 2 564 ? 251.200 261.512 253.176 1.00 25.04 565 GLY C N 1
ATOM 11073 C CA . GLY C 2 564 ? 252.481 261.918 253.727 1.00 25.05 565 GLY C CA 1
ATOM 11074 C C . GLY C 2 564 ? 253.621 261.075 253.190 1.00 24.65 565 GLY C C 1
ATOM 11075 O O . GLY C 2 564 ? 254.701 261.592 252.894 1.00 24.82 565 GLY C O 1
ATOM 11076 N N . THR C 2 565 ? 253.389 259.772 253.039 1.00 24.34 566 THR C N 1
ATOM 11077 C CA . THR C 2 565 ? 254.435 258.894 252.529 1.00 23.90 566 THR C CA 1
ATOM 11078 C C . THR C 2 565 ? 254.821 259.267 251.099 1.00 23.51 566 THR C C 1
ATOM 11079 O O . THR C 2 565 ? 256.007 259.332 250.766 1.00 22.91 566 THR C O 1
ATOM 11083 N N . TYR C 2 566 ? 253.842 259.501 250.231 1.00 23.20 567 TYR C N 1
ATOM 11084 C CA . TYR C 2 566 ? 254.235 259.828 248.864 1.00 23.90 567 TYR C CA 1
ATOM 11085 C C . TYR C 2 566 ? 254.770 261.253 248.741 1.00 23.51 567 TYR C C 1
ATOM 11086 O O . TYR C 2 566 ? 255.615 261.508 247.880 1.00 23.80 567 TYR C O 1
ATOM 11095 N N . VAL C 2 567 ? 254.341 262.171 249.606 1.00 23.56 568 VAL C N 1
ATOM 11096 C CA . VAL C 2 567 ? 254.906 263.519 249.604 1.00 23.66 568 VAL C CA 1
ATOM 11097 C C . VAL C 2 567 ? 256.378 263.486 250.010 1.00 22.90 568 VAL C C 1
ATOM 11098 O O . VAL C 2 567 ? 257.228 264.080 249.341 1.00 22.48 568 VAL C O 1
ATOM 11102 N N . VAL C 2 568 ? 256.710 262.726 251.056 1.00 23.03 569 VAL C N 1
ATOM 11103 C CA . VAL C 2 568 ? 258.110 262.567 251.449 1.00 23.47 569 VAL C CA 1
ATOM 11104 C C . VAL C 2 568 ? 258.898 261.850 250.352 1.00 23.44 569 VAL C C 1
ATOM 11105 O O . VAL C 2 568 ? 260.008 262.261 250.000 1.00 22.90 569 VAL C O 1
ATOM 11109 N N . THR C 2 569 ? 258.320 260.799 249.766 1.00 23.61 570 THR C N 1
ATOM 11110 C CA . THR C 2 569 ? 259.011 260.047 248.720 1.00 24.29 570 THR C CA 1
ATOM 11111 C C . THR C 2 569 ? 259.260 260.917 247.492 1.00 23.97 570 THR C C 1
ATOM 11112 O O . THR C 2 569 ? 260.239 260.704 246.777 1.00 23.02 570 THR C O 1
ATOM 11116 N N . SER C 2 570 ? 258.371 261.870 247.213 1.00 24.33 571 SER C N 1
ATOM 11117 C CA . SER C 2 570 ? 258.583 262.807 246.117 1.00 25.04 571 SER C CA 1
ATOM 11118 C C . SER C 2 570 ? 259.674 263.830 246.409 1.00 25.50 571 SER C C 1
ATOM 11119 O O . SER C 2 570 ? 260.075 264.549 245.492 1.00 27.19 571 SER C O 1
ATOM 11122 N N . GLY C 2 571 ? 260.121 263.947 247.654 1.00 25.33 572 GLY C N 1
ATOM 11123 C CA . GLY C 2 571 ? 261.191 264.852 248.026 1.00 25.69 572 GLY C CA 1
ATOM 11124 C C . GLY C 2 571 ? 260.728 266.083 248.781 1.00 25.28 572 GLY C C 1
ATOM 11125 O O . GLY C 2 571 ? 261.407 267.108 248.761 1.00 25.24 572 GLY C O 1
ATOM 11126 N N . ILE C 2 572 ? 259.633 265.981 249.522 1.00 24.99 573 ILE C N 1
ATOM 11127 C CA . ILE C 2 572 ? 259.085 267.113 250.254 1.00 25.38 573 ILE C CA 1
ATOM 11128 C C . ILE C 2 572 ? 258.961 266.706 251.712 1.00 24.80 573 ILE C C 1
ATOM 11129 O O . ILE C 2 572 ? 258.228 265.768 252.043 1.00 25.83 573 ILE C O 1
ATOM 11134 N N . ASP C 2 573 ? 259.665 267.425 252.576 1.00 25.09 574 ASP C N 1
ATOM 11135 C CA . ASP C 2 573 ? 259.604 267.183 254.010 1.00 25.93 574 ASP C CA 1
ATOM 11136 C C . ASP C 2 573 ? 258.178 267.355 254.511 1.00 26.82 574 ASP C C 1
ATOM 11137 O O . ASP C 2 573 ? 257.467 268.276 254.106 1.00 26.66 574 ASP C O 1
ATOM 11142 N N . THR C 2 574 ? 257.751 266.450 255.384 1.00 27.47 575 THR C N 1
ATOM 11143 C CA . THR C 2 574 ? 256.386 266.439 255.886 1.00 26.90 575 THR C CA 1
ATOM 11144 C C . THR C 2 574 ? 256.382 266.445 257.406 1.00 26.24 575 THR C C 1
ATOM 11145 O O . THR C 2 574 ? 257.068 265.642 258.041 1.00 26.62 575 THR C O 1
ATOM 11149 N N . TRP C 2 575 ? 255.612 267.368 257.972 1.00 25.21 576 TRP C N 1
ATOM 11150 C CA . TRP C 2 575 ? 255.377 267.461 259.405 1.00 24.73 576 TRP C CA 1
ATOM 11151 C C . TRP C 2 575 ? 254.033 266.820 259.739 1.00 25.64 576 TRP C C 1
ATOM 11152 O O . TRP C 2 575 ? 253.030 267.087 259.074 1.00 25.93 576 TRP C O 1
ATOM 11163 N N . LEU C 2 576 ? 254.017 265.977 260.761 1.00 26.87 577 LEU C N 1
ATOM 11164 C CA . LEU C 2 576 ? 252.800 265.319 261.223 1.00 27.60 577 LEU C CA 1
ATOM 11165 C C . LEU C 2 576 ? 252.442 265.849 262.604 1.00 26.93 577 LEU C C 1
ATOM 11166 O O . LEU C 2 576 ? 253.245 265.756 263.535 1.00 27.11 577 LEU C O 1
ATOM 11171 N N . GLY C 2 577 ? 251.248 266.421 262.724 1.00 27.53 578 GLY C N 1
ATOM 11172 C CA . GLY C 2 577 ? 250.777 266.929 263.999 1.00 28.58 578 GLY C CA 1
ATOM 11173 C C . GLY C 2 577 ? 250.197 265.886 264.931 1.00 30.01 578 GLY C C 1
ATOM 11174 O O . GLY C 2 577 ? 249.902 266.207 266.085 1.00 31.09 578 GLY C O 1
ATOM 11175 N N . VAL C 2 578 ? 249.984 264.666 264.442 1.00 31.02 579 VAL C N 1
ATOM 11176 C CA . VAL C 2 578 ? 249.527 263.532 265.238 1.00 31.49 579 VAL C CA 1
ATOM 11177 C C . VAL C 2 578 ? 250.535 262.402 265.057 1.00 31.96 579 VAL C C 1
ATOM 11178 O O . VAL C 2 578 ? 250.840 262.014 263.926 1.00 32.21 579 VAL C O 1
ATOM 11182 N N . ALA C 2 579 ? 251.044 261.878 266.161 1.00 33.09 580 ALA C N 1
ATOM 11183 C CA . ALA C 2 579 ? 252.046 260.822 266.087 1.00 33.44 580 ALA C CA 1
ATOM 11184 C C . ALA C 2 579 ? 251.445 259.565 265.454 1.00 33.41 580 ALA C C 1
ATOM 11185 O O . ALA C 2 579 ? 250.358 259.140 265.857 1.00 35.28 580 ALA C O 1
ATOM 11187 N N . PRO C 2 580 ? 252.069 258.994 264.430 1.00 33.84 581 PRO C N 1
ATOM 11188 C CA . PRO C 2 580 ? 251.614 257.695 263.909 1.00 35.03 581 PRO C CA 1
ATOM 11189 C C . PRO C 2 580 ? 252.081 256.559 264.805 1.00 34.14 581 PRO C C 1
ATOM 11190 O O . PRO C 2 580 ? 253.090 256.693 265.509 1.00 33.47 581 PRO C O 1
ATOM 11194 N N . PRO C 2 581 ? 251.377 255.410 264.809 1.00 35.16 582 PRO C N 1
ATOM 11195 C CA . PRO C 2 581 ? 251.759 254.309 265.717 1.00 33.35 582 PRO C CA 1
ATOM 11196 C C . PRO C 2 581 ? 253.058 253.615 265.320 1.00 31.04 582 PRO C C 1
ATOM 11197 O O . PRO C 2 581 ? 253.039 252.504 264.788 1.00 32.34 582 PRO C O 1
ATOM 11201 N N . VAL C 2 582 ? 254.185 254.304 265.511 1.00 29.38 583 VAL C N 1
ATOM 11202 C CA . VAL C 2 582 ? 255.507 253.780 265.188 1.00 29.77 583 VAL C CA 1
ATOM 11203 C C . VAL C 2 582 ? 256.506 253.930 266.327 1.00 29.29 583 VAL C C 1
ATOM 11204 O O . VAL C 2 582 ? 257.620 253.419 266.223 1.00 30.20 583 VAL C O 1
ATOM 11208 N N . THR C 2 583 ? 256.130 254.560 267.437 1.00 28.51 584 THR C N 1
ATOM 11209 C CA . THR C 2 583 ? 257.092 254.810 268.505 1.00 29.12 584 THR C CA 1
ATOM 11210 C C . THR C 2 583 ? 257.613 253.517 269.114 1.00 27.72 584 THR C C 1
ATOM 11211 O O . THR C 2 583 ? 258.669 253.534 269.750 1.00 28.58 584 THR C O 1
ATOM 11215 N N . GLY C 2 584 ? 256.886 252.410 268.972 1.00 26.69 585 GLY C N 1
ATOM 11216 C CA . GLY C 2 584 ? 257.363 251.142 269.488 1.00 25.81 585 GLY C CA 1
ATOM 11217 C C . GLY C 2 584 ? 258.530 250.550 268.712 1.00 25.54 585 GLY C C 1
ATOM 11218 O O . GLY C 2 584 ? 259.257 249.719 269.260 1.00 25.55 585 GLY C O 1
ATOM 11219 N N . GLY C 2 585 ? 258.702 250.923 267.438 1.00 26.57 586 GLY C N 1
ATOM 11220 C CA . GLY C 2 585 ? 259.822 250.453 266.645 1.00 28.04 586 GLY C CA 1
ATOM 11221 C C . GLY C 2 585 ? 260.906 251.502 266.441 1.00 29.68 586 GLY C C 1
ATOM 11222 O O . GLY C 2 585 ? 260.816 252.349 265.551 1.00 30.31 586 GLY C O 1
ATOM 11223 N N . PRO C 2 586 ? 262.001 251.406 267.202 1.00 32.38 587 PRO C N 1
ATOM 11224 C CA . PRO C 2 586 ? 263.071 252.416 267.064 1.00 33.61 587 PRO C CA 1
ATOM 11225 C C . PRO C 2 586 ? 263.658 252.483 265.664 1.00 34.87 587 PRO C C 1
ATOM 11226 O O . PRO C 2 586 ? 263.943 253.580 265.167 1.00 36.01 587 PRO C O 1
ATOM 11230 N N . GLU C 2 587 ? 263.814 251.337 265.002 1.00 34.43 588 GLU C N 1
ATOM 11231 C CA . GLU C 2 587 ? 264.349 251.333 263.647 1.00 36.18 588 GLU C CA 1
ATOM 11232 C C . GLU C 2 587 ? 263.407 252.046 262.681 1.00 32.94 588 GLU C C 1
ATOM 11233 O O . GLU C 2 587 ? 263.859 252.783 261.805 1.00 33.90 588 GLU C O 1
ATOM 11239 N N . VAL C 2 588 ? 262.095 251.841 262.826 1.00 31.33 589 VAL C N 1
ATOM 11240 C CA . VAL C 2 588 ? 261.129 252.499 261.947 1.00 30.52 589 VAL C CA 1
ATOM 11241 C C . VAL C 2 588 ? 261.133 254.010 262.171 1.00 30.77 589 VAL C C 1
ATOM 11242 O O . VAL C 2 588 ? 261.053 254.790 261.216 1.00 31.29 589 VAL C O 1
ATOM 11246 N N . VAL C 2 589 ? 261.215 254.446 263.430 1.00 31.37 590 VAL C N 1
ATOM 11247 C CA . VAL C 2 589 ? 261.310 255.875 263.721 1.00 33.56 590 VAL C CA 1
ATOM 11248 C C . VAL C 2 589 ? 262.562 256.460 263.075 1.00 32.82 590 VAL C C 1
ATOM 11249 O O . VAL C 2 589 ? 262.522 257.529 262.454 1.00 33.12 590 VAL C O 1
ATOM 11253 N N . ASP C 2 590 ? 263.688 255.760 263.211 1.00 33.01 591 ASP C N 1
ATOM 11254 C CA . ASP C 2 590 ? 264.939 256.235 262.632 1.00 33.84 591 ASP C CA 1
ATOM 11255 C C . ASP C 2 590 ? 264.858 256.294 261.109 1.00 32.66 591 ASP C C 1
ATOM 11256 O O . ASP C 2 590 ? 265.411 257.207 260.491 1.00 32.97 591 ASP C O 1
ATOM 11261 N N . ILE C 2 591 ? 264.208 255.310 260.486 1.00 31.36 592 ILE C N 1
ATOM 11262 C CA . ILE C 2 591 ? 264.056 255.327 259.033 1.00 30.86 592 ILE C CA 1
ATOM 11263 C C . ILE C 2 591 ? 263.203 256.516 258.601 1.00 31.00 592 ILE C C 1
ATOM 11264 O O . ILE C 2 591 ? 263.587 257.285 257.713 1.00 30.49 592 ILE C O 1
ATOM 11269 N N . LEU C 2 592 ? 262.043 256.694 259.242 1.00 30.75 593 LEU C N 1
ATOM 11270 C CA . LEU C 2 592 ? 261.093 257.714 258.799 1.00 31.68 593 LEU C CA 1
ATOM 11271 C C . LEU C 2 592 ? 261.603 259.128 259.056 1.00 31.49 593 LEU C C 1
ATOM 11272 O O . LEU C 2 592 ? 261.350 260.035 258.256 1.00 31.15 593 LEU C O 1
ATOM 11277 N N . THR C 2 593 ? 262.314 259.342 260.162 1.00 31.11 594 THR C N 1
ATOM 11278 C CA . THR C 2 593 ? 262.689 260.695 260.548 1.00 31.43 594 THR C CA 1
ATOM 11279 C C . THR C 2 593 ? 264.151 261.021 260.288 1.00 33.51 594 THR C C 1
ATOM 11280 O O . THR C 2 593 ? 264.507 262.202 260.302 1.00 36.53 594 THR C O 1
ATOM 11284 N N . ASN C 2 594 ? 265.013 260.023 260.129 1.00 35.39 595 ASN C N 1
ATOM 11285 C CA . ASN C 2 594 ? 266.424 260.281 259.872 1.00 38.11 595 ASN C CA 1
ATOM 11286 C C . ASN C 2 594 ? 266.909 259.694 258.552 1.00 39.63 595 ASN C C 1
ATOM 11287 O O . ASN C 2 594 ? 267.360 260.445 257.683 1.00 41.13 595 ASN C O 1
ATOM 11292 N N . LYS C 2 595 ? 266.743 258.388 258.333 1.00 39.13 596 LYS C N 1
ATOM 11293 C CA . LYS C 2 595 ? 267.380 257.742 257.184 1.00 40.65 596 LYS C CA 1
ATOM 11294 C C . LYS C 2 595 ? 266.697 258.077 255.862 1.00 38.02 596 LYS C C 1
ATOM 11295 O O . LYS C 2 595 ? 267.346 258.057 254.815 1.00 36.99 596 LYS C O 1
ATOM 11301 N N . MET C 2 596 ? 265.414 258.428 255.896 1.00 37.94 597 MET C N 1
ATOM 11302 C CA . MET C 2 596 ? 264.679 258.735 254.672 1.00 38.86 597 MET C CA 1
ATOM 11303 C C . MET C 2 596 ? 265.359 259.848 253.879 1.00 37.25 597 MET C C 1
ATOM 11304 O O . MET C 2 596 ? 265.358 259.827 252.644 1.00 35.72 597 MET C O 1
ATOM 11309 N N . GLU C 2 597 ? 265.950 260.821 254.567 1.00 38.29 598 GLU C N 1
ATOM 11310 C CA . GLU C 2 597 ? 266.610 261.912 253.861 1.00 41.52 598 GLU C CA 1
ATOM 11311 C C . GLU C 2 597 ? 267.744 261.408 252.979 1.00 39.89 598 GLU C C 1
ATOM 11312 O O . GLU C 2 597 ? 268.006 261.986 251.922 1.00 40.90 598 GLU C O 1
ATOM 11318 N N . ASP C 2 598 ? 268.428 260.341 253.386 1.00 40.08 599 ASP C N 1
ATOM 11319 C CA . ASP C 2 598 ? 269.468 259.779 252.536 1.00 40.90 599 ASP C CA 1
ATOM 11320 C C . ASP C 2 598 ? 268.890 259.138 251.281 1.00 38.20 599 ASP C C 1
ATOM 11321 O O . ASP C 2 598 ? 269.552 259.123 250.241 1.00 39.52 599 ASP C O 1
ATOM 11326 N N . TRP C 2 599 ? 267.665 258.619 251.352 1.00 35.17 600 TRP C N 1
ATOM 11327 C CA . TRP C 2 599 ? 267.083 257.930 250.205 1.00 34.18 600 TRP C CA 1
ATOM 11328 C C . TRP C 2 599 ? 266.478 258.908 249.205 1.00 32.17 600 TRP C C 1
ATOM 11329 O O . TRP C 2 599 ? 266.828 258.890 248.023 1.00 33.42 600 TRP C O 1
ATOM 11340 N N . VAL C 2 600 ? 265.558 259.763 249.660 1.00 29.62 601 VAL C N 1
ATOM 11341 C CA . VAL C 2 600 ? 264.761 260.586 248.763 1.00 29.00 601 VAL C CA 1
ATOM 11342 C C . VAL C 2 600 ? 264.947 262.076 249.016 1.00 27.98 601 VAL C C 1
ATOM 11343 O O . VAL C 2 600 ? 264.264 262.889 248.403 1.00 28.18 601 VAL C O 1
ATOM 11347 N N . GLY C 2 601 ? 265.852 262.453 249.910 1.00 28.06 602 GLY C N 1
ATOM 11348 C CA . GLY C 2 601 ? 266.138 263.847 250.176 1.00 28.02 602 GLY C CA 1
ATOM 11349 C C . GLY C 2 601 ? 265.137 264.550 251.072 1.00 28.91 602 GLY C C 1
ATOM 11350 O O . GLY C 2 601 ? 265.263 265.761 251.275 1.00 30.19 602 GLY C O 1
ATOM 11351 N N . ALA C 2 602 ? 264.130 263.845 251.583 1.00 28.28 603 ALA C N 1
ATOM 11352 C CA . ALA C 2 602 ? 263.158 264.414 252.506 1.00 27.54 603 ALA C CA 1
ATOM 11353 C C . ALA C 2 602 ? 262.903 263.403 253.618 1.00 28.05 603 ALA C C 1
ATOM 11354 O O . ALA C 2 602 ? 263.336 262.252 253.541 1.00 28.65 603 ALA C O 1
ATOM 11356 N N . LYS C 2 603 ? 262.172 263.825 254.649 1.00 28.27 604 LYS C N 1
ATOM 11357 C CA . LYS C 2 603 ? 261.901 262.960 255.793 1.00 28.91 604 LYS C CA 1
ATOM 11358 C C . LYS C 2 603 ? 260.690 263.482 256.559 1.00 27.66 604 LYS C C 1
ATOM 11359 O O . LYS C 2 603 ? 260.209 264.592 256.325 1.00 28.29 604 LYS C O 1
ATOM 11365 N N . PHE C 2 604 ? 260.177 262.637 257.448 1.00 26.92 605 PHE C N 1
ATOM 11366 C CA . PHE C 2 604 ? 259.067 263.002 258.311 1.00 26.20 605 PHE C CA 1
ATOM 11367 C C . PHE C 2 604 ? 259.554 263.775 259.533 1.00 26.50 605 PHE C C 1
ATOM 11368 O O . PHE C 2 604 ? 260.638 263.529 260.070 1.00 26.57 605 PHE C O 1
ATOM 11376 N N . PHE C 2 605 ? 258.729 264.713 259.974 1.00 27.22 606 PHE C N 1
ATOM 11377 C CA . PHE C 2 605 ? 258.909 265.426 261.231 1.00 27.38 606 PHE C CA 1
ATOM 11378 C C . PHE C 2 605 ? 257.648 265.209 262.051 1.00 29.43 606 PHE C C 1
ATOM 11379 O O . PHE C 2 605 ? 256.542 265.453 261.563 1.00 30.61 606 PHE C O 1
ATOM 11387 N N . ILE C 2 606 ? 257.805 264.735 263.275 1.00 31.74 607 ILE C N 1
ATOM 11388 C CA . ILE C 2 606 ? 256.682 264.534 264.179 1.00 34.55 607 ILE C CA 1
ATOM 11389 C C . ILE C 2 606 ? 256.724 265.652 265.209 1.00 35.13 607 ILE C C 1
ATOM 11390 O O . ILE C 2 606 ? 257.669 265.741 266.000 1.00 36.40 607 ILE C O 1
ATOM 11395 N N . GLU C 2 607 ? 255.704 266.505 265.199 1.00 35.53 608 GLU C N 1
ATOM 11396 C CA . GLU C 2 607 ? 255.669 267.662 266.088 1.00 36.92 608 GLU C CA 1
ATOM 11397 C C . GLU C 2 607 ? 254.211 267.978 266.393 1.00 36.69 608 GLU C C 1
ATOM 11398 O O . GLU C 2 607 ? 253.451 268.356 265.500 1.00 38.03 608 GLU C O 1
ATOM 11404 N N . THR C 2 608 ? 253.827 267.803 267.654 1.00 36.97 609 THR C N 1
ATOM 11405 C CA . THR C 2 608 ? 252.461 268.044 268.096 1.00 37.64 609 THR C CA 1
ATOM 11406 C C . THR C 2 608 ? 252.222 269.478 268.540 1.00 37.38 609 THR C C 1
ATOM 11407 O O . THR C 2 608 ? 251.080 269.831 268.840 1.00 39.37 609 THR C O 1
ATOM 11411 N N . ASP C 2 609 ? 253.264 270.294 268.618 1.00 37.85 610 ASP C N 1
ATOM 11412 C CA . ASP C 2 609 ? 253.115 271.694 268.965 1.00 38.67 610 ASP C CA 1
ATOM 11413 C C . ASP C 2 609 ? 253.142 272.505 267.680 1.00 37.26 610 ASP C C 1
ATOM 11414 O O . ASP C 2 609 ? 254.172 272.512 266.993 1.00 37.59 610 ASP C O 1
ATOM 11419 N N . PRO C 2 610 ? 252.042 273.157 267.285 1.00 36.99 611 PRO C N 1
ATOM 11420 C CA . PRO C 2 610 ? 252.037 273.863 265.988 1.00 37.39 611 PRO C CA 1
ATOM 11421 C C . PRO C 2 610 ? 253.058 274.987 265.893 1.00 36.89 611 PRO C C 1
ATOM 11422 O O . PRO C 2 610 ? 253.629 275.201 264.818 1.00 35.58 611 PRO C O 1
ATOM 11426 N N . HIS C 2 611 ? 253.269 275.745 266.972 1.00 38.10 612 HIS C N 1
ATOM 11427 C CA . HIS C 2 611 ? 254.256 276.823 266.931 1.00 40.56 612 HIS C CA 1
ATOM 11428 C C . HIS C 2 611 ? 255.662 276.279 266.702 1.00 38.32 612 HIS C C 1
ATOM 11429 O O . HIS C 2 611 ? 256.424 276.816 265.884 1.00 38.46 612 HIS C O 1
ATOM 11436 N N . LYS C 2 612 ? 256.013 275.198 267.401 1.00 36.31 613 LYS C N 1
ATOM 11437 C CA . LYS C 2 612 ? 257.305 274.563 267.172 1.00 36.47 613 LYS C CA 1
ATOM 11438 C C . LYS C 2 612 ? 257.402 274.017 265.757 1.00 32.21 613 LYS C C 1
ATOM 11439 O O . LYS C 2 612 ? 258.454 274.107 265.124 1.00 32.26 613 LYS C O 1
ATOM 11445 N N . ALA C 2 613 ? 256.304 273.468 265.241 1.00 29.84 614 ALA C N 1
ATOM 11446 C CA . ALA C 2 613 ? 256.287 272.980 263.868 1.00 29.27 614 ALA C CA 1
ATOM 11447 C C . ALA C 2 613 ? 256.559 274.112 262.880 1.00 28.79 614 ALA C C 1
ATOM 11448 O O . ALA C 2 613 ? 257.331 273.941 261.933 1.00 28.46 614 ALA C O 1
ATOM 11450 N N . VAL C 2 614 ? 255.949 275.280 263.094 1.00 27.67 615 VAL C N 1
ATOM 11451 C CA . VAL C 2 614 ? 256.200 276.415 262.211 1.00 27.48 615 VAL C CA 1
ATOM 11452 C C . VAL C 2 614 ? 257.668 276.813 262.276 1.00 27.40 615 VAL C C 1
ATOM 11453 O O . VAL C 2 614 ? 258.312 277.037 261.241 1.00 26.38 615 VAL C O 1
ATOM 11457 N N . GLU C 2 615 ? 258.230 276.877 263.486 1.00 29.88 616 GLU C N 1
ATOM 11458 C CA . GLU C 2 615 ? 259.647 277.215 263.622 1.00 32.95 616 GLU C CA 1
ATOM 11459 C C . GLU C 2 615 ? 260.536 276.214 262.883 1.00 30.80 616 GLU C C 1
ATOM 11460 O O . GLU C 2 615 ? 261.461 276.603 262.156 1.00 31.33 616 GLU C O 1
ATOM 11466 N N . GLN C 2 616 ? 260.258 274.920 263.048 1.00 29.13 617 GLN C N 1
ATOM 11467 C CA . GLN C 2 616 ? 261.056 273.894 262.385 1.00 28.00 617 GLN C CA 1
ATOM 11468 C C . GLN C 2 616 ? 260.919 273.973 260.870 1.00 25.69 617 GLN C C 1
ATOM 11469 O O . GLN C 2 616 ? 261.903 273.807 260.146 1.00 25.70 617 GLN C O 1
ATOM 11475 N N . ILE C 2 617 ? 259.712 274.242 260.375 1.00 25.44 618 ILE C N 1
ATOM 11476 C CA . ILE C 2 617 ? 259.505 274.363 258.935 1.00 25.56 618 ILE C CA 1
ATOM 11477 C C . ILE C 2 617 ? 260.320 275.525 258.383 1.00 25.74 618 ILE C C 1
ATOM 11478 O O . ILE C 2 617 ? 261.003 275.386 257.364 1.00 26.43 618 ILE C O 1
ATOM 11483 N N . VAL C 2 618 ? 260.300 276.670 259.068 1.00 26.25 619 VAL C N 1
ATOM 11484 C CA . VAL C 2 618 ? 261.068 277.825 258.602 1.00 27.74 619 VAL C CA 1
ATOM 11485 C C . VAL C 2 618 ? 262.563 277.518 258.606 1.00 28.53 619 VAL C C 1
ATOM 11486 O O . VAL C 2 618 ? 263.273 277.826 257.644 1.00 28.73 619 VAL C O 1
ATOM 11490 N N . ASN C 2 619 ? 263.055 276.876 259.669 1.00 29.83 620 ASN C N 1
ATOM 11491 C CA . ASN C 2 619 ? 264.478 276.545 259.738 1.00 30.76 620 ASN C CA 1
ATOM 11492 C C . ASN C 2 619 ? 264.886 275.578 258.635 1.00 29.21 620 ASN C C 1
ATOM 11493 O O . ASN C 2 619 ? 265.917 275.767 257.983 1.00 29.77 620 ASN C O 1
ATOM 11498 N N . ARG C 2 620 ? 264.073 274.560 258.391 1.00 28.31 621 ARG C N 1
ATOM 11499 C CA . ARG C 2 620 ? 264.385 273.593 257.348 1.00 28.62 621 ARG C CA 1
ATOM 11500 C C . ARG C 2 620 ? 264.362 274.249 255.968 1.00 28.32 621 ARG C C 1
ATOM 11501 O O . ARG C 2 620 ? 265.232 273.982 255.133 1.00 29.16 621 ARG C O 1
ATOM 11509 N N . MET C 2 621 ? 263.385 275.124 255.722 1.00 28.58 622 MET C N 1
ATOM 11510 C CA . MET C 2 621 ? 263.330 275.842 254.450 1.00 29.51 622 MET C CA 1
ATOM 11511 C C . MET C 2 621 ? 264.552 276.732 254.263 1.00 28.82 622 MET C C 1
ATOM 11512 O O . MET C 2 621 ? 265.110 276.795 253.168 1.00 28.51 622 MET C O 1
ATOM 11517 N N . ASN C 2 622 ? 264.989 277.415 255.320 1.00 29.07 623 ASN C N 1
ATOM 11518 C CA . ASN C 2 622 ? 266.188 278.239 255.208 1.00 30.49 623 ASN C CA 1
ATOM 11519 C C . ASN C 2 622 ? 267.417 277.376 254.939 1.00 31.41 623 ASN C C 1
ATOM 11520 O O . ASN C 2 622 ? 268.290 277.756 254.155 1.00 31.49 623 ASN C O 1
ATOM 11525 N N . GLU C 2 623 ? 267.493 276.204 255.566 1.00 34.05 624 GLU C N 1
ATOM 11526 C CA . GLU C 2 623 ? 268.599 275.290 255.300 1.00 36.59 624 GLU C CA 1
ATOM 11527 C C . GLU C 2 623 ? 268.616 274.870 253.832 1.00 34.94 624 GLU C C 1
ATOM 11528 O O . GLU C 2 623 ? 269.669 274.870 253.183 1.00 34.23 624 GLU C O 1
ATOM 11534 N N . LYS C 2 624 ? 267.453 274.523 253.285 1.00 33.43 625 LYS C N 1
ATOM 11535 C CA . LYS C 2 624 ? 267.419 274.121 251.884 1.00 32.86 625 LYS C CA 1
ATOM 11536 C C . LYS C 2 624 ? 267.705 275.303 250.959 1.00 32.10 625 LYS C C 1
ATOM 11537 O O . LYS C 2 624 ? 268.325 275.120 249.908 1.00 32.17 625 LYS C O 1
ATOM 11543 N N . ARG C 2 625 ? 267.287 276.515 251.335 1.00 31.59 626 ARG C N 1
ATOM 11544 C CA . ARG C 2 625 ? 267.645 277.696 250.553 1.00 32.57 626 ARG C 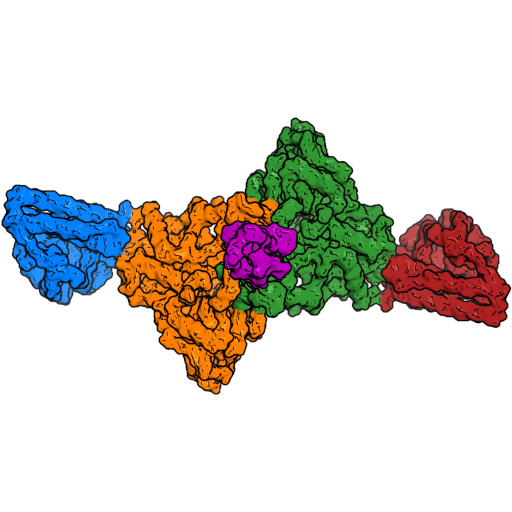CA 1
ATOM 11545 C C . ARG C 2 625 ? 269.156 277.912 250.537 1.00 35.27 626 ARG C C 1
ATOM 11546 O O . ARG C 2 625 ? 269.739 278.208 249.491 1.00 35.22 626 ARG C O 1
ATOM 11554 N N . LYS C 2 626 ? 269.806 277.767 251.692 1.00 38.09 627 LYS C N 1
ATOM 11555 C CA . LYS C 2 626 ? 271.254 277.924 251.745 1.00 41.99 627 LYS C CA 1
ATOM 11556 C C . LYS C 2 626 ? 271.958 276.841 250.942 1.00 42.57 627 LYS C C 1
ATOM 11557 O O . LYS C 2 626 ? 272.978 277.106 250.302 1.00 43.30 627 LYS C O 1
ATOM 11563 N N . LYS C 2 627 ? 271.414 275.628 250.933 1.00 44.80 628 LYS C N 1
ATOM 11564 C CA . LYS C 2 627 ? 271.952 274.603 250.048 1.00 47.75 628 LYS C CA 1
ATOM 11565 C C . LYS C 2 627 ? 271.802 274.996 248.583 1.00 46.74 628 LYS C C 1
ATOM 11566 O O . LYS C 2 627 ? 272.728 274.812 247.788 1.00 47.10 628 LYS C O 1
ATOM 11572 N N . LEU C 2 628 ? 270.648 275.546 248.209 1.00 47.09 629 LEU C N 1
ATOM 11573 C CA . LEU C 2 628 ? 270.384 275.909 246.824 1.00 47.15 629 LEU C CA 1
ATOM 11574 C C . LEU C 2 628 ? 271.058 277.210 246.401 1.00 46.88 629 LEU C C 1
ATOM 11575 O O . LEU C 2 628 ? 271.111 277.495 245.202 1.00 49.52 629 LEU C O 1
ATOM 11580 N N . GLY C 2 629 ? 271.566 278.002 247.343 1.00 46.90 630 GLY C N 1
ATOM 11581 C CA . GLY C 2 629 ? 272.208 279.262 247.039 1.00 46.44 630 GLY C CA 1
ATOM 11582 C C . GLY C 2 629 ? 271.299 280.472 246.965 1.00 46.39 630 GLY C C 1
ATOM 11583 O O . GLY C 2 629 ? 271.784 281.566 246.663 1.00 47.49 630 GLY C O 1
ATOM 11584 N N . ILE C 2 630 ? 270.011 280.320 247.239 1.00 45.90 631 ILE C N 1
ATOM 11585 C CA . ILE C 2 630 ? 269.073 281.437 247.190 1.00 46.17 631 ILE C CA 1
ATOM 11586 C C . ILE C 2 630 ? 268.836 282.035 248.578 1.00 49.27 631 ILE C C 1
ATOM 11587 O O . ILE C 2 630 ? 269.300 281.502 249.588 1.00 52.43 631 ILE C O 1
ATOM 11592 N N . MET D 1 1 ? 275.862 284.162 246.534 1.00 60.95 1 MET D N 1
ATOM 11593 C CA . MET D 1 1 ? 275.257 285.324 247.243 1.00 58.17 1 MET D CA 1
ATOM 11594 C C . MET D 1 1 ? 273.889 285.647 246.664 1.00 52.81 1 MET D C 1
ATOM 11595 O O . MET D 1 1 ? 273.765 286.009 245.496 1.00 52.73 1 MET D O 1
ATOM 11600 N N . ASN D 1 2 ? 272.858 285.505 247.490 1.00 48.52 2 ASN D N 1
ATOM 11601 C CA . ASN D 1 2 ? 271.497 285.725 247.040 1.00 43.35 2 ASN D CA 1
ATOM 11602 C C . ASN D 1 2 ? 271.191 287.227 247.027 1.00 40.28 2 ASN D C 1
ATOM 11603 O O . ASN D 1 2 ? 272.045 288.068 247.315 1.00 39.51 2 ASN D O 1
ATOM 11608 N N . LEU D 1 3 ? 269.955 287.567 246.665 1.00 37.96 3 LEU D N 1
ATOM 11609 C CA . LEU D 1 3 ? 269.563 288.968 246.537 1.00 36.55 3 LEU D CA 1
ATOM 11610 C C . LEU D 1 3 ? 269.691 289.723 247.856 1.00 35.98 3 LEU D C 1
ATOM 11611 O O . LEU D 1 3 ? 270.285 290.806 247.909 1.00 36.34 3 LEU D O 1
ATOM 11616 N N . PHE D 1 4 ? 269.189 289.131 248.943 1.00 35.66 4 PHE D N 1
ATOM 11617 C CA . PHE D 1 4 ? 269.236 289.783 250.248 1.00 35.77 4 PHE D CA 1
ATOM 11618 C C . PHE D 1 4 ? 270.665 290.036 250.697 1.00 35.39 4 PHE D C 1
ATOM 11619 O O . PHE D 1 4 ? 270.983 291.123 251.191 1.00 34.69 4 PHE D O 1
ATOM 11627 N N . GLN D 1 5 ? 271.541 289.048 250.527 1.00 35.72 5 GLN D N 1
ATOM 11628 C CA . GLN D 1 5 ? 272.928 289.212 250.928 1.00 37.24 5 GLN D CA 1
ATOM 11629 C C . GLN D 1 5 ? 273.648 290.208 250.039 1.00 36.43 5 GLN D C 1
ATOM 11630 O O . GLN D 1 5 ? 274.481 290.969 250.529 1.00 38.32 5 GLN D O 1
ATOM 11636 N N . THR D 1 6 ? 273.307 290.260 248.755 1.00 36.33 6 THR D N 1
ATOM 11637 C CA . THR D 1 6 ? 273.897 291.261 247.874 1.00 35.62 6 THR D CA 1
ATOM 11638 C C . THR D 1 6 ? 273.513 292.666 248.317 1.00 34.29 6 THR D C 1
ATOM 11639 O O . THR D 1 6 ? 274.365 293.559 248.381 1.00 34.69 6 THR D O 1
ATOM 11643 N N . VAL D 1 7 ? 272.245 292.866 248.675 1.00 32.80 7 VAL D N 1
ATOM 11644 C CA . VAL D 1 7 ? 271.790 294.179 249.121 1.00 32.51 7 VAL D CA 1
ATOM 11645 C C . VAL D 1 7 ? 272.436 294.552 250.451 1.00 32.16 7 VAL D C 1
ATOM 11646 O O . VAL D 1 7 ? 272.875 295.692 250.640 1.00 31.94 7 VAL D O 1
ATOM 11650 N N . PHE D 1 8 ? 272.490 293.611 251.397 1.00 32.38 8 PHE D N 1
ATOM 11651 C CA . PHE D 1 8 ? 273.128 293.906 252.675 1.00 33.00 8 PHE D CA 1
ATOM 11652 C C . PHE D 1 8 ? 274.605 294.244 252.485 1.00 32.75 8 PHE D C 1
ATOM 11653 O O . PHE D 1 8 ? 275.112 295.197 253.089 1.00 33.29 8 PHE D O 1
ATOM 11661 N N . THR D 1 9 ? 275.302 293.492 251.629 1.00 34.48 9 THR D N 1
ATOM 11662 C CA . THR D 1 9 ? 276.706 293.777 251.360 1.00 35.68 9 THR D CA 1
ATOM 11663 C C . THR D 1 9 ? 276.879 295.164 250.753 1.00 35.03 9 THR D C 1
ATOM 11664 O O . THR D 1 9 ? 277.770 295.923 251.156 1.00 35.93 9 THR D O 1
ATOM 11668 N N . GLY D 1 10 ? 276.016 295.525 249.801 1.00 34.52 10 GLY D N 1
ATOM 11669 C CA . GLY D 1 10 ? 276.115 296.841 249.200 1.00 32.62 10 GLY D CA 1
ATOM 11670 C C . GLY D 1 10 ? 275.879 297.952 250.202 1.00 31.26 10 GLY D C 1
ATOM 11671 O O . GLY D 1 10 ? 276.562 298.973 250.179 1.00 31.37 10 GLY D O 1
ATOM 11672 N N . SER D 1 11 ? 274.895 297.774 251.082 1.00 31.87 11 SER D N 1
ATOM 11673 C CA . SER D 1 11 ? 274.604 298.787 252.092 1.00 32.83 11 SER D CA 1
ATOM 11674 C C . SER D 1 11 ? 275.773 298.952 253.051 1.00 35.64 11 SER D C 1
ATOM 11675 O O . SER D 1 11 ? 276.087 300.067 253.471 1.00 35.72 11 SER D O 1
ATOM 11678 N N . LYS D 1 12 ? 276.412 297.845 253.422 1.00 38.26 12 LYS D N 1
ATOM 11679 C CA . LYS D 1 12 ? 277.586 297.917 254.285 1.00 41.16 12 LYS D CA 1
ATOM 11680 C C . LYS D 1 12 ? 278.738 298.646 253.599 1.00 40.81 12 LYS D C 1
ATOM 11681 O O . LYS D 1 12 ? 279.444 299.439 254.229 1.00 41.87 12 LYS D O 1
ATOM 11687 N N . GLN D 1 13 ? 278.946 298.390 252.310 1.00 41.93 13 GLN D N 1
ATOM 11688 C CA . GLN D 1 13 ? 279.958 299.130 251.555 1.00 43.62 13 GLN D CA 1
ATOM 11689 C C . GLN D 1 13 ? 279.628 300.622 251.465 1.00 44.24 13 GLN D C 1
ATOM 11690 O O . GLN D 1 13 ? 280.521 301.473 251.584 1.00 45.99 13 GLN D O 1
ATOM 11696 N N . ALA D 1 14 ? 278.353 300.959 251.278 1.00 43.00 14 ALA D N 1
ATOM 11697 C CA . ALA D 1 14 ? 277.933 302.360 251.280 1.00 42.46 14 ALA D CA 1
ATOM 11698 C C . ALA D 1 14 ? 278.174 303.016 252.639 1.00 42.65 14 ALA D C 1
ATOM 11699 O O . ALA D 1 14 ? 278.643 304.158 252.711 1.00 42.22 14 ALA D O 1
ATOM 11701 N N . LEU D 1 15 ? 277.892 302.297 253.722 1.00 41.92 15 LEU D N 1
ATOM 11702 C CA . LEU D 1 15 ? 278.186 302.807 255.057 1.00 43.47 15 LEU D CA 1
ATOM 11703 C C . LEU D 1 15 ? 279.686 303.004 255.265 1.00 44.52 15 LEU D C 1
ATOM 11704 O O . LEU D 1 15 ? 280.109 304.000 255.858 1.00 45.85 15 LEU D O 1
ATOM 11709 N N . ALA D 1 16 ? 280.503 302.068 254.786 1.00 45.93 16 ALA D N 1
ATOM 11710 C CA . ALA D 1 16 ? 281.951 302.183 254.937 1.00 47.24 16 ALA D CA 1
ATOM 11711 C C . ALA D 1 16 ? 282.490 303.407 254.200 1.00 48.26 16 ALA D C 1
ATOM 11712 O O . ALA D 1 16 ? 283.305 304.170 254.744 1.00 51.71 16 ALA D O 1
ATOM 11714 N N . ALA D 1 17 ? 281.981 303.661 252.995 1.00 48.31 17 ALA D N 1
ATOM 11715 C CA . ALA D 1 17 ? 282.423 304.835 252.249 1.00 47.70 17 ALA D CA 1
ATOM 11716 C C . ALA D 1 17 ? 281.933 306.119 252.907 1.00 47.72 17 ALA D C 1
ATOM 11717 O O . ALA D 1 17 ? 282.662 307.123 252.957 1.00 49.01 17 ALA D O 1
ATOM 11719 N N . ALA D 1 18 ? 280.727 306.091 253.475 1.00 48.88 18 ALA D N 1
ATOM 11720 C CA . ALA D 1 18 ? 280.211 307.273 254.150 1.00 48.26 18 ALA D CA 1
ATOM 11721 C C . ALA D 1 18 ? 281.039 307.591 255.389 1.00 51.65 18 ALA D C 1
ATOM 11722 O O . ALA D 1 18 ? 281.358 308.758 255.647 1.00 52.85 18 ALA D O 1
ATOM 11724 N N . GLU D 1 19 ? 281.423 306.565 256.151 1.00 54.58 19 GLU D N 1
ATOM 11725 C CA . GLU D 1 19 ? 282.232 306.804 257.339 1.00 57.14 19 GLU D CA 1
ATOM 11726 C C . GLU D 1 19 ? 283.600 307.364 256.964 1.00 58.76 19 GLU D C 1
ATOM 11727 O O . GLU D 1 19 ? 284.095 308.300 257.608 1.00 59.95 19 GLU D O 1
ATOM 11733 N N . GLY D 1 20 ? 284.195 306.858 255.880 1.00 58.79 20 GLY D N 1
ATOM 11734 C CA . GLY D 1 20 ? 285.512 307.344 255.493 1.00 59.30 20 GLY D CA 1
ATOM 11735 C C . GLY D 1 20 ? 285.496 308.796 255.046 1.00 61.04 20 GLY D C 1
ATOM 11736 O O . GLY D 1 20 ? 286.340 309.608 255.467 1.00 64.26 20 GLY D O 1
ATOM 11737 N N . ILE D 1 21 ? 284.477 309.176 254.276 1.00 60.74 21 ILE D N 1
ATOM 11738 C CA . ILE D 1 21 ? 284.466 310.546 253.779 1.00 61.34 21 ILE D CA 1
ATOM 11739 C C . ILE D 1 21 ? 284.051 311.508 254.887 1.00 62.07 21 ILE D C 1
ATOM 11740 O O . ILE D 1 21 ? 284.523 312.658 254.933 1.00 62.83 21 ILE D O 1
ATOM 11745 N N . VAL D 1 22 ? 283.229 311.055 255.834 1.00 64.65 22 VAL D N 1
ATOM 11746 C CA . VAL D 1 22 ? 282.903 311.926 256.952 1.00 66.18 22 VAL D CA 1
ATOM 11747 C C . VAL D 1 22 ? 284.144 312.157 257.804 1.00 70.71 22 VAL D C 1
ATOM 11748 O O . VAL D 1 22 ? 284.344 313.249 258.351 1.00 72.39 22 VAL D O 1
ATOM 11752 N N . LYS D 1 23 ? 284.982 311.127 257.965 1.00 75.84 23 LYS D N 1
ATOM 11753 C CA . LYS D 1 23 ? 286.203 311.316 258.739 1.00 80.36 23 LYS D CA 1
ATOM 11754 C C . LYS D 1 23 ? 287.102 312.355 258.082 1.00 80.71 23 LYS D C 1
ATOM 11755 O O . LYS D 1 23 ? 287.718 313.185 258.766 1.00 83.46 23 LYS D O 1
ATOM 11761 N N . GLN D 1 24 ? 287.163 312.345 256.747 1.00 81.04 24 GLN D N 1
ATOM 11762 C CA . GLN D 1 24 ? 287.955 313.365 256.055 1.00 83.06 24 GLN D CA 1
ATOM 11763 C C . GLN D 1 24 ? 287.398 314.763 256.308 1.00 81.17 24 GLN D C 1
ATOM 11764 O O . GLN D 1 24 ? 288.158 315.715 256.538 1.00 83.93 24 GLN D O 1
ATOM 11770 N N . ALA D 1 25 ? 286.071 314.900 256.289 1.00 78.69 25 ALA D N 1
ATOM 11771 C CA . ALA D 1 25 ? 285.461 316.207 256.527 1.00 77.29 25 ALA D CA 1
ATOM 11772 C C . ALA D 1 25 ? 285.738 316.702 257.942 1.00 78.00 25 ALA D C 1
ATOM 11773 O O . ALA D 1 25 ? 285.988 317.892 258.152 1.00 77.52 25 ALA D O 1
ATOM 11775 N N . VAL D 1 26 ? 285.688 315.807 258.926 1.00 81.83 26 VAL D N 1
ATOM 11776 C CA . VAL D 1 26 ? 285.979 316.189 260.309 1.00 83.75 26 VAL D CA 1
ATOM 11777 C C . VAL D 1 26 ? 287.434 316.622 260.453 1.00 87.16 26 VAL D C 1
ATOM 11778 O O . VAL D 1 26 ? 287.735 317.624 261.112 1.00 87.80 26 VAL D O 1
ATOM 11782 N N . ASP D 1 27 ? 288.356 315.885 259.836 1.00 89.99 27 ASP D N 1
ATOM 11783 C CA . ASP D 1 27 ? 289.776 316.190 259.983 1.00 93.62 27 ASP D CA 1
ATOM 11784 C C . ASP D 1 27 ? 290.171 317.473 259.263 1.00 94.92 27 ASP D C 1
ATOM 11785 O O . ASP D 1 27 ? 291.080 318.175 259.720 1.00 97.18 27 ASP D O 1
ATOM 11790 N N . GLU D 1 28 ? 289.515 317.807 258.156 1.00 96.53 28 GLU D N 1
ATOM 11791 C CA . GLU D 1 28 ? 289.906 318.979 257.379 1.00 97.18 28 GLU D CA 1
ATOM 11792 C C . GLU D 1 28 ? 289.114 320.230 257.743 1.00 95.56 28 GLU D C 1
ATOM 11793 O O . GLU D 1 28 ? 289.673 321.331 257.734 1.00 96.95 28 GLU D O 1
ATOM 11799 N N . LYS D 1 29 ? 287.828 320.099 258.065 1.00 93.86 29 LYS D N 1
ATOM 11800 C CA . LYS D 1 29 ? 286.958 321.242 258.294 1.00 91.41 29 LYS D CA 1
ATOM 11801 C C . LYS D 1 29 ? 286.457 321.352 259.726 1.00 89.30 29 LYS D C 1
ATOM 11802 O O . LYS D 1 29 ? 286.025 322.437 260.123 1.00 89.76 29 LYS D O 1
ATOM 11808 N N . GLY D 1 30 ? 286.496 320.278 260.503 1.00 88.72 30 GLY D N 1
ATOM 11809 C CA . GLY D 1 30 ? 285.989 320.315 261.856 1.00 88.58 30 GLY D CA 1
ATOM 11810 C C . GLY D 1 30 ? 284.487 320.107 261.924 1.00 88.67 30 GLY D C 1
ATOM 11811 O O . GLY D 1 30 ? 283.754 320.278 260.953 1.00 88.91 30 GLY D O 1
ATOM 11812 N N . ARG D 1 31 ? 284.025 319.745 263.121 1.00 88.31 31 ARG D N 1
ATOM 11813 C CA . ARG D 1 31 ? 282.614 319.447 263.323 1.00 89.30 31 ARG D CA 1
ATOM 11814 C C . ARG D 1 31 ? 281.735 320.689 263.343 1.00 89.88 31 ARG D C 1
ATOM 11815 O O . ARG D 1 31 ? 280.509 320.552 263.296 1.00 89.84 31 ARG D O 1
ATOM 11823 N N . ASP D 1 32 ? 282.315 321.883 263.418 1.00 92.23 32 ASP D N 1
ATOM 11824 C CA . ASP D 1 32 ? 281.533 323.111 263.395 1.00 93.48 32 ASP D CA 1
ATOM 11825 C C . ASP D 1 32 ? 281.338 323.661 261.989 1.00 89.94 32 ASP D C 1
ATOM 11826 O O . ASP D 1 32 ? 280.576 324.617 261.814 1.00 89.69 32 ASP D O 1
ATOM 11831 N N . TYR D 1 33 ? 281.995 323.081 260.990 1.00 86.04 33 TYR D N 1
ATOM 11832 C CA . TYR D 1 33 ? 281.865 323.560 259.623 1.00 84.79 33 TYR D CA 1
ATOM 11833 C C . TYR D 1 33 ? 280.468 323.273 259.088 1.00 84.25 33 TYR D C 1
ATOM 11834 O O . TYR D 1 33 ? 279.862 322.245 259.400 1.00 84.24 33 TYR D O 1
ATOM 11843 N N . LYS D 1 34 ? 279.948 324.206 258.299 1.00 84.59 34 LYS D N 1
ATOM 11844 C CA . LYS D 1 34 ? 278.575 324.112 257.823 1.00 85.00 34 LYS D CA 1
ATOM 11845 C C . LYS D 1 34 ? 278.430 323.015 256.774 1.00 81.90 34 LYS D C 1
ATOM 11846 O O . LYS D 1 34 ? 279.317 322.799 255.945 1.00 83.36 34 LYS D O 1
ATOM 11852 N N . VAL D 1 35 ? 277.301 322.314 256.825 1.00 78.31 35 VAL D N 1
ATOM 11853 C CA . VAL D 1 35 ? 276.943 321.293 255.847 1.00 76.17 35 VAL D CA 1
ATOM 11854 C C . VAL D 1 35 ? 275.652 321.725 255.170 1.00 73.79 35 VAL D C 1
ATOM 11855 O O . VAL D 1 35 ? 274.649 321.980 255.846 1.00 72.36 35 VAL D O 1
ATOM 11859 N N . ALA D 1 36 ? 275.679 321.828 253.843 1.00 73.58 36 ALA D N 1
ATOM 11860 C CA . ALA D 1 36 ? 274.498 322.253 253.107 1.00 72.52 36 ALA D CA 1
ATOM 11861 C C . ALA D 1 36 ? 274.621 321.807 251.659 1.00 72.66 36 ALA D C 1
ATOM 11862 O O . ALA D 1 36 ? 275.712 321.503 251.171 1.00 73.71 36 ALA D O 1
ATOM 11864 N N . PHE D 1 37 ? 273.476 321.771 250.981 1.00 72.29 37 PHE D N 1
ATOM 11865 C CA . PHE D 1 37 ? 273.359 321.563 249.549 1.00 69.79 37 PHE D CA 1
ATOM 11866 C C . PHE D 1 37 ? 273.001 322.877 248.870 1.00 72.39 37 PHE D C 1
ATOM 11867 O O . PHE D 1 37 ? 272.274 323.694 249.443 1.00 73.53 37 PHE D O 1
ATOM 11875 N N . PRO D 1 38 ? 273.480 323.120 247.652 1.00 75.09 38 PRO D N 1
ATOM 11876 C CA . PRO D 1 38 ? 273.262 324.437 247.036 1.00 76.41 38 PRO D CA 1
ATOM 11877 C C . PRO D 1 38 ? 271.787 324.676 246.736 1.00 78.61 38 PRO D C 1
ATOM 11878 O O . PRO D 1 38 ? 271.175 323.959 245.943 1.00 79.75 38 PRO D O 1
ATOM 11882 N N . ASP D 1 39 ? 271.230 325.714 247.361 1.00 81.11 39 ASP D N 1
ATOM 11883 C CA . ASP D 1 39 ? 269.875 326.203 247.098 1.00 81.93 39 ASP D CA 1
ATOM 11884 C C . ASP D 1 39 ? 268.803 325.130 247.339 1.00 79.19 39 ASP D C 1
ATOM 11885 O O . ASP D 1 39 ? 268.162 324.631 246.414 1.00 80.07 39 ASP D O 1
ATOM 11890 N N . THR D 1 40 ? 268.618 324.786 248.617 1.00 75.64 40 THR D N 1
ATOM 11891 C CA . THR D 1 40 ? 267.523 323.905 249.017 1.00 73.09 40 THR D CA 1
ATOM 11892 C C . THR D 1 40 ? 267.046 324.292 250.410 1.00 71.88 40 THR D C 1
ATOM 11893 O O . THR D 1 40 ? 267.837 324.723 251.251 1.00 72.89 40 THR D O 1
ATOM 11897 N N . ALA D 1 41 ? 265.740 324.145 250.648 1.00 71.18 41 ALA D N 1
ATOM 11898 C CA . ALA D 1 41 ? 265.170 324.377 251.969 1.00 71.29 41 ALA D CA 1
ATOM 11899 C C . ALA D 1 41 ? 264.985 323.116 252.804 1.00 70.94 41 ALA D C 1
ATOM 11900 O O . ALA D 1 41 ? 264.505 323.208 253.936 1.00 72.45 41 ALA D O 1
ATOM 11902 N N . TYR D 1 42 ? 265.335 321.945 252.276 1.00 68.63 42 TYR D N 1
ATOM 11903 C CA . TYR D 1 42 ? 265.110 320.671 252.947 1.00 66.15 42 TYR D CA 1
ATOM 11904 C C . TYR D 1 42 ? 266.378 320.071 253.560 1.00 65.39 42 TYR D C 1
ATOM 11905 O O . TYR D 1 42 ? 266.387 318.889 253.915 1.00 66.85 42 TYR D O 1
ATOM 11914 N N . SER D 1 43 ? 267.440 320.865 253.702 1.00 63.31 43 SER D N 1
ATOM 11915 C CA . SER D 1 43 ? 268.730 320.398 254.204 1.00 62.81 43 SER D CA 1
ATOM 11916 C C . SER D 1 43 ? 269.234 319.201 253.405 1.00 61.78 43 SER D C 1
ATOM 11917 O O . SER D 1 43 ? 269.433 319.325 252.193 1.00 64.15 43 SER D O 1
ATOM 11920 N N . LEU D 1 44 ? 269.452 318.044 254.039 1.00 59.32 44 LEU D N 1
ATOM 11921 C CA . LEU D 1 44 ? 269.676 316.823 253.281 1.00 57.52 44 LEU D CA 1
ATOM 11922 C C . LEU D 1 44 ? 268.324 316.144 253.117 1.00 55.51 44 LEU D C 1
ATOM 11923 O O . LEU D 1 44 ? 267.797 315.594 254.095 1.00 56.33 44 LEU D O 1
ATOM 11928 N N . PRO D 1 45 ? 267.741 316.132 251.915 1.00 52.37 45 PRO D N 1
ATOM 11929 C CA . PRO D 1 45 ? 266.337 315.705 251.796 1.00 51.91 45 PRO D CA 1
ATOM 11930 C C . PRO D 1 45 ? 266.044 314.293 252.281 1.00 52.30 45 PRO D C 1
ATOM 11931 O O . PRO D 1 45 ? 264.973 314.069 252.843 1.00 51.65 45 PRO D O 1
ATOM 11935 N N . VAL D 1 46 ? 266.922 313.321 252.032 1.00 52.12 46 VAL D N 1
ATOM 11936 C CA . VAL D 1 46 ? 266.619 311.942 252.417 1.00 51.73 46 VAL D CA 1
ATOM 11937 C C . VAL D 1 46 ? 266.548 311.803 253.932 1.00 53.14 46 VAL D C 1
ATOM 11938 O O . VAL D 1 46 ? 265.630 311.177 254.474 1.00 51.95 46 VAL D O 1
ATOM 11942 N N . ILE D 1 47 ? 267.513 312.391 254.639 1.00 56.20 47 ILE D N 1
ATOM 11943 C CA . ILE D 1 47 ? 267.512 312.355 256.097 1.00 57.92 47 ILE D CA 1
ATOM 11944 C C . ILE D 1 47 ? 266.351 313.166 256.658 1.00 58.36 47 ILE D C 1
ATOM 11945 O O . ILE D 1 47 ? 265.714 312.766 257.636 1.00 60.26 47 ILE D O 1
ATOM 11950 N N . PHE D 1 48 ? 266.062 314.320 256.063 1.00 59.92 48 PHE D N 1
ATOM 11951 C CA . PHE D 1 48 ? 264.922 315.105 256.517 1.00 61.17 48 PHE D CA 1
ATOM 11952 C C . PHE D 1 48 ? 263.615 314.348 256.313 1.00 61.86 48 PHE D C 1
ATOM 11953 O O . PHE D 1 48 ? 262.735 314.370 257.179 1.00 61.83 48 PHE D O 1
ATOM 11961 N N . ALA D 1 49 ? 263.481 313.655 255.183 1.00 63.09 49 ALA D N 1
ATOM 11962 C CA . ALA D 1 49 ? 262.289 312.859 254.920 1.00 63.45 49 ALA D CA 1
ATOM 11963 C C . ALA D 1 49 ? 262.163 311.706 255.903 1.00 64.63 49 ALA D C 1
ATOM 11964 O O . ALA D 1 49 ? 261.070 311.430 256.409 1.00 65.53 49 ALA D O 1
ATOM 11966 N N . ALA D 1 50 ? 263.270 311.024 256.194 1.00 64.79 50 ALA D N 1
ATOM 11967 C CA . ALA D 1 50 ? 263.198 309.828 257.022 1.00 66.59 50 ALA D CA 1
ATOM 11968 C C . ALA D 1 50 ? 263.023 310.165 258.498 1.00 70.18 50 ALA D C 1
ATOM 11969 O O . ALA D 1 50 ? 262.312 309.453 259.216 1.00 71.71 50 ALA D O 1
ATOM 11971 N N . THR D 1 51 ? 263.669 311.231 258.973 1.00 71.95 51 THR D N 1
ATOM 11972 C CA . THR D 1 51 ? 263.696 311.556 260.391 1.00 73.41 51 THR D CA 1
ATOM 11973 C C . THR D 1 51 ? 263.119 312.921 260.741 1.00 75.17 51 THR D C 1
ATOM 11974 O O . THR D 1 51 ? 262.767 313.134 261.905 1.00 75.80 51 THR D O 1
ATOM 11978 N N . GLY D 1 52 ? 263.001 313.839 259.786 1.00 78.34 52 GLY D N 1
ATOM 11979 C CA . GLY D 1 52 ? 262.555 315.185 260.079 1.00 78.84 52 GLY D CA 1
ATOM 11980 C C . GLY D 1 52 ? 263.637 316.119 260.572 1.00 79.83 52 GLY D C 1
ATOM 11981 O O . GLY D 1 52 ? 263.351 317.297 260.813 1.00 80.79 52 GLY D O 1
ATOM 11982 N N . LYS D 1 53 ? 264.864 315.634 260.735 1.00 81.29 53 LYS D N 1
ATOM 11983 C CA . LYS D 1 53 ? 265.969 316.435 261.240 1.00 83.17 53 LYS D CA 1
ATOM 11984 C C . LYS D 1 53 ? 266.695 317.136 260.102 1.00 82.14 53 LYS D C 1
ATOM 11985 O O . LYS D 1 53 ? 266.956 316.540 259.054 1.00 82.79 53 LYS D O 1
ATOM 11991 N N . LYS D 1 54 ? 267.021 318.404 260.319 1.00 81.78 54 LYS D N 1
ATOM 11992 C CA . LYS D 1 54 ? 267.845 319.176 259.400 1.00 82.37 54 LYS D CA 1
ATOM 11993 C C . LYS D 1 54 ? 269.288 319.151 259.890 1.00 81.48 54 LYS D C 1
ATOM 11994 O O . LYS D 1 54 ? 269.551 319.405 261.069 1.00 83.26 54 LYS D O 1
ATOM 12000 N N . ILE D 1 55 ? 270.212 318.830 258.989 1.00 77.81 55 ILE D N 1
ATOM 12001 C CA . ILE D 1 55 ? 271.630 318.716 259.312 1.00 75.99 55 ILE D CA 1
ATOM 12002 C C . ILE D 1 55 ? 272.332 319.953 258.775 1.00 78.06 55 ILE D C 1
ATOM 12003 O O . ILE D 1 55 ? 272.272 320.240 257.573 1.00 79.91 55 ILE D O 1
ATOM 12008 N N . THR D 1 56 ? 273.007 320.682 259.662 1.00 77.22 56 THR D N 1
ATOM 12009 C CA . THR D 1 56 ? 273.625 321.953 259.317 1.00 77.51 56 THR D CA 1
ATOM 12010 C C . THR D 1 56 ? 275.141 321.970 259.452 1.00 73.02 56 THR D C 1
ATOM 12011 O O . THR D 1 56 ? 275.795 322.713 258.720 1.00 73.55 56 THR D O 1
ATOM 12015 N N . ASN D 1 57 ? 275.714 321.208 260.375 1.00 71.21 57 ASN D N 1
ATOM 12016 C CA . ASN D 1 57 ? 277.152 321.196 260.609 1.00 70.77 57 ASN D CA 1
ATOM 12017 C C . ASN D 1 57 ? 277.705 319.798 260.364 1.00 68.53 57 ASN D C 1
ATOM 12018 O O . ASN D 1 57 ? 276.964 318.826 260.204 1.00 68.88 57 ASN D O 1
ATOM 12023 N N . VAL D 1 58 ? 279.036 319.712 260.321 1.00 66.59 58 VAL D N 1
ATOM 12024 C CA . VAL D 1 58 ? 279.704 318.437 260.074 1.00 65.58 58 VAL D CA 1
ATOM 12025 C C . VAL D 1 58 ? 279.480 317.464 261.229 1.00 64.63 58 VAL D C 1
ATOM 12026 O O . VAL D 1 58 ? 279.388 316.248 261.020 1.00 64.74 58 VAL D O 1
ATOM 12030 N N . GLY D 1 59 ? 279.433 317.965 262.463 1.00 66.04 59 GLY D N 1
ATOM 12031 C CA . GLY D 1 59 ? 279.210 317.079 263.599 1.00 68.11 59 GLY D CA 1
ATOM 12032 C C . GLY D 1 59 ? 277.895 316.326 263.508 1.00 68.13 59 GLY D C 1
ATOM 12033 O O . GLY D 1 59 ? 277.822 315.127 263.804 1.00 68.61 59 GLY D O 1
ATOM 12034 N N . GLU D 1 60 ? 276.857 316.992 263.004 1.00 68.66 60 GLU D N 1
ATOM 12035 C CA . GLU D 1 60 ? 275.592 316.303 262.807 1.00 69.16 60 GLU D CA 1
ATOM 12036 C C . GLU D 1 60 ? 275.663 315.365 261.614 1.00 68.42 60 GLU D C 1
ATOM 12037 O O . GLU D 1 60 ? 274.972 314.339 261.590 1.00 69.72 60 GLU D O 1
ATOM 12043 N N . LEU D 1 61 ? 276.490 315.683 260.619 1.00 66.46 61 LEU D N 1
ATOM 12044 C CA . LEU D 1 61 ? 276.657 314.751 259.515 1.00 65.62 61 LEU D CA 1
ATOM 12045 C C . LEU D 1 61 ? 277.272 313.453 260.019 1.00 67.04 61 LEU D C 1
ATOM 12046 O O . LEU D 1 61 ? 276.875 312.360 259.598 1.00 67.20 61 LEU D O 1
ATOM 12051 N N . GLU D 1 62 ? 278.244 313.558 260.929 1.00 69.25 62 GLU D N 1
ATOM 12052 C CA . GLU D 1 62 ? 278.824 312.367 261.541 1.00 71.80 62 GLU D CA 1
ATOM 12053 C C . GLU D 1 62 ? 277.791 311.623 262.377 1.00 69.66 62 GLU D C 1
ATOM 12054 O O . GLU D 1 62 ? 277.811 310.390 262.453 1.00 70.71 62 GLU D O 1
ATOM 12060 N N . GLY D 1 63 ? 276.889 312.358 263.025 1.00 67.84 63 GLY D N 1
ATOM 12061 C CA . GLY D 1 63 ? 275.820 311.710 263.773 1.00 67.28 63 GLY D CA 1
ATOM 12062 C C . GLY D 1 63 ? 274.720 311.105 262.920 1.00 65.99 63 GLY D C 1
ATOM 12063 O O . GLY D 1 63 ? 273.903 310.342 263.446 1.00 67.55 63 GLY D O 1
ATOM 12064 N N . ALA D 1 64 ? 274.678 311.431 261.630 1.00 64.99 64 ALA D N 1
ATOM 12065 C CA . ALA D 1 64 ? 273.730 310.823 260.702 1.00 61.35 64 ALA D CA 1
ATOM 12066 C C . ALA D 1 64 ? 274.133 309.422 260.249 1.00 59.60 64 ALA D C 1
ATOM 12067 O O . ALA D 1 64 ? 273.309 308.726 259.651 1.00 60.12 64 ALA D O 1
ATOM 12069 N N . LEU D 1 65 ? 275.369 308.995 260.510 1.00 59.22 65 LEU D N 1
ATOM 12070 C CA . LEU D 1 65 ? 275.776 307.628 260.192 1.00 59.10 65 LEU D CA 1
ATOM 12071 C C . LEU D 1 65 ? 275.005 306.600 261.015 1.00 59.92 65 LEU D C 1
ATOM 12072 O O . LEU D 1 65 ? 274.838 305.450 260.587 1.00 60.71 65 LEU D O 1
ATOM 12077 N N . ASP D 1 66 ? 274.517 306.992 262.190 1.00 61.91 66 ASP D N 1
ATOM 12078 C CA . ASP D 1 66 ? 273.707 306.082 262.990 1.00 63.26 66 ASP D CA 1
ATOM 12079 C C . ASP D 1 66 ? 272.371 305.772 262.324 1.00 62.37 66 ASP D C 1
ATOM 12080 O O . ASP D 1 66 ? 271.819 304.690 262.535 1.00 64.16 66 ASP D O 1
ATOM 12085 N N . ILE D 1 67 ? 271.845 306.686 261.509 1.00 59.45 67 ILE D N 1
ATOM 12086 C CA . ILE D 1 67 ? 270.635 306.382 260.750 1.00 57.29 67 ILE D CA 1
ATOM 12087 C C . ILE D 1 67 ? 270.899 305.246 259.766 1.00 53.65 67 ILE D C 1
ATOM 12088 O O . ILE D 1 67 ? 270.125 304.277 259.676 1.00 54.55 67 ILE D O 1
ATOM 12093 N N . VAL D 1 68 ? 272.046 305.301 259.085 1.00 49.88 68 VAL D N 1
ATOM 12094 C CA . VAL D 1 68 ? 272.410 304.240 258.156 1.00 48.35 68 VAL D CA 1
ATOM 12095 C C . VAL D 1 68 ? 272.582 302.935 258.912 1.00 50.42 68 VAL D C 1
ATOM 12096 O O . VAL D 1 68 ? 272.135 301.875 258.461 1.00 51.18 68 VAL D O 1
ATOM 12100 N N . ARG D 1 69 ? 273.235 302.988 260.073 1.00 51.43 69 ARG D N 1
ATOM 12101 C CA . ARG D 1 69 ? 273.464 301.756 260.816 1.00 52.16 69 ARG D CA 1
ATOM 12102 C C . ARG D 1 69 ? 272.144 301.146 261.271 1.00 51.21 69 ARG D C 1
ATOM 12103 O O . ARG D 1 69 ? 271.966 299.925 261.219 1.00 51.83 69 ARG D O 1
ATOM 12111 N N . SER D 1 70 ? 271.210 301.981 261.733 1.00 50.49 70 SER D N 1
ATOM 12112 C CA . SER D 1 70 ? 269.933 301.479 262.220 1.00 51.44 70 SER D CA 1
ATOM 12113 C C . SER D 1 70 ? 269.047 300.969 261.094 1.00 51.13 70 SER D C 1
ATOM 12114 O O . SER D 1 70 ? 268.073 300.263 261.366 1.00 53.28 70 SER D O 1
ATOM 12117 N N . LEU D 1 71 ? 269.348 301.313 259.845 1.00 49.37 71 LEU D N 1
ATOM 12118 C CA . LEU D 1 71 ? 268.531 300.842 258.735 1.00 47.99 71 LEU D CA 1
ATOM 12119 C C . LEU D 1 71 ? 269.021 299.522 258.146 1.00 46.41 71 LEU D C 1
ATOM 12120 O O . LEU D 1 71 ? 268.352 298.971 257.269 1.00 45.63 71 LEU D O 1
ATOM 12125 N N . ILE D 1 72 ? 270.150 298.991 258.614 1.00 44.83 72 ILE D N 1
ATOM 12126 C CA . ILE D 1 72 ? 270.704 297.741 258.101 1.00 45.63 72 ILE D CA 1
ATOM 12127 C C . ILE D 1 72 ? 270.503 296.647 259.142 1.00 47.15 72 ILE D C 1
ATOM 12128 O O . ILE D 1 72 ? 271.316 296.490 260.058 1.00 49.93 72 ILE D O 1
ATOM 12133 N N . VAL D 1 73 ? 269.416 295.891 259.012 1.00 48.51 73 VAL D N 1
ATOM 12134 C CA . VAL D 1 73 ? 269.156 294.705 259.826 1.00 50.25 73 VAL D CA 1
ATOM 12135 C C . VAL D 1 73 ? 269.217 293.494 258.903 1.00 51.33 73 VAL D C 1
ATOM 12136 O O . VAL D 1 73 ? 268.354 293.319 258.036 1.00 51.39 73 VAL D O 1
ATOM 12140 N N . GLU D 1 74 ? 270.222 292.640 259.105 1.00 52.69 74 GLU D N 1
ATOM 12141 C CA . GLU D 1 74 ? 270.514 291.540 258.183 1.00 55.01 74 GLU D CA 1
ATOM 12142 C C . GLU D 1 74 ? 269.643 290.328 258.512 1.00 55.99 74 GLU D C 1
ATOM 12143 O O . GLU D 1 74 ? 270.095 289.297 259.009 1.00 59.06 74 GLU D O 1
ATOM 12149 N N . GLU D 1 75 ? 268.361 290.474 258.206 1.00 55.97 75 GLU D N 1
ATOM 12150 C CA . GLU D 1 75 ? 267.390 289.396 258.294 1.00 56.28 75 GLU D CA 1
ATOM 12151 C C . GLU D 1 75 ? 266.681 289.307 256.954 1.00 51.94 75 GLU D C 1
ATOM 12152 O O . GLU D 1 75 ? 266.264 290.330 256.406 1.00 51.42 75 GLU D O 1
ATOM 12158 N N . GLU D 1 76 ? 266.586 288.094 256.409 1.00 49.25 76 GLU D N 1
ATOM 12159 C CA . GLU D 1 76 ? 266.102 287.892 255.041 1.00 47.34 76 GLU D CA 1
ATOM 12160 C C . GLU D 1 76 ? 264.573 287.938 255.004 1.00 45.03 76 GLU D C 1
ATOM 12161 O O . GLU D 1 76 ? 263.878 286.932 254.858 1.00 46.81 76 GLU D O 1
ATOM 12167 N N . MET D 1 77 ? 264.056 289.148 255.165 1.00 44.16 77 MET D N 1
ATOM 12168 C CA . MET D 1 77 ? 262.648 289.452 254.970 1.00 44.05 77 MET D CA 1
ATOM 12169 C C . MET D 1 77 ? 262.550 290.731 254.149 1.00 42.02 77 MET D C 1
ATOM 12170 O O . MET D 1 77 ? 263.445 291.579 254.188 1.00 42.32 77 MET D O 1
ATOM 12175 N N . LEU D 1 78 ? 261.450 290.870 253.412 1.00 40.91 78 LEU D N 1
ATOM 12176 C CA . LEU D 1 78 ? 261.361 291.929 252.411 1.00 40.95 78 LEU D CA 1
ATOM 12177 C C . LEU D 1 78 ? 261.481 293.314 253.041 1.00 40.08 78 LEU D C 1
ATOM 12178 O O . LEU D 1 78 ? 262.106 294.215 252.466 1.00 39.55 78 LEU D O 1
ATOM 12183 N N . ASP D 1 79 ? 260.891 293.502 254.220 1.00 41.59 79 ASP D N 1
ATOM 12184 C CA . ASP D 1 79 ? 260.945 294.808 254.866 1.00 42.96 79 ASP D CA 1
ATOM 12185 C C . ASP D 1 79 ? 262.382 295.201 255.194 1.00 41.25 79 ASP D C 1
ATOM 12186 O O . ASP D 1 79 ? 262.773 296.356 254.998 1.00 41.92 79 ASP D O 1
ATOM 12191 N N . LYS D 1 80 ? 263.194 294.249 255.665 1.00 40.25 80 LYS D N 1
ATOM 12192 C CA . LYS D 1 80 ? 264.591 294.560 255.959 1.00 40.47 80 LYS D CA 1
ATOM 12193 C C . LYS D 1 80 ? 265.356 294.906 254.689 1.00 38.26 80 LYS D C 1
ATOM 12194 O O . LYS D 1 80 ? 266.252 295.750 254.713 1.00 37.83 80 LYS D O 1
ATOM 12200 N N . LEU D 1 81 ? 265.051 294.228 253.585 1.00 37.25 81 LEU D N 1
ATOM 12201 C CA . LEU D 1 81 ? 265.708 294.529 252.318 1.00 37.88 81 LEU D CA 1
ATOM 12202 C C . LEU D 1 81 ? 265.394 295.952 251.860 1.00 35.44 81 LEU D C 1
ATOM 12203 O O . LEU D 1 81 ? 266.286 296.687 251.416 1.00 33.94 81 LEU D O 1
ATOM 12208 N N . LEU D 1 82 ? 264.135 296.366 251.993 1.00 34.93 82 LEU D N 1
ATOM 12209 C CA . LEU D 1 82 ? 263.763 297.731 251.625 1.00 35.94 82 LEU D CA 1
ATOM 12210 C C . LEU D 1 82 ? 264.404 298.756 252.560 1.00 34.45 82 LEU D C 1
ATOM 12211 O O . LEU D 1 82 ? 264.885 299.805 252.111 1.00 32.82 82 LEU D O 1
ATOM 12216 N N . ASN D 1 83 ? 264.463 298.453 253.857 1.00 34.49 83 ASN D N 1
ATOM 12217 C CA . ASN D 1 83 ? 265.154 299.344 254.784 1.00 35.39 83 ASN D CA 1
ATOM 12218 C C . ASN D 1 83 ? 266.640 299.438 254.460 1.00 32.93 83 ASN D C 1
ATOM 12219 O O . ASN D 1 83 ? 267.233 300.512 254.577 1.00 33.08 83 ASN D O 1
ATOM 12224 N N . SER D 1 84 ? 267.263 298.331 254.062 1.00 31.58 84 SER D N 1
ATOM 12225 C CA . SER D 1 84 ? 268.674 298.372 253.691 1.00 31.21 84 SER D CA 1
ATOM 12226 C C . SER D 1 84 ? 268.904 299.178 252.409 1.00 31.15 84 SER D C 1
ATOM 12227 O O . SER D 1 84 ? 269.908 299.896 252.288 1.00 31.50 84 SER D O 1
ATOM 12230 N N . GLY D 1 85 ? 267.973 299.105 251.460 1.00 29.78 85 GLY D N 1
ATOM 12231 C CA . GLY D 1 85 ? 268.064 299.981 250.304 1.00 29.81 85 GLY D CA 1
ATOM 12232 C C . GLY D 1 85 ? 267.994 301.441 250.706 1.00 29.38 85 GLY D C 1
ATOM 12233 O O . GLY D 1 85 ? 268.765 302.276 250.221 1.00 29.99 85 GLY D O 1
ATOM 12234 N N . LEU D 1 86 ? 267.115 301.757 251.659 1.00 31.01 86 LEU D N 1
ATOM 12235 C CA . LEU D 1 86 ? 267.061 303.127 252.159 1.00 33.05 86 LEU D CA 1
ATOM 12236 C C . LEU D 1 86 ? 268.333 303.497 252.912 1.00 33.63 86 LEU D C 1
ATOM 12237 O O . LEU D 1 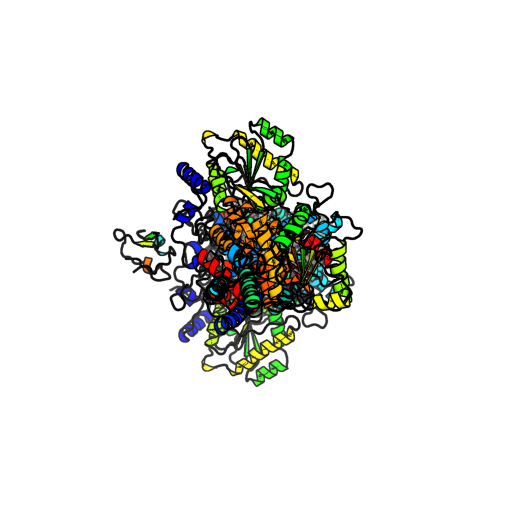86 ? 268.730 304.666 252.917 1.00 34.10 86 LEU D O 1
ATOM 12242 N N . ALA D 1 87 ? 268.989 302.518 253.537 1.00 33.71 87 ALA D N 1
ATOM 12243 C CA . ALA D 1 87 ? 270.264 302.783 254.190 1.00 33.72 87 ALA D CA 1
ATOM 12244 C C . ALA D 1 87 ? 271.304 303.211 253.170 1.00 34.58 87 ALA D C 1
ATOM 12245 O O . ALA D 1 87 ? 272.068 304.151 253.402 1.00 35.93 87 ALA D O 1
ATOM 12247 N N . THR D 1 88 ? 271.312 302.551 252.012 1.00 34.65 88 THR D N 1
ATOM 12248 C CA . THR D 1 88 ? 272.208 302.952 250.930 1.00 33.86 88 THR D CA 1
ATOM 12249 C C . THR D 1 88 ? 271.876 304.355 250.441 1.00 33.54 88 THR D C 1
ATOM 12250 O O . THR D 1 88 ? 272.774 305.137 250.124 1.00 33.23 88 THR D O 1
ATOM 12254 N N . ALA D 1 89 ? 270.591 304.681 250.347 1.00 34.71 89 ALA D N 1
ATOM 12255 C CA . ALA D 1 89 ? 270.201 306.018 249.901 1.00 34.87 89 ALA D CA 1
ATOM 12256 C C . ALA D 1 89 ? 270.654 307.102 250.887 1.00 34.65 89 ALA D C 1
ATOM 12257 O O . ALA D 1 89 ? 271.188 308.143 250.483 1.00 35.69 89 ALA D O 1
ATOM 12259 N N . VAL D 1 90 ? 270.507 306.846 252.185 1.00 35.49 90 VAL D N 1
ATOM 12260 C CA . VAL D 1 90 ? 270.982 307.790 253.198 1.00 34.81 90 VAL D CA 1
ATOM 12261 C C . VAL D 1 90 ? 272.504 307.895 253.172 1.00 33.23 90 VAL D C 1
ATOM 12262 O O . VAL D 1 90 ? 273.061 308.997 253.232 1.00 34.65 90 VAL D O 1
ATOM 12266 N N . ALA D 1 91 ? 273.203 306.770 253.051 1.00 32.83 91 ALA D N 1
ATOM 12267 C CA . ALA D 1 91 ? 274.660 306.812 252.999 1.00 33.06 91 ALA D CA 1
ATOM 12268 C C . ALA D 1 91 ? 275.141 307.576 251.769 1.00 34.32 91 ALA D C 1
ATOM 12269 O O . ALA D 1 91 ? 276.102 308.352 251.849 1.00 34.97 91 ALA D O 1
ATOM 12271 N N . ALA D 1 92 ? 274.487 307.374 250.622 1.00 35.54 92 ALA D N 1
ATOM 12272 C CA . ALA D 1 92 ? 274.861 308.088 249.406 1.00 36.59 92 ALA D CA 1
ATOM 12273 C C . ALA D 1 92 ? 274.648 309.584 249.590 1.00 37.55 92 ALA D C 1
ATOM 12274 O O . ALA D 1 92 ? 275.459 310.398 249.135 1.00 39.48 92 ALA D O 1
ATOM 12276 N N . GLU D 1 93 ? 273.565 309.962 250.265 1.00 39.47 93 GLU D N 1
ATOM 12277 C CA . GLU D 1 93 ? 273.323 311.377 250.521 1.00 43.34 93 GLU D CA 1
ATOM 12278 C C . GLU D 1 93 ? 274.410 311.963 251.416 1.00 44.26 93 GLU D C 1
ATOM 12279 O O . GLU D 1 93 ? 274.851 313.096 251.208 1.00 45.69 93 GLU D O 1
ATOM 12285 N N . ILE D 1 94 ? 274.838 311.214 252.431 1.00 46.03 94 ILE D N 1
ATOM 12286 C CA . ILE D 1 94 ? 275.905 311.682 253.316 1.00 46.10 94 ILE D CA 1
ATOM 12287 C C . ILE D 1 94 ? 277.213 311.857 252.545 1.00 46.25 94 ILE D C 1
ATOM 12288 O O . ILE D 1 94 ? 277.946 312.834 252.748 1.00 46.29 94 ILE D O 1
ATOM 12293 N N . ILE D 1 95 ? 277.514 310.928 251.639 1.00 46.42 95 ILE D N 1
ATOM 12294 C CA . ILE D 1 95 ? 278.711 311.041 250.803 1.00 46.13 95 ILE D CA 1
ATOM 12295 C C . ILE D 1 95 ? 278.643 312.280 249.908 1.00 46.98 95 ILE D C 1
ATOM 12296 O O . ILE D 1 95 ? 279.612 313.044 249.804 1.00 48.87 95 ILE D O 1
ATOM 12301 N N . GLU D 1 96 ? 277.500 312.521 249.274 1.00 47.63 96 GLU D N 1
ATOM 12302 C CA . GLU D 1 96 ? 277.386 313.702 248.417 1.00 48.06 96 GLU D CA 1
ATOM 12303 C C . GLU D 1 96 ? 277.464 315.002 249.222 1.00 47.49 96 GLU D C 1
ATOM 12304 O O . GLU D 1 96 ? 278.117 315.979 248.799 1.00 50.51 96 GLU D O 1
ATOM 12310 N N . ALA D 1 97 ? 276.859 315.023 250.406 1.00 47.16 97 ALA D N 1
ATOM 12311 C CA . ALA D 1 97 ? 276.958 316.213 251.237 1.00 47.34 97 ALA D CA 1
ATOM 12312 C C . ALA D 1 97 ? 278.406 316.465 251.634 1.00 47.28 97 ALA D C 1
ATOM 12313 O O . ALA D 1 97 ? 278.881 317.614 251.627 1.00 48.73 97 ALA D O 1
ATOM 12315 N N . ALA D 1 98 ? 279.142 315.401 251.963 1.00 48.41 98 ALA D N 1
ATOM 12316 C CA . ALA D 1 98 ? 280.532 315.617 252.321 1.00 49.57 98 ALA D CA 1
ATOM 12317 C C . ALA D 1 98 ? 281.335 316.083 251.115 1.00 51.77 98 ALA D C 1
ATOM 12318 O O . ALA D 1 98 ? 282.366 316.742 251.279 1.00 53.30 98 ALA D O 1
ATOM 12320 N N . LYS D 1 99 ? 280.888 315.742 249.901 1.00 53.66 99 LYS D N 1
ATOM 12321 C CA . LYS D 1 99 ? 281.592 316.216 248.714 1.00 55.27 99 LYS D CA 1
ATOM 12322 C C . LYS D 1 99 ? 281.532 317.730 248.639 1.00 55.07 99 LYS D C 1
ATOM 12323 O O . LYS D 1 99 ? 282.536 318.393 248.359 1.00 54.20 99 LYS D O 1
ATOM 12329 N N . TYR D 1 100 ? 280.354 318.291 248.917 1.00 57.35 100 TYR D N 1
ATOM 12330 C CA . TYR D 1 100 ? 280.229 319.751 248.898 1.00 60.68 100 TYR D CA 1
ATOM 12331 C C . TYR D 1 100 ? 280.983 320.396 250.052 1.00 63.26 100 TYR D C 1
ATOM 12332 O O . TYR D 1 100 ? 281.448 321.532 249.923 1.00 66.84 100 TYR D O 1
ATOM 12341 N N . VAL D 1 101 ? 281.111 319.698 251.177 1.00 63.32 101 VAL D N 1
ATOM 12342 C CA . VAL D 1 101 ? 281.891 320.228 252.297 1.00 64.11 101 VAL D CA 1
ATOM 12343 C C . VAL D 1 101 ? 283.379 320.275 251.955 1.00 67.43 101 VAL D C 1
ATOM 12344 O O . VAL D 1 101 ? 284.051 321.286 252.182 1.00 69.08 101 VAL D O 1
ATOM 12348 N N . LEU D 1 102 ? 283.913 319.189 251.403 1.00 71.91 102 LEU D N 1
ATOM 12349 C CA . LEU D 1 102 ? 285.347 319.084 251.148 1.00 74.75 102 LEU D CA 1
ATOM 12350 C C . LEU D 1 102 ? 285.794 319.996 250.009 1.00 77.71 102 LEU D C 1
ATOM 12351 O O . LEU D 1 102 ? 286.822 320.673 250.124 1.00 79.90 102 LEU D O 1
ATOM 12356 N N . SER D 1 103 ? 285.058 320.028 248.903 1.00 80.92 103 SER D N 1
ATOM 12357 C CA . SER D 1 103 ? 285.448 320.788 247.720 1.00 84.53 103 SER D CA 1
ATOM 12358 C C . SER D 1 103 ? 284.311 321.726 247.356 1.00 88.18 103 SER D C 1
ATOM 12359 O O . SER D 1 103 ? 283.147 321.319 247.337 1.00 88.30 103 SER D O 1
ATOM 12362 N N . ASP D 1 104 ? 284.652 322.991 247.083 1.00 93.94 104 ASP D N 1
ATOM 12363 C CA . ASP D 1 104 ? 283.614 324.005 246.938 1.00 98.86 104 ASP D CA 1
ATOM 12364 C C . ASP D 1 104 ? 282.680 323.698 245.776 1.00 96.18 104 ASP D C 1
ATOM 12365 O O . ASP D 1 104 ? 281.462 323.867 245.903 1.00 96.50 104 ASP D O 1
ATOM 12370 N N . ALA D 1 105 ? 283.211 323.269 244.630 1.00 92.72 105 ALA D N 1
ATOM 12371 C CA . ALA D 1 105 ? 282.356 322.866 243.516 1.00 90.43 105 ALA D CA 1
ATOM 12372 C C . ALA D 1 105 ? 282.760 321.446 243.152 1.00 85.95 105 ALA D C 1
ATOM 12373 O O . ALA D 1 105 ? 283.699 321.257 242.363 1.00 84.34 105 ALA D O 1
ATOM 12375 N N . PRO D 1 106 ? 282.103 320.412 243.688 1.00 80.89 106 PRO D N 1
ATOM 12376 C CA . PRO D 1 106 ? 282.661 319.075 243.474 1.00 79.35 106 PRO D CA 1
ATOM 12377 C C . PRO D 1 106 ? 282.336 318.498 242.112 1.00 78.32 106 PRO D C 1
ATOM 12378 O O . PRO D 1 106 ? 283.008 317.549 241.687 1.00 79.95 106 PRO D O 1
ATOM 12382 N N . TYR D 1 107 ? 281.336 319.032 241.414 1.00 76.23 107 TYR D N 1
ATOM 12383 C CA . TYR D 1 107 ? 280.936 318.521 240.113 1.00 73.30 107 TYR D CA 1
ATOM 12384 C C . TYR D 1 107 ? 281.377 319.479 239.019 1.00 78.46 107 TYR D C 1
ATOM 12385 O O . TYR D 1 107 ? 281.136 320.686 239.120 1.00 78.88 107 TYR D O 1
ATOM 12394 N N . ALA D 1 108 ? 282.015 318.952 237.982 1.00 84.09 108 ALA D N 1
ATOM 12395 C CA . ALA D 1 108 ? 282.383 319.745 236.822 1.00 88.56 108 ALA D CA 1
ATOM 12396 C C . ALA D 1 108 ? 281.465 319.372 235.666 1.00 93.12 108 ALA D C 1
ATOM 12397 O O . ALA D 1 108 ? 281.054 318.217 235.535 1.00 95.55 108 ALA D O 1
ATOM 12399 N N . GLU D 1 109 ? 281.147 320.347 234.824 1.00 94.39 109 GLU D N 1
ATOM 12400 C CA . GLU D 1 109 ? 280.262 320.080 233.704 1.00 94.59 109 GLU D CA 1
ATOM 12401 C C . GLU D 1 109 ? 280.885 319.013 232.803 1.00 90.65 109 GLU D C 1
ATOM 12402 O O . GLU D 1 109 ? 282.112 318.935 232.689 1.00 90.70 109 GLU D O 1
ATOM 12408 N N . PRO D 1 110 ? 280.073 318.163 232.153 1.00 85.30 110 PRO D N 1
ATOM 12409 C CA . PRO D 1 110 ? 278.608 318.198 232.016 1.00 80.90 110 PRO D CA 1
ATOM 12410 C C . PRO D 1 110 ? 277.830 317.787 233.264 1.00 76.68 110 PRO D C 1
ATOM 12411 O O . PRO D 1 110 ? 276.629 318.020 233.325 1.00 76.21 110 PRO D O 1
ATOM 12415 N N . CYS D 1 111 ? 278.467 317.197 234.276 1.00 72.29 111 CYS D N 1
ATOM 12416 C CA . CYS D 1 111 ? 277.734 316.754 235.455 1.00 67.64 111 CYS D CA 1
ATOM 12417 C C . CYS D 1 111 ? 277.193 317.942 236.235 1.00 66.26 111 CYS D C 1
ATOM 12418 O O . CYS D 1 111 ? 277.885 318.943 236.431 1.00 68.88 111 CYS D O 1
ATOM 12421 N N . VAL D 1 112 ? 275.953 317.814 236.705 1.00 63.42 112 VAL D N 1
ATOM 12422 C CA . VAL D 1 112 ? 275.301 318.899 237.425 1.00 59.98 112 VAL D CA 1
ATOM 12423 C C . VAL D 1 112 ? 275.256 318.664 238.930 1.00 58.79 112 VAL D C 1
ATOM 12424 O O . VAL D 1 112 ? 275.064 319.626 239.688 1.00 60.39 112 VAL D O 1
ATOM 12428 N N . GLY D 1 113 ? 275.429 317.430 239.383 1.00 55.94 113 GLY D N 1
ATOM 12429 C CA . GLY D 1 113 ? 275.404 317.165 240.810 1.00 54.64 113 GLY D CA 1
ATOM 12430 C C . GLY D 1 113 ? 274.023 317.385 241.389 1.00 53.44 113 GLY D C 1
ATOM 12431 O O . GLY D 1 113 ? 273.017 316.902 240.862 1.00 54.84 113 GLY D O 1
ATOM 12432 N N . PHE D 1 114 ? 273.969 318.141 242.481 1.00 53.75 114 PHE D N 1
ATOM 12433 C CA . PHE D 1 114 ? 272.718 318.365 243.187 1.00 54.03 114 PHE D CA 1
ATOM 12434 C C . PHE D 1 114 ? 271.768 319.224 242.358 1.00 54.94 114 PHE D C 1
ATOM 12435 O O . PHE D 1 114 ? 272.184 320.129 241.631 1.00 57.13 114 PHE D O 1
ATOM 12443 N N . ILE D 1 115 ? 270.476 318.934 242.478 1.00 55.96 115 ILE D N 1
ATOM 12444 C CA . ILE D 1 115 ? 269.422 319.662 241.779 1.00 57.35 115 ILE D CA 1
ATOM 12445 C C . ILE D 1 115 ? 268.714 320.561 242.783 1.00 58.57 115 ILE D C 1
ATOM 12446 O O . ILE D 1 115 ? 268.114 320.074 243.748 1.00 57.23 115 ILE D O 1
ATOM 12451 N N . SER D 1 116 ? 268.753 321.866 242.537 1.00 61.41 116 SER D N 1
ATOM 12452 C CA . SER D 1 116 ? 268.217 322.825 243.489 1.00 65.58 116 SER D CA 1
ATOM 12453 C C . SER D 1 116 ? 266.691 322.809 243.486 1.00 65.30 116 SER D C 1
ATOM 12454 O O . SER D 1 116 ? 266.045 322.327 242.556 1.00 66.78 116 SER D O 1
ATOM 12457 N N . ASP D 1 117 ? 266.120 323.352 244.559 1.00 68.79 117 ASP D N 1
ATOM 12458 C CA . ASP D 1 117 ? 264.665 323.420 244.680 1.00 71.87 117 ASP D CA 1
ATOM 12459 C C . ASP D 1 117 ? 263.980 324.195 243.561 1.00 74.19 117 ASP D C 1
ATOM 12460 O O . ASP D 1 117 ? 262.922 323.735 243.093 1.00 76.31 117 ASP D O 1
ATOM 12465 N N . PRO D 1 118 ? 264.468 325.357 243.121 1.00 74.59 118 PRO D N 1
ATOM 12466 C CA . PRO D 1 118 ? 263.777 326.044 242.022 1.00 74.70 118 PRO D CA 1
ATOM 12467 C C . PRO D 1 118 ? 263.676 325.204 240.767 1.00 73.84 118 PRO D C 1
ATOM 12468 O O . PRO D 1 118 ? 262.669 325.291 240.057 1.00 76.01 118 PRO D O 1
ATOM 12472 N N . ILE D 1 119 ? 264.667 324.357 240.490 1.00 71.88 119 ILE D N 1
ATOM 12473 C CA . ILE D 1 119 ? 264.570 323.468 239.337 1.00 70.61 119 ILE D CA 1
ATOM 12474 C C . ILE D 1 119 ? 263.427 322.483 239.535 1.00 68.89 119 ILE D C 1
ATOM 12475 O O . ILE D 1 119 ? 262.679 322.175 238.599 1.00 68.33 119 ILE D O 1
ATOM 12480 N N . ILE D 1 120 ? 263.304 321.942 240.747 1.00 68.33 120 ILE D N 1
ATOM 12481 C CA . ILE D 1 120 ? 262.237 320.990 241.022 1.00 68.20 120 ILE D CA 1
ATOM 12482 C C . ILE D 1 120 ? 260.884 321.647 240.822 1.00 70.56 120 ILE D C 1
ATOM 12483 O O . ILE D 1 120 ? 259.976 321.045 240.256 1.00 71.46 120 ILE D O 1
ATOM 12488 N N . ARG D 1 121 ? 260.707 322.868 241.327 1.00 74.69 121 ARG D N 1
ATOM 12489 C CA . ARG D 1 121 ? 259.451 323.576 241.085 1.00 77.63 121 ARG D CA 1
ATOM 12490 C C . ARG D 1 121 ? 259.247 323.884 239.603 1.00 79.77 121 ARG D C 1
ATOM 12491 O O . ARG D 1 121 ? 258.108 323.924 239.128 1.00 79.72 121 ARG D O 1
ATOM 12499 N N . SER D 1 122 ? 260.334 324.094 238.862 1.00 83.56 122 SER D N 1
ATOM 12500 C CA . SER D 1 122 ? 260.239 324.341 237.427 1.00 86.35 122 SER D CA 1
ATOM 12501 C C . SER D 1 122 ? 259.716 323.123 236.672 1.00 87.75 122 SER D C 1
ATOM 12502 O O . SER D 1 122 ? 258.862 323.256 235.789 1.00 89.15 122 SER D O 1
ATOM 12505 N N . LEU D 1 123 ? 260.223 321.936 236.988 1.00 91.38 123 LEU D N 1
ATOM 12506 C CA . LEU D 1 123 ? 259.779 320.717 236.315 1.00 93.29 123 LEU D CA 1
ATOM 12507 C C . LEU D 1 123 ? 258.656 319.991 237.050 1.00 96.02 123 LEU D C 1
ATOM 12508 O O . LEU D 1 123 ? 258.182 318.961 236.563 1.00 97.91 123 LEU D O 1
ATOM 12513 N N . GLY D 1 124 ? 258.227 320.496 238.203 1.00 100.08 124 GLY D N 1
ATOM 12514 C CA . GLY D 1 124 ? 257.139 319.867 238.929 1.00 104.00 124 GLY D CA 1
ATOM 12515 C C . GLY D 1 124 ? 255.802 319.976 238.230 1.00 108.70 124 GLY D C 1
ATOM 12516 O O . GLY D 1 124 ? 255.001 319.038 238.252 1.00 112.14 124 GLY D O 1
ATOM 12517 N N . VAL D 1 125 ? 255.530 321.126 237.618 1.00 111.77 125 VAL D N 1
ATOM 12518 C CA . VAL D 1 125 ? 254.266 321.296 236.904 1.00 114.59 125 VAL D CA 1
ATOM 12519 C C . VAL D 1 125 ? 254.145 320.314 235.745 1.00 116.49 125 VAL D C 1
ATOM 12520 O O . VAL D 1 125 ? 253.091 319.667 235.618 1.00 117.08 125 VAL D O 1
ATOM 12524 N N . PRO D 1 126 ? 255.154 320.140 234.884 1.00 116.41 126 PRO D N 1
ATOM 12525 C CA . PRO D 1 126 ? 255.040 319.088 233.865 1.00 116.75 126 PRO D CA 1
ATOM 12526 C C . PRO D 1 126 ? 254.897 317.695 234.452 1.00 117.58 126 PRO D C 1
ATOM 12527 O O . PRO D 1 126 ? 254.273 316.832 233.823 1.00 116.56 126 PRO D O 1
ATOM 12531 N N . LEU D 1 127 ? 255.452 317.444 235.642 1.00 118.61 127 LEU D N 1
ATOM 12532 C CA . LEU D 1 127 ? 255.286 316.131 236.254 1.00 121.25 127 LEU D CA 1
ATOM 12533 C C . LEU D 1 127 ? 253.845 315.886 236.672 1.00 126.13 127 LEU D C 1
ATOM 12534 O O . LEU D 1 127 ? 253.375 314.743 236.636 1.00 128.57 127 LEU D O 1
ATOM 12539 N N . VAL D 1 128 ? 253.133 316.937 237.073 1.00 129.65 128 VAL D N 1
ATOM 12540 C CA . VAL D 1 128 ? 251.754 316.774 237.516 1.00 131.86 128 VAL D CA 1
ATOM 12541 C C . VAL D 1 128 ? 250.819 316.687 236.320 1.00 131.15 128 VAL D C 1
ATOM 12542 O O . VAL D 1 128 ? 249.891 315.871 236.300 1.00 131.29 128 VAL D O 1
ATOM 12546 N N . THR D 1 129 ? 251.046 317.521 235.304 1.00 129.12 129 THR D N 1
ATOM 12547 C CA . THR D 1 129 ? 250.160 317.542 234.148 1.00 127.45 129 THR D CA 1
ATOM 12548 C C . THR D 1 129 ? 250.410 316.393 233.180 1.00 123.83 129 THR D C 1
ATOM 12549 O O . THR D 1 129 ? 249.633 316.226 232.235 1.00 124.54 129 THR D O 1
ATOM 12553 N N . GLY D 1 130 ? 251.464 315.606 233.382 1.00 117.79 130 GLY D N 1
ATOM 12554 C CA . GLY D 1 130 ? 251.792 314.536 232.468 1.00 112.81 130 GLY D CA 1
ATOM 12555 C C . GLY D 1 130 ? 252.589 314.959 231.258 1.00 107.32 130 GLY D C 1
ATOM 12556 O O . GLY D 1 130 ? 252.822 314.128 230.371 1.00 106.15 130 GLY D O 1
ATOM 12557 N N . ASP D 1 131 ? 252.997 316.227 231.178 1.00 102.79 131 ASP D N 1
ATOM 12558 C CA . ASP D 1 131 ? 253.877 316.650 230.096 1.00 99.74 131 ASP D CA 1
ATOM 12559 C C . ASP D 1 131 ? 255.212 315.929 230.170 1.00 90.65 131 ASP D C 1
ATOM 12560 O O . ASP D 1 131 ? 255.866 315.721 229.142 1.00 89.24 131 ASP D O 1
ATOM 12565 N N . ILE D 1 132 ? 255.624 315.537 231.370 1.00 81.29 132 ILE D N 1
ATOM 12566 C CA . ILE D 1 132 ? 256.743 314.619 231.539 1.00 73.45 132 ILE D CA 1
ATOM 12567 C C . ILE D 1 132 ? 256.140 313.268 231.901 1.00 65.11 132 ILE D C 1
ATOM 12568 O O . ILE D 1 132 ? 255.702 313.072 233.042 1.00 62.94 132 ILE D O 1
ATOM 12573 N N . PRO D 1 133 ? 256.075 312.324 230.961 1.00 59.09 133 PRO D N 1
ATOM 12574 C CA . PRO D 1 133 ? 255.428 311.040 231.262 1.00 56.12 133 PRO D CA 1
ATOM 12575 C C . PRO D 1 133 ? 256.124 310.247 232.355 1.00 52.96 133 PRO D C 1
ATOM 12576 O O . PRO D 1 133 ? 255.467 309.460 233.045 1.00 53.40 133 PRO D O 1
ATOM 12580 N N . GLY D 1 134 ? 257.419 310.453 232.560 1.00 50.34 134 GLY D N 1
ATOM 12581 C CA . GLY D 1 134 ? 258.132 309.713 233.584 1.00 48.36 134 GLY D CA 1
ATOM 12582 C C . GLY D 1 134 ? 259.568 310.167 233.684 1.00 46.33 134 GLY D C 1
ATOM 12583 O O . GLY D 1 134 ? 260.020 311.046 232.948 1.00 46.86 134 GLY D O 1
ATOM 12584 N N . VAL D 1 135 ? 260.274 309.569 234.641 1.00 43.17 135 VAL D N 1
ATOM 12585 C CA . VAL D 1 135 ? 261.682 309.853 234.888 1.00 40.27 135 VAL D CA 1
ATOM 12586 C C . VAL D 1 135 ? 262.469 308.573 234.660 1.00 37.96 135 VAL D C 1
ATOM 12587 O O . VAL D 1 135 ? 262.266 307.574 235.359 1.00 37.60 135 VAL D O 1
ATOM 12591 N N . ALA D 1 136 ? 263.362 308.609 233.680 1.00 37.44 136 ALA D N 1
ATOM 12592 C CA . ALA D 1 136 ? 264.208 307.482 233.318 1.00 35.98 136 ALA D CA 1
ATOM 12593 C C . ALA D 1 136 ? 265.566 307.673 233.986 1.00 34.85 136 ALA D C 1
ATOM 12594 O O . ALA D 1 136 ? 266.312 308.586 233.633 1.00 35.21 136 ALA D O 1
ATOM 12596 N N . VAL D 1 137 ? 265.849 306.864 235.003 1.00 35.23 137 VAL D N 1
ATOM 12597 C CA . VAL D 1 137 ? 267.118 306.915 235.723 1.00 34.96 137 VAL D CA 1
ATOM 12598 C C . VAL D 1 137 ? 268.031 305.868 235.090 1.00 36.13 137 VAL D C 1
ATOM 12599 O O . VAL D 1 137 ? 267.867 304.671 235.313 1.00 37.85 137 VAL D O 1
ATOM 12603 N N . ILE D 1 138 ? 268.970 306.316 234.266 1.00 37.17 138 ILE D N 1
ATOM 12604 C CA . ILE D 1 138 ? 269.872 305.431 233.536 1.00 38.70 138 ILE D CA 1
ATOM 12605 C C . ILE D 1 138 ? 271.244 305.504 234.188 1.00 40.09 138 ILE D C 1
ATOM 12606 O O . ILE D 1 138 ? 271.859 306.574 234.238 1.00 41.28 138 ILE D O 1
ATOM 12611 N N . LEU D 1 139 ? 271.738 304.363 234.662 1.00 43.09 139 LEU D N 1
ATOM 12612 C CA . LEU D 1 139 ? 273.056 304.312 235.272 1.00 47.52 139 LEU D CA 1
ATOM 12613 C C . LEU D 1 139 ? 273.805 303.079 234.789 1.00 47.62 139 LEU D C 1
ATOM 12614 O O . LEU D 1 139 ? 273.206 302.071 234.413 1.00 49.38 139 LEU D O 1
ATOM 12619 N N . GLY D 1 140 ? 275.129 303.182 234.793 1.00 48.88 140 GLY D N 1
ATOM 12620 C CA . GLY D 1 140 ? 275.975 302.093 234.361 1.00 50.57 140 GLY D CA 1
ATOM 12621 C C . GLY D 1 140 ? 276.645 302.372 233.035 1.00 53.76 140 GLY D C 1
ATOM 12622 O O . GLY D 1 140 ? 277.019 303.512 232.751 1.00 53.45 140 GLY D O 1
ATOM 12623 N N . GLU D 1 141 ? 276.814 301.334 232.221 1.00 58.35 141 GLU D N 1
ATOM 12624 C CA . GLU D 1 141 ? 277.402 301.479 230.899 1.00 62.19 141 GLU D CA 1
ATOM 12625 C C . GLU D 1 141 ? 276.749 300.490 229.949 1.00 63.69 141 GLU D C 1
ATOM 12626 O O . GLU D 1 141 ? 276.560 299.323 230.298 1.00 62.76 141 GLU D O 1
ATOM 12632 N N . CYS D 1 142 ? 276.397 300.967 228.765 1.00 66.28 142 CYS D N 1
ATOM 12633 C CA . CYS D 1 142 ? 275.867 300.109 227.724 1.00 69.44 142 CYS D CA 1
ATOM 12634 C C . CYS D 1 142 ? 277.003 299.427 226.967 1.00 72.18 142 CYS D C 1
ATOM 12635 O O . CYS D 1 142 ? 278.158 299.846 227.052 1.00 72.31 142 CYS D O 1
ATOM 12638 N N . PRO D 1 143 ? 276.700 298.360 226.224 1.00 76.09 143 PRO D N 1
ATOM 12639 C CA . PRO D 1 143 ? 277.761 297.685 225.459 1.00 76.69 143 PRO D CA 1
ATOM 12640 C C . PRO D 1 143 ? 278.464 298.581 224.458 1.00 78.19 143 PRO D C 1
ATOM 12641 O O . PRO D 1 143 ? 279.650 298.365 224.179 1.00 79.88 143 PRO D O 1
ATOM 12645 N N . ASP D 1 144 ? 277.782 299.586 223.914 1.00 79.46 144 ASP D N 1
ATOM 12646 C CA . ASP D 1 144 ? 278.416 300.536 223.013 1.00 80.94 144 ASP D CA 1
ATOM 12647 C C . ASP D 1 144 ? 277.726 301.886 223.144 1.00 80.09 144 ASP D C 1
ATOM 12648 O O . ASP D 1 144 ? 276.624 301.997 223.685 1.00 80.28 144 ASP D O 1
ATOM 12653 N N . SER D 1 145 ? 278.401 302.918 222.635 1.00 79.70 145 SER D N 1
ATOM 12654 C CA . SER D 1 145 ? 277.892 304.280 222.750 1.00 80.85 145 SER D CA 1
ATOM 12655 C C . SER D 1 145 ? 276.588 304.451 221.986 1.00 81.58 145 SER D C 1
ATOM 12656 O O . SER D 1 145 ? 275.683 305.157 222.443 1.00 83.28 145 SER D O 1
ATOM 12659 N N . GLU D 1 146 ? 276.481 303.839 220.807 1.00 80.68 146 GLU D N 1
ATOM 12660 C CA . GLU D 1 146 ? 275.275 303.997 220.005 1.00 80.20 146 GLU D CA 1
ATOM 12661 C C . GLU D 1 146 ? 274.061 303.356 220.666 1.00 74.18 146 GLU D C 1
ATOM 12662 O O . GLU D 1 146 ? 272.952 303.881 220.545 1.00 73.83 146 GLU D O 1
ATOM 12668 N N . THR D 1 147 ? 274.238 302.239 221.372 1.00 68.79 147 THR D N 1
ATOM 12669 C CA . THR D 1 147 ? 273.118 301.643 222.097 1.00 66.48 147 THR D CA 1
ATOM 12670 C C . THR D 1 147 ? 272.588 302.585 223.176 1.00 62.64 147 THR D C 1
ATOM 12671 O O . THR D 1 147 ? 271.371 302.809 223.285 1.00 62.87 147 THR D O 1
ATOM 12675 N N . ALA D 1 148 ? 273.495 303.202 223.932 1.00 61.45 148 ALA D N 1
ATOM 12676 C CA . ALA D 1 148 ? 273.082 304.162 224.947 1.00 60.07 148 ALA D CA 1
ATOM 12677 C C . ALA D 1 148 ? 272.421 305.370 224.311 1.00 58.32 148 ALA D C 1
ATOM 12678 O O . ALA D 1 148 ? 271.400 305.858 224.807 1.00 59.41 148 ALA D O 1
ATOM 12680 N N . ALA D 1 149 ? 272.989 305.875 223.220 1.00 58.12 149 ALA D N 1
ATOM 12681 C CA . ALA D 1 149 ? 272.410 307.045 222.577 1.00 58.53 149 ALA D CA 1
ATOM 12682 C C . ALA D 1 149 ? 271.016 306.738 222.057 1.00 58.35 149 ALA D C 1
ATOM 12683 O O . ALA D 1 149 ? 270.105 307.558 222.187 1.00 59.61 149 ALA D O 1
ATOM 12685 N N . LYS D 1 150 ? 270.825 305.549 221.482 1.00 60.21 150 LYS D N 1
ATOM 12686 C CA . LYS D 1 150 ? 269.517 305.169 220.965 1.00 60.90 150 LYS D CA 1
ATOM 12687 C C . LYS D 1 150 ? 268.485 305.130 222.080 1.00 57.24 150 LYS D C 1
ATOM 12688 O O . LYS D 1 150 ? 267.396 305.695 221.950 1.00 58.12 150 LYS D O 1
ATOM 12694 N N . ILE D 1 151 ? 268.822 304.491 223.201 1.00 54.10 151 ILE D N 1
ATOM 12695 C CA . ILE D 1 151 ? 267.864 304.378 224.301 1.00 51.66 151 ILE D CA 1
ATOM 12696 C C . ILE D 1 151 ? 267.561 305.750 224.900 1.00 51.57 151 ILE D C 1
ATOM 12697 O O . ILE D 1 151 ? 266.395 306.107 225.132 1.00 49.92 151 ILE D O 1
ATOM 12702 N N . ILE D 1 152 ? 268.602 306.550 225.132 1.00 51.49 152 ILE D N 1
ATOM 12703 C CA . ILE D 1 152 ? 268.424 307.868 225.736 1.00 50.65 152 ILE D CA 1
ATOM 12704 C C . ILE D 1 152 ? 267.586 308.763 224.833 1.00 50.18 152 ILE D C 1
ATOM 12705 O O . ILE D 1 152 ? 266.659 309.436 225.293 1.00 47.44 152 ILE D O 1
ATOM 12710 N N . LYS D 1 153 ? 267.893 308.789 223.538 1.00 50.30 153 LYS D N 1
ATOM 12711 C CA . LYS D 1 153 ? 267.127 309.637 222.640 1.00 51.16 153 LYS D CA 1
ATOM 12712 C C . LYS D 1 153 ? 265.722 309.100 222.426 1.00 50.28 153 LYS D C 1
ATOM 12713 O O . LYS D 1 153 ? 264.810 309.875 222.133 1.00 50.19 153 LYS D O 1
ATOM 12719 N N . ASP D 1 154 ? 265.520 307.793 222.572 1.00 50.00 154 ASP D N 1
ATOM 12720 C CA . ASP D 1 154 ? 264.168 307.253 222.546 1.00 48.60 154 ASP D CA 1
ATOM 12721 C C . ASP D 1 154 ? 263.349 307.781 223.719 1.00 47.36 154 ASP D C 1
ATOM 12722 O O . ASP D 1 154 ? 262.202 308.209 223.545 1.00 47.98 154 ASP D O 1
ATOM 12727 N N . TYR D 1 155 ? 263.935 307.792 224.919 1.00 42.75 155 TYR D N 1
ATOM 12728 C CA . TYR D 1 155 ? 263.251 308.388 226.064 1.00 41.28 155 TYR D CA 1
ATOM 12729 C C . TYR D 1 155 ? 263.026 309.883 225.866 1.00 42.72 155 TYR D C 1
ATOM 12730 O O . TYR D 1 155 ? 261.976 310.415 226.237 1.00 43.00 155 TYR D O 1
ATOM 12739 N N . GLN D 1 156 ? 264.021 310.583 225.326 1.00 46.87 156 GLN D N 1
ATOM 12740 C CA . GLN D 1 156 ? 263.902 312.022 225.120 1.00 49.50 156 GLN D CA 1
ATOM 12741 C C . GLN D 1 156 ? 262.806 312.356 224.114 1.00 50.51 156 GLN D C 1
ATOM 12742 O O . GLN D 1 156 ? 262.027 313.292 224.327 1.00 52.46 156 GLN D O 1
ATOM 12748 N N . SER D 1 157 ? 262.720 311.598 223.019 1.00 52.52 157 SER D N 1
ATOM 12749 C CA . SER D 1 157 ? 261.706 311.854 222.003 1.00 54.01 157 SER D CA 1
ATOM 12750 C C . SER D 1 157 ? 260.302 311.588 222.514 1.00 55.66 157 SER D C 1
ATOM 12751 O O . SER D 1 157 ? 259.339 312.106 221.942 1.00 57.25 157 SER D O 1
ATOM 12754 N N . LYS D 1 158 ? 260.163 310.811 223.581 1.00 55.39 158 LYS D N 1
ATOM 12755 C CA . LYS D 1 158 ? 258.865 310.544 224.176 1.00 54.38 158 LYS D CA 1
ATOM 12756 C C . LYS D 1 158 ? 258.512 311.538 225.272 1.00 52.87 158 LYS D C 1
ATOM 12757 O O . LYS D 1 158 ? 257.467 311.388 225.909 1.00 53.52 158 LYS D O 1
ATOM 12763 N N . GLY D 1 159 ? 259.353 312.542 225.508 1.00 52.30 159 GLY D N 1
ATOM 12764 C CA . GLY D 1 159 ? 259.078 313.558 226.499 1.00 51.22 159 GLY D CA 1
ATOM 12765 C C . GLY D 1 159 ? 259.482 313.221 227.916 1.00 49.29 159 GLY D C 1
ATOM 12766 O O . GLY D 1 159 ? 259.229 314.025 228.818 1.00 50.43 159 GLY D O 1
ATOM 12767 N N . LEU D 1 160 ? 260.102 312.072 228.147 1.00 47.37 160 LEU D N 1
ATOM 12768 C CA . LEU D 1 160 ? 260.529 311.709 229.488 1.00 45.50 160 LEU D CA 1
ATOM 12769 C C . LEU D 1 160 ? 261.785 312.472 229.882 1.00 44.79 160 LEU D C 1
ATOM 12770 O O . LEU D 1 160 ? 262.642 312.784 229.051 1.00 44.95 160 LEU D O 1
ATOM 12775 N N . LEU D 1 161 ? 261.885 312.775 231.171 1.00 45.28 161 LEU D N 1
ATOM 12776 C CA . LEU D 1 161 ? 263.104 313.334 231.732 1.00 45.05 161 LEU D CA 1
ATOM 12777 C C . LEU D 1 161 ? 264.034 312.190 232.105 1.00 44.73 161 LEU D C 1
ATOM 12778 O O . LEU D 1 161 ? 263.688 311.350 232.939 1.00 44.94 161 LEU D O 1
ATOM 12783 N N . THR D 1 162 ? 265.202 312.149 231.474 1.00 47.63 162 THR D N 1
ATOM 12784 C CA . THR D 1 162 ? 266.184 311.102 231.715 1.00 49.07 162 THR D CA 1
ATOM 12785 C C . THR D 1 162 ? 267.370 311.679 232.475 1.00 48.75 162 THR D C 1
ATOM 12786 O O . THR D 1 162 ? 267.870 312.758 232.135 1.00 49.75 162 THR D O 1
ATOM 12790 N N . CYS D 1 163 ? 267.786 310.972 233.520 1.00 48.59 163 CYS D N 1
ATOM 12791 C CA . CYS D 1 163 ? 268.953 311.308 234.323 1.00 47.36 163 CYS D CA 1
ATOM 12792 C C . CYS D 1 163 ? 270.023 310.243 234.124 1.00 46.20 163 CYS D C 1
ATOM 12793 O O . CYS D 1 163 ? 269.706 309.055 234.024 1.00 47.19 163 CYS D O 1
ATOM 12796 N N . LEU D 1 164 ? 271.288 310.658 234.090 1.00 43.17 164 LEU D N 1
ATOM 12797 C CA . LEU D 1 164 ? 272.392 309.776 233.729 1.00 43.36 164 LEU D CA 1
ATOM 12798 C C . LEU D 1 164 ? 273.394 309.688 234.871 1.00 43.35 164 LEU D C 1
ATOM 12799 O O . LEU D 1 164 ? 273.801 310.711 235.423 1.00 44.07 164 LEU D O 1
ATOM 12804 N N . VAL D 1 165 ? 273.809 308.467 235.200 1.00 41.98 165 VAL D N 1
ATOM 12805 C CA . VAL D 1 165 ? 274.829 308.213 236.214 1.00 42.16 165 VAL D CA 1
ATOM 12806 C C . VAL D 1 165 ? 275.852 307.248 235.633 1.00 42.95 165 VAL D C 1
ATOM 12807 O O . VAL D 1 165 ? 275.483 306.203 235.089 1.00 42.31 165 VAL D O 1
ATOM 12811 N N . GLY D 1 166 ? 277.128 307.578 235.775 1.00 43.67 166 GLY D N 1
ATOM 12812 C CA . GLY D 1 166 ? 278.182 306.679 235.360 1.00 45.07 166 GLY D CA 1
ATOM 12813 C C . GLY D 1 166 ? 278.632 306.906 233.929 1.00 46.60 166 GLY D C 1
ATOM 12814 O O . GLY D 1 166 ? 278.507 307.991 233.358 1.00 47.12 166 GLY D O 1
ATOM 12815 N N . LYS D 1 167 ? 279.198 305.846 233.353 1.00 50.86 167 LYS D N 1
ATOM 12816 C CA . LYS D 1 167 ? 279.834 305.918 232.042 1.00 55.24 167 LYS D CA 1
ATOM 12817 C C . LYS D 1 167 ? 278.852 306.167 230.906 1.00 53.84 167 LYS D C 1
ATOM 12818 O O . LYS D 1 167 ? 279.292 306.519 229.809 1.00 54.52 167 LYS D O 1
ATOM 12824 N N . VAL D 1 168 ? 277.547 306.008 231.134 1.00 53.07 168 VAL D N 1
ATOM 12825 C CA . VAL D 1 168 ? 276.569 306.357 230.110 1.00 52.46 168 VAL D CA 1
ATOM 12826 C C . VAL D 1 168 ? 276.609 307.841 229.784 1.00 52.74 168 VAL D C 1
ATOM 12827 O O . VAL D 1 168 ? 276.182 308.239 228.704 1.00 54.68 168 VAL D O 1
ATOM 12831 N N . ILE D 1 169 ? 277.101 308.676 230.698 1.00 54.82 169 ILE D N 1
ATOM 12832 C CA . ILE D 1 169 ? 277.279 310.097 230.401 1.00 56.74 169 ILE D CA 1
ATOM 12833 C C . ILE D 1 169 ? 278.287 310.279 229.269 1.00 58.24 169 ILE D C 1
ATOM 12834 O O . ILE D 1 169 ? 278.027 310.977 228.276 1.00 58.07 169 ILE D O 1
ATOM 12839 N N . ASP D 1 170 ? 279.404 309.557 229.342 1.00 60.88 170 ASP D N 1
ATOM 12840 C CA . ASP D 1 170 ? 280.397 309.645 228.279 1.00 63.23 170 ASP D CA 1
ATOM 12841 C C . ASP D 1 170 ? 279.903 308.960 227.018 1.00 62.25 170 ASP D C 1
ATOM 12842 O O . ASP D 1 170 ? 280.146 309.447 225.911 1.00 64.33 170 ASP D O 1
ATOM 12847 N N . GLN D 1 171 ? 279.217 307.830 227.159 1.00 61.15 171 GLN D N 1
ATOM 12848 C CA . GLN D 1 171 ? 278.708 307.142 225.982 1.00 60.50 171 GLN D CA 1
ATOM 12849 C C . GLN D 1 171 ? 277.693 308.010 225.247 1.00 60.69 171 GLN D C 1
ATOM 12850 O O . GLN D 1 171 ? 277.695 308.073 224.014 1.00 64.34 171 GLN D O 1
ATOM 12856 N N . ALA D 1 172 ? 276.829 308.702 225.989 1.00 63.18 172 ALA D N 1
ATOM 12857 C CA . ALA D 1 172 ? 275.864 309.600 225.368 1.00 65.87 172 ALA D CA 1
ATOM 12858 C C . ALA D 1 172 ? 276.561 310.768 224.685 1.00 70.06 172 ALA D C 1
ATOM 12859 O O . ALA D 1 172 ? 276.109 311.237 223.636 1.00 72.25 172 ALA D O 1
ATOM 12861 N N . ILE D 1 173 ? 277.643 311.277 225.279 1.00 75.40 173 ILE D N 1
ATOM 12862 C CA . ILE D 1 173 ? 278.409 312.336 224.620 1.00 78.06 173 ILE D CA 1
ATOM 12863 C C . ILE D 1 173 ? 279.027 311.827 223.320 1.00 82.91 173 ILE D C 1
ATOM 12864 O O . ILE D 1 173 ? 279.010 312.519 222.295 1.00 83.53 173 ILE D O 1
ATOM 12869 N N . GLU D 1 174 ? 279.583 310.614 223.342 1.00 86.63 174 GLU D N 1
ATOM 12870 C CA . GLU D 1 174 ? 280.073 309.988 222.116 1.00 89.96 174 GLU D CA 1
ATOM 12871 C C . GLU D 1 174 ? 278.946 309.745 221.124 1.00 90.15 174 GLU D C 1
ATOM 12872 O O . GLU D 1 174 ? 279.156 309.840 219.910 1.00 92.24 174 GLU D O 1
ATOM 12878 N N . GLY D 1 175 ? 277.753 309.434 221.613 1.00 88.36 175 GLY D N 1
ATOM 12879 C CA . GLY D 1 175 ? 276.579 309.299 220.781 1.00 86.57 175 GLY D CA 1
ATOM 12880 C C . GLY D 1 175 ? 275.916 310.602 220.412 1.00 86.26 175 GLY D C 1
ATOM 12881 O O . GLY D 1 175 ? 274.885 310.600 219.736 1.00 87.15 175 GLY D O 1
ATOM 12882 N N . LYS D 1 176 ? 276.467 311.722 220.872 1.00 87.22 176 LYS D N 1
ATOM 12883 C CA . LYS D 1 176 ? 275.994 313.053 220.498 1.00 88.64 176 LYS D CA 1
ATOM 12884 C C . LYS D 1 176 ? 274.546 313.279 220.924 1.00 86.87 176 LYS D C 1
ATOM 12885 O O . LYS D 1 176 ? 273.694 313.693 220.136 1.00 87.81 176 LYS D O 1
ATOM 12891 N N . VAL D 1 177 ? 274.273 313.003 222.193 1.00 83.02 177 VAL D N 1
ATOM 12892 C CA . VAL D 1 177 ? 272.986 313.312 222.800 1.00 80.89 177 VAL D CA 1
ATOM 12893 C C . VAL D 1 177 ? 273.062 314.713 223.388 1.00 84.17 177 VAL D C 1
ATOM 12894 O O . VAL D 1 177 ? 273.990 315.030 224.140 1.00 86.08 177 VAL D O 1
ATOM 12898 N N . LYS D 1 178 ? 272.110 315.564 223.021 1.00 86.95 178 LYS D N 1
ATOM 12899 C CA . LYS D 1 178 ? 272.109 316.949 223.482 1.00 89.55 178 LYS D CA 1
ATOM 12900 C C . LYS D 1 178 ? 271.570 316.992 224.905 1.00 87.37 178 LYS D C 1
ATOM 12901 O O . LYS D 1 178 ? 270.394 316.701 225.142 1.00 87.30 178 LYS D O 1
ATOM 12907 N N . MET D 1 179 ? 272.429 317.365 225.850 1.00 85.76 179 MET D N 1
ATOM 12908 C CA . MET D 1 179 ? 272.113 317.315 227.270 1.00 83.58 179 MET D CA 1
ATOM 12909 C C . MET D 1 179 ? 271.735 318.699 227.774 1.00 82.85 179 MET D C 1
ATOM 12910 O O . MET D 1 179 ? 272.412 319.684 227.463 1.00 85.43 179 MET D O 1
ATOM 12915 N N . GLY D 1 180 ? 270.661 318.768 228.547 1.00 81.65 180 GLY D N 1
ATOM 12916 C CA . GLY D 1 180 ? 270.260 320.017 229.164 1.00 81.92 180 GLY D CA 1
ATOM 12917 C C . GLY D 1 180 ? 268.983 319.822 229.949 1.00 81.49 180 GLY D C 1
ATOM 12918 O O . GLY D 1 180 ? 268.282 318.817 229.802 1.00 82.94 180 GLY D O 1
ATOM 12919 N N . LEU D 1 181 ? 268.694 320.808 230.797 1.00 82.25 181 LEU D N 1
ATOM 12920 C CA . LEU D 1 181 ? 267.447 320.792 231.552 1.00 83.97 181 LEU D CA 1
ATOM 12921 C C . LEU D 1 181 ? 266.246 320.979 230.635 1.00 86.13 181 LEU D C 1
ATOM 12922 O O . LEU D 1 181 ? 265.216 320.317 230.806 1.00 85.59 181 LEU D O 1
ATOM 12927 N N . ASP D 1 182 ? 266.362 321.876 229.653 1.00 88.74 182 ASP D N 1
ATOM 12928 C CA . ASP D 1 182 ? 265.294 322.045 228.675 1.00 90.07 182 ASP D CA 1
ATOM 12929 C C . ASP D 1 182 ? 265.245 320.875 227.706 1.00 84.52 182 ASP D C 1
ATOM 12930 O O . ASP D 1 182 ? 264.181 320.570 227.156 1.00 85.47 182 ASP D O 1
ATOM 12935 N N . LEU D 1 183 ? 266.377 320.215 227.483 1.00 77.50 183 LEU D N 1
ATOM 12936 C CA . LEU D 1 183 ? 266.432 319.021 226.657 1.00 73.96 183 LEU D CA 1
ATOM 12937 C C . LEU D 1 183 ? 266.109 317.757 227.445 1.00 69.50 183 LEU D C 1
ATOM 12938 O O . LEU D 1 183 ? 266.054 316.674 226.857 1.00 70.08 183 LEU D O 1
ATOM 12943 N N . ARG D 1 184 ? 265.895 317.876 228.755 1.00 66.38 184 ARG D N 1
ATOM 12944 C CA . ARG D 1 184 ? 265.455 316.765 229.602 1.00 65.29 184 ARG D CA 1
ATOM 12945 C C . ARG D 1 184 ? 266.439 315.598 229.579 1.00 61.62 184 ARG D C 1
ATOM 12946 O O . ARG D 1 184 ? 266.044 314.433 229.601 1.00 60.76 184 ARG D O 1
ATOM 12954 N N . VAL D 1 185 ? 267.728 315.915 229.531 1.00 58.61 185 VAL D N 1
ATOM 12955 C CA . VAL D 1 185 ? 268.804 314.930 229.607 1.00 59.02 185 VAL D CA 1
ATOM 12956 C C . VAL D 1 185 ? 269.809 315.476 230.616 1.00 60.20 185 VAL D C 1
ATOM 12957 O O . VAL D 1 185 ? 270.640 316.322 230.273 1.00 60.57 185 VAL D O 1
ATOM 12961 N N . ILE D 1 186 ? 269.735 315.008 231.857 1.00 59.71 186 ILE D N 1
ATOM 12962 C CA . ILE D 1 186 ? 270.496 315.582 232.959 1.00 58.66 186 ILE D CA 1
ATOM 12963 C C . ILE D 1 186 ? 271.550 314.564 233.393 1.00 56.79 186 ILE D C 1
ATOM 12964 O O . ILE D 1 186 ? 271.203 313.528 233.971 1.00 58.34 186 ILE D O 1
ATOM 12969 N N . PRO D 1 187 ? 272.840 314.814 233.152 1.00 54.70 187 PRO D N 1
ATOM 12970 C CA . PRO D 1 187 ? 273.882 313.961 233.745 1.00 52.58 187 PRO D CA 1
ATOM 12971 C C . PRO D 1 187 ? 274.175 314.404 235.172 1.00 49.33 187 PRO D C 1
ATOM 12972 O O . PRO D 1 187 ? 274.552 315.552 235.412 1.00 50.56 187 PRO D O 1
ATOM 12976 N N . LEU D 1 188 ? 274.024 313.482 236.121 1.00 47.48 188 LEU D N 1
ATOM 12977 C CA . LEU D 1 188 ? 274.187 313.778 237.539 1.00 46.63 188 LEU D CA 1
ATOM 12978 C C . LEU D 1 188 ? 275.633 313.646 238.003 1.00 45.90 188 LEU D C 1
ATOM 12979 O O . LEU D 1 188 ? 276.129 314.503 238.736 1.00 45.70 188 LEU D O 1
ATOM 12984 N N . GLY D 1 189 ? 276.313 312.578 237.605 1.00 45.32 189 GLY D N 1
ATOM 12985 C CA . GLY D 1 189 ? 277.682 312.362 238.019 1.00 45.06 189 GLY D CA 1
ATOM 12986 C C . GLY D 1 189 ? 278.171 310.981 237.651 1.00 47.77 189 GLY D C 1
ATOM 12987 O O . GLY D 1 189 ? 277.369 310.087 237.378 1.00 49.76 189 GLY D O 1
ATOM 12988 N N . TYR D 1 190 ? 279.485 310.788 237.659 1.00 51.25 190 TYR D N 1
ATOM 12989 C CA . TYR D 1 190 ? 280.069 309.512 237.274 1.00 54.79 190 TYR D CA 1
ATOM 12990 C C . TYR D 1 190 ? 280.071 308.487 238.398 1.00 52.81 190 TYR D C 1
ATOM 12991 O O . TYR D 1 190 ? 280.271 307.300 238.125 1.00 54.08 190 TYR D O 1
ATOM 13000 N N . ASP D 1 191 ? 279.847 308.902 239.637 1.00 53.88 191 ASP D N 1
ATOM 13001 C CA . ASP D 1 191 ? 279.823 307.979 240.761 1.00 54.95 191 ASP D CA 1
ATOM 13002 C C . ASP D 1 191 ? 278.403 307.505 241.036 1.00 52.59 191 ASP D C 1
ATOM 13003 O O . ASP D 1 191 ? 277.428 308.214 240.779 1.00 51.81 191 ASP D O 1
ATOM 13008 N N . VAL D 1 192 ? 278.300 306.287 241.574 1.00 51.07 192 VAL D N 1
ATOM 13009 C CA . VAL D 1 192 ? 276.994 305.682 241.829 1.00 50.22 192 VAL D CA 1
ATOM 13010 C C . VAL D 1 192 ? 276.191 306.522 242.817 1.00 47.80 192 VAL D C 1
ATOM 13011 O O . VAL D 1 192 ? 274.974 306.684 242.672 1.00 49.57 192 VAL D O 1
ATOM 13015 N N . THR D 1 193 ? 276.865 307.112 243.803 1.00 45.80 193 THR D N 1
ATOM 13016 C CA . THR D 1 193 ? 276.171 307.913 244.803 1.00 44.78 193 THR D CA 1
ATOM 13017 C C . THR D 1 193 ? 275.460 309.119 244.201 1.00 42.82 193 THR D C 1
ATOM 13018 O O . THR D 1 193 ? 274.485 309.603 244.787 1.00 42.37 193 THR D O 1
ATOM 13022 N N . SER D 1 194 ? 275.835 309.529 242.989 1.00 42.20 194 SER D N 1
ATOM 13023 C CA . SER D 1 194 ? 275.161 310.644 242.338 1.00 41.53 194 SER D CA 1
ATOM 13024 C C . SER D 1 194 ? 273.717 310.328 241.978 1.00 41.09 194 SER D C 1
ATOM 13025 O O . SER D 1 194 ? 272.935 311.258 241.751 1.00 41.43 194 SER D O 1
ATOM 13028 N N . VAL D 1 195 ? 273.316 309.057 242.027 1.00 40.03 195 VAL D N 1
ATOM 13029 C CA . VAL D 1 195 ? 271.926 308.722 241.768 1.00 40.42 195 VAL D CA 1
ATOM 13030 C C . VAL D 1 195 ? 271.020 309.273 242.861 1.00 40.75 195 VAL D C 1
ATOM 13031 O O . VAL D 1 195 ? 269.843 309.569 242.604 1.00 42.37 195 VAL D O 1
ATOM 13035 N N . ILE D 1 196 ? 271.587 309.615 244.019 1.00 42.68 196 ILE D N 1
ATOM 13036 C CA . ILE D 1 196 ? 270.779 310.196 245.080 1.00 42.30 196 ILE D CA 1
ATOM 13037 C C . ILE D 1 196 ? 270.238 311.553 244.667 1.00 41.86 196 ILE D C 1
ATOM 13038 O O . ILE D 1 196 ? 269.172 311.961 245.143 1.00 41.27 196 ILE D O 1
ATOM 13043 N N . HIS D 1 197 ? 270.874 312.198 243.692 1.00 42.07 197 HIS D N 1
ATOM 13044 C CA . HIS D 1 197 ? 270.448 313.529 243.289 1.00 43.26 197 HIS D CA 1
ATOM 13045 C C . HIS D 1 197 ? 269.132 313.494 242.527 1.00 44.65 197 HIS D C 1
ATOM 13046 O O . HIS D 1 197 ? 268.395 314.484 242.539 1.00 47.29 197 HIS D O 1
ATOM 13053 N N . VAL D 1 198 ? 268.801 312.377 241.885 1.00 45.56 198 VAL D N 1
ATOM 13054 C CA . VAL D 1 198 ? 267.453 312.241 241.338 1.00 45.03 198 VAL D CA 1
ATOM 13055 C C . VAL D 1 198 ? 266.492 311.645 242.366 1.00 45.40 198 VAL D C 1
ATOM 13056 O O . VAL D 1 198 ? 265.309 312.001 242.383 1.00 47.94 198 VAL D O 1
ATOM 13060 N N . VAL D 1 199 ? 267.005 310.889 243.331 1.00 45.64 199 VAL D N 1
ATOM 13061 C CA . VAL D 1 199 ? 266.160 310.399 244.419 1.00 46.93 199 VAL D CA 1
ATOM 13062 C C . VAL D 1 199 ? 265.609 311.557 245.242 1.00 47.19 199 VAL D C 1
ATOM 13063 O O . VAL D 1 199 ? 264.406 311.615 245.525 1.00 50.07 199 VAL D O 1
ATOM 13067 N N . THR D 1 200 ? 266.443 312.540 245.547 1.00 48.26 200 THR D N 1
ATOM 13068 C CA . THR D 1 200 ? 265.966 313.696 246.297 1.00 49.24 200 THR D CA 1
ATOM 13069 C C . THR D 1 200 ? 264.941 314.499 245.506 1.00 47.81 200 THR D C 1
ATOM 13070 O O . THR D 1 200 ? 263.983 315.005 246.102 1.00 49.88 200 THR D O 1
ATOM 13074 N N . ILE D 1 201 ? 264.978 314.421 244.177 1.00 48.34 201 ILE D N 1
ATOM 13075 C CA . ILE D 1 201 ? 263.932 315.055 243.375 1.00 49.21 201 ILE D CA 1
ATOM 13076 C C . ILE D 1 201 ? 262.582 314.434 243.699 1.00 48.24 201 ILE D C 1
ATOM 13077 O O . ILE D 1 201 ? 261.597 315.141 243.938 1.00 49.19 201 ILE D O 1
ATOM 13082 N N . ALA D 1 202 ? 262.517 313.113 243.739 1.00 47.61 202 ALA D N 1
ATOM 13083 C CA . ALA D 1 202 ? 261.268 312.461 244.108 1.00 48.36 202 ALA D CA 1
ATOM 13084 C C . ALA D 1 202 ? 260.912 312.725 245.571 1.00 47.94 202 ALA D C 1
ATOM 13085 O O . ALA D 1 202 ? 259.768 313.086 245.874 1.00 48.11 202 ALA D O 1
ATOM 13087 N N . ILE D 1 203 ? 261.909 312.762 246.450 1.00 48.76 203 ILE D N 1
ATOM 13088 C CA . ILE D 1 203 ? 261.649 313.016 247.866 1.00 49.94 203 ILE D CA 1
ATOM 13089 C C . ILE D 1 203 ? 261.102 314.421 248.073 1.00 50.01 203 ILE D C 1
ATOM 13090 O O . ILE D 1 203 ? 260.033 314.602 248.673 1.00 50.73 203 ILE D O 1
ATOM 13095 N N . ARG D 1 204 ? 261.728 315.413 247.464 1.00 49.25 204 ARG D N 1
ATOM 13096 C CA . ARG D 1 204 ? 261.254 316.776 247.622 1.00 49.49 204 ARG D CA 1
ATOM 13097 C C . ARG D 1 204 ? 259.960 317.003 246.857 1.00 51.42 204 ARG D C 1
ATOM 13098 O O . ARG D 1 204 ? 259.166 317.855 247.265 1.00 53.57 204 ARG D O 1
ATOM 13106 N N . ALA D 1 205 ? 259.662 316.176 245.855 1.00 51.94 205 ALA D N 1
ATOM 13107 C CA . ALA D 1 205 ? 258.349 316.269 245.227 1.00 51.92 205 ALA D CA 1
ATOM 13108 C C . ALA D 1 205 ? 257.264 315.956 246.243 1.00 52.84 205 ALA D C 1
ATOM 13109 O O . ALA D 1 205 ? 256.224 316.621 246.277 1.00 54.18 205 ALA D O 1
ATOM 13111 N N . ALA D 1 206 ? 257.487 314.954 247.085 1.00 52.33 206 ALA D N 1
ATOM 13112 C CA . ALA D 1 206 ? 256.552 314.709 248.173 1.00 53.27 206 ALA D CA 1
ATOM 13113 C C . ALA D 1 206 ? 256.546 315.872 249.162 1.00 56.90 206 ALA D C 1
ATOM 13114 O O . ALA D 1 206 ? 255.484 316.256 249.664 1.00 57.86 206 ALA D O 1
ATOM 13116 N N . LEU D 1 207 ? 257.716 316.432 249.473 1.00 59.56 207 LEU D N 1
ATOM 13117 C CA . LEU D 1 207 ? 257.785 317.538 250.426 1.00 60.58 207 LEU D CA 1
ATOM 13118 C C . LEU D 1 207 ? 257.133 318.804 249.881 1.00 62.42 207 LEU D C 1
ATOM 13119 O O . LEU D 1 207 ? 256.430 319.505 250.617 1.00 65.11 207 LEU D O 1
ATOM 13124 N N . ILE D 1 208 ? 257.348 319.121 248.611 1.00 63.46 208 ILE D N 1
ATOM 13125 C CA . ILE D 1 208 ? 256.865 320.378 248.046 1.00 65.08 208 ILE D CA 1
ATOM 13126 C C . ILE D 1 208 ? 255.436 320.250 247.537 1.00 68.90 208 ILE D C 1
ATOM 13127 O O . ILE D 1 208 ? 254.564 321.037 247.912 1.00 72.28 208 ILE D O 1
ATOM 13132 N N . PHE D 1 209 ? 255.165 319.275 246.678 1.00 70.53 209 PHE D N 1
ATOM 13133 C CA . PHE D 1 209 ? 253.851 319.152 246.063 1.00 71.95 209 PHE D CA 1
ATOM 13134 C C . PHE D 1 209 ? 252.900 318.296 246.881 1.00 75.12 209 PHE D C 1
ATOM 13135 O O . PHE D 1 209 ? 251.697 318.574 246.901 1.00 80.44 209 PHE D O 1
ATOM 13143 N N . GLY D 1 210 ? 253.398 317.256 247.550 1.00 75.06 210 GLY D N 1
ATOM 13144 C CA . GLY D 1 210 ? 252.526 316.440 248.371 1.00 76.25 210 GLY D CA 1
ATOM 13145 C C . GLY D 1 210 ? 252.190 317.046 249.715 1.00 77.27 210 GLY D C 1
ATOM 13146 O O . GLY D 1 210 ? 251.239 316.597 250.361 1.00 78.72 210 GLY D O 1
ATOM 13147 N N . GLY D 1 211 ? 252.945 318.050 250.153 1.00 77.11 211 GLY D N 1
ATOM 13148 C CA . GLY D 1 211 ? 252.673 318.668 251.441 1.00 78.11 211 GLY D CA 1
ATOM 13149 C C . GLY D 1 211 ? 252.825 317.729 252.616 1.00 79.50 211 GLY D C 1
ATOM 13150 O O . GLY D 1 211 ? 252.027 317.783 253.560 1.00 81.15 211 GLY D O 1
ATOM 13151 N N . ILE D 1 212 ? 253.831 316.863 252.580 1.00 78.23 212 ILE D N 1
ATOM 13152 C CA . ILE D 1 212 ? 254.088 315.899 253.641 1.00 77.87 212 ILE D CA 1
ATOM 13153 C C . ILE D 1 212 ? 255.238 316.414 254.490 1.00 79.22 212 ILE D C 1
ATOM 13154 O O . ILE D 1 212 ? 256.299 316.767 253.965 1.00 80.21 212 ILE D O 1
ATOM 13159 N N . LYS D 1 213 ? 255.021 316.482 255.799 1.00 82.29 213 LYS D N 1
ATOM 13160 C CA . LYS D 1 213 ? 256.052 316.974 256.695 1.00 84.49 213 LYS D CA 1
ATOM 13161 C C . LYS D 1 213 ? 257.193 315.968 256.811 1.00 81.90 213 LYS D C 1
ATOM 13162 O O . LYS D 1 213 ? 257.034 314.769 256.573 1.00 82.46 213 LYS D O 1
ATOM 13168 N N . GLY D 1 214 ? 258.361 316.480 257.190 1.00 78.92 214 GLY D N 1
ATOM 13169 C CA . GLY D 1 214 ? 259.509 315.621 257.378 1.00 76.92 214 GLY D CA 1
ATOM 13170 C C . GLY D 1 214 ? 259.308 314.652 258.525 1.00 74.60 214 GLY D C 1
ATOM 13171 O O . GLY D 1 214 ? 258.660 314.954 259.524 1.00 77.25 214 GLY D O 1
ATOM 13172 N N . GLY D 1 215 ? 259.884 313.464 258.374 1.00 73.23 215 GLY D N 1
ATOM 13173 C CA . GLY D 1 215 ? 259.732 312.411 259.346 1.00 72.43 215 GLY D CA 1
ATOM 13174 C C . GLY D 1 215 ? 258.597 311.454 259.062 1.00 71.81 215 GLY D C 1
ATOM 13175 O O . GLY D 1 215 ? 258.554 310.374 259.659 1.00 73.55 215 GLY D O 1
ATOM 13176 N N . GLN D 1 216 ? 257.672 311.819 258.174 1.00 70.33 216 GLN D N 1
ATOM 13177 C CA . GLN D 1 216 ? 256.586 310.927 257.773 1.00 71.14 216 GLN D CA 1
ATOM 13178 C C . GLN D 1 216 ? 257.057 310.060 256.605 1.00 67.74 216 GLN D C 1
ATOM 13179 O O . GLN D 1 216 ? 256.631 310.200 255.459 1.00 67.16 216 GLN D O 1
ATOM 13185 N N . LEU D 1 217 ? 257.970 309.144 256.931 1.00 64.87 217 LEU D N 1
ATOM 13186 C CA . LEU D 1 217 ? 258.660 308.376 255.901 1.00 64.77 217 LEU D CA 1
ATOM 13187 C C . LEU D 1 217 ? 257.694 307.511 255.099 1.00 64.36 217 LEU D C 1
ATOM 13188 O O . LEU D 1 217 ? 257.798 307.436 253.873 1.00 63.10 217 LEU D O 1
ATOM 13193 N N . ASN D 1 218 ? 256.753 306.849 255.771 1.00 65.69 218 ASN D N 1
ATOM 13194 C CA . ASN D 1 218 ? 255.822 305.969 255.070 1.00 67.60 218 ASN D CA 1
ATOM 13195 C C . ASN D 1 218 ? 254.934 306.746 254.109 1.00 65.04 218 ASN D C 1
ATOM 13196 O O . ASN D 1 218 ? 254.671 306.292 252.993 1.00 65.32 218 ASN D O 1
ATOM 13201 N N . ASP D 1 219 ? 254.473 307.925 254.521 1.00 63.46 219 ASP D N 1
ATOM 13202 C CA . ASP D 1 219 ? 253.679 308.769 253.633 1.00 62.40 219 ASP D CA 1
ATOM 13203 C C . ASP D 1 219 ? 254.491 309.240 252.435 1.00 56.74 219 ASP D C 1
ATOM 13204 O O . ASP D 1 219 ? 253.985 309.278 251.311 1.00 56.48 219 ASP D O 1
ATOM 13209 N N . ILE D 1 220 ? 255.761 309.568 252.647 1.00 53.72 220 ILE D N 1
ATOM 13210 C CA . ILE D 1 220 ? 256.624 309.987 251.546 1.00 52.60 220 ILE D CA 1
ATOM 13211 C C . ILE D 1 220 ? 256.892 308.833 250.581 1.00 48.53 220 ILE D C 1
ATOM 13212 O O . ILE D 1 220 ? 256.856 309.015 249.359 1.00 48.24 220 ILE D O 1
ATOM 13217 N N . LEU D 1 221 ? 257.165 307.637 251.100 1.00 46.37 221 LEU D N 1
ATOM 13218 C CA . LEU D 1 221 ? 257.358 306.482 250.229 1.00 45.65 221 LEU D CA 1
ATOM 13219 C C . LEU D 1 221 ? 256.082 306.144 249.466 1.00 45.30 221 LEU D C 1
ATOM 13220 O O . LEU D 1 221 ? 256.131 305.812 248.276 1.00 46.09 221 LEU D O 1
ATOM 13225 N N . LYS D 1 222 ? 254.928 306.261 250.118 1.00 47.73 222 LYS D N 1
ATOM 13226 C CA . LYS D 1 222 ? 253.669 306.049 249.419 1.00 50.38 222 LYS D CA 1
ATOM 13227 C C . LYS D 1 222 ? 253.495 307.083 248.315 1.00 47.32 222 LYS D C 1
ATOM 13228 O O . LYS D 1 222 ? 253.054 306.758 247.202 1.00 49.20 222 LYS D O 1
ATOM 13234 N N . TYR D 1 223 ? 253.888 308.329 248.590 1.00 45.58 223 TYR D N 1
ATOM 13235 C CA . TYR D 1 223 ? 253.733 309.374 247.592 1.00 45.50 223 TYR D CA 1
ATOM 13236 C C . TYR D 1 223 ? 254.611 309.078 246.391 1.00 43.92 223 TYR D C 1
ATOM 13237 O O . TYR D 1 223 ? 254.173 309.211 245.253 1.00 44.58 223 TYR D O 1
ATOM 13246 N N . THR D 1 224 ? 255.885 308.758 246.623 1.00 43.41 224 THR D N 1
ATOM 13247 C CA . THR D 1 224 ? 256.774 308.516 245.491 1.00 42.20 224 THR D CA 1
ATOM 13248 C C . THR D 1 224 ? 256.334 307.290 244.698 1.00 42.12 224 THR D C 1
ATOM 13249 O O . THR D 1 224 ? 256.489 307.255 243.475 1.00 40.88 224 THR D O 1
ATOM 13253 N N . ALA D 1 225 ? 255.764 306.286 245.373 1.00 43.26 225 ALA D N 1
ATOM 13254 C CA . ALA D 1 225 ? 255.316 305.080 244.681 1.00 44.71 225 ALA D CA 1
ATOM 13255 C C . ALA D 1 225 ? 254.111 305.347 243.790 1.00 49.30 225 ALA D C 1
ATOM 13256 O O . ALA D 1 225 ? 254.006 304.778 242.699 1.00 49.03 225 ALA D O 1
ATOM 13258 N N . GLU D 1 226 ? 253.203 306.222 244.219 1.00 55.12 226 GLU D N 1
ATOM 13259 C CA . GLU D 1 226 ? 252.006 306.480 243.424 1.00 58.56 226 GLU D CA 1
ATOM 13260 C C . GLU D 1 226 ? 252.116 307.681 242.492 1.00 58.24 226 GLU D C 1
ATOM 13261 O O . GLU D 1 226 ? 251.524 307.664 241.408 1.00 60.56 226 GLU D O 1
ATOM 13267 N N . ARG D 1 227 ? 252.859 308.712 242.870 1.00 58.79 227 ARG D N 1
ATOM 13268 C CA . ARG D 1 227 ? 252.849 309.998 242.189 1.00 59.11 227 ARG D CA 1
ATOM 13269 C C . ARG D 1 227 ? 254.060 310.250 241.309 1.00 54.98 227 ARG D C 1
ATOM 13270 O O . ARG D 1 227 ? 253.943 310.997 240.333 1.00 56.07 227 ARG D O 1
ATOM 13278 N N . VAL D 1 228 ? 255.222 309.684 241.619 1.00 51.45 228 VAL D N 1
ATOM 13279 C CA . VAL D 1 228 ? 256.438 309.953 240.859 1.00 48.31 228 VAL D CA 1
ATOM 13280 C C . VAL D 1 228 ? 256.648 308.777 239.906 1.00 45.77 228 VAL D C 1
ATOM 13281 O O . VAL D 1 228 ? 256.935 307.663 240.370 1.00 44.85 228 VAL D O 1
ATOM 13285 N N . PRO D 1 229 ? 256.501 308.968 238.596 1.00 42.76 229 PRO D N 1
ATOM 13286 C CA . PRO D 1 229 ? 256.673 307.867 237.635 1.00 41.11 229 PRO D CA 1
ATOM 13287 C C . PRO D 1 229 ? 258.133 307.660 237.236 1.00 38.27 229 PRO D C 1
ATOM 13288 O O . PRO D 1 229 ? 258.513 307.804 236.074 1.00 39.78 229 PRO D O 1
ATOM 13292 N N . ALA D 1 230 ? 258.958 307.311 238.213 1.00 35.41 230 ALA D N 1
ATOM 13293 C CA . ALA D 1 230 ? 260.377 307.092 237.997 1.00 32.82 230 ALA D CA 1
ATOM 13294 C C . ALA D 1 230 ? 260.678 305.602 237.876 1.00 31.98 230 ALA D C 1
ATOM 13295 O O . ALA D 1 230 ? 259.993 304.765 238.463 1.00 31.89 230 ALA D O 1
ATOM 13297 N N . PHE D 1 231 ? 261.718 305.283 237.113 1.00 30.54 231 PHE D N 1
ATOM 13298 C CA . PHE D 1 231 ? 262.183 303.912 236.968 1.00 30.77 231 PHE D CA 1
ATOM 13299 C C . PHE D 1 231 ? 263.679 303.949 236.689 1.00 30.47 231 PHE D C 1
ATOM 13300 O O . PHE D 1 231 ? 264.236 304.986 236.334 1.00 30.44 231 PHE D O 1
ATOM 13308 N N . VAL D 1 232 ? 264.331 302.812 236.912 1.00 31.81 232 VAL D N 1
ATOM 13309 C CA . VAL D 1 232 ? 265.783 302.683 236.832 1.00 30.46 232 VAL D CA 1
ATOM 13310 C C . VAL D 1 232 ? 266.134 301.702 235.721 1.00 30.59 232 VAL D C 1
ATOM 13311 O O . VAL D 1 232 ? 265.555 300.614 235.644 1.00 30.34 232 VAL D O 1
ATOM 13315 N N . ASN D 1 233 ? 267.026 302.115 234.830 1.00 31.97 233 ASN D N 1
ATOM 13316 C CA . ASN D 1 233 ? 267.624 301.234 233.828 1.00 31.95 233 ASN D CA 1
ATOM 13317 C C . ASN D 1 233 ? 269.103 301.075 234.173 1.00 33.24 233 ASN D C 1
ATOM 13318 O O . ASN D 1 233 ? 269.897 301.991 233.955 1.00 35.55 233 ASN D O 1
ATOM 13323 N N . ALA D 1 234 ? 269.468 299.917 234.720 1.00 34.76 234 ALA D N 1
ATOM 13324 C CA . ALA D 1 234 ? 270.836 299.628 235.145 1.00 35.76 234 ALA D CA 1
ATOM 13325 C C . ALA D 1 234 ? 271.527 298.795 234.067 1.00 39.02 234 ALA D C 1
ATOM 13326 O O . ALA D 1 234 ? 271.216 297.614 233.891 1.00 39.50 234 ALA D O 1
ATOM 13328 N N . PHE D 1 235 ? 272.487 299.398 233.374 1.00 41.42 235 PHE D N 1
ATOM 13329 C CA . PHE D 1 235 ? 273.222 298.741 232.304 1.00 43.16 235 PHE D CA 1
ATOM 13330 C C . PHE D 1 235 ? 274.639 298.403 232.750 1.00 44.36 235 PHE D C 1
ATOM 13331 O O . PHE D 1 235 ? 275.226 299.087 233.588 1.00 46.01 235 PHE D O 1
ATOM 13339 N N . GLY D 1 236 ? 275.179 297.325 232.188 1.00 46.54 236 GLY D N 1
ATOM 13340 C CA . GLY D 1 236 ? 276.514 296.885 232.510 1.00 47.64 236 GLY D CA 1
ATOM 13341 C C . GLY D 1 236 ? 276.563 296.088 233.792 1.00 49.54 236 GLY D C 1
ATOM 13342 O O . GLY D 1 236 ? 275.563 295.949 234.499 1.00 51.55 236 GLY D O 1
ATOM 13343 N N . PRO D 1 237 ? 277.734 295.541 234.116 1.00 53.00 237 PRO D N 1
ATOM 13344 C CA . PRO D 1 237 ? 277.850 294.729 235.332 1.00 55.00 237 PRO D CA 1
ATOM 13345 C C . PRO D 1 237 ? 277.490 295.539 236.569 1.00 54.83 237 PRO D C 1
ATOM 13346 O O . PRO D 1 237 ? 277.839 296.714 236.693 1.00 55.91 237 PRO D O 1
ATOM 13350 N N . LEU D 1 238 ? 276.807 294.886 237.501 1.00 54.02 238 LEU D N 1
ATOM 13351 C CA . LEU D 1 238 ? 276.262 295.541 238.684 1.00 55.40 238 LEU D CA 1
ATOM 13352 C C . LEU D 1 238 ? 276.993 295.053 239.924 1.00 53.61 238 LEU D C 1
ATOM 13353 O O . LEU D 1 238 ? 276.977 293.858 240.227 1.00 56.06 238 LEU D O 1
ATOM 13358 N N . SER D 1 239 ? 277.621 295.979 240.640 1.00 51.35 239 SER D N 1
ATOM 13359 C CA . SER D 1 239 ? 278.251 295.639 241.901 1.00 50.80 239 SER D CA 1
ATOM 13360 C C . SER D 1 239 ? 277.197 295.519 242.999 1.00 49.04 239 SER D C 1
ATOM 13361 O O . SER D 1 239 ? 276.018 295.816 242.804 1.00 49.85 239 SER D O 1
ATOM 13364 N N . GLU D 1 240 ? 277.644 295.081 244.175 1.00 48.22 240 GLU D N 1
ATOM 13365 C CA . GLU D 1 240 ? 276.735 294.971 245.310 1.00 46.62 240 GLU D CA 1
ATOM 13366 C C . GLU D 1 240 ? 276.185 296.333 245.704 1.00 42.70 240 GLU D C 1
ATOM 13367 O O . GLU D 1 240 ? 275.026 296.446 246.116 1.00 41.03 240 GLU D O 1
ATOM 13373 N N . LEU D 1 241 ? 277.012 297.374 245.613 1.00 41.69 241 LEU D N 1
ATOM 13374 C CA . LEU D 1 241 ? 276.548 298.718 245.926 1.00 41.45 241 LEU D CA 1
ATOM 13375 C C . LEU D 1 241 ? 275.451 299.159 244.965 1.00 40.98 241 LEU D C 1
ATOM 13376 O O . LEU D 1 241 ? 274.459 299.765 245.378 1.00 38.20 241 LEU D O 1
ATOM 13381 N N . VAL D 1 242 ? 275.608 298.853 243.679 1.00 41.33 242 VAL D N 1
ATOM 13382 C CA . VAL D 1 242 ? 274.581 299.215 242.712 1.00 41.24 242 VAL D CA 1
ATOM 13383 C C . VAL D 1 242 ? 273.283 298.483 243.025 1.00 38.51 242 VAL D C 1
ATOM 13384 O O . VAL D 1 242 ? 272.198 299.064 242.960 1.00 37.73 242 VAL D O 1
ATOM 13388 N N . VAL D 1 243 ? 273.373 297.201 243.382 1.00 37.57 243 VAL D N 1
ATOM 13389 C CA . VAL D 1 243 ? 272.168 296.445 243.708 1.00 37.45 243 VAL D CA 1
ATOM 13390 C C . VAL D 1 243 ? 271.498 296.997 244.961 1.00 35.40 243 VAL D C 1
ATOM 13391 O O . VAL D 1 243 ? 270.269 297.069 245.038 1.00 37.10 243 VAL D O 1
ATOM 13395 N N . SER D 1 244 ? 272.282 297.360 245.977 1.00 34.39 244 SER D N 1
ATOM 13396 C CA . SER D 1 244 ? 271.689 297.927 247.183 1.00 33.22 244 SER D CA 1
ATOM 13397 C C . SER D 1 244 ? 271.043 299.287 246.909 1.00 32.30 244 SER D C 1
ATOM 13398 O O . SER D 1 244 ? 269.964 299.593 247.434 1.00 34.08 244 SER D O 1
ATOM 13401 N N . ALA D 1 245 ? 271.658 300.100 246.050 1.00 32.43 245 ALA D N 1
ATOM 13402 C CA . ALA D 1 245 ? 271.022 301.348 245.651 1.00 32.74 245 ALA D CA 1
ATOM 13403 C C . ALA D 1 245 ? 269.737 301.081 244.872 1.00 34.24 245 ALA D C 1
ATOM 13404 O O . ALA D 1 245 ? 268.767 301.841 244.970 1.00 34.81 245 ALA D O 1
ATOM 13406 N N . GLY D 1 246 ? 269.727 300.037 244.044 1.00 35.60 246 GLY D N 1
ATOM 13407 C CA . GLY D 1 246 ? 268.494 299.682 243.372 1.00 33.92 246 GLY D CA 1
ATOM 13408 C C . GLY D 1 246 ? 267.422 299.278 244.361 1.00 33.43 246 GLY D C 1
ATOM 13409 O O . GLY D 1 246 ? 266.240 299.532 244.146 1.00 33.85 246 GLY D O 1
ATOM 13410 N N . ALA D 1 247 ? 267.819 298.590 245.434 1.00 33.71 247 ALA D N 1
ATOM 13411 C CA . ALA D 1 247 ? 266.866 298.279 246.492 1.00 32.93 247 ALA D CA 1
ATOM 13412 C C . ALA D 1 247 ? 266.320 299.553 247.110 1.00 32.13 247 ALA D C 1
ATOM 13413 O O . ALA D 1 247 ? 265.171 299.592 247.550 1.00 32.47 247 ALA D O 1
ATOM 13415 N N . GLY D 1 248 ? 267.134 300.608 247.129 1.00 30.71 248 GLY D N 1
ATOM 13416 C CA . GLY D 1 248 ? 266.631 301.904 247.556 1.00 31.19 248 GLY D CA 1
ATOM 13417 C C . GLY D 1 248 ? 265.598 302.470 246.605 1.00 31.41 248 GLY D C 1
ATOM 13418 O O . GLY D 1 248 ? 264.591 303.040 247.031 1.00 31.54 248 GLY D O 1
ATOM 13419 N N . ALA D 1 249 ? 265.840 302.320 245.302 1.00 31.04 249 ALA D N 1
ATOM 13420 C CA . ALA D 1 249 ? 264.858 302.740 244.302 1.00 30.21 249 ALA D CA 1
ATOM 13421 C C . ALA D 1 249 ? 263.560 301.945 244.425 1.00 28.80 249 ALA D C 1
ATOM 13422 O O . ALA D 1 249 ? 262.468 302.512 244.378 1.00 29.29 249 ALA D O 1
ATOM 13424 N N . ILE D 1 250 ? 263.672 300.642 244.664 1.00 29.19 250 ILE D N 1
ATOM 13425 C CA . ILE D 1 250 ? 262.504 299.792 244.882 1.00 30.37 250 ILE D CA 1
ATOM 13426 C C . ILE D 1 250 ? 261.771 300.205 246.154 1.00 31.38 250 ILE D C 1
ATOM 13427 O O . ILE D 1 250 ? 260.536 300.223 246.194 1.00 32.31 250 ILE D O 1
ATOM 13432 N N . ALA D 1 251 ? 262.513 300.602 247.183 1.00 32.44 251 ALA D N 1
ATOM 13433 C CA . ALA D 1 251 ? 261.891 301.067 248.417 1.00 33.41 251 ALA D CA 1
ATOM 13434 C C . ALA D 1 251 ? 261.026 302.293 248.162 1.00 33.72 251 ALA D C 1
ATOM 13435 O O . ALA D 1 251 ? 260.027 302.496 248.857 1.00 35.23 251 ALA D O 1
ATOM 13437 N N . LEU D 1 252 ? 261.379 303.115 247.181 1.00 34.53 252 LEU D N 1
ATOM 13438 C CA . LEU D 1 252 ? 260.568 304.265 246.808 1.00 35.20 252 LEU D CA 1
ATOM 13439 C C . LEU D 1 252 ? 259.493 303.916 245.783 1.00 34.80 252 LEU D C 1
ATOM 13440 O O . LEU D 1 252 ? 258.823 304.821 245.281 1.00 35.56 252 LEU D O 1
ATOM 13445 N N . GLY D 1 253 ? 259.320 302.636 245.457 1.00 34.47 253 GLY D N 1
ATOM 13446 C CA . GLY D 1 253 ? 258.338 302.228 244.474 1.00 34.16 253 GLY D CA 1
ATOM 13447 C C . GLY D 1 253 ? 258.766 302.347 243.032 1.00 34.36 253 GLY D C 1
ATOM 13448 O O . GLY D 1 253 ? 257.911 302.246 242.148 1.00 37.37 253 GLY D O 1
ATOM 13449 N N . PHE D 1 254 ? 260.051 302.558 242.764 1.00 31.91 254 PHE D N 1
ATOM 13450 C CA . PHE D 1 254 ? 260.560 302.691 241.408 1.00 31.31 254 PHE D CA 1
ATOM 13451 C C . PHE D 1 254 ? 261.087 301.345 240.934 1.00 30.40 254 PHE D C 1
ATOM 13452 O O . PHE D 1 254 ? 262.038 300.824 241.532 1.00 31.36 254 PHE D O 1
ATOM 13460 N N . PRO D 1 255 ? 260.511 300.741 239.899 1.00 29.61 255 PRO D N 1
ATOM 13461 C CA . PRO D 1 255 ? 261.030 299.458 239.419 1.00 28.58 255 PRO D CA 1
ATOM 13462 C C . PRO D 1 255 ? 262.403 299.599 238.787 1.00 26.46 255 PRO D C 1
ATOM 13463 O O . PRO D 1 255 ? 262.764 300.640 238.239 1.00 25.70 255 PRO D O 1
ATOM 13467 N N . VAL D 1 256 ? 263.199 298.551 238.935 1.00 26.66 256 VAL D N 1
ATOM 13468 C CA . VAL D 1 256 ? 264.566 298.534 238.436 1.00 26.79 256 VAL D CA 1
ATOM 13469 C C . VAL D 1 256 ? 264.636 297.550 237.276 1.00 27.16 256 VAL D C 1
ATOM 13470 O O . VAL D 1 256 ? 264.296 296.372 237.424 1.00 26.79 256 VAL D O 1
ATOM 13474 N N . LEU D 1 257 ? 265.068 298.043 236.122 1.00 29.14 257 LEU D N 1
ATOM 13475 C CA . LEU D 1 257 ? 265.249 297.249 234.916 1.00 30.25 257 LEU D CA 1
ATOM 13476 C C . LEU D 1 257 ? 266.741 297.157 234.639 1.00 31.66 257 LEU D C 1
ATOM 13477 O O . LEU D 1 257 ? 267.466 298.142 234.796 1.00 32.29 257 LEU D O 1
ATOM 13482 N N . THR D 1 258 ? 267.192 295.995 234.184 1.00 32.98 258 THR D N 1
ATOM 13483 C CA . THR D 1 258 ? 268.610 295.793 233.929 1.00 35.28 258 THR D CA 1
ATOM 13484 C C . THR D 1 258 ? 268.774 294.807 232.784 1.00 36.38 258 THR D C 1
ATOM 13485 O O . THR D 1 258 ? 267.866 294.038 232.468 1.00 36.13 258 THR D O 1
ATOM 13489 N N . ASP D 1 259 ? 269.947 294.849 232.157 1.00 39.00 259 ASP D N 1
ATOM 13490 C CA . ASP D 1 259 ? 270.331 293.878 231.144 1.00 40.86 259 ASP D CA 1
ATOM 13491 C C . ASP D 1 259 ? 271.139 292.728 231.726 1.00 42.43 259 ASP D C 1
ATOM 13492 O O . ASP D 1 259 ? 271.588 291.859 230.974 1.00 44.66 259 ASP D O 1
ATOM 13497 N N . GLN D 1 260 ? 271.341 292.710 233.036 1.00 42.56 260 GLN D N 1
ATOM 13498 C CA . GLN D 1 260 ? 272.116 291.682 233.706 1.00 43.50 260 GLN D CA 1
ATOM 13499 C C . GLN D 1 260 ? 271.198 290.616 234.292 1.00 45.19 260 GLN D C 1
ATOM 13500 O O . GLN D 1 260 ? 270.024 290.857 234.574 1.00 45.66 260 GLN D O 1
ATOM 13506 N N . VAL D 1 261 ? 271.757 289.420 234.467 1.00 48.60 261 VAL D N 1
ATOM 13507 C CA . VAL D 1 261 ? 271.038 288.333 235.123 1.00 50.66 261 VAL D CA 1
ATOM 13508 C C . VAL D 1 261 ? 270.981 288.626 236.616 1.00 50.70 261 VAL D C 1
ATOM 13509 O O . VAL D 1 261 ? 272.016 288.766 237.276 1.00 51.88 261 VAL D O 1
ATOM 13513 N N . VAL D 1 262 ? 269.770 288.769 237.142 1.00 50.87 262 VAL D N 1
ATOM 13514 C CA . VAL D 1 262 ? 269.552 289.090 238.551 1.00 50.26 262 VAL D CA 1
ATOM 13515 C C . VAL D 1 262 ? 268.430 288.220 239.092 1.00 49.52 262 VAL D C 1
ATOM 13516 O O . VAL D 1 262 ? 267.667 287.614 238.329 1.00 51.34 262 VAL D O 1
ATOM 13520 N N . PRO D 1 263 ? 268.329 288.110 240.415 1.00 47.97 263 PRO D N 1
ATOM 13521 C CA . PRO D 1 263 ? 267.171 287.424 241.003 1.00 46.13 263 PRO D CA 1
ATOM 13522 C C . PRO D 1 263 ? 265.905 288.254 240.850 1.00 44.57 263 PRO D C 1
ATOM 13523 O O . PRO D 1 263 ? 265.536 289.034 241.732 1.00 45.47 263 PRO D O 1
ATOM 13527 N N . GLU D 1 264 ? 265.259 288.105 239.697 1.00 41.91 264 GLU D N 1
ATOM 13528 C CA . GLU D 1 264 ? 264.127 288.943 239.328 1.00 40.42 264 GLU D CA 1
ATOM 13529 C C . GLU D 1 264 ? 263.012 288.872 240.364 1.00 38.31 264 GLU D C 1
ATOM 13530 O O . GLU D 1 264 ? 262.699 287.807 240.901 1.00 36.87 264 GLU D O 1
ATOM 13536 N N . VAL D 1 265 ? 262.415 290.027 240.633 1.00 36.23 265 VAL D N 1
ATOM 13537 C CA . VAL D 1 265 ? 261.221 290.165 241.455 1.00 36.52 265 VAL D CA 1
ATOM 13538 C C . VAL D 1 265 ? 260.127 290.767 240.577 1.00 35.52 265 VAL D C 1
ATOM 13539 O O . VAL D 1 265 ? 260.303 291.864 240.042 1.00 34.87 265 VAL D O 1
ATOM 13543 N N . PRO D 1 266 ? 258.976 290.109 240.412 1.00 35.57 266 PRO D N 1
ATOM 13544 C CA . PRO D 1 266 ? 257.958 290.629 239.489 1.00 34.59 266 PRO D CA 1
ATOM 13545 C C . PRO D 1 266 ? 257.551 292.057 239.821 1.00 32.96 266 PRO D C 1
ATOM 13546 O O . PRO D 1 266 ? 257.353 292.422 240.980 1.00 34.15 266 PRO D O 1
ATOM 13550 N N . THR D 1 267 ? 257.451 292.859 238.763 1.00 31.94 267 THR D N 1
ATOM 13551 C CA . THR D 1 267 ? 257.051 294.263 238.789 1.00 31.82 267 THR D CA 1
ATOM 13552 C C . THR D 1 267 ? 258.067 295.174 239.470 1.00 30.36 267 THR D C 1
ATOM 13553 O O . THR D 1 267 ? 257.934 296.395 239.388 1.00 31.22 267 THR D O 1
ATOM 13557 N N . LEU D 1 268 ? 259.123 294.620 240.061 1.00 30.42 268 LEU D N 1
ATOM 13558 C CA . LEU D 1 268 ? 260.091 295.421 240.805 1.00 31.66 268 LEU D CA 1
ATOM 13559 C C . LEU D 1 268 ? 261.505 295.320 240.263 1.00 30.00 268 LEU D C 1
ATOM 13560 O O . LEU D 1 268 ? 262.167 296.346 240.098 1.00 30.45 268 LEU D O 1
ATOM 13565 N N . LEU D 1 269 ? 262.005 294.119 240.022 1.00 30.19 269 LEU D N 1
ATOM 13566 C CA . LEU D 1 269 ? 263.360 293.918 239.524 1.00 29.31 269 LEU D CA 1
ATOM 13567 C C . LEU D 1 269 ? 263.253 292.987 238.324 1.00 29.12 269 LEU D C 1
ATOM 13568 O O . LEU D 1 269 ? 262.820 291.841 238.460 1.00 30.02 269 LEU D O 1
ATOM 13573 N N . LEU D 1 270 ? 263.580 293.504 237.143 1.00 30.03 270 LEU D N 1
ATOM 13574 C CA . LEU D 1 270 ? 263.360 292.799 235.889 1.00 32.08 270 LEU D CA 1
ATOM 13575 C C . LEU D 1 270 ? 264.603 292.814 235.016 1.00 33.31 270 LEU D C 1
ATOM 13576 O O . LEU D 1 270 ? 265.337 293.804 234.978 1.00 33.28 270 LEU D O 1
ATOM 13581 N N . THR D 1 271 ? 264.831 291.708 234.318 1.00 34.72 271 THR D N 1
ATOM 13582 C CA . THR D 1 271 ? 265.936 291.584 233.381 1.00 36.26 271 THR D CA 1
ATOM 13583 C C . THR D 1 271 ? 265.404 291.674 231.957 1.00 36.41 271 THR D C 1
ATOM 13584 O O . THR D 1 271 ? 264.487 290.937 231.586 1.00 36.32 271 THR D O 1
ATOM 13588 N N . GLN D 1 272 ? 265.992 292.563 231.164 1.00 38.18 272 GLN D N 1
ATOM 13589 C CA . GLN D 1 272 ? 265.647 292.714 229.751 1.00 39.90 272 GLN D CA 1
ATOM 13590 C C . GLN D 1 272 ? 266.967 292.878 229.001 1.00 43.53 272 GLN D C 1
ATOM 13591 O O . GLN D 1 272 ? 267.565 293.957 229.019 1.00 44.11 272 GLN D O 1
ATOM 13597 N N . LYS D 1 273 ? 267.419 291.807 228.348 1.00 49.46 273 LYS D N 1
ATOM 13598 C CA . LYS D 1 273 ? 268.653 291.873 227.571 1.00 54.75 273 LYS D CA 1
ATOM 13599 C C . LYS D 1 273 ? 268.468 292.618 226.256 1.00 54.92 273 LYS D C 1
ATOM 13600 O O . LYS D 1 273 ? 269.405 293.267 225.782 1.00 57.16 273 LYS D O 1
ATOM 13606 N N . ASP D 1 274 ? 267.292 292.522 225.647 1.00 53.71 274 ASP D N 1
ATOM 13607 C CA . ASP D 1 274 ? 267.029 293.133 224.347 1.00 54.29 274 ASP D CA 1
ATOM 13608 C C . ASP D 1 274 ? 266.978 294.650 224.506 1.00 52.95 274 ASP D C 1
ATOM 13609 O O . ASP D 1 274 ? 266.009 295.204 225.027 1.00 48.45 274 ASP D O 1
ATOM 13614 N N . TYR D 1 275 ? 268.042 295.328 224.066 1.00 52.86 275 TYR D N 1
ATOM 13615 C CA . TYR D 1 275 ? 268.105 296.781 224.164 1.00 52.89 275 TYR D CA 1
ATOM 13616 C C . TYR D 1 275 ? 267.088 297.465 223.266 1.00 52.57 275 TYR D C 1
ATOM 13617 O O . TYR D 1 275 ? 266.731 298.620 223.517 1.00 53.02 275 TYR D O 1
ATOM 13626 N N . ASP D 1 276 ? 266.602 296.777 222.236 1.00 55.03 276 ASP D N 1
ATOM 13627 C CA . ASP D 1 276 ? 265.575 297.333 221.368 1.00 56.59 276 ASP D CA 1
ATOM 13628 C C . ASP D 1 276 ? 264.205 297.366 222.025 1.00 52.66 276 ASP D C 1
ATOM 13629 O O . ASP D 1 276 ? 263.309 298.033 221.503 1.00 54.34 276 ASP D O 1
ATOM 13634 N N . LYS D 1 277 ? 264.022 296.678 223.149 1.00 49.59 277 LYS D N 1
ATOM 13635 C CA . LYS D 1 277 ? 262.751 296.660 223.849 1.00 48.53 277 LYS D CA 1
ATOM 13636 C C . LYS D 1 277 ? 262.826 297.201 225.270 1.00 44.62 277 LYS D C 1
ATOM 13637 O O . LYS D 1 277 ? 261.818 297.166 225.980 1.00 46.75 277 LYS D O 1
ATOM 13643 N N . MET D 1 278 ? 263.979 297.717 225.696 1.00 41.28 278 MET D N 1
ATOM 13644 C CA . MET D 1 278 ? 264.139 298.193 227.069 1.00 40.01 278 MET D CA 1
ATOM 13645 C C . MET D 1 278 ? 263.236 299.390 227.372 1.00 37.42 278 MET D C 1
ATOM 13646 O O . MET D 1 278 ? 262.654 299.472 228.460 1.00 36.27 278 MET D O 1
ATOM 13651 N N . VAL D 1 279 ? 263.116 300.331 226.434 1.00 34.89 279 VAL D N 1
ATOM 13652 C CA . VAL D 1 279 ? 262.245 301.482 226.645 1.00 35.47 279 VAL D CA 1
ATOM 13653 C C . VAL D 1 279 ? 260.793 301.041 226.814 1.00 36.81 279 VAL D C 1
ATOM 13654 O O . VAL D 1 279 ? 260.106 301.466 227.749 1.00 38.27 279 VAL D O 1
ATOM 13658 N N . LYS D 1 280 ? 260.319 300.155 225.940 1.00 37.12 280 LYS D N 1
ATOM 13659 C CA . LYS D 1 280 ? 258.941 299.685 226.042 1.00 37.44 280 LYS D CA 1
ATOM 13660 C C . LYS D 1 280 ? 258.732 298.853 227.302 1.00 34.21 280 LYS D C 1
ATOM 13661 O O . LYS D 1 280 ? 257.684 298.952 227.958 1.00 34.81 280 LYS D O 1
ATOM 13667 N N . THR D 1 281 ? 259.745 298.072 227.688 1.00 31.05 281 THR D N 1
ATOM 13668 C CA . THR D 1 281 ? 259.636 297.310 228.921 1.00 29.78 281 THR D CA 1
ATOM 13669 C C . THR D 1 281 ? 259.510 298.236 230.115 1.00 28.70 281 THR D C 1
ATOM 13670 O O . THR D 1 281 ? 258.716 297.980 231.023 1.00 29.82 281 THR D O 1
ATOM 13674 N N . SER D 1 282 ? 260.287 299.323 230.128 1.00 27.86 282 SER D N 1
ATOM 13675 C CA . SER D 1 282 ? 260.250 300.220 231.272 1.00 27.66 282 SER D CA 1
ATOM 13676 C C . SER D 1 282 ? 258.922 300.958 231.344 1.00 28.75 282 SER D C 1
ATOM 13677 O O . SER D 1 282 ? 258.371 301.149 232.430 1.00 28.67 282 SER D O 1
ATOM 13680 N N . LEU D 1 283 ? 258.406 301.393 230.191 1.00 30.92 283 LEU D N 1
ATOM 13681 C CA . LEU D 1 283 ? 257.137 302.115 230.184 1.00 33.35 283 LEU D CA 1
ATOM 13682 C C . LEU D 1 283 ? 256.010 301.224 230.687 1.00 33.64 283 LEU D C 1
ATOM 13683 O O . LEU D 1 283 ? 255.141 301.676 231.438 1.00 34.04 283 LEU D O 1
ATOM 13688 N N . GLU D 1 284 ? 256.005 299.954 230.274 1.00 34.16 284 GLU D N 1
ATOM 13689 C CA . GLU D 1 284 ? 255.014 299.028 230.808 1.00 35.75 284 GLU D CA 1
ATOM 13690 C C . GLU D 1 284 ? 255.228 298.795 232.297 1.00 35.10 284 GLU D C 1
ATOM 13691 O O . GLU D 1 284 ? 254.262 298.748 233.065 1.00 36.68 284 GLU D O 1
ATOM 13697 N N . ALA D 1 285 ? 256.486 298.659 232.723 1.00 34.44 285 ALA D N 1
ATOM 13698 C CA . ALA D 1 285 ? 256.769 298.374 234.126 1.00 33.81 285 ALA D CA 1
ATOM 13699 C C . ALA D 1 285 ? 256.396 299.538 235.027 1.00 33.84 285 ALA D C 1
ATOM 13700 O O . ALA D 1 285 ? 256.004 299.324 236.176 1.00 33.82 285 ALA D O 1
ATOM 13702 N N . ARG D 1 286 ? 256.501 300.765 234.533 1.00 35.84 286 ARG D N 1
ATOM 13703 C CA . ARG D 1 286 ? 256.134 301.940 235.301 1.00 38.69 286 ARG D CA 1
ATOM 13704 C C . ARG D 1 286 ? 254.744 302.464 234.949 1.00 44.94 286 ARG D C 1
ATOM 13705 O O . ARG D 1 286 ? 254.341 303.513 235.459 1.00 48.66 286 ARG D O 1
ATOM 13713 N N . ASN D 1 287 ? 254.000 301.754 234.100 1.00 49.99 287 ASN D N 1
ATOM 13714 C CA . ASN D 1 287 ? 252.652 302.156 233.692 1.00 53.97 287 ASN D CA 1
ATOM 13715 C C . ASN D 1 287 ? 252.641 303.552 233.071 1.00 53.63 287 ASN D C 1
ATOM 13716 O O . ASN D 1 287 ? 251.750 304.360 233.328 1.00 54.42 287 ASN D O 1
ATOM 13721 N N . ILE D 1 288 ? 253.640 303.836 232.253 1.00 55.27 288 ILE D N 1
ATOM 13722 C CA . ILE D 1 288 ? 253.785 305.135 231.610 1.00 56.58 288 ILE D CA 1
ATOM 13723 C C . ILE D 1 288 ? 253.130 305.071 230.239 1.00 65.24 288 ILE D C 1
ATOM 13724 O O . ILE D 1 288 ? 253.367 304.134 229.468 1.00 65.13 288 ILE D O 1
ATOM 13729 N N . LYS D 1 289 ? 252.287 306.054 229.942 1.00 76.75 289 LYS D N 1
ATOM 13730 C CA . LYS D 1 289 ? 251.602 306.149 228.661 1.00 86.63 289 LYS D CA 1
ATOM 13731 C C . LYS D 1 289 ? 251.983 307.461 227.996 1.00 90.27 289 LYS D C 1
ATOM 13732 O O . LYS D 1 289 ? 251.981 308.514 228.641 1.00 89.69 289 LYS D O 1
ATOM 13738 N N . ILE D 1 290 ? 252.316 307.390 226.710 1.00 96.01 290 ILE D N 1
ATOM 13739 C CA . ILE D 1 290 ? 252.675 308.554 225.912 1.00 102.21 290 ILE D CA 1
ATOM 13740 C C . ILE D 1 290 ? 251.505 308.878 224.997 1.00 110.21 290 ILE D C 1
ATOM 13741 O O . ILE D 1 290 ? 251.037 308.015 224.245 1.00 110.23 290 ILE D O 1
ATOM 13746 N N . LYS D 1 291 ? 251.034 310.117 225.066 1.00 119.61 291 LYS D N 1
ATOM 13747 C CA . LYS D 1 291 ? 249.857 310.535 224.320 1.00 128.09 291 LYS D CA 1
ATOM 13748 C C . LYS D 1 291 ? 250.247 311.038 222.934 1.00 128.81 291 LYS D C 1
ATOM 13749 O O . LYS D 1 291 ? 251.270 311.703 222.771 1.00 129.24 291 LYS D O 1
ATOM 13755 N N . TYR E 3 3 ? 245.971 244.379 296.507 1.00 138.75 3 TYR E N 1
ATOM 13756 C CA . TYR E 3 3 ? 246.810 244.570 295.291 1.00 139.02 3 TYR E CA 1
ATOM 13757 C C . TYR E 3 3 ? 246.704 246.003 294.783 1.00 138.35 3 TYR E C 1
ATOM 13758 O O . TYR E 3 3 ? 245.640 246.615 294.865 1.00 138.03 3 TYR E O 1
ATOM 13767 N N . LYS E 3 4 ? 247.804 246.542 294.262 1.00 137.71 4 LYS E N 1
ATOM 13768 C CA . LYS E 3 4 ? 247.822 247.920 293.789 1.00 138.69 4 LYS E CA 1
ATOM 13769 C C . LYS E 3 4 ? 248.518 247.996 292.440 1.00 134.42 4 LYS E C 1
ATOM 13770 O O . LYS E 3 4 ? 249.585 247.406 292.249 1.00 134.06 4 LYS E O 1
ATOM 13776 N N . ILE E 3 5 ? 247.904 248.714 291.514 1.00 131.17 5 ILE E N 1
ATOM 13777 C CA . ILE E 3 5 ? 248.447 248.902 290.178 1.00 130.07 5 ILE E CA 1
ATOM 13778 C C . ILE E 3 5 ? 249.380 250.107 290.191 1.00 128.21 5 ILE E C 1
ATOM 13779 O O . ILE E 3 5 ? 249.264 250.999 291.034 1.00 129.50 5 ILE E O 1
ATOM 13784 N N . THR E 3 6 ? 250.308 250.150 289.237 1.00 126.80 6 THR E N 1
ATOM 13785 C CA . THR E 3 6 ? 251.338 251.182 289.199 1.00 127.33 6 THR E CA 1
ATOM 13786 C C . THR E 3 6 ? 251.315 251.887 287.847 1.00 126.21 6 THR E C 1
ATOM 13787 O O . THR E 3 6 ? 250.573 251.514 286.933 1.00 125.73 6 THR E O 1
ATOM 13791 N N . GLU E 3 7 ? 252.153 252.919 287.725 1.00 125.92 7 GLU E N 1
ATOM 13792 C CA . GLU E 3 7 ? 252.242 253.701 286.496 1.00 125.75 7 GLU E CA 1
ATOM 13793 C C . GLU E 3 7 ? 252.784 252.890 285.329 1.00 119.46 7 GLU E C 1
ATOM 13794 O O . GLU E 3 7 ? 252.671 253.336 284.182 1.00 118.85 7 GLU E O 1
ATOM 13800 N N . ASP E 3 8 ? 253.373 251.724 285.594 1.00 112.63 8 ASP E N 1
ATOM 13801 C CA . ASP E 3 8 ? 253.888 250.873 284.529 1.00 107.05 8 ASP E CA 1
ATOM 13802 C C . ASP E 3 8 ? 252.777 250.404 283.596 1.00 96.99 8 ASP E C 1
ATOM 13803 O O . ASP E 3 8 ? 253.063 249.928 282.492 1.00 95.94 8 ASP E O 1
ATOM 13808 N N . CYS E 3 9 ? 251.522 250.533 284.020 1.00 87.39 9 CYS E N 1
ATOM 13809 C CA . CYS E 3 9 ? 250.380 250.071 283.240 1.00 79.33 9 CYS E CA 1
ATOM 13810 C C . CYS E 3 9 ? 250.275 250.800 281.908 1.00 74.12 9 CYS E C 1
ATOM 13811 O O . CYS E 3 9 ? 250.340 252.030 281.852 1.00 75.23 9 CYS E O 1
ATOM 13814 N N . VAL E 3 10 ? 250.134 250.030 280.828 1.00 69.71 10 VAL E N 1
ATOM 13815 C CA . VAL E 3 10 ? 249.939 250.589 279.495 1.00 66.27 10 VAL E CA 1
ATOM 13816 C C . VAL E 3 10 ? 248.486 250.482 279.052 1.00 62.62 10 VAL E C 1
ATOM 13817 O O . VAL E 3 10 ? 248.179 250.707 277.878 1.00 60.38 10 VAL E O 1
ATOM 13821 N N . SER E 3 11 ? 247.589 250.091 279.956 1.00 60.38 11 SER E N 1
ATOM 13822 C CA . SER E 3 11 ? 246.158 250.047 279.681 1.00 59.46 11 SER E CA 1
ATOM 13823 C C . SER E 3 11 ? 245.820 249.071 278.553 1.00 58.85 11 SER E C 1
ATOM 13824 O O . SER E 3 11 ? 245.267 249.443 277.518 1.00 57.68 11 SER E O 1
ATOM 13827 N N . CYS E 3 12 ? 246.150 247.802 278.775 1.00 59.83 12 CYS E N 1
ATOM 13828 C CA . CYS E 3 12 ? 245.816 246.770 277.803 1.00 60.70 12 CYS E CA 1
ATOM 13829 C C . CYS E 3 12 ? 244.493 246.076 278.126 1.00 63.41 12 CYS E C 1
ATOM 13830 O O . CYS E 3 12 ? 243.996 245.307 277.299 1.00 65.08 12 CYS E O 1
ATOM 13833 N N . GLY E 3 13 ? 243.907 246.349 279.290 1.00 64.94 13 GLY E N 1
ATOM 13834 C CA . GLY E 3 13 ? 242.612 245.833 279.688 1.00 68.66 13 GLY E CA 1
ATOM 13835 C C . GLY E 3 13 ? 242.542 244.382 280.119 1.00 71.55 13 GLY E C 1
ATOM 13836 O O . GLY E 3 13 ? 241.438 243.896 280.396 1.00 73.39 13 GLY E O 1
ATOM 13837 N N . SER E 3 14 ? 243.663 243.668 280.183 1.00 75.07 14 SER E N 1
ATOM 13838 C CA . SER E 3 14 ? 243.622 242.238 280.489 1.00 78.95 14 SER E CA 1
ATOM 13839 C C . SER E 3 14 ? 243.206 241.981 281.937 1.00 81.19 14 SER E C 1
ATOM 13840 O O . SER E 3 14 ? 242.325 241.145 282.220 1.00 84.61 14 SER E O 1
ATOM 13843 N N . CYS E 3 15 ? 243.792 242.737 282.863 1.00 81.88 15 CYS E N 1
ATOM 13844 C CA . CYS E 3 15 ? 243.505 242.521 284.271 1.00 84.52 15 CYS E CA 1
ATOM 13845 C C . CYS E 3 15 ? 242.040 242.791 284.553 1.00 91.32 15 CYS E C 1
ATOM 13846 O O . CYS E 3 15 ? 241.408 242.066 285.330 1.00 94.59 15 CYS E O 1
ATOM 13849 N N . ALA E 3 16 ? 241.487 243.841 283.948 1.00 98.16 16 ALA E N 1
ATOM 13850 C CA . ALA E 3 16 ? 240.115 244.227 284.241 1.00 105.61 16 ALA E CA 1
ATOM 13851 C C . ALA E 3 16 ? 239.209 243.005 284.162 1.00 111.89 16 ALA E C 1
ATOM 13852 O O . ALA E 3 16 ? 238.606 242.587 285.157 1.00 112.94 16 ALA E O 1
ATOM 13854 N N . SER E 3 17 ? 239.106 242.419 282.966 1.00 117.76 17 SER E N 1
ATOM 13855 C CA . SER E 3 17 ? 238.202 241.293 282.761 1.00 121.58 17 SER E CA 1
ATOM 13856 C C . SER E 3 17 ? 238.612 240.090 283.599 1.00 123.67 17 SER E C 1
ATOM 13857 O O . SER E 3 17 ? 237.756 239.424 284.192 1.00 124.10 17 SER E O 1
ATOM 13860 N N . GLU E 3 18 ? 239.916 239.797 283.679 1.00 126.75 18 GLU E N 1
ATOM 13861 C CA . GLU E 3 18 ? 240.318 238.575 284.378 1.00 130.65 18 GLU E CA 1
ATOM 13862 C C . GLU E 3 18 ? 239.923 238.613 285.851 1.00 130.48 18 GLU E C 1
ATOM 13863 O O . GLU E 3 18 ? 239.583 237.573 286.427 1.00 130.91 18 GLU E O 1
ATOM 13869 N N . CYS E 3 19 ? 239.972 239.785 286.473 1.00 129.85 19 CYS E N 1
ATOM 13870 C CA . CYS E 3 19 ? 239.600 239.986 287.870 1.00 129.45 19 CYS E CA 1
ATOM 13871 C C . CYS E 3 19 ? 238.328 239.228 288.246 1.00 132.74 19 CYS E C 1
ATOM 13872 O O . CYS E 3 19 ? 237.239 239.548 287.752 1.00 132.60 19 CYS E O 1
ATOM 13875 N N . PRO E 3 20 ? 238.430 238.220 289.120 1.00 137.75 20 PRO E N 1
ATOM 13876 C CA . PRO E 3 20 ? 237.211 237.549 289.617 1.00 140.22 20 PRO E CA 1
ATOM 13877 C C . PRO E 3 20 ? 236.247 238.493 290.313 1.00 141.46 20 PRO E C 1
ATOM 13878 O O . PRO E 3 20 ? 235.041 238.465 290.034 1.00 141.94 20 PRO E O 1
ATOM 13882 N N . ALA E 3 21 ? 236.745 239.327 291.221 1.00 141.66 21 ALA E N 1
ATOM 13883 C CA . ALA E 3 21 ? 235.907 240.245 291.978 1.00 141.61 21 ALA E CA 1
ATOM 13884 C C . ALA E 3 21 ? 235.566 241.507 291.199 1.00 141.18 21 ALA E C 1
ATOM 13885 O O . ALA E 3 21 ? 234.768 242.316 291.685 1.00 140.31 21 ALA E O 1
ATOM 13887 N N . ASP E 3 22 ? 236.144 241.697 290.012 1.00 141.20 22 ASP E N 1
ATOM 13888 C CA . ASP E 3 22 ? 235.868 242.869 289.182 1.00 141.22 22 ASP E CA 1
ATOM 13889 C C . ASP E 3 22 ? 236.196 244.169 289.907 1.00 136.21 22 ASP E C 1
ATOM 13890 O O . ASP E 3 22 ? 235.513 245.181 289.737 1.00 136.27 22 ASP E O 1
ATOM 13895 N N . ALA E 3 23 ? 237.240 244.138 290.733 1.00 130.35 23 ALA E N 1
ATOM 13896 C CA . ALA E 3 23 ? 237.676 245.344 291.422 1.00 126.65 23 ALA E CA 1
ATOM 13897 C C . ALA E 3 23 ? 238.311 246.335 290.456 1.00 123.99 23 ALA E C 1
ATOM 13898 O O . ALA E 3 23 ? 238.243 247.549 290.677 1.00 123.82 23 ALA E O 1
ATOM 13900 N N . ILE E 3 24 ? 238.936 245.836 289.394 1.00 120.84 24 ILE E N 1
ATOM 13901 C CA . ILE E 3 24 ? 239.756 246.651 288.503 1.00 118.05 24 ILE E CA 1
ATOM 13902 C C . ILE E 3 24 ? 238.868 247.421 287.534 1.00 117.42 24 ILE E C 1
ATOM 13903 O O . ILE E 3 24 ? 237.990 246.842 286.884 1.00 117.52 24 ILE E O 1
ATOM 13908 N N . SER E 3 25 ? 239.088 248.734 287.439 1.00 116.33 25 SER E N 1
ATOM 13909 C CA . SER E 3 25 ? 238.330 249.571 286.517 1.00 116.25 25 SER E CA 1
ATOM 13910 C C . SER E 3 25 ? 239.268 250.526 285.790 1.00 114.50 25 SER E C 1
ATOM 13911 O O . SER E 3 25 ? 240.263 250.984 286.345 1.00 114.56 25 SER E O 1
ATOM 13914 N N . GLN E 3 26 ? 238.894 250.879 284.566 1.00 112.48 26 GLN E N 1
ATOM 13915 C CA . GLN E 3 26 ? 239.664 251.822 283.759 1.00 110.23 26 GLN E CA 1
ATOM 13916 C C . GLN E 3 26 ? 239.499 253.245 284.289 1.00 111.68 26 GLN E C 1
ATOM 13917 O O . GLN E 3 26 ? 238.384 253.684 284.583 1.00 110.82 26 GLN E O 1
ATOM 13923 N N . GLY E 3 27 ? 240.618 253.962 284.416 1.00 114.61 27 GLY E N 1
ATOM 13924 C CA . GLY E 3 27 ? 240.612 255.328 284.912 1.00 118.43 27 GLY E CA 1
ATOM 13925 C C . GLY E 3 27 ? 241.209 256.385 283.998 1.00 121.69 27 GLY E C 1
ATOM 13926 O O . GLY E 3 27 ? 241.285 256.194 282.781 1.00 121.87 27 GLY E O 1
ATOM 13927 N N . ASP E 3 28 ? 241.624 257.515 284.581 1.00 123.80 28 ASP E N 1
ATOM 13928 C CA . ASP E 3 28 ? 242.102 258.655 283.798 1.00 124.95 28 ASP E CA 1
ATOM 13929 C C . ASP E 3 28 ? 243.379 258.345 283.025 1.00 119.50 28 ASP E C 1
ATOM 13930 O O . ASP E 3 28 ? 243.477 258.651 281.831 1.00 116.67 28 ASP E O 1
ATOM 13935 N N . SER E 3 29 ? 244.365 257.734 283.672 1.00 114.96 29 SER E N 1
ATOM 13936 C CA . SER E 3 29 ? 245.656 257.495 283.043 1.00 112.82 29 SER E CA 1
ATOM 13937 C C . SER E 3 29 ? 246.036 256.026 283.009 1.00 109.31 29 SER E C 1
ATOM 13938 O O . SER E 3 29 ? 246.997 255.668 282.320 1.00 108.03 29 SER E O 1
ATOM 13941 N N . GLN E 3 30 ? 245.320 255.179 283.736 1.00 105.91 30 GLN E N 1
ATOM 13942 C CA . GLN E 3 30 ? 245.637 253.766 283.854 1.00 103.54 30 GLN E CA 1
ATOM 13943 C C . GLN E 3 30 ? 244.452 253.099 284.530 1.00 101.91 30 GLN E C 1
ATOM 13944 O O . GLN E 3 30 ? 243.579 253.766 285.091 1.00 103.57 30 GLN E O 1
ATOM 13950 N N . PHE E 3 31 ? 244.419 251.776 284.455 1.00 100.26 31 PHE E N 1
ATOM 13951 C CA . PHE E 3 31 ? 243.447 251.026 285.232 1.00 100.02 31 PHE E CA 1
ATOM 13952 C C . PHE E 3 31 ? 243.788 251.162 286.714 1.00 103.30 31 PHE E C 1
ATOM 13953 O O . PHE E 3 31 ? 244.929 251.437 287.082 1.00 102.13 31 PHE E O 1
ATOM 13961 N N . VAL E 3 32 ? 242.773 251.027 287.567 1.00 108.80 32 VAL E N 1
ATOM 13962 C CA . VAL E 3 32 ? 242.939 251.164 289.007 1.00 113.93 32 VAL E CA 1
ATOM 13963 C C . VAL E 3 32 ? 242.274 249.987 289.707 1.00 117.04 32 VAL E C 1
ATOM 13964 O O . VAL E 3 32 ? 241.353 249.355 289.184 1.00 114.84 32 VAL E O 1
ATOM 13968 N N . ILE E 3 33 ? 242.747 249.723 290.924 1.00 123.61 33 ILE E N 1
ATOM 13969 C CA . ILE E 3 33 ? 242.275 248.631 291.771 1.00 128.93 33 ILE E CA 1
ATOM 13970 C C . ILE E 3 33 ? 241.573 249.169 293.010 1.00 132.88 33 ILE E C 1
ATOM 13971 O O . ILE E 3 33 ? 242.157 249.942 293.778 1.00 132.69 33 ILE E O 1
ATOM 13976 N N . ASP E 3 34 ? 240.324 248.764 293.201 1.00 139.05 34 ASP E N 1
ATOM 13977 C CA . ASP E 3 34 ? 239.574 249.164 294.383 1.00 145.15 34 ASP E CA 1
ATOM 13978 C C . ASP E 3 34 ? 240.022 248.266 295.534 1.00 147.78 34 ASP E C 1
ATOM 13979 O O . ASP E 3 34 ? 239.788 247.054 295.484 1.00 146.98 34 ASP E O 1
ATOM 13984 N N . PRO E 3 35 ? 240.653 248.806 296.582 1.00 151.20 35 PRO E N 1
ATOM 13985 C CA . PRO E 3 35 ? 241.140 247.934 297.667 1.00 153.74 35 PRO E CA 1
ATOM 13986 C C . PRO E 3 35 ? 240.045 247.227 298.448 1.00 157.02 35 PRO E C 1
ATOM 13987 O O . PRO E 3 35 ? 240.276 246.115 298.938 1.00 157.36 35 PRO E O 1
ATOM 13991 N N . GLU E 3 36 ? 238.863 247.824 298.576 1.00 160.53 36 GLU E N 1
ATOM 13992 C CA . GLU E 3 36 ? 237.819 247.244 299.417 1.00 164.13 36 GLU E CA 1
ATOM 13993 C C . GLU E 3 36 ? 237.272 245.940 298.845 1.00 161.90 36 GLU E C 1
ATOM 13994 O O . GLU E 3 36 ? 236.852 245.064 299.610 1.00 162.23 36 GLU E O 1
ATOM 14000 N N . LYS E 3 37 ? 237.264 245.786 297.522 1.00 158.30 37 LYS E N 1
ATOM 14001 C CA . LYS E 3 37 ? 236.693 244.611 296.871 1.00 155.59 37 LYS E CA 1
ATOM 14002 C C . LYS E 3 37 ? 237.741 243.693 296.245 1.00 151.54 37 LYS E C 1
ATOM 14003 O O . LYS E 3 37 ? 237.380 242.786 295.488 1.00 151.31 37 LYS E O 1
ATOM 14009 N N . CYS E 3 38 ? 239.022 243.903 296.535 1.00 146.50 38 CYS E N 1
ATOM 14010 C CA . CYS E 3 38 ? 240.093 243.070 295.996 1.00 142.80 38 CYS E CA 1
ATOM 14011 C C . CYS E 3 38 ? 240.288 241.861 296.910 1.00 144.73 38 CYS E C 1
ATOM 14012 O O . CYS E 3 38 ? 240.556 242.023 298.105 1.00 144.58 38 CYS E O 1
ATOM 14015 N N . ILE E 3 39 ? 240.157 240.652 296.352 1.00 145.85 39 ILE E N 1
ATOM 14016 C CA . ILE E 3 39 ? 240.256 239.430 297.149 1.00 146.69 39 ILE E CA 1
ATOM 14017 C C . ILE E 3 39 ? 241.708 238.958 297.219 1.00 145.66 39 ILE E C 1
ATOM 14018 O O . ILE E 3 39 ? 241.993 237.844 297.668 1.00 145.66 39 ILE E O 1
ATOM 14023 N N . GLU E 3 40 ? 242.649 239.817 296.838 1.00 144.92 40 GLU E N 1
ATOM 14024 C CA . GLU E 3 40 ? 244.074 239.511 296.942 1.00 144.73 40 GLU E CA 1
ATOM 14025 C C . GLU E 3 40 ? 244.464 238.240 296.180 1.00 141.45 40 GLU E C 1
ATOM 14026 O O . GLU E 3 40 ? 245.504 237.639 296.459 1.00 142.05 40 GLU E O 1
ATOM 14032 N N . CYS E 3 41 ? 243.677 237.807 295.193 1.00 136.56 41 CYS E N 1
ATOM 14033 C CA . CYS E 3 41 ? 244.040 236.588 294.474 1.00 133.62 41 CYS E CA 1
ATOM 14034 C C . CYS E 3 41 ? 245.350 236.765 293.717 1.00 133.74 41 CYS E C 1
ATOM 14035 O O . CYS E 3 41 ? 246.196 235.864 293.704 1.00 134.62 41 CYS E O 1
ATOM 14038 N N . GLY E 3 42 ? 245.536 237.918 293.081 1.00 131.94 42 GLY E N 1
ATOM 14039 C CA . GLY E 3 42 ? 246.723 238.183 292.295 1.00 129.89 42 GLY E CA 1
ATOM 14040 C C . GLY E 3 42 ? 246.654 237.704 290.864 1.00 127.06 42 GLY E C 1
ATOM 14041 O O . GLY E 3 42 ? 247.677 237.726 290.170 1.00 125.29 42 GLY E O 1
ATOM 14042 N N . ASN E 3 43 ? 245.481 237.269 290.404 1.00 124.89 43 ASN E N 1
ATOM 14043 C CA . ASN E 3 43 ? 245.328 236.845 289.018 1.00 124.27 43 ASN E CA 1
ATOM 14044 C C . ASN E 3 43 ? 245.631 237.977 288.046 1.00 120.02 43 ASN E C 1
ATOM 14045 O O . ASN E 3 43 ? 246.104 237.730 286.934 1.00 119.08 43 ASN E O 1
ATOM 14050 N N . CYS E 3 44 ? 245.379 239.222 288.451 1.00 117.08 44 CYS E N 1
ATOM 14051 C CA . CYS E 3 44 ? 245.689 240.359 287.590 1.00 114.09 44 CYS E CA 1
ATOM 14052 C C . CYS E 3 44 ? 247.186 240.461 287.339 1.00 112.51 44 CYS E C 1
ATOM 14053 O O . CYS E 3 44 ? 247.619 240.691 286.204 1.00 111.23 44 CYS E O 1
ATOM 14056 N N . ALA E 3 45 ? 247.994 240.287 288.384 1.00 112.75 45 ALA E N 1
ATOM 14057 C CA . ALA E 3 45 ? 249.441 240.302 288.206 1.00 114.49 45 ALA E CA 1
ATOM 14058 C C . ALA E 3 45 ? 249.856 239.240 287.200 1.00 115.21 45 ALA E C 1
ATOM 14059 O O . ALA E 3 45 ? 250.727 239.473 286.354 1.00 115.34 45 ALA E O 1
ATOM 14061 N N . ASN E 3 46 ? 249.236 238.064 287.281 1.00 115.80 46 ASN E N 1
ATOM 14062 C CA . ASN E 3 46 ? 249.553 236.980 286.361 1.00 116.28 46 ASN E CA 1
ATOM 14063 C C . ASN E 3 46 ? 249.216 237.364 284.923 1.00 111.39 46 ASN E C 1
ATOM 14064 O O . ASN E 3 46 ? 249.981 237.066 283.999 1.00 112.33 46 ASN E O 1
ATOM 14069 N N . VAL E 3 47 ? 248.084 238.035 284.715 1.00 104.39 47 VAL E N 1
ATOM 14070 C CA . VAL E 3 47 ? 247.600 238.384 283.381 1.00 100.33 47 VAL E CA 1
ATOM 14071 C C . VAL E 3 47 ? 248.008 239.819 283.071 1.00 96.27 47 VAL E C 1
ATOM 14072 O O . VAL E 3 47 ? 247.155 240.707 282.960 1.00 95.46 47 VAL E O 1
ATOM 14076 N N . CYS E 3 48 ? 249.315 240.058 282.926 1.00 89.69 48 CYS E N 1
ATOM 14077 C CA . CYS E 3 48 ? 249.823 241.385 282.596 1.00 84.07 48 CYS E CA 1
ATOM 14078 C C . CYS E 3 48 ? 251.104 241.289 281.771 1.00 84.52 48 CYS E C 1
ATOM 14079 O O . CYS E 3 48 ? 252.105 240.725 282.229 1.00 86.87 48 CYS E O 1
ATOM 14082 N N . PRO E 3 49 ? 251.105 241.838 280.550 1.00 82.97 49 PRO E N 1
ATOM 14083 C CA . PRO E 3 49 ? 252.317 241.806 279.712 1.00 82.23 49 PRO E CA 1
ATOM 14084 C C . PRO E 3 49 ? 253.469 242.635 280.246 1.00 83.21 49 PRO E C 1
ATOM 14085 O O . PRO E 3 49 ? 254.607 242.431 279.808 1.00 86.99 49 PRO E O 1
ATOM 14089 N N . VAL E 3 50 ? 253.219 243.558 281.168 1.00 83.89 50 VAL E N 1
ATOM 14090 C CA . VAL E 3 50 ? 254.253 244.441 281.697 1.00 86.48 50 VAL E CA 1
ATOM 14091 C C . VAL E 3 50 ? 254.438 244.271 283.194 1.00 88.43 50 VAL E C 1
ATOM 14092 O O . VAL E 3 50 ? 255.335 244.907 283.767 1.00 87.80 50 VAL E O 1
ATOM 14096 N N . GLY E 3 51 ? 253.600 243.475 283.848 1.00 91.83 51 GLY E N 1
ATOM 14097 C CA . GLY E 3 51 ? 253.698 243.271 285.284 1.00 94.99 51 GLY E CA 1
ATOM 14098 C C . GLY E 3 51 ? 253.429 244.518 286.091 1.00 96.56 51 GLY E C 1
ATOM 14099 O O . GLY E 3 51 ? 254.118 244.781 287.084 1.00 97.39 51 GLY E O 1
ATOM 14100 N N . ALA E 3 52 ? 252.428 245.294 285.683 1.00 97.65 52 ALA E N 1
ATOM 14101 C CA . ALA E 3 52 ? 252.092 246.506 286.426 1.00 98.72 52 ALA E CA 1
ATOM 14102 C C . ALA E 3 52 ? 251.441 246.185 287.764 1.00 98.79 52 ALA E C 1
ATOM 14103 O O . ALA E 3 52 ? 251.817 246.807 288.772 1.00 100.88 52 ALA E O 1
ATOM 14105 N N . PRO E 3 53 ? 250.471 245.274 287.859 1.00 97.53 53 PRO E N 1
ATOM 14106 C CA . PRO E 3 53 ? 249.804 245.047 289.151 1.00 98.88 53 PRO E CA 1
ATOM 14107 C C . PRO E 3 53 ? 250.765 244.501 290.196 1.00 103.53 53 PRO E C 1
ATOM 14108 O O . PRO E 3 53 ? 251.331 243.417 290.040 1.00 104.20 53 PRO E O 1
ATOM 14112 N N . VAL E 3 54 ? 250.945 245.264 291.272 1.00 107.69 54 VAL E N 1
ATOM 14113 C CA . VAL E 3 54 ? 251.798 244.838 292.378 1.00 110.28 54 VAL E CA 1
ATOM 14114 C C . VAL E 3 54 ? 250.970 244.829 293.656 1.00 110.05 54 VAL E C 1
ATOM 14115 O O . VAL E 3 54 ? 251.042 243.892 294.448 1.00 111.25 54 VAL E O 1
#

Foldseek 3Di:
DALLVLLLVLLVVLLVLLLVLLVVLCVPPNFAAFFADPAADQALLLCQQAAVDHGTGSVVLNVLSVQLVVLQDSDPDLSSLLSSLSSLLSSLSSNLRSLVSVDVDSDDPPADAADHPVLLVVVVVCQVVQLALAEEEEEDDAPALQLLLVLVVVCLVSNHQYEYEACSVVSNVVVVQDDDSVSSYHYHYRDPSSSSNVVSSLSVCCVPVVVDGTNNNVSSLVCLQPRHLYAYEYEDDAHSSNSSNLSNCVSSNHAYEYCDDHDDDPLHYYHDVDSVCPNVVSCVSSVTDD/DDFQAPFPLLVVLVVLCVVLVHDAPLNVVVVCPDPDPQVLQQQFDDLDVVDRDGAFLDPPDGRAAGPLRFGSLQSNLLVLLLLLLVLLVVLQVLLLVLLVLLLPEDPPAPWHFDDQVLLVVLLVQLVHDDPPDDSSVSSNVSSVLLNCLADPPDDAHGFGPLQDPVLQVLCVVLVLNEGHQVVLSVVSSVQSHPPHDRDNVVSLSSSLSNLQCNQTRRLLSSVSSCCRGQNQFAKDKAKAEQLLFDLQFQEEEEEEARQLLVSLLVVLQPPPVLQVLLVVLRGPGYQYEYEWFNNLSCCRRPRRYHHAYLSCPLSSVQQLRHLEYEYEDDSDPLCSLVSCVSHLYQYEYAYPVDDRPNHHYQHQDSVRNNVSSNVRSSNSSNSNNRRDSVSHDGDNAMFMAIANDFVQNVQVLLQLPDDPVPDDHSACVSVLVCCLVCLALEEEEEEAHAASVDNGLPLLVLLCLLCQQVRYQYEYATNSVSSCSRVHQRDLVVLVVRGHDSLSVVCVSSVGGSYYYQGYLSSVSSVVSSLSRSCVVVVHASLLALYAYEHQGHDHSSVSSVQSNCVSSNHAYEYLDDHSNSSNPVNVCCQAPVSCVSRVYHYHYDNDSNVVSVVSSVVSVVSSVVVVD/DFQAPFVLLVVLVVLCVVLVHDAPLNVVVVCPDPDPQVLQQQFDDLDPVDRFGAFLDPPDGRAAGPLRFGSLQSNLLVLLLLLLVLLVVLQVLLLVLLVLLLPEDPPAPWHFDDLVLLVVLLVQLVHDDPPDDSSVSSNVSSVLLNCLADPPDDAHGWGPLQDPVLQVLCVVLVLREGHQVVLSVVSVVQSRRPHDRDNVVSLSSSLSNLQCNQTRRLLSSVSSCCRGQNQFAKDKAKAEQLLFDLQFQEEEEEEARQLLVSLLVVLQPPPVLQVLLVVLRGPGYQYEYEWFNNLSCCRRPRRYHHAYLSCPLSSVQQLRHLEYEYEDDSDPLCSLVSCVSHLYQYEYAYPVDDRPNHHYQHQDSVRNNVSSNVRVSSSSNSNNVRDSVSHDGDNAMFMAIANDFVQNVQVLLQQLDDPVPDDHSACVSVLVCCLVCLALEEEEEEAHAASVDRGLPLLVLLLLLCQQVRYQYEYATNSVSSCSRVHQRDLVVLVVRGHDSLSVVCVSSVGGSYYYQGYLSSVSSVVSSLSRSCVVVVHASLLALYAYEHQGHDHSSVSSVQSNCVSSNHAYEYLDDHSNSSNPVNVCCQAPVSCVSRVYHYHYDNDSNVVSVVSSVVSVVSSVVVVD/DALLVLLLVLLVVLLVLLLVLLVVLCVPPNQAAFFADPAAPQALLLQCQAAVDHGTTSVVLNVLSVQLVVLQDSDPDLSSLLSSLSSLLSSLSSNLRSQCSVDVDNDDPPADAADHPVLLVVCLVCLQVCLALAEEEEEDDAPALLLLLVLVVVSLVLRHQYEYEACNVVSNVVVVQDADSVSSYHYHYRDLSSSSNVVSSLSVSCVPVVVDGTNPNVSSLVCLQPRHLYAYEYEDDAHSNNSNNLSNCVSSNHAYEYCDDHPDDPLHYYHDVPSVCRNVVRCVSSVGDRD/DWFDLQAPAPCQLQVVQPQNQWDADDRHITGDVVRHPPPCVSLVRGPRSGGD

Radius of gyration: 46.75 Å; Cα contacts (8 Å, |Δi|>4): 4473; chains: 5; bounding box: 89×162×86 Å